Protein 3WT4 (pdb70)

CATH classification: 3.40.630.10 (+1 more: 2.30.250.10)

B-factor: mean 28.47, std 12.77, range [8.42, 141.59]

Organism: Pseudomonas aeruginosa (strain ATCC 15692 / DSM 22644 / CIP 104116 / JCM 14847 / LMG 12228 / 1C / PRS 101 / PAO1) (NCBI:txid208964)

Sequence (1699 aa):
MRAELNQGLIDFLKASPTPFHATASLARRLEAAGYRRLDERDAWHTETGGRYYVTRNDSSLIAIRLGRRSPLESGFRLVGAHTDSPCLRVKPNPEIARNGFLQLGVEVYGGALFAPWFDRDLSLAGRVTFRANGKLESRLVDFRKAIAVIPNLAIHLNRAANEGWPINAQNELPPIIAQLAPGEAADFRLLLDEQLLREHGITADVVLDYELSFYDTQSAAVVGLNDEFIAGARLDNLLSCHAGLEALLNAEGDENCILVCTDHEEVGSCSHCGADGPFLEQVLRRLLPEGDAFSRAIQRSLLVSADNAHGVHPNYADRHDANHGPALNGGPVIKINSNQRYATNSETAGFFRHLCQDSEVPVQSFVTRSDMGIGPITASQVGVRTVDIGLPTFAMHSIRELAGSHDLAHLVKVLGAFYASSELPMRAELNQGLIDFLKASPTPFHATASLARRLEAAGYRRLDERDAWHTETGGRYYVTRNDSSLIAIRLGRRSPLESGFRLVGAHTDSPCLRVKPNPEIARNGFLQLGVEVYGGALFAPWFDRDLSLAGRVTFRANGKLESRLVDFRKAIAVIPNLAIHLNRAANEGWPINAQNELPPIIAQLAPGEAADFRLLLDEQLLREHGITADVVLDYELSFYDTQSAAVVGLNDEFIAGARLDNLLSCHAGLEALLNAEGDENCILVCTDHEEVGSCSHCGADGPFLEQVLRRLLPEGDAFSRAIQRSLLVSADNAHGVHPNYADRHDANHGPALNGGPVIKINSNQRYATNSETAGFFRHLCQDSEVPVQSFVTRSDMGIGPITASQVGVRTVDIGLPTFAMHSIRELAGSHDLAHLVKVLGAFYASSELPMRAELNQGLIDFLKASPTPFHATASLARRLEAAGYRRLDERDAWHTETGGRYYVTRNDSSLIAIRLGRRSPLESGFRLVGAHTDSPCLRVKPNPEIARNGFLQLGVEVYGGALFAPWFDRDLSLAGRVTFRANGKLESRLVDFRKAIAVIPNLAIHLNRAANEGWPINAQNELPPIIAQLAPGEAADFRLLLDEQLLREHGITADVVLDYELSFYDTQSAAVVGLNDEFIAGARLDNLLSCHAGLEALLNAEGDENCILVCTDHEEVGSCSHCGADGPFLEQVLRRLLPEGDAFSRAIQRSLLVSADNAHGVHPNYADRHDANHGPALNGGPVIKINSNQRYATNSETAGFFRHLCQDSEVPVQSFVTRSDMGGPITASQVGVRTVDIGLPTFAMHSIRELAGSHDLAHLVKVLGAFYASSELPMRAELNQGLIDFLKASPTPFHATASLARRLEAAGYRRLDERDAWHTETGGRYYVTRNDSSLIAIRLGRRSPLESGFRLVGAHTDSPCLRVKPNPEIARNGFLQLGVEVYGGALFAPWFDRDLSLAGRVTFRANGKLESRLVDFRKAIAVIPNLAIHLNRAANEGWPINAQNELPPIIAQLAPGEAADFRLLLDEQLLREHGITADVVLDYELSFYDTQSAAVVGLNDEFIAGARLDNLLSCHAGLEALLNAEGDENCILVCTDHEEVGSCSHCGADGPFLEQVLRRLLPEGDAFSRAIQRSLLVSADNAHGVHPNYADRHDANHGPALNGGPVIKINSNQRYATNSETAGFFRHLCQDSEVPVQSFVTRSDMGIGPITASQVGVRTVDIGLPTFAMHSIRELAGSHDLAHLVKVLGAFYASSELP

InterPro domains:
  IPR001948 Peptidase M18 [PF02127] (12-423)
  IPR001948 Peptidase M18 [PR00932] (76-92)
  IPR001948 Peptidase M18 [PR00932] (109-129)
  IPR001948 Peptidase M18 [PR00932] (144-161)
  IPR001948 Peptidase M18 [PR00932] (262-280)
  IPR001948 Peptidase M18 [PR00932] (301-317)
  IPR001948 Peptidase M18 [PR00932] (390-405)
  IPR001948 Peptidase M18 [PTHR28570] (4-425)
  IPR022984 M18 family aminopeptidase 2, putative [MF_00467] (1-425)
  IPR023358 Peptidase M18, domain 2 [G3DSA:2.30.250.10] (86-218)

Radius of gyration: 37.91 Å; Cα contacts (8 Å, |Δi|>4): 4433; chains: 4; bounding box: 82×86×124 Å

Structure (mmCIF, N/CA/C/O backbone):
data_3WT4
#
_entry.id   3WT4
#
_cell.length_a   134.187
_cell.length_b   134.187
_cell.length_c   328.756
_cell.angle_alpha   90.00
_cell.angle_beta   90.00
_cell.angle_gamma   120.00
#
_symmetry.space_group_name_H-M   'H 3'
#
loop_
_entity.id
_entity.type
_entity.pdbx_description
1 polymer 'Probable M18 family aminopeptidase 2'
2 non-polymer 'ZINC ION'
3 non-polymer 'CARBONATE ION'
4 water water
#
loop_
_atom_site.group_PDB
_atom_site.id
_atom_site.type_symbol
_atom_site.label_atom_id
_atom_site.label_alt_id
_atom_site.label_comp_id
_atom_site.label_asym_id
_atom_site.label_entity_id
_atom_site.label_seq_id
_atom_site.pdbx_PDB_ins_code
_atom_site.Cartn_x
_atom_site.Cartn_y
_atom_site.Cartn_z
_atom_site.occupancy
_atom_site.B_iso_or_equiv
_atom_site.auth_seq_id
_atom_site.auth_comp_id
_atom_site.auth_asym_id
_atom_site.auth_atom_id
_atom_site.pdbx_PDB_model_num
ATOM 1 N N . MET A 1 1 ? 10.519 27.520 24.131 1.00 59.29 1 MET A N 1
ATOM 2 C CA . MET A 1 1 ? 10.228 28.173 22.851 1.00 63.32 1 MET A CA 1
ATOM 3 C C . MET A 1 1 ? 10.842 27.396 21.665 1.00 62.17 1 MET A C 1
ATOM 4 O O . MET A 1 1 ? 10.202 27.091 20.688 1.00 58.05 1 MET A O 1
ATOM 9 N N . ARG A 1 2 ? 12.122 27.101 21.778 1.00 72.32 2 ARG A N 1
ATOM 10 C CA . ARG A 1 2 ? 13.000 26.571 20.688 1.00 57.24 2 ARG A CA 1
ATOM 11 C C . ARG A 1 2 ? 14.510 26.650 21.201 1.00 44.78 2 ARG A C 1
ATOM 12 O O . ARG A 1 2 ? 15.530 26.588 20.486 1.00 39.05 2 ARG A O 1
ATOM 20 N N . ALA A 1 3 ? 14.592 26.824 22.492 1.00 35.41 3 ALA A N 1
ATOM 21 C CA . ALA A 1 3 ? 15.463 26.020 23.270 1.00 39.30 3 ALA A CA 1
ATOM 22 C C . ALA A 1 3 ? 15.264 24.602 22.768 1.00 34.78 3 ALA A C 1
ATOM 23 O O . ALA A 1 3 ? 16.186 23.806 22.806 1.00 39.75 3 ALA A O 1
ATOM 25 N N . GLU A 1 4 ? 14.073 24.323 22.244 1.00 36.25 4 GLU A N 1
ATOM 26 C CA . GLU A 1 4 ? 13.721 23.016 21.649 1.00 40.31 4 GLU A CA 1
ATOM 27 C C . GLU A 1 4 ? 14.500 22.675 20.384 1.00 33.09 4 GLU A C 1
ATOM 28 O O . GLU A 1 4 ? 15.071 21.617 20.309 1.00 27.16 4 GLU A O 1
ATOM 34 N N . LEU A 1 5 ? 14.447 23.552 19.380 1.00 30.42 5 LEU A N 1
ATOM 35 C CA . LEU A 1 5 ? 15.241 23.399 18.192 1.00 29.42 5 LEU A CA 1
ATOM 36 C C . LEU A 1 5 ? 16.716 23.332 18.597 1.00 27.25 5 LEU A C 1
ATOM 37 O O . LEU A 1 5 ? 17.405 22.444 18.100 1.00 25.82 5 LEU A O 1
ATOM 42 N N . ASN A 1 6 ? 17.178 24.195 19.528 1.00 23.26 6 ASN A N 1
ATOM 43 C CA . ASN A 1 6 ? 18.618 24.163 19.847 1.00 24.98 6 ASN A CA 1
ATOM 44 C C . ASN A 1 6 ? 19.045 22.892 20.520 1.00 23.84 6 ASN A C 1
ATOM 45 O O . ASN A 1 6 ? 20.084 22.340 20.176 1.00 22.27 6 ASN A O 1
ATOM 50 N N . GLN A 1 7 ? 18.211 22.377 21.414 1.00 24.06 7 GLN A N 1
ATOM 51 C CA . GLN A 1 7 ? 18.566 21.138 22.097 1.00 22.05 7 GLN A CA 1
ATOM 52 C C . GLN A 1 7 ? 18.535 20.014 21.056 1.00 21.27 7 GLN A C 1
ATOM 53 O O . GLN A 1 7 ? 19.378 19.097 21.081 1.00 19.59 7 GLN A O 1
ATOM 59 N N . GLY A 1 8 ? 17.559 20.055 20.134 1.00 19.28 8 GLY A N 1
ATOM 60 C CA . GLY A 1 8 ? 17.505 19.027 19.103 1.00 18.91 8 GLY A CA 1
ATOM 61 C C . GLY A 1 8 ? 18.765 19.071 18.222 1.00 20.06 8 GLY A C 1
ATOM 62 O O . GLY A 1 8 ? 19.303 18.030 17.856 1.00 23.55 8 GLY A O 1
ATOM 63 N N . LEU A 1 9 ? 19.240 20.278 17.904 1.00 18.89 9 LEU A N 1
ATOM 64 C CA . LEU A 1 9 ? 20.505 20.439 17.213 1.00 19.85 9 LEU A CA 1
ATOM 65 C C . LEU A 1 9 ? 21.634 19.813 18.007 1.00 20.92 9 LEU A C 1
ATOM 66 O O . LEU A 1 9 ? 22.418 19.036 17.494 1.00 21.16 9 LEU A O 1
ATOM 71 N N . ILE A 1 10 ? 21.708 20.110 19.291 1.00 22.11 10 ILE A N 1
ATOM 72 C CA . ILE A 1 10 ? 22.785 19.539 20.104 1.00 21.53 10 ILE A CA 1
ATOM 73 C C . ILE A 1 10 ? 22.719 18.037 20.101 1.00 21.73 10 ILE A C 1
ATOM 74 O O . ILE A 1 10 ? 23.751 17.390 19.926 1.00 22.26 10 ILE A O 1
ATOM 79 N N . ASP A 1 11 ? 21.506 17.470 20.188 1.00 21.37 11 ASP A N 1
ATOM 80 C CA . ASP A 1 11 ? 21.371 16.038 20.199 1.00 19.78 11 ASP A CA 1
ATOM 81 C C . ASP A 1 11 ? 21.747 15.440 18.857 1.00 20.75 11 ASP A C 1
ATOM 82 O O . ASP A 1 11 ? 22.363 14.386 18.806 1.00 19.09 11 ASP A O 1
ATOM 87 N N . PHE A 1 12 ? 21.374 16.122 17.771 1.00 19.22 12 PHE A N 1
ATOM 88 C CA . PHE A 1 12 ? 21.629 15.589 16.460 1.00 18.40 12 PHE A CA 1
ATOM 89 C C . PHE A 1 12 ? 23.134 15.581 16.201 1.00 19.07 12 PHE A C 1
ATOM 90 O O . PHE A 1 12 ? 23.656 14.611 15.647 1.00 20.32 12 PHE A O 1
ATOM 98 N N . LEU A 1 13 ? 23.818 16.671 16.555 1.00 20.63 13 LEU A N 1
ATOM 99 C CA . LEU A 1 13 ? 25.297 16.785 16.385 1.00 20.12 13 LEU A CA 1
ATOM 100 C C . LEU A 1 13 ? 26.001 15.650 17.133 1.00 20.12 13 LEU A C 1
ATOM 101 O O . LEU A 1 13 ? 26.911 15.018 16.599 1.00 20.19 13 LEU A O 1
ATOM 106 N N . LYS A 1 14 ? 25.573 15.415 18.368 1.00 20.39 14 LYS A N 1
ATOM 107 C CA . LYS A 1 14 ? 26.101 14.333 19.226 1.00 19.14 14 LYS A CA 1
ATOM 108 C C . LYS A 1 14 ? 25.897 12.996 18.612 1.00 18.26 14 LYS A C 1
ATOM 109 O O . LYS A 1 14 ? 26.764 12.183 18.614 1.00 17.70 14 LYS A O 1
ATOM 115 N N . ALA A 1 15 ? 24.745 12.748 18.018 1.00 20.34 15 ALA A N 1
ATOM 116 C CA . ALA A 1 15 ? 24.527 11.444 17.350 1.00 21.19 15 ALA A CA 1
ATOM 117 C C . ALA A 1 15 ? 25.158 11.376 15.967 1.00 20.72 15 ALA A C 1
ATOM 118 O O . ALA A 1 15 ? 25.015 10.412 15.333 1.00 21.38 15 ALA A O 1
ATOM 120 N N . SER A 1 16 ? 25.821 12.413 15.477 1.00 21.93 16 SER A N 1
ATOM 121 C CA . SER A 1 16 ? 26.248 12.430 14.072 1.00 20.95 16 SER A CA 1
ATOM 122 C C . SER A 1 16 ? 27.717 12.814 13.935 1.00 20.95 16 SER A C 1
ATOM 123 O O . SER A 1 16 ? 28.046 13.855 13.360 1.00 21.56 16 SER A O 1
ATOM 126 N N . PRO A 1 17 ? 28.622 11.962 14.446 1.00 20.66 17 PRO A N 1
ATOM 127 C CA . PRO A 1 17 ? 30.079 12.218 14.366 1.00 20.18 17 PRO A CA 1
ATOM 128 C C . PRO A 1 17 ? 30.731 12.023 13.035 1.00 19.75 17 PRO A C 1
ATOM 129 O O . PRO A 1 17 ? 31.861 12.475 12.837 1.00 20.16 17 PRO A O 1
ATOM 133 N N . THR A 1 18 ? 30.063 11.320 12.148 1.00 19.97 18 THR A N 1
ATOM 134 C CA . THR A 1 18 ? 30.530 11.112 10.798 1.00 20.07 18 THR A CA 1
ATOM 135 C C . THR A 1 18 ? 29.328 11.328 9.848 1.00 21.45 18 THR A C 1
ATOM 136 O O . THR A 1 18 ? 28.174 11.418 10.304 1.00 20.38 18 THR A O 1
ATOM 140 N N . PRO A 1 19 ? 29.594 11.425 8.523 1.00 21.34 19 PRO A N 1
ATOM 141 C CA . PRO A 1 19 ? 28.514 11.547 7.550 1.00 20.78 19 PRO A CA 1
ATOM 142 C C . PRO A 1 19 ? 27.565 10.347 7.583 1.00 20.80 19 PRO A C 1
ATOM 143 O O . PRO A 1 19 ? 26.353 10.500 7.348 1.00 21.15 19 PRO A O 1
ATOM 147 N N . PHE A 1 20 ? 28.125 9.178 7.888 1.00 20.43 20 PHE A N 1
ATOM 148 C CA . PHE A 1 20 ? 27.379 7.912 7.984 1.00 19.47 20 PHE A CA 1
ATOM 149 C C . PHE A 1 20 ? 26.418 8.063 9.131 1.00 20.35 20 PHE A C 1
ATOM 150 O O . PHE A 1 20 ? 25.257 7.820 8.979 1.00 21.83 20 PHE A O 1
ATOM 158 N N . HIS A 1 21 ? 26.904 8.488 10.293 1.00 20.42 21 HIS A N 1
ATOM 159 C CA . HIS A 1 21 ? 26.008 8.714 11.457 1.00 21.38 21 HIS A CA 1
ATOM 160 C C . HIS A 1 21 ? 24.979 9.833 11.220 1.00 19.18 21 HIS A C 1
ATOM 161 O O . HIS A 1 21 ? 23.870 9.779 11.674 1.00 20.16 21 HIS A O 1
ATOM 168 N N . ALA A 1 22 ? 25.353 10.864 10.503 1.00 19.43 22 ALA A N 1
ATOM 169 C CA . ALA A 1 22 ? 24.402 11.950 10.237 1.00 17.36 22 ALA A CA 1
ATOM 170 C C . ALA A 1 22 ? 23.285 11.397 9.376 1.00 18.33 22 ALA A C 1
ATOM 171 O O . ALA A 1 22 ? 22.126 11.716 9.570 1.00 19.67 22 ALA A O 1
ATOM 173 N N . THR A 1 23 ? 23.633 10.566 8.403 1.00 18.46 23 THR A N 1
ATOM 174 C CA . THR A 1 23 ? 22.640 9.968 7.533 1.00 19.69 23 THR A CA 1
ATOM 175 C C . THR A 1 23 ? 21.718 9.045 8.303 1.00 20.72 23 THR A C 1
ATOM 176 O O . THR A 1 23 ? 20.490 9.150 8.153 1.00 21.46 23 THR A O 1
ATOM 180 N N . ALA A 1 24 ? 22.285 8.171 9.136 1.00 21.23 24 ALA A N 1
ATOM 181 C CA . ALA A 1 24 ? 21.470 7.347 10.043 1.00 21.89 24 ALA A CA 1
ATOM 182 C C . ALA A 1 24 ? 20.600 8.231 10.968 1.00 24.82 24 ALA A C 1
ATOM 183 O O . ALA A 1 24 ? 19.387 7.943 11.186 1.00 24.32 24 ALA A O 1
ATOM 185 N N . SER A 1 25 ? 21.139 9.337 11.482 1.00 23.71 25 SER A N 1
ATOM 186 C CA . SER A 1 25 ? 20.300 10.069 12.418 1.00 22.10 25 SER A CA 1
ATOM 187 C C . SER A 1 25 ? 19.158 10.732 11.634 1.00 21.39 25 SER A C 1
ATOM 188 O O . SER A 1 25 ? 18.042 10.759 12.078 1.00 20.20 25 SER A O 1
ATOM 191 N N . LEU A 1 26 ? 19.430 11.279 10.458 1.00 20.88 26 LEU A N 1
ATOM 192 C CA . LEU A 1 26 ? 18.351 11.819 9.653 1.00 19.46 26 LEU A CA 1
ATOM 193 C C . LEU A 1 26 ? 17.257 10.763 9.406 1.00 21.08 26 LEU A C 1
ATOM 194 O O . LEU A 1 26 ? 16.060 11.024 9.514 1.00 20.24 26 LEU A O 1
ATOM 199 N N . ALA A 1 27 ? 17.688 9.586 9.013 1.00 23.67 27 ALA A N 1
ATOM 200 C CA . ALA A 1 27 ? 16.778 8.504 8.644 1.00 24.63 27 ALA A CA 1
ATOM 201 C C . ALA A 1 27 ? 15.900 8.070 9.799 1.00 25.06 27 ALA A C 1
ATOM 202 O O . ALA A 1 27 ? 14.674 7.847 9.587 1.00 25.82 27 ALA A O 1
ATOM 204 N N . ARG A 1 28 ? 16.478 7.954 11.006 1.00 22.97 28 ARG A N 1
ATOM 205 C CA . ARG A 1 28 ? 15.690 7.551 12.159 1.00 24.69 28 ARG A CA 1
ATOM 206 C C . ARG A 1 28 ? 14.573 8.573 12.404 1.00 25.86 28 ARG A C 1
ATOM 207 O O . ARG A 1 28 ? 13.431 8.201 12.635 1.00 25.65 28 ARG A O 1
ATOM 215 N N . ARG A 1 29 ? 14.873 9.859 12.311 1.00 24.55 29 ARG A N 1
ATOM 216 C CA . ARG A 1 29 ? 13.818 10.858 12.420 1.00 24.60 29 ARG A CA 1
ATOM 217 C C . ARG A 1 29 ? 12.769 10.729 11.322 1.00 25.14 29 ARG A C 1
ATOM 218 O O . ARG A 1 29 ? 11.595 10.898 11.583 1.00 24.52 29 ARG A O 1
ATOM 226 N N . LEU A 1 30 ? 13.193 10.507 10.085 1.00 22.79 30 LEU A N 1
ATOM 227 C CA . LEU A 1 30 ? 12.259 10.508 8.996 1.00 24.11 30 LEU A CA 1
ATOM 228 C C . LEU A 1 30 ? 11.271 9.289 9.172 1.00 22.56 30 LEU A C 1
ATOM 229 O O . LEU A 1 30 ? 10.074 9.386 9.037 1.00 22.13 30 LEU A O 1
ATOM 234 N N . GLU A 1 31 ? 11.821 8.147 9.451 1.00 24.43 31 GLU A N 1
ATOM 235 C CA . GLU A 1 31 ? 11.023 6.972 9.763 1.00 28.85 31 GLU A CA 1
ATOM 236 C C . GLU A 1 31 ? 10.075 7.189 10.932 1.00 30.07 31 GLU A C 1
ATOM 237 O O . GLU A 1 31 ? 8.933 6.775 10.897 1.00 32.94 31 GLU A O 1
ATOM 243 N N . ALA A 1 32 ? 10.544 7.835 11.979 1.00 28.92 32 ALA A N 1
ATOM 244 C CA . ALA A 1 32 ? 9.657 8.128 13.089 1.00 30.05 32 ALA A CA 1
ATOM 245 C C . ALA A 1 32 ? 8.494 8.962 12.588 1.00 30.31 32 ALA A C 1
ATOM 246 O O . ALA A 1 32 ? 7.438 8.917 13.150 1.00 29.96 32 ALA A O 1
ATOM 248 N N . ALA A 1 33 ? 8.704 9.751 11.546 1.00 28.23 33 ALA A N 1
ATOM 249 C CA . ALA A 1 33 ? 7.678 10.609 11.087 1.00 27.27 33 ALA A CA 1
ATOM 250 C C . ALA A 1 33 ? 6.872 9.944 9.968 1.00 27.84 33 ALA A C 1
ATOM 251 O O . ALA A 1 33 ? 6.079 10.581 9.318 1.00 25.65 33 ALA A O 1
ATOM 253 N N . GLY A 1 34 ? 7.063 8.659 9.759 1.00 26.15 34 GLY A N 1
ATOM 254 C CA . GLY A 1 34 ? 6.292 7.980 8.754 1.00 25.94 34 GLY A CA 1
ATOM 255 C C . GLY A 1 34 ? 6.908 7.847 7.383 1.00 27.21 34 GLY A C 1
ATOM 256 O O . GLY A 1 34 ? 6.289 7.264 6.531 1.00 28.05 34 GLY A O 1
ATOM 257 N N . TYR A 1 35 ? 8.136 8.316 7.174 1.00 25.41 35 TYR A N 1
ATOM 258 C CA . TYR A 1 35 ? 8.735 8.294 5.835 1.00 24.01 35 TYR A CA 1
ATOM 259 C C . TYR A 1 35 ? 9.252 6.889 5.612 1.00 24.36 35 TYR A C 1
ATOM 260 O O . TYR A 1 35 ? 9.851 6.303 6.502 1.00 24.58 35 TYR A O 1
ATOM 269 N N . ARG A 1 36 ? 9.021 6.371 4.411 1.00 22.88 36 ARG A N 1
ATOM 270 C CA . ARG A 1 36 ? 9.374 5.012 4.056 1.00 23.47 36 ARG A CA 1
ATOM 271 C C . ARG A 1 36 ? 10.686 5.016 3.208 1.00 22.79 36 ARG A C 1
ATOM 272 O O . ARG A 1 36 ? 10.858 5.752 2.216 1.00 18.50 36 ARG A O 1
ATOM 280 N N . ARG A 1 37 ? 11.594 4.181 3.606 1.00 22.13 37 ARG A N 1
ATOM 281 C CA . ARG A 1 37 ? 12.855 4.062 2.906 1.00 26.46 37 ARG A CA 1
ATOM 282 C C . ARG A 1 37 ? 12.737 3.304 1.582 1.00 25.40 37 ARG A C 1
ATOM 283 O O . ARG A 1 37 ? 12.312 2.196 1.563 1.00 27.75 37 ARG A O 1
ATOM 291 N N . LEU A 1 38 ? 13.144 3.896 0.482 1.00 25.72 38 LEU A N 1
ATOM 292 C CA . LEU A 1 38 ? 13.263 3.187 -0.771 1.00 24.33 38 LEU A CA 1
ATOM 293 C C . LEU A 1 38 ? 14.686 2.853 -1.033 1.00 25.44 38 LEU A C 1
ATOM 294 O O . LEU A 1 38 ? 15.614 3.547 -0.571 1.00 30.77 38 LEU A O 1
ATOM 299 N N . ASP A 1 39 ? 14.865 1.891 -1.905 1.00 25.49 39 ASP A N 1
ATOM 300 C CA . ASP A 1 39 ? 16.172 1.421 -2.250 1.00 26.27 39 ASP A CA 1
ATOM 301 C C . ASP A 1 39 ? 16.334 1.651 -3.710 1.00 23.82 39 ASP A C 1
ATOM 302 O O . ASP A 1 39 ? 15.460 1.328 -4.499 1.00 21.74 39 ASP A O 1
ATOM 307 N N . GLU A 1 40 ? 17.491 2.173 -4.083 1.00 24.28 40 GLU A N 1
ATOM 308 C CA . GLU A 1 40 ? 17.754 2.565 -5.488 1.00 22.81 40 GLU A CA 1
ATOM 309 C C . GLU A 1 40 ? 17.835 1.415 -6.463 1.00 21.80 40 GLU A C 1
ATOM 310 O O . GLU A 1 40 ? 17.731 1.655 -7.695 1.00 19.70 40 GLU A O 1
ATOM 316 N N . ARG A 1 41 ? 18.064 0.188 -5.948 1.00 21.91 41 ARG A N 1
ATOM 317 C CA . ARG A 1 41 ? 18.041 -1.032 -6.791 1.00 24.20 41 ARG A CA 1
ATOM 318 C C . ARG A 1 41 ? 16.622 -1.462 -7.253 1.00 23.73 41 ARG A C 1
ATOM 319 O O . ARG A 1 41 ? 16.490 -2.155 -8.245 1.00 20.98 41 ARG A O 1
ATOM 327 N N . ASP A 1 42 ? 15.586 -0.978 -6.570 1.00 23.40 42 ASP A N 1
ATOM 328 C CA . ASP A 1 42 ? 14.223 -1.415 -6.836 1.00 23.81 42 ASP A CA 1
ATOM 329 C C . ASP A 1 42 ? 13.476 -0.432 -7.661 1.00 24.93 42 ASP A C 1
ATOM 330 O O . ASP A 1 42 ? 13.767 0.799 -7.649 1.00 24.42 42 ASP A O 1
ATOM 335 N N . ALA A 1 43 ? 12.485 -0.961 -8.348 1.00 25.32 43 ALA A N 1
ATOM 336 C CA . ALA A 1 43 ? 11.476 -0.160 -8.991 1.00 25.34 43 ALA A CA 1
ATOM 337 C C . ALA A 1 43 ? 10.601 0.428 -7.916 1.00 27.23 43 ALA A C 1
ATOM 338 O O . ALA A 1 43 ? 10.252 -0.233 -6.939 1.00 31.86 43 ALA A O 1
ATOM 340 N N . TRP A 1 44 ? 10.251 1.692 -8.092 1.00 31.58 44 TRP A N 1
ATOM 341 C CA . TRP A 1 44 ? 9.463 2.402 -7.115 1.00 31.08 44 TRP A CA 1
ATOM 342 C C . TRP A 1 44 ? 8.088 2.627 -7.613 1.00 31.93 44 TRP A C 1
ATOM 343 O O . TRP A 1 44 ? 7.865 2.845 -8.803 1.00 28.45 44 TRP A O 1
ATOM 354 N N . HIS A 1 45 ? 7.190 2.665 -6.659 1.00 34.51 45 HIS A N 1
ATOM 355 C CA . HIS A 1 45 ? 5.784 2.879 -6.905 1.00 41.31 45 HIS A CA 1
ATOM 356 C C . HIS A 1 45 ? 5.431 3.986 -5.923 1.00 39.02 45 HIS A C 1
ATOM 357 O O . HIS A 1 45 ? 5.097 3.714 -4.784 1.00 44.29 45 HIS A O 1
ATOM 364 N N . THR A 1 46 ? 5.613 5.229 -6.314 1.00 32.68 46 THR A N 1
ATOM 365 C CA . THR A 1 46 ? 5.380 6.324 -5.385 1.00 34.70 46 THR A CA 1
ATOM 366 C C . THR A 1 46 ? 4.063 6.990 -5.717 1.00 37.73 46 THR A C 1
ATOM 367 O O . THR A 1 46 ? 3.516 6.814 -6.797 1.00 34.55 46 THR A O 1
ATOM 371 N N . GLU A 1 47 ? 3.539 7.780 -4.793 1.00 40.05 47 GLU A N 1
ATOM 372 C CA . GLU A 1 47 ? 2.245 8.364 -5.052 1.00 39.65 47 GLU A CA 1
ATOM 373 C C . GLU A 1 47 ? 2.082 9.627 -4.302 1.00 37.61 47 GLU A C 1
ATOM 374 O O . GLU A 1 47 ? 2.824 9.916 -3.361 1.00 34.85 47 GLU A O 1
ATOM 380 N N . THR A 1 48 ? 1.021 10.303 -4.705 1.00 36.99 48 THR A N 1
ATOM 381 C CA . THR A 1 48 ? 0.638 11.615 -4.249 1.00 36.65 48 THR A CA 1
ATOM 382 C C . THR A 1 48 ? 0.472 11.555 -2.767 1.00 30.05 48 THR A C 1
ATOM 383 O O . THR A 1 48 ? -0.052 10.592 -2.235 1.00 28.63 48 THR A O 1
ATOM 387 N N . GLY A 1 49 ? 1.057 12.522 -2.077 1.00 28.94 49 GLY A N 1
ATOM 388 C CA . GLY A 1 49 ? 1.072 12.491 -0.620 1.00 25.82 49 GLY A CA 1
ATOM 389 C C . GLY A 1 49 ? 2.094 11.535 -0.002 1.00 26.19 49 GLY A C 1
ATOM 390 O O . GLY A 1 49 ? 2.228 11.487 1.211 1.00 25.73 49 GLY A O 1
ATOM 391 N N . GLY A 1 50 ? 2.791 10.738 -0.782 1.00 23.97 50 GLY A N 1
ATOM 392 C CA . GLY A 1 50 ? 3.789 9.828 -0.192 1.00 27.66 50 GLY A CA 1
ATOM 393 C C . GLY A 1 50 ? 5.008 10.529 0.475 1.00 26.84 50 GLY A C 1
ATOM 394 O O . GLY A 1 50 ? 5.376 11.658 0.085 1.00 27.56 50 GLY A O 1
ATOM 395 N N . ARG A 1 51 ? 5.571 9.876 1.491 1.00 24.10 51 ARG A N 1
ATOM 396 C CA . ARG A 1 51 ? 6.701 10.356 2.276 1.00 27.36 51 ARG A CA 1
ATOM 397 C C . ARG A 1 51 ? 7.770 9.287 2.163 1.00 24.71 51 ARG A C 1
ATOM 398 O O . ARG A 1 51 ? 7.554 8.136 2.565 1.00 23.36 51 ARG A O 1
ATOM 406 N N . TYR A 1 52 ? 8.904 9.659 1.602 1.00 21.15 52 TYR A N 1
ATOM 407 C CA . TYR A 1 52 ? 9.919 8.697 1.225 1.00 20.69 52 TYR A CA 1
ATOM 408 C C . TYR A 1 52 ? 11.320 9.239 1.532 1.00 20.88 52 TYR A C 1
ATOM 409 O O . TYR A 1 52 ? 11.531 10.418 1.619 1.00 17.99 52 TYR A O 1
ATOM 418 N N . TYR A 1 53 ? 12.276 8.350 1.745 1.00 22.68 53 TYR A N 1
ATOM 419 C CA . TYR A 1 53 ? 13.658 8.744 1.712 1.00 22.16 53 TYR A CA 1
ATOM 420 C C . TYR A 1 53 ? 14.472 7.631 1.104 1.00 21.79 53 TYR A C 1
ATOM 421 O O . TYR A 1 53 ? 14.028 6.481 1.057 1.00 19.61 53 TYR A O 1
ATOM 430 N N . VAL A 1 54 ? 15.665 8.009 0.638 1.00 19.80 54 VAL A N 1
ATOM 431 C CA . VAL A 1 54 ? 16.581 7.081 0.048 1.00 20.27 54 VAL A CA 1
ATOM 432 C C . VAL A 1 54 ? 17.984 7.530 0.341 1.00 21.90 54 VAL A C 1
ATOM 433 O O . VAL A 1 54 ? 18.256 8.735 0.470 1.00 23.82 54 VAL A O 1
ATOM 437 N N . THR A 1 55 ? 18.899 6.574 0.416 1.00 22.10 55 THR A N 1
ATOM 438 C CA . THR A 1 55 ? 20.291 6.893 0.660 1.00 20.92 55 THR A CA 1
ATOM 439 C C . THR A 1 55 ? 21.177 6.296 -0.389 1.00 21.82 55 THR A C 1
ATOM 440 O O . THR A 1 55 ? 20.766 5.402 -1.140 1.00 23.29 55 THR A O 1
ATOM 444 N N . ARG A 1 56 ? 22.382 6.846 -0.472 1.00 20.64 56 ARG A N 1
ATOM 445 C CA . ARG A 1 56 ? 23.445 6.248 -1.279 1.00 21.30 56 ARG A CA 1
ATOM 446 C C . ARG A 1 56 ? 24.758 6.289 -0.449 1.00 22.47 56 ARG A C 1
ATOM 447 O O . ARG A 1 56 ? 25.063 7.328 0.236 1.00 19.40 56 ARG A O 1
ATOM 455 N N . ASN A 1 57 ? 25.458 5.152 -0.460 1.00 20.39 57 ASN A N 1
ATOM 456 C CA . ASN A 1 57 ? 26.674 4.943 0.305 1.00 21.34 57 ASN A CA 1
ATOM 457 C C . ASN A 1 57 ? 26.486 5.022 1.829 1.00 22.62 57 ASN A C 1
ATOM 458 O O . ASN A 1 57 ? 27.454 5.181 2.592 1.00 23.35 57 ASN A O 1
ATOM 463 N N . ASP A 1 58 ? 25.229 5.010 2.255 1.00 22.76 58 ASP A N 1
ATOM 464 C CA . ASP A 1 58 ? 24.841 5.302 3.650 1.00 22.35 58 ASP A CA 1
ATOM 465 C C . ASP A 1 58 ? 25.351 6.622 4.139 1.00 22.04 58 ASP A C 1
ATOM 466 O O . ASP A 1 58 ? 25.511 6.811 5.341 1.00 19.60 58 ASP A O 1
ATOM 471 N N . SER A 1 59 ? 25.599 7.559 3.198 1.00 20.29 59 SER A N 1
ATOM 472 C CA . SER A 1 59 ? 26.237 8.832 3.609 1.00 18.51 59 SER A CA 1
ATOM 473 C C . SER A 1 59 ? 25.619 10.028 3.000 1.00 18.44 59 SER A C 1
ATOM 474 O O . SER A 1 59 ? 25.950 11.144 3.385 1.00 20.71 59 SER A O 1
ATOM 477 N N . SER A 1 60 ? 24.742 9.820 2.025 1.00 19.75 60 SER A N 1
ATOM 478 C CA . SER A 1 60 ? 23.951 10.873 1.389 1.00 19.73 60 SER A CA 1
ATOM 479 C C . SER A 1 60 ? 22.477 10.411 1.481 1.00 20.54 60 SER A C 1
ATOM 480 O O . SER A 1 60 ? 22.174 9.223 1.479 1.00 23.49 60 SER A O 1
ATOM 483 N N . LEU A 1 61 ? 21.586 11.364 1.631 1.00 18.78 61 LEU A N 1
ATOM 484 C CA . LEU A 1 61 ? 20.193 11.083 1.884 1.00 19.38 61 LEU A CA 1
ATOM 485 C C . LEU A 1 61 ? 19.352 12.087 1.135 1.00 19.90 61 LEU A C 1
ATOM 486 O O . LEU A 1 61 ? 19.635 13.310 1.113 1.00 20.57 61 LEU A O 1
ATOM 491 N N . ILE A 1 62 ? 18.323 11.554 0.497 1.00 20.15 62 ILE A N 1
ATOM 492 C CA . ILE A 1 62 ? 17.315 12.414 -0.074 1.00 20.25 62 ILE A CA 1
ATOM 493 C C . ILE A 1 62 ? 15.970 12.011 0.521 1.00 20.55 62 ILE A C 1
ATOM 494 O O . ILE A 1 62 ? 15.588 10.838 0.507 1.00 19.58 62 ILE A O 1
ATOM 499 N N . ALA A 1 63 ? 15.310 13.008 1.101 1.00 20.65 63 ALA A N 1
ATOM 500 C CA . ALA A 1 63 ? 13.973 12.879 1.631 1.00 20.20 63 ALA A CA 1
ATOM 501 C C . ALA A 1 63 ? 12.985 13.535 0.661 1.00 19.94 63 ALA A C 1
ATOM 502 O O . ALA A 1 63 ? 13.199 14.632 0.148 1.00 19.45 63 ALA A O 1
ATOM 504 N N . ILE A 1 64 ? 11.876 12.852 0.458 1.00 19.73 64 ILE A N 1
ATOM 505 C CA . ILE A 1 64 ? 10.906 13.224 -0.527 1.00 20.33 64 ILE A CA 1
ATOM 506 C C . ILE A 1 64 ? 9.544 13.269 0.079 1.00 21.44 64 ILE A C 1
ATOM 507 O O . ILE A 1 64 ? 9.021 12.254 0.653 1.00 23.30 64 ILE A O 1
ATOM 512 N N . ARG A 1 65 ? 8.928 14.411 -0.107 1.00 22.14 65 ARG A N 1
ATOM 513 C CA . ARG A 1 65 ? 7.548 14.589 0.266 1.00 26.50 65 ARG A CA 1
ATOM 514 C C . ARG A 1 65 ? 6.784 14.990 -0.978 1.00 26.58 65 ARG A C 1
ATOM 515 O O . ARG A 1 65 ? 7.049 16.049 -1.526 1.00 26.87 65 ARG A O 1
ATOM 523 N N . LEU A 1 66 ? 5.934 14.104 -1.505 1.00 26.72 66 LEU A N 1
ATOM 524 C CA . LEU A 1 66 ? 5.222 14.378 -2.788 1.00 27.98 66 LEU A CA 1
ATOM 525 C C . LEU A 1 66 ? 3.945 15.030 -2.462 1.00 27.72 66 LEU A C 1
ATOM 526 O O . LEU A 1 66 ? 3.209 14.596 -1.582 1.00 26.26 66 LEU A O 1
ATOM 531 N N . GLY A 1 67 ? 3.713 16.139 -3.120 1.00 28.78 67 GLY A N 1
ATOM 532 C CA . GLY A 1 67 ? 2.519 16.920 -2.860 1.00 30.13 67 GLY A CA 1
ATOM 533 C C . GLY A 1 67 ? 1.354 16.390 -3.690 1.00 27.48 67 GLY A C 1
ATOM 534 O O . GLY A 1 67 ? 1.446 15.362 -4.342 1.00 26.55 67 GLY A O 1
ATOM 535 N N . ARG A 1 68 ? 0.315 17.178 -3.711 1.00 26.71 68 ARG A N 1
ATOM 536 C CA . ARG A 1 68 ? -0.893 16.934 -4.493 1.00 31.45 68 ARG A CA 1
ATOM 537 C C . ARG A 1 68 ? -0.719 17.224 -5.961 1.00 28.28 68 ARG A C 1
ATOM 538 O O . ARG A 1 68 ? -1.199 16.486 -6.769 1.00 28.78 68 ARG A O 1
ATOM 546 N N . ARG A 1 69 ? -0.085 18.342 -6.312 1.00 31.65 69 ARG A N 1
ATOM 547 C CA . ARG A 1 69 ? 0.210 18.683 -7.710 1.00 31.95 69 ARG A CA 1
ATOM 548 C C . ARG A 1 69 ? 1.480 17.968 -8.163 1.00 31.79 69 ARG A C 1
ATOM 549 O O . ARG A 1 69 ? 2.403 17.834 -7.412 1.00 25.70 69 ARG A O 1
ATOM 557 N N . SER A 1 70 ? 1.476 17.384 -9.352 1.00 30.45 70 SER A N 1
ATOM 558 C CA . SER A 1 70 ? 2.658 16.753 -9.880 1.00 28.84 70 SER A CA 1
ATOM 559 C C . SER A 1 70 ? 3.878 17.735 -9.940 1.00 28.22 70 SER A C 1
ATOM 560 O O . SER A 1 70 ? 3.738 18.967 -10.086 1.00 25.59 70 SER A O 1
ATOM 563 N N . PRO A 1 71 ? 5.083 17.169 -9.855 1.00 26.08 71 PRO A N 1
ATOM 564 C CA . PRO A 1 71 ? 6.286 17.941 -10.052 1.00 27.22 71 PRO A CA 1
ATOM 565 C C . PRO A 1 71 ? 6.307 18.613 -11.420 1.00 26.34 71 PRO A C 1
ATOM 566 O O . PRO A 1 71 ? 6.858 19.705 -11.573 1.00 24.51 71 PRO A O 1
ATOM 570 N N . LEU A 1 72 ? 5.711 17.945 -12.405 1.00 28.75 72 LEU A N 1
ATOM 571 C CA . LEU A 1 72 ? 5.733 18.419 -13.781 1.00 27.89 72 LEU A CA 1
ATOM 572 C C . LEU A 1 72 ? 5.106 19.784 -13.832 1.00 27.49 72 LEU A C 1
ATOM 573 O O . LEU A 1 72 ? 5.624 20.661 -14.462 1.00 25.85 72 LEU A O 1
ATOM 578 N N . GLU A 1 73 ? 4.039 19.983 -13.079 1.00 32.02 73 GLU A N 1
ATOM 579 C CA . GLU A 1 73 ? 3.255 21.193 -13.207 1.00 32.05 73 GLU A CA 1
ATOM 580 C C . GLU A 1 73 ? 3.493 22.121 -12.077 1.00 30.07 73 GLU A C 1
ATOM 581 O O . GLU A 1 73 ? 3.209 23.284 -12.225 1.00 24.90 73 GLU A O 1
ATOM 587 N N . SER A 1 74 ? 3.998 21.652 -10.930 1.00 26.92 74 SER A N 1
ATOM 588 C CA . SER A 1 74 ? 4.279 22.613 -9.834 1.00 25.80 74 SER A CA 1
ATOM 589 C C . SER A 1 74 ? 5.737 22.636 -9.352 1.00 26.04 74 SER A C 1
ATOM 590 O O . SER A 1 74 ? 6.069 23.341 -8.420 1.00 22.72 74 SER A O 1
ATOM 593 N N . GLY A 1 75 ? 6.612 21.840 -9.948 1.00 24.70 75 GLY A N 1
ATOM 594 C CA . GLY A 1 75 ? 7.986 21.853 -9.545 1.00 23.88 75 GLY A CA 1
ATOM 595 C C . GLY A 1 75 ? 8.287 21.226 -8.181 1.00 23.74 75 GLY A C 1
ATOM 596 O O . GLY A 1 75 ? 7.423 20.687 -7.506 1.00 23.57 75 GLY A O 1
ATOM 597 N N . PHE A 1 76 ? 9.560 21.257 -7.824 1.00 21.86 76 PHE A N 1
ATOM 598 C CA . PHE A 1 76 ? 10.046 20.750 -6.567 1.00 20.47 76 PHE A CA 1
ATOM 599 C C . PHE A 1 76 ? 10.544 21.963 -5.792 1.00 20.90 76 PHE A C 1
ATOM 600 O O . PHE A 1 76 ? 11.069 22.958 -6.404 1.00 20.70 76 PHE A O 1
ATOM 608 N N . ARG A 1 77 ? 10.396 21.883 -4.474 1.00 19.35 77 ARG A N 1
ATOM 609 C CA . ARG A 1 77 ? 10.965 22.830 -3.574 1.00 22.35 77 ARG A CA 1
ATOM 610 C C . ARG A 1 77 ? 12.083 22.084 -2.921 1.00 22.94 77 ARG A C 1
ATOM 611 O O . ARG A 1 77 ? 11.834 21.225 -2.100 1.00 23.96 77 ARG A O 1
ATOM 619 N N . LEU A 1 78 ? 13.318 22.353 -3.317 1.00 20.50 78 LEU A N 1
ATOM 620 C CA . LEU A 1 78 ? 14.407 21.577 -2.764 1.00 20.39 78 LEU A CA 1
ATOM 621 C C . LEU A 1 78 ? 15.253 22.368 -1.739 1.00 19.24 78 LEU A C 1
ATOM 622 O O . LEU A 1 78 ? 15.551 23.515 -1.950 1.00 19.13 78 LEU A O 1
ATOM 627 N N . VAL A 1 79 ? 15.623 21.747 -0.631 1.00 17.35 79 VAL A N 1
ATOM 628 C CA . VAL A 1 79 ? 16.615 22.276 0.209 1.00 17.95 79 VAL A CA 1
ATOM 629 C C . VAL A 1 79 ? 17.824 21.353 0.197 1.00 18.58 79 VAL A C 1
ATOM 630 O O . VAL A 1 79 ? 17.694 20.124 0.355 1.00 18.43 79 VAL A O 1
ATOM 634 N N . GLY A 1 80 ? 18.994 21.960 -0.061 1.00 19.26 80 GLY A N 1
ATOM 635 C CA . GLY A 1 80 ? 20.261 21.218 -0.125 1.00 18.63 80 GLY A CA 1
ATOM 636 C C . GLY A 1 80 ? 21.224 21.559 1.009 1.00 20.02 80 GLY A C 1
ATOM 637 O O . GLY A 1 80 ? 21.330 22.724 1.453 1.00 20.60 80 GLY A O 1
ATOM 638 N N . ALA A 1 81 ? 21.919 20.521 1.485 1.00 18.61 81 ALA A N 1
ATOM 639 C CA . ALA A 1 81 ? 22.860 20.658 2.530 1.00 18.06 81 ALA A CA 1
ATOM 640 C C . ALA A 1 81 ? 23.857 19.545 2.346 1.00 19.62 81 ALA A C 1
ATOM 641 O O . ALA A 1 81 ? 23.798 18.814 1.328 1.00 19.88 81 ALA A O 1
ATOM 643 N N . HIS A 1 82 ? 24.807 19.428 3.284 1.00 19.64 82 HIS A N 1
ATOM 644 C CA . HIS A 1 82 ? 25.779 18.365 3.183 1.00 19.46 82 HIS A CA 1
ATOM 645 C C . HIS A 1 82 ? 26.081 17.692 4.526 1.00 20.21 82 HIS A C 1
ATOM 646 O O . HIS A 1 82 ? 26.001 18.312 5.574 1.00 21.78 82 HIS A O 1
ATOM 653 N N . THR A 1 83 ? 26.377 16.405 4.450 1.00 17.95 83 THR A N 1
ATOM 654 C CA . THR A 1 83 ? 26.587 15.580 5.610 1.00 19.35 83 THR A CA 1
ATOM 655 C C . THR A 1 83 ? 28.019 15.514 6.144 1.00 19.19 83 THR A C 1
ATOM 656 O O . THR A 1 83 ? 28.188 14.969 7.218 1.00 17.08 83 THR A O 1
ATOM 660 N N . ASP A 1 84 ? 29.009 15.985 5.366 1.00 18.74 84 ASP A N 1
ATOM 661 C CA . ASP A 1 84 ? 30.415 15.858 5.714 1.00 18.19 84 ASP A CA 1
ATOM 662 C C . ASP A 1 84 ? 30.943 17.194 6.281 1.00 18.79 84 ASP A C 1
ATOM 663 O O . ASP A 1 84 ? 30.336 18.245 6.091 1.00 16.55 84 ASP A O 1
ATOM 668 N N . SER A 1 85 ? 32.059 17.098 6.994 1.00 17.89 85 SER A N 1
ATOM 669 C CA . SER A 1 85 ? 32.688 18.213 7.674 1.00 18.87 85 SER A CA 1
ATOM 670 C C . SER A 1 85 ? 34.189 17.873 7.650 1.00 19.60 85 SER A C 1
ATOM 671 O O . SER A 1 85 ? 34.569 16.705 7.632 1.00 19.32 85 SER A O 1
ATOM 674 N N . PRO A 1 86 ? 35.045 18.879 7.573 1.00 20.46 86 PRO A N 1
ATOM 675 C CA . PRO A 1 86 ? 36.485 18.620 7.581 1.00 19.53 86 PRO A CA 1
ATOM 676 C C . PRO A 1 86 ? 36.908 17.981 8.906 1.00 19.19 86 PRO A C 1
ATOM 677 O O . PRO A 1 86 ? 36.382 18.370 9.984 1.00 17.31 86 PRO A O 1
ATOM 681 N N . CYS A 1 87 ? 37.793 16.986 8.816 1.00 17.82 87 CYS A N 1
ATOM 682 C CA . CYS A 1 87 ? 38.139 16.216 9.974 1.00 19.28 87 CYS A CA 1
ATOM 683 C C . CYS A 1 87 ? 39.380 15.385 9.670 1.00 20.37 87 CYS A C 1
ATOM 684 O O . CYS A 1 87 ? 40.018 15.600 8.620 1.00 19.77 87 CYS A O 1
ATOM 687 N N . LEU A 1 88 ? 39.738 14.478 10.609 1.00 19.86 88 LEU A N 1
ATOM 688 C CA . LEU A 1 88 ? 40.887 13.606 10.449 1.00 19.58 88 LEU A CA 1
ATOM 689 C C . LEU A 1 88 ? 40.438 12.176 10.375 1.00 19.36 88 LEU A C 1
ATOM 690 O O . LEU A 1 88 ? 39.681 11.725 11.225 1.00 16.96 88 LEU A O 1
ATOM 695 N N . ARG A 1 89 ? 40.969 11.425 9.404 1.00 20.67 89 ARG A N 1
ATOM 696 C CA . ARG A 1 89 ? 40.500 10.064 9.121 1.00 20.94 89 ARG A CA 1
ATOM 697 C C . ARG A 1 89 ? 41.633 9.059 9.209 1.00 20.86 89 ARG A C 1
ATOM 698 O O . ARG A 1 89 ? 42.712 9.329 8.727 1.00 19.32 89 ARG A O 1
ATOM 706 N N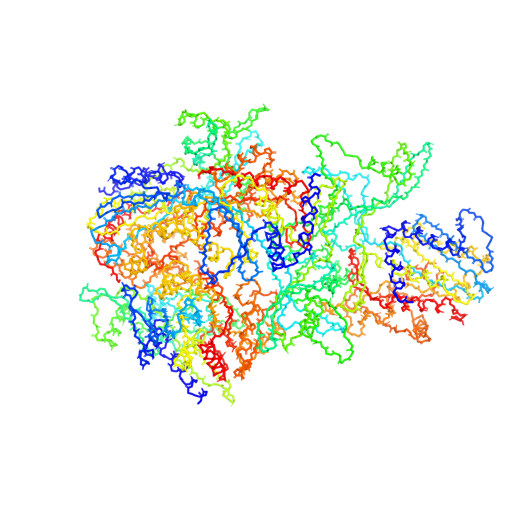 . VAL A 1 90 ? 41.353 7.874 9.746 1.00 18.98 90 VAL A N 1
ATOM 707 C CA . VAL A 1 90 ? 42.375 6.850 9.929 1.00 18.55 90 VAL A CA 1
ATOM 708 C C . VAL A 1 90 ? 42.835 6.257 8.588 1.00 19.73 90 VAL A C 1
ATOM 709 O O . VAL A 1 90 ? 42.041 5.826 7.764 1.00 18.68 90 VAL A O 1
ATOM 713 N N . LYS A 1 91 ? 44.140 6.194 8.422 1.00 19.56 91 LYS A N 1
ATOM 714 C CA . LYS A 1 91 ? 44.738 5.503 7.304 1.00 20.04 91 LYS A CA 1
ATOM 715 C C . LYS A 1 91 ? 44.514 4.007 7.298 1.00 20.39 91 LYS A C 1
ATOM 716 O O . LYS A 1 91 ? 44.161 3.407 8.326 1.00 20.24 91 LYS A O 1
ATOM 722 N N . PRO A 1 92 ? 44.715 3.382 6.113 1.00 22.57 92 PRO A N 1
ATOM 723 C CA . PRO A 1 92 ? 44.416 1.939 6.012 1.00 23.10 92 PRO A CA 1
ATOM 724 C C . PRO A 1 92 ? 45.404 1.006 6.709 1.00 24.39 92 PRO A C 1
ATOM 725 O O . PRO A 1 92 ? 45.025 -0.109 7.045 1.00 22.93 92 PRO A O 1
ATOM 729 N N . ASN A 1 93 ? 46.647 1.433 6.930 1.00 25.87 93 ASN A N 1
ATOM 730 C CA . ASN A 1 93 ? 47.644 0.653 7.720 1.00 24.86 93 ASN A CA 1
ATOM 731 C C . ASN A 1 93 ? 48.184 1.598 8.772 1.00 23.51 93 ASN A C 1
ATOM 732 O O . ASN A 1 93 ? 49.263 2.206 8.612 1.00 21.65 93 ASN A O 1
ATOM 737 N N . PRO A 1 94 ? 47.395 1.813 9.820 1.00 22.83 94 PRO A N 1
ATOM 738 C CA . PRO A 1 94 ? 47.542 3.043 10.600 1.00 22.19 94 PRO A CA 1
ATOM 739 C C . PRO A 1 94 ? 48.556 2.993 11.776 1.00 21.69 94 PRO A C 1
ATOM 740 O O . PRO A 1 94 ? 48.974 4.010 12.237 1.00 19.96 94 PRO A O 1
ATOM 744 N N . GLU A 1 95 ? 48.887 1.820 12.255 1.00 20.60 95 GLU A N 1
ATOM 745 C CA . GLU A 1 95 ? 49.575 1.649 13.519 1.00 22.82 95 GLU A CA 1
ATOM 746 C C . GLU A 1 95 ? 50.920 2.283 13.467 1.00 24.89 95 GLU A C 1
ATOM 747 O O . GLU A 1 95 ? 51.760 1.859 12.642 1.00 24.66 95 GLU A O 1
ATOM 753 N N . ILE A 1 96 ? 51.136 3.301 14.301 1.00 23.10 96 ILE A N 1
ATOM 754 C CA . ILE A 1 96 ? 52.462 3.869 14.469 1.00 24.11 96 ILE A CA 1
ATOM 755 C C . ILE A 1 96 ? 52.853 3.644 15.934 1.00 25.19 96 ILE A C 1
ATOM 756 O O . ILE A 1 96 ? 52.088 3.981 16.818 1.00 25.27 96 ILE A O 1
ATOM 761 N N . ALA A 1 97 ? 54.020 3.048 16.176 1.00 24.93 97 ALA A N 1
ATOM 762 C CA . ALA A 1 97 ? 54.453 2.655 17.495 1.00 22.16 97 ALA A CA 1
ATOM 763 C C . ALA A 1 97 ? 55.756 3.339 17.779 1.00 23.82 97 ALA A C 1
ATOM 764 O O . ALA A 1 97 ? 56.730 3.002 17.174 1.00 26.70 97 ALA A O 1
ATOM 766 N N . ARG A 1 98 ? 55.784 4.301 18.695 1.00 24.82 98 ARG A N 1
ATOM 767 C CA . ARG A 1 98 ? 56.936 5.159 18.892 1.00 23.91 98 ARG A CA 1
ATOM 768 C C . ARG A 1 98 ? 56.961 5.656 20.306 1.00 23.85 98 ARG A C 1
ATOM 769 O O . ARG A 1 98 ? 55.915 6.058 20.834 1.00 22.05 98 ARG A O 1
ATOM 777 N N . ASN A 1 99 ? 58.171 5.719 20.867 1.00 26.57 99 ASN A N 1
ATOM 778 C CA . ASN A 1 99 ? 58.410 6.131 22.234 1.00 24.51 99 ASN A CA 1
ATOM 779 C C . ASN A 1 99 ? 57.362 5.531 23.189 1.00 25.92 99 ASN A C 1
ATOM 780 O O . ASN A 1 99 ? 56.821 6.225 24.025 1.00 26.92 99 ASN A O 1
ATOM 785 N N . GLY A 1 100 ? 57.075 4.241 23.072 1.00 23.94 100 GLY A N 1
ATOM 786 C CA . GLY A 1 100 ? 56.223 3.598 23.999 1.00 24.52 100 GLY A CA 1
ATOM 787 C C . GLY A 1 100 ? 54.729 3.877 23.732 1.00 24.84 100 GLY A C 1
ATOM 788 O O . GLY A 1 100 ? 53.905 3.297 24.390 1.00 26.07 100 GLY A O 1
ATOM 789 N N . PHE A 1 101 ? 54.367 4.695 22.742 1.00 24.27 101 PHE A N 1
ATOM 790 C CA . PHE A 1 101 ? 52.934 4.918 22.419 1.00 23.17 101 PHE A CA 1
ATOM 791 C C . PHE A 1 101 ? 52.411 4.149 21.203 1.00 20.70 101 PHE A C 1
ATOM 792 O O . PHE A 1 101 ? 53.148 3.806 20.289 1.00 27.21 101 PHE A O 1
ATOM 800 N N . LEU A 1 102 ? 51.109 4.004 21.135 1.00 19.90 102 LEU A N 1
ATOM 801 C CA . LEU A 1 102 ? 50.434 3.644 19.907 1.00 18.92 102 LEU A CA 1
ATOM 802 C C . LEU A 1 102 ? 49.648 4.856 19.405 1.00 20.81 102 LEU A C 1
ATOM 803 O O . LEU A 1 102 ? 48.838 5.440 20.126 1.00 20.37 102 LEU A O 1
ATOM 808 N N . GLN A 1 103 ? 49.906 5.200 18.146 1.00 20.92 103 GLN A N 1
ATOM 809 C CA . GLN A 1 103 ? 49.250 6.263 17.442 1.00 20.86 103 GLN A CA 1
ATOM 810 C C . GLN A 1 103 ? 48.624 5.659 16.207 1.00 21.02 103 GLN A C 1
ATOM 811 O O . GLN A 1 103 ? 49.019 4.543 15.781 1.00 20.46 103 GLN A O 1
ATOM 817 N N . LEU A 1 104 ? 47.700 6.425 15.622 1.00 20.39 104 LEU A N 1
ATOM 818 C CA . LEU A 1 104 ? 47.077 6.114 14.357 1.00 19.50 104 LEU A CA 1
ATOM 819 C C . LEU A 1 104 ? 47.346 7.214 13.347 1.00 19.70 104 LEU A C 1
ATOM 820 O O . LEU A 1 104 ? 47.058 8.417 13.604 1.00 20.53 104 LEU A O 1
ATOM 825 N N . GLY A 1 105 ? 47.904 6.816 12.195 1.00 18.42 105 GLY A N 1
ATOM 826 C CA . GLY A 1 105 ? 48.123 7.733 11.059 1.00 18.59 105 GLY A CA 1
ATOM 827 C C . GLY A 1 105 ? 46.799 8.252 10.527 1.00 19.53 105 GLY A C 1
ATOM 828 O O . GLY A 1 105 ? 45.802 7.506 10.441 1.00 17.00 105 GLY A O 1
ATOM 829 N N . VAL A 1 106 ? 46.780 9.535 10.186 1.00 19.43 106 VAL A N 1
ATOM 830 C CA . VAL A 1 106 ? 45.586 10.143 9.679 1.00 19.28 106 VAL A CA 1
ATOM 831 C C . VAL A 1 106 ? 45.792 10.959 8.418 1.00 21.40 106 VAL A C 1
ATOM 832 O O . VAL A 1 106 ? 46.879 11.541 8.200 1.00 22.24 106 VAL A O 1
ATOM 836 N N . GLU A 1 107 ? 44.739 10.957 7.581 1.00 21.77 107 GLU A N 1
ATOM 837 C CA . GLU A 1 107 ? 44.604 11.866 6.458 1.00 23.31 107 GLU A CA 1
ATOM 838 C C . GLU A 1 107 ? 43.827 13.024 6.969 1.00 20.30 107 GLU A C 1
ATOM 839 O O . GLU A 1 107 ? 43.023 12.868 7.900 1.00 21.70 107 GLU A O 1
ATOM 845 N N . VAL A 1 108 ? 44.017 14.163 6.343 1.00 17.68 108 VAL A N 1
ATOM 846 C CA . VAL A 1 108 ? 43.184 15.316 6.593 1.00 19.22 108 VAL A CA 1
ATOM 847 C C . VAL A 1 108 ? 42.083 15.307 5.574 1.00 19.31 108 VAL A C 1
ATOM 848 O O . VAL A 1 108 ? 42.382 15.278 4.429 1.00 20.77 108 VAL A O 1
ATOM 852 N N . TYR A 1 109 ? 40.822 15.306 5.988 1.00 18.65 109 TYR A N 1
ATOM 853 C CA . TYR A 1 109 ? 39.686 15.328 5.063 1.00 18.41 109 TYR A CA 1
ATOM 854 C C . TYR A 1 109 ? 39.162 16.753 5.027 1.00 18.67 109 TYR A C 1
ATOM 855 O O . TYR A 1 109 ? 38.830 17.359 6.078 1.00 18.40 109 TYR A O 1
ATOM 864 N N . GLY A 1 110 ? 39.126 17.301 3.823 1.00 18.74 110 GLY A N 1
ATOM 865 C CA . GLY A 1 110 ? 38.588 18.604 3.597 1.00 19.79 110 GLY A CA 1
ATOM 866 C C . GLY A 1 110 ? 39.526 19.678 4.072 1.00 20.72 110 GLY A C 1
ATOM 867 O O . GLY A 1 110 ? 40.647 19.416 4.464 1.00 19.38 110 GLY A O 1
ATOM 868 N N . GLY A 1 111 ? 39.091 20.926 4.026 1.00 22.23 111 GLY A N 1
ATOM 869 C CA . GLY A 1 111 ? 40.020 21.983 4.418 1.00 20.49 111 GLY A CA 1
ATOM 870 C C . GLY A 1 111 ? 39.980 22.281 5.894 1.00 19.59 111 GLY A C 1
ATOM 871 O O . GLY A 1 111 ? 39.523 23.334 6.282 1.00 21.90 111 GLY A O 1
ATOM 872 N N . ALA A 1 112 ? 40.447 21.357 6.708 1.00 19.33 112 ALA A N 1
ATOM 873 C CA . ALA A 1 112 ? 40.471 21.525 8.142 1.00 20.22 112 ALA A CA 1
ATOM 874 C C . ALA A 1 112 ? 41.464 22.543 8.626 1.00 19.71 112 ALA A C 1
ATOM 875 O O . ALA A 1 112 ? 42.567 22.675 8.066 1.00 18.66 112 ALA A O 1
ATOM 877 N N . LEU A 1 113 ? 41.041 23.300 9.642 1.00 19.49 113 LEU A N 1
ATOM 878 C CA . LEU A 1 113 ? 41.973 24.100 10.402 1.00 21.39 113 LEU A CA 1
ATOM 879 C C . LEU A 1 113 ? 42.684 23.104 11.312 1.00 21.05 113 LEU A C 1
ATOM 880 O O . LEU A 1 113 ? 42.047 22.463 12.112 1.00 23.36 113 LEU A O 1
ATOM 885 N N . PHE A 1 114 ? 43.996 22.983 11.183 1.00 21.48 114 PHE A N 1
ATOM 886 C CA . PHE A 1 114 ? 44.793 22.053 11.999 1.00 18.93 114 PHE A CA 1
ATOM 887 C C . PHE A 1 114 ? 44.816 22.414 13.489 1.00 18.16 114 PHE A C 1
ATOM 888 O O . PHE A 1 114 ? 44.580 21.551 14.329 1.00 16.46 114 PHE A O 1
ATOM 896 N N . ALA A 1 115 ? 45.104 23.673 13.835 1.00 18.01 115 ALA A N 1
ATOM 897 C CA . ALA A 1 115 ? 45.492 23.963 15.235 1.00 18.59 115 ALA A CA 1
ATOM 898 C C . ALA A 1 115 ? 44.417 23.532 16.263 1.00 19.27 115 ALA A C 1
ATOM 899 O O . ALA A 1 115 ? 44.729 23.011 17.335 1.00 21.40 115 ALA A O 1
ATOM 901 N N . PRO A 1 116 ? 43.144 23.750 15.925 1.00 17.54 116 PRO A N 1
ATOM 902 C CA . PRO A 1 116 ? 42.126 23.504 16.928 1.00 17.74 116 PRO A CA 1
ATOM 903 C C . PRO A 1 116 ? 41.935 22.044 17.279 1.00 18.71 116 PRO A C 1
ATOM 904 O O . PRO A 1 116 ? 41.295 21.741 18.267 1.00 18.01 116 PRO A O 1
ATOM 908 N N . TRP A 1 117 ? 42.384 21.151 16.391 1.00 18.84 117 TRP A N 1
ATOM 909 C CA . TRP A 1 117 ? 42.371 19.709 16.651 1.00 19.17 117 TRP A CA 1
ATOM 910 C C . TRP A 1 117 ? 43.294 19.266 17.782 1.00 19.91 117 TRP A C 1
ATOM 911 O O . TRP A 1 117 ? 43.133 18.184 18.351 1.00 20.80 117 TRP A O 1
ATOM 922 N N . PHE A 1 118 ? 44.263 20.110 18.112 1.00 20.59 118 PHE A N 1
ATOM 923 C CA . PHE A 1 118 ? 45.191 19.778 19.176 1.00 20.19 118 PHE A CA 1
ATOM 924 C C . PHE A 1 118 ? 44.518 19.975 20.519 1.00 18.60 118 PHE A C 1
ATOM 925 O O . PHE A 1 118 ? 43.713 20.891 20.708 1.00 17.87 118 PHE A O 1
ATOM 933 N N . ASP A 1 119 ? 44.914 19.133 21.455 1.00 17.58 119 ASP A N 1
ATOM 934 C CA . ASP A 1 119 ? 44.509 19.310 22.841 1.00 17.90 119 ASP A CA 1
ATOM 935 C C . ASP A 1 119 ? 42.991 19.274 23.029 1.00 17.83 119 ASP A C 1
ATOM 936 O O . ASP A 1 119 ? 42.389 20.147 23.690 1.00 17.38 119 ASP A O 1
ATOM 941 N N . ARG A 1 120 ? 42.414 18.223 22.432 1.00 17.21 120 ARG A N 1
ATOM 942 C CA . ARG A 1 120 ? 41.016 17.936 22.457 1.00 16.77 120 ARG A CA 1
ATOM 943 C C . ARG A 1 120 ? 40.850 16.455 22.802 1.00 16.03 120 ARG A C 1
ATOM 944 O O . ARG A 1 120 ? 41.680 15.663 22.407 1.00 14.76 120 ARG A O 1
ATOM 952 N N . ASP A 1 121 ? 39.761 16.102 23.500 1.00 17.25 121 ASP A N 1
ATOM 953 C CA . ASP A 1 121 ? 39.488 14.727 23.913 1.00 16.26 121 ASP A CA 1
ATOM 954 C C . ASP A 1 121 ? 38.667 14.114 22.789 1.00 16.98 121 ASP A C 1
ATOM 955 O O . ASP A 1 121 ? 37.467 14.390 22.690 1.00 18.27 121 ASP A O 1
ATOM 960 N N . LEU A 1 122 ? 39.333 13.333 21.941 1.00 16.28 122 LEU A N 1
ATOM 961 C CA . LEU A 1 122 ? 38.814 12.800 20.716 1.00 17.58 122 LEU A CA 1
ATOM 962 C C . LEU A 1 122 ? 38.344 11.394 20.919 1.00 17.52 122 LEU A C 1
ATOM 963 O O . LEU A 1 122 ? 38.973 10.653 21.663 1.00 18.55 122 LEU A O 1
ATOM 968 N N . SER A 1 123 ? 37.221 11.046 20.278 1.00 17.93 123 SER A N 1
ATOM 969 C CA . SER A 1 123 ? 36.842 9.672 20.090 1.00 19.03 123 SER A CA 1
ATOM 970 C C . SER A 1 123 ? 36.921 9.367 18.574 1.00 20.06 123 SER A C 1
ATOM 971 O O . SER A 1 123 ? 37.425 10.177 17.785 1.00 20.36 123 SER A O 1
ATOM 974 N N . LEU A 1 124 ? 36.420 8.207 18.179 1.00 18.83 124 LEU A N 1
ATOM 975 C CA . LEU A 1 124 ? 36.532 7.718 16.821 1.00 17.66 124 LEU A CA 1
ATOM 976 C C . LEU A 1 124 ? 35.244 6.996 16.426 1.00 18.47 124 LEU A C 1
ATOM 977 O O . LEU A 1 124 ? 34.642 6.219 17.237 1.00 18.12 124 LEU A O 1
ATOM 982 N N . ALA A 1 125 ? 34.793 7.288 15.225 1.00 18.94 125 ALA A N 1
ATOM 983 C CA . ALA A 1 125 ? 33.556 6.713 14.674 1.00 19.63 125 ALA A CA 1
ATOM 984 C C . ALA A 1 125 ? 33.628 6.570 13.163 1.00 19.52 125 ALA A C 1
ATOM 985 O O . ALA A 1 125 ? 34.428 7.229 12.507 1.00 19.61 125 ALA A O 1
ATOM 987 N N . GLY A 1 126 ? 32.814 5.663 12.629 1.00 20.84 126 GLY A N 1
ATOM 988 C CA . GLY A 1 126 ? 32.575 5.554 11.174 1.00 19.79 126 GLY A CA 1
ATOM 989 C C . GLY A 1 126 ? 32.206 4.177 10.686 1.00 18.88 126 GLY A C 1
ATOM 990 O O . GLY A 1 126 ? 31.682 3.349 11.423 1.00 18.69 126 GLY A O 1
ATOM 991 N N . ARG A 1 127 ? 32.492 3.906 9.425 1.00 20.35 127 ARG A N 1
ATOM 992 C CA . ARG A 1 127 ? 32.052 2.612 8.802 1.00 20.35 127 ARG A CA 1
ATOM 993 C C . ARG A 1 127 ? 33.193 1.626 8.866 1.00 21.00 127 ARG A C 1
ATOM 994 O O . ARG A 1 127 ? 34.361 1.974 8.585 1.00 20.42 127 ARG A O 1
ATOM 1002 N N . VAL A 1 128 ? 32.862 0.410 9.299 1.00 20.44 128 VAL A N 1
ATOM 1003 C CA . VAL A 1 128 ? 33.780 -0.708 9.217 1.00 21.28 128 VAL A CA 1
ATOM 1004 C C . VAL A 1 128 ? 33.206 -1.772 8.265 1.00 22.47 128 VAL A C 1
ATOM 1005 O O . VAL A 1 128 ? 32.062 -2.224 8.441 1.00 20.98 128 VAL A O 1
ATOM 1009 N N . THR A 1 129 ? 34.033 -2.204 7.314 1.00 21.22 129 THR A N 1
ATOM 1010 C CA . THR A 1 129 ? 33.651 -3.266 6.388 1.00 21.35 129 THR A CA 1
ATOM 1011 C C . THR A 1 129 ? 34.431 -4.509 6.666 1.00 21.76 129 THR A C 1
ATOM 1012 O O . THR A 1 129 ? 35.685 -4.505 6.754 1.00 22.13 129 THR A O 1
ATOM 1016 N N . PHE A 1 130 ? 33.694 -5.587 6.853 1.00 24.16 130 PHE A N 1
ATOM 1017 C CA . PHE A 1 130 ? 34.306 -6.837 7.313 1.00 24.64 130 PHE A CA 1
ATOM 1018 C C . PHE A 1 130 ? 33.656 -8.099 6.708 1.00 24.90 130 PHE A C 1
ATOM 1019 O O . PHE A 1 130 ? 32.650 -8.043 5.979 1.00 25.63 130 PHE A O 1
ATOM 1027 N N . ARG A 1 131 ? 34.268 -9.220 6.980 1.00 28.64 131 ARG A N 1
ATOM 1028 C CA . ARG A 1 131 ? 33.733 -10.501 6.570 1.00 38.22 131 ARG A CA 1
ATOM 1029 C C . ARG A 1 131 ? 33.304 -11.232 7.867 1.00 39.91 131 ARG A C 1
ATOM 1030 O O . ARG A 1 131 ? 33.988 -11.185 8.895 1.00 42.25 131 ARG A O 1
ATOM 1038 N N . ALA A 1 132 ? 32.091 -11.751 7.847 1.00 40.14 132 ALA A N 1
ATOM 1039 C CA . ALA A 1 132 ? 31.543 -12.524 8.953 1.00 44.97 132 ALA A CA 1
ATOM 1040 C C . ALA A 1 132 ? 30.696 -13.621 8.317 1.00 53.50 132 ALA A C 1
ATOM 1041 O O . ALA A 1 132 ? 29.860 -13.338 7.423 1.00 50.31 132 ALA A O 1
ATOM 1043 N N . ASN A 1 133 ? 30.935 -14.854 8.776 1.00 56.09 133 ASN A N 1
ATOM 1044 C CA . ASN A 1 133 ? 30.321 -16.049 8.215 1.00 53.82 133 ASN A CA 1
ATOM 1045 C C . ASN A 1 133 ? 30.500 -16.073 6.747 1.00 52.02 133 ASN A C 1
ATOM 1046 O O . ASN A 1 133 ? 29.525 -16.187 6.022 1.00 40.09 133 ASN A O 1
ATOM 1051 N N . GLY A 1 134 ? 31.730 -15.873 6.293 1.00 53.77 134 GLY A N 1
ATOM 1052 C CA . GLY A 1 134 ? 31.981 -15.920 4.876 1.00 48.60 134 GLY A CA 1
ATOM 1053 C C . GLY A 1 134 ? 31.398 -14.782 4.076 1.00 50.60 134 GLY A C 1
ATOM 1054 O O . GLY A 1 134 ? 31.788 -14.620 2.923 1.00 62.88 134 GLY A O 1
ATOM 1055 N N . LYS A 1 135 ? 30.491 -13.973 4.641 1.00 47.87 135 LYS A N 1
ATOM 1056 C CA . LYS A 1 135 ? 29.930 -12.847 3.884 1.00 44.30 135 LYS A CA 1
ATOM 1057 C C . LYS A 1 135 ? 30.433 -11.416 4.262 1.00 40.90 135 LYS A C 1
ATOM 1058 O O . LYS A 1 135 ? 30.720 -11.066 5.434 1.00 42.77 135 LYS A O 1
ATOM 1064 N N . LEU A 1 136 ? 30.518 -10.592 3.246 1.00 35.82 136 LEU A N 1
ATOM 1065 C CA . LEU A 1 136 ? 30.967 -9.211 3.364 1.00 39.38 136 LEU A CA 1
ATOM 1066 C C . LEU A 1 136 ? 29.915 -8.297 3.904 1.00 34.69 136 LEU A C 1
ATOM 1067 O O . LEU A 1 136 ? 28.851 -8.281 3.385 1.00 33.53 136 LEU A O 1
ATOM 1072 N N . GLU A 1 137 ? 30.197 -7.522 4.943 1.00 35.12 137 GLU A N 1
ATOM 1073 C CA . GLU A 1 137 ? 29.204 -6.533 5.388 1.00 33.52 137 GLU A CA 1
ATOM 1074 C C . GLU A 1 137 ? 29.809 -5.322 6.078 1.00 28.00 137 GLU A C 1
ATOM 1075 O O . GLU A 1 137 ? 31.014 -5.310 6.349 1.00 25.10 137 GLU A O 1
ATOM 1081 N N . SER A 1 138 ? 28.963 -4.311 6.305 1.00 25.53 138 SER A N 1
ATOM 1082 C CA . SER A 1 138 ? 29.376 -3.060 6.915 1.00 26.36 138 SER A CA 1
ATOM 1083 C C . SER A 1 138 ? 28.499 -2.716 8.105 1.00 28.07 138 SER A C 1
ATOM 1084 O O . SER A 1 138 ? 27.302 -2.929 8.085 1.00 26.38 138 SER A O 1
ATOM 1087 N N . ARG A 1 139 ? 29.123 -2.168 9.139 1.00 26.46 139 ARG A N 1
ATOM 1088 C CA . ARG A 1 139 ? 28.432 -1.597 10.242 1.00 27.12 139 ARG A CA 1
ATOM 1089 C C . ARG A 1 139 ? 29.159 -0.298 10.560 1.00 26.52 139 ARG A C 1
ATOM 1090 O O . ARG A 1 139 ? 30.299 -0.114 10.172 1.00 27.89 139 ARG A O 1
ATOM 1098 N N . LEU A 1 140 ? 28.449 0.581 11.247 1.00 23.78 140 LEU A N 1
ATOM 1099 C CA . LEU A 1 140 ? 28.992 1.712 11.875 1.00 21.54 140 LEU A CA 1
ATOM 1100 C C . LEU A 1 140 ? 29.410 1.379 13.277 1.00 22.98 140 LEU A C 1
ATOM 1101 O O . LEU A 1 140 ? 28.743 0.626 14.001 1.00 24.71 140 LEU A O 1
ATOM 1106 N N . VAL A 1 141 ? 30.548 1.949 13.651 1.00 21.69 141 VAL A N 1
ATOM 1107 C CA . VAL A 1 141 ? 30.981 1.995 15.024 1.00 19.60 141 VAL A CA 1
ATOM 1108 C C . VAL A 1 141 ? 31.117 3.396 15.540 1.00 19.61 141 VAL A C 1
ATOM 1109 O O . VAL A 1 141 ? 31.337 4.372 14.768 1.00 19.54 141 VAL A O 1
ATOM 1113 N N . ASP A 1 142 ? 30.983 3.515 16.848 1.00 20.07 142 ASP A N 1
ATOM 1114 C CA . ASP A 1 142 ? 31.369 4.750 17.538 1.00 21.45 142 ASP A CA 1
ATOM 1115 C C . ASP A 1 142 ? 31.913 4.394 18.905 1.00 22.29 142 ASP A C 1
ATOM 1116 O O . ASP A 1 142 ? 31.193 3.932 19.773 1.00 24.63 142 ASP A O 1
ATOM 1121 N N . PHE A 1 143 ? 33.205 4.564 19.093 1.00 24.30 143 PHE A N 1
ATOM 1122 C CA . PHE A 1 143 ? 33.821 4.187 20.356 1.00 23.07 143 PHE A CA 1
ATOM 1123 C C . PHE A 1 143 ? 33.285 5.045 21.483 1.00 24.06 143 PHE A C 1
ATOM 1124 O O . PHE A 1 143 ? 33.299 4.599 22.611 1.00 28.21 143 PHE A O 1
ATOM 1132 N N . ARG A 1 144 ? 32.872 6.283 21.192 1.00 26.73 144 ARG A N 1
ATOM 1133 C CA . ARG A 1 144 ? 32.216 7.247 22.135 1.00 29.19 144 ARG A CA 1
ATOM 1134 C C . ARG A 1 144 ? 33.150 7.829 23.222 1.00 27.01 144 ARG A C 1
ATOM 1135 O O . ARG A 1 144 ? 33.218 9.022 23.446 1.00 25.01 144 ARG A O 1
ATOM 1143 N N . LYS A 1 145 ? 33.784 6.935 23.936 1.00 22.59 145 LYS A N 1
ATOM 1144 C CA . LYS A 1 145 ? 34.785 7.280 24.875 1.00 24.14 145 LYS A CA 1
ATOM 1145 C C . LYS A 1 145 ? 35.940 8.064 24.235 1.00 22.28 145 LYS A C 1
ATOM 1146 O O . LYS A 1 145 ? 36.330 7.824 23.077 1.00 19.50 145 LYS A O 1
ATOM 1152 N N . ALA A 1 146 ? 36.488 8.984 25.012 1.00 19.74 146 ALA A N 1
ATOM 1153 C CA . ALA A 1 146 ? 37.599 9.758 24.539 1.00 19.46 146 ALA A CA 1
ATOM 1154 C C . ALA A 1 146 ? 38.887 8.913 24.535 1.00 20.77 146 ALA A C 1
ATOM 1155 O O . ALA A 1 146 ? 39.546 8.727 25.572 1.00 17.42 146 ALA A O 1
ATOM 1157 N N . ILE A 1 147 ? 39.229 8.342 23.380 1.00 21.22 147 ILE A N 1
ATOM 1158 C CA . ILE A 1 147 ? 40.322 7.424 23.366 1.00 20.80 147 ILE A CA 1
ATOM 1159 C C . ILE A 1 147 ? 41.579 8.031 22.802 1.00 19.63 147 ILE A C 1
ATOM 1160 O O . ILE A 1 147 ? 42.570 7.347 22.657 1.00 20.05 147 ILE A O 1
ATOM 1165 N N . ALA A 1 148 ? 41.534 9.295 22.384 1.00 19.71 148 ALA A N 1
ATOM 1166 C CA . ALA A 1 148 ? 42.628 9.838 21.643 1.00 19.97 148 ALA A CA 1
ATOM 1167 C C . ALA A 1 148 ? 42.846 11.295 21.873 1.00 19.50 148 ALA A C 1
ATOM 1168 O O . ALA A 1 148 ? 41.904 12.090 22.186 1.00 17.84 148 ALA A O 1
ATOM 1170 N N . VAL A 1 149 ? 44.108 11.652 21.652 1.00 17.44 149 VAL A N 1
ATOM 1171 C CA . VAL A 1 149 ? 44.508 13.006 21.786 1.00 17.25 149 VAL A CA 1
ATOM 1172 C C . VAL A 1 149 ? 45.675 13.320 20.843 1.00 16.27 149 VAL A C 1
ATOM 1173 O O . VAL A 1 149 ? 46.573 12.513 20.672 1.00 13.70 149 VAL A O 1
ATOM 1177 N N . ILE A 1 150 ? 45.637 14.512 20.251 1.00 15.61 150 ILE A N 1
ATOM 1178 C CA . ILE A 1 150 ? 46.768 15.041 19.517 1.00 16.95 150 ILE A CA 1
ATOM 1179 C C . ILE A 1 150 ? 47.322 16.192 20.368 1.00 16.59 150 ILE A C 1
ATOM 1180 O O . ILE A 1 150 ? 46.888 17.322 20.258 1.00 16.94 150 ILE A O 1
ATOM 1185 N N . PRO A 1 151 ? 48.324 15.933 21.205 1.00 18.52 151 PRO A N 1
ATOM 1186 C CA . PRO A 1 151 ? 48.765 17.052 22.077 1.00 19.00 151 PRO A CA 1
ATOM 1187 C C . PRO A 1 151 ? 49.646 18.114 21.384 1.00 17.98 151 PRO A C 1
ATOM 1188 O O . PRO A 1 151 ? 50.498 17.765 20.593 1.00 14.40 151 PRO A O 1
ATOM 1192 N N . ASN A 1 152 ? 49.542 19.371 21.802 1.00 18.37 152 ASN A N 1
ATOM 1193 C CA . ASN A 1 152 ? 50.569 20.334 21.403 1.00 20.50 152 ASN A CA 1
ATOM 1194 C C . ASN A 1 152 ? 51.939 19.990 22.007 1.00 19.58 152 ASN A C 1
ATOM 1195 O O . ASN A 1 152 ? 52.017 19.244 22.979 1.00 19.09 152 ASN A O 1
ATOM 1200 N N . LEU A 1 153 ? 52.986 20.437 21.344 1.00 19.92 153 LEU A N 1
ATOM 1201 C CA . LEU A 1 153 ? 54.341 20.530 21.950 1.00 23.00 153 LEU A CA 1
ATOM 1202 C C . LEU A 1 153 ? 54.388 21.708 22.924 1.00 21.12 153 LEU A C 1
ATOM 1203 O O . LEU A 1 153 ? 53.923 22.797 22.582 1.00 22.15 153 LEU A O 1
ATOM 1208 N N . ALA A 1 154 ? 54.949 21.489 24.104 1.00 19.72 154 ALA A N 1
ATOM 1209 C CA . ALA A 1 154 ? 55.131 22.561 25.101 1.00 21.12 154 ALA A CA 1
ATOM 1210 C C . ALA A 1 154 ? 55.721 23.813 24.454 1.00 20.79 154 ALA A C 1
ATOM 1211 O O . ALA A 1 154 ? 56.595 23.717 23.591 1.00 20.01 154 ALA A O 1
ATOM 1213 N N . ILE A 1 155 ? 55.249 24.980 24.884 1.00 20.82 155 ILE A N 1
ATOM 1214 C CA . ILE A 1 155 ? 55.825 26.206 24.413 1.00 21.53 155 ILE A CA 1
ATOM 1215 C C . ILE A 1 155 ? 57.297 26.317 24.771 1.00 24.51 155 ILE A C 1
ATOM 1216 O O . ILE A 1 155 ? 58.068 26.939 23.987 1.00 24.32 155 ILE A O 1
ATOM 1221 N N . HIS A 1 156 ? 57.685 25.735 25.921 1.00 25.39 156 HIS A N 1
ATOM 1222 C CA . HIS A 1 156 ? 59.106 25.675 26.343 1.00 27.12 156 HIS A CA 1
ATOM 1223 C C . HIS A 1 156 ? 60.006 24.990 25.310 1.00 28.14 156 HIS A C 1
ATOM 1224 O O . HIS A 1 156 ? 61.175 25.313 25.238 1.00 25.91 156 HIS A O 1
ATOM 1231 N N . LEU A 1 157 ? 59.468 24.083 24.485 1.00 27.36 157 LEU A N 1
ATOM 1232 C CA . LEU A 1 157 ? 60.263 23.373 23.471 1.00 24.49 157 LEU A CA 1
ATOM 1233 C C . LEU A 1 157 ? 59.996 23.906 22.087 1.00 26.51 157 LEU A C 1
ATOM 1234 O O . LEU A 1 157 ? 60.418 23.320 21.089 1.00 25.46 157 LEU A O 1
ATOM 1239 N N . ASN A 1 158 ? 59.295 25.023 22.013 1.00 28.61 158 ASN A N 1
ATOM 1240 C CA . ASN A 1 158 ? 58.845 25.599 20.730 1.00 29.20 158 ASN A CA 1
ATOM 1241 C C . ASN A 1 158 ? 58.545 27.053 21.031 1.00 29.86 158 ASN A C 1
ATOM 1242 O O . ASN A 1 158 ? 57.418 27.505 20.968 1.00 32.84 158 ASN A O 1
ATOM 1247 N N . ARG A 1 159 ? 59.566 27.791 21.403 1.00 34.90 159 ARG A N 1
ATOM 1248 C CA . ARG A 1 159 ? 59.340 29.069 22.084 1.00 37.54 159 ARG A CA 1
ATOM 1249 C C . ARG A 1 159 ? 58.721 30.151 21.217 1.00 34.08 159 ARG A C 1
ATOM 1250 O O . ARG A 1 159 ? 58.075 31.044 21.722 1.00 33.54 159 ARG A O 1
ATOM 1258 N N . ALA A 1 160 ? 58.875 30.070 19.915 1.00 34.78 160 ALA A N 1
ATOM 1259 C CA . ALA A 1 160 ? 58.151 30.977 19.025 1.00 33.30 160 ALA A CA 1
ATOM 1260 C C . ALA A 1 160 ? 56.834 30.353 18.479 1.00 31.30 160 ALA A C 1
ATOM 1261 O O . ALA A 1 160 ? 56.395 30.669 17.357 1.00 30.47 160 ALA A O 1
ATOM 1263 N N . ALA A 1 161 ? 56.221 29.457 19.254 1.00 29.26 161 ALA A N 1
ATOM 1264 C CA . ALA A 1 161 ? 54.977 28.803 18.865 1.00 27.30 161 ALA A CA 1
ATOM 1265 C C . ALA A 1 161 ? 53.978 29.808 18.442 1.00 26.07 161 ALA A C 1
ATOM 1266 O O . ALA A 1 161 ? 53.256 29.600 17.460 1.00 28.13 161 ALA A O 1
ATOM 1268 N N . ASN A 1 162 ? 53.916 30.913 19.176 1.00 24.13 162 ASN A N 1
ATOM 1269 C CA . ASN A 1 162 ? 52.885 31.928 18.907 1.00 26.48 162 ASN A CA 1
ATOM 1270 C C . ASN A 1 162 ? 53.166 32.807 17.670 1.00 27.92 162 ASN A C 1
ATOM 1271 O O . ASN A 1 162 ? 52.279 33.542 17.189 1.00 23.54 162 ASN A O 1
ATOM 1276 N N . GLU A 1 163 ? 54.381 32.719 17.151 1.00 31.45 163 GLU A N 1
ATOM 1277 C CA . GLU A 1 163 ? 54.690 33.394 15.900 1.00 35.95 163 GLU A CA 1
ATOM 1278 C C . GLU A 1 163 ? 54.165 32.604 14.738 1.00 34.98 163 GLU A C 1
ATOM 1279 O O . GLU A 1 163 ? 54.096 33.118 13.657 1.00 33.39 163 GLU A O 1
ATOM 1285 N N . GLY A 1 164 ? 53.715 31.370 14.969 1.00 31.70 164 GLY A N 1
ATOM 1286 C CA . GLY A 1 164 ? 53.214 30.554 13.869 1.00 33.91 164 GLY A CA 1
ATOM 1287 C C . GLY A 1 164 ? 54.301 29.667 13.231 1.00 31.07 164 GLY A C 1
ATOM 1288 O O . GLY A 1 164 ? 55.464 30.050 13.136 1.00 28.38 164 GLY A O 1
ATOM 1289 N N . TRP A 1 165 ? 53.910 28.473 12.817 1.00 28.25 165 TRP A N 1
ATOM 1290 C CA . TRP A 1 165 ? 54.771 27.602 12.038 1.00 29.15 165 TRP A CA 1
ATOM 1291 C C . TRP A 1 165 ? 53.848 26.773 11.135 1.00 28.06 165 TRP A C 1
ATOM 1292 O O . TRP A 1 165 ? 52.681 26.637 11.427 1.00 27.84 165 TRP A O 1
ATOM 1303 N N . PRO A 1 166 ? 54.376 26.207 10.046 1.00 30.05 166 PRO A N 1
ATOM 1304 C CA . PRO A 1 166 ? 53.481 25.408 9.152 1.00 28.92 166 PRO A CA 1
ATOM 1305 C C . PRO A 1 166 ? 53.331 24.005 9.709 1.00 30.57 166 PRO A C 1
ATOM 1306 O O . PRO A 1 166 ? 54.252 23.174 9.580 1.00 33.47 166 PRO A O 1
ATOM 1310 N N . ILE A 1 167 ? 52.180 23.769 10.327 1.00 28.52 167 ILE A N 1
ATOM 1311 C CA . ILE A 1 167 ? 51.829 22.476 10.927 1.00 27.01 167 ILE A CA 1
ATOM 1312 C C . ILE A 1 167 ? 51.862 21.369 9.892 1.00 25.30 167 ILE A C 1
ATOM 1313 O O . ILE A 1 167 ? 51.137 21.379 8.899 1.00 24.71 167 ILE A O 1
ATOM 1318 N N . ASN A 1 168 ? 52.743 20.423 10.084 1.00 23.05 168 ASN A N 1
ATOM 1319 C CA . ASN A 1 168 ? 52.823 19.385 9.120 1.00 23.40 168 ASN A CA 1
ATOM 1320 C C . ASN A 1 168 ? 51.920 18.217 9.543 1.00 23.93 168 ASN A C 1
ATOM 1321 O O . ASN A 1 168 ? 52.194 17.524 10.530 1.00 20.15 168 ASN A O 1
ATOM 1326 N N . ALA A 1 169 ? 50.929 17.952 8.701 1.00 21.77 169 ALA A N 1
ATOM 1327 C CA . ALA A 1 169 ? 49.919 16.979 8.973 1.00 24.58 169 ALA A CA 1
ATOM 1328 C C . ALA A 1 169 ? 50.396 15.566 9.038 1.00 22.39 169 ALA A C 1
ATOM 1329 O O . ALA A 1 169 ? 49.819 14.752 9.746 1.00 25.11 169 ALA A O 1
ATOM 1331 N N . GLN A 1 170 ? 51.376 15.239 8.221 1.00 23.28 170 GLN A N 1
ATOM 1332 C CA . GLN A 1 170 ? 51.965 13.917 8.240 1.00 23.09 170 GLN A CA 1
ATOM 1333 C C . GLN A 1 170 ? 52.593 13.694 9.590 1.00 21.84 170 GLN A C 1
ATOM 1334 O O . GLN A 1 170 ? 52.454 12.620 10.146 1.00 24.56 170 GLN A O 1
ATOM 1340 N N . ASN A 1 171 ? 53.240 14.717 10.141 1.00 21.89 171 ASN A N 1
ATOM 1341 C CA . ASN A 1 171 ? 54.059 14.525 11.331 1.00 23.76 171 ASN A CA 1
ATOM 1342 C C . ASN A 1 171 ? 53.374 14.849 12.632 1.00 21.74 171 ASN A C 1
ATOM 1343 O O . ASN A 1 171 ? 53.678 14.255 13.647 1.00 22.07 171 ASN A O 1
ATOM 1348 N N . GLU A 1 172 ? 52.504 15.828 12.627 1.00 20.28 172 GLU A N 1
ATOM 1349 C CA . GLU A 1 172 ? 52.045 16.440 13.907 1.00 21.44 172 GLU A CA 1
ATOM 1350 C C . GLU A 1 172 ? 50.637 16.060 14.243 1.00 20.77 172 GLU A C 1
ATOM 1351 O O . GLU A 1 172 ? 50.204 16.369 15.314 1.00 20.43 172 GLU A O 1
ATOM 1357 N N . LEU A 1 173 ? 49.890 15.461 13.296 1.00 21.28 173 LEU A N 1
ATOM 1358 C CA . LEU A 1 173 ? 48.500 15.119 13.533 1.00 19.67 173 LEU A CA 1
ATOM 1359 C C . LEU A 1 173 ? 48.139 13.699 13.978 1.00 19.47 173 LEU A C 1
ATOM 1360 O O . LEU A 1 173 ? 47.029 13.516 14.447 1.00 18.01 173 LEU A O 1
ATOM 1365 N N . PRO A 1 174 ? 49.049 12.685 13.837 1.00 19.40 174 PRO A N 1
ATOM 1366 C CA . PRO A 1 174 ? 48.648 11.391 14.357 1.00 20.19 174 PRO A CA 1
ATOM 1367 C C . PRO A 1 174 ? 48.246 11.394 15.826 1.00 19.96 174 PRO A C 1
ATOM 1368 O O . PRO A 1 174 ? 49.054 11.684 16.684 1.00 21.81 174 PRO A O 1
ATOM 1372 N N . PRO A 1 175 ? 47.009 11.032 16.123 1.00 19.40 175 PRO A N 1
ATOM 1373 C CA . PRO A 1 175 ? 46.619 10.938 17.530 1.00 18.66 175 PRO A CA 1
ATOM 1374 C C . PRO A 1 175 ? 47.255 9.781 18.288 1.00 18.77 175 PRO A C 1
ATOM 1375 O O . PRO A 1 175 ? 47.426 8.662 17.760 1.00 18.13 175 PRO A O 1
ATOM 1379 N N . ILE A 1 176 ? 47.553 10.044 19.555 1.00 19.28 176 ILE A N 1
ATOM 1380 C CA . ILE A 1 176 ? 47.956 9.007 20.511 1.00 18.67 176 ILE A CA 1
ATOM 1381 C C . ILE A 1 176 ? 46.670 8.413 21.034 1.00 18.21 176 ILE A C 1
ATOM 1382 O O . ILE A 1 176 ? 45.796 9.131 21.442 1.00 15.95 176 ILE A O 1
ATOM 1387 N N . ILE A 1 177 ? 46.553 7.099 20.985 1.00 20.13 177 ILE A N 1
ATOM 1388 C CA . ILE A 1 177 ? 45.403 6.416 21.558 1.00 22.02 177 ILE A CA 1
ATOM 1389 C C . ILE A 1 177 ? 45.776 5.500 22.731 1.00 21.46 177 ILE A C 1
ATOM 1390 O O . ILE A 1 177 ? 44.902 5.141 23.480 1.00 22.33 177 ILE A O 1
ATOM 1395 N N . ALA A 1 178 ? 47.045 5.105 22.865 1.00 21.45 178 ALA A N 1
ATOM 1396 C CA . ALA A 1 178 ? 47.455 4.188 23.940 1.00 22.10 178 ALA A CA 1
ATOM 1397 C C . ALA A 1 178 ? 48.966 4.149 24.221 1.00 21.60 178 ALA A C 1
ATOM 1398 O O . ALA A 1 178 ? 49.772 4.717 23.507 1.00 21.74 178 ALA A O 1
ATOM 1400 N N . GLN A 1 179 ? 49.339 3.413 25.259 1.00 22.73 179 GLN A N 1
ATOM 1401 C CA . GLN A 1 179 ? 50.715 3.042 25.461 1.00 24.78 179 GLN A CA 1
ATOM 1402 C C . GLN A 1 179 ? 50.844 1.527 25.306 1.00 27.50 179 GLN A C 1
ATOM 1403 O O . GLN A 1 179 ? 49.930 0.801 25.647 1.00 29.62 179 GLN A O 1
ATOM 1409 N N . LEU A 1 180 ? 51.953 1.067 24.764 1.00 26.68 180 LEU A N 1
ATOM 1410 C CA . LEU A 1 180 ? 52.163 -0.357 24.511 1.00 31.60 180 LEU A CA 1
ATOM 1411 C C . LEU A 1 180 ? 53.150 -0.943 25.523 1.00 34.22 180 LEU A C 1
ATOM 1412 O O . LEU A 1 180 ? 54.171 -0.343 25.803 1.00 37.37 180 LEU A O 1
ATOM 1417 N N . ALA A 1 181 ? 52.873 -2.136 26.026 1.00 37.84 181 ALA A N 1
ATOM 1418 C CA . ALA A 1 181 ? 53.872 -2.870 26.810 1.00 41.39 181 ALA A CA 1
ATOM 1419 C C . ALA A 1 181 ? 55.119 -3.263 25.979 1.00 46.74 181 ALA A C 1
ATOM 1420 O O . ALA A 1 181 ? 55.035 -3.504 24.781 1.00 44.93 181 ALA A O 1
ATOM 1422 N N . PRO A 1 182 ? 56.301 -3.306 26.596 1.00 55.92 182 PRO A N 1
ATOM 1423 C CA . PRO A 1 182 ? 57.421 -3.819 25.790 1.00 58.52 182 PRO A CA 1
ATOM 1424 C C . PRO A 1 182 ? 57.099 -5.165 25.087 1.00 49.03 182 PRO A C 1
ATOM 1425 O O . PRO A 1 182 ? 56.482 -6.055 25.690 1.00 43.88 182 PRO A O 1
ATOM 1429 N N . GLY A 1 183 ? 57.454 -5.273 23.803 1.00 51.37 183 GLY A N 1
ATOM 1430 C CA . GLY A 1 183 ? 57.073 -6.447 22.986 1.00 47.37 183 GLY A CA 1
ATOM 1431 C C . GLY A 1 183 ? 55.566 -6.600 22.705 1.00 48.77 183 GLY A C 1
ATOM 1432 O O . GLY A 1 183 ? 55.139 -7.648 22.223 1.00 52.50 183 GLY A O 1
ATOM 1433 N N . GLU A 1 184 ? 54.733 -5.606 23.026 1.00 38.90 184 GLU A N 1
ATOM 1434 C CA . GLU A 1 184 ? 53.317 -5.771 22.835 1.00 35.22 184 GLU A CA 1
ATOM 1435 C C . GLU A 1 184 ? 52.993 -5.348 21.388 1.00 35.01 184 GLU A C 1
ATOM 1436 O O . GLU A 1 184 ? 53.347 -4.254 20.926 1.00 36.11 184 GLU A O 1
ATOM 1442 N N . ALA A 1 185 ? 52.313 -6.212 20.685 1.00 31.10 185 ALA A N 1
ATOM 1443 C CA . ALA A 1 185 ? 51.936 -5.936 19.327 1.00 35.80 185 ALA A CA 1
ATOM 1444 C C . ALA A 1 185 ? 50.671 -5.067 19.292 1.00 37.18 185 ALA A C 1
ATOM 1445 O O . ALA A 1 185 ? 49.863 -5.056 20.226 1.00 37.00 185 ALA A O 1
ATOM 1447 N N . ALA A 1 186 ? 50.540 -4.305 18.221 1.00 36.38 186 ALA A N 1
ATOM 1448 C CA . ALA A 1 186 ? 49.441 -3.385 18.076 1.00 34.89 186 ALA A CA 1
ATOM 1449 C C . ALA A 1 186 ? 48.654 -3.875 16.885 1.00 33.27 186 ALA A C 1
ATOM 1450 O O . ALA A 1 186 ? 49.231 -4.002 15.818 1.00 31.82 186 ALA A O 1
ATOM 1452 N N . ASP A 1 187 ? 47.360 -4.148 17.045 1.00 28.98 187 ASP A N 1
ATOM 1453 C CA . ASP A 1 187 ? 46.525 -4.473 15.916 1.00 26.95 187 ASP A CA 1
ATOM 1454 C C . ASP A 1 187 ? 45.187 -3.723 15.892 1.00 24.17 187 ASP A C 1
ATOM 1455 O O . ASP A 1 187 ? 44.237 -4.079 16.592 1.00 25.50 187 ASP A O 1
ATOM 1460 N N . PHE A 1 188 ? 45.077 -2.764 14.990 1.00 23.21 188 PHE A N 1
ATOM 1461 C CA . PHE A 1 188 ? 43.942 -1.827 15.000 1.00 21.67 188 PHE A CA 1
ATOM 1462 C C . PHE A 1 188 ? 42.698 -2.534 14.543 1.00 21.96 188 PHE A C 1
ATOM 1463 O O . PHE A 1 188 ? 41.596 -2.393 15.133 1.00 20.65 188 PHE A O 1
ATOM 1471 N N . ARG A 1 189 ? 42.883 -3.362 13.524 1.00 23.31 189 ARG A N 1
ATOM 1472 C CA . ARG A 1 189 ? 41.786 -4.185 13.030 1.00 23.91 189 ARG A CA 1
ATOM 1473 C C . ARG A 1 189 ? 41.249 -5.079 14.137 1.00 24.20 189 ARG A C 1
ATOM 1474 O O . ARG A 1 189 ? 40.018 -5.296 14.224 1.00 25.01 189 ARG A O 1
ATOM 1482 N N . LEU A 1 190 ? 42.107 -5.542 15.039 1.00 23.80 190 LEU A N 1
ATOM 1483 C CA . LEU A 1 190 ? 41.579 -6.373 16.144 1.00 26.43 190 LEU A CA 1
ATOM 1484 C C . LEU A 1 190 ? 40.752 -5.547 17.112 1.00 26.63 190 LEU A C 1
ATOM 1485 O O . LEU A 1 190 ? 39.723 -6.003 17.665 1.00 24.10 190 LEU A O 1
ATOM 1490 N N . LEU A 1 191 ? 41.171 -4.290 17.265 1.00 27.55 191 LEU A N 1
ATOM 1491 C CA . LEU A 1 191 ? 40.456 -3.380 18.150 1.00 27.44 191 LEU A CA 1
ATOM 1492 C C . LEU A 1 191 ? 39.105 -3.133 17.565 1.00 24.24 191 LEU A C 1
ATOM 1493 O O . LEU A 1 191 ? 38.113 -3.108 18.295 1.00 24.42 191 LEU A O 1
ATOM 1498 N N . LEU A 1 192 ? 39.048 -2.967 16.242 1.00 22.53 192 LEU A N 1
ATOM 1499 C CA . LEU A 1 192 ? 37.716 -2.818 15.579 1.00 22.50 192 LEU A CA 1
ATOM 1500 C C . LEU A 1 192 ? 36.822 -4.036 15.753 1.00 21.98 192 LEU A C 1
ATOM 1501 O O . LEU A 1 192 ? 35.633 -3.913 15.986 1.00 23.84 192 LEU A O 1
ATOM 1506 N N . ASP A 1 193 ? 37.412 -5.217 15.696 1.00 27.12 193 ASP A N 1
ATOM 1507 C CA . ASP A 1 193 ? 36.698 -6.505 15.918 1.00 27.66 193 ASP A CA 1
ATOM 1508 C C . ASP A 1 193 ? 36.057 -6.523 17.314 1.00 27.44 193 ASP A C 1
ATOM 1509 O O . ASP A 1 193 ? 34.868 -6.810 17.472 1.00 28.69 193 ASP A O 1
ATOM 1514 N N . GLU A 1 194 ? 36.803 -6.075 18.310 1.00 26.61 194 GLU A N 1
ATOM 1515 C CA . GLU A 1 194 ? 36.249 -5.961 19.642 1.00 26.39 194 GLU A CA 1
ATOM 1516 C C . GLU A 1 194 ? 35.148 -4.927 19.687 1.00 26.78 194 GLU A C 1
ATOM 1517 O O . GLU A 1 194 ? 34.154 -5.133 20.393 1.00 25.18 194 GLU A O 1
ATOM 1523 N N . GLN A 1 195 ? 35.275 -3.831 18.927 1.00 23.40 195 GLN A N 1
ATOM 1524 C CA . GLN A 1 195 ? 34.239 -2.821 19.039 1.00 24.42 195 GLN A CA 1
ATOM 1525 C C . GLN A 1 195 ? 32.990 -3.352 18.385 1.00 24.76 195 GLN A C 1
ATOM 1526 O O . GLN A 1 195 ? 31.894 -3.060 18.832 1.00 29.53 195 GLN A O 1
ATOM 1532 N N . LEU A 1 196 ? 33.143 -4.118 17.318 1.00 25.50 196 LEU A N 1
ATOM 1533 C CA . LEU A 1 196 ? 31.996 -4.719 16.622 1.00 27.17 196 LEU A CA 1
ATOM 1534 C C . LEU A 1 196 ? 31.230 -5.681 17.555 1.00 26.93 196 LEU A C 1
ATOM 1535 O O . LEU A 1 196 ? 29.998 -5.690 17.590 1.00 26.63 196 LEU A O 1
ATOM 1540 N N . LEU A 1 197 ? 31.968 -6.450 18.328 1.00 26.27 197 LEU A N 1
ATOM 1541 C CA . LEU A 1 197 ? 31.357 -7.393 19.254 1.00 27.57 197 LEU A CA 1
ATOM 1542 C C . LEU A 1 197 ? 30.632 -6.609 20.322 1.00 27.33 197 LEU A C 1
ATOM 1543 O O . LEU A 1 197 ? 29.475 -6.796 20.581 1.00 29.91 197 LEU A O 1
ATOM 1548 N N . ARG A 1 198 ? 31.339 -5.688 20.909 1.00 31.11 198 ARG A N 1
ATOM 1549 C CA . ARG A 1 198 ? 30.793 -4.887 21.957 1.00 35.39 198 ARG A CA 1
ATOM 1550 C C . ARG A 1 198 ? 29.601 -4.095 21.538 1.00 30.58 198 ARG A C 1
ATOM 1551 O O . ARG A 1 198 ? 28.698 -3.932 22.297 1.00 35.29 198 ARG A O 1
ATOM 1559 N N . GLU A 1 199 ? 29.582 -3.555 20.351 1.00 30.08 199 GLU A N 1
ATOM 1560 C CA . GLU A 1 199 ? 28.503 -2.609 19.987 1.00 29.90 199 GLU A CA 1
ATOM 1561 C C . GLU A 1 199 ? 27.377 -3.253 19.207 1.00 30.75 199 GLU A C 1
ATOM 1562 O O . GLU A 1 199 ? 26.215 -2.819 19.274 1.00 34.02 199 GLU A O 1
ATOM 1568 N N . HIS A 1 200 ? 27.691 -4.300 18.473 1.00 32.74 200 HIS A N 1
ATOM 1569 C CA . HIS A 1 200 ? 26.665 -4.981 17.710 1.00 35.41 200 HIS A CA 1
ATOM 1570 C C . HIS A 1 200 ? 26.582 -6.496 18.002 1.00 37.83 200 HIS A C 1
ATOM 1571 O O . HIS A 1 200 ? 25.821 -7.203 17.338 1.00 34.18 200 HIS A O 1
ATOM 1578 N N . GLY A 1 201 ? 27.393 -7.019 18.930 1.00 36.63 201 GLY A N 1
ATOM 1579 C CA . GLY A 1 201 ? 27.344 -8.459 19.198 1.00 36.77 201 GLY A CA 1
ATOM 1580 C C . GLY A 1 201 ? 27.820 -9.337 18.052 1.00 41.39 201 GLY A C 1
ATOM 1581 O O . GLY A 1 201 ? 27.581 -10.551 18.014 1.00 40.92 201 GLY A O 1
ATOM 1582 N N . ILE A 1 202 ? 28.511 -8.736 17.113 1.00 39.77 202 ILE A N 1
ATOM 1583 C CA . ILE A 1 202 ? 28.969 -9.423 15.943 1.00 39.77 202 ILE A CA 1
ATOM 1584 C C . ILE A 1 202 ? 30.401 -9.779 16.232 1.00 36.53 202 ILE A C 1
ATOM 1585 O O . ILE A 1 202 ? 31.099 -8.981 16.833 1.00 35.59 202 ILE A O 1
ATOM 1590 N N . THR A 1 203 ? 30.840 -10.939 15.764 1.00 34.54 203 THR A N 1
ATOM 1591 C CA . THR A 1 203 ? 32.264 -11.284 15.683 1.00 41.28 203 THR A CA 1
ATOM 1592 C C . THR A 1 203 ? 32.605 -11.469 14.228 1.00 39.01 203 THR A C 1
ATOM 1593 O O . THR A 1 203 ? 31.875 -12.162 13.509 1.00 42.31 203 THR A O 1
ATOM 1597 N N . ALA A 1 204 ? 33.723 -10.896 13.802 1.00 34.94 204 ALA A N 1
ATOM 1598 C CA . ALA A 1 204 ? 34.105 -10.888 12.409 1.00 36.50 204 ALA A CA 1
ATOM 1599 C C . ALA A 1 204 ? 35.156 -11.945 12.176 1.00 37.68 204 ALA A C 1
ATOM 1600 O O . ALA A 1 204 ? 35.919 -12.246 13.064 1.00 39.93 204 ALA A O 1
ATOM 1602 N N . ASP A 1 205 ? 35.179 -12.494 10.975 1.00 34.86 205 ASP A N 1
ATOM 1603 C CA . ASP A 1 205 ? 36.189 -13.442 10.580 1.00 37.13 205 ASP A CA 1
ATOM 1604 C C . ASP A 1 205 ? 37.414 -12.637 10.328 1.00 36.72 205 ASP A C 1
ATOM 1605 O O . ASP A 1 205 ? 38.518 -13.043 10.701 1.00 36.11 205 ASP A O 1
ATOM 1610 N N . VAL A 1 206 ? 37.227 -11.501 9.652 1.00 34.68 206 VAL A N 1
ATOM 1611 C CA . VAL A 1 206 ? 38.318 -10.570 9.330 1.00 28.28 206 VAL A CA 1
ATOM 1612 C C . VAL A 1 206 ? 37.756 -9.167 9.087 1.00 28.75 206 VAL A C 1
ATOM 1613 O O . VAL A 1 206 ? 36.731 -8.996 8.389 1.00 29.48 206 VAL A O 1
ATOM 1617 N N . VAL A 1 207 ? 38.401 -8.165 9.680 1.00 27.84 207 VAL A N 1
ATOM 1618 C CA . VAL A 1 207 ? 38.036 -6.753 9.457 1.00 26.11 207 VAL A CA 1
ATOM 1619 C C . VAL A 1 207 ? 38.882 -6.301 8.288 1.00 24.00 207 VAL A C 1
ATOM 1620 O O . VAL A 1 207 ? 40.064 -6.441 8.322 1.00 24.19 207 VAL A O 1
ATOM 1624 N N . LEU A 1 208 ? 38.264 -5.766 7.249 1.00 24.50 208 LEU A N 1
ATOM 1625 C CA . LEU A 1 208 ? 38.969 -5.511 6.009 1.00 22.32 208 LEU A CA 1
ATOM 1626 C C . LEU A 1 208 ? 39.402 -4.053 5.856 1.00 22.95 208 LEU A C 1
ATOM 1627 O O . LEU A 1 208 ? 40.581 -3.764 5.694 1.00 21.39 208 LEU A O 1
ATOM 1632 N N . ASP A 1 209 ? 38.438 -3.129 5.915 1.00 22.42 209 ASP A N 1
ATOM 1633 C CA . ASP A 1 209 ? 38.699 -1.713 5.626 1.00 21.05 209 ASP A CA 1
ATOM 1634 C C . ASP A 1 209 ? 37.690 -0.880 6.376 1.00 19.72 209 ASP A C 1
ATOM 1635 O O . ASP A 1 209 ? 36.727 -1.401 6.899 1.00 17.39 209 ASP A O 1
ATOM 1640 N N . TYR A 1 210 ? 37.882 0.433 6.402 1.00 20.64 210 TYR A N 1
ATOM 1641 C CA . TYR A 1 210 ? 37.040 1.267 7.228 1.00 20.01 210 TYR A CA 1
ATOM 1642 C C . TYR A 1 210 ? 37.199 2.663 6.821 1.00 19.23 210 TYR A C 1
ATOM 1643 O O . TYR A 1 210 ? 38.164 3.025 6.146 1.00 20.52 210 TYR A O 1
ATOM 1652 N N . GLU A 1 211 ? 36.220 3.475 7.210 1.00 20.63 211 GLU A N 1
ATOM 1653 C CA . GLU A 1 211 ? 36.268 4.928 7.008 1.00 19.20 211 GLU A CA 1
ATOM 1654 C C . GLU A 1 211 ? 35.844 5.538 8.324 1.00 19.70 211 GLU A C 1
ATOM 1655 O O . GLU A 1 211 ? 34.644 5.665 8.641 1.00 18.58 211 GLU A O 1
ATOM 1661 N N . LEU A 1 212 ? 36.864 5.874 9.092 1.00 20.07 212 LEU A N 1
ATOM 1662 C CA . LEU A 1 212 ? 36.745 6.331 10.444 1.00 21.17 212 LEU A CA 1
ATOM 1663 C C . LEU A 1 212 ? 37.293 7.737 10.623 1.00 21.45 212 LEU A C 1
ATOM 1664 O O . LEU A 1 212 ? 38.442 8.034 10.232 1.00 20.63 212 LEU A O 1
ATOM 1669 N N . SER A 1 213 ? 36.465 8.543 11.296 1.00 19.72 213 SER A N 1
ATOM 1670 C CA . SER A 1 213 ? 36.749 9.910 11.624 1.00 19.85 213 SER A CA 1
ATOM 1671 C C . SER A 1 213 ? 36.919 10.124 13.122 1.00 20.44 213 SER A C 1
ATOM 1672 O O . SER A 1 213 ? 36.098 9.670 13.937 1.00 19.32 213 SER A O 1
ATOM 1675 N N . PHE A 1 214 ? 37.976 10.864 13.478 1.00 20.27 214 PHE A N 1
ATOM 1676 C CA . PHE A 1 214 ? 38.127 11.328 14.798 1.00 18.91 214 PHE A CA 1
ATOM 1677 C C . PHE A 1 214 ? 37.106 12.444 15.011 1.00 18.58 214 PHE A C 1
ATOM 1678 O O . PHE A 1 214 ? 36.692 13.115 14.069 1.00 20.89 214 PHE A O 1
ATOM 1686 N N . TYR A 1 215 ? 36.644 12.610 16.230 1.00 16.55 215 TYR A N 1
ATOM 1687 C CA . TYR A 1 215 ? 35.704 13.674 16.492 1.00 17.32 215 TYR A CA 1
ATOM 1688 C C . TYR A 1 215 ? 35.844 14.067 17.930 1.00 17.24 215 TYR A C 1
ATOM 1689 O O . TYR A 1 215 ? 36.351 13.286 18.736 1.00 20.45 215 TYR A O 1
ATOM 1698 N N . ASP A 1 216 ? 35.348 15.251 18.246 1.00 16.88 216 ASP A N 1
ATOM 1699 C CA . ASP A 1 216 ? 35.422 15.814 19.577 1.00 16.85 216 ASP A CA 1
ATOM 1700 C C . ASP A 1 216 ? 34.334 15.308 20.508 1.00 15.92 216 ASP A C 1
ATOM 1701 O O . ASP A 1 216 ? 33.169 15.339 20.170 1.00 16.35 216 ASP A O 1
ATOM 1706 N N . THR A 1 217 ? 34.720 14.890 21.711 1.00 15.48 217 THR A N 1
ATOM 1707 C CA . THR A 1 217 ? 33.719 14.363 22.685 1.00 15.42 217 THR A CA 1
ATOM 1708 C C . THR A 1 217 ? 33.008 15.422 23.454 1.00 16.66 217 THR A C 1
ATOM 1709 O O . THR A 1 217 ? 32.087 15.101 24.164 1.00 17.21 217 THR A O 1
ATOM 1713 N N . GLN A 1 218 ? 33.477 16.662 23.409 1.00 18.93 218 GLN A N 1
ATOM 1714 C CA . GLN A 1 218 ? 32.767 17.764 24.063 1.00 19.46 218 GLN A CA 1
ATOM 1715 C C . GLN A 1 218 ? 31.545 18.088 23.170 1.00 20.33 218 GLN A C 1
ATOM 1716 O O . GLN A 1 218 ? 31.701 18.495 22.014 1.00 19.01 218 GLN A O 1
ATOM 1722 N N . SER A 1 219 ? 30.364 17.940 23.752 1.00 18.00 219 SER A N 1
ATOM 1723 C CA . SER A 1 219 ? 29.127 18.165 23.089 1.00 18.61 219 SER A CA 1
ATOM 1724 C C . SER A 1 219 ? 29.068 19.615 22.703 1.00 18.45 219 SER A C 1
ATOM 1725 O O . SER A 1 219 ? 29.721 20.454 23.295 1.00 18.74 219 SER A O 1
ATOM 1728 N N . ALA A 1 220 ? 28.191 19.887 21.774 1.00 18.60 220 ALA A N 1
ATOM 1729 C CA . ALA A 1 220 ? 27.827 21.232 21.437 1.00 19.51 220 ALA A CA 1
ATOM 1730 C C . ALA A 1 220 ? 27.116 21.832 22.637 1.00 20.93 220 ALA A C 1
ATOM 1731 O O . ALA A 1 220 ? 26.534 21.106 23.429 1.00 19.60 220 ALA A O 1
ATOM 1733 N N . ALA A 1 221 ? 27.204 23.157 22.782 1.00 21.01 221 ALA A N 1
ATOM 1734 C CA . ALA A 1 221 ? 26.586 23.861 23.931 1.00 22.11 221 ALA A CA 1
ATOM 1735 C C . ALA A 1 221 ? 26.196 25.305 23.604 1.00 24.55 221 ALA A C 1
ATOM 1736 O O . ALA A 1 221 ? 26.832 25.973 22.768 1.00 20.17 221 ALA A O 1
ATOM 1738 N N . VAL A 1 222 ? 25.177 25.799 24.320 1.00 25.74 222 VAL A N 1
ATOM 1739 C CA . VAL A 1 222 ? 24.853 27.207 24.275 1.00 25.32 222 VAL A CA 1
ATOM 1740 C C . VAL A 1 222 ? 25.931 27.977 25.024 1.00 25.49 222 VAL A C 1
ATOM 1741 O O . VAL A 1 222 ? 26.430 27.499 25.996 1.00 25.25 222 VAL A O 1
ATOM 1745 N N . VAL A 1 223 ? 26.379 29.130 24.516 1.00 24.64 223 VAL A N 1
ATOM 1746 C CA . VAL A 1 223 ? 27.395 29.909 25.195 1.00 21.44 223 VAL A CA 1
ATOM 1747 C C . VAL A 1 223 ? 27.133 31.409 25.104 1.00 20.61 223 VAL A C 1
ATOM 1748 O O . VAL A 1 223 ? 26.466 31.942 24.164 1.00 20.88 223 VAL A O 1
ATOM 1752 N N . GLY A 1 224 ? 27.686 32.121 26.061 1.00 18.89 224 GLY A N 1
ATOM 1753 C CA . GLY A 1 224 ? 27.541 33.531 26.081 1.00 19.01 224 GLY A CA 1
ATOM 1754 C C . GLY A 1 224 ? 26.713 34.060 27.214 1.00 20.74 224 GLY A C 1
ATOM 1755 O O . GLY A 1 224 ? 25.843 33.415 27.732 1.00 19.54 224 GLY A O 1
ATOM 1756 N N . LEU A 1 225 ? 27.000 35.300 27.581 1.00 24.27 225 LEU A N 1
ATOM 1757 C CA . LEU A 1 225 ? 26.406 35.905 28.735 1.00 25.68 225 LEU A CA 1
ATOM 1758 C C . LEU A 1 225 ? 24.883 35.793 28.702 1.00 23.04 225 LEU A C 1
ATOM 1759 O O . LEU A 1 225 ? 24.322 35.494 29.692 1.00 23.41 225 LEU A O 1
ATOM 1764 N N . ASN A 1 226 ? 24.250 36.068 27.574 1.00 21.63 226 ASN A N 1
ATOM 1765 C CA . ASN A 1 226 ? 22.828 35.878 27.401 1.00 22.92 226 ASN A CA 1
ATOM 1766 C C . ASN A 1 226 ? 22.480 34.770 26.426 1.00 21.51 226 ASN A C 1
ATOM 1767 O O . ASN A 1 226 ? 21.463 34.868 25.732 1.00 17.97 226 ASN A O 1
ATOM 1772 N N . ASP A 1 227 ? 23.331 33.738 26.376 1.00 22.44 227 ASP A N 1
ATOM 1773 C CA . ASP A 1 227 ? 23.069 32.546 25.605 1.00 24.38 227 ASP A CA 1
ATOM 1774 C C . ASP A 1 227 ? 22.912 32.907 24.160 1.00 23.36 227 ASP A C 1
ATOM 1775 O O . ASP A 1 227 ? 22.100 32.317 23.448 1.00 21.77 227 ASP A O 1
ATOM 1780 N N . GLU A 1 228 ? 23.700 33.865 23.712 1.00 24.24 228 GLU A N 1
ATOM 1781 C CA . GLU A 1 228 ? 23.605 34.289 22.341 1.00 23.46 228 GLU A CA 1
ATOM 1782 C C . GLU A 1 228 ? 24.083 33.274 21.320 1.00 21.62 228 GLU A C 1
ATOM 1783 O O . GLU A 1 228 ? 23.737 33.383 20.160 1.00 22.87 228 GLU A O 1
ATOM 1789 N N . PHE A 1 229 ? 24.889 32.319 21.735 1.00 21.13 229 PHE A N 1
ATOM 1790 C CA . PHE A 1 229 ? 25.667 31.545 20.798 1.00 19.95 229 PHE A CA 1
ATOM 1791 C C . PHE A 1 229 ? 25.509 30.032 20.951 1.00 19.29 229 PHE A C 1
ATOM 1792 O O . PHE A 1 229 ? 25.126 29.491 22.001 1.00 17.93 229 PHE A O 1
ATOM 1800 N N . ILE A 1 230 ? 25.850 29.328 19.883 1.00 20.28 230 ILE A N 1
ATOM 1801 C CA . ILE A 1 230 ? 26.003 27.861 19.964 1.00 21.27 230 ILE A CA 1
ATOM 1802 C C . ILE A 1 230 ? 27.354 27.462 19.453 1.00 19.84 230 ILE A C 1
ATOM 1803 O O . ILE A 1 230 ? 27.732 27.868 18.374 1.00 19.30 230 ILE A O 1
ATOM 1808 N N . ALA A 1 231 ? 28.060 26.644 20.215 1.00 18.08 231 ALA A N 1
ATOM 1809 C CA . ALA A 1 231 ? 29.400 26.239 19.845 1.00 19.47 231 ALA A CA 1
ATOM 1810 C C . ALA A 1 231 ? 29.398 24.758 19.610 1.00 19.35 231 ALA A C 1
ATOM 1811 O O . ALA A 1 231 ? 28.839 24.036 20.405 1.00 18.39 231 ALA A O 1
ATOM 1813 N N . GLY A 1 232 ? 30.096 24.299 18.567 1.00 18.43 232 GLY A N 1
ATOM 1814 C CA . GLY A 1 232 ? 30.156 22.853 18.339 1.00 17.73 232 GLY A CA 1
ATOM 1815 C C . GLY A 1 232 ? 30.890 22.453 17.060 1.00 17.48 232 GLY A C 1
ATOM 1816 O O . GLY A 1 232 ? 31.048 23.246 16.145 1.00 16.68 232 GLY A O 1
ATOM 1817 N N . ALA A 1 233 ? 31.391 21.235 17.039 1.00 16.63 233 ALA A N 1
ATOM 1818 C CA . ALA A 1 233 ? 31.911 20.676 15.795 1.00 17.80 233 ALA A CA 1
ATOM 1819 C C . ALA A 1 233 ? 30.724 20.471 14.882 1.00 16.34 233 ALA A C 1
ATOM 1820 O O . ALA A 1 233 ? 29.637 20.158 15.322 1.00 15.17 233 ALA A O 1
ATOM 1822 N N . ARG A 1 234 ? 31.003 20.593 13.615 1.00 16.83 234 ARG A N 1
ATOM 1823 C CA . ARG A 1 234 ? 30.127 20.127 12.535 1.00 18.61 234 ARG A CA 1
ATOM 1824 C C . ARG A 1 234 ? 28.924 21.006 12.288 1.00 18.41 234 ARG A C 1
ATOM 1825 O O . ARG A 1 234 ? 28.044 20.572 11.611 1.00 18.73 234 ARG A O 1
ATOM 1833 N N . LEU A 1 235 ? 28.927 22.258 12.781 1.00 18.25 235 LEU A N 1
ATOM 1834 C CA . LEU A 1 235 ? 27.891 23.187 12.432 1.00 18.36 235 LEU A CA 1
ATOM 1835 C C . LEU A 1 235 ? 27.844 23.300 10.893 1.00 19.72 235 LEU A C 1
ATOM 1836 O O . LEU A 1 235 ? 26.758 23.310 10.303 1.00 18.77 235 LEU A O 1
ATOM 1841 N N . ASP A 1 236 ? 29.018 23.418 10.280 1.00 18.60 236 ASP A N 1
ATOM 1842 C CA . ASP A 1 236 ? 29.168 23.276 8.860 1.00 20.60 236 ASP A CA 1
ATOM 1843 C C . ASP A 1 236 ? 29.305 21.775 8.558 1.00 21.38 236 ASP A C 1
ATOM 1844 O O . ASP A 1 236 ? 30.367 21.182 8.791 1.00 20.80 236 ASP A O 1
ATOM 1849 N N . ASN A 1 237 ? 28.243 21.132 8.068 1.00 23.36 237 ASN A N 1
ATOM 1850 C CA . ASN A 1 237 ? 26.945 21.739 7.719 1.00 21.92 237 ASN A CA 1
ATOM 1851 C C . ASN A 1 237 ? 25.788 20.948 8.334 1.00 21.18 237 ASN A C 1
ATOM 1852 O O . ASN A 1 237 ? 24.701 20.892 7.791 1.00 17.95 237 ASN A O 1
ATOM 1857 N N . LEU A 1 238 ? 26.014 20.359 9.508 1.00 20.01 238 LEU A N 1
ATOM 1858 C CA . LEU A 1 238 ? 24.909 19.695 10.175 1.00 20.04 238 LEU A CA 1
ATOM 1859 C C . LEU A 1 238 ? 23.887 20.680 10.698 1.00 19.86 238 LEU A C 1
ATOM 1860 O O . LEU A 1 238 ? 22.763 20.298 10.911 1.00 19.90 238 LEU A O 1
ATOM 1865 N N . LEU A 1 239 ? 24.256 21.949 10.854 1.00 19.92 239 LEU A N 1
ATOM 1866 C CA . LEU A 1 239 ? 23.313 22.983 11.221 1.00 20.92 239 LEU A CA 1
ATOM 1867 C C . LEU A 1 239 ? 22.183 23.073 10.163 1.00 23.03 239 LEU A C 1
ATOM 1868 O O . LEU A 1 239 ? 20.974 23.100 10.499 1.00 20.43 239 LEU A O 1
ATOM 1873 N N . SER A 1 240 ? 22.584 23.061 8.890 1.00 22.73 240 SER A N 1
ATOM 1874 C CA . SER A 1 240 ? 21.613 23.103 7.807 1.00 23.77 240 SER A CA 1
ATOM 1875 C C . SER A 1 240 ? 20.866 21.786 7.587 1.00 21.98 240 SER A C 1
ATOM 1876 O O . SER A 1 240 ? 19.708 21.804 7.171 1.00 23.82 240 SER A O 1
ATOM 1879 N N . CYS A 1 241 ? 21.493 20.656 7.859 1.00 20.62 241 CYS A N 1
ATOM 1880 C CA . CYS A 1 241 ? 20.817 19.359 7.713 1.00 19.91 241 CYS A CA 1
ATOM 1881 C C . CYS A 1 241 ? 19.663 19.331 8.711 1.00 22.03 241 CYS A C 1
ATOM 1882 O O . CYS A 1 241 ? 18.510 19.023 8.357 1.00 21.85 241 CYS A O 1
ATOM 1885 N N . HIS A 1 242 ? 19.978 19.685 9.939 1.00 20.06 242 HIS A N 1
ATOM 1886 C CA . HIS A 1 242 ? 18.978 19.723 10.972 1.00 19.92 242 HIS A CA 1
ATOM 1887 C C . HIS A 1 242 ? 17.864 20.714 10.705 1.00 20.34 242 HIS A C 1
ATOM 1888 O O . HIS A 1 242 ? 16.687 20.376 10.832 1.00 20.81 242 HIS A O 1
ATOM 1895 N N . ALA A 1 243 ? 18.205 21.934 10.309 1.00 20.10 243 ALA A N 1
ATOM 1896 C CA . ALA A 1 243 ? 17.193 22.931 9.977 1.00 18.43 243 ALA A CA 1
ATOM 1897 C C . ALA A 1 243 ? 16.247 22.445 8.843 1.00 19.98 243 ALA A C 1
ATOM 1898 O O . ALA A 1 243 ? 15.033 22.657 8.882 1.00 21.65 243 ALA A O 1
ATOM 1900 N N . GLY A 1 244 ? 16.818 21.836 7.823 1.00 19.93 244 GLY A N 1
ATOM 1901 C CA . GLY A 1 244 ? 16.078 21.391 6.676 1.00 20.76 244 GLY A CA 1
ATOM 1902 C C . GLY A 1 244 ? 15.121 20.288 7.025 1.00 19.52 244 GLY A C 1
ATOM 1903 O O . GLY A 1 244 ? 13.956 20.286 6.631 1.00 18.28 244 GLY A O 1
ATOM 1904 N N . LEU A 1 245 ? 15.620 19.380 7.825 1.00 20.70 245 LEU A N 1
ATOM 1905 C CA . LEU A 1 245 ? 14.817 18.299 8.330 1.00 20.96 245 LEU A CA 1
ATOM 1906 C C . LEU A 1 245 ? 13.595 18.789 9.131 1.00 21.84 245 LEU A C 1
ATOM 1907 O O . LEU A 1 245 ? 12.463 18.345 8.914 1.00 21.73 245 LEU A O 1
ATOM 1912 N N . GLU A 1 246 ? 13.845 19.646 10.107 1.00 23.05 246 GLU A N 1
ATOM 1913 C CA . GLU A 1 246 ? 12.794 20.166 10.907 1.00 23.24 246 GLU A CA 1
ATOM 1914 C C . GLU A 1 246 ? 11.794 20.859 10.038 1.00 23.02 246 GLU A C 1
ATOM 1915 O O . GLU A 1 246 ? 10.598 20.779 10.303 1.00 23.72 246 GLU A O 1
ATOM 1921 N N . ALA A 1 247 ? 12.259 21.621 9.049 1.00 22.60 247 ALA A N 1
ATOM 1922 C CA . ALA A 1 247 ? 11.331 22.349 8.185 1.00 20.90 247 ALA A CA 1
ATOM 1923 C C . ALA A 1 247 ? 10.488 21.379 7.365 1.00 20.44 247 ALA A C 1
ATOM 1924 O O . ALA A 1 247 ? 9.304 21.614 7.109 1.00 19.47 247 ALA A O 1
ATOM 1926 N N . LEU A 1 248 ? 11.128 20.332 6.873 1.00 21.49 248 LEU A N 1
ATOM 1927 C CA . LEU A 1 248 ? 10.441 19.367 6.041 1.00 22.67 248 LEU A CA 1
ATOM 1928 C C . LEU A 1 248 ? 9.359 18.643 6.839 1.00 22.50 248 LEU A C 1
ATOM 1929 O O . LEU A 1 248 ? 8.228 18.407 6.333 1.00 24.04 248 LEU A O 1
ATOM 1934 N N . LEU A 1 249 ? 9.725 18.232 8.048 1.00 23.14 249 LEU A N 1
ATOM 1935 C CA . LEU A 1 249 ? 8.822 17.478 8.896 1.00 24.30 249 LEU A CA 1
ATOM 1936 C C . LEU A 1 249 ? 7.674 18.360 9.355 1.00 26.53 249 LEU A C 1
ATOM 1937 O O . LEU A 1 249 ? 6.614 17.850 9.589 1.00 30.93 249 LEU A O 1
ATOM 1942 N N . ASN A 1 250 ? 7.858 19.667 9.504 1.00 26.72 250 ASN A N 1
ATOM 1943 C CA . ASN A 1 250 ? 6.787 20.522 10.026 1.00 25.94 250 ASN A CA 1
ATOM 1944 C C . ASN A 1 250 ? 6.071 21.350 8.963 1.00 28.55 250 ASN A C 1
ATOM 1945 O O . ASN A 1 250 ? 5.158 22.114 9.276 1.00 25.68 250 ASN A O 1
ATOM 1950 N N . ALA A 1 251 ? 6.509 21.262 7.712 1.00 29.96 251 ALA A N 1
ATOM 1951 C CA . ALA A 1 251 ? 5.976 22.187 6.743 1.00 32.21 251 ALA A CA 1
ATOM 1952 C C . ALA A 1 251 ? 4.498 21.909 6.470 1.00 31.24 251 ALA A C 1
ATOM 1953 O O . ALA A 1 251 ? 4.063 20.784 6.391 1.00 25.16 251 ALA A O 1
ATOM 1955 N N . GLU A 1 252 ? 3.768 22.978 6.272 1.00 31.24 252 GLU A N 1
ATOM 1956 C CA . GLU A 1 252 ? 2.423 22.910 5.843 1.00 36.05 252 GLU A CA 1
ATOM 1957 C C . GLU A 1 252 ? 2.407 22.821 4.354 1.00 35.50 252 GLU A C 1
ATOM 1958 O O . GLU A 1 252 ? 3.427 22.831 3.677 1.00 39.06 252 GLU A O 1
ATOM 1964 N N . GLY A 1 253 ? 1.202 22.755 3.844 1.00 33.79 253 GLY A N 1
ATOM 1965 C CA . GLY A 1 253 ? 0.968 22.819 2.441 1.00 31.95 253 GLY A CA 1
ATOM 1966 C C . GLY A 1 253 ? 1.096 21.497 1.729 1.00 31.99 253 GLY A C 1
ATOM 1967 O O . GLY A 1 253 ? 1.194 20.429 2.306 1.00 28.58 253 GLY A O 1
ATOM 1968 N N . ASP A 1 254 ? 1.221 21.631 0.441 1.00 34.64 254 ASP A N 1
ATOM 1969 C CA . ASP A 1 254 ? 0.844 20.630 -0.467 1.00 42.01 254 ASP A CA 1
ATOM 1970 C C . ASP A 1 254 ? 1.892 20.361 -1.480 1.00 36.10 254 ASP A C 1
ATOM 1971 O O . ASP A 1 254 ? 1.634 19.624 -2.393 1.00 39.07 254 ASP A O 1
ATOM 1976 N N . GLU A 1 255 ? 3.036 20.993 -1.359 1.00 29.45 255 GLU A N 1
ATOM 1977 C CA . GLU A 1 255 ? 4.002 20.991 -2.413 1.00 27.74 255 GLU A CA 1
ATOM 1978 C C . GLU A 1 255 ? 4.893 19.769 -2.403 1.00 23.38 255 GLU A C 1
ATOM 1979 O O . GLU A 1 255 ? 4.971 19.043 -1.413 1.00 21.43 255 GLU A O 1
ATOM 1985 N N . ASN A 1 256 ? 5.578 19.561 -3.509 1.00 22.36 256 ASN A N 1
ATOM 1986 C CA . ASN A 1 256 ? 6.634 18.548 -3.574 1.00 22.82 256 ASN A CA 1
ATOM 1987 C C . ASN A 1 256 ? 7.925 19.079 -2.958 1.00 24.63 256 ASN A C 1
ATOM 1988 O O . ASN A 1 256 ? 8.543 20.018 -3.463 1.00 22.80 256 ASN A O 1
ATOM 1993 N N . CYS A 1 257 ? 8.305 18.489 -1.853 1.00 22.77 257 CYS A N 1
ATOM 1994 C CA . CYS A 1 257 ? 9.404 18.974 -1.081 1.00 23.62 257 CYS A CA 1
ATOM 1995 C C . CYS A 1 257 ? 10.498 17.878 -1.172 1.00 23.07 257 CYS A C 1
ATOM 1996 O O . CYS A 1 257 ? 10.226 16.667 -1.085 1.00 20.09 257 CYS A O 1
ATOM 1999 N N . ILE A 1 258 ? 11.717 18.337 -1.382 1.00 19.73 258 ILE A N 1
ATOM 2000 C CA . ILE A 1 258 ? 12.872 17.509 -1.355 1.00 18.47 258 ILE A CA 1
ATOM 2001 C C . ILE A 1 258 ? 13.867 18.025 -0.342 1.00 18.08 258 ILE A C 1
ATOM 2002 O O . ILE A 1 258 ? 14.140 19.223 -0.316 1.00 17.21 258 ILE A O 1
ATOM 2007 N N . LEU A 1 259 ? 14.462 17.130 0.452 1.00 18.34 259 LEU A N 1
ATOM 2008 C CA . LEU A 1 259 ? 15.642 17.487 1.251 1.00 18.84 259 LEU A CA 1
ATOM 2009 C C . LEU A 1 259 ? 16.798 16.646 0.783 1.00 20.71 259 LEU A C 1
ATOM 2010 O O . LEU A 1 259 ? 16.722 15.419 0.817 1.00 19.95 259 LEU A O 1
ATOM 2015 N N . VAL A 1 260 ? 17.860 17.301 0.273 1.00 22.87 260 VAL A N 1
ATOM 2016 C CA . VAL A 1 260 ? 19.015 16.576 -0.295 1.00 21.06 260 VAL A CA 1
ATOM 2017 C C . VAL A 1 260 ? 20.235 16.923 0.588 1.00 20.75 260 VAL A C 1
ATOM 2018 O O . VAL A 1 260 ? 20.729 18.055 0.565 1.00 18.13 260 VAL A O 1
ATOM 2022 N N . CYS A 1 261 ? 20.750 15.955 1.298 1.00 22.77 261 CYS A N 1
ATOM 2023 C CA . CYS A 1 261 ? 21.968 16.141 2.102 1.00 22.54 261 CYS A CA 1
ATOM 2024 C C . CYS A 1 261 ? 23.049 15.207 1.564 1.00 20.51 261 CYS A C 1
ATOM 2025 O O . CYS A 1 261 ? 22.979 13.996 1.774 1.00 18.18 261 CYS A O 1
ATOM 2028 N N . THR A 1 262 ? 24.021 15.768 0.858 1.00 20.65 262 THR A N 1
ATOM 2029 C CA . THR A 1 262 ? 25.100 14.970 0.246 1.00 20.47 262 THR A CA 1
ATOM 2030 C C . THR A 1 262 ? 26.423 14.939 1.020 1.00 19.75 262 THR A C 1
ATOM 2031 O O . THR A 1 262 ? 26.766 15.856 1.704 1.00 21.18 262 THR A O 1
ATOM 2035 N N . ASP A 1 263 ? 27.166 13.869 0.817 1.00 21.37 263 ASP A N 1
ATOM 2036 C CA . ASP A 1 263 ? 28.492 13.630 1.338 1.00 22.53 263 ASP A CA 1
ATOM 2037 C C . ASP A 1 263 ? 29.439 14.300 0.372 1.00 23.68 263 ASP A C 1
ATOM 2038 O O . ASP A 1 263 ? 29.040 14.768 -0.707 1.00 22.35 263 ASP A O 1
ATOM 2043 N N . HIS A 1 264 ? 30.693 14.385 0.799 1.00 21.26 264 HIS A N 1
ATOM 2044 C CA . HIS A 1 264 ? 31.749 14.858 -0.014 1.00 21.28 264 HIS A CA 1
ATOM 2045 C C . HIS A 1 264 ? 31.654 16.278 -0.540 1.00 20.56 264 HIS A C 1
ATOM 2046 O O . HIS A 1 264 ? 32.371 16.605 -1.455 1.00 20.42 264 HIS A O 1
ATOM 2053 N N . GLU A 1 265 ? 30.839 17.123 0.034 1.00 20.82 265 GLU A N 1
ATOM 2054 C CA . GLU A 1 265 ? 30.876 18.501 -0.349 1.00 22.05 265 GLU A CA 1
ATOM 2055 C C . GLU A 1 265 ? 32.214 19.196 -0.027 1.00 24.52 265 GLU A C 1
ATOM 2056 O O . GLU A 1 265 ? 32.645 20.126 -0.757 1.00 24.56 265 GLU A O 1
ATOM 2062 N N . GLU A 1 266 ? 32.844 18.805 1.086 1.00 21.29 266 GLU A N 1
ATOM 2063 C CA . GLU A 1 266 ? 34.026 19.502 1.542 1.00 21.43 266 GLU A CA 1
ATOM 2064 C C . GLU A 1 266 ? 35.195 19.168 0.667 1.00 25.73 266 GLU A C 1
ATOM 2065 O O . GLU A 1 266 ? 36.287 19.748 0.820 1.00 24.29 266 GLU A O 1
ATOM 2071 N N . VAL A 1 267 ? 35.032 18.211 -0.242 1.00 27.08 267 VAL A N 1
ATOM 2072 C CA . VAL A 1 267 ? 36.134 17.969 -1.164 1.00 27.73 267 VAL A CA 1
ATOM 2073 C C . VAL A 1 267 ? 35.827 18.181 -2.596 1.00 30.53 267 VAL A C 1
ATOM 2074 O O . VAL A 1 267 ? 36.547 17.672 -3.421 1.00 34.39 267 VAL A O 1
ATOM 2078 N N . GLY A 1 268 ? 34.789 18.949 -2.905 1.00 34.03 268 GLY A N 1
ATOM 2079 C CA . GLY A 1 268 ? 34.421 19.259 -4.305 1.00 35.44 268 GLY A CA 1
ATOM 2080 C C . GLY A 1 268 ? 33.228 18.456 -4.839 1.00 39.39 268 GLY A C 1
ATOM 2081 O O . GLY A 1 268 ? 32.834 18.588 -6.022 1.00 33.68 268 GLY A O 1
ATOM 2082 N N . SER A 1 269 ? 32.621 17.633 -3.982 1.00 40.94 269 SER A N 1
ATOM 2083 C CA . SER A 1 269 ? 31.575 16.705 -4.443 1.00 50.05 269 SER A CA 1
ATOM 2084 C C . SER A 1 269 ? 32.295 15.922 -5.532 1.00 53.24 269 SER A C 1
ATOM 2085 O O . SER A 1 269 ? 33.511 16.044 -5.635 1.00 78.32 269 SER A O 1
ATOM 2088 N N . CYS A 1 270 ? 31.656 15.095 -6.318 1.00 53.13 270 CYS A N 1
ATOM 2089 C CA . CYS A 1 270 ? 32.458 14.296 -7.299 1.00 52.59 270 CYS A CA 1
ATOM 2090 C C . CYS A 1 270 ? 32.871 12.921 -6.703 1.00 54.32 270 CYS A C 1
ATOM 2091 O O . CYS A 1 270 ? 34.051 12.467 -6.693 1.00 55.32 270 CYS A O 1
ATOM 2094 N N . SER A 1 271 ? 31.825 12.271 -6.203 1.00 50.00 271 SER A N 1
ATOM 2095 C CA . SER A 1 271 ? 31.804 10.846 -5.972 1.00 49.48 271 SER A CA 1
ATOM 2096 C C . SER A 1 271 ? 30.489 10.283 -6.624 1.00 42.45 271 SER A C 1
ATOM 2097 O O . SER A 1 271 ? 29.610 11.024 -7.142 1.00 44.18 271 SER A O 1
ATOM 2100 N N . HIS A 1 272 ? 30.355 8.982 -6.615 1.00 36.69 272 HIS A N 1
ATOM 2101 C CA . HIS A 1 272 ? 29.058 8.362 -6.867 1.00 39.63 272 HIS A CA 1
ATOM 2102 C C . HIS A 1 272 ? 27.917 9.059 -6.066 1.00 36.83 272 HIS A C 1
ATOM 2103 O O . HIS A 1 272 ? 26.798 9.148 -6.467 1.00 30.72 272 HIS A O 1
ATOM 2110 N N . CYS A 1 273 ? 28.311 9.761 -5.041 1.00 45.92 273 CYS A N 1
ATOM 2111 C CA . CYS A 1 273 ? 27.551 9.934 -3.844 1.00 52.16 273 CYS A CA 1
ATOM 2112 C C . CYS A 1 273 ? 27.102 11.412 -3.652 1.00 49.67 273 CYS A C 1
ATOM 2113 O O . CYS A 1 273 ? 26.231 11.701 -2.848 1.00 47.20 273 CYS A O 1
ATOM 2116 N N . GLY A 1 274 ? 27.696 12.344 -4.391 1.00 55.50 274 GLY A N 1
ATOM 2117 C CA . GLY A 1 274 ? 26.979 13.619 -4.774 1.00 60.39 274 GLY A CA 1
ATOM 2118 C C . GLY A 1 274 ? 27.912 14.735 -4.452 1.00 63.81 274 GLY A C 1
ATOM 2119 O O . GLY A 1 274 ? 29.052 14.438 -4.093 1.00 79.17 274 GLY A O 1
ATOM 2120 N N . ALA A 1 275 ? 27.537 16.012 -4.602 1.00 63.78 275 ALA A N 1
ATOM 2121 C CA . ALA A 1 275 ? 26.407 16.537 -5.362 1.00 53.35 275 ALA A CA 1
ATOM 2122 C C . ALA A 1 275 ? 26.643 16.740 -6.873 1.00 49.38 275 ALA A C 1
ATOM 2123 O O . ALA A 1 275 ? 25.667 16.911 -7.622 1.00 47.56 275 ALA A O 1
ATOM 2125 N N . ASP A 1 276 ? 27.872 16.728 -7.382 1.00 43.84 276 ASP A N 1
ATOM 2126 C CA . ASP A 1 276 ? 27.917 16.508 -8.846 1.00 55.23 276 ASP A CA 1
ATOM 2127 C C . ASP A 1 276 ? 28.292 15.090 -9.183 1.00 47.86 276 ASP A C 1
ATOM 2128 O O . ASP A 1 276 ? 29.145 14.827 -10.009 1.00 50.44 276 ASP A O 1
ATOM 2133 N N . GLY A 1 277 ? 27.623 14.187 -8.488 1.00 44.17 277 GLY A N 1
ATOM 2134 C CA . GLY A 1 277 ? 27.304 12.933 -9.061 1.00 36.34 277 GLY A CA 1
ATOM 2135 C C . GLY A 1 277 ? 25.830 13.015 -9.395 1.00 32.06 277 GLY A C 1
ATOM 2136 O O . GLY A 1 277 ? 25.130 14.007 -9.098 1.00 31.40 277 GLY A O 1
ATOM 2137 N N . PRO A 1 278 ? 25.344 11.955 -9.972 1.00 27.82 278 PRO A N 1
ATOM 2138 C CA . PRO A 1 278 ? 24.007 11.930 -10.483 1.00 29.07 278 PRO A CA 1
ATOM 2139 C C . PRO A 1 278 ? 22.964 11.423 -9.454 1.00 26.05 278 PRO A C 1
ATOM 2140 O O . PRO A 1 278 ? 21.864 11.099 -9.838 1.00 24.56 278 PRO A O 1
ATOM 2144 N N . PHE A 1 279 ? 23.290 11.380 -8.161 1.00 24.98 279 PHE A N 1
ATOM 2145 C CA . PHE A 1 279 ? 22.310 10.850 -7.195 1.00 24.00 279 PHE A CA 1
ATOM 2146 C C . PHE A 1 279 ? 20.971 11.647 -7.257 1.00 22.62 279 PHE A C 1
ATOM 2147 O O . PHE A 1 279 ? 19.879 11.084 -7.416 1.00 20.61 279 PHE A O 1
ATOM 2155 N N . LEU A 1 280 ? 21.066 12.967 -7.126 1.00 21.82 280 LEU A N 1
ATOM 2156 C CA . LEU A 1 280 ? 19.860 13.768 -7.091 1.00 23.15 280 LEU A CA 1
ATOM 2157 C C . LEU A 1 280 ? 19.064 13.631 -8.378 1.00 22.73 280 LEU A C 1
ATOM 2158 O O . LEU A 1 280 ? 17.841 13.401 -8.362 1.00 20.73 280 LEU A O 1
ATOM 2163 N N . GLU A 1 281 ? 19.754 13.809 -9.496 1.00 22.79 281 GLU A N 1
ATOM 2164 C CA . GLU A 1 281 ? 19.095 13.710 -10.808 1.00 26.22 281 GLU A CA 1
ATOM 2165 C C . GLU A 1 281 ? 18.464 12.318 -10.960 1.00 27.11 281 GLU A C 1
ATOM 2166 O O . GLU A 1 281 ? 17.303 12.189 -11.353 1.00 29.63 281 GLU A O 1
ATOM 2172 N N . GLN A 1 282 ? 19.192 11.281 -10.610 1.00 25.77 282 GLN A N 1
ATOM 2173 C CA . GLN A 1 282 ? 18.651 9.955 -10.835 1.00 28.74 282 GLN A CA 1
ATOM 2174 C C . GLN A 1 282 ? 17.476 9.649 -9.901 1.00 28.88 282 GLN A C 1
ATOM 2175 O O . GLN A 1 282 ? 16.606 8.867 -10.246 1.00 33.97 282 GLN A O 1
ATOM 2181 N N . VAL A 1 283 ? 17.415 10.276 -8.746 1.00 23.68 283 VAL A N 1
ATOM 2182 C CA . VAL A 1 283 ? 16.207 10.117 -7.895 1.00 23.98 283 VAL A CA 1
ATOM 2183 C C . VAL A 1 283 ? 15.013 10.937 -8.416 1.00 22.82 283 VAL A C 1
ATOM 2184 O O . VAL A 1 283 ? 13.871 10.456 -8.449 1.00 24.43 283 VAL A O 1
ATOM 2188 N N . LEU A 1 284 ? 15.270 12.160 -8.853 1.00 22.20 284 LEU A N 1
ATOM 2189 C CA . LEU A 1 284 ? 14.188 13.045 -9.311 1.00 23.57 284 LEU A CA 1
ATOM 2190 C C . LEU A 1 284 ? 13.530 12.530 -10.585 1.00 24.44 284 LEU A C 1
ATOM 2191 O O . LEU A 1 284 ? 12.321 12.563 -10.695 1.00 24.04 284 LEU A O 1
ATOM 2196 N N . ARG A 1 285 ? 14.334 12.022 -11.518 1.00 23.50 285 ARG A N 1
ATOM 2197 C CA . ARG A 1 285 ? 13.815 11.447 -12.725 1.00 23.74 285 ARG A CA 1
ATOM 2198 C C . ARG A 1 285 ? 12.855 10.355 -12.441 1.00 25.02 285 ARG A C 1
ATOM 2199 O O . ARG A 1 285 ? 11.867 10.238 -13.177 1.00 23.11 285 ARG A O 1
ATOM 2207 N N . ARG A 1 286 ? 13.112 9.583 -11.375 1.00 24.49 286 ARG A N 1
ATOM 2208 C CA . ARG A 1 286 ? 12.222 8.492 -11.011 1.00 25.57 286 ARG A CA 1
ATOM 2209 C C . ARG A 1 286 ? 10.923 8.963 -10.426 1.00 26.46 286 ARG A C 1
ATOM 2210 O O . ARG A 1 286 ? 10.061 8.130 -10.255 1.00 28.19 286 ARG A O 1
ATOM 2218 N N . LEU A 1 287 ? 10.745 10.271 -10.152 1.00 25.19 287 LEU A N 1
ATOM 2219 C CA . LEU A 1 287 ? 9.447 10.773 -9.708 1.00 24.36 287 LEU A CA 1
ATOM 2220 C C . LEU A 1 287 ? 8.596 11.327 -10.856 1.00 26.43 287 LEU A C 1
ATOM 2221 O O . LEU A 1 287 ? 7.523 11.870 -10.627 1.00 27.64 287 LEU A O 1
ATOM 2226 N N . LEU A 1 288 ? 9.111 11.257 -12.078 1.00 27.31 288 LEU A N 1
ATOM 2227 C CA . LEU A 1 288 ? 8.457 11.839 -13.230 1.00 27.29 288 LEU A CA 1
ATOM 2228 C C . LEU A 1 288 ? 8.332 10.870 -14.385 1.00 29.38 288 LEU A C 1
ATOM 2229 O O . LEU A 1 288 ? 9.097 9.930 -14.483 1.00 28.37 288 LEU A O 1
ATOM 2234 N N . PRO A 1 289 ? 7.444 11.170 -15.334 1.00 29.64 289 PRO A N 1
ATOM 2235 C CA . PRO A 1 289 ? 7.477 10.457 -16.624 1.00 32.20 289 PRO A CA 1
ATOM 2236 C C . PRO A 1 289 ? 8.760 10.715 -17.422 1.00 33.25 289 PRO A C 1
ATOM 2237 O O . PRO A 1 289 ? 9.517 11.660 -17.153 1.00 32.48 289 PRO A O 1
ATOM 2241 N N . GLU A 1 290 ? 8.968 9.875 -18.411 1.00 36.21 290 GLU A N 1
ATOM 2242 C CA . GLU A 1 290 ? 10.040 10.029 -19.372 1.00 40.11 290 GLU A CA 1
ATOM 2243 C C . GLU A 1 290 ? 9.761 11.243 -20.207 1.00 38.36 290 GLU A C 1
ATOM 2244 O O . GLU A 1 290 ? 8.724 11.864 -20.082 1.00 40.51 290 GLU A O 1
ATOM 2250 N N . GLY A 1 291 ? 10.690 11.586 -21.072 1.00 34.76 291 GLY A N 1
ATOM 2251 C CA . GLY A 1 291 ? 10.477 12.655 -22.029 1.00 34.48 291 GLY A CA 1
ATOM 2252 C C . GLY A 1 291 ? 10.905 14.009 -21.529 1.00 31.59 291 GLY A C 1
ATOM 2253 O O . GLY A 1 291 ? 11.847 14.098 -20.809 1.00 31.23 291 GLY A O 1
ATOM 2254 N N . ASP A 1 292 ? 10.197 15.066 -21.932 1.00 33.53 292 ASP A N 1
ATOM 2255 C CA . ASP A 1 292 ? 10.515 16.449 -21.521 1.00 30.95 292 ASP A CA 1
ATOM 2256 C C . ASP A 1 292 ? 10.113 16.773 -20.043 1.00 31.30 292 ASP A C 1
ATOM 2257 O O . ASP A 1 292 ? 10.374 17.862 -19.514 1.00 30.91 292 ASP A O 1
ATOM 2262 N N . ALA A 1 293 ? 9.563 15.795 -19.343 1.00 28.35 293 ALA A N 1
ATOM 2263 C CA . ALA A 1 293 ? 9.028 16.078 -18.024 1.00 28.51 293 ALA A CA 1
ATOM 2264 C C . ALA A 1 293 ? 10.030 16.603 -17.008 1.00 27.50 293 ALA A C 1
ATOM 2265 O O . ALA A 1 293 ? 9.709 17.515 -16.249 1.00 26.98 293 ALA A O 1
ATOM 2267 N N . PHE A 1 294 ? 11.161 15.932 -16.891 1.00 26.83 294 PHE A N 1
ATOM 2268 C CA . PHE A 1 294 ? 12.154 16.306 -15.911 1.00 26.11 294 PHE A CA 1
ATOM 2269 C C . PHE A 1 294 ? 12.560 17.757 -16.196 1.00 26.33 294 PHE A C 1
ATOM 2270 O O . PHE A 1 294 ? 12.594 18.597 -15.293 1.00 23.79 294 PHE A O 1
ATOM 2278 N N . SER A 1 295 ? 12.878 18.042 -17.448 1.00 23.09 295 SER A N 1
ATOM 2279 C CA . SER A 1 295 ? 13.330 19.371 -17.818 1.00 22.86 295 SER A CA 1
ATOM 2280 C C . SER A 1 295 ? 12.316 20.471 -17.507 1.00 22.38 295 SER A C 1
ATOM 2281 O O . SER A 1 295 ? 12.618 21.514 -16.911 1.00 23.59 295 SER A O 1
ATOM 2284 N N . ARG A 1 296 ? 11.073 20.188 -17.822 1.00 21.89 296 ARG A N 1
ATOM 2285 C CA . ARG A 1 296 ? 9.964 21.079 -17.474 1.00 23.08 296 ARG A CA 1
ATOM 2286 C C . ARG A 1 296 ? 9.805 21.248 -15.963 1.00 22.28 296 ARG A C 1
ATOM 2287 O O . ARG A 1 296 ? 9.602 22.383 -15.484 1.00 20.33 296 ARG A O 1
ATOM 2295 N N . ALA A 1 297 ? 9.894 20.129 -15.225 1.00 19.69 297 ALA A N 1
ATOM 2296 C CA . ALA A 1 297 ? 9.667 20.174 -13.794 1.00 19.01 297 ALA A CA 1
ATOM 2297 C C . ALA A 1 297 ? 10.758 21.030 -13.131 1.00 19.40 297 ALA A C 1
ATOM 2298 O O . ALA A 1 297 ? 10.500 21.861 -12.242 1.00 19.55 297 ALA A O 1
ATOM 2300 N N . ILE A 1 298 ? 11.989 20.794 -13.564 1.00 20.38 298 ILE A N 1
ATOM 2301 C CA . ILE A 1 298 ? 13.159 21.458 -13.005 1.00 20.16 298 ILE A CA 1
ATOM 2302 C C . ILE A 1 298 ? 13.115 22.979 -13.274 1.00 19.58 298 ILE A C 1
ATOM 2303 O O . ILE A 1 298 ? 13.460 23.735 -12.375 1.00 18.81 298 ILE A O 1
ATOM 2308 N N . GLN A 1 299 ? 12.621 23.418 -14.451 1.00 19.65 299 GLN A N 1
ATOM 2309 C CA . GLN A 1 299 ? 12.359 24.846 -14.722 1.00 20.24 299 GLN A CA 1
ATOM 2310 C C . GLN A 1 299 ? 11.241 25.467 -13.929 1.00 20.37 299 GLN A C 1
ATOM 2311 O O . GLN A 1 299 ? 11.112 26.669 -13.945 1.00 23.35 299 GLN A O 1
ATOM 2317 N N . ARG A 1 300 ? 10.461 24.690 -13.221 1.00 20.07 300 ARG A N 1
ATOM 2318 C CA . ARG A 1 300 ? 9.495 25.213 -12.267 1.00 21.95 300 ARG A CA 1
ATOM 2319 C C . ARG A 1 300 ? 9.968 24.997 -10.810 1.00 23.55 300 ARG A C 1
ATOM 2320 O O . ARG A 1 300 ? 9.226 25.204 -9.857 1.00 22.10 300 ARG A O 1
ATOM 2328 N N . SER A 1 301 ? 11.205 24.557 -10.635 1.00 22.80 301 SER A N 1
ATOM 2329 C CA . SER A 1 301 ? 11.705 24.242 -9.314 1.00 21.36 301 SER A CA 1
ATOM 2330 C C . SER A 1 301 ? 12.706 25.337 -8.855 1.00 21.11 301 SER A C 1
ATOM 2331 O O . SER A 1 301 ? 13.180 26.181 -9.645 1.00 21.19 301 SER A O 1
ATOM 2334 N N . LEU A 1 302 ? 12.990 25.320 -7.567 1.00 20.79 302 LEU A N 1
ATOM 2335 C CA . LEU A 1 302 ? 14.006 26.140 -6.951 1.00 20.66 302 LEU A CA 1
ATOM 2336 C C . LEU A 1 302 ? 14.688 25.336 -5.853 1.00 19.48 302 LEU A C 1
ATOM 2337 O O . LEU A 1 302 ? 14.038 24.619 -5.109 1.00 19.51 302 LEU A O 1
ATOM 2342 N N . LEU A 1 303 ? 16.010 25.442 -5.816 1.00 18.24 303 LEU A N 1
ATOM 2343 C CA . LEU A 1 303 ? 16.853 24.848 -4.813 1.00 18.87 303 LEU A CA 1
ATOM 2344 C C . LEU A 1 303 ? 17.313 25.963 -3.864 1.00 19.22 303 LEU A C 1
ATOM 2345 O O . LEU A 1 303 ? 17.910 26.970 -4.316 1.00 18.46 303 LEU A O 1
ATOM 2350 N N . VAL A 1 304 ? 17.009 25.808 -2.589 1.00 17.37 304 VAL A N 1
ATOM 2351 C CA . VAL A 1 304 ? 17.585 26.638 -1.567 1.00 17.39 304 VAL A CA 1
ATOM 2352 C C . VAL A 1 304 ? 18.761 25.858 -1.023 1.00 18.34 304 VAL A C 1
ATOM 2353 O O . VAL A 1 304 ? 18.590 24.823 -0.357 1.00 20.19 304 VAL A O 1
ATOM 2357 N N . SER A 1 305 ? 19.946 26.356 -1.354 1.00 17.73 305 SER A N 1
ATOM 2358 C CA . SER A 1 305 ? 21.202 25.708 -1.031 1.00 19.86 305 SER A CA 1
ATOM 2359 C C . SER A 1 305 ? 21.741 26.269 0.289 1.00 19.34 305 SER A C 1
ATOM 2360 O O . SER A 1 305 ? 22.302 27.346 0.307 1.00 16.26 305 SER A O 1
ATOM 2363 N N . ALA A 1 306 ? 21.557 25.498 1.368 1.00 17.71 306 ALA A N 1
ATOM 2364 C CA . ALA A 1 306 ? 21.819 26.006 2.652 1.00 19.08 306 ALA A CA 1
ATOM 2365 C C . ALA A 1 306 ? 23.168 25.595 3.156 1.00 18.42 306 ALA A C 1
ATOM 2366 O O . ALA A 1 306 ? 23.388 24.412 3.452 1.00 18.53 306 ALA A O 1
ATOM 2368 N N . ASP A 1 307 ? 24.088 26.540 3.277 1.00 18.45 307 ASP A N 1
ATOM 2369 C CA . ASP A 1 307 ? 25.381 26.162 3.836 1.00 18.71 307 ASP A CA 1
ATOM 2370 C C . ASP A 1 307 ? 25.916 27.349 4.586 1.00 20.24 307 ASP A C 1
ATOM 2371 O O . ASP A 1 307 ? 25.763 28.465 4.117 1.00 19.33 307 ASP A O 1
ATOM 2376 N N . ASN A 1 308 ? 26.579 27.119 5.723 1.00 20.81 308 ASN A N 1
ATOM 2377 C CA . ASN A 1 308 ? 26.917 28.238 6.643 1.00 21.26 308 ASN A CA 1
ATOM 2378 C C . ASN A 1 308 ? 27.650 29.406 5.974 1.00 20.23 308 ASN A C 1
ATOM 2379 O O . ASN A 1 308 ? 28.456 29.217 5.087 1.00 19.86 308 ASN A O 1
ATOM 2384 N N . ALA A 1 309 ? 27.293 30.630 6.357 1.00 20.22 309 ALA A N 1
ATOM 2385 C CA . ALA A 1 309 ? 28.043 31.805 5.926 1.00 19.86 309 ALA A CA 1
ATOM 2386 C C . ALA A 1 309 ? 29.021 32.293 7.046 1.00 19.25 309 ALA A C 1
ATOM 2387 O O . ALA A 1 309 ? 29.021 31.803 8.243 1.00 17.07 309 ALA A O 1
ATOM 2389 N N . HIS A 1 310 ? 29.800 33.280 6.644 1.00 17.54 310 HIS A N 1
ATOM 2390 C CA . HIS A 1 310 ? 30.714 33.939 7.538 1.00 19.37 310 HIS A CA 1
ATOM 2391 C C . HIS A 1 310 ? 30.148 35.188 8.084 1.00 19.46 310 HIS A C 1
ATOM 2392 O O . HIS A 1 310 ? 29.952 36.167 7.350 1.00 20.91 310 HIS A O 1
ATOM 2399 N N . GLY A 1 311 ? 29.900 35.193 9.389 1.00 20.78 311 GLY A N 1
ATOM 2400 C CA . GLY A 1 311 ? 29.656 36.433 10.094 1.00 21.34 311 GLY A CA 1
ATOM 2401 C C . GLY A 1 311 ? 30.889 37.335 10.106 1.00 20.82 311 GLY A C 1
ATOM 2402 O O . GLY A 1 311 ? 32.023 36.859 10.056 1.00 21.47 311 GLY A O 1
ATOM 2403 N N . VAL A 1 312 ? 30.672 38.630 10.183 1.00 21.41 312 VAL A N 1
ATOM 2404 C CA . VAL A 1 312 ? 31.800 39.537 10.421 1.00 24.43 312 VAL A CA 1
ATOM 2405 C C . VAL A 1 312 ? 32.386 39.351 11.849 1.00 22.85 312 VAL A C 1
ATOM 2406 O O . VAL A 1 312 ? 31.725 39.502 12.844 1.00 26.61 312 VAL A O 1
ATOM 2410 N N . HIS A 1 313 ? 33.641 38.964 11.902 1.00 23.93 313 HIS A N 1
ATOM 2411 C CA . HIS A 1 313 ? 34.346 38.683 13.141 1.00 22.90 313 HIS A CA 1
ATOM 2412 C C . HIS A 1 313 ? 34.973 39.965 13.679 1.00 21.10 313 HIS A C 1
ATOM 2413 O O . HIS A 1 313 ? 35.825 40.583 13.028 1.00 20.79 313 HIS A O 1
ATOM 2420 N N . PRO A 1 314 ? 34.651 40.328 14.913 1.00 20.72 314 PRO A N 1
ATOM 2421 C CA . PRO A 1 314 ? 35.167 41.622 15.424 1.00 20.49 314 PRO A CA 1
ATOM 2422 C C . PRO A 1 314 ? 36.643 41.693 15.687 1.00 21.44 314 PRO A C 1
ATOM 2423 O O . PRO A 1 314 ? 37.181 42.773 15.875 1.00 20.30 314 PRO A O 1
ATOM 2427 N N . ASN A 1 315 ? 37.315 40.559 15.769 1.00 22.76 315 ASN A N 1
ATOM 2428 C CA . ASN A 1 315 ? 38.764 40.598 15.878 1.00 24.55 315 ASN A CA 1
ATOM 2429 C C . ASN A 1 315 ? 39.461 40.462 14.535 1.00 25.48 315 ASN A C 1
ATOM 2430 O O . ASN A 1 315 ? 40.661 40.408 14.501 1.00 22.78 315 ASN A O 1
ATOM 2435 N N . TYR A 1 316 ? 38.677 40.360 13.455 1.00 26.51 316 TYR A N 1
ATOM 2436 C CA . TYR A 1 316 ? 39.188 40.251 12.103 1.00 25.57 316 TYR A CA 1
ATOM 2437 C C . TYR A 1 316 ? 38.161 40.855 11.131 1.00 25.04 316 TYR A C 1
ATOM 2438 O O . TYR A 1 316 ? 37.790 40.240 10.103 1.00 27.16 316 TYR A O 1
ATOM 2447 N N . ALA A 1 317 ? 37.696 42.040 11.440 1.00 23.11 317 ALA A N 1
ATOM 2448 C CA . ALA A 1 317 ? 36.598 42.673 10.672 1.00 24.45 317 ALA A CA 1
ATOM 2449 C C . ALA A 1 317 ? 36.991 43.168 9.253 1.00 27.24 317 ALA A C 1
ATOM 2450 O O . ALA A 1 317 ? 36.151 43.275 8.337 1.00 29.94 317 ALA A O 1
ATOM 2452 N N . ASP A 1 318 ? 38.259 43.488 9.062 1.00 27.07 318 ASP A N 1
ATOM 2453 C CA . ASP A 1 318 ? 38.774 43.768 7.735 1.00 31.55 318 ASP A CA 1
ATOM 2454 C C . ASP A 1 318 ? 38.710 42.577 6.737 1.00 29.72 318 ASP A C 1
ATOM 2455 O O . ASP A 1 318 ? 38.983 42.749 5.571 1.00 33.33 318 ASP A O 1
ATOM 2460 N N . ARG A 1 319 ? 38.376 41.388 7.189 1.00 28.35 319 ARG A N 1
ATOM 2461 C CA . ARG A 1 319 ? 38.236 40.245 6.273 1.00 30.93 319 ARG A CA 1
ATOM 2462 C C . ARG A 1 319 ? 36.863 40.235 5.538 1.00 27.99 319 ARG A C 1
ATOM 2463 O O . ARG A 1 319 ? 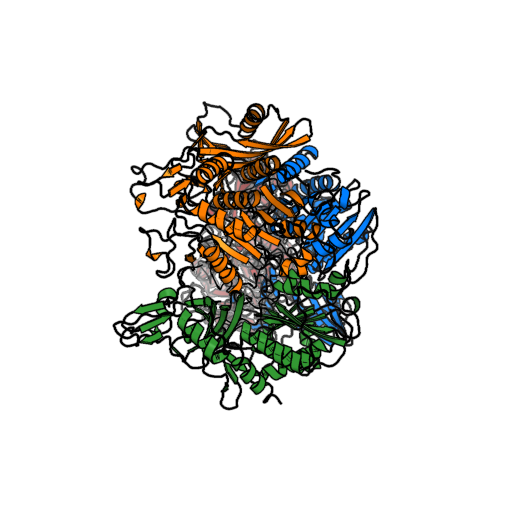36.688 39.509 4.574 1.00 26.85 319 ARG A O 1
ATOM 2471 N N . HIS A 1 320 ? 35.907 41.012 6.041 1.00 27.78 320 HIS A N 1
ATOM 2472 C CA . HIS A 1 320 ? 34.649 41.287 5.338 1.00 29.37 320 HIS A CA 1
ATOM 2473 C C . HIS A 1 320 ? 34.651 42.626 4.592 1.00 29.19 320 HIS A C 1
ATOM 2474 O O . HIS A 1 320 ? 35.407 43.523 4.903 1.00 34.02 320 HIS A O 1
ATOM 2481 N N . ASP A 1 321 ? 33.824 42.706 3.555 1.00 29.82 321 ASP A N 1
ATOM 2482 C CA . ASP A 1 321 ? 33.365 43.973 2.997 1.00 28.24 321 ASP A CA 1
ATOM 2483 C C . ASP A 1 321 ? 32.512 44.730 4.050 1.00 25.53 321 ASP A C 1
ATOM 2484 O O . ASP A 1 321 ? 31.624 44.158 4.681 1.00 26.22 321 ASP A O 1
ATOM 2489 N N . ALA A 1 322 ? 32.779 46.008 4.238 1.00 24.93 322 ALA A N 1
ATOM 2490 C CA . ALA A 1 322 ? 32.145 46.777 5.331 1.00 29.31 322 ALA A CA 1
ATOM 2491 C C . ALA A 1 322 ? 30.656 46.884 5.111 1.00 28.78 322 ALA A C 1
ATOM 2492 O O . ALA A 1 322 ? 29.918 47.065 6.073 1.00 31.76 322 ALA A O 1
ATOM 2494 N N . ASN A 1 323 ? 30.222 46.790 3.847 1.00 27.67 323 ASN A N 1
ATOM 2495 C CA . ASN A 1 323 ? 28.805 46.784 3.526 1.00 28.27 323 ASN A CA 1
ATOM 2496 C C . ASN A 1 323 ? 28.125 45.457 3.662 1.00 29.97 323 ASN A C 1
ATOM 2497 O O . ASN A 1 323 ? 26.899 45.389 3.508 1.00 29.81 323 ASN A O 1
ATOM 2502 N N . HIS A 1 324 ? 28.896 44.382 3.922 1.00 29.98 324 HIS A N 1
ATOM 2503 C CA . HIS A 1 324 ? 28.347 43.021 3.806 1.00 28.51 324 HIS A CA 1
ATOM 2504 C C . HIS A 1 324 ? 28.903 42.164 4.918 1.00 26.55 324 HIS A C 1
ATOM 2505 O O . HIS A 1 324 ? 29.589 41.159 4.690 1.00 26.45 324 HIS A O 1
ATOM 2512 N N . GLY A 1 325 ? 28.569 42.573 6.136 1.00 24.31 325 GLY A N 1
ATOM 2513 C CA . GLY A 1 325 ? 29.088 41.926 7.301 1.00 25.55 325 GLY A CA 1
ATOM 2514 C C . GLY A 1 325 ? 27.910 41.412 8.061 1.00 23.64 325 GLY A C 1
ATOM 2515 O O . GLY A 1 325 ? 27.256 42.195 8.705 1.00 24.31 325 GLY A O 1
ATOM 2516 N N . PRO A 1 326 ? 27.626 40.119 7.942 1.00 22.04 326 PRO A N 1
ATOM 2517 C CA . PRO A 1 326 ? 26.460 39.543 8.624 1.00 22.67 326 PRO A CA 1
ATOM 2518 C C . PRO A 1 326 ? 26.704 39.365 10.083 1.00 22.43 326 PRO A C 1
ATOM 2519 O O . PRO A 1 326 ? 27.815 39.040 10.489 1.00 22.93 326 PRO A O 1
ATOM 2523 N N . ALA A 1 327 ? 25.657 39.656 10.852 1.00 22.52 327 ALA A N 1
ATOM 2524 C CA . ALA A 1 327 ? 25.609 39.501 12.292 1.00 21.62 327 ALA A CA 1
ATOM 2525 C C . ALA A 1 327 ? 25.039 38.157 12.665 1.00 21.56 327 ALA A C 1
ATOM 2526 O O . ALA A 1 327 ? 23.953 37.760 12.141 1.00 20.52 327 ALA A O 1
ATOM 2528 N N . LEU A 1 328 ? 25.714 37.463 13.585 1.00 21.24 328 LEU A N 1
ATOM 2529 C CA . LEU A 1 328 ? 25.081 36.290 14.203 1.00 22.35 328 LEU A CA 1
ATOM 2530 C C . LEU A 1 328 ? 23.779 36.744 14.827 1.00 21.28 328 LEU A C 1
ATOM 2531 O O . LEU A 1 328 ? 23.708 37.824 15.392 1.00 22.10 328 LEU A O 1
ATOM 2536 N N . ASN A 1 329 ? 22.752 35.924 14.698 1.00 20.37 329 ASN A N 1
ATOM 2537 C CA . ASN A 1 329 ? 21.446 36.209 15.210 1.00 21.25 329 ASN A CA 1
ATOM 2538 C C . ASN A 1 329 ? 20.704 37.272 14.417 1.00 22.21 329 ASN A C 1
ATOM 2539 O O . ASN A 1 329 ? 19.674 37.722 14.843 1.00 24.42 329 ASN A O 1
ATOM 2544 N N . GLY A 1 330 ? 21.281 37.677 13.289 1.00 23.07 330 GLY A N 1
ATOM 2545 C CA . GLY A 1 330 ? 20.714 38.602 12.360 1.00 23.01 330 GLY A CA 1
ATOM 2546 C C . GLY A 1 330 ? 19.897 37.900 11.265 1.00 23.30 330 GLY A C 1
ATOM 2547 O O . GLY A 1 330 ? 19.393 38.572 10.332 1.00 27.70 330 GLY A O 1
ATOM 2548 N N . GLY A 1 331 ? 19.771 36.581 11.350 1.00 21.48 331 GLY A N 1
ATOM 2549 C CA . GLY A 1 331 ? 19.032 35.811 10.358 1.00 22.46 331 GLY A CA 1
ATOM 2550 C C . GLY A 1 331 ? 19.885 35.251 9.163 1.00 23.43 331 GLY A C 1
ATOM 2551 O O . GLY A 1 331 ? 21.116 35.512 9.022 1.00 20.93 331 GLY A O 1
ATOM 2552 N N . PRO A 1 332 ? 19.241 34.420 8.328 1.00 22.25 332 PRO A N 1
ATOM 2553 C CA . PRO A 1 332 ? 19.900 33.831 7.165 1.00 22.12 332 PRO A CA 1
ATOM 2554 C C . PRO A 1 332 ? 20.494 34.912 6.246 1.00 20.88 332 PRO A C 1
ATOM 2555 O O . PRO A 1 332 ? 20.005 36.049 6.199 1.00 23.79 332 PRO A O 1
ATOM 2559 N N . VAL A 1 333 ? 21.593 34.551 5.605 1.00 20.21 333 VAL A N 1
ATOM 2560 C CA . VAL A 1 333 ? 22.372 35.408 4.747 1.00 20.24 333 VAL A CA 1
ATOM 2561 C C . VAL A 1 333 ? 22.186 34.869 3.317 1.00 19.58 333 VAL A C 1
ATOM 2562 O O . VAL A 1 333 ? 22.396 33.668 3.064 1.00 19.91 333 VAL A O 1
ATOM 2566 N N . ILE A 1 334 ? 21.808 35.768 2.417 1.00 18.49 334 ILE A N 1
ATOM 2567 C CA . ILE A 1 334 ? 21.815 35.512 1.014 1.00 19.61 334 ILE A CA 1
ATOM 2568 C C . ILE A 1 334 ? 23.204 35.718 0.418 1.00 21.29 334 ILE A C 1
ATOM 2569 O O . ILE A 1 334 ? 23.765 36.803 0.529 1.00 20.88 334 ILE A O 1
ATOM 2574 N N . LYS A 1 335 ? 23.781 34.646 -0.135 1.00 23.53 335 LYS A N 1
ATOM 2575 C CA . LYS A 1 335 ? 25.161 34.662 -0.593 1.00 25.80 335 LYS A CA 1
ATOM 2576 C C . LYS A 1 335 ? 25.241 34.923 -2.053 1.00 26.75 335 LYS A C 1
ATOM 2577 O O . LYS A 1 335 ? 24.695 34.178 -2.854 1.00 30.77 335 LYS A O 1
ATOM 2583 N N . ILE A 1 336 ? 25.961 35.977 -2.396 1.00 26.44 336 ILE A N 1
ATOM 2584 C CA . ILE A 1 336 ? 25.999 36.451 -3.740 1.00 26.64 336 ILE A CA 1
ATOM 2585 C C . ILE A 1 336 ? 27.422 36.412 -4.209 1.00 26.46 336 ILE A C 1
ATOM 2586 O O . ILE A 1 336 ? 28.327 36.920 -3.527 1.00 27.95 336 ILE A O 1
ATOM 2591 N N . ASN A 1 337 ? 27.637 35.791 -5.355 1.00 25.33 337 ASN A N 1
ATOM 2592 C CA . ASN A 1 337 ? 28.916 35.861 -6.011 1.00 28.88 337 ASN A CA 1
ATOM 2593 C C . ASN A 1 337 ? 28.767 35.709 -7.538 1.00 30.78 337 ASN A C 1
ATOM 2594 O O . ASN A 1 337 ? 28.386 34.630 -8.042 1.00 25.13 337 ASN A O 1
ATOM 2599 N N . SER A 1 338 ? 29.078 36.796 -8.237 1.00 29.54 338 SER A N 1
ATOM 2600 C CA . SER A 1 338 ? 28.939 36.908 -9.697 1.00 31.32 338 SER A CA 1
ATOM 2601 C C . SER A 1 338 ? 29.724 35.906 -10.479 1.00 28.40 338 SER A C 1
ATOM 2602 O O . SER A 1 338 ? 29.286 35.472 -11.552 1.00 28.44 338 SER A O 1
ATOM 2605 N N . ASN A 1 339 ? 30.887 35.525 -9.961 1.00 26.84 339 ASN A N 1
ATOM 2606 C CA . ASN A 1 339 ? 31.656 34.455 -10.584 1.00 26.52 339 ASN A CA 1
ATOM 2607 C C . ASN A 1 339 ? 31.127 33.085 -10.256 1.00 27.59 339 ASN A C 1
ATOM 2608 O O . ASN A 1 339 ? 31.822 32.112 -10.418 1.00 24.70 339 ASN A O 1
ATOM 2613 N N . GLN A 1 340 ? 29.874 32.993 -9.802 1.00 28.38 340 GLN A N 1
ATOM 2614 C CA . GLN A 1 340 ? 29.254 31.701 -9.653 1.00 29.90 340 GLN A CA 1
ATOM 2615 C C . GLN A 1 340 ? 29.939 30.778 -8.635 1.00 31.74 340 GLN A C 1
ATOM 2616 O O . GLN A 1 340 ? 29.759 29.558 -8.660 1.00 34.43 340 GLN A O 1
ATOM 2622 N N . ARG A 1 341 ? 30.651 31.365 -7.683 1.00 32.89 341 ARG A N 1
ATOM 2623 C CA . ARG A 1 341 ? 31.066 30.604 -6.484 1.00 41.24 341 ARG A CA 1
ATOM 2624 C C . ARG A 1 341 ? 29.784 30.292 -5.639 1.00 37.28 341 ARG A C 1
ATOM 2625 O O . ARG A 1 341 ? 29.751 29.312 -4.937 1.00 32.72 341 ARG A O 1
ATOM 2633 N N . TYR A 1 342 ? 28.747 31.142 -5.784 1.00 36.81 342 TYR A N 1
ATOM 2634 C CA . TYR A 1 342 ? 27.375 30.909 -5.330 1.00 35.81 342 TYR A CA 1
ATOM 2635 C C . TYR A 1 342 ? 26.468 31.061 -6.599 1.00 37.21 342 TYR A C 1
ATOM 2636 O O . TYR A 1 342 ? 26.827 31.856 -7.502 1.00 32.27 342 TYR A O 1
ATOM 2645 N N . ALA A 1 343 ? 25.340 30.301 -6.709 1.00 31.94 343 ALA A N 1
ATOM 2646 C CA . ALA A 1 343 ? 24.449 30.416 -7.936 1.00 28.47 343 ALA A CA 1
ATOM 2647 C C . ALA A 1 343 ? 23.331 31.406 -7.748 1.00 24.27 343 ALA A C 1
ATOM 2648 O O . ALA A 1 343 ? 22.538 31.596 -8.614 1.00 22.86 343 ALA A O 1
ATOM 2650 N N . THR A 1 344 ? 23.281 32.070 -6.604 1.00 23.80 344 THR A N 1
ATOM 2651 C CA . THR A 1 344 ? 22.259 33.051 -6.383 1.00 23.35 344 THR A CA 1
ATOM 2652 C C . THR A 1 344 ? 22.161 34.050 -7.573 1.00 24.49 344 THR A C 1
ATOM 2653 O O . THR A 1 344 ? 23.157 34.458 -8.128 1.00 24.17 344 THR A O 1
ATOM 2657 N N . ASN A 1 345 ? 20.941 34.442 -7.961 1.00 25.77 345 ASN A N 1
ATOM 2658 C CA . ASN A 1 345 ? 20.730 35.512 -8.955 1.00 21.88 345 ASN A CA 1
ATOM 2659 C C . ASN A 1 345 ? 19.672 36.482 -8.491 1.00 19.37 345 ASN A C 1
ATOM 2660 O O . ASN A 1 345 ? 19.091 36.320 -7.411 1.00 20.35 345 ASN A O 1
ATOM 2665 N N . SER A 1 346 ? 19.392 37.500 -9.272 1.00 18.77 346 SER A N 1
ATOM 2666 C CA . SER A 1 346 ? 18.472 38.520 -8.773 1.00 19.46 346 SER A CA 1
ATOM 2667 C C . SER A 1 346 ? 17.098 37.953 -8.448 1.00 19.66 346 SER A C 1
ATOM 2668 O O . SER A 1 346 ? 16.417 38.404 -7.527 1.00 19.54 346 SER A O 1
ATOM 2671 N N . GLU A 1 347 ? 16.684 36.981 -9.239 1.00 19.25 347 GLU A N 1
ATOM 2672 C CA . GLU A 1 347 ? 15.369 36.326 -9.056 1.00 20.49 347 GLU A CA 1
ATOM 2673 C C . GLU A 1 347 ? 15.325 35.349 -7.888 1.00 19.86 347 GLU A C 1
ATOM 2674 O O . GLU A 1 347 ? 14.351 35.308 -7.158 1.00 20.17 347 GLU A O 1
ATOM 2680 N N . THR A 1 348 ? 16.372 34.567 -7.711 1.00 20.41 348 THR A N 1
ATOM 2681 C CA . THR A 1 348 ? 16.367 33.616 -6.610 1.00 22.37 348 THR A CA 1
ATOM 2682 C C . THR A 1 348 ? 16.638 34.360 -5.294 1.00 20.80 348 THR A C 1
ATOM 2683 O O . THR A 1 348 ? 16.071 34.030 -4.256 1.00 20.39 348 THR A O 1
ATOM 2687 N N . ALA A 1 349 ? 17.440 35.400 -5.350 1.00 21.11 349 ALA A N 1
ATOM 2688 C CA . ALA A 1 349 ? 17.681 36.248 -4.171 1.00 21.40 349 ALA A CA 1
ATOM 2689 C C . ALA A 1 349 ? 16.406 36.962 -3.800 1.00 20.18 349 ALA A C 1
ATOM 2690 O O . ALA A 1 349 ? 15.950 36.956 -2.630 1.00 20.17 349 ALA A O 1
ATOM 2692 N N . GLY A 1 350 ? 15.789 37.556 -4.794 1.00 21.45 350 GLY A N 1
ATOM 2693 C CA . GLY A 1 350 ? 14.600 38.402 -4.515 1.00 21.54 350 GLY A CA 1
ATOM 2694 C C . GLY A 1 350 ? 13.491 37.557 -3.948 1.00 21.91 350 GLY A C 1
ATOM 2695 O O . GLY A 1 350 ? 12.781 37.988 -3.052 1.00 22.19 350 GLY A O 1
ATOM 2696 N N . PHE A 1 351 ? 13.346 36.342 -4.448 1.00 20.45 351 PHE A N 1
ATOM 2697 C CA . PHE A 1 351 ? 12.302 35.498 -3.964 1.00 22.39 351 PHE A CA 1
ATOM 2698 C C . PHE A 1 351 ? 12.598 35.123 -2.524 1.00 22.34 351 PHE A C 1
ATOM 2699 O O . PHE A 1 351 ? 11.728 35.170 -1.682 1.00 21.91 351 PHE A O 1
ATOM 2707 N N . PHE A 1 352 ? 13.814 34.710 -2.241 1.00 21.97 352 PHE A N 1
ATOM 2708 C CA . PHE A 1 352 ? 14.143 34.371 -0.856 1.00 22.22 352 PHE A CA 1
ATOM 2709 C C . PHE A 1 352 ? 14.005 35.580 0.097 1.00 22.59 352 PHE A C 1
ATOM 2710 O O . PHE A 1 352 ? 13.524 35.440 1.207 1.00 22.60 352 PHE A O 1
ATOM 2718 N N . ARG A 1 353 ? 14.415 36.760 -0.371 1.00 22.33 353 ARG A N 1
ATOM 2719 C CA . ARG A 1 353 ? 14.368 37.981 0.420 1.00 24.74 353 ARG A CA 1
ATOM 2720 C C . ARG A 1 353 ? 12.906 38.321 0.749 1.00 27.81 353 ARG A C 1
ATOM 2721 O O . ARG A 1 353 ? 12.563 38.684 1.884 1.00 24.80 353 ARG A O 1
ATOM 2729 N N . HIS A 1 354 ? 12.044 38.071 -0.230 1.00 28.22 354 HIS A N 1
ATOM 2730 C CA . HIS A 1 354 ? 10.622 38.245 -0.039 1.00 32.52 354 HIS A CA 1
ATOM 2731 C C . HIS A 1 354 ? 10.013 37.226 0.921 1.00 28.38 354 HIS A C 1
ATOM 2732 O O . HIS A 1 354 ? 9.165 37.531 1.726 1.00 25.44 354 HIS A O 1
ATOM 2739 N N . LEU A 1 355 ? 10.422 35.989 0.791 1.00 27.04 355 LEU A N 1
ATOM 2740 C CA . LEU A 1 355 ? 9.967 34.955 1.707 1.00 27.90 355 LEU A CA 1
ATOM 2741 C C . LEU A 1 355 ? 10.267 35.329 3.163 1.00 25.82 355 LEU A C 1
ATOM 2742 O O . LEU A 1 355 ? 9.421 35.167 4.023 1.00 25.34 355 LEU A O 1
ATOM 2747 N N . CYS A 1 356 ? 11.506 35.772 3.425 1.00 24.48 356 CYS A N 1
ATOM 2748 C CA . CYS A 1 356 ? 11.903 36.218 4.761 1.00 23.86 356 CYS A CA 1
ATOM 2749 C C . CYS A 1 356 ? 11.012 37.336 5.257 1.00 26.56 356 CYS A C 1
ATOM 2750 O O . CYS A 1 356 ? 10.589 37.332 6.407 1.00 25.01 356 CYS A O 1
ATOM 2753 N N . GLN A 1 357 ? 10.763 38.320 4.400 1.00 29.77 357 GLN A N 1
ATOM 2754 C CA . GLN A 1 357 ? 9.905 39.434 4.781 1.00 32.95 357 GLN A CA 1
ATOM 2755 C C . GLN A 1 357 ? 8.516 38.995 5.141 1.00 31.65 357 GLN A C 1
ATOM 2756 O O . GLN A 1 357 ? 7.994 39.370 6.203 1.00 29.36 357 GLN A O 1
ATOM 2762 N N . ASP A 1 358 ? 7.912 38.180 4.298 1.00 32.15 358 ASP A N 1
ATOM 2763 C CA . ASP A 1 358 ? 6.611 37.649 4.668 1.00 35.91 358 ASP A CA 1
ATOM 2764 C C . ASP A 1 358 ? 6.616 36.770 5.885 1.00 33.55 358 ASP A C 1
ATOM 2765 O O . ASP A 1 358 ? 5.563 36.654 6.491 1.00 38.47 358 ASP A O 1
ATOM 2770 N N . SER A 1 359 ? 7.711 36.073 6.195 1.00 31.25 359 SER A N 1
ATOM 2771 C CA . SER A 1 359 ? 7.748 35.241 7.421 1.00 30.62 359 SER A CA 1
ATOM 2772 C C . SER A 1 359 ? 8.191 36.061 8.605 1.00 31.02 359 SER A C 1
ATOM 2773 O O . SER A 1 359 ? 8.293 35.532 9.704 1.00 32.66 359 SER A O 1
ATOM 2776 N N . GLU A 1 360 ? 8.477 37.328 8.385 1.00 31.34 360 GLU A N 1
ATOM 2777 C CA . GLU A 1 360 ? 9.035 38.157 9.436 1.00 35.47 360 GLU A CA 1
ATOM 2778 C C . GLU A 1 360 ? 10.373 37.610 9.972 1.00 33.20 360 GLU A C 1
ATOM 2779 O O . GLU A 1 360 ? 10.665 37.690 11.142 1.00 34.55 360 GLU A O 1
ATOM 2785 N N . VAL A 1 361 ? 11.212 37.090 9.104 1.00 31.63 361 VAL A N 1
ATOM 2786 C CA . VAL A 1 361 ? 12.525 36.671 9.508 1.00 29.16 361 VAL A CA 1
ATOM 2787 C C . VAL A 1 361 ? 13.501 37.710 8.947 1.00 27.30 361 VAL A C 1
ATOM 2788 O O . VAL A 1 361 ? 13.386 38.083 7.748 1.00 22.32 361 VAL A O 1
ATOM 2792 N N . PRO A 1 362 ? 14.467 38.165 9.764 1.00 22.41 362 PRO A N 1
ATOM 2793 C CA . PRO A 1 362 ? 15.470 39.079 9.229 1.00 21.31 362 PRO A CA 1
ATOM 2794 C C . PRO A 1 362 ? 16.409 38.364 8.241 1.00 21.65 362 PRO A C 1
ATOM 2795 O O . PRO A 1 362 ? 16.624 37.157 8.374 1.00 19.57 362 PRO A O 1
ATOM 2799 N N . VAL A 1 363 ? 16.953 39.103 7.265 1.00 20.85 363 VAL A N 1
ATOM 2800 C CA . VAL A 1 363 ? 17.750 38.484 6.225 1.00 20.03 363 VAL A CA 1
ATOM 2801 C C . VAL A 1 363 ? 18.905 39.393 5.853 1.00 20.92 363 VAL A C 1
ATOM 2802 O O . VAL A 1 363 ? 18.808 40.576 5.918 1.00 18.61 363 VAL A O 1
ATOM 2806 N N . GLN A 1 364 ? 20.023 38.818 5.472 1.00 23.04 364 GLN A N 1
ATOM 2807 C CA . GLN A 1 364 ? 21.220 39.606 5.354 1.00 24.85 364 GLN A CA 1
ATOM 2808 C C . GLN A 1 364 ? 21.810 39.294 4.004 1.00 22.90 364 GLN A C 1
ATOM 2809 O O . GLN A 1 364 ? 21.450 38.267 3.400 1.00 21.28 364 GLN A O 1
ATOM 2815 N N . SER A 1 365 ? 22.751 40.139 3.582 1.00 22.13 365 SER A N 1
ATOM 2816 C CA . SER A 1 365 ? 23.496 39.925 2.351 1.00 25.23 365 SER A CA 1
ATOM 2817 C C . SER A 1 365 ? 24.986 39.801 2.555 1.00 26.35 365 SER A C 1
ATOM 2818 O O . SER A 1 365 ? 25.578 40.533 3.362 1.00 28.56 365 SER A O 1
ATOM 2821 N N . PHE A 1 366 ? 25.590 38.855 1.817 1.00 26.39 366 PHE A N 1
ATOM 2822 C CA . PHE A 1 366 ? 27.045 38.674 1.761 1.00 25.87 366 PHE A CA 1
ATOM 2823 C C . PHE A 1 366 ? 27.546 38.552 0.322 1.00 26.46 366 PHE A C 1
ATOM 2824 O O . PHE A 1 366 ? 26.974 37.806 -0.488 1.00 21.40 366 PHE A O 1
ATOM 2832 N N . VAL A 1 367 ? 28.621 39.294 0.075 1.00 27.26 367 VAL A N 1
ATOM 2833 C CA . VAL A 1 367 ? 29.598 39.102 -0.978 1.00 29.61 367 VAL A CA 1
ATOM 2834 C C . VAL A 1 367 ? 30.985 39.179 -0.301 1.00 29.15 367 VAL A C 1
ATOM 2835 O O . VAL A 1 367 ? 31.162 39.819 0.758 1.00 24.79 367 VAL A O 1
ATOM 2839 N N . THR A 1 368 ? 31.968 38.541 -0.920 1.00 27.88 368 THR A N 1
ATOM 2840 C CA . THR A 1 368 ? 33.342 38.650 -0.408 1.00 30.28 368 THR A CA 1
ATOM 2841 C C . THR A 1 368 ? 33.938 40.025 -0.717 1.00 30.36 368 THR A C 1
ATOM 2842 O O . THR A 1 368 ? 33.473 40.804 -1.585 1.00 29.87 368 THR A O 1
ATOM 2846 N N . ARG A 1 369 ? 35.000 40.344 -0.019 1.00 33.77 369 ARG A N 1
ATOM 2847 C CA . ARG A 1 369 ? 35.794 41.475 -0.478 1.00 32.33 369 ARG A CA 1
ATOM 2848 C C . ARG A 1 369 ? 36.217 41.159 -1.898 1.00 30.38 369 ARG A C 1
ATOM 2849 O O . ARG A 1 369 ? 36.373 39.955 -2.280 1.00 26.41 369 ARG A O 1
ATOM 2857 N N . SER A 1 370 ? 36.306 42.209 -2.718 1.00 25.62 370 SER A N 1
ATOM 2858 C CA . SER A 1 370 ? 36.510 41.982 -4.143 1.00 25.60 370 SER A CA 1
ATOM 2859 C C . SER A 1 370 ? 37.965 41.556 -4.474 1.00 28.18 370 SER A C 1
ATOM 2860 O O . SER A 1 370 ? 38.244 41.083 -5.576 1.00 28.44 370 SER A O 1
ATOM 2863 N N . ASP A 1 371 ? 38.851 41.654 -3.471 1.00 28.21 371 ASP A N 1
ATOM 2864 C CA . ASP A 1 371 ? 40.206 41.163 -3.527 1.00 32.63 371 ASP A CA 1
ATOM 2865 C C . ASP A 1 371 ? 40.421 39.792 -2.843 1.00 37.74 371 ASP A C 1
ATOM 2866 O O . ASP A 1 371 ? 41.565 39.427 -2.587 1.00 37.58 371 ASP A O 1
ATOM 2871 N N . MET A 1 372 ? 39.357 39.057 -2.509 1.00 44.62 372 MET A N 1
ATOM 2872 C CA . MET A 1 372 ? 39.494 37.698 -1.924 1.00 45.76 372 MET A CA 1
ATOM 2873 C C . MET A 1 372 ? 38.612 36.751 -2.731 1.00 49.97 372 MET A C 1
ATOM 2874 O O . MET A 1 372 ? 37.592 37.174 -3.248 1.00 53.95 372 MET A O 1
ATOM 2879 N N . GLY A 1 373 ? 39.006 35.482 -2.839 1.00 52.32 373 GLY A N 1
ATOM 2880 C CA . GLY A 1 373 ? 38.111 34.420 -3.292 1.00 49.70 373 GLY A CA 1
ATOM 2881 C C . GLY A 1 373 ? 36.915 34.310 -2.366 1.00 53.76 373 GLY A C 1
ATOM 2882 O O . GLY A 1 373 ? 36.035 33.480 -2.594 1.00 61.36 373 GLY A O 1
ATOM 2883 N N . ILE A 1 378 ? 26.392 21.574 -2.915 1.00 45.52 378 ILE A N 1
ATOM 2884 C CA . ILE A 1 378 ? 26.501 23.033 -3.080 1.00 44.43 378 ILE A CA 1
ATOM 2885 C C . ILE A 1 378 ? 25.713 23.563 -4.310 1.00 42.33 378 ILE A C 1
ATOM 2886 O O . ILE A 1 378 ? 25.394 22.801 -5.276 1.00 36.28 378 ILE A O 1
ATOM 2891 N N . GLY A 1 379 ? 25.386 24.858 -4.204 1.00 37.81 379 GLY A N 1
ATOM 2892 C CA . GLY A 1 379 ? 24.522 25.584 -5.129 1.00 43.55 379 GLY A CA 1
ATOM 2893 C C . GLY A 1 379 ? 24.935 25.457 -6.583 1.00 44.27 379 GLY A C 1
ATOM 2894 O O . GLY A 1 379 ? 24.144 24.973 -7.399 1.00 42.27 379 GLY A O 1
ATOM 2895 N N . PRO A 1 380 ? 26.174 25.897 -6.919 1.00 47.64 380 PRO A N 1
ATOM 2896 C CA . PRO A 1 380 ? 26.609 25.882 -8.339 1.00 47.81 380 PRO A CA 1
ATOM 2897 C C . PRO A 1 380 ? 26.709 24.490 -8.945 1.00 44.67 380 PRO A C 1
ATOM 2898 O O . PRO A 1 380 ? 26.358 24.277 -10.108 1.00 48.86 380 PRO A O 1
ATOM 2902 N N . ILE A 1 381 ? 27.204 23.557 -8.152 1.00 43.82 381 ILE A N 1
ATOM 2903 C CA . ILE A 1 381 ? 27.367 22.188 -8.584 1.00 42.30 381 ILE A CA 1
ATOM 2904 C C . ILE A 1 381 ? 26.010 21.557 -8.955 1.00 40.88 381 ILE A C 1
ATOM 2905 O O . ILE A 1 381 ? 25.855 20.934 -10.009 1.00 36.95 381 ILE A O 1
ATOM 2910 N N . THR A 1 382 ? 25.043 21.701 -8.063 1.00 37.95 382 THR A N 1
ATOM 2911 C CA . THR A 1 382 ? 23.736 21.116 -8.292 1.00 38.37 382 THR A CA 1
ATOM 2912 C C . THR A 1 382 ? 22.967 21.883 -9.382 1.00 36.81 382 THR A C 1
ATOM 2913 O O . THR A 1 382 ? 22.294 21.268 -10.184 1.00 30.21 382 THR A O 1
ATOM 2917 N N . ALA A 1 383 ? 23.032 23.218 -9.432 1.00 39.03 383 ALA A N 1
ATOM 2918 C CA . ALA A 1 383 ? 22.404 23.945 -10.581 1.00 38.30 383 ALA A CA 1
ATOM 2919 C C . ALA A 1 383 ? 22.974 23.429 -11.910 1.00 40.53 383 ALA A C 1
ATOM 2920 O O . ALA A 1 383 ? 22.246 23.301 -12.907 1.00 38.02 383 ALA A O 1
ATOM 2922 N N . SER A 1 384 ? 24.282 23.134 -11.908 1.00 36.09 384 SER A N 1
ATOM 2923 C CA . SER A 1 384 ? 24.978 22.755 -13.126 1.00 39.51 384 SER A CA 1
ATOM 2924 C C . SER A 1 384 ? 24.692 21.300 -13.457 1.00 35.57 384 SER A C 1
ATOM 2925 O O . SER A 1 384 ? 24.687 20.942 -14.614 1.00 39.05 384 SER A O 1
ATOM 2928 N N . GLN A 1 385 ? 24.491 20.457 -12.450 1.00 37.23 385 GLN A N 1
ATOM 2929 C CA . GLN A 1 385 ? 23.826 19.168 -12.650 1.00 40.90 385 GLN A CA 1
ATOM 2930 C C . GLN A 1 385 ? 22.310 19.467 -12.627 1.00 45.43 385 GLN A C 1
ATOM 2931 O O . GLN A 1 385 ? 21.829 20.289 -11.861 1.00 54.34 385 GLN A O 1
ATOM 2937 N N . VAL A 1 386 ? 21.505 18.834 -13.407 1.00 39.82 386 VAL A N 1
ATOM 2938 C CA . VAL A 1 386 ? 20.047 19.082 -13.222 1.00 35.90 386 VAL A CA 1
ATOM 2939 C C . VAL A 1 386 ? 19.537 20.439 -13.792 1.00 32.51 386 VAL A C 1
ATOM 2940 O O . VAL A 1 386 ? 18.508 20.463 -14.451 1.00 32.99 386 VAL A O 1
ATOM 2944 N N . GLY A 1 387 ? 20.248 21.553 -13.599 1.00 29.94 387 GLY A N 1
ATOM 2945 C CA . GLY A 1 387 ? 19.882 22.838 -14.256 1.00 23.46 387 GLY A CA 1
ATOM 2946 C C . GLY A 1 387 ? 18.963 23.720 -13.488 1.00 22.90 387 GLY A C 1
ATOM 2947 O O . GLY A 1 387 ? 18.349 24.621 -14.074 1.00 23.27 387 GLY A O 1
ATOM 2948 N N . VAL A 1 388 ? 18.826 23.466 -12.177 1.00 20.85 388 VAL A N 1
ATOM 2949 C CA . VAL A 1 388 ? 17.872 24.169 -11.354 1.00 20.71 388 VAL A CA 1
ATOM 2950 C C . VAL A 1 388 ? 18.338 25.524 -10.839 1.00 23.41 388 VAL A C 1
ATOM 2951 O O . VAL A 1 388 ? 19.459 25.684 -10.301 1.00 24.62 388 VAL A O 1
ATOM 2955 N N . ARG A 1 389 ? 17.439 26.496 -10.918 1.00 22.75 389 ARG A N 1
ATOM 2956 C CA . ARG A 1 389 ? 17.621 27.710 -10.173 1.00 24.55 389 ARG A CA 1
ATOM 2957 C C . ARG A 1 389 ? 17.825 27.510 -8.693 1.00 21.09 389 ARG A C 1
ATOM 2958 O O . ARG A 1 389 ? 17.109 26.747 -8.042 1.00 22.24 389 ARG A O 1
ATOM 2966 N N . THR A 1 390 ? 18.732 28.320 -8.173 1.00 19.21 390 THR A N 1
ATOM 2967 C CA . THR A 1 390 ? 19.364 28.116 -6.907 1.00 21.20 390 THR A CA 1
ATOM 2968 C C . THR A 1 390 ? 19.565 29.463 -6.228 1.00 20.50 390 THR A C 1
ATOM 2969 O O . THR A 1 390 ? 19.917 30.430 -6.868 1.00 20.42 390 THR A O 1
ATOM 2973 N N . VAL A 1 391 ? 19.207 29.545 -4.950 1.00 19.66 391 VAL A N 1
ATOM 2974 C CA . VAL A 1 391 ? 19.633 30.636 -4.087 1.00 19.32 391 VAL A CA 1
ATOM 2975 C C . VAL A 1 391 ? 20.516 29.962 -3.029 1.00 19.13 391 VAL A C 1
ATOM 2976 O O . VAL A 1 391 ? 20.167 28.903 -2.498 1.00 17.82 391 VAL A O 1
ATOM 2980 N N . ASP A 1 392 ? 21.693 30.532 -2.821 1.00 18.83 392 ASP A N 1
ATOM 2981 C CA . ASP A 1 392 ? 22.633 30.054 -1.838 1.00 19.86 392 ASP A CA 1
ATOM 2982 C C . ASP A 1 392 ? 22.463 30.919 -0.633 1.00 19.80 392 ASP A C 1
ATOM 2983 O O . ASP A 1 392 ? 22.687 32.122 -0.698 1.00 19.07 392 ASP A O 1
ATOM 2988 N N . ILE A 1 393 ? 22.058 30.301 0.463 1.00 20.68 393 ILE A N 1
ATOM 2989 C CA . ILE A 1 393 ? 21.873 30.995 1.723 1.00 21.83 393 ILE A CA 1
ATOM 2990 C C . ILE A 1 393 ? 22.627 30.245 2.824 1.00 22.87 393 ILE A C 1
ATOM 2991 O O . ILE A 1 393 ? 23.053 29.117 2.626 1.00 21.80 393 ILE A O 1
ATOM 2996 N N . GLY A 1 394 ? 22.767 30.863 3.983 1.00 22.89 394 GLY A N 1
ATOM 2997 C CA . GLY A 1 394 ? 23.501 30.238 5.087 1.00 23.61 394 GLY A CA 1
ATOM 2998 C C . GLY A 1 394 ? 23.309 31.033 6.366 1.00 23.05 394 GLY A C 1
ATOM 2999 O O . GLY A 1 394 ? 23.054 32.251 6.338 1.00 24.40 394 GLY A O 1
ATOM 3000 N N . LEU A 1 395 ? 23.347 30.347 7.484 1.00 20.92 395 LEU A N 1
ATOM 3001 C CA . LEU A 1 395 ? 23.364 31.048 8.779 1.00 21.78 395 LEU A CA 1
ATOM 3002 C C . LEU A 1 395 ? 24.793 31.553 9.040 1.00 20.02 395 LEU A C 1
ATOM 3003 O O . LEU A 1 395 ? 25.793 30.903 8.640 1.00 17.94 395 LEU A O 1
ATOM 3008 N N . PRO A 1 396 ? 24.898 32.715 9.658 1.00 19.16 396 PRO A N 1
ATOM 3009 C CA . PRO A 1 396 ? 26.210 33.336 9.838 1.00 19.99 396 PRO A CA 1
ATOM 3010 C C . PRO A 1 396 ? 26.927 32.695 11.000 1.00 19.93 396 PRO A C 1
ATOM 3011 O O . PRO A 1 396 ? 26.349 32.478 12.071 1.00 21.46 396 PRO A O 1
ATOM 3015 N N . THR A 1 397 ? 28.177 32.336 10.786 1.00 21.03 397 THR A N 1
ATOM 3016 C CA . THR A 1 397 ? 28.956 31.631 11.801 1.00 20.83 397 THR A CA 1
ATOM 3017 C C . THR A 1 397 ? 30.392 32.129 11.843 1.00 19.94 397 THR A C 1
ATOM 3018 O O . THR A 1 397 ? 30.837 32.782 10.924 1.00 20.13 397 THR A O 1
ATOM 3022 N N . PHE A 1 398 ? 31.122 31.714 12.864 1.00 18.79 398 PHE A N 1
ATOM 3023 C CA . PHE A 1 398 ? 32.543 31.950 12.934 1.00 19.05 398 PHE A CA 1
ATOM 3024 C C . PHE A 1 398 ? 33.357 30.671 12.946 1.00 19.08 398 PHE A C 1
ATOM 3025 O O . PHE A 1 398 ? 32.850 29.619 13.348 1.00 19.82 398 PHE A O 1
ATOM 3033 N N . ALA A 1 399 ? 34.650 30.791 12.596 1.00 18.64 399 ALA A N 1
ATOM 3034 C CA . ALA A 1 399 ? 35.634 29.726 12.819 1.00 17.65 399 ALA A CA 1
ATOM 3035 C C . ALA A 1 399 ? 35.343 28.503 11.997 1.00 17.08 399 ALA A C 1
ATOM 3036 O O . ALA A 1 399 ? 35.588 27.372 12.400 1.00 17.46 399 ALA A O 1
ATOM 3038 N N . MET A 1 400 ? 34.853 28.718 10.811 1.00 17.60 400 MET A N 1
ATOM 3039 C CA . MET A 1 400 ? 34.398 27.613 10.013 1.00 19.45 400 MET A CA 1
ATOM 3040 C C . MET A 1 400 ? 35.608 26.724 9.647 1.00 18.49 400 MET A C 1
ATOM 3041 O O . MET A 1 400 ? 36.645 27.248 9.183 1.00 17.18 400 MET A O 1
ATOM 3046 N N . HIS A 1 401 ? 35.401 25.410 9.797 1.00 18.66 401 HIS A N 1
ATOM 3047 C CA . HIS A 1 401 ? 36.371 24.327 9.603 1.00 19.98 401 HIS A CA 1
ATOM 3048 C C . HIS A 1 401 ? 37.288 24.079 10.833 1.00 18.24 401 HIS A C 1
ATOM 3049 O O . HIS A 1 401 ? 38.100 23.184 10.815 1.00 15.88 401 HIS A O 1
ATOM 3056 N N . SER A 1 402 ? 37.060 24.820 11.916 1.00 18.77 402 SER A N 1
ATOM 3057 C CA . SER A 1 402 ? 37.577 24.429 13.221 1.00 18.15 402 SER A CA 1
ATOM 3058 C C . SER A 1 402 ? 36.905 23.125 13.650 1.00 17.37 402 SER A C 1
ATOM 3059 O O . SER A 1 402 ? 35.880 22.720 13.106 1.00 17.05 402 SER A O 1
ATOM 3062 N N . ILE A 1 403 ? 37.461 22.521 14.676 1.00 16.53 403 ILE A N 1
ATOM 3063 C CA . ILE A 1 403 ? 36.803 21.471 15.400 1.00 16.74 403 ILE A CA 1
ATOM 3064 C C . ILE A 1 403 ? 35.667 21.993 16.268 1.00 17.07 403 ILE A C 1
ATOM 3065 O O . ILE A 1 403 ? 34.887 21.201 16.825 1.00 19.53 403 ILE A O 1
ATOM 3070 N N . ARG A 1 404 ? 35.615 23.295 16.498 1.00 16.31 404 ARG A N 1
ATOM 3071 C CA . ARG A 1 404 ? 34.513 23.876 17.287 1.00 16.39 404 ARG A CA 1
ATOM 3072 C C . ARG A 1 404 ? 34.158 25.237 16.707 1.00 16.59 404 ARG A C 1
ATOM 3073 O O . ARG A 1 404 ? 34.853 26.206 16.892 1.00 17.85 404 ARG A O 1
ATOM 3081 N N . GLU A 1 405 ? 33.038 25.289 16.021 1.00 17.31 405 GLU A N 1
ATOM 3082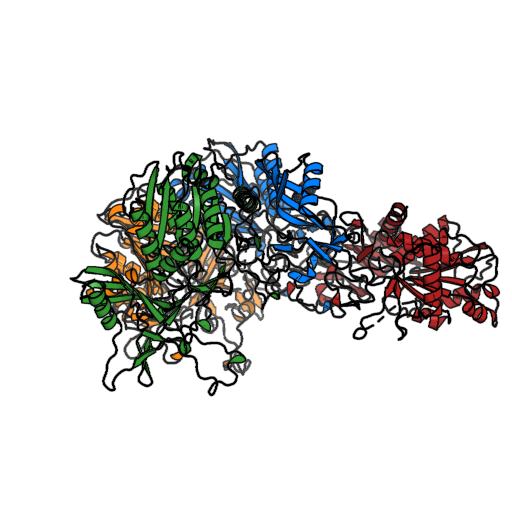 C CA . GLU A 1 405 ? 32.539 26.471 15.316 1.00 16.19 405 GLU A CA 1
ATOM 3083 C C . GLU A 1 405 ? 31.493 27.217 16.119 1.00 16.70 405 GLU A C 1
ATOM 3084 O O . GLU A 1 405 ? 30.989 26.751 17.146 1.00 18.11 405 GLU A O 1
ATOM 3090 N N . LEU A 1 406 ? 31.161 28.416 15.699 1.00 19.36 406 LEU A N 1
ATOM 3091 C CA . LEU A 1 406 ? 30.156 29.196 16.457 1.00 19.20 406 LEU A CA 1
ATOM 3092 C C . LEU A 1 406 ? 29.045 29.727 15.584 1.00 20.52 406 LEU A C 1
ATOM 3093 O O . LEU A 1 406 ? 29.325 30.305 14.523 1.00 24.72 406 LEU A O 1
ATOM 3098 N N . ALA A 1 407 ? 27.798 29.561 16.039 1.00 18.50 407 ALA A N 1
ATOM 3099 C CA . ALA A 1 407 ? 26.667 30.145 15.420 1.00 18.02 407 ALA A CA 1
ATOM 3100 C C . ALA A 1 407 ? 25.876 30.956 16.415 1.00 19.40 407 ALA A C 1
ATOM 3101 O O . ALA A 1 407 ? 26.115 30.930 17.639 1.00 19.08 407 ALA A O 1
ATOM 3103 N N . GLY A 1 408 ? 24.888 31.665 15.881 1.00 21.15 408 GLY A N 1
ATOM 3104 C CA . GLY A 1 408 ? 23.922 32.361 16.741 1.00 22.72 408 GLY A CA 1
ATOM 3105 C C . GLY A 1 408 ? 22.844 31.402 17.237 1.00 25.37 408 GLY A C 1
ATOM 3106 O O . GLY A 1 408 ? 22.329 30.547 16.456 1.00 21.35 408 GLY A O 1
ATOM 3107 N N . SER A 1 409 ? 22.490 31.516 18.530 1.00 22.80 409 SER A N 1
ATOM 3108 C CA . SER A 1 409 ? 21.422 30.682 19.048 1.00 22.57 409 SER A CA 1
ATOM 3109 C C . SER A 1 409 ? 19.994 31.062 18.573 1.00 23.99 409 SER A C 1
ATOM 3110 O O . SER A 1 409 ? 19.093 30.304 18.842 1.00 22.48 409 SER A O 1
ATOM 3113 N N . HIS A 1 410 ? 19.778 32.203 17.895 1.00 24.36 410 HIS A N 1
ATOM 3114 C CA . HIS A 1 410 ? 18.432 32.572 17.379 1.00 25.00 410 HIS A CA 1
ATOM 3115 C C . HIS A 1 410 ? 18.256 32.124 15.931 1.00 25.51 410 HIS A C 1
ATOM 3116 O O . HIS A 1 410 ? 17.169 32.047 15.402 1.00 23.94 410 HIS A O 1
ATOM 3123 N N . ASP A 1 411 ? 19.364 31.827 15.266 1.00 27.16 411 ASP A N 1
ATOM 3124 C CA . ASP A 1 411 ? 19.352 31.742 13.833 1.00 22.65 411 ASP A CA 1
ATOM 3125 C C . ASP A 1 411 ? 18.734 30.423 13.373 1.00 21.79 411 ASP A C 1
ATOM 3126 O O . ASP A 1 411 ? 18.132 30.359 12.304 1.00 22.80 411 ASP A O 1
ATOM 3131 N N . LEU A 1 412 ? 18.822 29.370 14.173 1.00 21.76 412 LEU A N 1
ATOM 3132 C CA . LEU A 1 412 ? 18.256 28.088 13.741 1.00 21.95 412 LEU A CA 1
ATOM 3133 C C . LEU A 1 412 ? 16.751 28.211 13.561 1.00 21.73 412 LEU A C 1
ATOM 3134 O O . LEU A 1 412 ? 16.211 27.805 12.534 1.00 21.90 412 LEU A O 1
ATOM 3139 N N . ALA A 1 413 ? 16.096 28.834 14.525 1.00 21.21 413 ALA A N 1
ATOM 3140 C CA . ALA A 1 413 ? 14.643 29.143 14.461 1.00 19.80 413 ALA A CA 1
ATOM 3141 C C . ALA A 1 413 ? 14.331 29.996 13.278 1.00 22.30 413 ALA A C 1
ATOM 3142 O O . ALA A 1 413 ? 13.358 29.732 12.549 1.00 23.37 413 ALA A O 1
ATOM 3144 N N . HIS A 1 414 ? 15.120 31.042 13.069 1.00 20.69 414 HIS A N 1
ATOM 3145 C CA . HIS A 1 414 ? 14.893 31.860 11.897 1.00 20.31 414 HIS A CA 1
ATOM 3146 C C . HIS A 1 414 ? 14.931 31.012 10.662 1.00 21.47 414 HIS A C 1
ATOM 3147 O O . HIS A 1 414 ? 14.058 31.152 9.809 1.00 20.30 414 HIS A O 1
ATOM 3154 N N . LEU A 1 415 ? 15.961 30.167 10.538 1.00 20.05 415 LEU A N 1
ATOM 3155 C CA . LEU A 1 415 ? 16.110 29.363 9.326 1.00 21.21 415 LEU A CA 1
ATOM 3156 C C . LEU A 1 415 ? 14.959 28.318 9.107 1.00 22.56 415 LEU A C 1
ATOM 3157 O O . LEU A 1 415 ? 14.490 28.096 7.979 1.00 22.62 415 LEU A O 1
ATOM 3162 N N . VAL A 1 416 ? 14.565 27.653 10.182 1.00 22.48 416 VAL A N 1
ATOM 3163 C CA . VAL A 1 416 ? 13.471 26.683 10.139 1.00 23.98 416 VAL A CA 1
ATOM 3164 C C . VAL A 1 416 ? 12.180 27.358 9.740 1.00 23.97 416 VAL A C 1
ATOM 3165 O O . VAL A 1 416 ? 11.488 26.872 8.876 1.00 24.52 416 VAL A O 1
ATOM 3169 N N . LYS A 1 417 ? 11.913 28.532 10.290 1.00 25.01 417 LYS A N 1
ATOM 3170 C CA . LYS A 1 417 ? 10.750 29.265 9.884 1.00 24.79 417 LYS A CA 1
ATOM 3171 C C . LYS A 1 417 ? 10.752 29.507 8.381 1.00 24.49 417 LYS A C 1
ATOM 3172 O O . LYS A 1 417 ? 9.797 29.146 7.696 1.00 26.25 417 LYS A O 1
ATOM 3178 N N . VAL A 1 418 ? 11.805 30.099 7.839 1.00 24.83 418 VAL A N 1
ATOM 3179 C CA . VAL A 1 418 ? 11.770 30.423 6.418 1.00 27.14 418 VAL A CA 1
ATOM 3180 C C . VAL A 1 418 ? 11.815 29.217 5.520 1.00 22.81 418 VAL A C 1
ATOM 3181 O O . VAL A 1 418 ? 11.189 29.250 4.485 1.00 18.94 418 VAL A O 1
ATOM 3185 N N . LEU A 1 419 ? 12.590 28.193 5.881 1.00 22.19 419 LEU A N 1
ATOM 3186 C CA . LEU A 1 419 ? 12.565 26.967 5.101 1.00 22.56 419 LEU A CA 1
ATOM 3187 C C . LEU A 1 419 ? 11.128 26.371 5.109 1.00 23.35 419 LEU A C 1
ATOM 3188 O O . LEU A 1 419 ? 10.643 25.869 4.074 1.00 22.23 419 LEU A O 1
ATOM 3193 N N . GLY A 1 420 ? 10.455 26.405 6.262 1.00 23.03 420 GLY A N 1
ATOM 3194 C CA . GLY A 1 420 ? 9.081 25.922 6.307 1.00 23.55 420 GLY A CA 1
ATOM 3195 C C . GLY A 1 420 ? 8.228 26.735 5.327 1.00 25.36 420 GLY A C 1
ATOM 3196 O O . GLY A 1 420 ? 7.453 26.178 4.566 1.00 25.39 420 GLY A O 1
ATOM 3197 N N . ALA A 1 421 ? 8.431 28.048 5.286 1.00 25.21 421 ALA A N 1
ATOM 3198 C CA . ALA A 1 421 ? 7.643 28.894 4.382 1.00 23.31 421 ALA A CA 1
ATOM 3199 C C . ALA A 1 421 ? 7.998 28.538 2.945 1.00 24.47 421 ALA A C 1
ATOM 3200 O O . ALA A 1 421 ? 7.109 28.470 2.082 1.00 22.78 421 ALA A O 1
ATOM 3202 N N . PHE A 1 422 ? 9.266 28.237 2.692 1.00 23.98 422 PHE A N 1
ATOM 3203 C CA . PHE A 1 422 ? 9.687 27.885 1.339 1.00 22.05 422 PHE A CA 1
ATOM 3204 C C . PHE A 1 422 ? 8.973 26.606 0.941 1.00 22.82 422 PHE A C 1
ATOM 3205 O O . PHE A 1 422 ? 8.417 26.500 -0.156 1.00 21.99 422 PHE A O 1
ATOM 3213 N N . TYR A 1 423 ? 8.974 25.619 1.844 1.00 23.56 423 TYR A N 1
ATOM 3214 C CA . TYR A 1 423 ? 8.429 24.322 1.476 1.00 23.64 423 TYR A CA 1
ATOM 3215 C C . TYR A 1 423 ? 6.908 24.357 1.229 1.00 26.83 423 TYR A C 1
ATOM 3216 O O . TYR A 1 423 ? 6.395 23.496 0.530 1.00 26.37 423 TYR A O 1
ATOM 3225 N N . ALA A 1 424 ? 6.228 25.329 1.831 1.00 27.42 424 ALA A N 1
ATOM 3226 C CA . ALA A 1 424 ? 4.790 25.448 1.783 1.00 29.64 424 ALA A CA 1
ATOM 3227 C C . ALA A 1 424 ? 4.434 26.443 0.688 1.00 32.66 424 ALA A C 1
ATOM 3228 O O . ALA A 1 424 ? 3.291 26.749 0.479 1.00 39.71 424 ALA A O 1
ATOM 3230 N N . SER A 1 425 ? 5.408 26.933 -0.032 1.00 33.66 425 SER A N 1
ATOM 3231 C CA . SER A 1 425 ? 5.162 27.994 -0.975 1.00 37.17 425 SER A CA 1
ATOM 3232 C C . SER A 1 425 ? 4.638 27.492 -2.326 1.00 40.87 425 SER A C 1
ATOM 3233 O O . SER A 1 425 ? 5.344 26.796 -3.075 1.00 37.44 425 SER A O 1
ATOM 3236 N N . SER A 1 426 ? 3.429 27.882 -2.677 1.00 46.56 426 SER A N 1
ATOM 3237 C CA . SER A 1 426 ? 2.808 27.290 -3.867 1.00 57.51 426 SER A CA 1
ATOM 3238 C C . SER A 1 426 ? 3.321 27.815 -5.214 1.00 61.70 426 SER A C 1
ATOM 3239 O O . SER A 1 426 ? 3.265 27.058 -6.199 1.00 62.09 426 SER A O 1
ATOM 3242 N N . GLU A 1 427 ? 3.807 29.067 -5.278 1.00 64.69 427 GLU A N 1
ATOM 3243 C CA . GLU A 1 427 ? 4.447 29.602 -6.516 1.00 67.71 427 GLU A CA 1
ATOM 3244 C C . GLU A 1 427 ? 5.871 30.057 -6.288 1.00 68.15 427 GLU A C 1
ATOM 3245 O O . GLU A 1 427 ? 6.240 30.343 -5.168 1.00 68.54 427 GLU A O 1
ATOM 3251 N N . LEU A 1 428 ? 6.649 30.112 -7.377 1.00 70.32 428 LEU A N 1
ATOM 3252 C CA . LEU A 1 428 ? 8.045 30.579 -7.403 1.00 65.08 428 LEU A CA 1
ATOM 3253 C C . LEU A 1 428 ? 8.279 31.346 -8.703 1.00 75.94 428 LEU A C 1
ATOM 3254 O O . LEU A 1 428 ? 7.394 31.347 -9.564 1.00 82.69 428 LEU A O 1
ATOM 3259 N N . PRO A 1 429 ? 9.483 31.956 -8.886 1.00 81.10 429 PRO A N 1
ATOM 3260 C CA . PRO A 1 429 ? 9.698 32.758 -10.098 1.00 77.63 429 PRO A CA 1
ATOM 3261 C C . PRO A 1 429 ? 10.093 31.873 -11.286 1.00 76.61 429 PRO A C 1
ATOM 3262 O O . PRO A 1 429 ? 10.455 30.702 -11.096 1.00 75.81 429 PRO A O 1
ATOM 3266 N N . MET B 1 1 ? 29.671 46.282 -48.856 1.00 54.47 1 MET B N 1
ATOM 3267 C CA . MET B 1 1 ? 29.543 44.808 -48.501 1.00 63.69 1 MET B CA 1
ATOM 3268 C C . MET B 1 1 ? 29.167 44.709 -47.001 1.00 62.63 1 MET B C 1
ATOM 3269 O O . MET B 1 1 ? 28.264 45.422 -46.565 1.00 66.77 1 MET B O 1
ATOM 3274 N N . ARG B 1 2 ? 29.762 43.746 -46.281 1.00 46.42 2 ARG B N 1
ATOM 3275 C CA . ARG B 1 2 ? 30.642 43.976 -45.105 1.00 44.70 2 ARG B CA 1
ATOM 3276 C C . ARG B 1 2 ? 30.548 45.193 -44.117 1.00 46.19 2 ARG B C 1
ATOM 3277 O O . ARG B 1 2 ? 30.565 45.056 -42.885 1.00 44.89 2 ARG B O 1
ATOM 3285 N N . ALA B 1 3 ? 30.573 46.383 -44.671 1.00 38.38 3 ALA B N 1
ATOM 3286 C CA . ALA B 1 3 ? 30.328 47.565 -43.903 1.00 37.55 3 ALA B CA 1
ATOM 3287 C C . ALA B 1 3 ? 28.980 47.420 -43.233 1.00 35.31 3 ALA B C 1
ATOM 3288 O O . ALA B 1 3 ? 28.758 47.943 -42.168 1.00 34.46 3 ALA B O 1
ATOM 3290 N N . GLU B 1 4 ? 28.107 46.654 -43.866 1.00 33.97 4 GLU B N 1
ATOM 3291 C CA . GLU B 1 4 ? 26.805 46.371 -43.360 1.00 36.68 4 GLU B CA 1
ATOM 3292 C C . GLU B 1 4 ? 26.886 45.493 -42.116 1.00 32.60 4 GLU B C 1
ATOM 3293 O O . GLU B 1 4 ? 26.300 45.779 -41.118 1.00 29.09 4 GLU B O 1
ATOM 3299 N N . LEU B 1 5 ? 27.614 44.399 -42.231 1.00 28.53 5 LEU B N 1
ATOM 3300 C CA . LEU B 1 5 ? 27.803 43.512 -41.167 1.00 27.76 5 LEU B CA 1
ATOM 3301 C C . LEU B 1 5 ? 28.467 44.273 -40.004 1.00 28.74 5 LEU B C 1
ATOM 3302 O O . LEU B 1 5 ? 28.049 44.099 -38.843 1.00 29.89 5 LEU B O 1
ATOM 3307 N N . ASN B 1 6 ? 29.456 45.123 -40.312 1.00 24.10 6 ASN B N 1
ATOM 3308 C CA . ASN B 1 6 ? 30.186 45.823 -39.244 1.00 25.21 6 ASN B CA 1
ATOM 3309 C C . ASN B 1 6 ? 29.307 46.797 -38.526 1.00 24.47 6 ASN B C 1
ATOM 3310 O O . ASN B 1 6 ? 29.371 46.895 -37.311 1.00 23.36 6 ASN B O 1
ATOM 3315 N N . GLN B 1 7 ? 28.467 47.496 -39.275 1.00 24.53 7 GLN B N 1
ATOM 3316 C CA . GLN B 1 7 ? 27.559 48.450 -38.654 1.00 23.66 7 GLN B CA 1
ATOM 3317 C C . GLN B 1 7 ? 26.513 47.683 -37.814 1.00 22.20 7 GLN B C 1
ATOM 3318 O O . GLN B 1 7 ? 26.122 48.127 -36.713 1.00 23.56 7 GLN B O 1
ATOM 3324 N N . GLY B 1 8 ? 26.117 46.509 -38.285 1.00 19.10 8 GLY B N 1
ATOM 3325 C CA . GLY B 1 8 ? 25.237 45.646 -37.517 1.00 19.88 8 GLY B CA 1
ATOM 3326 C C . GLY B 1 8 ? 25.903 45.172 -36.217 1.00 20.97 8 GLY B C 1
ATOM 3327 O O . GLY B 1 8 ? 25.276 45.150 -35.159 1.00 22.39 8 GLY B O 1
ATOM 3328 N N . LEU B 1 9 ? 27.185 44.845 -36.292 1.00 21.70 9 LEU B N 1
ATOM 3329 C CA . LEU B 1 9 ? 27.939 44.480 -35.104 1.00 22.29 9 LEU B CA 1
ATOM 3330 C C . LEU B 1 9 ? 27.962 45.636 -34.089 1.00 21.83 9 LEU B C 1
ATOM 3331 O O . LEU B 1 9 ? 27.695 45.459 -32.889 1.00 17.93 9 LEU B O 1
ATOM 3336 N N . ILE B 1 10 ? 28.262 46.836 -34.576 1.00 21.52 10 ILE B N 1
ATOM 3337 C CA . ILE B 1 10 ? 28.329 48.013 -33.694 1.00 19.88 10 ILE B CA 1
ATOM 3338 C C . ILE B 1 10 ? 26.962 48.294 -33.049 1.00 19.48 10 ILE B C 1
ATOM 3339 O O . ILE B 1 10 ? 26.873 48.603 -31.877 1.00 18.71 10 ILE B O 1
ATOM 3344 N N . ASP B 1 11 ? 25.890 48.146 -33.811 1.00 19.35 11 ASP B N 1
ATOM 3345 C CA . ASP B 1 11 ? 24.554 48.328 -33.272 1.00 19.29 11 ASP B CA 1
ATOM 3346 C C . ASP B 1 11 ? 24.226 47.253 -32.247 1.00 19.57 11 ASP B C 1
ATOM 3347 O O . ASP B 1 11 ? 23.656 47.548 -31.227 1.00 20.00 11 ASP B O 1
ATOM 3352 N N . PHE B 1 12 ? 24.595 46.015 -32.524 1.00 17.08 12 PHE B N 1
ATOM 3353 C CA . PHE B 1 12 ? 24.280 44.923 -31.637 1.00 18.51 12 PHE B CA 1
ATOM 3354 C C . PHE B 1 12 ? 24.982 45.116 -30.300 1.00 18.85 12 PHE B C 1
ATOM 3355 O O . PHE B 1 12 ? 24.367 44.963 -29.275 1.00 20.09 12 PHE B O 1
ATOM 3363 N N . LEU B 1 13 ? 26.262 45.473 -30.343 1.00 20.46 13 LEU B N 1
ATOM 3364 C CA . LEU B 1 13 ? 27.096 45.722 -29.146 1.00 19.56 13 LEU B CA 1
ATOM 3365 C C . LEU B 1 13 ? 26.471 46.852 -28.343 1.00 19.15 13 LEU B C 1
ATOM 3366 O O . LEU B 1 13 ? 26.371 46.749 -27.148 1.00 17.19 13 LEU B O 1
ATOM 3371 N N . LYS B 1 14 ? 26.025 47.899 -29.028 1.00 18.78 14 LYS B N 1
ATOM 3372 C CA . LYS B 1 14 ? 25.411 49.053 -28.372 1.00 18.84 14 LYS B CA 1
ATOM 3373 C C . LYS B 1 14 ? 24.145 48.628 -27.666 1.00 20.12 14 LYS B C 1
ATOM 3374 O O . LYS B 1 14 ? 23.890 49.048 -26.568 1.00 20.14 14 LYS B O 1
ATOM 3380 N N . ALA B 1 15 ? 23.360 47.729 -28.250 1.00 20.20 15 ALA B N 1
ATOM 3381 C CA . ALA B 1 15 ? 22.114 47.280 -27.599 1.00 19.59 15 ALA B CA 1
ATOM 3382 C C . ALA B 1 15 ? 22.365 46.210 -26.551 1.00 18.96 15 ALA B C 1
ATOM 3383 O O . ALA B 1 15 ? 21.476 45.774 -25.938 1.00 21.15 15 ALA B O 1
ATOM 3385 N N . SER B 1 16 ? 23.579 45.765 -26.347 1.00 20.66 16 SER B N 1
ATOM 3386 C CA . SER B 1 16 ? 23.801 44.578 -25.563 1.00 20.50 16 SER B CA 1
ATOM 3387 C C . SER B 1 16 ? 24.890 44.808 -24.493 1.00 20.44 16 SER B C 1
ATOM 3388 O O . SER B 1 16 ? 25.972 44.165 -24.526 1.00 20.72 16 SER B O 1
ATOM 3391 N N . PRO B 1 17 ? 24.639 45.722 -23.560 1.00 19.33 17 PRO B N 1
ATOM 3392 C CA . PRO B 1 17 ? 25.664 46.013 -22.510 1.00 19.77 17 PRO B CA 1
ATOM 3393 C C . PRO B 1 17 ? 25.766 44.980 -21.440 1.00 20.13 17 PRO B C 1
ATOM 3394 O O . PRO B 1 17 ? 26.699 45.061 -20.636 1.00 20.23 17 PRO B O 1
ATOM 3398 N N . THR B 1 18 ? 24.828 44.049 -21.395 1.00 19.07 18 THR B N 1
ATOM 3399 C CA . THR B 1 18 ? 24.888 42.937 -20.450 1.00 18.64 18 THR B CA 1
ATOM 3400 C C . THR B 1 18 ? 24.452 41.636 -21.140 1.00 18.67 18 THR B C 1
ATOM 3401 O O . THR B 1 18 ? 23.937 41.679 -22.260 1.00 19.73 18 THR B O 1
ATOM 3405 N N . PRO B 1 19 ? 24.642 40.463 -20.487 1.00 19.12 19 PRO B N 1
ATOM 3406 C CA . PRO B 1 19 ? 24.207 39.204 -21.125 1.00 19.99 19 PRO B CA 1
ATOM 3407 C C . PRO B 1 19 ? 22.714 39.146 -21.334 1.00 19.99 19 PRO B C 1
ATOM 3408 O O . PRO B 1 19 ? 22.259 38.500 -22.275 1.00 22.63 19 PRO B O 1
ATOM 3412 N N . PHE B 1 20 ? 21.979 39.795 -20.434 1.00 21.05 20 PHE B N 1
ATOM 3413 C CA . PHE B 1 20 ? 20.521 39.921 -20.511 1.00 20.30 20 PHE B CA 1
ATOM 3414 C C . PHE B 1 20 ? 20.143 40.653 -21.782 1.00 20.26 20 PHE B C 1
ATOM 3415 O O . PHE B 1 20 ? 19.294 40.197 -22.502 1.00 21.48 20 PHE B O 1
ATOM 3423 N N . HIS B 1 21 ? 20.766 41.801 -22.020 1.00 20.85 21 HIS B N 1
ATOM 3424 C CA . HIS B 1 21 ? 20.468 42.631 -23.178 1.00 19.84 21 HIS B CA 1
ATOM 3425 C C . HIS B 1 21 ? 20.957 41.945 -24.462 1.00 19.18 21 HIS B C 1
ATOM 3426 O O . HIS B 1 21 ? 20.329 42.025 -25.484 1.00 20.73 21 HIS B O 1
ATOM 3433 N N . ALA B 1 22 ? 22.094 41.270 -24.429 1.00 18.46 22 ALA B N 1
ATOM 3434 C CA . ALA B 1 22 ? 22.536 40.497 -25.621 1.00 17.24 22 ALA B CA 1
ATOM 3435 C C . ALA B 1 22 ? 21.499 39.452 -25.940 1.00 18.88 22 ALA B C 1
ATOM 3436 O O . ALA B 1 22 ? 21.154 39.253 -27.104 1.00 20.33 22 ALA B O 1
ATOM 3438 N N . THR B 1 23 ? 20.967 38.797 -24.909 1.00 18.73 23 THR B N 1
ATOM 3439 C CA . THR B 1 23 ? 19.942 37.786 -25.150 1.00 19.79 23 THR B CA 1
ATOM 3440 C C . THR B 1 23 ? 18.661 38.389 -25.755 1.00 20.25 23 THR B C 1
ATOM 3441 O O . THR B 1 23 ? 18.114 37.876 -26.773 1.00 18.40 23 THR B O 1
ATOM 3445 N N . ALA B 1 24 ? 18.230 39.509 -25.207 1.00 21.38 24 ALA B N 1
ATOM 3446 C CA . ALA B 1 24 ? 17.077 40.192 -25.783 1.00 22.03 24 ALA B CA 1
ATOM 3447 C C . ALA B 1 24 ? 17.435 40.684 -27.178 1.00 23.71 24 ALA B C 1
ATOM 3448 O O . ALA B 1 24 ? 16.608 40.637 -28.109 1.00 25.46 24 ALA B O 1
ATOM 3450 N N . SER B 1 25 ? 18.645 41.158 -27.398 1.00 23.02 25 SER B N 1
ATOM 3451 C CA . SER B 1 25 ? 18.865 41.632 -28.777 1.00 21.57 25 SER B CA 1
ATOM 3452 C C . SER B 1 25 ? 18.875 40.473 -29.741 1.00 20.56 25 SER B C 1
ATOM 3453 O O . SER B 1 25 ? 18.334 40.580 -30.807 1.00 20.06 25 SER B O 1
ATOM 3456 N N . LEU B 1 26 ? 19.501 39.353 -29.392 1.00 20.83 26 LEU B N 1
ATOM 3457 C CA . LEU B 1 26 ? 19.472 38.233 -30.311 1.00 20.52 26 LEU B CA 1
ATOM 3458 C C . LEU B 1 26 ? 18.000 37.813 -30.570 1.00 22.11 26 LEU B C 1
ATOM 3459 O O . LEU B 1 26 ? 17.589 37.487 -31.697 1.00 20.15 26 LEU B O 1
ATOM 3464 N N . ALA B 1 27 ? 17.218 37.779 -29.502 1.00 23.11 27 ALA B N 1
ATOM 3465 C CA . ALA B 1 27 ? 15.805 37.352 -29.601 1.00 23.34 27 ALA B CA 1
ATOM 3466 C C . ALA B 1 27 ? 14.967 38.238 -30.518 1.00 25.28 27 ALA B C 1
ATOM 3467 O O . ALA B 1 27 ? 14.163 37.715 -31.322 1.00 25.12 27 ALA B O 1
ATOM 3469 N N . ARG B 1 28 ? 15.180 39.553 -30.451 1.00 23.96 28 ARG B N 1
ATOM 3470 C CA . ARG B 1 28 ? 14.392 40.491 -31.277 1.00 27.94 28 ARG B CA 1
ATOM 3471 C C . ARG B 1 28 ? 14.689 40.249 -32.745 1.00 26.56 28 ARG B C 1
ATOM 3472 O O . ARG B 1 28 ? 13.803 40.193 -33.568 1.00 25.11 28 ARG B O 1
ATOM 3480 N N . ARG B 1 29 ? 15.945 40.150 -33.093 1.00 26.46 29 ARG B N 1
ATOM 3481 C CA . ARG B 1 29 ? 16.261 39.701 -34.456 1.00 29.29 29 ARG B CA 1
ATOM 3482 C C . ARG B 1 29 ? 15.691 38.379 -34.889 1.00 27.33 29 ARG B C 1
ATOM 3483 O O . ARG B 1 29 ? 15.281 38.248 -36.033 1.00 25.95 29 ARG B O 1
ATOM 3491 N N . LEU B 1 30 ? 15.721 37.387 -34.010 1.00 25.10 30 LEU B N 1
ATOM 3492 C CA . LEU B 1 30 ? 15.163 36.095 -34.346 1.00 25.49 30 LEU B CA 1
ATOM 3493 C C . LEU B 1 30 ? 13.626 36.204 -34.663 1.00 24.25 30 LEU B C 1
ATOM 3494 O O . LEU B 1 30 ? 13.100 35.687 -35.649 1.00 23.26 30 LEU B O 1
ATOM 3499 N N . GLU B 1 31 ? 12.922 36.887 -33.797 1.00 26.48 31 GLU B N 1
ATOM 3500 C CA . GLU B 1 31 ? 11.504 37.011 -33.920 1.00 27.80 31 GLU B CA 1
ATOM 3501 C C . GLU B 1 31 ? 11.157 37.764 -35.197 1.00 30.73 31 GLU B C 1
ATOM 3502 O O . GLU B 1 31 ? 10.316 37.315 -35.956 1.00 34.98 31 GLU B O 1
ATOM 3508 N N . ALA B 1 32 ? 11.832 38.867 -35.448 1.00 27.07 32 ALA B N 1
ATOM 3509 C CA . ALA B 1 32 ? 11.700 39.562 -36.702 1.00 30.34 32 ALA B CA 1
ATOM 3510 C C . ALA B 1 32 ? 11.935 38.653 -37.887 1.00 30.69 32 ALA B C 1
ATOM 3511 O O . ALA B 1 32 ? 11.398 38.893 -38.943 1.00 33.30 32 ALA B O 1
ATOM 3513 N N . ALA B 1 33 ? 12.754 37.631 -37.742 1.00 30.58 33 ALA B N 1
ATOM 3514 C CA . ALA B 1 33 ? 13.003 36.730 -38.860 1.00 27.54 33 ALA B CA 1
ATOM 3515 C C . ALA B 1 33 ? 12.020 35.577 -38.838 1.00 27.46 33 ALA B C 1
ATOM 3516 O O . ALA B 1 33 ? 12.163 34.636 -39.584 1.00 27.52 33 ALA B O 1
ATOM 3518 N N . GLY B 1 34 ? 11.030 35.610 -37.976 1.00 25.08 34 GLY B N 1
ATOM 3519 C CA . GLY B 1 34 ? 10.067 34.524 -38.013 1.00 26.78 34 GLY B CA 1
ATOM 3520 C C . GLY B 1 34 ? 10.260 33.410 -36.992 1.00 27.27 34 GLY B C 1
ATOM 3521 O O . GLY B 1 34 ? 9.470 32.505 -36.989 1.00 24.85 34 GLY B O 1
ATOM 3522 N N . TYR B 1 35 ? 11.234 33.510 -36.081 1.00 26.55 35 TYR B N 1
ATOM 3523 C CA . TYR B 1 35 ? 11.530 32.401 -35.156 1.00 24.92 35 TYR B CA 1
ATOM 3524 C C . TYR B 1 35 ? 10.544 32.562 -34.009 1.00 25.34 35 TYR B C 1
ATOM 3525 O O . TYR B 1 35 ? 10.327 33.648 -33.516 1.00 26.46 35 TYR B O 1
ATOM 3534 N N . ARG B 1 36 ? 9.989 31.451 -33.571 1.00 24.51 36 ARG B N 1
ATOM 3535 C CA . ARG B 1 36 ? 8.989 31.443 -32.553 1.00 27.72 36 ARG B CA 1
ATOM 3536 C C . ARG B 1 36 ? 9.666 31.110 -31.205 1.00 24.07 36 ARG B C 1
ATOM 3537 O O . ARG B 1 36 ? 10.412 30.136 -31.081 1.00 20.31 36 ARG B O 1
ATOM 3545 N N . ARG B 1 37 ? 9.357 31.897 -30.196 1.00 22.61 37 ARG B N 1
ATOM 3546 C CA . ARG B 1 37 ? 9.889 31.613 -28.864 1.00 26.53 37 ARG B CA 1
ATOM 3547 C C . ARG B 1 37 ? 9.194 30.417 -28.171 1.00 27.40 37 ARG B C 1
ATOM 3548 O O . ARG B 1 37 ? 7.989 30.412 -28.075 1.00 33.25 37 ARG B O 1
ATOM 3556 N N . LEU B 1 38 ? 9.927 29.416 -27.703 1.00 24.75 38 LEU B N 1
ATOM 3557 C CA . LEU B 1 38 ? 9.370 28.322 -26.908 1.00 24.17 38 LEU B CA 1
ATOM 3558 C C . LEU B 1 38 ? 9.739 28.527 -25.472 1.00 24.36 38 LEU B C 1
ATOM 3559 O O . LEU B 1 38 ? 10.806 29.096 -25.175 1.00 30.73 38 LEU B O 1
ATOM 3564 N N . ASP B 1 39 ? 8.966 27.963 -24.572 1.00 23.23 39 ASP B N 1
ATOM 3565 C CA . ASP B 1 39 ? 9.235 28.094 -23.148 1.00 25.49 39 ASP B CA 1
ATOM 3566 C C . ASP B 1 39 ? 9.551 26.704 -22.618 1.00 24.68 39 ASP B C 1
ATOM 3567 O O . ASP B 1 39 ? 8.853 25.741 -22.913 1.00 22.30 39 ASP B O 1
ATOM 3572 N N . GLU B 1 40 ? 10.657 26.602 -21.891 1.00 24.43 40 GLU B N 1
ATOM 3573 C CA . GLU B 1 40 ? 11.134 25.310 -21.381 1.00 22.17 40 GLU B CA 1
ATOM 3574 C C . GLU B 1 40 ? 10.153 24.609 -20.456 1.00 22.48 40 GLU B C 1
ATOM 3575 O O . GLU B 1 40 ? 10.300 23.413 -20.246 1.00 21.61 40 GLU B O 1
ATOM 3581 N N . ARG B 1 41 ? 9.194 25.340 -19.876 1.00 21.71 41 ARG B N 1
ATOM 3582 C CA . ARG B 1 41 ? 8.205 24.679 -19.037 1.00 25.38 41 ARG B CA 1
ATOM 3583 C C . ARG B 1 41 ? 7.130 23.922 -19.834 1.00 23.20 41 ARG B C 1
ATOM 3584 O O . ARG B 1 41 ? 6.448 23.086 -19.240 1.00 21.58 41 ARG B O 1
ATOM 3592 N N . ASP B 1 42 ? 6.985 24.226 -21.125 1.00 20.59 42 ASP B N 1
ATOM 3593 C CA . ASP B 1 42 ? 5.878 23.737 -21.904 1.00 24.23 42 ASP B CA 1
ATOM 3594 C C . ASP B 1 42 ? 6.307 22.524 -22.685 1.00 26.17 42 ASP B C 1
ATOM 3595 O O . ASP B 1 42 ? 7.486 22.385 -23.024 1.00 23.22 42 ASP B O 1
ATOM 3600 N N . ALA B 1 43 ? 5.343 21.678 -23.027 1.00 25.44 43 ALA B N 1
ATOM 3601 C CA . ALA B 1 43 ? 5.578 20.627 -23.988 1.00 26.34 43 ALA B CA 1
ATOM 3602 C C . ALA B 1 43 ? 5.712 21.277 -25.340 1.00 27.66 43 ALA B C 1
ATOM 3603 O O . ALA B 1 43 ? 5.022 22.239 -25.642 1.00 33.32 43 ALA B O 1
ATOM 3605 N N . TRP B 1 44 ? 6.617 20.784 -26.159 1.00 28.61 44 TRP B N 1
ATOM 3606 C CA . TRP B 1 44 ? 6.807 21.374 -27.447 1.00 30.98 44 TRP B CA 1
ATOM 3607 C C . TRP B 1 44 ? 6.251 20.511 -28.563 1.00 32.45 44 TRP B C 1
ATOM 3608 O O . TRP B 1 44 ? 6.268 19.300 -28.504 1.00 29.97 44 TRP B O 1
ATOM 3619 N N . HIS B 1 45 ? 5.846 21.206 -29.601 1.00 36.30 45 HIS B N 1
ATOM 3620 C CA . HIS B 1 45 ? 5.193 20.643 -30.774 1.00 45.48 45 HIS B CA 1
ATOM 3621 C C . HIS B 1 45 ? 5.980 21.292 -31.922 1.00 40.39 45 HIS B C 1
ATOM 3622 O O . HIS B 1 45 ? 5.802 22.439 -32.287 1.00 47.15 45 HIS B O 1
ATOM 3629 N N . THR B 1 46 ? 6.945 20.560 -32.378 1.00 34.41 46 THR B N 1
ATOM 3630 C CA . THR B 1 46 ? 7.995 21.102 -33.191 1.00 38.54 46 THR B CA 1
ATOM 3631 C C . THR B 1 46 ? 7.990 20.331 -34.517 1.00 38.64 46 THR B C 1
ATOM 3632 O O . THR B 1 46 ? 7.508 19.200 -34.559 1.00 37.19 46 THR B O 1
ATOM 3636 N N . GLU B 1 47 ? 8.493 20.930 -35.597 1.00 40.57 47 GLU B N 1
ATOM 3637 C CA . GLU B 1 47 ? 8.433 20.272 -36.895 1.00 39.30 47 GLU B CA 1
ATOM 3638 C C . GLU B 1 47 ? 9.443 20.743 -37.896 1.00 37.05 47 GLU B C 1
ATOM 3639 O O . GLU B 1 47 ? 10.088 21.791 -37.727 1.00 32.43 47 GLU B O 1
ATOM 3645 N N . THR B 1 48 ? 9.514 19.945 -38.967 1.00 36.29 48 THR B N 1
ATOM 3646 C CA . THR B 1 48 ? 10.429 20.096 -40.091 1.00 34.49 48 THR B CA 1
ATOM 3647 C C . THR B 1 48 ? 10.274 21.459 -40.658 1.00 30.78 48 THR B C 1
ATOM 3648 O O . THR B 1 48 ? 9.170 21.919 -40.824 1.00 28.37 48 THR B O 1
ATOM 3652 N N . GLY B 1 49 ? 11.384 22.143 -40.891 1.00 29.60 49 GLY B N 1
ATOM 3653 C CA . GLY B 1 49 ? 11.321 23.525 -41.386 1.00 26.90 49 GLY B CA 1
ATOM 3654 C C . GLY B 1 49 ? 11.020 24.540 -40.320 1.00 27.10 49 GLY B C 1
ATOM 3655 O O . GLY B 1 49 ? 11.057 25.720 -40.587 1.00 28.56 49 GLY B O 1
ATOM 3656 N N . GLY B 1 50 ? 10.705 24.112 -39.118 1.00 23.39 50 GLY B N 1
ATOM 3657 C CA . GLY B 1 50 ? 10.434 25.092 -38.067 1.00 27.56 50 GLY B CA 1
ATOM 3658 C C . GLY B 1 50 ? 11.636 25.908 -37.586 1.00 26.06 50 GLY B C 1
ATOM 3659 O O . GLY B 1 50 ? 12.776 25.438 -37.652 1.00 25.09 50 GLY B O 1
ATOM 3660 N N . ARG B 1 51 ? 11.330 27.129 -37.131 1.00 26.26 51 ARG B N 1
ATOM 3661 C CA . ARG B 1 51 ? 12.251 28.127 -36.652 1.00 27.67 51 ARG B CA 1
ATOM 3662 C C . ARG B 1 51 ? 11.821 28.514 -35.228 1.00 25.79 51 ARG B C 1
ATOM 3663 O O . ARG B 1 51 ? 10.707 29.060 -35.006 1.00 23.34 51 ARG B O 1
ATOM 3671 N N . TYR B 1 52 ? 12.717 28.264 -34.278 1.00 23.21 52 TYR B N 1
ATOM 3672 C CA . TYR B 1 52 ? 12.421 28.385 -32.869 1.00 22.23 52 TYR B CA 1
ATOM 3673 C C . TYR B 1 52 ? 13.624 28.982 -32.117 1.00 21.68 52 TYR B C 1
ATOM 3674 O O . TYR B 1 52 ? 14.752 28.823 -32.512 1.00 17.78 52 TYR B O 1
ATOM 3683 N N . TYR B 1 53 ? 13.363 29.594 -30.978 1.00 21.97 53 TYR B N 1
ATOM 3684 C CA . TYR B 1 53 ? 14.403 29.877 -30.049 1.00 23.83 53 TYR B CA 1
ATOM 3685 C C . TYR B 1 53 ? 13.902 29.742 -28.621 1.00 23.48 53 TYR B C 1
ATOM 3686 O O . TYR B 1 53 ? 12.703 29.883 -28.328 1.00 21.15 53 TYR B O 1
ATOM 3695 N N . VAL B 1 54 ? 14.846 29.504 -27.726 1.00 21.32 54 VAL B N 1
ATOM 3696 C CA . VAL B 1 54 ? 14.472 29.408 -26.333 1.00 22.52 54 VAL B CA 1
ATOM 3697 C C . VAL B 1 54 ? 15.550 30.002 -25.499 1.00 23.48 54 VAL B C 1
ATOM 3698 O O . VAL B 1 54 ? 16.705 30.004 -25.866 1.00 22.28 54 VAL B O 1
ATOM 3702 N N . THR B 1 55 ? 15.178 30.370 -24.300 1.00 24.23 55 THR B N 1
ATOM 3703 C CA . THR B 1 55 ? 16.023 31.156 -23.454 1.00 23.32 55 THR B CA 1
ATOM 3704 C C . THR B 1 55 ? 16.006 30.508 -22.078 1.00 22.98 55 THR B C 1
ATOM 3705 O O . THR B 1 55 ? 15.016 29.854 -21.712 1.00 21.88 55 THR B O 1
ATOM 3709 N N . ARG B 1 56 ? 17.104 30.671 -21.327 1.00 19.41 56 ARG B N 1
ATOM 3710 C CA . ARG B 1 56 ? 17.127 30.298 -19.936 1.00 19.16 56 ARG B CA 1
ATOM 3711 C C . ARG B 1 56 ? 17.828 31.432 -19.144 1.00 20.99 56 ARG B C 1
ATOM 3712 O O . ARG B 1 56 ? 18.902 31.990 -19.609 1.00 20.15 56 ARG B O 1
ATOM 3720 N N . ASN B 1 57 ? 17.197 31.786 -18.007 1.00 20.40 57 ASN B N 1
ATOM 3721 C CA . ASN B 1 57 ? 17.602 32.890 -17.118 1.00 21.24 57 ASN B CA 1
ATOM 3722 C C . ASN B 1 57 ? 17.588 34.265 -17.842 1.00 23.12 57 ASN B C 1
ATOM 3723 O O . ASN B 1 57 ? 18.181 35.244 -17.349 1.00 22.18 57 ASN B O 1
ATOM 3728 N N . ASP B 1 58 ? 16.931 34.320 -19.014 1.00 23.15 58 ASP B N 1
ATOM 3729 C CA . ASP B 1 58 ? 16.944 35.535 -19.868 1.00 21.89 58 ASP B CA 1
ATOM 3730 C C . ASP B 1 58 ? 18.350 36.005 -20.266 1.00 21.33 58 ASP B C 1
ATOM 3731 O O . ASP B 1 58 ? 18.532 37.178 -20.702 1.00 20.04 58 ASP B O 1
ATOM 3736 N N . SER B 1 59 ? 19.325 35.076 -20.170 1.00 17.85 59 SER B N 1
ATOM 3737 C CA . SER B 1 59 ? 20.765 35.416 -20.408 1.00 18.44 59 SER B CA 1
ATOM 3738 C C . SER B 1 59 ? 21.487 34.392 -21.263 1.00 18.07 59 SER B C 1
ATOM 3739 O O . SER B 1 59 ? 22.644 34.566 -21.579 1.00 18.74 59 SER B O 1
ATOM 3742 N N . SER B 1 60 ? 20.818 33.294 -21.576 1.00 20.27 60 SER B N 1
ATOM 3743 C CA . SER B 1 60 ? 21.345 32.265 -22.469 1.00 20.36 60 SER B CA 1
ATOM 3744 C C . SER B 1 60 ? 20.256 31.995 -23.499 1.00 19.80 60 SER B C 1
ATOM 3745 O O . SER B 1 60 ? 19.099 31.951 -23.161 1.00 24.06 60 SER B O 1
ATOM 3748 N N . LEU B 1 61 ? 20.636 31.794 -24.746 1.00 20.20 61 LEU B N 1
ATOM 3749 C CA . LEU B 1 61 ? 19.675 31.581 -25.843 1.00 19.19 61 LEU B CA 1
ATOM 3750 C C . LEU B 1 61 ? 20.147 30.491 -26.727 1.00 18.74 61 LEU B C 1
ATOM 3751 O O . LEU B 1 61 ? 21.351 30.408 -27.073 1.00 18.95 61 LEU B O 1
ATOM 3756 N N . ILE B 1 62 ? 19.202 29.635 -27.091 1.00 17.77 62 ILE B N 1
ATOM 3757 C CA . ILE B 1 62 ? 19.453 28.647 -28.110 1.00 18.10 62 ILE B CA 1
ATOM 3758 C C . ILE B 1 62 ? 18.444 28.866 -29.251 1.00 17.98 62 ILE B C 1
ATOM 3759 O O . ILE B 1 62 ? 17.243 28.865 -29.073 1.00 18.44 62 ILE B O 1
ATOM 3764 N N . ALA B 1 63 ? 18.970 29.017 -30.432 1.00 17.49 63 ALA B N 1
ATOM 3765 C CA . ALA B 1 63 ? 18.155 29.136 -31.599 1.00 18.94 63 ALA B CA 1
ATOM 3766 C C . ALA B 1 63 ? 18.264 27.890 -32.440 1.00 18.34 63 ALA B C 1
ATOM 3767 O O . ALA B 1 63 ? 19.333 27.295 -32.564 1.00 17.95 63 ALA B O 1
ATOM 3769 N N . ILE B 1 64 ? 17.151 27.536 -33.058 1.00 18.44 64 ILE B N 1
ATOM 3770 C CA . ILE B 1 64 ? 16.961 26.223 -33.680 1.00 20.84 64 ILE B CA 1
ATOM 3771 C C . ILE B 1 64 ? 16.280 26.380 -35.038 1.00 21.28 64 ILE B C 1
ATOM 3772 O O . ILE B 1 64 ? 15.179 26.987 -35.144 1.00 21.72 64 ILE B O 1
ATOM 3777 N N . ARG B 1 65 ? 16.932 25.848 -36.061 1.00 23.18 65 ARG B N 1
ATOM 3778 C CA . ARG B 1 65 ? 16.332 25.685 -37.401 1.00 26.40 65 ARG B CA 1
ATOM 3779 C C . ARG B 1 65 ? 16.278 24.240 -37.712 1.00 23.56 65 ARG B C 1
ATOM 3780 O O . ARG B 1 65 ? 17.301 23.652 -37.811 1.00 27.06 65 ARG B O 1
ATOM 3788 N N . LEU B 1 66 ? 15.103 23.652 -37.772 1.00 26.10 66 LEU B N 1
ATOM 3789 C CA . LEU B 1 66 ? 14.978 22.215 -38.039 1.00 27.24 66 LEU B CA 1
ATOM 3790 C C . LEU B 1 66 ? 14.917 22.115 -39.514 1.00 27.75 66 LEU B C 1
ATOM 3791 O O . LEU B 1 66 ? 14.098 22.773 -40.148 1.00 31.28 66 LEU B O 1
ATOM 3796 N N . GLY B 1 67 ? 15.830 21.333 -40.036 1.00 27.12 67 GLY B N 1
ATOM 3797 C CA . GLY B 1 67 ? 15.934 21.087 -41.443 1.00 30.08 67 GLY B CA 1
ATOM 3798 C C . GLY B 1 67 ? 14.932 20.013 -41.837 1.00 29.65 67 GLY B C 1
ATOM 3799 O O . GLY B 1 67 ? 14.082 19.637 -41.066 1.00 24.74 67 GLY B O 1
ATOM 3800 N N . ARG B 1 68 ? 15.143 19.498 -43.026 1.00 30.67 68 ARG B N 1
ATOM 3801 C CA . ARG B 1 68 ? 14.310 18.526 -43.673 1.00 33.12 68 ARG B CA 1
ATOM 3802 C C . ARG B 1 68 ? 14.704 17.152 -43.196 1.00 31.13 68 ARG B C 1
ATOM 3803 O O . ARG B 1 68 ? 13.871 16.348 -42.904 1.00 26.62 68 ARG B O 1
ATOM 3811 N N . ARG B 1 69 ? 15.998 16.865 -43.072 1.00 32.83 69 ARG B N 1
ATOM 3812 C CA . ARG B 1 69 ? 16.374 15.582 -42.542 1.00 31.55 69 ARG B CA 1
ATOM 3813 C C . ARG B 1 69 ? 16.330 15.626 -41.024 1.00 33.26 69 ARG B C 1
ATOM 3814 O O . ARG B 1 69 ? 16.638 16.624 -40.426 1.00 29.82 69 ARG B O 1
ATOM 3822 N N . SER B 1 70 ? 15.819 14.584 -40.400 1.00 30.15 70 SER B N 1
ATOM 3823 C CA . SER B 1 70 ? 15.836 14.511 -38.971 1.00 30.65 70 SER B CA 1
ATOM 3824 C C . SER B 1 70 ? 17.295 14.565 -38.392 1.00 27.62 70 SER B C 1
ATOM 3825 O O . SER B 1 70 ? 18.310 14.090 -38.987 1.00 25.92 70 SER B O 1
ATOM 3828 N N . PRO B 1 71 ? 17.389 15.142 -37.210 1.00 27.77 71 PRO B N 1
ATOM 3829 C CA . PRO B 1 71 ? 18.625 15.134 -36.441 1.00 25.87 71 PRO B CA 1
ATOM 3830 C C . PRO B 1 71 ? 19.212 13.750 -36.288 1.00 25.20 71 PRO B C 1
ATOM 3831 O O . PRO B 1 71 ? 20.433 13.560 -36.305 1.00 23.53 71 PRO B O 1
ATOM 3835 N N . LEU B 1 72 ? 18.338 12.774 -36.074 1.00 27.75 72 LEU B N 1
ATOM 3836 C CA . LEU B 1 72 ? 18.774 11.404 -35.911 1.00 27.85 72 LEU B CA 1
ATOM 3837 C C . LEU B 1 72 ? 19.668 10.959 -37.064 1.00 28.47 72 LEU B C 1
ATOM 3838 O O . LEU B 1 72 ? 20.719 10.374 -36.849 1.00 27.78 72 LEU B O 1
ATOM 3843 N N . GLU B 1 73 ? 19.298 11.313 -38.283 1.00 31.05 73 GLU B N 1
ATOM 3844 C CA . GLU B 1 73 ? 20.029 10.809 -39.419 1.00 32.47 73 GLU B CA 1
ATOM 3845 C C . GLU B 1 73 ? 20.911 11.825 -40.037 1.00 29.53 73 GLU B C 1
ATOM 3846 O O . GLU B 1 73 ? 21.816 11.431 -40.715 1.00 24.83 73 GLU B O 1
ATOM 3852 N N . SER B 1 74 ? 20.691 13.120 -39.807 1.00 28.74 74 SER B N 1
ATOM 3853 C CA . SER B 1 74 ? 21.605 14.130 -40.394 1.00 29.87 74 SER B CA 1
ATOM 3854 C C . SER B 1 74 ? 22.429 14.916 -39.365 1.00 27.72 74 SER B C 1
ATOM 3855 O O . SER B 1 74 ? 23.282 15.703 -39.721 1.00 26.46 74 SER B O 1
ATOM 3858 N N . GLY B 1 75 ? 22.180 14.703 -38.092 1.00 27.23 75 GLY B N 1
ATOM 3859 C CA . GLY B 1 75 ? 22.868 15.465 -37.063 1.00 26.18 75 GLY B CA 1
ATOM 3860 C C . GLY B 1 75 ? 22.493 16.934 -36.962 1.00 24.59 75 GLY B C 1
ATOM 3861 O O . GLY B 1 75 ? 21.568 17.418 -37.641 1.00 23.29 75 GLY B O 1
ATOM 3862 N N . PHE B 1 76 ? 23.173 17.618 -36.033 1.00 22.28 76 PHE B N 1
ATOM 3863 C CA . PHE B 1 76 ? 23.018 19.036 -35.861 1.00 20.94 76 PHE B CA 1
ATOM 3864 C C . PHE B 1 76 ? 24.322 19.704 -36.304 1.00 21.65 76 PHE B C 1
ATOM 3865 O O . PHE B 1 76 ? 25.414 19.117 -36.181 1.00 19.53 76 PHE B O 1
ATOM 3873 N N . ARG B 1 77 ? 24.189 20.925 -36.817 1.00 21.15 77 ARG B N 1
ATOM 3874 C CA . ARG B 1 77 ? 25.297 21.786 -37.066 1.00 23.14 77 ARG B CA 1
ATOM 3875 C C . ARG B 1 77 ? 25.212 22.812 -35.970 1.00 23.22 77 ARG B C 1
ATOM 3876 O O . ARG B 1 77 ? 24.335 23.679 -36.003 1.00 23.88 77 ARG B O 1
ATOM 3884 N N . LEU B 1 78 ? 26.110 22.751 -34.999 1.00 20.95 78 LEU B N 1
ATOM 3885 C CA . LEU B 1 78 ? 26.015 23.688 -33.886 1.00 20.40 78 LEU B CA 1
ATOM 3886 C C . LEU B 1 78 ? 27.103 24.776 -33.950 1.00 20.55 78 LEU B C 1
ATOM 3887 O O . LEU B 1 78 ? 28.277 24.489 -34.260 1.00 20.14 78 LEU B O 1
ATOM 3892 N N . VAL B 1 79 ? 26.711 26.028 -33.693 1.00 18.66 79 VAL B N 1
ATOM 3893 C CA . VAL B 1 79 ? 27.635 27.086 -33.434 1.00 18.72 79 VAL B CA 1
ATOM 3894 C C . VAL B 1 79 ? 27.404 27.541 -31.998 1.00 20.21 79 VAL B C 1
ATOM 3895 O O . VAL B 1 79 ? 26.251 27.838 -31.586 1.00 19.47 79 VAL B O 1
ATOM 3899 N N . GLY B 1 80 ? 28.490 27.490 -31.215 1.00 19.63 80 GLY B N 1
ATOM 3900 C CA . GLY B 1 80 ? 28.435 27.901 -29.784 1.00 20.12 80 GLY B CA 1
ATOM 3901 C C . GLY B 1 80 ? 29.206 29.205 -29.565 1.00 20.87 80 GLY B C 1
ATOM 3902 O O . GLY B 1 80 ? 30.252 29.453 -30.186 1.00 21.94 80 GLY B O 1
ATOM 3903 N N . ALA B 1 81 ? 28.666 30.077 -28.724 1.00 19.39 81 ALA B N 1
ATOM 3904 C CA . ALA B 1 81 ? 29.330 31.309 -28.415 1.00 18.51 81 ALA B CA 1
ATOM 3905 C C . ALA B 1 81 ? 28.880 31.638 -27.015 1.00 19.86 81 ALA B C 1
ATOM 3906 O O . ALA B 1 81 ? 28.209 30.800 -26.358 1.00 20.65 81 ALA B O 1
ATOM 3908 N N . HIS B 1 82 ? 29.231 32.809 -26.505 1.00 19.77 82 HIS B N 1
ATOM 3909 C CA . HIS B 1 82 ? 28.788 33.140 -25.134 1.00 19.44 82 HIS B CA 1
ATOM 3910 C C . HIS B 1 82 ? 28.344 34.588 -25.016 1.00 18.51 82 HIS B C 1
ATOM 3911 O O . HIS B 1 82 ? 28.820 35.433 -25.762 1.00 21.54 82 HIS B O 1
ATOM 3918 N N . THR B 1 83 ? 27.405 34.845 -24.115 1.00 17.46 83 THR B N 1
ATOM 3919 C CA . THR B 1 83 ? 26.758 36.149 -23.981 1.00 18.22 83 THR B CA 1
ATOM 3920 C C . THR B 1 83 ? 27.374 37.095 -22.998 1.00 18.09 83 THR B C 1
ATOM 3921 O O . THR B 1 83 ? 26.986 38.256 -22.969 1.00 18.41 83 THR B O 1
ATOM 3925 N N . ASP B 1 84 ? 28.272 36.579 -22.170 1.00 17.50 84 ASP B N 1
ATOM 3926 C CA . ASP B 1 84 ? 28.883 37.311 -21.103 1.00 18.06 84 ASP B CA 1
ATOM 3927 C C . ASP B 1 84 ? 30.308 37.758 -21.459 1.00 17.52 84 ASP B C 1
ATOM 3928 O O . ASP B 1 84 ? 30.962 37.184 -22.309 1.00 16.41 84 ASP B O 1
ATOM 3933 N N . SER B 1 85 ? 30.769 38.772 -20.744 1.00 16.50 85 SER B N 1
ATOM 3934 C CA . SER B 1 85 ? 32.054 39.376 -20.943 1.00 17.07 85 SER B CA 1
ATOM 3935 C C . SER B 1 85 ? 32.519 39.863 -19.509 1.00 18.30 85 SER B C 1
ATOM 3936 O O . SER B 1 85 ? 31.690 40.195 -18.652 1.00 19.23 85 SER B O 1
ATOM 3939 N N . PRO B 1 86 ? 33.835 39.912 -19.255 1.00 18.42 86 PRO B N 1
ATOM 3940 C CA . PRO B 1 86 ? 34.352 40.396 -17.973 1.00 18.48 86 PRO B CA 1
ATOM 3941 C C . PRO B 1 86 ? 33.986 41.863 -17.782 1.00 17.89 86 PRO B C 1
ATOM 3942 O O . PRO B 1 86 ? 34.002 42.651 -18.759 1.00 17.98 86 PRO B O 1
ATOM 3946 N N . CYS B 1 87 ? 33.619 42.198 -16.559 1.00 16.59 87 CYS B N 1
ATOM 3947 C CA . CYS B 1 87 ? 33.095 43.519 -16.252 1.00 18.27 87 CYS B CA 1
ATOM 3948 C C . CYS B 1 87 ? 32.973 43.710 -14.744 1.00 19.03 87 CYS B C 1
ATOM 3949 O O . CYS B 1 87 ? 33.465 42.891 -13.971 1.00 18.50 87 CYS B O 1
ATOM 3952 N N . LEU B 1 88 ? 32.384 44.848 -14.338 1.00 21.59 88 LEU B N 1
ATOM 3953 C CA . LEU B 1 88 ? 32.193 45.168 -12.915 1.00 20.70 88 LEU B CA 1
ATOM 3954 C C . LEU B 1 88 ? 30.740 45.203 -12.636 1.00 19.31 88 LEU B C 1
ATOM 3955 O O . LEU B 1 88 ? 29.998 45.806 -13.401 1.00 20.38 88 LEU B O 1
ATOM 3960 N N . ARG B 1 89 ? 30.335 44.561 -11.538 1.00 20.36 89 ARG B N 1
ATOM 3961 C CA . ARG B 1 89 ? 28.940 44.363 -11.186 1.00 20.55 89 ARG B CA 1
ATOM 3962 C C . ARG B 1 89 ? 28.676 44.973 -9.843 1.00 19.74 89 ARG B C 1
ATOM 3963 O O . ARG B 1 89 ? 29.465 44.797 -8.927 1.00 19.75 89 ARG B O 1
ATOM 3971 N N . VAL B 1 90 ? 27.517 45.600 -9.697 1.00 19.40 90 VAL B N 1
ATOM 3972 C CA . VAL B 1 90 ? 27.124 46.256 -8.430 1.00 18.77 90 VAL B CA 1
ATOM 3973 C C . VAL B 1 90 ? 26.866 45.257 -7.294 1.00 19.18 90 VAL B C 1
ATOM 3974 O O . VAL B 1 90 ? 26.150 44.295 -7.444 1.00 19.35 90 VAL B O 1
ATOM 3978 N N . LYS B 1 91 ? 27.436 45.527 -6.136 1.00 19.74 91 LYS B N 1
ATOM 3979 C CA . LYS B 1 91 ? 27.172 44.711 -4.959 1.00 20.13 91 LYS B CA 1
ATOM 3980 C C . LYS B 1 91 ? 25.739 44.874 -4.441 1.00 20.52 91 LYS B C 1
ATOM 3981 O O . LYS B 1 91 ? 25.037 45.876 -4.775 1.00 19.35 91 LYS B O 1
ATOM 3987 N N . PRO B 1 92 ? 25.289 43.917 -3.599 1.00 21.92 92 PRO B N 1
ATOM 3988 C CA . PRO B 1 92 ? 23.873 43.956 -3.138 1.00 24.19 92 PRO B CA 1
ATOM 3989 C C . PRO B 1 92 ? 23.525 45.043 -2.122 1.00 25.39 92 PRO B C 1
ATOM 3990 O O . PRO B 1 92 ? 22.375 45.443 -2.072 1.00 24.28 92 PRO B O 1
ATOM 3994 N N . ASN B 1 93 ? 24.504 45.533 -1.367 1.00 25.26 93 ASN B N 1
ATOM 3995 C CA . ASN B 1 93 ? 24.391 46.651 -0.421 1.00 25.88 93 ASN B CA 1
ATOM 3996 C C . ASN B 1 93 ? 25.485 47.664 -0.771 1.00 24.16 93 ASN B C 1
ATOM 3997 O O . ASN B 1 93 ? 26.523 47.722 -0.126 1.00 23.94 93 ASN B O 1
ATOM 4002 N N . PRO B 1 94 ? 25.313 48.403 -1.856 1.00 23.78 94 PRO B N 1
ATOM 4003 C CA . PRO B 1 94 ? 26.503 48.934 -2.512 1.00 23.09 94 PRO B CA 1
ATOM 4004 C C . PRO B 1 94 ? 26.904 50.384 -2.144 1.00 22.36 94 PRO B C 1
ATOM 4005 O O . PRO B 1 94 ? 27.993 50.829 -2.496 1.00 22.01 94 PRO B O 1
ATOM 4009 N N . GLU B 1 95 ? 25.990 51.112 -1.526 1.00 20.46 95 GLU B N 1
ATOM 4010 C CA . GLU B 1 95 ? 26.185 52.540 -1.235 1.00 21.62 95 GLU B CA 1
ATOM 4011 C C . GLU B 1 95 ? 27.406 52.809 -0.459 1.00 21.93 95 GLU B C 1
ATOM 4012 O O . GLU B 1 95 ? 27.505 52.354 0.654 1.00 24.12 95 GLU B O 1
ATOM 4018 N N . ILE B 1 96 ? 28.368 53.503 -1.049 1.00 22.32 96 ILE B N 1
ATOM 4019 C CA . ILE B 1 96 ? 29.556 53.926 -0.313 1.00 22.65 96 ILE B CA 1
ATOM 4020 C C . ILE B 1 96 ? 29.578 55.455 -0.345 1.00 24.48 96 ILE B C 1
ATOM 4021 O O . ILE B 1 96 ? 29.559 56.062 -1.417 1.00 25.13 96 ILE B O 1
ATOM 4026 N N . ALA B 1 97 ? 29.593 56.075 0.820 1.00 22.39 97 ALA B N 1
ATOM 4027 C CA . ALA B 1 97 ? 29.534 57.509 0.916 1.00 20.21 97 ALA B CA 1
ATOM 4028 C C . ALA B 1 97 ? 30.779 58.016 1.580 1.00 22.39 97 ALA B C 1
ATOM 4029 O O . ALA B 1 97 ? 30.931 57.854 2.768 1.00 29.21 97 ALA B O 1
ATOM 4031 N N . ARG B 1 98 ? 31.678 58.649 0.854 1.00 23.66 98 ARG B N 1
ATOM 4032 C CA . ARG B 1 98 ? 32.832 59.256 1.488 1.00 24.23 98 ARG B CA 1
ATOM 4033 C C . ARG B 1 98 ? 33.430 60.392 0.707 1.00 24.39 98 ARG B C 1
ATOM 4034 O O . ARG B 1 98 ? 33.250 60.494 -0.518 1.00 25.05 98 ARG B O 1
ATOM 4042 N N . ASN B 1 99 ? 34.088 61.303 1.441 1.00 26.22 99 ASN B N 1
ATOM 4043 C CA . ASN B 1 99 ? 34.527 62.577 0.876 1.00 25.01 99 ASN B CA 1
ATOM 4044 C C . ASN B 1 99 ? 33.447 63.250 -0.026 1.00 24.34 99 ASN B C 1
ATOM 4045 O O . ASN B 1 99 ? 33.744 63.768 -1.054 1.00 27.38 99 ASN B O 1
ATOM 4050 N N . GLY B 1 100 ? 32.191 63.220 0.376 1.00 24.02 100 GLY B N 1
ATOM 4051 C CA . GLY B 1 100 ? 31.156 63.947 -0.273 1.00 22.99 100 GLY B CA 1
ATOM 4052 C C . GLY B 1 100 ? 30.668 63.234 -1.529 1.00 23.04 100 GLY B C 1
ATOM 4053 O O . GLY B 1 100 ? 29.720 63.694 -2.142 1.00 25.85 100 GLY B O 1
ATOM 4054 N N . PHE B 1 101 ? 31.243 62.085 -1.895 1.00 22.90 101 PHE B N 1
ATOM 4055 C CA . PHE B 1 101 ? 30.730 61.313 -3.055 1.00 22.08 101 PHE B CA 1
ATOM 4056 C C . PHE B 1 101 ? 29.793 60.157 -2.666 1.00 21.62 101 PHE B C 1
ATOM 4057 O O . PHE B 1 101 ? 29.896 59.573 -1.592 1.00 24.78 101 PHE B O 1
ATOM 4065 N N . LEU B 1 102 ? 28.972 59.775 -3.611 1.00 19.60 102 LEU B N 1
ATOM 4066 C CA . LEU B 1 102 ? 28.326 58.481 -3.611 1.00 20.01 102 LEU B CA 1
ATOM 4067 C C . LEU B 1 102 ? 29.020 57.616 -4.671 1.00 20.91 102 LEU B C 1
ATOM 4068 O O . LEU B 1 102 ? 29.099 57.970 -5.867 1.00 20.94 102 LEU B O 1
ATOM 4073 N N . GLN B 1 103 ? 29.437 56.452 -4.226 1.00 21.10 103 GLN B N 1
ATOM 4074 C CA . GLN B 1 103 ? 30.023 55.450 -5.053 1.00 23.19 103 GLN B CA 1
ATOM 4075 C C . GLN B 1 103 ? 29.218 54.183 -4.886 1.00 23.23 103 GLN B C 1
ATOM 4076 O O . GLN B 1 103 ? 28.457 54.026 -3.925 1.00 20.54 103 GLN B O 1
ATOM 4082 N N . LEU B 1 104 ? 29.432 53.261 -5.824 1.00 24.53 104 LEU B N 1
ATOM 4083 C CA . LEU B 1 104 ? 28.848 51.934 -5.690 1.00 23.19 104 LEU B CA 1
ATOM 4084 C C . LEU B 1 104 ? 29.925 50.857 -5.604 1.00 21.94 104 LEU B C 1
ATOM 4085 O O . LEU B 1 104 ? 30.819 50.802 -6.468 1.00 20.94 104 LEU B O 1
ATOM 4090 N N . GLY B 1 105 ? 29.798 49.979 -4.593 1.00 19.61 105 GLY B N 1
ATOM 4091 C CA . GLY B 1 105 ? 30.679 48.829 -4.448 1.00 19.23 105 GLY B CA 1
ATOM 4092 C C . GLY B 1 105 ? 30.505 47.879 -5.621 1.00 19.84 105 GLY B C 1
ATOM 4093 O O . GLY B 1 105 ? 29.364 47.612 -6.050 1.00 15.88 105 GLY B O 1
ATOM 4094 N N . VAL B 1 106 ? 31.631 47.355 -6.127 1.00 20.86 106 VAL B N 1
ATOM 4095 C CA . VAL B 1 106 ? 31.588 46.395 -7.233 1.00 20.64 106 VAL B CA 1
ATOM 4096 C C . VAL B 1 106 ? 32.353 45.111 -7.036 1.00 21.52 106 VAL B C 1
ATOM 4097 O O . VAL B 1 106 ? 33.388 45.094 -6.360 1.00 23.21 106 VAL B O 1
ATOM 4101 N N . GLU B 1 107 ? 31.818 44.030 -7.631 1.00 22.75 107 GLU B N 1
ATOM 4102 C CA . GLU B 1 107 ? 32.544 42.760 -7.779 1.00 23.88 107 GLU B CA 1
ATOM 4103 C C . GLU B 1 107 ? 33.116 42.784 -9.176 1.00 20.95 107 GLU B C 1
ATOM 4104 O O . GLU B 1 107 ? 32.507 43.369 -10.089 1.00 20.21 107 GLU B O 1
ATOM 4110 N N . VAL B 1 108 ? 34.237 42.140 -9.330 1.00 17.52 108 VAL B N 1
ATOM 4111 C CA . VAL B 1 108 ? 34.804 41.870 -10.635 1.00 19.48 108 VAL B CA 1
ATOM 4112 C C . VAL B 1 108 ? 34.247 40.607 -11.180 1.00 19.65 108 VAL B C 1
ATOM 4113 O O . VAL B 1 108 ? 34.315 39.605 -10.540 1.00 21.88 108 VAL B O 1
ATOM 4117 N N . TYR B 1 109 ? 33.662 40.658 -12.351 1.00 18.78 109 TYR B N 1
ATOM 4118 C CA . TYR B 1 109 ? 33.065 39.491 -12.935 1.00 18.58 109 TYR B CA 1
ATOM 4119 C C . TYR B 1 109 ? 34.030 39.068 -13.991 1.00 18.16 109 TYR B C 1
ATOM 4120 O O . TYR B 1 109 ? 34.395 39.863 -14.880 1.00 16.58 109 TYR B O 1
ATOM 4129 N N . GLY B 1 110 ? 34.488 37.834 -13.884 1.00 17.48 110 GLY B N 1
ATOM 4130 C CA . GLY B 1 110 ? 35.343 37.304 -14.913 1.00 20.00 110 GLY B CA 1
ATOM 4131 C C . GLY B 1 110 ? 36.775 37.778 -14.795 1.00 20.64 110 GLY B C 1
ATOM 4132 O O . GLY B 1 110 ? 37.163 38.519 -13.864 1.00 22.53 110 GLY B O 1
ATOM 4133 N N . GLY B 1 111 ? 37.597 37.368 -15.730 1.00 21.07 111 GLY B N 1
ATOM 4134 C CA . GLY B 1 111 ? 39.025 37.754 -15.631 1.00 18.68 111 GLY B CA 1
ATOM 4135 C C . GLY B 1 111 ? 39.299 39.075 -16.332 1.00 18.75 111 GLY B C 1
ATOM 4136 O O . GLY B 1 111 ? 40.042 39.102 -17.320 1.00 19.70 111 GLY B O 1
ATOM 4137 N N . ALA B 1 112 ? 38.745 40.166 -15.805 1.00 17.64 112 ALA B N 1
ATOM 4138 C CA . ALA B 1 112 ? 38.929 41.511 -16.350 1.00 19.32 112 ALA B CA 1
ATOM 4139 C C . ALA B 1 112 ? 40.336 42.111 -16.175 1.00 19.93 112 ALA B C 1
ATOM 4140 O O . ALA B 1 112 ? 40.969 41.954 -15.119 1.00 20.07 112 ALA B O 1
ATOM 4142 N N . LEU B 1 113 ? 40.808 42.799 -17.216 1.00 19.00 113 LEU B N 1
ATOM 4143 C CA . LEU B 1 113 ? 41.922 43.730 -17.059 1.00 20.25 113 LEU B CA 1
ATOM 4144 C C . LEU B 1 113 ? 41.417 44.959 -16.313 1.00 19.72 113 LEU B C 1
ATOM 4145 O O . LEU B 1 113 ? 40.516 45.599 -16.797 1.00 19.86 113 LEU B O 1
ATOM 4150 N N . PHE B 1 114 ? 41.931 45.234 -15.117 1.00 19.05 114 PHE B N 1
ATOM 4151 C CA . PHE B 1 114 ? 41.441 46.359 -14.317 1.00 18.10 114 PHE B CA 1
ATOM 4152 C C . PHE B 1 114 ? 41.777 47.706 -14.935 1.00 17.91 114 PHE B C 1
ATOM 4153 O O . PHE B 1 114 ? 40.924 48.613 -14.988 1.00 17.92 114 PHE B O 1
ATOM 4161 N N . ALA B 1 115 ? 43.012 47.873 -15.393 1.00 17.06 115 ALA B N 1
ATOM 4162 C CA . ALA B 1 115 ? 43.469 49.243 -15.658 1.00 18.27 115 ALA B CA 1
ATOM 4163 C C . ALA B 1 115 ? 42.598 49.966 -16.727 1.00 18.13 115 ALA B C 1
ATOM 4164 O O . ALA B 1 115 ? 42.289 51.154 -16.610 1.00 17.59 115 ALA B O 1
ATOM 4166 N N . PRO B 1 116 ? 42.204 49.239 -17.787 1.00 17.21 116 PRO B N 1
ATOM 4167 C CA . PRO B 1 116 ? 41.400 49.917 -18.799 1.00 17.67 116 PRO B CA 1
ATOM 4168 C C . PRO B 1 116 ? 40.028 50.414 -18.330 1.00 18.98 116 PRO B C 1
ATOM 4169 O O . PRO B 1 116 ? 39.439 51.227 -19.004 1.00 19.22 116 PRO B O 1
ATOM 4173 N N . TRP B 1 117 ? 39.507 49.902 -17.209 1.00 19.83 117 TRP B N 1
ATOM 4174 C CA . TRP B 1 117 ? 38.256 50.406 -16.641 1.00 18.45 117 TRP B CA 1
ATOM 4175 C C . TRP B 1 117 ? 38.329 51.811 -16.092 1.00 18.49 117 TRP B C 1
ATOM 4176 O O . TRP B 1 117 ? 37.288 52.500 -15.909 1.00 17.32 117 TRP B O 1
ATOM 4187 N N . PHE B 1 118 ? 39.557 52.271 -15.822 1.00 19.39 118 PHE B N 1
ATOM 4188 C CA . PHE B 1 118 ? 39.723 53.612 -15.246 1.00 18.41 118 PHE B CA 1
ATOM 4189 C C . PHE B 1 118 ? 39.584 54.650 -16.353 1.00 18.35 118 PHE B C 1
ATOM 4190 O O . PHE B 1 118 ? 40.011 54.419 -17.503 1.00 17.80 118 PHE B O 1
ATOM 4198 N N . ASP B 1 119 ? 39.043 55.811 -15.981 1.00 16.86 119 ASP B N 1
ATOM 4199 C CA . ASP B 1 119 ? 38.982 56.954 -16.874 1.00 15.98 119 ASP B CA 1
ATOM 4200 C C . ASP B 1 119 ? 38.186 56.687 -18.163 1.00 16.24 119 ASP B C 1
ATOM 4201 O O . ASP B 1 119 ? 38.603 57.050 -19.287 1.00 13.91 119 ASP B O 1
ATOM 4206 N N . ARG B 1 120 ? 36.999 56.114 -17.929 1.00 17.02 120 ARG B N 1
ATOM 4207 C CA . ARG B 1 120 ? 36.020 55.817 -18.937 1.00 17.25 120 ARG B CA 1
ATOM 4208 C C . ARG B 1 120 ? 34.682 56.313 -18.453 1.00 16.21 120 ARG B C 1
ATOM 4209 O O . ARG B 1 120 ? 34.446 56.334 -17.275 1.00 15.40 120 ARG B O 1
ATOM 4217 N N . ASP B 1 121 ? 33.831 56.695 -19.395 1.00 17.78 121 ASP B N 1
ATOM 4218 C CA . ASP B 1 121 ? 32.512 57.246 -19.120 1.00 17.67 121 ASP B CA 1
ATOM 4219 C C . ASP B 1 121 ? 31.573 56.054 -19.065 1.00 17.62 121 ASP B C 1
ATOM 4220 O O . ASP B 1 121 ? 31.176 55.546 -20.105 1.00 20.64 121 ASP B O 1
ATOM 4225 N N . LEU B 1 122 ? 31.285 55.573 -17.870 1.00 17.27 122 LEU B N 1
ATOM 4226 C CA . LEU B 1 122 ? 30.490 54.372 -17.670 1.00 18.18 122 LEU B CA 1
ATOM 4227 C C . LEU B 1 122 ? 29.022 54.661 -17.450 1.00 17.92 122 LEU B C 1
ATOM 4228 O O . LEU B 1 122 ? 28.662 55.637 -16.770 1.00 16.70 122 LEU B O 1
ATOM 4233 N N . SER B 1 123 ? 28.174 53.789 -18.013 1.00 17.85 123 SER B N 1
ATOM 4234 C CA . SER B 1 123 ? 26.777 53.720 -17.588 1.00 17.59 123 SER B CA 1
ATOM 4235 C C . SER B 1 123 ? 26.575 52.326 -16.912 1.00 18.77 123 SER B C 1
ATOM 4236 O O . SER B 1 123 ? 27.538 51.639 -16.588 1.00 19.00 123 SER B O 1
ATOM 4239 N N . LEU B 1 124 ? 25.331 51.935 -16.683 1.00 19.29 124 LEU B N 1
ATOM 4240 C CA . LEU B 1 124 ? 24.999 50.782 -15.869 1.00 19.50 124 LEU B CA 1
ATOM 4241 C C . LEU B 1 124 ? 23.715 50.172 -16.406 1.00 19.19 124 LEU B C 1
ATOM 4242 O O . LEU B 1 124 ? 22.739 50.906 -16.767 1.00 19.30 124 LEU B O 1
ATOM 4247 N N . ALA B 1 125 ? 23.696 48.849 -16.515 1.00 18.77 125 ALA B N 1
ATOM 4248 C CA . ALA B 1 125 ? 22.536 48.146 -17.069 1.00 17.25 125 ALA B CA 1
ATOM 4249 C C . ALA B 1 125 ? 22.386 46.780 -16.471 1.00 18.12 125 ALA B C 1
ATOM 4250 O O . ALA B 1 125 ? 23.311 46.256 -15.902 1.00 18.33 125 ALA B O 1
ATOM 4252 N N . GLY B 1 126 ? 21.183 46.213 -16.525 1.00 19.52 126 GLY B N 1
ATOM 4253 C CA . GLY B 1 126 ? 21.049 44.825 -16.181 1.00 18.73 126 GLY B CA 1
ATOM 4254 C C . GLY B 1 126 ? 19.698 44.461 -15.742 1.00 18.86 126 GLY B C 1
ATOM 4255 O O . GLY B 1 126 ? 18.759 45.157 -16.054 1.00 19.30 126 GLY B O 1
ATOM 4256 N N . ARG B 1 127 ? 19.596 43.367 -14.989 1.00 20.25 127 ARG B N 1
ATOM 4257 C CA . ARG B 1 127 ? 18.312 42.878 -14.538 1.00 20.44 127 ARG B CA 1
ATOM 4258 C C . ARG B 1 127 ? 18.026 43.419 -13.160 1.00 22.45 127 ARG B C 1
ATOM 4259 O O . ARG B 1 127 ? 18.911 43.389 -12.298 1.00 22.82 127 ARG B O 1
ATOM 4267 N N . VAL B 1 128 ? 16.797 43.927 -12.966 1.00 22.00 128 VAL B N 1
ATOM 4268 C CA . VAL B 1 128 ? 16.271 44.294 -11.640 1.00 22.91 128 VAL B CA 1
ATOM 4269 C C . VAL B 1 128 ? 15.086 43.411 -11.236 1.00 22.44 128 VAL B C 1
ATOM 4270 O O . VAL B 1 128 ? 14.135 43.262 -11.994 1.00 20.90 128 VAL B O 1
ATOM 4274 N N . THR B 1 129 ? 15.125 42.846 -10.029 1.00 22.52 129 THR B N 1
ATOM 4275 C CA . THR B 1 129 ? 14.008 42.022 -9.565 1.00 21.15 129 THR B CA 1
ATOM 4276 C C . THR B 1 129 ? 13.303 42.738 -8.444 1.00 21.62 129 THR B C 1
ATOM 4277 O O . THR B 1 129 ? 13.932 43.225 -7.476 1.00 22.40 129 THR B O 1
ATOM 4281 N N . PHE B 1 130 ? 11.990 42.873 -8.582 1.00 24.33 130 PHE B N 1
ATOM 4282 C CA . PHE B 1 130 ? 11.226 43.730 -7.654 1.00 24.07 130 PHE B CA 1
ATOM 4283 C C . PHE B 1 130 ? 9.819 43.185 -7.409 1.00 26.26 130 PHE B C 1
ATOM 4284 O O . PHE B 1 130 ? 9.399 42.190 -7.999 1.00 24.47 130 PHE B O 1
ATOM 4292 N N . ARG B 1 131 ? 9.118 43.809 -6.486 1.00 30.12 131 ARG B N 1
ATOM 4293 C CA . ARG B 1 131 ? 7.737 43.467 -6.253 1.00 38.44 131 ARG B CA 1
ATOM 4294 C C . ARG B 1 131 ? 6.915 44.661 -6.706 1.00 37.93 131 ARG B C 1
ATOM 4295 O O . ARG B 1 131 ? 7.252 45.787 -6.384 1.00 35.15 131 ARG B O 1
ATOM 4303 N N . ALA B 1 132 ? 5.877 44.388 -7.485 1.00 36.82 132 ALA B N 1
ATOM 4304 C CA . ALA B 1 132 ? 4.884 45.392 -7.849 1.00 40.71 132 ALA B CA 1
ATOM 4305 C C . ALA B 1 132 ? 3.544 44.707 -7.674 1.00 47.64 132 ALA B C 1
ATOM 4306 O O . ALA B 1 132 ? 3.384 43.548 -8.109 1.00 46.14 132 ALA B O 1
ATOM 4308 N N . ASN B 1 133 ? 2.616 45.414 -7.015 1.00 48.84 133 ASN B N 1
ATOM 4309 C CA . ASN B 1 133 ? 1.312 44.883 -6.649 1.00 46.26 133 ASN B CA 1
ATOM 4310 C C . ASN B 1 133 ? 1.425 43.539 -6.055 1.00 43.86 133 ASN B C 1
ATOM 4311 O O . ASN B 1 133 ? 0.759 42.639 -6.499 1.00 39.28 133 ASN B O 1
ATOM 4316 N N . GLY B 1 134 ? 2.316 43.340 -5.111 1.00 48.75 134 GLY B N 1
ATOM 4317 C CA . GLY B 1 134 ? 2.341 42.046 -4.465 1.00 47.53 134 GLY B CA 1
ATOM 4318 C C . GLY B 1 134 ? 2.926 40.975 -5.348 1.00 50.07 134 GLY B C 1
ATOM 4319 O O . GLY B 1 134 ? 3.116 39.848 -4.883 1.00 59.17 134 GLY B O 1
ATOM 4320 N N . LYS B 1 135 ? 3.233 41.296 -6.605 1.00 42.04 135 LYS B N 1
ATOM 4321 C CA . LYS B 1 135 ? 3.856 40.318 -7.474 1.00 42.34 135 LYS B CA 1
ATOM 4322 C C . LYS B 1 135 ? 5.366 40.548 -7.747 1.00 40.00 135 LYS B C 1
ATOM 4323 O O . LYS B 1 135 ? 5.846 41.685 -7.993 1.00 42.18 135 LYS B O 1
ATOM 4329 N N . LEU B 1 136 ? 6.080 39.449 -7.763 1.00 35.66 136 LEU B N 1
ATOM 4330 C CA . LEU B 1 136 ? 7.502 39.418 -8.010 1.00 40.31 136 LEU B CA 1
ATOM 4331 C C . LEU B 1 136 ? 7.722 39.477 -9.491 1.00 33.93 136 LEU B C 1
ATOM 4332 O O . LEU B 1 136 ? 7.152 38.700 -10.171 1.00 35.92 136 LEU B O 1
ATOM 4337 N N . GLU B 1 137 ? 8.523 40.417 -9.989 1.00 34.43 137 GLU B N 1
ATOM 4338 C CA . GLU B 1 137 ? 8.805 40.552 -11.443 1.00 35.32 137 GLU B CA 1
ATOM 4339 C C . GLU B 1 137 ? 10.235 41.023 -11.694 1.00 29.78 137 GLU B C 1
ATOM 4340 O O . GLU B 1 137 ? 10.852 41.615 -10.797 1.00 24.73 137 GLU B O 1
ATOM 4346 N N . SER B 1 138 ? 10.709 40.809 -12.926 1.00 25.39 138 SER B N 1
ATOM 4347 C CA . SER B 1 138 ? 12.011 41.298 -13.332 1.00 27.11 138 SER B CA 1
ATOM 4348 C C . SER B 1 138 ? 11.888 42.136 -14.571 1.00 29.88 138 SER B C 1
ATOM 4349 O O . SER B 1 138 ? 11.048 41.846 -15.430 1.00 27.75 138 SER B O 1
ATOM 4352 N N . ARG B 1 139 ? 12.760 43.156 -14.687 1.00 27.76 139 ARG B N 1
ATOM 4353 C CA . ARG B 1 139 ? 12.878 43.913 -15.898 1.00 24.33 139 ARG B CA 1
ATOM 4354 C C . ARG B 1 139 ? 14.324 44.208 -16.097 1.00 24.98 139 ARG B C 1
ATOM 4355 O O . ARG B 1 139 ? 15.084 44.163 -15.184 1.00 26.09 139 ARG B O 1
ATOM 4363 N N . LEU B 1 140 ? 14.696 44.484 -17.332 1.00 24.89 140 LEU B N 1
ATOM 4364 C CA . LEU B 1 140 ? 15.967 45.068 -17.645 1.00 23.05 140 LEU B CA 1
ATOM 4365 C C . LEU B 1 140 ? 15.911 46.565 -17.555 1.00 22.84 140 LEU B C 1
ATOM 4366 O O . LEU B 1 140 ? 14.951 47.191 -17.935 1.00 24.23 140 LEU B O 1
ATOM 4371 N N . VAL B 1 141 ? 16.968 47.126 -16.998 1.00 23.23 141 VAL B N 1
ATOM 4372 C CA . VAL B 1 141 ? 17.213 48.547 -17.084 1.00 21.85 141 VAL B CA 1
ATOM 4373 C C . VAL B 1 141 ? 18.517 48.835 -17.790 1.00 20.56 141 VAL B C 1
ATOM 4374 O O . VAL B 1 141 ? 19.449 47.973 -17.872 1.00 21.26 141 VAL B O 1
ATOM 4378 N N . ASP B 1 142 ? 18.548 50.038 -18.344 1.00 20.02 142 ASP B N 1
ATOM 4379 C CA . ASP B 1 142 ? 19.768 50.585 -18.908 1.00 22.21 142 ASP B CA 1
ATOM 4380 C C . ASP B 1 142 ? 19.709 52.095 -18.765 1.00 22.47 142 ASP B C 1
ATOM 4381 O O . ASP B 1 142 ? 18.929 52.766 -19.428 1.00 24.98 142 ASP B O 1
ATOM 4386 N N . PHE B 1 143 ? 20.535 52.610 -17.873 1.00 22.08 143 PHE B N 1
ATOM 4387 C CA . PHE B 1 143 ? 20.598 54.043 -17.625 1.00 24.02 143 PHE B CA 1
ATOM 4388 C C . PHE B 1 143 ? 21.057 54.829 -18.862 1.00 22.54 143 PHE B C 1
ATOM 4389 O O . PHE B 1 143 ? 20.686 55.985 -19.004 1.00 25.17 143 PHE B O 1
ATOM 4397 N N . ARG B 1 144 ? 21.886 54.222 -19.707 1.00 24.05 144 ARG B N 1
ATOM 4398 C CA . ARG B 1 144 ? 22.386 54.799 -20.984 1.00 27.54 144 ARG B CA 1
ATOM 4399 C C . ARG B 1 144 ? 23.364 55.973 -20.855 1.00 25.08 144 ARG B C 1
ATOM 4400 O O . ARG B 1 144 ? 24.398 55.988 -21.475 1.00 23.16 144 ARG B O 1
ATOM 4408 N N . LYS B 1 145 ? 22.946 56.994 -20.144 1.00 21.16 145 LYS B N 1
ATOM 4409 C CA . LYS B 1 145 ? 23.756 58.150 -19.871 1.00 22.87 145 LYS B CA 1
ATOM 4410 C C . LYS B 1 145 ? 25.001 57.732 -19.077 1.00 21.42 145 LYS B C 1
ATOM 4411 O O . LYS B 1 145 ? 24.961 56.771 -18.236 1.00 17.95 145 LYS B O 1
ATOM 4417 N N . ALA B 1 146 ? 26.072 58.470 -19.305 1.00 18.85 146 ALA B N 1
ATOM 4418 C CA . ALA B 1 146 ? 27.313 58.157 -18.615 1.00 21.30 146 ALA B CA 1
ATOM 4419 C C . ALA B 1 146 ? 27.191 58.677 -17.172 1.00 21.92 146 ALA B C 1
ATOM 4420 O O . ALA B 1 146 ? 27.362 59.845 -16.961 1.00 21.07 146 ALA B O 1
ATOM 4422 N N . ILE B 1 147 ? 26.849 57.817 -16.213 1.00 20.41 147 ILE B N 1
ATOM 4423 C CA . ILE B 1 147 ? 26.567 58.273 -14.867 1.00 20.62 147 ILE B CA 1
ATOM 4424 C C . ILE B 1 147 ? 27.696 57.955 -13.869 1.00 20.82 147 ILE B C 1
ATOM 4425 O O . ILE B 1 147 ? 27.577 58.249 -12.686 1.00 21.14 147 ILE B O 1
ATOM 4430 N N . ALA B 1 148 ? 28.761 57.325 -14.334 1.00 19.90 148 ALA B N 1
ATOM 4431 C CA . ALA B 1 148 ? 29.784 56.816 -13.466 1.00 21.52 148 ALA B CA 1
ATOM 4432 C C . ALA B 1 148 ? 31.171 56.851 -14.071 1.00 20.49 148 ALA B C 1
ATOM 4433 O O . ALA B 1 148 ? 31.360 56.772 -15.294 1.00 20.78 148 ALA B O 1
ATOM 4435 N N . VAL B 1 149 ? 32.148 56.917 -13.177 1.00 20.84 149 VAL B N 1
ATOM 4436 C CA . VAL B 1 149 ? 33.578 56.958 -13.541 1.00 18.46 149 VAL B CA 1
ATOM 4437 C C . VAL B 1 149 ? 34.445 56.425 -12.395 1.00 17.37 149 VAL B C 1
ATOM 4438 O O . VAL B 1 149 ? 34.191 56.682 -11.215 1.00 14.22 149 VAL B O 1
ATOM 4442 N N . ILE B 1 150 ? 35.437 55.625 -12.778 1.00 18.26 150 ILE B N 1
ATOM 4443 C CA . ILE B 1 150 ? 36.491 55.153 -11.865 1.00 18.42 150 ILE B CA 1
ATOM 4444 C C . ILE B 1 150 ? 37.754 55.932 -12.248 1.00 17.66 150 ILE B C 1
ATOM 4445 O O . ILE B 1 150 ? 38.480 55.571 -13.139 1.00 16.02 150 ILE B O 1
ATOM 4450 N N . PRO B 1 151 ? 37.998 57.037 -11.579 1.00 18.19 151 PRO B N 1
ATOM 4451 C CA . PRO B 1 151 ? 39.143 57.830 -11.985 1.00 18.12 151 PRO B CA 1
ATOM 4452 C C . PRO B 1 151 ? 40.504 57.266 -11.549 1.00 17.87 151 PRO B C 1
ATOM 4453 O O . PRO B 1 151 ? 40.645 56.774 -10.405 1.00 15.52 151 PRO B O 1
ATOM 4457 N N . ASN B 1 152 ? 41.512 57.409 -12.410 1.00 17.36 152 ASN B N 1
ATOM 4458 C CA . ASN B 1 152 ? 42.879 57.174 -11.938 1.00 17.37 152 ASN B CA 1
ATOM 4459 C C . ASN B 1 152 ? 43.290 58.124 -10.841 1.00 17.68 152 ASN B C 1
ATOM 4460 O O . ASN B 1 152 ? 42.712 59.174 -10.701 1.00 15.96 152 ASN B O 1
ATOM 4465 N N . LEU B 1 153 ? 44.219 57.694 -9.997 1.00 19.69 153 LEU B N 1
ATOM 4466 C CA . LEU B 1 153 ? 44.925 58.616 -9.101 1.00 22.19 153 LEU B CA 1
ATOM 4467 C C . LEU B 1 153 ? 45.947 59.379 -9.939 1.00 21.02 153 LEU B C 1
ATOM 4468 O O . LEU B 1 153 ? 46.619 58.771 -10.751 1.00 20.99 153 LEU B O 1
ATOM 4473 N N . ALA B 1 154 ? 46.060 60.688 -9.761 1.00 20.64 154 ALA B N 1
ATOM 4474 C CA . ALA B 1 154 ? 47.041 61.498 -10.523 1.00 22.25 154 ALA B CA 1
ATOM 4475 C C . ALA B 1 154 ? 48.458 60.923 -10.406 1.00 21.73 154 ALA B C 1
ATOM 4476 O O . ALA B 1 154 ? 48.852 60.470 -9.331 1.00 21.98 154 ALA B O 1
ATOM 4478 N N . ILE B 1 155 ? 49.241 61.023 -11.463 1.00 20.23 155 ILE B N 1
ATOM 4479 C CA . ILE B 1 155 ? 50.624 60.583 -11.394 1.00 22.60 155 ILE B CA 1
ATOM 4480 C C . ILE B 1 155 ? 51.435 61.331 -10.332 1.00 23.81 155 ILE B C 1
ATOM 4481 O O . ILE B 1 155 ? 52.296 60.720 -9.677 1.00 23.24 155 ILE B O 1
ATOM 4486 N N . HIS B 1 156 ? 51.134 62.627 -10.155 1.00 24.12 156 HIS B N 1
ATOM 4487 C CA . HIS B 1 156 ? 51.734 63.463 -9.116 1.00 24.47 156 HIS B CA 1
ATOM 4488 C C . HIS B 1 156 ? 51.655 62.862 -7.745 1.00 25.08 156 HIS B C 1
ATOM 4489 O O . HIS B 1 156 ? 52.519 63.141 -6.960 1.00 25.70 156 HIS B O 1
ATOM 4496 N N . LEU B 1 157 ? 50.660 62.029 -7.451 1.00 24.25 157 LEU B N 1
ATOM 4497 C CA . LEU B 1 157 ? 50.476 61.425 -6.114 1.00 24.33 157 LEU B CA 1
ATOM 4498 C C . LEU B 1 157 ? 50.754 59.929 -6.117 1.00 29.38 157 LEU B C 1
ATOM 4499 O O . LEU B 1 157 ? 50.399 59.224 -5.180 1.00 31.18 157 LEU B O 1
ATOM 4504 N N . ASN B 1 158 ? 51.334 59.449 -7.210 1.00 31.62 158 ASN B N 1
ATOM 4505 C CA . ASN B 1 158 ? 51.594 58.036 -7.423 1.00 31.17 158 ASN B CA 1
ATOM 4506 C C . ASN B 1 158 ? 52.700 58.028 -8.467 1.00 30.35 158 ASN B C 1
ATOM 4507 O O . ASN B 1 158 ? 52.511 57.548 -9.560 1.00 29.90 158 ASN B O 1
ATOM 4512 N N . ARG B 1 159 ? 53.826 58.639 -8.123 1.00 36.27 159 ARG B N 1
ATOM 4513 C CA . ARG B 1 159 ? 54.940 58.943 -9.042 1.00 39.32 159 ARG B CA 1
ATOM 4514 C C . ARG B 1 159 ? 55.506 57.729 -9.783 1.00 35.90 159 ARG B C 1
ATOM 4515 O O . ARG B 1 159 ? 55.997 57.867 -10.903 1.00 34.57 159 ARG B O 1
ATOM 4523 N N . ALA B 1 160 ? 55.495 56.560 -9.158 1.00 32.61 160 ALA B N 1
ATOM 4524 C CA . ALA B 1 160 ? 55.927 55.344 -9.849 1.00 36.61 160 ALA B CA 1
ATOM 4525 C C . ALA B 1 160 ? 54.750 54.549 -10.497 1.00 34.44 160 ALA B C 1
ATOM 4526 O O . ALA B 1 160 ? 54.923 53.373 -10.814 1.00 39.35 160 ALA B O 1
ATOM 4528 N N . ALA B 1 161 ? 53.593 55.194 -10.709 1.00 30.01 161 ALA B N 1
ATOM 4529 C CA . ALA B 1 161 ? 52.453 54.625 -11.421 1.00 30.00 161 ALA B CA 1
ATOM 4530 C C . ALA B 1 161 ? 52.786 53.760 -12.615 1.00 28.95 161 ALA B C 1
ATOM 4531 O O . ALA B 1 161 ? 52.211 52.666 -12.766 1.00 31.24 161 ALA B O 1
ATOM 4533 N N . ASN B 1 162 ? 53.696 54.248 -13.462 1.00 26.66 162 ASN B N 1
ATOM 4534 C CA . ASN B 1 162 ? 54.127 53.521 -14.676 1.00 26.23 162 ASN B CA 1
ATOM 4535 C C . ASN B 1 162 ? 55.050 52.316 -14.391 1.00 27.55 162 ASN B C 1
ATOM 4536 O O . ASN B 1 162 ? 55.276 51.498 -15.269 1.00 26.55 162 ASN B O 1
ATOM 4541 N N . GLU B 1 163 ? 55.528 52.175 -13.164 1.00 29.06 163 GLU B N 1
ATOM 4542 C CA . GLU B 1 163 ? 56.273 50.972 -12.783 1.00 35.18 163 GLU B CA 1
ATOM 4543 C C . GLU B 1 163 ? 55.341 49.808 -12.516 1.00 31.75 163 GLU B C 1
ATOM 4544 O O . GLU B 1 163 ? 55.794 48.683 -12.545 1.00 29.17 163 GLU B O 1
ATOM 4550 N N . GLY B 1 164 ? 54.045 50.078 -12.342 1.00 27.35 164 GLY B N 1
ATOM 4551 C CA . GLY B 1 164 ? 53.070 49.032 -12.068 1.00 28.36 164 GLY B CA 1
ATOM 4552 C C . GLY B 1 164 ? 52.848 48.975 -10.562 1.00 28.07 164 GLY B C 1
ATOM 4553 O O . GLY B 1 164 ? 53.807 49.217 -9.793 1.00 27.62 164 GLY B O 1
ATOM 4554 N N . TRP B 1 165 ? 51.599 48.779 -10.138 1.00 26.30 165 TRP B N 1
ATOM 4555 C CA . TRP B 1 165 ? 51.285 48.361 -8.765 1.00 28.08 165 TRP B CA 1
ATOM 4556 C C . TRP B 1 165 ? 50.105 47.375 -8.845 1.00 27.87 165 TRP B C 1
ATOM 4557 O O . TRP B 1 165 ? 49.411 47.365 -9.854 1.00 26.91 165 TRP B O 1
ATOM 4568 N N . PRO B 1 166 ? 49.886 46.543 -7.792 1.00 27.15 166 PRO B N 1
ATOM 4569 C CA . PRO B 1 166 ? 48.759 45.621 -7.818 1.00 28.02 166 PRO B CA 1
ATOM 4570 C C . PRO B 1 166 ? 47.453 46.354 -7.468 1.00 32.47 166 PRO B C 1
ATOM 4571 O O . PRO B 1 166 ? 47.236 46.769 -6.305 1.00 32.86 166 PRO B O 1
ATOM 4575 N N . ILE B 1 167 ? 46.604 46.510 -8.497 1.00 30.74 167 ILE B N 1
ATOM 4576 C CA . ILE B 1 167 ? 45.374 47.270 -8.380 1.00 28.42 167 ILE B CA 1
ATOM 4577 C C . ILE B 1 167 ? 44.466 46.436 -7.521 1.00 27.91 167 ILE B C 1
ATOM 4578 O O . ILE B 1 167 ? 44.221 45.251 -7.782 1.00 24.92 167 ILE B O 1
ATOM 4583 N N . ASN B 1 168 ? 44.017 47.048 -6.452 1.00 26.44 168 ASN B N 1
ATOM 4584 C CA . ASN B 1 168 ? 43.189 46.342 -5.535 1.00 25.55 168 ASN B CA 1
ATOM 4585 C C . ASN B 1 168 ? 41.715 46.635 -5.883 1.00 24.33 168 ASN B C 1
ATOM 4586 O O . ASN B 1 168 ? 41.285 47.748 -5.838 1.00 21.28 168 ASN B O 1
ATOM 4591 N N . ALA B 1 169 ? 40.956 45.585 -6.157 1.00 23.82 169 ALA B N 1
ATOM 4592 C CA . ALA B 1 169 ? 39.634 45.725 -6.707 1.00 25.48 169 ALA B CA 1
ATOM 4593 C C . ALA B 1 169 ? 38.658 46.219 -5.637 1.00 23.76 169 ALA B C 1
ATOM 4594 O O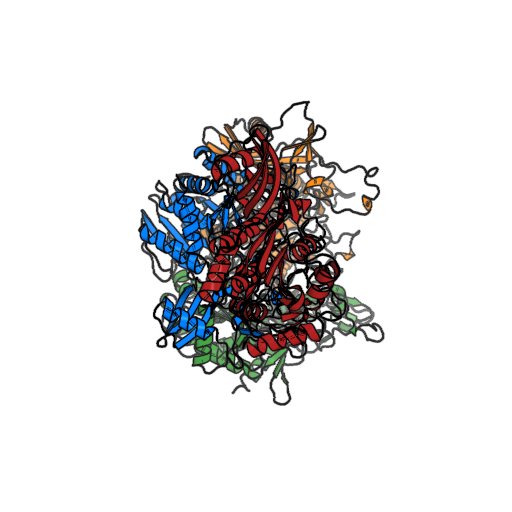 . ALA B 1 169 ? 37.725 46.971 -5.933 1.00 25.93 169 ALA B O 1
ATOM 4596 N N . GLN B 1 170 ? 38.839 45.764 -4.415 1.00 22.62 170 GLN B N 1
ATOM 4597 C CA . GLN B 1 170 ? 37.953 46.215 -3.340 1.00 23.59 170 GLN B CA 1
ATOM 4598 C C . GLN B 1 170 ? 38.065 47.708 -3.188 1.00 21.32 170 GLN B C 1
ATOM 4599 O O . GLN B 1 170 ? 37.070 48.373 -2.975 1.00 23.27 170 GLN B O 1
ATOM 4605 N N . ASN B 1 171 ? 39.264 48.237 -3.301 1.00 21.47 171 ASN B N 1
ATOM 4606 C CA . ASN B 1 171 ? 39.510 49.623 -2.910 1.00 23.84 171 ASN B CA 1
ATOM 4607 C C . ASN B 1 171 ? 39.485 50.611 -4.049 1.00 22.03 171 ASN B C 1
ATOM 4608 O O . ASN B 1 171 ? 39.097 51.736 -3.862 1.00 22.17 171 ASN B O 1
ATOM 4613 N N . GLU B 1 172 ? 40.003 50.204 -5.194 1.00 19.63 172 GLU B N 1
ATOM 4614 C CA . GLU B 1 172 ? 40.313 51.140 -6.275 1.00 20.15 172 GLU B CA 1
ATOM 4615 C C . GLU B 1 172 ? 39.263 51.135 -7.378 1.00 18.94 172 GLU B C 1
ATOM 4616 O O . GLU B 1 172 ? 39.272 52.001 -8.213 1.00 19.89 172 GLU B O 1
ATOM 4622 N N . LEU B 1 173 ? 38.435 50.098 -7.450 1.00 18.46 173 LEU B N 1
ATOM 4623 C CA . LEU B 1 173 ? 37.398 50.036 -8.494 1.00 16.89 173 LEU B CA 1
ATOM 4624 C C . LEU B 1 173 ? 36.003 50.586 -8.219 1.00 16.78 173 LEU B C 1
ATOM 4625 O O . LEU B 1 173 ? 35.276 50.736 -9.171 1.00 16.25 173 LEU B O 1
ATOM 4630 N N . PRO B 1 174 ? 35.602 50.913 -6.949 1.00 17.93 174 PRO B N 1
ATOM 4631 C CA . PRO B 1 174 ? 34.239 51.424 -6.899 1.00 18.96 174 PRO B CA 1
ATOM 4632 C C . PRO B 1 174 ? 34.027 52.711 -7.701 1.00 18.81 174 PRO B C 1
ATOM 4633 O O . PRO B 1 174 ? 34.679 53.726 -7.394 1.00 19.71 174 PRO B O 1
ATOM 4637 N N . PRO B 1 175 ? 33.059 52.701 -8.621 1.00 18.31 175 PRO B N 1
ATOM 4638 C CA . PRO B 1 175 ? 32.880 53.910 -9.388 1.00 19.80 175 PRO B CA 1
ATOM 4639 C C . PRO B 1 175 ? 32.156 55.005 -8.583 1.00 20.39 175 PRO B C 1
ATOM 4640 O O . PRO B 1 175 ? 31.311 54.706 -7.736 1.00 19.77 175 PRO B O 1
ATOM 4644 N N . ILE B 1 176 ? 32.542 56.255 -8.868 1.00 21.29 176 ILE B N 1
ATOM 4645 C CA . ILE B 1 176 ? 31.792 57.469 -8.469 1.00 21.19 176 ILE B CA 1
ATOM 4646 C C . ILE B 1 176 ? 30.662 57.694 -9.442 1.00 19.20 176 ILE B C 1
ATOM 4647 O O . ILE B 1 176 ? 30.848 57.676 -10.653 1.00 19.27 176 ILE B O 1
ATOM 4652 N N . ILE B 1 177 ? 29.479 57.852 -8.884 1.00 21.42 177 ILE B N 1
ATOM 4653 C CA . ILE B 1 177 ? 28.240 58.177 -9.621 1.00 21.29 177 ILE B CA 1
ATOM 4654 C C . ILE B 1 177 ? 27.630 59.545 -9.238 1.00 20.50 177 ILE B C 1
ATOM 4655 O O . ILE B 1 177 ? 26.894 60.146 -10.029 1.00 21.95 177 ILE B O 1
ATOM 4660 N N . ALA B 1 178 ? 27.950 60.067 -8.063 1.00 20.69 178 ALA B N 1
ATOM 4661 C CA . ALA B 1 178 ? 27.384 61.331 -7.680 1.00 22.35 178 ALA B CA 1
ATOM 4662 C C . ALA B 1 178 ? 28.116 62.004 -6.489 1.00 22.69 178 ALA B C 1
ATOM 4663 O O . ALA B 1 178 ? 29.018 61.453 -5.893 1.00 25.20 178 ALA B O 1
ATOM 4665 N N . GLN B 1 179 ? 27.682 63.220 -6.184 1.00 23.20 179 GLN B N 1
ATOM 4666 C CA . GLN B 1 179 ? 28.033 63.894 -4.958 1.00 24.47 179 GLN B CA 1
ATOM 4667 C C . GLN B 1 179 ? 26.762 64.000 -4.117 1.00 26.03 179 GLN B C 1
ATOM 4668 O O . GLN B 1 179 ? 25.672 64.070 -4.642 1.00 27.37 179 GLN B O 1
ATOM 4674 N N . LEU B 1 180 ? 26.913 63.947 -2.821 1.00 27.96 180 LEU B N 1
ATOM 4675 C CA . LEU B 1 180 ? 25.791 64.014 -1.880 1.00 32.30 180 LEU B CA 1
ATOM 4676 C C . LEU B 1 180 ? 25.787 65.320 -1.106 1.00 34.49 180 LEU B C 1
ATOM 4677 O O . LEU B 1 180 ? 26.822 65.757 -0.609 1.00 36.29 180 LEU B O 1
ATOM 4682 N N . ALA B 1 181 ? 24.619 65.922 -0.949 1.00 39.64 181 ALA B N 1
ATOM 4683 C CA . ALA B 1 181 ? 24.516 67.100 -0.097 1.00 44.70 181 ALA B CA 1
ATOM 4684 C C . ALA B 1 181 ? 24.742 66.715 1.362 1.00 48.90 181 ALA B C 1
ATOM 4685 O O . ALA B 1 181 ? 24.610 65.552 1.721 1.00 53.09 181 ALA B O 1
ATOM 4687 N N . PRO B 1 182 ? 25.114 67.691 2.200 1.00 54.91 182 PRO B N 1
ATOM 4688 C CA . PRO B 1 182 ? 25.155 67.542 3.657 1.00 56.65 182 PRO B CA 1
ATOM 4689 C C . PRO B 1 182 ? 23.896 66.875 4.195 1.00 50.94 182 PRO B C 1
ATOM 4690 O O . PRO B 1 182 ? 22.779 67.273 3.840 1.00 45.40 182 PRO B O 1
ATOM 4694 N N . GLY B 1 183 ? 24.094 65.815 4.981 1.00 56.50 183 GLY B N 1
ATOM 4695 C CA . GLY B 1 183 ? 22.988 65.011 5.497 1.00 53.42 183 GLY B CA 1
ATOM 4696 C C . GLY B 1 183 ? 22.135 64.263 4.471 1.00 51.99 183 GLY B C 1
ATOM 4697 O O . GLY B 1 183 ? 21.158 63.639 4.856 1.00 52.23 183 GLY B O 1
ATOM 4698 N N . GLU B 1 184 ? 22.454 64.298 3.178 1.00 42.33 184 GLU B N 1
ATOM 4699 C CA . GLU B 1 184 ? 21.578 63.639 2.205 1.00 42.41 184 GLU B CA 1
ATOM 4700 C C . GLU B 1 184 ? 21.801 62.114 2.267 1.00 38.90 184 GLU B C 1
ATOM 4701 O O . GLU B 1 184 ? 22.917 61.636 2.329 1.00 36.77 184 GLU B O 1
ATOM 4707 N N . ALA B 1 185 ? 20.738 61.354 2.287 1.00 36.59 185 ALA B N 1
ATOM 4708 C CA . ALA B 1 185 ? 20.879 59.917 2.303 1.00 38.77 185 ALA B CA 1
ATOM 4709 C C . ALA B 1 185 ? 20.973 59.419 0.877 1.00 38.56 185 ALA B C 1
ATOM 4710 O O . ALA B 1 185 ? 20.627 60.112 -0.072 1.00 38.98 185 ALA B O 1
ATOM 4712 N N . ALA B 1 186 ? 21.475 58.210 0.741 1.00 39.14 186 ALA B N 1
ATOM 4713 C CA . ALA B 1 186 ? 21.668 57.600 -0.560 1.00 35.55 186 ALA B CA 1
ATOM 4714 C C . ALA B 1 186 ? 20.909 56.309 -0.544 1.00 31.17 186 ALA B C 1
ATOM 4715 O O . ALA B 1 186 ? 21.101 55.509 0.355 1.00 29.64 186 ALA B O 1
ATOM 4717 N N . ASP B 1 187 ? 20.099 56.088 -1.557 1.00 29.07 187 ASP B N 1
ATOM 4718 C CA . ASP B 1 187 ? 19.415 54.856 -1.705 1.00 27.81 187 ASP B CA 1
ATOM 4719 C C . ASP B 1 187 ? 19.412 54.339 -3.131 1.00 26.77 187 ASP B C 1
ATOM 4720 O O . ASP B 1 187 ? 18.588 54.752 -3.948 1.00 25.21 187 ASP B O 1
ATOM 4725 N N . PHE B 1 188 ? 20.274 53.361 -3.407 1.00 25.31 188 PHE B N 1
ATOM 4726 C CA . PHE B 1 188 ? 20.458 52.891 -4.766 1.00 23.42 188 PHE B CA 1
ATOM 4727 C C . PHE B 1 188 ? 19.203 52.235 -5.283 1.00 23.16 188 PHE B C 1
ATOM 4728 O O . PHE B 1 188 ? 18.826 52.366 -6.442 1.00 24.76 188 PHE B O 1
ATOM 4736 N N . ARG B 1 189 ? 18.540 51.529 -4.399 1.00 24.05 189 ARG B N 1
ATOM 4737 C CA . ARG B 1 189 ? 17.316 50.853 -4.744 1.00 24.51 189 ARG B CA 1
ATOM 4738 C C . ARG B 1 189 ? 16.271 51.865 -5.158 1.00 24.94 189 ARG B C 1
ATOM 4739 O O . ARG B 1 189 ? 15.545 51.607 -6.122 1.00 25.65 189 ARG B O 1
ATOM 4747 N N . LEU B 1 190 ? 16.216 53.019 -4.471 1.00 25.54 190 LEU B N 1
ATOM 4748 C CA . LEU B 1 190 ? 15.322 54.117 -4.901 1.00 26.95 190 LEU B CA 1
ATOM 4749 C C . LEU B 1 190 ? 15.651 54.620 -6.272 1.00 25.53 190 LEU B C 1
ATOM 4750 O O . LEU B 1 190 ? 14.752 54.927 -7.069 1.00 24.86 190 LEU B O 1
ATOM 4755 N N . LEU B 1 191 ? 16.948 54.674 -6.587 1.00 27.51 191 LEU B N 1
ATOM 4756 C CA . LEU B 1 191 ? 17.362 55.124 -7.924 1.00 26.01 191 LEU B CA 1
ATOM 4757 C C . LEU B 1 191 ? 16.810 54.153 -8.964 1.00 24.08 191 LEU B C 1
ATOM 4758 O O . LEU B 1 191 ? 16.264 54.576 -10.004 1.00 25.21 191 LEU B O 1
ATOM 4763 N N . LEU B 1 192 ? 16.911 52.852 -8.665 1.00 22.16 192 LEU B N 1
ATOM 4764 C CA . LEU B 1 192 ? 16.373 51.811 -9.569 1.00 23.04 192 LEU B CA 1
ATOM 4765 C C . LEU B 1 192 ? 14.884 51.940 -9.753 1.00 22.35 192 LEU B C 1
ATOM 4766 O O . LEU B 1 192 ? 14.365 51.815 -10.875 1.00 21.86 192 LEU B O 1
ATOM 4771 N N . ASP B 1 193 ? 14.194 52.288 -8.677 1.00 27.64 193 ASP B N 1
ATOM 4772 C CA . ASP B 1 193 ? 12.746 52.534 -8.724 1.00 29.21 193 ASP B CA 1
ATOM 4773 C C . ASP B 1 193 ? 12.403 53.662 -9.721 1.00 29.91 193 ASP B C 1
ATOM 4774 O O . ASP B 1 193 ? 11.563 53.518 -10.620 1.00 29.02 193 ASP B O 1
ATOM 4779 N N . GLU B 1 194 ? 13.166 54.736 -9.662 1.00 30.71 194 GLU B N 1
ATOM 4780 C CA . GLU B 1 194 ? 12.992 55.816 -10.622 1.00 27.73 194 GLU B CA 1
ATOM 4781 C C . GLU B 1 194 ? 13.286 55.338 -12.010 1.00 27.71 194 GLU B C 1
ATOM 4782 O O . GLU B 1 194 ? 12.587 55.750 -12.944 1.00 24.92 194 GLU B O 1
ATOM 4788 N N . GLN B 1 195 ? 14.273 54.445 -12.180 1.00 24.60 195 GLN B N 1
ATOM 4789 C CA . GLN B 1 195 ? 14.658 54.088 -13.547 1.00 23.67 195 GLN B CA 1
ATOM 4790 C C . GLN B 1 195 ? 13.583 53.205 -14.159 1.00 24.15 195 GLN B C 1
ATOM 4791 O O . GLN B 1 195 ? 13.247 53.325 -15.337 1.00 27.25 195 GLN B O 1
ATOM 4797 N N . LEU B 1 196 ? 13.056 52.305 -13.361 1.00 23.12 196 LEU B N 1
ATOM 4798 C CA . LEU B 1 196 ? 11.903 51.492 -13.754 1.00 24.99 196 LEU B CA 1
ATOM 4799 C C . LEU B 1 196 ? 10.720 52.314 -14.205 1.00 26.56 196 LEU B C 1
ATOM 4800 O O . LEU B 1 196 ? 10.023 51.961 -15.185 1.00 28.62 196 LEU B O 1
ATOM 4805 N N . LEU B 1 197 ? 10.448 53.358 -13.431 1.00 26.71 197 LEU B N 1
ATOM 4806 C CA . LEU B 1 197 ? 9.386 54.273 -13.749 1.00 27.72 197 LEU B CA 1
ATOM 4807 C C . LEU B 1 197 ? 9.708 54.970 -15.070 1.00 29.88 197 LEU B C 1
ATOM 4808 O O . LEU B 1 197 ? 8.922 54.904 -15.971 1.00 31.52 197 LEU B O 1
ATOM 4813 N N . ARG B 1 198 ? 10.882 55.578 -15.203 1.00 34.19 198 ARG B N 1
ATOM 4814 C CA . ARG B 1 198 ? 11.256 56.252 -16.457 1.00 35.93 198 ARG B CA 1
ATOM 4815 C C . ARG B 1 198 ? 11.293 55.297 -17.607 1.00 30.95 198 ARG B C 1
ATOM 4816 O O . ARG B 1 198 ? 10.964 55.661 -18.687 1.00 36.82 198 ARG B O 1
ATOM 4824 N N . GLU B 1 199 ? 11.795 54.101 -17.435 1.00 28.25 199 GLU B N 1
ATOM 4825 C CA . GLU B 1 199 ? 12.078 53.293 -18.614 1.00 29.20 199 GLU B CA 1
ATOM 4826 C C . GLU B 1 199 ? 10.911 52.402 -18.970 1.00 31.16 199 GLU B C 1
ATOM 4827 O O . GLU B 1 199 ? 10.684 52.105 -20.146 1.00 29.11 199 GLU B O 1
ATOM 4833 N N . HIS B 1 200 ? 10.167 51.977 -17.962 1.00 33.12 200 HIS B N 1
ATOM 4834 C CA . HIS B 1 200 ? 9.069 51.062 -18.190 1.00 34.25 200 HIS B CA 1
ATOM 4835 C C . HIS B 1 200 ? 7.711 51.604 -17.697 1.00 34.99 200 HIS B C 1
ATOM 4836 O O . HIS B 1 200 ? 6.681 50.991 -17.906 1.00 36.57 200 HIS B O 1
ATOM 4843 N N . GLY B 1 201 ? 7.686 52.743 -17.024 1.00 36.20 201 GLY B N 1
ATOM 4844 C CA . GLY B 1 201 ? 6.409 53.273 -16.586 1.00 34.18 201 GLY B CA 1
ATOM 4845 C C . GLY B 1 201 ? 5.833 52.454 -15.460 1.00 35.49 201 GLY B C 1
ATOM 4846 O O . GLY B 1 201 ? 4.638 52.430 -15.235 1.00 37.04 201 GLY B O 1
ATOM 4847 N N . ILE B 1 202 ? 6.683 51.784 -14.725 1.00 37.69 202 ILE B N 1
ATOM 4848 C CA . ILE B 1 202 ? 6.225 50.914 -13.654 1.00 36.71 202 ILE B CA 1
ATOM 4849 C C . ILE B 1 202 ? 6.664 51.557 -12.395 1.00 33.65 202 ILE B C 1
ATOM 4850 O O . ILE B 1 202 ? 7.754 52.094 -12.315 1.00 33.74 202 ILE B O 1
ATOM 4855 N N . THR B 1 203 ? 5.893 51.343 -11.363 1.00 37.68 203 THR B N 1
ATOM 4856 C CA . THR B 1 203 ? 6.226 51.876 -10.078 1.00 43.34 203 THR B CA 1
ATOM 4857 C C . THR B 1 203 ? 6.239 50.648 -9.130 1.00 41.67 203 THR B C 1
ATOM 4858 O O . THR B 1 203 ? 5.243 49.934 -9.006 1.00 46.05 203 THR B O 1
ATOM 4862 N N . ALA B 1 204 ? 7.381 50.365 -8.511 1.00 36.73 204 ALA B N 1
ATOM 4863 C CA . ALA B 1 204 ? 7.531 49.156 -7.707 1.00 35.94 204 ALA B CA 1
ATOM 4864 C C . ALA B 1 204 ? 7.144 49.382 -6.267 1.00 36.02 204 ALA B C 1
ATOM 4865 O O . ALA B 1 204 ? 7.309 50.463 -5.790 1.00 37.36 204 ALA B O 1
ATOM 4867 N N . ASP B 1 205 ? 6.636 48.347 -5.594 1.00 33.88 205 ASP B N 1
ATOM 4868 C CA . ASP B 1 205 ? 6.420 48.377 -4.162 1.00 35.69 205 ASP B CA 1
ATOM 4869 C C . ASP B 1 205 ? 7.785 48.304 -3.516 1.00 38.42 205 ASP B C 1
ATOM 4870 O O . ASP B 1 205 ? 8.067 48.973 -2.532 1.00 44.46 205 ASP B O 1
ATOM 4875 N N . VAL B 1 206 ? 8.661 47.454 -4.025 1.00 39.94 206 VAL B N 1
ATOM 4876 C CA . VAL B 1 206 ? 10.014 47.339 -3.424 1.00 34.05 206 VAL B CA 1
ATOM 4877 C C . VAL B 1 206 ? 10.962 46.663 -4.401 1.00 29.90 206 VAL B C 1
ATOM 4878 O O . VAL B 1 206 ? 10.609 45.669 -5.051 1.00 28.14 206 VAL B O 1
ATOM 4882 N N . VAL B 1 207 ? 12.127 47.278 -4.540 1.00 28.74 207 VAL B N 1
ATOM 4883 C CA . VAL B 1 207 ? 13.225 46.781 -5.349 1.00 28.31 207 VAL B CA 1
ATOM 4884 C C . VAL B 1 207 ? 14.022 45.898 -4.453 1.00 26.81 207 VAL B C 1
ATOM 4885 O O . VAL B 1 207 ? 14.494 46.329 -3.404 1.00 27.24 207 VAL B O 1
ATOM 4889 N N . LEU B 1 208 ? 14.108 44.645 -4.860 1.00 26.90 208 LEU B N 1
ATOM 4890 C CA . LEU B 1 208 ? 14.724 43.607 -4.073 1.00 25.78 208 LEU B CA 1
ATOM 4891 C C . LEU B 1 208 ? 16.175 43.350 -4.373 1.00 24.40 208 LEU B C 1
ATOM 4892 O O . LEU B 1 208 ? 17.026 43.540 -3.505 1.00 25.40 208 LEU B O 1
ATOM 4897 N N . ASP B 1 209 ? 16.474 42.981 -5.607 1.00 23.49 209 ASP B N 1
ATOM 4898 C CA . ASP B 1 209 ? 17.831 42.486 -5.955 1.00 21.49 209 ASP B CA 1
ATOM 4899 C C . ASP B 1 209 ? 18.084 42.761 -7.400 1.00 19.88 209 ASP B C 1
ATOM 4900 O O . ASP B 1 209 ? 17.122 43.018 -8.137 1.00 17.57 209 ASP B O 1
ATOM 4905 N N . TYR B 1 210 ? 19.360 42.700 -7.836 1.00 20.44 210 TYR B N 1
ATOM 4906 C CA . TYR B 1 210 ? 19.669 43.120 -9.204 1.00 19.68 210 TYR B CA 1
ATOM 4907 C C . TYR B 1 210 ? 20.953 42.528 -9.638 1.00 20.13 210 TYR B C 1
ATOM 4908 O O . TYR B 1 210 ? 21.765 42.119 -8.813 1.00 20.45 210 TYR B O 1
ATOM 4917 N N . GLU B 1 211 ? 21.100 42.356 -10.939 1.00 19.74 211 GLU B N 1
ATOM 4918 C CA . GLU B 1 211 ? 22.368 41.970 -11.536 1.00 19.06 211 GLU B CA 1
ATOM 4919 C C . GLU B 1 211 ? 22.704 43.042 -12.569 1.00 20.16 211 GLU B C 1
ATOM 4920 O O . GLU B 1 211 ? 22.151 43.078 -13.675 1.00 17.70 211 GLU B O 1
ATOM 4926 N N . LEU B 1 212 ? 23.567 43.953 -12.143 1.00 19.44 212 LEU B N 1
ATOM 4927 C CA . LEU B 1 212 ? 23.878 45.137 -12.908 1.00 20.95 212 LEU B CA 1
ATOM 4928 C C . LEU B 1 212 ? 25.352 45.258 -13.185 1.00 21.01 212 LEU B C 1
ATOM 4929 O O . LEU B 1 212 ? 26.178 45.128 -12.272 1.00 22.82 212 LEU B O 1
ATOM 4934 N N . SER B 1 213 ? 25.640 45.564 -14.441 1.00 20.68 213 SER B N 1
ATOM 4935 C CA . SER B 1 213 ? 26.973 45.730 -14.967 1.00 20.82 213 SER B CA 1
ATOM 4936 C C . SER B 1 213 ? 27.225 47.152 -15.457 1.00 21.24 213 SER B C 1
ATOM 4937 O O . SER B 1 213 ? 26.448 47.724 -16.227 1.00 19.38 213 SER B O 1
ATOM 4940 N N . PHE B 1 214 ? 28.358 47.697 -15.036 1.00 20.41 214 PHE B N 1
ATOM 4941 C CA . PHE B 1 214 ? 28.887 48.865 -15.653 1.00 19.72 214 PHE B CA 1
ATOM 4942 C C . PHE B 1 214 ? 29.377 48.532 -17.053 1.00 19.17 214 PHE B C 1
ATOM 4943 O O . PHE B 1 214 ? 29.735 47.393 -17.334 1.00 18.29 214 PHE B O 1
ATOM 4951 N N . TYR B 1 215 ? 29.348 49.534 -17.928 1.00 17.77 215 TYR B N 1
ATOM 4952 C CA . TYR B 1 215 ? 29.815 49.364 -19.280 1.00 19.40 215 TYR B CA 1
ATOM 4953 C C . TYR B 1 215 ? 30.141 50.702 -19.801 1.00 17.68 215 TYR B C 1
ATOM 4954 O O . TYR B 1 215 ? 29.591 51.676 -19.355 1.00 19.99 215 TYR B O 1
ATOM 4963 N N . ASP B 1 216 ? 30.951 50.701 -20.826 1.00 17.84 216 ASP B N 1
ATOM 4964 C CA . ASP B 1 216 ? 31.446 51.896 -21.527 1.00 17.93 216 ASP B CA 1
ATOM 4965 C C . ASP B 1 216 ? 30.445 52.489 -22.514 1.00 18.79 216 ASP B C 1
ATOM 4966 O O . ASP B 1 216 ? 29.854 51.766 -23.359 1.00 18.97 216 ASP B O 1
ATOM 4971 N N . THR B 1 217 ? 30.199 53.803 -22.358 1.00 20.19 217 THR B N 1
ATOM 4972 C CA . THR B 1 217 ? 29.267 54.520 -23.233 1.00 19.14 217 THR B CA 1
ATOM 4973 C C . THR B 1 217 ? 29.870 54.809 -24.582 1.00 19.48 217 THR B C 1
ATOM 4974 O O . THR B 1 217 ? 29.161 55.068 -25.489 1.00 19.71 217 THR B O 1
ATOM 4978 N N . GLN B 1 218 ? 31.182 54.729 -24.758 1.00 21.59 218 GLN B N 1
ATOM 4979 C CA . GLN B 1 218 ? 31.740 54.880 -26.085 1.00 20.76 218 GLN B CA 1
ATOM 4980 C C . GLN B 1 218 ? 31.392 53.641 -26.939 1.00 21.96 218 GLN B C 1
ATOM 4981 O O . GLN B 1 218 ? 31.764 52.480 -26.630 1.00 23.33 218 GLN B O 1
ATOM 4987 N N . SER B 1 219 ? 30.721 53.906 -28.026 1.00 19.17 219 SER B N 1
ATOM 4988 C CA . SER B 1 219 ? 30.273 52.889 -28.930 1.00 18.66 219 SER B CA 1
ATOM 4989 C C . SER B 1 219 ? 31.474 52.262 -29.541 1.00 19.09 219 SER B C 1
ATOM 4990 O O . SER B 1 219 ? 32.531 52.916 -29.713 1.00 19.62 219 SER B O 1
ATOM 4993 N N . ALA B 1 220 ? 31.266 51.040 -30.001 1.00 17.81 220 ALA B N 1
ATOM 4994 C CA . ALA B 1 220 ? 32.216 50.454 -30.899 1.00 17.85 220 ALA B CA 1
ATOM 4995 C C . ALA B 1 220 ? 32.364 51.289 -32.158 1.00 18.98 220 ALA B C 1
ATOM 4996 O O . ALA B 1 220 ? 31.424 51.978 -32.567 1.00 20.83 220 ALA B O 1
ATOM 4998 N N . ALA B 1 221 ? 33.564 51.265 -32.731 1.00 19.08 221 ALA B N 1
ATOM 4999 C CA . ALA B 1 221 ? 33.954 52.115 -33.901 1.00 20.79 221 ALA B CA 1
ATOM 5000 C C . ALA B 1 221 ? 35.023 51.453 -34.781 1.00 22.22 221 ALA B C 1
ATOM 5001 O O . ALA B 1 221 ? 35.851 50.636 -34.291 1.00 20.24 221 ALA B O 1
ATOM 5003 N N . VAL B 1 222 ? 35.013 51.752 -36.088 1.00 26.65 222 VAL B N 1
ATOM 5004 C CA . VAL B 1 222 ? 36.106 51.274 -36.933 1.00 24.88 222 VAL B CA 1
ATOM 5005 C C . VAL B 1 222 ? 37.242 52.237 -36.733 1.00 25.00 222 VAL B C 1
ATOM 5006 O O . VAL B 1 222 ? 37.032 53.363 -36.360 1.00 28.86 222 VAL B O 1
ATOM 5010 N N . VAL B 1 223 ? 38.464 51.731 -36.765 1.00 23.28 223 VAL B N 1
ATOM 5011 C CA . VAL B 1 223 ? 39.655 52.510 -36.497 1.00 20.28 223 VAL B CA 1
ATOM 5012 C C . VAL B 1 223 ? 40.754 52.016 -37.457 1.00 20.87 223 VAL B C 1
ATOM 5013 O O . VAL B 1 223 ? 40.720 50.851 -37.972 1.00 21.24 223 VAL B O 1
ATOM 5017 N N . GLY B 1 224 ? 41.714 52.892 -37.742 1.00 19.67 224 GLY B N 1
ATOM 5018 C CA . GLY B 1 224 ? 42.790 52.541 -38.629 1.00 20.09 224 GLY B CA 1
ATOM 5019 C C . GLY B 1 224 ? 42.862 53.483 -39.788 1.00 21.83 224 GLY B C 1
ATOM 5020 O O . GLY B 1 224 ? 41.833 53.978 -40.256 1.00 21.19 224 GLY B O 1
ATOM 5021 N N . LEU B 1 225 ? 44.088 53.742 -40.238 1.00 25.09 225 LEU B N 1
ATOM 5022 C CA . LEU B 1 225 ? 44.336 54.601 -41.383 1.00 24.72 225 LEU B CA 1
ATOM 5023 C C . LEU B 1 225 ? 43.478 54.161 -42.564 1.00 25.66 225 LEU B C 1
ATOM 5024 O O . LEU B 1 225 ? 42.889 54.988 -43.230 1.00 26.13 225 LEU B O 1
ATOM 5029 N N . ASN B 1 226 ? 43.397 52.859 -42.791 1.00 24.94 226 ASN B N 1
ATOM 5030 C CA . ASN B 1 226 ? 42.555 52.282 -43.836 1.00 26.32 226 ASN B CA 1
ATOM 5031 C C . ASN B 1 226 ? 41.377 51.458 -43.278 1.00 23.88 226 ASN B C 1
ATOM 5032 O O . ASN B 1 226 ? 40.939 50.474 -43.902 1.00 19.10 226 ASN B O 1
ATOM 5037 N N . ASP B 1 227 ? 40.875 51.849 -42.104 1.00 24.47 227 ASP B N 1
ATOM 5038 C CA . ASP B 1 227 ? 39.721 51.145 -41.515 1.00 25.05 227 ASP B CA 1
ATOM 5039 C C . ASP B 1 227 ? 39.926 49.659 -41.340 1.00 23.96 227 ASP B C 1
ATOM 5040 O O . ASP B 1 227 ? 39.010 48.871 -41.574 1.00 21.85 227 ASP B O 1
ATOM 5045 N N . GLU B 1 228 ? 41.134 49.276 -40.932 1.00 24.53 228 GLU B N 1
ATOM 5046 C CA . GLU B 1 228 ? 41.468 47.884 -40.754 1.00 24.77 228 GLU B CA 1
ATOM 5047 C C . GLU B 1 228 ? 40.817 47.179 -39.578 1.00 22.02 228 GLU B C 1
ATOM 5048 O O . GLU B 1 228 ? 40.834 45.947 -39.499 1.00 22.57 228 GLU B O 1
ATOM 5054 N N . PHE B 1 229 ? 40.363 47.958 -38.621 1.00 22.02 229 PHE B N 1
ATOM 5055 C CA . PHE B 1 229 ? 40.083 47.452 -37.276 1.00 21.34 229 PHE B CA 1
ATOM 5056 C C . PHE B 1 229 ? 38.714 47.858 -36.751 1.00 21.14 229 PHE B C 1
ATOM 5057 O O . PHE B 1 229 ? 38.062 48.846 -37.237 1.00 20.34 229 PHE B O 1
ATOM 5065 N N . ILE B 1 230 ? 38.274 47.069 -35.767 1.00 19.70 230 ILE B N 1
ATOM 5066 C CA . ILE B 1 230 ? 37.121 47.406 -34.971 1.00 19.93 230 ILE B CA 1
ATOM 5067 C C . ILE B 1 230 ? 37.493 47.354 -33.500 1.00 19.56 230 ILE B C 1
ATOM 5068 O O . ILE B 1 230 ? 38.049 46.384 -33.025 1.00 19.21 230 ILE B O 1
ATOM 5073 N N . ALA B 1 231 ? 37.100 48.401 -32.792 1.00 18.87 231 ALA B N 1
ATOM 5074 C CA . ALA B 1 231 ? 37.405 48.595 -31.403 1.00 17.85 231 ALA B CA 1
ATOM 5075 C C . ALA B 1 231 ? 36.108 48.683 -30.653 1.00 17.43 231 ALA B C 1
ATOM 5076 O O . ALA B 1 231 ? 35.197 49.370 -31.087 1.00 18.25 231 ALA B O 1
ATOM 5078 N N . GLY B 1 232 ? 36.026 47.980 -29.536 1.00 16.41 232 GLY B N 1
ATOM 5079 C CA . GLY B 1 232 ? 34.853 47.997 -28.735 1.00 16.65 232 GLY B CA 1
ATOM 5080 C C . GLY B 1 232 ? 34.928 47.084 -27.524 1.00 17.26 232 GLY B C 1
ATOM 5081 O O . GLY B 1 232 ? 35.672 46.131 -27.494 1.00 19.88 232 GLY B O 1
ATOM 5082 N N . ALA B 1 233 ? 34.104 47.372 -26.552 1.00 18.61 233 ALA B N 1
ATOM 5083 C CA . ALA B 1 233 ? 33.875 46.466 -25.448 1.00 19.00 233 ALA B CA 1
ATOM 5084 C C . ALA B 1 233 ? 33.097 45.278 -25.996 1.00 18.63 233 ALA B C 1
ATOM 5085 O O . ALA B 1 233 ? 32.372 45.430 -26.938 1.00 19.57 233 ALA B O 1
ATOM 5087 N N . ARG B 1 234 ? 33.306 44.116 -25.376 1.00 19.25 234 ARG B N 1
ATOM 5088 C CA . ARG B 1 234 ? 32.495 42.905 -25.489 1.00 18.60 234 ARG B CA 1
ATOM 5089 C C . ARG B 1 234 ? 32.605 42.168 -26.820 1.00 18.86 234 ARG B C 1
ATOM 5090 O O . ARG B 1 234 ? 31.783 41.349 -27.131 1.00 20.05 234 ARG B O 1
ATOM 5098 N N . LEU B 1 235 ? 33.655 42.426 -27.577 1.00 18.68 235 LEU B N 1
ATOM 5099 C CA . LEU B 1 235 ? 33.957 41.647 -28.729 1.00 18.31 235 LEU B CA 1
ATOM 5100 C C . LEU B 1 235 ? 34.071 40.192 -28.321 1.00 17.61 235 LEU B C 1
ATOM 5101 O O . LEU B 1 235 ? 33.604 39.310 -29.017 1.00 16.82 235 LEU B O 1
ATOM 5106 N N . ASP B 1 236 ? 34.778 39.952 -27.239 1.00 16.95 236 ASP B N 1
ATOM 5107 C CA . ASP B 1 236 ? 34.750 38.676 -26.612 1.00 17.56 236 ASP B CA 1
ATOM 5108 C C . ASP B 1 236 ? 33.510 38.684 -25.729 1.00 19.02 236 ASP B C 1
ATOM 5109 O O . ASP B 1 236 ? 33.550 39.265 -24.639 1.00 20.06 236 ASP B O 1
ATOM 5114 N N . ASN B 1 237 ? 32.404 38.081 -26.161 1.00 19.57 237 ASN B N 1
ATOM 5115 C CA . ASN B 1 237 ? 32.296 37.277 -27.375 1.00 19.83 237 ASN B CA 1
ATOM 5116 C C . ASN B 1 237 ? 30.995 37.604 -28.113 1.00 20.20 237 ASN B C 1
ATOM 5117 O O . ASN B 1 237 ? 30.409 36.754 -28.786 1.00 19.34 237 ASN B O 1
ATOM 5122 N N . LEU B 1 238 ? 30.555 38.859 -28.017 1.00 20.09 238 LEU B N 1
ATOM 5123 C CA . LEU B 1 238 ? 29.456 39.329 -28.858 1.00 19.01 238 LEU B CA 1
ATOM 5124 C C . LEU B 1 238 ? 29.793 39.346 -30.344 1.00 19.12 238 LEU B C 1
ATOM 5125 O O . LEU B 1 238 ? 28.907 39.206 -31.167 1.00 18.70 238 LEU B O 1
ATOM 5130 N N . LEU B 1 239 ? 31.077 39.379 -30.679 1.00 19.47 239 LEU B N 1
ATOM 5131 C CA . LEU B 1 239 ? 31.529 39.303 -32.043 1.00 19.42 239 LEU B CA 1
ATOM 5132 C C . LEU B 1 239 ? 31.060 37.952 -32.632 1.00 22.91 239 LEU B C 1
ATOM 5133 O O . LEU B 1 239 ? 30.454 37.891 -33.713 1.00 19.81 239 LEU B O 1
ATOM 5138 N N . SER B 1 240 ? 31.297 36.870 -31.892 1.00 24.37 240 SER B N 1
ATOM 5139 C CA . SER B 1 240 ? 30.850 35.553 -32.344 1.00 23.03 240 SER B CA 1
ATOM 5140 C C . SER B 1 240 ? 29.315 35.352 -32.275 1.00 21.19 240 SER B C 1
ATOM 5141 O O . SER B 1 240 ? 28.748 34.669 -33.144 1.00 20.42 240 SER B O 1
ATOM 5144 N N . CYS B 1 241 ? 28.640 35.930 -31.279 1.00 18.65 241 CYS B N 1
ATOM 5145 C CA . CYS B 1 241 ? 27.187 35.838 -31.194 1.00 18.21 241 CYS B CA 1
ATOM 5146 C C . CYS B 1 241 ? 26.582 36.473 -32.424 1.00 20.13 241 CYS B C 1
ATOM 5147 O O . CYS B 1 241 ? 25.679 35.900 -33.053 1.00 18.78 241 CYS B O 1
ATOM 5150 N N . HIS B 1 242 ? 27.109 37.634 -32.780 1.00 19.39 242 HIS B N 1
ATOM 5151 C CA . HIS B 1 242 ? 26.618 38.328 -33.929 1.00 19.02 242 HIS B CA 1
ATOM 5152 C C . HIS B 1 242 ? 26.915 37.585 -35.209 1.00 19.89 242 HIS B C 1
ATOM 5153 O O . HIS B 1 242 ? 26.051 37.450 -36.056 1.00 18.04 242 HIS B O 1
ATOM 5160 N N . ALA B 1 243 ? 28.151 37.126 -35.364 1.00 20.10 243 ALA B N 1
ATOM 5161 C CA . ALA B 1 243 ? 28.520 36.362 -36.536 1.00 19.68 243 ALA B CA 1
ATOM 5162 C C . ALA B 1 243 ? 27.621 35.150 -36.703 1.00 21.11 243 ALA B C 1
ATOM 5163 O O . ALA B 1 243 ? 27.181 34.844 -37.825 1.00 20.82 243 ALA B O 1
ATOM 5165 N N . GLY B 1 244 ? 27.390 34.434 -35.600 1.00 22.23 244 GLY B N 1
ATOM 5166 C CA . GLY B 1 244 ? 26.581 33.225 -35.628 1.00 22.00 244 GLY B CA 1
ATOM 5167 C C . GLY B 1 244 ? 25.133 33.444 -36.026 1.00 23.22 244 GLY B C 1
ATOM 5168 O O . GLY B 1 244 ? 24.574 32.728 -36.862 1.00 20.03 244 GLY B O 1
ATOM 5169 N N . LEU B 1 245 ? 24.556 34.464 -35.414 1.00 22.53 245 LEU B N 1
ATOM 5170 C CA . LEU B 1 245 ? 23.222 34.877 -35.711 1.00 24.41 245 LEU B CA 1
ATOM 5171 C C . LEU B 1 245 ? 23.037 35.208 -37.229 1.00 24.34 245 LEU B C 1
ATOM 5172 O O . LEU B 1 245 ? 22.018 34.815 -37.838 1.00 22.87 245 LEU B O 1
ATOM 5177 N N . GLU B 1 246 ? 24.002 35.948 -37.794 1.00 23.23 246 GLU B N 1
ATOM 5178 C CA . GLU B 1 246 ? 23.924 36.382 -39.160 1.00 24.84 246 GLU B CA 1
ATOM 5179 C C . GLU B 1 246 ? 24.045 35.152 -40.038 1.00 23.42 246 GLU B C 1
ATOM 5180 O O . GLU B 1 246 ? 23.325 35.002 -41.017 1.00 25.00 246 GLU B O 1
ATOM 5186 N N . ALA B 1 247 ? 24.937 34.252 -39.674 1.00 22.36 247 ALA B N 1
ATOM 5187 C CA . ALA B 1 247 ? 25.096 33.044 -40.462 1.00 22.73 247 ALA B CA 1
ATOM 5188 C C . ALA B 1 247 ? 23.811 32.234 -40.400 1.00 23.28 247 ALA B C 1
ATOM 5189 O O . ALA B 1 247 ? 23.392 31.658 -41.395 1.00 23.54 247 ALA B O 1
ATOM 5191 N N . LEU B 1 248 ? 23.198 32.148 -39.225 1.00 22.87 248 LEU B N 1
ATOM 5192 C CA . LEU B 1 248 ? 21.992 31.332 -39.094 1.00 24.15 248 LEU B CA 1
ATOM 5193 C C . LEU B 1 248 ? 20.777 31.902 -39.877 1.00 23.05 248 LEU B C 1
ATOM 5194 O O . LEU B 1 248 ? 20.040 31.151 -40.537 1.00 22.11 248 LEU B O 1
ATOM 5199 N N . LEU B 1 249 ? 20.564 33.218 -39.758 1.00 23.72 249 LEU B N 1
ATOM 5200 C CA . LEU B 1 249 ? 19.488 33.875 -40.492 1.00 24.71 249 LEU B CA 1
ATOM 5201 C C . LEU B 1 249 ? 19.679 33.782 -41.999 1.00 24.64 249 LEU B C 1
ATOM 5202 O O . LEU B 1 249 ? 18.720 33.774 -42.715 1.00 28.50 249 LEU B O 1
ATOM 5207 N N . ASN B 1 250 ? 20.900 33.710 -42.494 1.00 25.40 250 ASN B N 1
ATOM 5208 C CA . ASN B 1 250 ? 21.118 33.768 -43.919 1.00 24.98 250 ASN B CA 1
ATOM 5209 C C . ASN B 1 250 ? 21.477 32.447 -44.509 1.00 25.37 250 ASN B C 1
ATOM 5210 O O . ASN B 1 250 ? 21.707 32.375 -45.694 1.00 26.16 250 ASN B O 1
ATOM 5215 N N . ALA B 1 251 ? 21.610 31.392 -43.708 1.00 26.86 251 ALA B N 1
ATOM 5216 C CA . ALA B 1 251 ? 22.150 30.162 -44.262 1.00 27.27 251 ALA B CA 1
ATOM 5217 C C . ALA B 1 251 ? 21.169 29.531 -45.257 1.00 27.62 251 ALA B C 1
ATOM 5218 O O . ALA B 1 251 ? 19.991 29.567 -45.078 1.00 21.28 251 ALA B O 1
ATOM 5220 N N . GLU B 1 252 ? 21.731 28.912 -46.271 1.00 30.35 252 GLU B N 1
ATOM 5221 C CA . GLU B 1 252 ? 21.002 28.153 -47.220 1.00 34.75 252 GLU B CA 1
ATOM 5222 C C . GLU B 1 252 ? 21.029 26.728 -46.713 1.00 34.77 252 GLU B C 1
ATOM 5223 O O . GLU B 1 252 ? 21.594 26.404 -45.655 1.00 33.63 252 GLU B O 1
ATOM 5229 N N . GLY B 1 253 ? 20.426 25.859 -47.489 1.00 32.42 253 GLY B N 1
ATOM 5230 C CA . GLY B 1 253 ? 20.394 24.451 -47.172 1.00 32.57 253 GLY B CA 1
ATOM 5231 C C . GLY B 1 253 ? 19.228 24.184 -46.280 1.00 31.66 253 GLY B C 1
ATOM 5232 O O . GLY B 1 253 ? 18.442 25.069 -45.995 1.00 32.44 253 GLY B O 1
ATOM 5233 N N . ASP B 1 254 ? 19.137 22.959 -45.815 1.00 35.08 254 ASP B N 1
ATOM 5234 C CA . ASP B 1 254 ? 17.980 22.513 -45.033 1.00 40.83 254 ASP B CA 1
ATOM 5235 C C . ASP B 1 254 ? 18.485 21.526 -43.992 1.00 34.70 254 ASP B C 1
ATOM 5236 O O . ASP B 1 254 ? 17.907 20.483 -43.779 1.00 36.61 254 ASP B O 1
ATOM 5241 N N . GLU B 1 255 ? 19.629 21.861 -43.414 1.00 30.20 255 GLU B N 1
ATOM 5242 C CA . GLU B 1 255 ? 20.170 21.134 -42.296 1.00 27.98 255 GLU B CA 1
ATOM 5243 C C . GLU B 1 255 ? 19.571 21.598 -40.966 1.00 24.63 255 GLU B C 1
ATOM 5244 O O . GLU B 1 255 ? 18.967 22.694 -40.848 1.00 22.86 255 GLU B O 1
ATOM 5250 N N . ASN B 1 256 ? 19.789 20.800 -39.948 1.00 22.05 256 ASN B N 1
ATOM 5251 C CA . ASN B 1 256 ? 19.381 21.195 -38.601 1.00 23.12 256 ASN B CA 1
ATOM 5252 C C . ASN B 1 256 ? 20.459 22.094 -37.977 1.00 25.48 256 ASN B C 1
ATOM 5253 O O . ASN B 1 256 ? 21.562 21.649 -37.726 1.00 25.99 256 ASN B O 1
ATOM 5258 N N . CYS B 1 257 ? 20.120 23.355 -37.760 1.00 23.11 257 CYS B N 1
ATOM 5259 C CA . CYS B 1 257 ? 21.080 24.351 -37.359 1.00 23.75 257 CYS B CA 1
ATOM 5260 C C . CYS B 1 257 ? 20.729 24.785 -35.926 1.00 22.81 257 CYS B C 1
ATOM 5261 O O . CYS B 1 257 ? 19.531 24.998 -35.598 1.00 19.81 257 CYS B O 1
ATOM 5264 N N . ILE B 1 258 ? 21.764 24.831 -35.091 1.00 19.51 258 ILE B N 1
ATOM 5265 C CA . ILE B 1 258 ? 21.661 25.337 -33.756 1.00 19.40 258 ILE B CA 1
ATOM 5266 C C . ILE B 1 258 ? 22.596 26.490 -33.524 1.00 18.26 258 ILE B C 1
ATOM 5267 O O . ILE B 1 258 ? 23.756 26.384 -33.864 1.00 17.11 258 ILE B O 1
ATOM 5272 N N . LEU B 1 259 ? 22.106 27.550 -32.887 1.00 18.31 259 LEU B N 1
ATOM 5273 C CA . LEU B 1 259 ? 22.940 28.616 -32.336 1.00 19.86 259 LEU B CA 1
ATOM 5274 C C . LEU B 1 259 ? 22.771 28.621 -30.845 1.00 20.39 259 LEU B C 1
ATOM 5275 O O . LEU B 1 259 ? 21.647 28.821 -30.367 1.00 19.59 259 LEU B O 1
ATOM 5280 N N . VAL B 1 260 ? 23.877 28.352 -30.105 1.00 19.22 260 VAL B N 1
ATOM 5281 C CA . VAL B 1 260 ? 23.809 28.256 -28.645 1.00 18.63 260 VAL B CA 1
ATOM 5282 C C . VAL B 1 260 ? 24.748 29.301 -28.088 1.00 20.53 260 VAL B C 1
ATOM 5283 O O . VAL B 1 260 ? 25.956 29.207 -28.217 1.00 22.67 260 VAL B O 1
ATOM 5287 N N . CYS B 1 261 ? 24.155 30.273 -27.437 1.00 21.42 261 CYS B N 1
ATOM 5288 C CA . CYS B 1 261 ? 24.871 31.378 -26.823 1.00 20.94 261 CYS B CA 1
ATOM 5289 C C . CYS B 1 261 ? 24.614 31.350 -25.348 1.00 20.47 261 CYS B C 1
ATOM 5290 O O . CYS B 1 261 ? 23.527 31.778 -24.907 1.00 19.50 261 CYS B O 1
ATOM 5293 N N . THR B 1 262 ? 25.609 30.876 -24.583 1.00 22.13 262 THR B N 1
ATOM 5294 C CA . THR B 1 262 ? 25.474 30.709 -23.118 1.00 22.55 262 THR B CA 1
ATOM 5295 C C . THR B 1 262 ? 26.116 31.811 -22.281 1.00 21.50 262 THR B C 1
ATOM 5296 O O . THR B 1 262 ? 27.110 32.374 -22.647 1.00 22.26 262 THR B O 1
ATOM 5300 N N . ASP B 1 263 ? 25.516 32.070 -21.137 1.00 22.19 263 ASP B N 1
ATOM 5301 C CA . ASP B 1 263 ? 26.020 32.985 -20.109 1.00 23.82 263 ASP B CA 1
ATOM 5302 C C . ASP B 1 263 ? 27.073 32.213 -19.290 1.00 23.16 263 ASP B C 1
ATOM 5303 O O . ASP B 1 263 ? 27.218 30.992 -19.403 1.00 22.45 263 ASP B O 1
ATOM 5308 N N . HIS B 1 264 ? 27.804 32.966 -18.476 1.00 23.74 264 HIS B N 1
ATOM 5309 C CA . HIS B 1 264 ? 28.760 32.469 -17.539 1.00 22.17 264 HIS B CA 1
ATOM 5310 C C . HIS B 1 264 ? 29.943 31.703 -18.084 1.00 21.55 264 HIS B C 1
ATOM 5311 O O . HIS B 1 264 ? 30.535 30.927 -17.329 1.00 19.97 264 HIS B O 1
ATOM 5318 N N . GLU B 1 265 ? 30.309 31.889 -19.342 1.00 21.70 265 GLU B N 1
ATOM 5319 C CA . GLU B 1 265 ? 31.529 31.253 -19.855 1.00 20.47 265 GLU B CA 1
ATOM 5320 C C . GLU B 1 265 ? 32.805 31.882 -19.251 1.00 23.08 265 GLU B C 1
ATOM 5321 O O . GLU B 1 265 ? 33.876 31.224 -19.155 1.00 22.43 265 GLU B O 1
ATOM 5327 N N . GLU B 1 266 ? 32.713 33.148 -18.826 1.00 22.30 266 GLU B N 1
ATOM 5328 C CA . GLU B 1 266 ? 33.911 33.848 -18.393 1.00 22.27 266 GLU B CA 1
ATOM 5329 C C . GLU B 1 266 ? 34.248 33.412 -17.014 1.00 25.27 266 GLU B C 1
ATOM 5330 O O . GLU B 1 266 ? 35.339 33.733 -16.513 1.00 26.97 266 GLU B O 1
ATOM 5336 N N . VAL B 1 267 ? 33.344 32.682 -16.381 1.00 26.52 267 VAL B N 1
ATOM 5337 C CA . VAL B 1 267 ? 33.646 32.162 -15.053 1.00 29.58 267 VAL B CA 1
ATOM 5338 C C . VAL B 1 267 ? 33.613 30.669 -14.908 1.00 30.96 267 VAL B C 1
ATOM 5339 O O . VAL B 1 267 ? 33.369 30.205 -13.833 1.00 32.78 267 VAL B O 1
ATOM 5343 N N . GLY B 1 268 ? 33.867 29.912 -15.963 1.00 32.69 268 GLY B N 1
ATOM 5344 C CA . GLY B 1 268 ? 33.920 28.447 -15.870 1.00 34.24 268 GLY B CA 1
ATOM 5345 C C . GLY B 1 268 ? 32.637 27.724 -16.359 1.00 38.11 268 GLY B C 1
ATOM 5346 O O . GLY B 1 268 ? 32.596 26.494 -16.459 1.00 33.59 268 GLY B O 1
ATOM 5347 N N . SER B 1 269 ? 31.581 28.469 -16.662 1.00 36.03 269 SER B N 1
ATOM 5348 C CA . SER B 1 269 ? 30.333 27.879 -17.237 1.00 39.65 269 SER B CA 1
ATOM 5349 C C . SER B 1 269 ? 29.418 26.985 -16.343 1.00 42.34 269 SER B C 1
ATOM 5350 O O . SER B 1 269 ? 28.426 26.463 -16.848 1.00 41.66 269 SER B O 1
ATOM 5353 N N . CYS B 1 270 ? 29.554 27.106 -15.024 1.00 43.50 270 CYS B N 1
ATOM 5354 C CA . CYS B 1 270 ? 28.448 26.804 -14.101 1.00 53.91 270 CYS B CA 1
ATOM 5355 C C . CYS B 1 270 ? 28.470 27.735 -12.869 1.00 56.23 270 CYS B C 1
ATOM 5356 O O . CYS B 1 270 ? 29.510 27.823 -12.217 1.00 56.26 270 CYS B O 1
ATOM 5359 N N . SER B 1 271 ? 27.374 28.432 -12.522 1.00 74.12 271 SER B N 1
ATOM 5360 C CA . SER B 1 271 ? 26.062 28.434 -13.194 1.00 99.25 271 SER B CA 1
ATOM 5361 C C . SER B 1 271 ? 25.047 29.345 -12.441 1.00 116.74 271 SER B C 1
ATOM 5362 O O . SER B 1 271 ? 25.356 29.852 -11.363 1.00 106.69 271 SER B O 1
ATOM 5365 N N . HIS B 1 272 ? 23.851 29.546 -13.010 1.00 134.05 272 HIS B N 1
ATOM 5366 C CA . HIS B 1 272 ? 22.745 30.414 -12.405 1.00 129.63 272 HIS B CA 1
ATOM 5367 C C . HIS B 1 272 ? 21.206 30.182 -12.655 1.00 119.76 272 HIS B C 1
ATOM 5368 O O . HIS B 1 272 ? 20.402 30.468 -11.743 1.00 121.59 272 HIS B O 1
ATOM 5370 N N . CYS B 1 273 ? 20.793 29.658 -13.822 1.00 91.94 273 CYS B N 1
ATOM 5371 C CA . CYS B 1 273 ? 21.695 28.844 -14.709 1.00 95.06 273 CYS B CA 1
ATOM 5372 C C . CYS B 1 273 ? 21.963 29.234 -16.271 1.00 81.85 273 CYS B C 1
ATOM 5373 O O . CYS B 1 273 ? 22.219 30.457 -16.770 1.00 53.18 273 CYS B O 1
ATOM 5376 N N . GLY B 1 274 ? 21.971 28.148 -17.036 1.00 60.32 274 GLY B N 1
ATOM 5377 C CA . GLY B 1 274 ? 22.371 28.251 -18.407 1.00 61.60 274 GLY B CA 1
ATOM 5378 C C . GLY B 1 274 ? 23.837 28.117 -18.252 1.00 57.62 274 GLY B C 1
ATOM 5379 O O . GLY B 1 274 ? 24.382 28.068 -17.136 1.00 66.10 274 GLY B O 1
ATOM 5380 N N . ALA B 1 275 ? 24.486 28.074 -19.379 1.00 67.99 275 ALA B N 1
ATOM 5381 C CA . ALA B 1 275 ? 25.831 27.512 -19.443 1.00 70.17 275 ALA B CA 1
ATOM 5382 C C . ALA B 1 275 ? 25.750 25.983 -19.371 1.00 62.75 275 ALA B C 1
ATOM 5383 O O . ALA B 1 275 ? 24.652 25.402 -19.452 1.00 70.36 275 ALA B O 1
ATOM 5385 N N . ASP B 1 276 ? 26.912 25.364 -19.129 1.00 73.20 276 ASP B N 1
ATOM 5386 C CA . ASP B 1 276 ? 27.194 23.956 -19.424 1.00 59.65 276 ASP B CA 1
ATOM 5387 C C . ASP B 1 276 ? 27.721 23.295 -18.149 1.00 58.34 276 ASP B C 1
ATOM 5388 O O . ASP B 1 276 ? 28.913 23.408 -17.841 1.00 63.03 276 ASP B O 1
ATOM 5393 N N . GLY B 1 277 ? 26.808 22.716 -17.353 1.00 42.98 277 GLY B N 1
ATOM 5394 C CA . GLY B 1 277 ? 25.338 22.960 -17.479 1.00 35.23 277 GLY B CA 1
ATOM 5395 C C . GLY B 1 277 ? 24.473 22.272 -18.586 1.00 33.77 277 GLY B C 1
ATOM 5396 O O . GLY B 1 277 ? 24.807 22.279 -19.770 1.00 32.42 277 GLY B O 1
ATOM 5397 N N . PRO B 1 278 ? 23.293 21.771 -18.222 1.00 27.91 278 PRO B N 1
ATOM 5398 C CA . PRO B 1 278 ? 22.514 20.934 -19.104 1.00 31.83 278 PRO B CA 1
ATOM 5399 C C . PRO B 1 278 ? 21.418 21.620 -19.955 1.00 28.43 278 PRO B C 1
ATOM 5400 O O . PRO B 1 278 ? 20.549 20.916 -20.430 1.00 23.74 278 PRO B O 1
ATOM 5404 N N . PHE B 1 279 ? 21.475 22.954 -20.126 1.00 26.04 279 PHE B N 1
ATOM 5405 C CA . PHE B 1 279 ? 20.543 23.682 -20.978 1.00 23.60 279 PHE B CA 1
ATOM 5406 C C . PHE B 1 279 ? 20.530 23.080 -22.421 1.00 23.61 279 PHE B C 1
ATOM 5407 O O . PHE B 1 279 ? 19.514 22.655 -22.956 1.00 21.80 279 PHE B O 1
ATOM 5415 N N . LEU B 1 280 ? 21.691 23.039 -23.042 1.00 25.08 280 LEU B N 1
ATOM 5416 C CA . LEU B 1 280 ? 21.764 22.551 -24.418 1.00 23.60 280 LEU B CA 1
ATOM 5417 C C . LEU B 1 280 ? 21.289 21.147 -24.561 1.00 23.06 280 LEU B C 1
ATOM 5418 O O . LEU B 1 280 ? 20.562 20.843 -25.491 1.00 21.40 280 LEU B O 1
ATOM 5423 N N . GLU B 1 281 ? 21.784 20.278 -23.686 1.00 24.80 281 GLU B N 1
ATOM 5424 C CA . GLU B 1 281 ? 21.403 18.870 -23.718 1.00 28.88 281 GLU B CA 1
ATOM 5425 C C . GLU B 1 281 ? 19.879 18.735 -23.586 1.00 29.28 281 GLU B C 1
ATOM 5426 O O . GLU B 1 281 ? 19.221 18.033 -24.354 1.00 30.99 281 GLU B O 1
ATOM 5432 N N . GLN B 1 282 ? 19.345 19.389 -22.588 1.00 27.09 282 GLN B N 1
ATOM 5433 C CA . GLN B 1 282 ? 17.927 19.276 -22.328 1.00 28.06 282 GLN B CA 1
ATOM 5434 C C . GLN B 1 282 ? 17.112 19.830 -23.497 1.00 27.01 282 GLN B C 1
ATOM 5435 O O . GLN B 1 282 ? 16.096 19.258 -23.850 1.00 28.55 282 GLN B O 1
ATOM 5441 N N . VAL B 1 283 ? 17.603 20.875 -24.163 1.00 23.80 283 VAL B N 1
ATOM 5442 C CA . VAL B 1 283 ? 16.928 21.367 -25.365 1.00 23.38 283 VAL B CA 1
ATOM 5443 C C . VAL B 1 283 ? 17.081 20.368 -26.534 1.00 22.35 283 VAL B C 1
ATOM 5444 O O . VAL B 1 283 ? 16.104 20.049 -27.218 1.00 23.95 283 VAL B O 1
ATOM 5448 N N . LEU B 1 284 ? 18.265 19.820 -26.743 1.00 23.39 284 LEU B N 1
ATOM 5449 C CA . LEU B 1 284 ? 18.466 18.958 -27.918 1.00 24.93 284 LEU B CA 1
ATOM 5450 C C . LEU B 1 284 ? 17.623 17.692 -27.814 1.00 27.01 284 LEU B C 1
ATOM 5451 O O . LEU B 1 284 ? 16.977 17.299 -28.788 1.00 27.86 284 LEU B O 1
ATOM 5456 N N . ARG B 1 285 ? 17.617 17.088 -26.630 1.00 26.48 285 ARG B N 1
ATOM 5457 C CA . ARG B 1 285 ? 16.831 15.887 -26.367 1.00 27.48 285 ARG B CA 1
ATOM 5458 C C . ARG B 1 285 ? 15.348 16.044 -26.682 1.00 27.30 285 ARG B C 1
ATOM 5459 O O . ARG B 1 285 ? 14.746 15.103 -27.148 1.00 29.46 285 ARG B O 1
ATOM 5467 N N . ARG B 1 286 ? 14.787 17.234 -26.472 1.00 26.41 286 ARG B N 1
ATOM 5468 C CA . ARG B 1 286 ? 13.395 17.483 -26.807 1.00 28.13 286 ARG B CA 1
ATOM 5469 C C . ARG B 1 286 ? 13.153 17.591 -28.275 1.00 26.20 286 ARG B C 1
ATOM 5470 O O . ARG B 1 286 ? 12.045 17.633 -28.644 1.00 24.85 286 ARG B O 1
ATOM 5478 N N . LEU B 1 287 ? 14.192 17.555 -29.117 1.00 26.79 287 LEU B N 1
ATOM 5479 C CA . LEU B 1 287 ? 14.007 17.591 -30.529 1.00 24.97 287 LEU B CA 1
ATOM 5480 C C . LEU B 1 287 ? 14.106 16.212 -31.128 1.00 26.92 287 LEU B C 1
ATOM 5481 O O . LEU B 1 287 ? 14.085 16.063 -32.364 1.00 27.65 287 LEU B O 1
ATOM 5486 N N . LEU B 1 288 ? 14.260 15.204 -30.283 1.00 27.28 288 LEU B N 1
ATOM 5487 C CA . LEU B 1 288 ? 14.534 13.843 -30.750 1.00 28.57 288 LEU B CA 1
ATOM 5488 C C . LEU B 1 288 ? 13.675 12.819 -30.022 1.00 28.46 288 LEU B C 1
ATOM 5489 O O . LEU B 1 288 ? 13.217 13.087 -28.944 1.00 26.12 288 LEU B O 1
ATOM 5494 N N . PRO B 1 289 ? 13.517 11.615 -30.590 1.00 29.78 289 PRO B N 1
ATOM 5495 C CA . PRO B 1 289 ? 12.922 10.521 -29.815 1.00 31.73 289 PRO B CA 1
ATOM 5496 C C . PRO B 1 289 ? 13.735 10.122 -28.607 1.00 34.56 289 PRO B C 1
ATOM 5497 O O . PRO B 1 289 ? 14.913 10.501 -28.439 1.00 34.77 289 PRO B O 1
ATOM 5501 N N . GLU B 1 290 ? 13.086 9.302 -27.799 1.00 40.11 290 GLU B N 1
ATOM 5502 C CA . GLU B 1 290 ? 13.672 8.689 -26.611 1.00 40.32 290 GLU B CA 1
ATOM 5503 C C . GLU B 1 290 ? 14.572 7.554 -27.072 1.00 33.39 290 GLU B C 1
ATOM 5504 O O . GLU B 1 2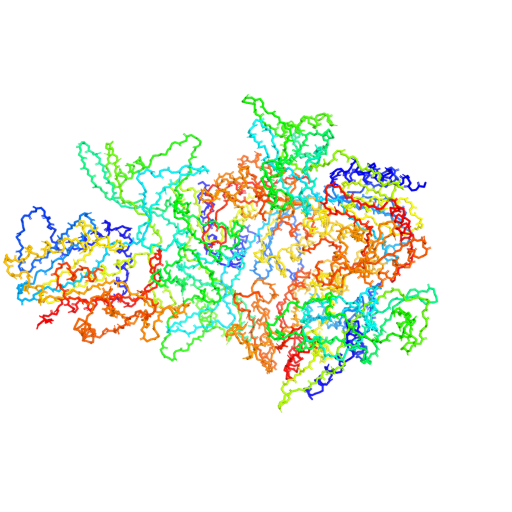90 ? 14.622 7.253 -28.214 1.00 39.82 290 GLU B O 1
ATOM 5510 N N . GLY B 1 291 ? 15.335 6.960 -26.194 1.00 32.53 291 GLY B N 1
ATOM 5511 C CA . GLY B 1 291 ? 16.219 5.859 -26.570 1.00 32.24 291 GLY B CA 1
ATOM 5512 C C . GLY B 1 291 ? 17.582 6.316 -27.072 1.00 33.16 291 GLY B C 1
ATOM 5513 O O . GLY B 1 291 ? 18.118 7.327 -26.631 1.00 31.77 291 GLY B O 1
ATOM 5514 N N . ASP B 1 292 ? 18.123 5.610 -28.054 1.00 31.42 292 ASP B N 1
ATOM 5515 C CA . ASP B 1 292 ? 19.454 5.875 -28.496 1.00 29.28 292 ASP B CA 1
ATOM 5516 C C . ASP B 1 292 ? 19.491 7.087 -29.444 1.00 31.15 292 ASP B C 1
ATOM 5517 O O . ASP B 1 292 ? 20.527 7.426 -30.016 1.00 30.29 292 ASP B O 1
ATOM 5522 N N . ALA B 1 293 ? 18.377 7.784 -29.598 1.00 28.69 293 ALA B N 1
ATOM 5523 C CA . ALA B 1 293 ? 18.331 8.726 -30.686 1.00 27.26 293 ALA B CA 1
ATOM 5524 C C . ALA B 1 293 ? 19.318 9.870 -30.465 1.00 27.59 293 ALA B C 1
ATOM 5525 O O . ALA B 1 293 ? 19.973 10.337 -31.400 1.00 25.07 293 ALA B O 1
ATOM 5527 N N . PHE B 1 294 ? 19.340 10.353 -29.235 1.00 26.48 294 PHE B N 1
ATOM 5528 C CA . PHE B 1 294 ? 20.193 11.435 -28.887 1.00 26.94 294 PHE B CA 1
ATOM 5529 C C . PHE B 1 294 ? 21.673 11.104 -29.138 1.00 24.62 294 PHE B C 1
ATOM 5530 O O . PHE B 1 294 ? 22.319 11.892 -29.788 1.00 19.55 294 PHE B O 1
ATOM 5538 N N . SER B 1 295 ? 22.194 9.993 -28.597 1.00 24.09 295 SER B N 1
ATOM 5539 C CA . SER B 1 295 ? 23.591 9.588 -28.856 1.00 26.03 295 SER B CA 1
ATOM 5540 C C . SER B 1 295 ? 23.908 9.469 -30.311 1.00 22.61 295 SER B C 1
ATOM 5541 O O . SER B 1 295 ? 24.933 9.947 -30.756 1.00 22.00 295 SER B O 1
ATOM 5544 N N . ARG B 1 296 ? 23.011 8.847 -31.041 1.00 20.90 296 ARG B N 1
ATOM 5545 C CA . ARG B 1 296 ? 23.156 8.695 -32.496 1.00 22.02 296 ARG B CA 1
ATOM 5546 C C . ARG B 1 296 ? 23.243 10.066 -33.195 1.00 22.18 296 ARG B C 1
ATOM 5547 O O . ARG B 1 296 ? 24.227 10.323 -33.939 1.00 22.33 296 ARG B O 1
ATOM 5555 N N . ALA B 1 297 ? 22.310 10.975 -32.871 1.00 20.03 297 ALA B N 1
ATOM 5556 C CA . ALA B 1 297 ? 22.305 12.312 -33.476 1.00 20.32 297 ALA B CA 1
ATOM 5557 C C . ALA B 1 297 ? 23.589 13.088 -33.214 1.00 20.72 297 ALA B C 1
ATOM 5558 O O . ALA B 1 297 ? 24.180 13.671 -34.103 1.00 21.41 297 ALA B O 1
ATOM 5560 N N . ILE B 1 298 ? 24.002 13.087 -31.950 1.00 22.02 298 ILE B N 1
ATOM 5561 C CA . ILE B 1 298 ? 25.231 13.728 -31.500 1.00 21.18 298 ILE B CA 1
ATOM 5562 C C . ILE B 1 298 ? 26.493 13.186 -32.178 1.00 19.88 298 ILE B C 1
ATOM 5563 O O . ILE B 1 298 ? 27.368 13.970 -32.541 1.00 21.14 298 ILE B O 1
ATOM 5568 N N . GLN B 1 299 ? 26.568 11.879 -32.396 1.00 19.86 299 GLN B N 1
ATOM 5569 C CA . GLN B 1 299 ? 27.665 11.292 -33.166 1.00 20.53 299 GLN B CA 1
ATOM 5570 C C . GLN B 1 299 ? 27.618 11.635 -34.618 1.00 20.72 299 GLN B C 1
ATOM 5571 O O . GLN B 1 299 ? 28.597 11.432 -35.284 1.00 23.82 299 GLN B O 1
ATOM 5577 N N . ARG B 1 300 ? 26.551 12.240 -35.114 1.00 21.45 300 ARG B N 1
ATOM 5578 C CA . ARG B 1 300 ? 26.523 12.738 -36.508 1.00 21.67 300 ARG B CA 1
ATOM 5579 C C . ARG B 1 300 ? 26.588 14.273 -36.519 1.00 22.16 300 ARG B C 1
ATOM 5580 O O . ARG B 1 300 ? 26.412 14.890 -37.567 1.00 21.68 300 ARG B O 1
ATOM 5588 N N . SER B 1 301 ? 26.832 14.878 -35.355 1.00 21.17 301 SER B N 1
ATOM 5589 C CA . SER B 1 301 ? 26.842 16.362 -35.225 1.00 19.61 301 SER B CA 1
ATOM 5590 C C . SER B 1 301 ? 28.265 16.920 -35.137 1.00 19.66 301 SER B C 1
ATOM 5591 O O . SER B 1 301 ? 29.228 16.212 -34.886 1.00 23.46 301 SER B O 1
ATOM 5594 N N . LEU B 1 302 ? 28.385 18.213 -35.303 1.00 21.77 302 LEU B N 1
ATOM 5595 C CA . LEU B 1 302 ? 29.627 18.924 -35.054 1.00 21.65 302 LEU B CA 1
ATOM 5596 C C . LEU B 1 302 ? 29.335 20.280 -34.431 1.00 20.77 302 LEU B C 1
ATOM 5597 O O . LEU B 1 302 ? 28.383 20.932 -34.797 1.00 21.44 302 LEU B O 1
ATOM 5602 N N . LEU B 1 303 ? 30.143 20.650 -33.445 1.00 20.14 303 LEU B N 1
ATOM 5603 C CA . LEU B 1 303 ? 30.046 21.924 -32.773 1.00 19.70 303 LEU B CA 1
ATOM 5604 C C . LEU B 1 303 ? 31.200 22.789 -33.254 1.00 19.42 303 LEU B C 1
ATOM 5605 O O . LEU B 1 303 ? 32.303 22.433 -33.090 1.00 20.23 303 LEU B O 1
ATOM 5610 N N . VAL B 1 304 ? 30.919 23.929 -33.851 1.00 20.46 304 VAL B N 1
ATOM 5611 C CA . VAL B 1 304 ? 31.906 24.952 -34.081 1.00 19.74 304 VAL B CA 1
ATOM 5612 C C . VAL B 1 304 ? 31.796 25.916 -32.898 1.00 19.79 304 VAL B C 1
ATOM 5613 O O . VAL B 1 304 ? 30.801 26.642 -32.756 1.00 19.56 304 VAL B O 1
ATOM 5617 N N . SER B 1 305 ? 32.819 25.856 -32.039 1.00 18.69 305 SER B N 1
ATOM 5618 C CA . SER B 1 305 ? 32.899 26.683 -30.813 1.00 20.83 305 SER B CA 1
ATOM 5619 C C . SER B 1 305 ? 33.665 27.967 -31.138 1.00 18.41 305 SER B C 1
ATOM 5620 O O . SER B 1 305 ? 34.866 27.931 -31.308 1.00 16.95 305 SER B O 1
ATOM 5623 N N . ALA B 1 306 ? 32.925 29.058 -31.309 1.00 18.55 306 ALA B N 1
ATOM 5624 C CA . ALA B 1 306 ? 33.448 30.289 -31.830 1.00 19.00 306 ALA B CA 1
ATOM 5625 C C . ALA B 1 306 ? 33.705 31.211 -30.695 1.00 19.15 306 ALA B C 1
ATOM 5626 O O . ALA B 1 306 ? 32.744 31.736 -30.097 1.00 22.03 306 ALA B O 1
ATOM 5628 N N . ASP B 1 307 ? 34.960 31.410 -30.358 1.00 18.06 307 ASP B N 1
ATOM 5629 C CA . ASP B 1 307 ? 35.293 32.353 -29.313 1.00 18.27 307 ASP B CA 1
ATOM 5630 C C . ASP B 1 307 ? 36.592 33.005 -29.740 1.00 20.17 307 ASP B C 1
ATOM 5631 O O . ASP B 1 307 ? 37.456 32.357 -30.328 1.00 17.81 307 ASP B O 1
ATOM 5636 N N . ASN B 1 308 ? 36.738 34.291 -29.459 1.00 21.83 308 ASN B N 1
ATOM 5637 C CA . ASN B 1 308 ? 37.891 35.043 -29.980 1.00 21.66 308 ASN B CA 1
ATOM 5638 C C . ASN B 1 308 ? 39.285 34.441 -29.712 1.00 22.25 308 ASN B C 1
ATOM 5639 O O . ASN B 1 308 ? 39.551 33.865 -28.648 1.00 20.88 308 ASN B O 1
ATOM 5644 N N . ALA B 1 309 ? 40.151 34.524 -30.722 1.00 20.85 309 ALA B N 1
ATOM 5645 C CA . ALA B 1 309 ? 41.519 34.102 -30.577 1.00 21.59 309 ALA B CA 1
ATOM 5646 C C . ALA B 1 309 ? 42.463 35.315 -30.389 1.00 20.92 309 ALA B C 1
ATOM 5647 O O . ALA B 1 309 ? 42.079 36.511 -30.625 1.00 17.15 309 ALA B O 1
ATOM 5649 N N . HIS B 1 310 ? 43.698 34.992 -30.017 1.00 19.97 310 HIS B N 1
ATOM 5650 C CA . HIS B 1 310 ? 44.753 36.004 -29.913 1.00 21.07 310 HIS B CA 1
ATOM 5651 C C . HIS B 1 310 ? 45.557 36.202 -31.181 1.00 20.71 310 HIS B C 1
ATOM 5652 O O . HIS B 1 310 ? 46.333 35.338 -31.626 1.00 21.47 310 HIS B O 1
ATOM 5659 N N . GLY B 1 311 ? 45.410 37.379 -31.758 1.00 21.56 311 GLY B N 1
ATOM 5660 C CA . GLY B 1 311 ? 46.347 37.829 -32.780 1.00 23.45 311 GLY B CA 1
ATOM 5661 C C . GLY B 1 311 ? 47.744 38.060 -32.176 1.00 23.06 311 GLY B C 1
ATOM 5662 O O . GLY B 1 311 ? 47.899 38.408 -30.990 1.00 21.46 311 GLY B O 1
ATOM 5663 N N . VAL B 1 312 ? 48.760 37.880 -32.994 1.00 24.64 312 VAL B N 1
ATOM 5664 C CA . VAL B 1 312 ? 50.112 38.226 -32.552 1.00 24.30 312 VAL B CA 1
ATOM 5665 C C . VAL B 1 312 ? 50.238 39.778 -32.512 1.00 21.65 312 VAL B C 1
ATOM 5666 O O . VAL B 1 312 ? 49.998 40.496 -33.477 1.00 25.84 312 VAL B O 1
ATOM 5670 N N . HIS B 1 313 ? 50.594 40.276 -31.356 1.00 21.97 313 HIS B N 1
ATOM 5671 C CA . HIS B 1 313 ? 50.660 41.696 -31.073 1.00 20.66 313 HIS B CA 1
ATOM 5672 C C . HIS B 1 313 ? 52.093 42.155 -31.349 1.00 20.12 313 HIS B C 1
ATOM 5673 O O . HIS B 1 313 ? 53.060 41.646 -30.763 1.00 19.92 313 HIS B O 1
ATOM 5680 N N . PRO B 1 314 ? 52.258 43.151 -32.200 1.00 20.72 314 PRO B N 1
ATOM 5681 C CA . PRO B 1 314 ? 53.647 43.558 -32.550 1.00 21.09 314 PRO B CA 1
ATOM 5682 C C . PRO B 1 314 ? 54.455 44.228 -31.439 1.00 22.65 314 PRO B C 1
ATOM 5683 O O . PRO B 1 314 ? 55.647 44.268 -31.522 1.00 22.17 314 PRO B O 1
ATOM 5687 N N . ASN B 1 315 ? 53.808 44.811 -30.436 1.00 23.45 315 ASN B N 1
ATOM 5688 C CA . ASN B 1 315 ? 54.552 45.244 -29.252 1.00 23.21 315 ASN B CA 1
ATOM 5689 C C . ASN B 1 315 ? 54.759 44.173 -28.213 1.00 24.05 315 ASN B C 1
ATOM 5690 O O . ASN B 1 315 ? 55.382 44.449 -27.198 1.00 25.38 315 ASN B O 1
ATOM 5695 N N . TYR B 1 316 ? 54.252 42.955 -28.455 1.00 24.36 316 TYR B N 1
ATOM 5696 C CA . TYR B 1 316 ? 54.423 41.852 -27.532 1.00 23.44 316 TYR B CA 1
ATOM 5697 C C . TYR B 1 316 ? 54.508 40.523 -28.286 1.00 25.18 316 TYR B C 1
ATOM 5698 O O . TYR B 1 316 ? 53.880 39.513 -27.868 1.00 26.33 316 TYR B O 1
ATOM 5707 N N . ALA B 1 317 ? 55.252 40.514 -29.374 1.00 24.34 317 ALA B N 1
ATOM 5708 C CA . ALA B 1 317 ? 55.256 39.368 -30.317 1.00 25.90 317 ALA B CA 1
ATOM 5709 C C . ALA B 1 317 ? 55.798 38.053 -29.723 1.00 29.28 317 ALA B C 1
ATOM 5710 O O . ALA B 1 317 ? 55.314 36.968 -30.071 1.00 29.84 317 ALA B O 1
ATOM 5712 N N . ASP B 1 318 ? 56.793 38.143 -28.822 1.00 30.08 318 ASP B N 1
ATOM 5713 C CA . ASP B 1 318 ? 57.262 36.973 -28.077 1.00 33.67 318 ASP B CA 1
ATOM 5714 C C . ASP B 1 318 ? 56.196 36.285 -27.172 1.00 32.01 318 ASP B C 1
ATOM 5715 O O . ASP B 1 318 ? 56.482 35.283 -26.546 1.00 34.47 318 ASP B O 1
ATOM 5720 N N . ARG B 1 319 ? 54.987 36.810 -27.074 1.00 32.74 319 ARG B N 1
ATOM 5721 C CA . ARG B 1 319 ? 53.904 36.066 -26.342 1.00 34.80 319 ARG B CA 1
ATOM 5722 C C . ARG B 1 319 ? 53.270 34.973 -27.210 1.00 30.94 319 ARG B C 1
ATOM 5723 O O . ARG B 1 319 ? 52.487 34.188 -26.718 1.00 33.14 319 ARG B O 1
ATOM 5731 N N . HIS B 1 320 ? 53.587 34.968 -28.496 1.00 27.25 320 HIS B N 1
ATOM 5732 C CA . HIS B 1 320 ? 53.094 33.925 -29.403 1.00 29.69 320 HIS B CA 1
ATOM 5733 C C . HIS B 1 320 ? 54.202 32.964 -29.809 1.00 28.23 320 HIS B C 1
ATOM 5734 O O . HIS B 1 320 ? 55.362 33.283 -29.747 1.00 26.27 320 HIS B O 1
ATOM 5741 N N . ASP B 1 321 ? 53.816 31.773 -30.219 1.00 29.79 321 ASP B N 1
ATOM 5742 C CA . ASP B 1 321 ? 54.733 30.897 -30.930 1.00 29.22 321 ASP B CA 1
ATOM 5743 C C . ASP B 1 321 ? 54.950 31.502 -32.306 1.00 25.29 321 ASP B C 1
ATOM 5744 O O . ASP B 1 321 ? 54.007 31.875 -32.982 1.00 24.18 321 ASP B O 1
ATOM 5749 N N . ALA B 1 322 ? 56.183 31.602 -32.723 1.00 24.91 322 ALA B N 1
ATOM 5750 C CA . ALA B 1 322 ? 56.501 32.309 -33.999 1.00 28.36 322 ALA B CA 1
ATOM 5751 C C . ALA B 1 322 ? 55.917 31.600 -35.222 1.00 28.99 322 ALA B C 1
ATOM 5752 O O . ALA B 1 322 ? 55.659 32.223 -36.255 1.00 29.94 322 ALA B O 1
ATOM 5754 N N . ASN B 1 323 ? 55.669 30.307 -35.111 1.00 27.97 323 ASN B N 1
ATOM 5755 C CA . ASN B 1 323 ? 54.974 29.622 -36.193 1.00 27.08 323 ASN B CA 1
ATOM 5756 C C . ASN B 1 323 ? 53.458 29.792 -36.183 1.00 28.46 323 ASN B C 1
ATOM 5757 O O . ASN B 1 323 ? 52.809 29.300 -37.071 1.00 28.27 323 ASN B O 1
ATOM 5762 N N . HIS B 1 324 ? 52.884 30.475 -35.175 1.00 26.67 324 HIS B N 1
ATOM 5763 C CA . HIS B 1 324 ? 51.435 30.430 -34.945 1.00 28.31 324 HIS B CA 1
ATOM 5764 C C . HIS B 1 324 ? 51.035 31.787 -34.401 1.00 27.26 324 HIS B C 1
ATOM 5765 O O . HIS B 1 324 ? 50.505 31.891 -33.285 1.00 28.02 324 HIS B O 1
ATOM 5772 N N . GLY B 1 325 ? 51.283 32.798 -35.241 1.00 24.52 325 GLY B N 1
ATOM 5773 C CA . GLY B 1 325 ? 50.945 34.151 -34.973 1.00 22.54 325 GLY B CA 1
ATOM 5774 C C . GLY B 1 325 ? 49.842 34.585 -35.916 1.00 23.04 325 GLY B C 1
ATOM 5775 O O . GLY B 1 325 ? 50.099 34.958 -37.069 1.00 24.18 325 GLY B O 1
ATOM 5776 N N . PRO B 1 326 ? 48.606 34.555 -35.439 1.00 21.18 326 PRO B N 1
ATOM 5777 C CA . PRO B 1 326 ? 47.521 34.936 -36.345 1.00 22.10 326 PRO B CA 1
ATOM 5778 C C . PRO B 1 326 ? 47.462 36.459 -36.555 1.00 22.94 326 PRO B C 1
ATOM 5779 O O . PRO B 1 326 ? 47.758 37.247 -35.650 1.00 22.14 326 PRO B O 1
ATOM 5783 N N . ALA B 1 327 ? 47.174 36.820 -37.800 1.00 22.82 327 ALA B N 1
ATOM 5784 C CA . ALA B 1 327 ? 47.019 38.180 -38.282 1.00 22.02 327 ALA B CA 1
ATOM 5785 C C . ALA B 1 327 ? 45.586 38.608 -38.244 1.00 21.53 327 ALA B C 1
ATOM 5786 O O . ALA B 1 327 ? 44.706 37.883 -38.777 1.00 19.63 327 ALA B O 1
ATOM 5788 N N . LEU B 1 328 ? 45.333 39.790 -37.698 1.00 20.90 328 LEU B N 1
ATOM 5789 C CA . LEU B 1 328 ? 43.994 40.356 -37.846 1.00 21.43 328 LEU B CA 1
ATOM 5790 C C . LEU B 1 328 ? 43.738 40.536 -39.330 1.00 20.82 328 LEU B C 1
ATOM 5791 O O . LEU B 1 328 ? 44.634 40.939 -40.065 1.00 23.54 328 LEU B O 1
ATOM 5796 N N . ASN B 1 329 ? 42.507 40.281 -39.753 1.00 19.77 329 ASN B N 1
ATOM 5797 C CA . ASN B 1 329 ? 42.102 40.336 -41.173 1.00 19.68 329 ASN B CA 1
ATOM 5798 C C . ASN B 1 329 ? 42.665 39.193 -42.004 1.00 21.45 329 ASN B C 1
ATOM 5799 O O . ASN B 1 329 ? 42.574 39.191 -43.228 1.00 23.41 329 ASN B O 1
ATOM 5804 N N . GLY B 1 330 ? 43.253 38.219 -41.317 1.00 23.31 330 GLY B N 1
ATOM 5805 C CA . GLY B 1 330 ? 43.774 37.018 -41.923 1.00 22.73 330 GLY B CA 1
ATOM 5806 C C . GLY B 1 330 ? 42.754 35.889 -41.820 1.00 24.45 330 GLY B C 1
ATOM 5807 O O . GLY B 1 330 ? 43.048 34.758 -42.195 1.00 28.73 330 GLY B O 1
ATOM 5808 N N . GLY B 1 331 ? 41.553 36.183 -41.332 1.00 23.18 331 GLY B N 1
ATOM 5809 C CA . GLY B 1 331 ? 40.478 35.137 -41.237 1.00 24.33 331 GLY B CA 1
ATOM 5810 C C . GLY B 1 331 ? 40.453 34.315 -39.919 1.00 22.43 331 GLY B C 1
ATOM 5811 O O . GLY B 1 331 ? 41.334 34.423 -39.058 1.00 21.26 331 GLY B O 1
ATOM 5812 N N . PRO B 1 332 ? 39.450 33.479 -39.766 1.00 21.80 332 PRO B N 1
ATOM 5813 C CA . PRO B 1 332 ? 39.334 32.647 -38.549 1.00 22.20 332 PRO B CA 1
ATOM 5814 C C . PRO B 1 332 ? 40.546 31.753 -38.229 1.00 20.80 332 PRO B C 1
ATOM 5815 O O . PRO B 1 332 ? 41.297 31.279 -39.132 1.00 22.01 332 PRO B O 1
ATOM 5819 N N . VAL B 1 333 ? 40.711 31.512 -36.952 1.00 19.27 333 VAL B N 1
ATOM 5820 C CA . VAL B 1 333 ? 41.855 30.806 -36.455 1.00 20.83 333 VAL B CA 1
ATOM 5821 C C . VAL B 1 333 ? 41.319 29.498 -35.913 1.00 20.16 333 VAL B C 1
ATOM 5822 O O . VAL B 1 333 ? 40.394 29.518 -35.100 1.00 19.46 333 VAL B O 1
ATOM 5826 N N . ILE B 1 334 ? 41.914 28.390 -36.342 1.00 19.12 334 ILE B N 1
ATOM 5827 C CA . ILE B 1 334 ? 41.667 27.103 -35.702 1.00 20.73 334 ILE B CA 1
ATOM 5828 C C . ILE B 1 334 ? 42.576 26.950 -34.491 1.00 20.57 334 ILE B C 1
ATOM 5829 O O . ILE B 1 334 ? 43.776 27.117 -34.595 1.00 19.37 334 ILE B O 1
ATOM 5834 N N . LYS B 1 335 ? 41.969 26.703 -33.337 1.00 21.39 335 LYS B N 1
ATOM 5835 C CA . LYS B 1 335 ? 42.682 26.687 -32.039 1.00 23.96 335 LYS B CA 1
ATOM 5836 C C . LYS B 1 335 ? 42.911 25.255 -31.614 1.00 24.34 335 LYS B C 1
ATOM 5837 O O . LYS B 1 335 ? 41.970 24.420 -31.549 1.00 25.89 335 LYS B O 1
ATOM 5843 N N . ILE B 1 336 ? 44.174 24.965 -31.376 1.00 24.94 336 ILE B N 1
ATOM 5844 C CA . ILE B 1 336 ? 44.634 23.627 -31.132 1.00 24.20 336 ILE B CA 1
ATOM 5845 C C . ILE B 1 336 ? 45.341 23.675 -29.833 1.00 26.70 336 ILE B C 1
ATOM 5846 O O . ILE B 1 336 ? 46.182 24.572 -29.585 1.00 28.64 336 ILE B O 1
ATOM 5851 N N . ASN B 1 337 ? 44.969 22.742 -28.968 1.00 29.82 337 ASN B N 1
ATOM 5852 C CA . ASN B 1 337 ? 45.676 22.494 -27.714 1.00 28.73 337 ASN B CA 1
ATOM 5853 C C . ASN B 1 337 ? 45.428 21.044 -27.352 1.00 29.97 337 ASN B C 1
ATOM 5854 O O . ASN B 1 337 ? 44.275 20.658 -26.988 1.00 23.76 337 ASN B O 1
ATOM 5859 N N . SER B 1 338 ? 46.461 20.215 -27.435 1.00 27.52 338 SER B N 1
ATOM 5860 C CA . SER B 1 338 ? 46.233 18.778 -27.232 1.00 28.35 338 SER B CA 1
ATOM 5861 C C . SER B 1 338 ? 45.950 18.415 -25.766 1.00 26.33 338 SER B C 1
ATOM 5862 O O . SER B 1 338 ? 45.356 17.367 -25.483 1.00 29.02 338 SER B O 1
ATOM 5865 N N . ASN B 1 339 ? 46.233 19.319 -24.837 1.00 26.36 339 ASN B N 1
ATOM 5866 C CA . ASN B 1 339 ? 45.753 19.175 -23.451 1.00 27.29 339 ASN B CA 1
ATOM 5867 C C . ASN B 1 339 ? 44.295 19.535 -23.286 1.00 28.53 339 ASN B C 1
ATOM 5868 O O . ASN B 1 339 ? 43.827 19.725 -22.175 1.00 26.31 339 ASN B O 1
ATOM 5873 N N . GLN B 1 340 ? 43.578 19.686 -24.394 1.00 29.72 340 GLN B N 1
ATOM 5874 C CA . GLN B 1 340 ? 42.143 19.840 -24.337 1.00 31.09 340 GLN B CA 1
ATOM 5875 C C . GLN B 1 340 ? 41.682 21.125 -23.648 1.00 32.44 340 GLN B C 1
ATOM 5876 O O . GLN B 1 340 ? 40.576 21.171 -23.132 1.00 29.33 340 GLN B O 1
ATOM 5882 N N . ARG B 1 341 ? 42.498 22.180 -23.643 1.00 36.22 341 ARG B N 1
ATOM 5883 C CA . ARG B 1 341 ? 41.961 23.529 -23.340 1.00 38.69 341 ARG B CA 1
ATOM 5884 C C . ARG B 1 341 ? 41.106 24.003 -24.546 1.00 34.70 341 ARG B C 1
ATOM 5885 O O . ARG B 1 341 ? 40.287 24.901 -24.411 1.00 29.93 341 ARG B O 1
ATOM 5893 N N . TYR B 1 342 ? 41.356 23.393 -25.723 1.00 33.76 342 TYR B N 1
ATOM 5894 C CA . TYR B 1 342 ? 40.504 23.458 -26.908 1.00 34.87 342 TYR B CA 1
ATOM 5895 C C . TYR B 1 342 ? 40.163 21.974 -27.338 1.00 35.15 342 TYR B C 1
ATOM 5896 O O . TYR B 1 342 ? 41.023 21.073 -27.221 1.00 31.31 342 TYR B O 1
ATOM 5905 N N . ALA B 1 343 ? 38.928 21.720 -27.840 1.00 32.94 343 ALA B N 1
ATOM 5906 C CA . ALA B 1 343 ? 38.506 20.314 -28.169 1.00 31.34 343 ALA B CA 1
ATOM 5907 C C . ALA B 1 343 ? 38.836 19.936 -29.612 1.00 25.12 343 ALA B C 1
ATOM 5908 O O . ALA B 1 343 ? 38.626 18.837 -30.068 1.00 24.79 343 ALA B O 1
ATOM 5910 N N . THR B 1 344 ? 39.394 20.886 -30.345 1.00 24.93 344 THR B N 1
ATOM 5911 C CA . THR B 1 344 ? 39.726 20.663 -31.694 1.00 23.18 344 THR B CA 1
ATOM 5912 C C . THR B 1 344 ? 40.562 19.373 -31.885 1.00 24.34 344 THR B C 1
ATOM 5913 O O . THR B 1 344 ? 41.475 19.081 -31.104 1.00 24.35 344 THR B O 1
ATOM 5917 N N . ASN B 1 345 ? 40.320 18.618 -32.966 1.00 23.11 345 ASN B N 1
ATOM 5918 C CA . ASN B 1 345 ? 41.168 17.452 -33.269 1.00 18.75 345 ASN B CA 1
ATOM 5919 C C . ASN B 1 345 ? 41.444 17.396 -34.758 1.00 18.95 345 ASN B C 1
ATOM 5920 O O . ASN B 1 345 ? 40.972 18.240 -35.523 1.00 18.95 345 ASN B O 1
ATOM 5925 N N . SER B 1 346 ? 42.190 16.414 -35.212 1.00 18.37 346 SER B N 1
ATOM 5926 C CA . SER B 1 346 ? 42.570 16.440 -36.628 1.00 19.51 346 SER B CA 1
ATOM 5927 C C . SER B 1 346 ? 41.387 16.420 -37.562 1.00 19.67 346 SER B C 1
ATOM 5928 O O . SER B 1 346 ? 41.431 16.987 -38.606 1.00 21.20 346 SER B O 1
ATOM 5931 N N . GLU B 1 347 ? 40.332 15.742 -37.173 1.00 20.94 347 GLU B N 1
ATOM 5932 C CA . GLU B 1 347 ? 39.153 15.600 -38.030 1.00 21.80 347 GLU B CA 1
ATOM 5933 C C . GLU B 1 347 ? 38.283 16.827 -37.990 1.00 19.63 347 GLU B C 1
ATOM 5934 O O . GLU B 1 347 ? 37.807 17.195 -39.006 1.00 19.55 347 GLU B O 1
ATOM 5940 N N . THR B 1 348 ? 38.122 17.460 -36.837 1.00 19.38 348 THR B N 1
ATOM 5941 C CA . THR B 1 348 ? 37.364 18.679 -36.766 1.00 19.99 348 THR B CA 1
ATOM 5942 C C . THR B 1 348 ? 38.137 19.874 -37.308 1.00 19.99 348 THR B C 1
ATOM 5943 O O . THR B 1 348 ? 37.590 20.700 -38.026 1.00 21.19 348 THR B O 1
ATOM 5947 N N . ALA B 1 349 ? 39.427 19.913 -37.056 1.00 21.45 349 ALA B N 1
ATOM 5948 C CA . ALA B 1 349 ? 40.281 20.924 -37.679 1.00 19.85 349 ALA B CA 1
ATOM 5949 C C . ALA B 1 349 ? 40.222 20.748 -39.161 1.00 20.60 349 ALA B C 1
ATOM 5950 O O . ALA B 1 349 ? 40.042 21.754 -39.920 1.00 21.26 349 ALA B O 1
ATOM 5952 N N . GLY B 1 350 ? 40.330 19.499 -39.600 1.00 22.16 350 GLY B N 1
ATOM 5953 C CA . GLY B 1 350 ? 40.523 19.253 -41.063 1.00 24.51 350 GLY B CA 1
ATOM 5954 C C . GLY B 1 350 ? 39.265 19.652 -41.809 1.00 26.13 350 GLY B C 1
ATOM 5955 O O . GLY B 1 350 ? 39.307 20.274 -42.861 1.00 22.61 350 GLY B O 1
ATOM 5956 N N . PHE B 1 351 ? 38.123 19.317 -41.214 1.00 24.22 351 PHE B N 1
ATOM 5957 C CA . PHE B 1 351 ? 36.870 19.630 -41.829 1.00 24.81 351 PHE B CA 1
ATOM 5958 C C . PHE B 1 351 ? 36.729 21.134 -41.950 1.00 25.29 351 PHE B C 1
ATOM 5959 O O . PHE B 1 351 ? 36.238 21.668 -42.966 1.00 23.68 351 PHE B O 1
ATOM 5967 N N . PHE B 1 352 ? 37.110 21.848 -40.900 1.00 25.29 352 PHE B N 1
ATOM 5968 C CA . PHE B 1 352 ? 36.868 23.322 -40.917 1.00 22.37 352 PHE B CA 1
ATOM 5969 C C . PHE B 1 352 ? 37.844 24.010 -41.887 1.00 20.99 352 PHE B C 1
ATOM 5970 O O . PHE B 1 352 ? 37.496 24.947 -42.591 1.00 19.33 352 PHE B O 1
ATOM 5978 N N . ARG B 1 353 ? 39.066 23.503 -41.925 1.00 20.42 353 ARG B N 1
ATOM 5979 C CA . ARG B 1 353 ? 40.087 24.019 -42.801 1.00 23.53 353 ARG B CA 1
ATOM 5980 C C . ARG B 1 353 ? 39.634 23.858 -44.231 1.00 27.35 353 ARG B C 1
ATOM 5981 O O . ARG B 1 353 ? 39.743 24.777 -45.048 1.00 25.57 353 ARG B O 1
ATOM 5989 N N . HIS B 1 354 ? 39.047 22.710 -44.504 1.00 29.02 354 HIS B N 1
ATOM 5990 C CA . HIS B 1 354 ? 38.488 22.460 -45.824 1.00 34.01 354 HIS B CA 1
ATOM 5991 C C . HIS B 1 354 ? 37.281 23.330 -46.187 1.00 29.27 354 HIS B C 1
ATOM 5992 O O . HIS B 1 354 ? 37.150 23.771 -47.298 1.00 26.02 354 HIS B O 1
ATOM 5999 N N . LEU B 1 355 ? 36.374 23.522 -45.262 1.00 29.43 355 LEU B N 1
ATOM 6000 C CA . LEU B 1 355 ? 35.234 24.431 -45.452 1.00 28.36 355 LEU B CA 1
ATOM 6001 C C . LEU B 1 355 ? 35.664 25.860 -45.875 1.00 28.23 355 LEU B C 1
ATOM 6002 O O . LEU B 1 355 ? 35.048 26.484 -46.730 1.00 26.07 355 LEU B O 1
ATOM 6007 N N . CYS B 1 356 ? 36.716 26.363 -45.215 1.00 26.89 356 CYS B N 1
ATOM 6008 C CA . CYS B 1 356 ? 37.265 27.687 -45.429 1.00 26.39 356 CYS B CA 1
ATOM 6009 C C . CYS B 1 356 ? 37.822 27.702 -46.840 1.00 31.96 356 CYS B C 1
ATOM 6010 O O . CYS B 1 356 ? 37.574 28.647 -47.583 1.00 29.66 356 CYS B O 1
ATOM 6013 N N . GLN B 1 357 ? 38.618 26.682 -47.182 1.00 31.89 357 GLN B N 1
ATOM 6014 C CA . GLN B 1 357 ? 39.140 26.548 -48.561 1.00 35.27 357 GLN B CA 1
ATOM 6015 C C . GLN B 1 357 ? 38.022 26.546 -49.611 1.00 34.80 357 GLN B C 1
ATOM 6016 O O . GLN B 1 357 ? 38.049 27.371 -50.531 1.00 29.06 357 GLN B O 1
ATOM 6022 N N . ASP B 1 358 ? 36.982 25.725 -49.420 1.00 35.29 358 ASP B N 1
ATOM 6023 C CA . ASP B 1 358 ? 35.852 25.749 -50.337 1.00 36.90 358 ASP B CA 1
ATOM 6024 C C . ASP B 1 358 ? 35.170 27.084 -50.405 1.00 36.38 358 ASP B C 1
ATOM 6025 O O . ASP B 1 358 ? 34.574 27.386 -51.434 1.00 39.66 358 ASP B O 1
ATOM 6030 N N . SER B 1 359 ? 35.176 27.842 -49.315 1.00 30.13 359 SER B N 1
ATOM 6031 C CA . SER B 1 359 ? 34.460 29.106 -49.279 1.00 29.54 359 SER B CA 1
ATOM 6032 C C . SER B 1 359 ? 35.338 30.252 -49.636 1.00 28.01 359 SER B C 1
ATOM 6033 O O . SER B 1 359 ? 34.898 31.379 -49.503 1.00 27.48 359 SER B O 1
ATOM 6036 N N . GLU B 1 360 ? 36.589 29.979 -49.990 1.00 28.79 360 GLU B N 1
ATOM 6037 C CA . GLU B 1 360 ? 37.582 31.023 -50.226 1.00 32.61 360 GLU B CA 1
ATOM 6038 C C . GLU B 1 360 ? 37.769 31.997 -49.071 1.00 33.76 360 GLU B C 1
ATOM 6039 O O . GLU B 1 360 ? 38.004 33.204 -49.265 1.00 34.71 360 GLU B O 1
ATOM 6045 N N . VAL B 1 361 ? 37.718 31.479 -47.863 1.00 28.75 361 VAL B N 1
ATOM 6046 C CA . VAL B 1 361 ? 38.001 32.288 -46.694 1.00 27.73 361 VAL B CA 1
ATOM 6047 C C . VAL B 1 361 ? 39.369 31.835 -46.177 1.00 26.38 361 VAL B C 1
ATOM 6048 O O . VAL B 1 361 ? 39.583 30.599 -46.020 1.00 23.02 361 VAL B O 1
ATOM 6052 N N . PRO B 1 362 ? 40.296 32.788 -45.908 1.00 23.53 362 PRO B N 1
ATOM 6053 C CA . PRO B 1 362 ? 41.632 32.409 -45.349 1.00 22.66 362 PRO B CA 1
ATOM 6054 C C . PRO B 1 362 ? 41.484 31.848 -43.941 1.00 22.47 362 PRO B C 1
ATOM 6055 O O . PRO B 1 362 ? 40.580 32.251 -43.243 1.00 21.37 362 PRO B O 1
ATOM 6059 N N . VAL B 1 363 ? 42.368 30.939 -43.532 1.00 21.69 363 VAL B N 1
ATOM 6060 C CA . VAL B 1 363 ? 42.262 30.298 -42.246 1.00 20.81 363 VAL B CA 1
ATOM 6061 C C . VAL B 1 363 ? 43.637 30.169 -41.635 1.00 22.11 363 VAL B C 1
ATOM 6062 O O . VAL B 1 363 ? 44.599 30.105 -42.327 1.00 23.69 363 VAL B O 1
ATOM 6066 N N . GLN B 1 364 ? 43.711 30.187 -40.313 1.00 22.37 364 GLN B N 1
ATOM 6067 C CA . GLN B 1 364 ? 44.942 30.334 -39.600 1.00 23.24 364 GLN B CA 1
ATOM 6068 C C . GLN B 1 364 ? 44.939 29.270 -38.507 1.00 21.37 364 GLN B C 1
ATOM 6069 O O . GLN B 1 364 ? 43.906 28.701 -38.182 1.00 19.87 364 GLN B O 1
ATOM 6075 N N . SER B 1 365 ? 46.111 29.045 -37.947 1.00 20.50 365 SER B N 1
ATOM 6076 C CA . SER B 1 365 ? 46.276 28.095 -36.881 1.00 24.42 365 SER B CA 1
ATOM 6077 C C . SER B 1 365 ? 46.899 28.711 -35.652 1.00 25.92 365 SER B C 1
ATOM 6078 O O . SER B 1 365 ? 47.851 29.476 -35.766 1.00 26.75 365 SER B O 1
ATOM 6081 N N . PHE B 1 366 ? 46.365 28.363 -34.485 1.00 25.47 366 PHE B N 1
ATOM 6082 C CA . PHE B 1 366 ? 46.923 28.826 -33.222 1.00 25.26 366 PHE B CA 1
ATOM 6083 C C . PHE B 1 366 ? 47.112 27.635 -32.309 1.00 26.60 366 PHE B C 1
ATOM 6084 O O . PHE B 1 366 ? 46.190 26.819 -32.105 1.00 20.22 366 PHE B O 1
ATOM 6092 N N . VAL B 1 367 ? 48.323 27.587 -31.776 1.00 26.91 367 VAL B N 1
ATOM 6093 C CA . VAL B 1 367 ? 48.666 26.892 -30.576 1.00 28.44 367 VAL B CA 1
ATOM 6094 C C . VAL B 1 367 ? 49.424 27.926 -29.676 1.00 29.80 367 VAL B C 1
ATOM 6095 O O . VAL B 1 367 ? 50.102 28.884 -30.148 1.00 26.58 367 VAL B O 1
ATOM 6099 N N . THR B 1 368 ? 49.326 27.755 -28.369 1.00 29.93 368 THR B N 1
ATOM 6100 C CA . THR B 1 368 ? 50.125 28.625 -27.463 1.00 31.80 368 THR B CA 1
ATOM 6101 C C . THR B 1 368 ? 51.594 28.249 -27.443 1.00 30.12 368 THR B C 1
ATOM 6102 O O . THR B 1 368 ? 52.041 27.128 -27.846 1.00 28.81 368 THR B O 1
ATOM 6106 N N . ARG B 1 369 ? 52.372 29.179 -26.950 1.00 31.47 369 ARG B N 1
ATOM 6107 C CA . ARG B 1 369 ? 53.747 28.819 -26.554 1.00 33.63 369 ARG B CA 1
ATOM 6108 C C . ARG B 1 369 ? 53.696 27.612 -25.607 1.00 30.10 369 ARG B C 1
ATOM 6109 O O . ARG B 1 369 ? 52.791 27.498 -24.729 1.00 28.24 369 ARG B O 1
ATOM 6117 N N . SER B 1 370 ? 54.634 26.690 -25.819 1.00 26.99 370 SER B N 1
ATOM 6118 C CA . SER B 1 370 ? 54.644 25.471 -25.038 1.00 28.16 370 SER B CA 1
ATOM 6119 C C . SER B 1 370 ? 55.095 25.672 -23.593 1.00 30.07 370 SER B C 1
ATOM 6120 O O . SER B 1 370 ? 54.934 24.775 -22.799 1.00 34.55 370 SER B O 1
ATOM 6123 N N . ASP B 1 371 ? 55.602 26.854 -23.243 1.00 30.48 371 ASP B N 1
ATOM 6124 C CA . ASP B 1 371 ? 55.882 27.196 -21.832 1.00 33.55 371 ASP B CA 1
ATOM 6125 C C . ASP B 1 371 ? 54.790 28.102 -21.224 1.00 35.38 371 ASP B C 1
ATOM 6126 O O . ASP B 1 371 ? 55.044 28.770 -20.233 1.00 33.72 371 ASP B O 1
ATOM 6131 N N . MET B 1 372 ? 53.609 28.166 -21.841 1.00 43.03 372 MET B N 1
ATOM 6132 C CA . MET B 1 372 ? 52.484 29.018 -21.364 1.00 42.76 372 MET B CA 1
ATOM 6133 C C . MET B 1 372 ? 51.262 28.118 -21.408 1.00 46.47 372 MET B C 1
ATOM 6134 O O . MET B 1 372 ? 51.061 27.418 -22.398 1.00 50.55 372 MET B O 1
ATOM 6139 N N . GLY B 1 373 ? 50.465 28.147 -20.338 1.00 53.33 373 GLY B N 1
ATOM 6140 C CA . GLY B 1 373 ? 49.178 27.451 -20.248 1.00 52.44 373 GLY B CA 1
ATOM 6141 C C . GLY B 1 373 ? 48.074 28.335 -20.750 1.00 50.17 373 GLY B C 1
ATOM 6142 O O . GLY B 1 373 ? 48.005 28.587 -21.942 1.00 52.52 373 GLY B O 1
ATOM 6143 N N . ILE B 1 378 ? 42.996 29.332 -15.380 1.00 134.99 378 ILE B N 1
ATOM 6144 C CA . ILE B 1 378 ? 42.366 28.030 -15.162 1.00 128.12 378 ILE B CA 1
ATOM 6145 C C . ILE B 1 378 ? 41.713 27.514 -16.486 1.00 131.23 378 ILE B C 1
ATOM 6146 O O . ILE B 1 378 ? 42.465 27.220 -17.415 1.00 138.16 378 ILE B O 1
ATOM 6151 N N . GLY B 1 379 ? 40.383 27.408 -16.622 1.00 125.62 379 GLY B N 1
ATOM 6152 C CA . GLY B 1 379 ? 39.789 26.903 -17.900 1.00 124.63 379 GLY B CA 1
ATOM 6153 C C . GLY B 1 379 ? 38.310 27.221 -18.153 1.00 130.66 379 GLY B C 1
ATOM 6154 O O . GLY B 1 379 ? 37.469 26.826 -17.333 1.00 115.47 379 GLY B O 1
ATOM 6155 N N . PRO B 1 380 ? 37.969 27.925 -19.284 1.00 141.59 380 PRO B N 1
ATOM 6156 C CA . PRO B 1 380 ? 36.551 28.351 -19.449 1.00 136.48 380 PRO B CA 1
ATOM 6157 C C . PRO B 1 380 ? 35.598 27.805 -20.605 1.00 133.57 380 PRO B C 1
ATOM 6158 O O . PRO B 1 380 ? 34.378 27.876 -20.391 1.00 119.37 380 PRO B O 1
ATOM 6162 N N . ILE B 1 381 ? 36.102 27.294 -21.758 1.00 133.05 381 ILE B N 1
ATOM 6163 C CA . ILE B 1 381 ? 35.254 26.748 -22.913 1.00 115.20 381 ILE B CA 1
ATOM 6164 C C . ILE B 1 381 ? 34.581 25.362 -22.585 1.00 121.72 381 ILE B C 1
ATOM 6165 O O . ILE B 1 381 ? 34.728 24.898 -21.457 1.00 137.98 381 ILE B O 1
ATOM 6170 N N . THR B 1 382 ? 33.765 24.774 -23.489 1.00 118.38 382 THR B N 1
ATOM 6171 C CA . THR B 1 382 ? 33.355 23.287 -23.511 1.00 105.47 382 THR B CA 1
ATOM 6172 C C . THR B 1 382 ? 31.857 22.951 -23.251 1.00 108.25 382 THR B C 1
ATOM 6173 O O . THR B 1 382 ? 31.389 22.952 -22.092 1.00 111.60 382 THR B O 1
ATOM 6177 N N . ALA B 1 383 ? 31.119 22.654 -24.328 1.00 94.27 383 ALA B N 1
ATOM 6178 C CA . ALA B 1 383 ? 29.924 21.825 -24.218 1.00 75.35 383 ALA B CA 1
ATOM 6179 C C . ALA B 1 383 ? 30.475 20.428 -23.806 1.00 71.58 383 ALA B C 1
ATOM 6180 O O . ALA B 1 383 ? 31.153 20.389 -22.686 1.00 54.35 383 ALA B O 1
ATOM 6182 N N . SER B 1 384 ? 30.249 19.354 -24.630 1.00 51.39 384 SER B N 1
ATOM 6183 C CA . SER B 1 384 ? 30.556 17.868 -24.239 1.00 62.85 384 SER B CA 1
ATOM 6184 C C . SER B 1 384 ? 31.139 17.403 -22.860 1.00 52.86 384 SER B C 1
ATOM 6185 O O . SER B 1 384 ? 32.347 17.494 -22.680 1.00 55.42 384 SER B O 1
ATOM 6188 N N . GLN B 1 385 ? 30.333 16.872 -21.915 1.00 47.38 385 GLN B N 1
ATOM 6189 C CA . GLN B 1 385 ? 28.870 17.143 -21.731 1.00 46.05 385 GLN B CA 1
ATOM 6190 C C . GLN B 1 385 ? 27.766 16.466 -22.620 1.00 40.61 385 GLN B C 1
ATOM 6191 O O . GLN B 1 385 ? 27.077 15.585 -22.139 1.00 37.19 385 GLN B O 1
ATOM 6197 N N . VAL B 1 386 ? 27.564 16.911 -23.862 1.00 34.03 386 VAL B N 1
ATOM 6198 C CA . VAL B 1 386 ? 26.727 16.190 -24.787 1.00 33.22 386 VAL B CA 1
ATOM 6199 C C . VAL B 1 386 ? 27.542 15.111 -25.597 1.00 34.98 386 VAL B C 1
ATOM 6200 O O . VAL B 1 386 ? 26.955 14.241 -26.259 1.00 38.61 386 VAL B O 1
ATOM 6204 N N . GLY B 1 387 ? 28.880 15.132 -25.531 1.00 30.84 387 GLY B N 1
ATOM 6205 C CA . GLY B 1 387 ? 29.707 14.183 -26.329 1.00 29.04 387 GLY B CA 1
ATOM 6206 C C . GLY B 1 387 ? 29.960 14.508 -27.804 1.00 26.16 387 GLY B C 1
ATOM 6207 O O . GLY B 1 387 ? 30.357 13.630 -28.561 1.00 26.91 387 GLY B O 1
ATOM 6208 N N . VAL B 1 388 ? 29.750 15.780 -28.191 1.00 23.74 388 VAL B N 1
ATOM 6209 C CA . VAL B 1 388 ? 29.885 16.219 -29.557 1.00 23.72 388 VAL B CA 1
ATOM 6210 C C . VAL B 1 388 ? 31.314 16.575 -29.974 1.00 24.94 388 VAL B C 1
ATOM 6211 O O . VAL B 1 388 ? 32.022 17.295 -29.264 1.00 25.60 388 VAL B O 1
ATOM 6215 N N . ARG B 1 389 ? 31.706 16.087 -31.146 1.00 21.42 389 ARG B N 1
ATOM 6216 C CA . ARG B 1 389 ? 32.862 16.589 -31.840 1.00 22.60 389 ARG B CA 1
ATOM 6217 C C . ARG B 1 389 ? 32.763 18.084 -31.997 1.00 20.43 389 ARG B C 1
ATOM 6218 O O . ARG B 1 389 ? 31.708 18.635 -32.372 1.00 19.83 389 ARG B O 1
ATOM 6226 N N . THR B 1 390 ? 33.898 18.723 -31.739 1.00 18.61 390 THR B N 1
ATOM 6227 C CA . THR B 1 390 ? 34.005 20.161 -31.601 1.00 20.07 390 THR B CA 1
ATOM 6228 C C . THR B 1 390 ? 35.285 20.623 -32.319 1.00 20.13 390 THR B C 1
ATOM 6229 O O . THR B 1 390 ? 36.299 19.948 -32.252 1.00 19.30 390 THR B O 1
ATOM 6233 N N . VAL B 1 391 ? 35.191 21.719 -33.072 1.00 17.98 391 VAL B N 1
ATOM 6234 C CA . VAL B 1 391 ? 36.374 22.485 -33.496 1.00 18.98 391 VAL B CA 1
ATOM 6235 C C . VAL B 1 391 ? 36.233 23.851 -32.839 1.00 17.58 391 VAL B C 1
ATOM 6236 O O . VAL B 1 391 ? 35.190 24.426 -32.901 1.00 18.83 391 VAL B O 1
ATOM 6240 N N . ASP B 1 392 ? 37.270 24.283 -32.147 1.00 18.59 392 ASP B N 1
ATOM 6241 C CA . ASP B 1 392 ? 37.389 25.578 -31.542 1.00 19.36 392 ASP B CA 1
ATOM 6242 C C . ASP B 1 392 ? 38.071 26.507 -32.487 1.00 20.20 392 ASP B C 1
ATOM 6243 O O . ASP B 1 392 ? 39.241 26.282 -32.850 1.00 20.24 392 ASP B O 1
ATOM 6248 N N . ILE B 1 393 ? 37.358 27.562 -32.871 1.00 19.33 393 ILE B N 1
ATOM 6249 C CA . ILE B 1 393 ? 37.879 28.584 -33.779 1.00 18.98 393 ILE B CA 1
ATOM 6250 C C . ILE B 1 393 ? 37.571 29.936 -33.195 1.00 20.95 393 ILE B C 1
ATOM 6251 O O . ILE B 1 393 ? 36.783 30.076 -32.247 1.00 19.67 393 ILE B O 1
ATOM 6256 N N . GLY B 1 394 ? 38.197 30.959 -33.749 1.00 22.58 394 GLY B N 1
ATOM 6257 C CA . GLY B 1 394 ? 37.970 32.309 -33.234 1.00 22.28 394 GLY B CA 1
ATOM 6258 C C . GLY B 1 394 ? 38.548 33.335 -34.186 1.00 23.02 394 GLY B C 1
ATOM 6259 O O . GLY B 1 394 ? 39.487 33.049 -34.911 1.00 23.64 394 GLY B O 1
ATOM 6260 N N . LEU B 1 395 ? 37.971 34.520 -34.200 1.00 21.42 395 LEU B N 1
ATOM 6261 C CA . LEU B 1 395 ? 38.593 35.616 -34.914 1.00 22.77 395 LEU B CA 1
ATOM 6262 C C . LEU B 1 395 ? 39.759 36.184 -34.061 1.00 20.84 395 LEU B C 1
ATOM 6263 O O . LEU B 1 395 ? 39.679 36.225 -32.832 1.00 20.13 395 LEU B O 1
ATOM 6268 N N . PRO B 1 396 ? 40.851 36.584 -34.712 1.00 18.45 396 PRO B N 1
ATOM 6269 C CA . PRO B 1 396 ? 42.065 37.054 -34.027 1.00 17.67 396 PRO B CA 1
ATOM 6270 C C . PRO B 1 396 ? 41.861 38.438 -33.486 1.00 18.22 396 PRO B C 1
ATOM 6271 O O . PRO B 1 396 ? 41.335 39.315 -34.186 1.00 19.90 396 PRO B O 1
ATOM 6275 N N . THR B 1 397 ? 42.162 38.652 -32.220 1.00 18.48 397 THR B N 1
ATOM 6276 C CA . THR B 1 397 ? 41.894 39.948 -31.646 1.00 19.10 397 THR B CA 1
ATOM 6277 C C . THR B 1 397 ? 43.029 40.343 -30.729 1.00 19.23 397 THR B C 1
ATOM 6278 O O . THR B 1 397 ? 43.836 39.493 -30.351 1.00 19.82 397 THR B O 1
ATOM 6282 N N . PHE B 1 398 ? 43.017 41.601 -30.296 1.00 17.61 398 PHE B N 1
ATOM 6283 C CA . PHE B 1 398 ? 43.930 42.029 -29.256 1.00 18.47 398 PHE B CA 1
ATOM 6284 C C . PHE B 1 398 ? 43.186 42.523 -28.021 1.00 19.96 398 PHE B C 1
ATOM 6285 O O . PHE B 1 398 ? 42.019 42.945 -28.081 1.00 21.35 398 PHE B O 1
ATOM 6293 N N . ALA B 1 399 ? 43.922 42.569 -26.919 1.00 20.70 399 ALA B N 1
ATOM 6294 C CA . ALA B 1 399 ? 43.489 43.257 -25.706 1.00 20.18 399 ALA B CA 1
ATOM 6295 C C . ALA B 1 399 ? 42.306 42.603 -25.058 1.00 18.26 399 ALA B C 1
ATOM 6296 O O . ALA B 1 399 ? 41.436 43.250 -24.410 1.00 19.22 399 ALA B O 1
ATOM 6298 N N . MET B 1 400 ? 42.298 41.305 -25.158 1.00 17.72 400 MET B N 1
ATOM 6299 C CA . MET B 1 400 ? 41.123 40.561 -24.722 1.00 19.22 400 MET B CA 1
ATOM 6300 C C . MET B 1 400 ? 40.956 40.719 -23.217 1.00 17.83 400 MET B C 1
ATOM 6301 O O . MET B 1 400 ? 41.937 40.461 -22.435 1.00 19.52 400 MET B O 1
ATOM 6306 N N . HIS B 1 401 ? 39.716 41.005 -22.829 1.00 17.09 401 HIS B N 1
ATOM 6307 C CA . HIS B 1 401 ? 39.268 41.275 -21.448 1.00 17.98 401 HIS B CA 1
ATOM 6308 C C . HIS B 1 401 ? 39.549 42.717 -20.998 1.00 17.40 401 HIS B C 1
ATOM 6309 O O . HIS B 1 401 ? 39.226 43.086 -19.884 1.00 16.74 401 HIS B O 1
ATOM 6316 N N . SER B 1 402 ? 40.024 43.564 -21.928 1.00 17.93 402 SER B N 1
ATOM 6317 C CA . SER B 1 402 ? 39.941 44.978 -21.724 1.00 17.74 402 SER B CA 1
ATOM 6318 C C . SER B 1 402 ? 38.475 45.445 -21.773 1.00 17.62 402 SER B C 1
ATOM 6319 O O . SER B 1 402 ? 37.610 44.735 -22.255 1.00 18.28 402 SER B O 1
ATOM 6322 N N . ILE B 1 403 ? 38.227 46.685 -21.345 1.00 17.61 403 ILE B N 1
ATOM 6323 C CA . ILE B 1 403 ? 37.005 47.390 -21.674 1.00 17.09 403 ILE B CA 1
ATOM 6324 C C . ILE B 1 403 ? 36.866 47.759 -23.137 1.00 17.12 403 ILE B C 1
ATOM 6325 O O . ILE B 1 403 ? 35.762 48.155 -23.593 1.00 18.78 403 ILE B O 1
ATOM 6330 N N . ARG B 1 404 ? 37.963 47.714 -23.871 1.00 16.40 404 ARG B N 1
ATOM 6331 C CA . ARG B 1 404 ? 37.932 48.081 -25.302 1.00 16.84 404 ARG B CA 1
ATOM 6332 C C . ARG B 1 404 ? 38.916 47.197 -26.039 1.00 17.20 404 ARG B C 1
ATOM 6333 O O . ARG B 1 404 ? 40.128 47.397 -25.964 1.00 16.85 404 ARG B O 1
ATOM 6341 N N . GLU B 1 405 ? 38.375 46.204 -26.746 1.00 17.49 405 GLU B N 1
ATOM 6342 C CA . GLU B 1 405 ? 39.173 45.157 -27.422 1.00 18.30 405 GLU B CA 1
ATOM 6343 C C . GLU B 1 405 ? 39.327 45.548 -28.883 1.00 17.72 405 GLU B C 1
ATOM 6344 O O . GLU B 1 405 ? 38.703 46.515 -29.348 1.00 18.47 405 GLU B O 1
ATOM 6350 N N . LEU B 1 406 ? 40.153 44.831 -29.614 1.00 18.19 406 LEU B N 1
ATOM 6351 C CA . LEU B 1 406 ? 40.344 45.153 -31.022 1.00 17.89 406 LEU B CA 1
ATOM 6352 C C . LEU B 1 406 ? 40.271 43.916 -31.900 1.00 20.04 406 LEU B C 1
ATOM 6353 O O . LEU B 1 406 ? 40.954 42.875 -31.596 1.00 22.13 406 LEU B O 1
ATOM 6358 N N . ALA B 1 407 ? 39.503 44.039 -32.994 1.00 17.83 407 ALA B N 1
ATOM 6359 C CA . ALA B 1 407 ? 39.460 43.022 -34.005 1.00 18.12 407 ALA B CA 1
ATOM 6360 C C . ALA B 1 407 ? 39.687 43.593 -35.410 1.00 20.92 407 ALA B C 1
ATOM 6361 O O . ALA B 1 407 ? 39.767 44.828 -35.622 1.00 19.94 407 ALA B O 1
ATOM 6363 N N . GLY B 1 408 ? 39.807 42.680 -36.381 1.00 21.09 408 GLY B N 1
ATOM 6364 C CA . GLY B 1 408 ? 39.995 43.070 -37.753 1.00 21.37 408 GLY B CA 1
ATOM 6365 C C . GLY B 1 408 ? 38.638 43.341 -38.374 1.00 22.93 408 GLY B C 1
ATOM 6366 O O . GLY B 1 408 ? 37.685 42.574 -38.147 1.00 18.97 408 GLY B O 1
ATOM 6367 N N . SER B 1 409 ? 38.541 44.438 -39.122 1.00 20.65 409 SER B N 1
ATOM 6368 C CA . SER B 1 409 ? 37.291 44.789 -39.783 1.00 22.33 409 SER B CA 1
ATOM 6369 C C . SER B 1 409 ? 36.879 43.926 -40.996 1.00 22.12 409 SER B C 1
ATOM 6370 O O . SER B 1 409 ? 35.793 44.131 -41.489 1.00 22.64 409 SER B O 1
ATOM 6373 N N . HIS B 1 410 ? 37.716 43.015 -41.487 1.00 23.42 410 HIS B N 1
ATOM 6374 C CA . HIS B 1 410 ? 37.356 42.111 -42.582 1.00 24.06 410 HIS B CA 1
ATOM 6375 C C . HIS B 1 410 ? 36.886 40.761 -42.060 1.00 25.14 410 HIS B C 1
ATOM 6376 O O . HIS B 1 410 ? 36.311 39.942 -42.783 1.00 25.09 410 HIS B O 1
ATOM 6383 N N . ASP B 1 411 ? 37.191 40.496 -40.797 1.00 24.84 411 ASP B N 1
ATOM 6384 C CA . ASP B 1 411 ? 37.105 39.148 -40.242 1.00 22.83 411 ASP B CA 1
ATOM 6385 C C . ASP B 1 411 ? 35.670 38.728 -39.976 1.00 20.96 411 ASP B C 1
ATOM 6386 O O . ASP B 1 411 ? 35.308 37.556 -40.137 1.00 22.38 411 ASP B O 1
ATOM 6391 N N . LEU B 1 412 ? 34.824 39.651 -39.599 1.00 19.64 412 LEU B N 1
ATOM 6392 C CA . LEU B 1 412 ? 33.428 39.271 -39.380 1.00 20.65 412 LEU B CA 1
ATOM 6393 C C . LEU B 1 412 ? 32.789 38.677 -40.637 1.00 22.23 412 LEU B C 1
ATOM 6394 O O . LEU B 1 412 ? 32.105 37.636 -40.592 1.00 22.11 412 LEU B O 1
ATOM 6399 N N . ALA B 1 413 ? 32.984 39.349 -41.763 1.00 22.65 413 ALA B N 1
ATOM 6400 C CA . ALA B 1 413 ? 32.506 38.818 -43.050 1.00 22.35 413 ALA B CA 1
ATOM 6401 C C . ALA B 1 413 ? 33.132 37.429 -43.262 1.00 23.44 413 ALA B C 1
ATOM 6402 O O . ALA B 1 413 ? 32.450 36.491 -43.629 1.00 22.95 413 ALA B O 1
ATOM 6404 N N . HIS B 1 414 ? 34.423 37.282 -43.030 1.00 21.52 414 HIS B N 1
ATOM 6405 C CA . HIS B 1 414 ? 35.009 35.985 -43.266 1.00 22.06 414 HIS B CA 1
ATOM 6406 C C . HIS B 1 414 ? 34.296 34.909 -42.489 1.00 21.46 414 HIS B C 1
ATOM 6407 O O . HIS B 1 414 ? 34.077 33.831 -43.008 1.00 21.63 414 HIS B O 1
ATOM 6414 N N . LEU B 1 415 ? 34.019 35.219 -41.227 1.00 21.06 415 LEU B N 1
ATOM 6415 C CA . LEU B 1 415 ? 33.458 34.296 -40.272 1.00 21.18 415 LEU B CA 1
ATOM 6416 C C . LEU B 1 415 ? 31.950 33.963 -40.613 1.00 22.95 415 LEU B C 1
ATOM 6417 O O . LEU B 1 415 ? 31.512 32.796 -40.559 1.00 20.22 415 LEU B O 1
ATOM 6422 N N . VAL B 1 416 ? 31.173 35.012 -40.875 1.00 22.73 416 VAL B N 1
ATOM 6423 C CA . VAL B 1 416 ? 29.801 34.840 -41.351 1.00 24.40 416 VAL B CA 1
ATOM 6424 C C . VAL B 1 416 ? 29.787 33.969 -42.604 1.00 22.53 416 VAL B C 1
ATOM 6425 O O . VAL B 1 416 ? 29.043 33.016 -42.658 1.00 23.91 416 VAL B O 1
ATOM 6429 N N . LYS B 1 417 ? 30.662 34.232 -43.554 1.00 22.45 417 LYS B N 1
ATOM 6430 C CA . LYS B 1 417 ? 30.718 33.396 -44.725 1.00 23.46 417 LYS B CA 1
ATOM 6431 C C . LYS B 1 417 ? 30.972 31.926 -44.412 1.00 24.42 417 LYS B C 1
ATOM 6432 O O . LYS B 1 417 ? 30.304 31.036 -44.950 1.00 24.03 417 LYS B O 1
ATOM 6438 N N . VAL B 1 418 ? 31.941 31.637 -43.563 1.00 25.21 418 VAL B N 1
ATOM 6439 C CA . VAL B 1 418 ? 32.270 30.231 -43.326 1.00 22.94 418 VAL B CA 1
ATOM 6440 C C . VAL B 1 418 ? 31.237 29.534 -42.432 1.00 20.95 418 VAL B C 1
ATOM 6441 O O . VAL B 1 418 ? 30.916 28.365 -42.623 1.00 20.12 418 VAL B O 1
ATOM 6445 N N . LEU B 1 419 ? 30.681 30.248 -41.472 1.00 20.22 419 LEU B N 1
ATOM 6446 C CA . LEU B 1 419 ? 29.628 29.681 -40.658 1.00 19.92 419 LEU B CA 1
ATOM 6447 C C . LEU B 1 419 ? 28.386 29.370 -41.528 1.00 21.41 419 LEU B C 1
ATOM 6448 O O . LEU B 1 419 ? 27.725 28.378 -41.323 1.00 21.04 419 LEU B O 1
ATOM 6453 N N . GLY B 1 420 ? 28.062 30.289 -42.444 1.00 22.96 420 GLY B N 1
ATOM 6454 C CA . GLY B 1 420 ? 27.012 30.097 -43.398 1.00 23.61 420 GLY B CA 1
ATOM 6455 C C . GLY B 1 420 ? 27.288 28.771 -44.099 1.00 24.36 420 GLY B C 1
ATOM 6456 O O . GLY B 1 420 ? 26.420 27.931 -44.143 1.00 23.85 420 GLY B O 1
ATOM 6457 N N . ALA B 1 421 ? 28.510 28.580 -44.589 1.00 23.77 421 ALA B N 1
ATOM 6458 C CA . ALA B 1 421 ? 28.854 27.337 -45.282 1.00 23.76 421 ALA B CA 1
ATOM 6459 C C . ALA B 1 421 ? 28.683 26.133 -44.326 1.00 24.24 421 ALA B C 1
ATOM 6460 O O . ALA B 1 421 ? 28.164 25.101 -44.724 1.00 24.07 421 ALA B O 1
ATOM 6462 N N . PHE B 1 422 ? 29.089 26.267 -43.064 1.00 23.45 422 PHE B N 1
ATOM 6463 C CA . PHE B 1 422 ? 28.965 25.148 -42.113 1.00 21.15 422 PHE B CA 1
ATOM 6464 C C . PHE B 1 422 ? 27.501 24.767 -41.996 1.00 22.41 422 PHE B C 1
ATOM 6465 O O . PHE B 1 422 ? 27.125 23.552 -42.024 1.00 21.22 422 PHE B O 1
ATOM 6473 N N . TYR B 1 423 ? 26.672 25.797 -41.818 1.00 21.49 423 TYR B N 1
ATOM 6474 C CA . TYR B 1 423 ? 25.283 25.544 -41.511 1.00 22.25 423 TYR B CA 1
ATOM 6475 C C . TYR B 1 423 ? 24.554 24.909 -42.704 1.00 26.83 423 TYR B C 1
ATOM 6476 O O . TYR B 1 423 ? 23.488 24.274 -42.530 1.00 24.89 423 TYR B O 1
ATOM 6485 N N . ALA B 1 424 ? 25.105 25.115 -43.901 1.00 27.41 424 ALA B N 1
ATOM 6486 C CA . ALA B 1 424 ? 24.497 24.608 -45.093 1.00 30.57 424 ALA B CA 1
ATOM 6487 C C . ALA B 1 424 ? 25.150 23.317 -45.497 1.00 33.56 424 ALA B C 1
ATOM 6488 O O . ALA B 1 424 ? 24.750 22.740 -46.480 1.00 36.17 424 ALA B O 1
ATOM 6490 N N . SER B 1 425 ? 26.123 22.824 -44.752 1.00 34.14 425 SER B N 1
ATOM 6491 C CA . SER B 1 425 ? 26.867 21.698 -45.231 1.00 38.65 425 SER B CA 1
ATOM 6492 C C . SER B 1 425 ? 26.109 20.419 -44.869 1.00 44.78 425 SER B C 1
ATOM 6493 O O . SER B 1 425 ? 25.843 20.132 -43.695 1.00 47.01 425 SER B O 1
ATOM 6496 N N . SER B 1 426 ? 25.781 19.640 -45.882 1.00 51.23 426 SER B N 1
ATOM 6497 C CA . SER B 1 426 ? 24.990 18.424 -45.676 1.00 59.53 426 SER B CA 1
ATOM 6498 C C . SER B 1 426 ? 25.765 17.238 -45.124 1.00 59.94 426 SER B C 1
ATOM 6499 O O . SER B 1 426 ? 25.140 16.347 -44.534 1.00 61.66 426 SER B O 1
ATOM 6502 N N . GLU B 1 427 ? 27.084 17.210 -45.312 1.00 56.06 427 GLU B N 1
ATOM 6503 C CA . GLU B 1 427 ? 27.931 16.128 -44.775 1.00 66.76 427 GLU B CA 1
ATOM 6504 C C . GLU B 1 427 ? 28.970 16.633 -43.765 1.00 70.69 427 GLU B C 1
ATOM 6505 O O . GLU B 1 427 ? 29.482 17.735 -43.919 1.00 83.93 427 GLU B O 1
ATOM 6511 N N . LEU B 1 428 ? 29.284 15.814 -42.749 1.00 75.69 428 LEU B N 1
ATOM 6512 C CA . LEU B 1 428 ? 30.332 16.098 -41.741 1.00 69.56 428 LEU B CA 1
ATOM 6513 C C . LEU B 1 428 ? 31.249 14.883 -41.672 1.00 79.00 428 LEU B C 1
ATOM 6514 O O . LEU B 1 428 ? 30.908 13.863 -42.266 1.00 91.49 428 LEU B O 1
ATOM 6519 N N . PRO B 1 429 ? 32.398 14.959 -40.936 1.00 83.72 429 PRO B N 1
ATOM 6520 C CA . PRO B 1 429 ? 33.357 13.826 -41.016 1.00 82.77 429 PRO B CA 1
ATOM 6521 C C . PRO B 1 429 ? 32.908 12.619 -40.199 1.00 80.22 429 PRO B C 1
ATOM 6522 O O . PRO B 1 429 ? 31.892 12.711 -39.503 1.00 78.80 429 PRO B O 1
ATOM 6526 N N . MET C 1 1 ? 53.844 -18.570 -19.052 1.00 42.57 1 MET C N 1
ATOM 6527 C CA . MET C 1 1 ? 52.848 -18.225 -17.979 1.00 48.44 1 MET C CA 1
ATOM 6528 C C . MET C 1 1 ? 52.735 -16.667 -17.833 1.00 49.16 1 MET C C 1
ATOM 6529 O O . MET C 1 1 ? 52.046 -15.928 -18.585 1.00 40.91 1 MET C O 1
ATOM 6534 N N . ARG C 1 2 ? 53.451 -16.186 -16.833 1.00 41.77 2 ARG C N 1
ATOM 6535 C CA . ARG C 1 2 ? 53.832 -14.830 -16.697 1.00 40.94 2 ARG C CA 1
ATOM 6536 C C . ARG C 1 2 ? 54.682 -14.323 -17.896 1.00 36.26 2 ARG C C 1
ATOM 6537 O O . ARG C 1 2 ? 54.465 -13.226 -18.423 1.00 33.04 2 ARG C O 1
ATOM 6545 N N . ALA C 1 3 ? 55.631 -15.136 -18.330 1.00 32.97 3 ALA C N 1
ATOM 6546 C CA . ALA C 1 3 ? 56.378 -14.848 -19.536 1.00 37.52 3 ALA C CA 1
ATOM 6547 C C . ALA C 1 3 ? 55.231 -15.031 -20.455 1.00 38.60 3 ALA C C 1
ATOM 6548 O O . ALA C 1 3 ? 54.259 -15.680 -20.084 1.00 50.60 3 ALA C O 1
ATOM 6550 N N . GLU C 1 4 ? 55.201 -14.421 -21.593 1.00 38.69 4 GLU C N 1
ATOM 6551 C CA . GLU C 1 4 ? 53.962 -14.680 -22.395 1.00 42.66 4 GLU C CA 1
ATOM 6552 C C . GLU C 1 4 ? 52.953 -13.592 -22.171 1.00 32.88 4 GLU C C 1
ATOM 6553 O O . GLU C 1 4 ? 52.702 -12.862 -23.047 1.00 32.33 4 GLU C O 1
ATOM 6559 N N . LEU C 1 5 ? 52.408 -13.495 -20.976 1.00 30.81 5 LEU C N 1
ATOM 6560 C CA . LEU C 1 5 ? 51.638 -12.349 -20.573 1.00 29.17 5 LEU C CA 1
ATOM 6561 C C . LEU C 1 5 ? 52.579 -11.154 -20.709 1.00 28.65 5 LEU C C 1
ATOM 6562 O O . LEU C 1 5 ? 52.244 -10.136 -21.390 1.00 26.35 5 LEU C O 1
ATOM 6567 N N . ASN C 1 6 ? 53.807 -11.316 -20.191 1.00 24.20 6 ASN C N 1
ATOM 6568 C CA . ASN C 1 6 ? 54.740 -10.206 -20.248 1.00 25.45 6 ASN C CA 1
ATOM 6569 C C . ASN C 1 6 ? 55.172 -9.908 -21.674 1.00 23.65 6 ASN C C 1
ATOM 6570 O O . ASN C 1 6 ? 55.313 -8.777 -22.055 1.00 23.10 6 ASN C O 1
ATOM 6575 N N . GLN C 1 7 ? 55.312 -10.931 -22.486 1.00 26.14 7 GLN C N 1
ATOM 6576 C CA . GLN C 1 7 ? 55.697 -10.709 -23.887 1.00 25.07 7 GLN C CA 1
ATOM 6577 C C . GLN C 1 7 ? 54.513 -10.098 -24.648 1.00 22.22 7 GLN C C 1
ATOM 6578 O O . GLN C 1 7 ? 54.692 -9.240 -25.527 1.00 24.13 7 GLN C O 1
ATOM 6584 N N . GLY C 1 8 ? 53.302 -10.514 -24.303 1.00 20.05 8 GLY C N 1
ATOM 6585 C CA . GLY C 1 8 ? 52.100 -9.932 -24.875 1.00 20.56 8 GLY C CA 1
ATOM 6586 C C . GLY C 1 8 ? 52.045 -8.420 -24.573 1.00 21.99 8 GLY C C 1
ATOM 6587 O O . GLY C 1 8 ? 51.733 -7.619 -25.461 1.00 24.78 8 GLY C O 1
ATOM 6588 N N . LEU C 1 9 ? 52.424 -8.040 -23.353 1.00 21.34 9 LEU C N 1
ATOM 6589 C CA . LEU C 1 9 ? 52.532 -6.638 -22.959 1.00 21.60 9 LEU C CA 1
ATOM 6590 C C . LEU C 1 9 ? 53.574 -5.895 -23.776 1.00 22.47 9 LEU C C 1
ATOM 6591 O O . LEU C 1 9 ? 53.323 -4.780 -24.279 1.00 20.63 9 LEU C O 1
ATOM 6596 N N . ILE C 1 10 ? 54.733 -6.517 -23.948 1.00 22.05 10 ILE C N 1
ATOM 6597 C CA . ILE C 1 10 ? 55.784 -5.871 -24.710 1.00 21.28 10 ILE C CA 1
ATOM 6598 C C . ILE C 1 10 ? 55.338 -5.624 -26.142 1.00 21.62 10 ILE C C 1
ATOM 6599 O O . ILE C 1 10 ? 55.578 -4.553 -26.729 1.00 20.89 10 ILE C O 1
ATOM 6604 N N . ASP C 1 11 ? 54.655 -6.607 -26.690 1.00 21.62 11 ASP C N 1
ATOM 6605 C CA . ASP C 1 11 ? 54.139 -6.525 -28.061 1.00 20.89 11 ASP C CA 1
ATOM 6606 C C . ASP C 1 11 ? 53.031 -5.470 -28.190 1.00 20.22 11 ASP C C 1
ATOM 6607 O O . ASP C 1 11 ? 53.032 -4.650 -29.105 1.00 18.29 11 ASP C O 1
ATOM 6612 N N . PHE C 1 12 ? 52.093 -5.495 -27.247 1.00 18.23 12 PHE C N 1
ATOM 6613 C CA . PHE C 1 12 ? 51.037 -4.545 -27.242 1.00 18.48 12 PHE C CA 1
ATOM 6614 C C . PHE C 1 12 ? 51.606 -3.120 -27.164 1.00 18.54 12 PHE C C 1
ATOM 6615 O O . PHE C 1 12 ? 51.197 -2.264 -27.919 1.00 18.52 12 PHE C O 1
ATOM 6623 N N . LEU C 1 13 ? 52.558 -2.881 -26.265 1.00 20.33 13 LEU C N 1
ATOM 6624 C CA . LEU C 1 13 ? 53.180 -1.560 -26.110 1.00 20.08 13 LEU C CA 1
ATOM 6625 C C . LEU C 1 13 ? 53.800 -1.126 -27.431 1.00 20.56 13 LEU C C 1
ATOM 6626 O O . LEU C 1 13 ? 53.613 0.008 -27.875 1.00 18.33 13 LEU C O 1
ATOM 6631 N N . LYS C 1 14 ? 54.512 -2.068 -28.056 1.00 20.50 14 LYS C N 1
ATOM 6632 C CA . LYS C 1 14 ? 55.221 -1.803 -29.272 1.00 19.82 14 LYS C CA 1
ATOM 6633 C C . LYS C 1 14 ? 54.232 -1.411 -30.370 1.00 20.45 14 LYS C C 1
ATOM 6634 O O . LYS C 1 14 ? 54.437 -0.458 -31.093 1.00 21.17 14 LYS C O 1
ATOM 6640 N N . ALA C 1 15 ? 53.117 -2.107 -30.491 1.00 21.14 15 ALA C N 1
ATOM 6641 C CA . ALA C 1 15 ? 52.096 -1.693 -31.499 1.00 20.40 15 ALA C CA 1
ATOM 6642 C C . ALA C 1 15 ? 51.221 -0.508 -31.059 1.00 19.67 15 ALA C C 1
ATOM 6643 O O . ALA C 1 15 ? 50.314 -0.152 -31.757 1.00 22.10 15 ALA C O 1
ATOM 6645 N N . SER C 1 16 ? 51.444 0.092 -29.898 1.00 21.07 16 SER C N 1
ATOM 6646 C CA . SER C 1 16 ? 50.550 1.172 -29.439 1.00 19.39 16 SER C CA 1
ATOM 6647 C C . SER C 1 16 ? 51.267 2.453 -29.054 1.00 19.76 16 SER C C 1
ATOM 6648 O O . SER C 1 16 ? 51.247 2.890 -27.885 1.00 20.76 16 SER C O 1
ATOM 6651 N N . PRO C 1 17 ? 51.906 3.100 -30.031 1.00 20.08 17 PRO C N 1
ATOM 6652 C CA . PRO C 1 17 ? 52.647 4.334 -29.694 1.00 18.95 17 PRO C CA 1
ATOM 6653 C C . PRO C 1 17 ? 51.800 5.536 -29.481 1.00 20.01 17 PRO C C 1
ATOM 6654 O O . PRO C 1 17 ? 52.309 6.508 -28.946 1.00 20.10 17 PRO C O 1
ATOM 6658 N N . THR C 1 18 ? 50.532 5.500 -29.888 1.00 18.80 18 THR C N 1
ATOM 6659 C CA . THR C 1 18 ? 49.612 6.603 -29.638 1.00 19.12 18 THR C CA 1
ATOM 6660 C C . THR C 1 18 ? 48.286 6.020 -29.098 1.00 20.69 18 THR C C 1
ATOM 6661 O O . THR C 1 18 ? 48.080 4.815 -29.153 1.00 20.69 18 THR C O 1
ATOM 6665 N N . PRO C 1 19 ? 47.378 6.883 -28.596 1.00 21.11 19 PRO C N 1
ATOM 6666 C CA . PRO C 1 19 ? 46.064 6.375 -28.147 1.00 21.50 19 PRO C CA 1
ATOM 6667 C C . PRO C 1 19 ? 45.258 5.720 -29.298 1.00 22.25 19 PRO C C 1
ATOM 6668 O O . PRO C 1 19 ? 44.499 4.756 -29.071 1.00 22.79 19 PRO C O 1
ATOM 6672 N N . PHE C 1 20 ? 45.448 6.235 -30.502 1.00 20.61 20 PHE C N 1
ATOM 6673 C CA . PHE C 1 20 ? 44.779 5.729 -31.712 1.00 20.48 20 PHE C CA 1
ATOM 6674 C C . PHE C 1 20 ? 45.256 4.295 -31.974 1.00 20.59 20 PHE C C 1
ATOM 6675 O O . PHE C 1 20 ? 44.476 3.409 -32.253 1.00 22.59 20 PHE C O 1
ATOM 6683 N N . HIS C 1 21 ? 46.555 4.098 -31.874 1.00 20.35 21 HIS C N 1
ATOM 6684 C CA . HIS C 1 21 ? 47.142 2.788 -32.074 1.00 22.04 21 HIS C CA 1
ATOM 6685 C C . HIS C 1 21 ? 46.816 1.815 -30.935 1.00 20.90 21 HIS C C 1
ATOM 6686 O O . HIS C 1 21 ? 46.649 0.652 -31.185 1.00 21.63 21 HIS C O 1
ATOM 6693 N N . ALA C 1 22 ? 46.709 2.294 -29.694 1.00 18.78 22 ALA C N 1
ATOM 6694 C CA . ALA C 1 22 ? 46.310 1.410 -28.623 1.00 18.40 22 ALA C CA 1
ATOM 6695 C C . ALA C 1 22 ? 44.906 0.926 -28.875 1.00 18.60 22 ALA C C 1
ATOM 6696 O O . ALA C 1 22 ? 44.602 -0.216 -28.649 1.00 22.15 22 ALA C O 1
ATOM 6698 N N . THR C 1 23 ? 44.032 1.838 -29.264 1.00 19.54 23 THR C N 1
ATOM 6699 C CA . THR C 1 23 ? 42.646 1.548 -29.544 1.00 18.89 23 THR C CA 1
ATOM 6700 C C . THR C 1 23 ? 42.585 0.556 -30.706 1.00 19.30 23 THR C C 1
ATOM 6701 O O . THR C 1 23 ? 41.899 -0.446 -30.591 1.00 18.37 23 THR C O 1
ATOM 6705 N N . ALA C 1 24 ? 43.365 0.758 -31.766 1.00 18.99 24 ALA C N 1
ATOM 6706 C CA . ALA C 1 24 ? 43.362 -0.236 -32.844 1.00 19.58 24 ALA C CA 1
ATOM 6707 C C . ALA C 1 24 ? 43.914 -1.578 -32.358 1.00 22.12 24 ALA C C 1
ATOM 6708 O O . ALA C 1 24 ? 43.398 -2.660 -32.720 1.00 22.04 24 ALA C O 1
ATOM 6710 N N . SER C 1 25 ? 44.987 -1.571 -31.560 1.00 22.91 25 SER C N 1
ATOM 6711 C CA . SER C 1 25 ? 45.499 -2.880 -31.105 1.00 21.24 25 SER C CA 1
ATOM 6712 C C . SER C 1 25 ? 44.484 -3.591 -30.225 1.00 19.32 25 SER C C 1
ATOM 6713 O O . SER C 1 25 ? 44.245 -4.727 -30.402 1.00 20.83 25 SER C O 1
ATOM 6716 N N . LEU C 1 26 ? 43.869 -2.922 -29.264 1.00 19.51 26 LEU C N 1
ATOM 6717 C CA . LEU C 1 26 ? 42.800 -3.589 -28.482 1.00 18.89 26 LEU C CA 1
ATOM 6718 C C . LEU C 1 26 ? 41.719 -4.160 -29.413 1.00 20.66 26 LEU C C 1
ATOM 6719 O O . LEU C 1 26 ? 41.237 -5.285 -29.226 1.00 19.25 26 LEU C O 1
ATOM 6724 N N . ALA C 1 27 ? 41.299 -3.352 -30.386 1.00 21.54 27 ALA C N 1
ATOM 6725 C CA . ALA C 1 27 ? 40.238 -3.792 -31.317 1.00 24.88 27 ALA C CA 1
ATOM 6726 C C . ALA C 1 27 ? 40.643 -5.053 -32.106 1.00 26.22 27 ALA C C 1
ATOM 6727 O O . ALA C 1 27 ? 39.810 -5.939 -32.258 1.00 26.90 27 ALA C O 1
ATOM 6729 N N . ARG C 1 28 ? 41.904 -5.173 -32.563 1.00 24.45 28 ARG C N 1
ATOM 6730 C CA . ARG C 1 28 ? 42.310 -6.349 -33.361 1.00 25.29 28 ARG C CA 1
ATOM 6731 C C . ARG C 1 28 ? 42.222 -7.579 -32.541 1.00 25.90 28 ARG C C 1
ATOM 6732 O O . ARG C 1 28 ? 41.673 -8.595 -32.963 1.00 23.54 28 ARG C O 1
ATOM 6740 N N . ARG C 1 29 ? 42.730 -7.504 -31.324 1.00 25.38 29 ARG C N 1
ATOM 6741 C CA . ARG C 1 29 ? 42.502 -8.623 -30.410 1.00 25.74 29 ARG C CA 1
ATOM 6742 C C . ARG C 1 29 ? 41.055 -8.978 -30.138 1.00 26.77 29 ARG C C 1
ATOM 6743 O O . ARG C 1 29 ? 40.735 -10.156 -30.039 1.00 27.19 29 ARG C O 1
ATOM 6751 N N . LEU C 1 30 ? 40.214 -7.976 -29.940 1.00 24.25 30 LEU C N 1
ATOM 6752 C CA . LEU C 1 30 ? 38.830 -8.225 -29.632 1.00 25.71 30 LEU C CA 1
ATOM 6753 C C . LEU C 1 30 ? 38.149 -8.973 -30.824 1.00 24.19 30 LEU C C 1
ATOM 6754 O O . LEU C 1 30 ? 37.413 -9.914 -30.673 1.00 25.34 30 LEU C O 1
ATOM 6759 N N . GLU C 1 31 ? 38.415 -8.513 -32.008 1.00 26.66 31 GLU C N 1
ATOM 6760 C CA . GLU C 1 31 ? 37.802 -9.085 -33.187 1.00 27.93 31 GLU C CA 1
ATOM 6761 C C . GLU C 1 31 ? 38.299 -10.499 -33.377 1.00 27.58 31 GLU C C 1
ATOM 6762 O O . GLU C 1 31 ? 37.523 -11.387 -33.661 1.00 32.65 31 GLU C O 1
ATOM 6768 N N . ALA C 1 32 ? 39.584 -10.731 -33.160 1.00 26.78 32 ALA C N 1
ATOM 6769 C CA . ALA C 1 32 ? 40.107 -12.074 -33.255 1.00 27.20 32 ALA C CA 1
ATOM 6770 C C . ALA C 1 32 ? 39.478 -12.977 -32.210 1.00 27.94 32 ALA C C 1
ATOM 6771 O O . ALA C 1 32 ? 39.508 -14.191 -32.348 1.00 29.11 32 ALA C O 1
ATOM 6773 N N . ALA C 1 33 ? 38.941 -12.400 -31.150 1.00 24.95 33 ALA C N 1
ATOM 6774 C CA . ALA C 1 33 ? 38.287 -13.203 -30.193 1.00 25.13 33 ALA C CA 1
ATOM 6775 C C . ALA C 1 33 ? 36.799 -13.282 -30.532 1.00 25.84 33 ALA C C 1
ATOM 6776 O O . ALA C 1 33 ? 36.047 -13.776 -29.745 1.00 24.73 33 ALA C O 1
ATOM 6778 N N . GLY C 1 34 ? 36.355 -12.837 -31.697 1.00 25.14 34 GLY C N 1
ATOM 6779 C CA . GLY C 1 34 ? 34.921 -12.916 -31.949 1.00 25.24 34 GLY C CA 1
ATOM 6780 C C . GLY C 1 34 ? 34.062 -11.722 -31.526 1.00 27.74 34 GLY C C 1
ATOM 6781 O O . GLY C 1 34 ? 32.863 -11.786 -31.668 1.00 29.18 34 GLY C O 1
ATOM 6782 N N . TYR C 1 35 ? 34.646 -10.609 -31.075 1.00 26.73 35 TYR C N 1
ATOM 6783 C CA . TYR C 1 35 ? 33.843 -9.441 -30.616 1.00 26.14 35 TYR C CA 1
ATOM 6784 C C . TYR C 1 35 ? 33.524 -8.651 -31.880 1.00 25.88 35 TYR C C 1
ATOM 6785 O O . TYR C 1 35 ? 34.384 -8.474 -32.763 1.00 33.04 35 TYR C O 1
ATOM 6794 N N . ARG C 1 36 ? 32.289 -8.197 -31.966 1.00 25.44 36 ARG C N 1
ATOM 6795 C CA . ARG C 1 36 ? 31.776 -7.507 -33.134 1.00 26.45 36 ARG C CA 1
ATOM 6796 C C . ARG C 1 36 ? 31.759 -5.983 -32.822 1.00 24.74 36 ARG C C 1
ATOM 6797 O O . ARG C 1 36 ? 31.238 -5.566 -31.788 1.00 19.65 36 ARG C O 1
ATOM 6805 N N . ARG C 1 37 ? 32.303 -5.203 -33.745 1.00 21.85 37 ARG C N 1
ATOM 6806 C CA . ARG C 1 37 ? 32.229 -3.758 -33.670 1.00 24.40 37 ARG C CA 1
ATOM 6807 C C . ARG C 1 37 ? 30.834 -3.131 -33.939 1.00 24.35 37 ARG C C 1
ATOM 6808 O O . ARG C 1 37 ? 30.217 -3.388 -34.958 1.00 24.76 37 ARG C O 1
ATOM 6816 N N . LEU C 1 38 ? 30.368 -2.289 -33.029 1.00 24.09 38 LEU C N 1
ATOM 6817 C CA . LEU C 1 38 ? 29.166 -1.502 -33.191 1.00 25.16 38 LEU C CA 1
ATOM 6818 C C . LEU C 1 38 ? 29.536 -0.082 -33.441 1.00 26.38 38 LEU C C 1
ATOM 6819 O O . LEU C 1 38 ? 30.543 0.416 -32.900 1.00 35.46 38 LEU C O 1
ATOM 6824 N N . ASP C 1 39 ? 28.718 0.618 -34.199 1.00 25.62 39 ASP C N 1
ATOM 6825 C CA . ASP C 1 39 ? 28.997 2.012 -34.480 1.00 25.60 39 ASP C CA 1
ATOM 6826 C C . ASP C 1 39 ? 27.945 2.796 -33.712 1.00 23.02 39 ASP C C 1
ATOM 6827 O O . ASP C 1 39 ? 26.794 2.412 -33.709 1.00 22.48 39 ASP C O 1
ATOM 6832 N N . GLU C 1 40 ? 28.354 3.862 -33.017 1.00 23.05 40 GLU C N 1
ATOM 6833 C CA . GLU C 1 40 ? 27.436 4.634 -32.164 1.00 22.42 40 GLU C CA 1
ATOM 6834 C C . GLU C 1 40 ? 26.355 5.380 -32.968 1.00 21.46 40 GLU C C 1
ATOM 6835 O O . GLU C 1 40 ? 25.368 5.835 -32.398 1.00 21.42 40 GLU C O 1
ATOM 6841 N N . ARG C 1 41 ? 26.550 5.539 -34.260 1.00 21.04 41 ARG C N 1
ATOM 6842 C CA . ARG C 1 41 ? 25.501 6.105 -35.105 1.00 23.31 41 ARG C CA 1
ATOM 6843 C C . ARG C 1 41 ? 24.307 5.166 -35.394 1.00 21.34 41 ARG C C 1
ATOM 6844 O O . ARG C 1 41 ? 23.241 5.641 -35.742 1.00 20.45 41 ARG C O 1
ATOM 6852 N N . ASP C 1 42 ? 24.475 3.864 -35.182 1.00 21.55 42 ASP C N 1
ATOM 6853 C CA . ASP C 1 42 ? 23.455 2.876 -35.554 1.00 22.89 42 ASP C CA 1
ATOM 6854 C C . ASP C 1 42 ? 22.599 2.473 -34.375 1.00 24.73 42 ASP C C 1
ATOM 6855 O O . ASP C 1 42 ? 23.070 2.504 -33.237 1.00 25.72 42 ASP C O 1
ATOM 6860 N N . ALA C 1 43 ? 21.372 2.035 -34.649 1.00 25.33 43 ALA C N 1
ATOM 6861 C CA . ALA C 1 43 ? 20.589 1.316 -33.661 1.00 27.45 43 ALA C CA 1
ATOM 6862 C C . ALA C 1 43 ? 21.234 -0.058 -33.403 1.00 26.98 43 ALA C C 1
ATOM 6863 O O . ALA C 1 43 ? 21.723 -0.720 -34.311 1.00 29.32 43 ALA C O 1
ATOM 6865 N N . TRP C 1 44 ? 21.312 -0.457 -32.151 1.00 28.91 44 TRP C N 1
ATOM 6866 C CA . TRP C 1 44 ? 21.992 -1.704 -31.821 1.00 30.97 44 TRP C CA 1
ATOM 6867 C C . TRP C 1 44 ? 20.975 -2.753 -31.532 1.00 31.88 44 TRP C C 1
ATOM 6868 O O . TRP C 1 44 ? 19.946 -2.464 -30.990 1.00 28.28 44 TRP C O 1
ATOM 6879 N N . HIS C 1 45 ? 21.316 -3.971 -31.889 1.00 37.77 45 HIS C N 1
ATOM 6880 C CA . HIS C 1 45 ? 20.473 -5.156 -31.702 1.00 42.85 45 HIS C CA 1
ATOM 6881 C C . HIS C 1 45 ? 21.381 -6.141 -30.903 1.00 40.16 45 HIS C C 1
ATOM 6882 O O . HIS C 1 45 ? 22.160 -6.891 -31.439 1.00 43.90 45 HIS C O 1
ATOM 6889 N N . THR C 1 46 ? 21.298 -6.068 -29.607 1.00 35.93 46 THR C N 1
ATOM 6890 C CA . THR C 1 46 ? 22.281 -6.647 -28.728 1.00 37.83 46 THR C CA 1
ATOM 6891 C C . THR C 1 46 ? 21.610 -7.777 -27.951 1.00 40.65 46 THR C C 1
ATOM 6892 O O . THR C 1 46 ? 20.415 -7.785 -27.859 1.00 41.04 46 THR C O 1
ATOM 6896 N N . GLU C 1 47 ? 22.340 -8.754 -27.425 1.00 44.28 47 GLU C N 1
ATOM 6897 C CA . GLU C 1 47 ? 21.676 -9.896 -26.788 1.00 42.67 47 GLU C CA 1
ATOM 6898 C C . GLU C 1 47 ? 22.617 -10.666 -25.911 1.00 39.14 47 GLU C C 1
ATOM 6899 O O . GLU C 1 47 ? 23.827 -10.510 -26.008 1.00 33.68 47 GLU C O 1
ATOM 6905 N N . THR C 1 48 ? 22.040 -11.542 -25.094 1.00 36.30 48 THR C N 1
ATOM 6906 C CA . THR C 1 48 ? 22.746 -12.147 -23.981 1.00 34.96 48 THR C CA 1
ATOM 6907 C C . THR C 1 48 ? 23.763 -13.027 -24.579 1.00 30.03 48 THR C C 1
ATOM 6908 O O . THR C 1 48 ? 23.553 -13.556 -25.658 1.00 28.68 48 THR C O 1
ATOM 6912 N N . GLY C 1 49 ? 24.925 -13.090 -23.934 1.00 28.26 49 GLY C N 1
ATOM 6913 C CA . GLY C 1 49 ? 26.061 -13.832 -24.496 1.00 26.67 49 GLY C CA 1
ATOM 6914 C C . GLY C 1 49 ? 26.804 -13.073 -25.585 1.00 26.04 49 GLY C C 1
ATOM 6915 O O . GLY C 1 49 ? 27.879 -13.509 -25.994 1.00 26.27 49 GLY C O 1
ATOM 6916 N N . GLY C 1 50 ? 26.258 -11.964 -26.076 1.00 23.97 50 GLY C N 1
ATOM 6917 C CA . GLY C 1 50 ? 26.961 -11.171 -27.107 1.00 25.52 50 GLY C CA 1
ATOM 6918 C C . GLY C 1 50 ? 28.280 -10.553 -26.642 1.00 25.57 50 GLY C C 1
ATOM 6919 O O . GLY C 1 50 ? 28.427 -10.217 -25.463 1.00 25.65 50 GLY C O 1
ATOM 6920 N N . ARG C 1 51 ? 29.220 -10.453 -27.580 1.00 25.51 51 ARG C N 1
ATOM 6921 C CA . ARG C 1 51 ? 30.532 -9.879 -27.452 1.00 26.86 51 ARG C CA 1
ATOM 6922 C C . ARG C 1 51 ? 30.629 -8.698 -28.425 1.00 24.70 51 ARG C C 1
ATOM 6923 O O . ARG C 1 51 ? 30.547 -8.879 -29.634 1.00 26.09 51 ARG C O 1
ATOM 6931 N N . TYR C 1 52 ? 30.806 -7.495 -27.903 1.00 22.80 52 TYR C N 1
ATOM 6932 C CA . TYR C 1 52 ? 30.829 -6.285 -28.703 1.00 23.30 52 TYR C CA 1
ATOM 6933 C C . TYR C 1 52 ? 31.922 -5.348 -28.253 1.00 23.48 52 TYR C C 1
ATOM 6934 O O . TYR C 1 52 ? 32.417 -5.427 -27.145 1.00 19.98 52 TYR C O 1
ATOM 6943 N N . TYR C 1 53 ? 32.246 -4.422 -29.127 1.00 22.88 53 TYR C N 1
ATOM 6944 C CA . TYR C 1 53 ? 33.061 -3.315 -28.761 1.00 24.32 53 TYR C CA 1
ATOM 6945 C C . TYR C 1 53 ? 32.692 -2.149 -29.611 1.00 24.64 53 TYR C C 1
ATOM 6946 O O . TYR C 1 53 ? 32.154 -2.284 -30.726 1.00 21.53 53 TYR C O 1
ATOM 6955 N N . VAL C 1 54 ? 32.993 -0.988 -29.065 1.00 22.44 54 VAL C N 1
ATOM 6956 C CA . VAL C 1 54 ? 32.727 0.228 -29.776 1.00 22.46 54 VAL C CA 1
ATOM 6957 C C . VAL C 1 54 ? 33.790 1.228 -29.408 1.00 20.92 54 VAL C C 1
ATOM 6958 O O . VAL C 1 54 ? 34.348 1.188 -28.300 1.00 19.71 54 VAL C O 1
ATOM 6962 N N . THR C 1 55 ? 34.074 2.122 -30.336 1.00 20.28 55 THR C N 1
ATOM 6963 C CA . THR C 1 55 ? 35.046 3.175 -30.125 1.00 21.83 55 THR C CA 1
ATOM 6964 C C . THR C 1 55 ? 34.445 4.539 -30.375 1.00 22.10 55 THR C C 1
ATOM 6965 O O . THR C 1 55 ? 33.422 4.660 -31.063 1.00 21.61 55 THR C O 1
ATOM 6969 N N . ARG C 1 56 ? 35.143 5.559 -29.885 1.00 19.25 56 ARG C N 1
ATOM 6970 C CA . ARG C 1 56 ? 34.806 6.928 -30.143 1.00 18.80 56 ARG C CA 1
ATOM 6971 C C . ARG C 1 56 ? 36.149 7.672 -30.343 1.00 21.51 56 ARG C C 1
ATOM 6972 O O . ARG C 1 56 ? 37.172 7.393 -29.603 1.00 20.10 56 ARG C O 1
ATOM 6980 N N . ASN C 1 57 ? 36.157 8.517 -31.388 1.00 21.17 57 ASN C N 1
ATOM 6981 C CA . ASN C 1 57 ? 37.336 9.261 -31.867 1.00 22.49 57 ASN C CA 1
ATOM 6982 C C . ASN C 1 57 ? 38.526 8.351 -32.302 1.00 24.26 57 ASN C C 1
ATOM 6983 O O . ASN C 1 57 ? 39.662 8.837 -32.507 1.00 21.48 57 ASN C O 1
ATOM 6988 N N . ASP C 1 58 ? 38.243 7.057 -32.472 1.00 21.81 58 ASP C N 1
ATOM 6989 C CA . ASP C 1 58 ? 39.260 6.037 -32.723 1.00 21.81 58 ASP C CA 1
ATOM 6990 C C . ASP C 1 58 ? 40.374 5.995 -31.666 1.00 23.14 58 ASP C C 1
ATOM 6991 O O . ASP C 1 58 ? 41.471 5.455 -31.913 1.00 20.80 58 ASP C O 1
ATOM 6996 N N . SER C 1 59 ? 40.064 6.538 -30.468 1.00 21.69 59 SER C N 1
ATOM 6997 C CA . SER C 1 59 ? 41.061 6.638 -29.378 1.00 19.29 59 SER C CA 1
ATOM 6998 C C . SER C 1 59 ? 40.539 6.236 -28.006 1.00 18.55 59 SER C C 1
ATOM 6999 O O . SER C 1 59 ? 41.299 6.214 -27.039 1.00 19.70 59 SER C O 1
ATOM 7002 N N . SER C 1 60 ? 39.245 5.976 -27.906 1.00 20.02 60 SER C N 1
ATOM 7003 C CA . SER C 1 60 ? 38.637 5.391 -26.713 1.00 20.47 60 SER C CA 1
ATOM 7004 C C . SER C 1 60 ? 37.841 4.168 -27.164 1.00 19.17 60 SER C C 1
ATOM 7005 O O . SER C 1 60 ? 37.295 4.144 -28.270 1.00 21.05 60 SER C O 1
ATOM 7008 N N . LEU C 1 61 ? 37.767 3.170 -26.293 1.00 17.81 61 LEU C N 1
ATOM 7009 C CA . LEU C 1 61 ? 37.218 1.877 -26.649 1.00 17.40 61 LEU C CA 1
ATOM 7010 C C . LEU C 1 61 ? 36.469 1.346 -25.496 1.00 17.27 61 LEU C C 1
ATOM 7011 O O . LEU C 1 61 ? 36.980 1.365 -24.354 1.00 18.82 61 LEU C O 1
ATOM 7016 N N . ILE C 1 62 ? 35.278 0.813 -25.779 1.00 17.88 62 ILE C N 1
ATOM 7017 C CA . ILE C 1 62 ? 34.545 0.071 -24.746 1.00 18.35 62 ILE C CA 1
ATOM 7018 C C . ILE C 1 62 ? 34.204 -1.304 -25.252 1.00 18.88 62 ILE C C 1
ATOM 7019 O O . ILE C 1 62 ? 33.663 -1.472 -26.335 1.00 16.53 62 ILE C O 1
ATOM 7024 N N . ALA C 1 63 ? 34.580 -2.307 -24.452 1.00 20.52 63 ALA C N 1
ATOM 7025 C CA . ALA C 1 63 ? 34.316 -3.672 -24.797 1.00 21.38 63 ALA C CA 1
ATOM 7026 C C . ALA C 1 63 ? 33.287 -4.191 -23.828 1.00 22.62 63 ALA C C 1
ATOM 7027 O O . ALA C 1 63 ? 33.285 -3.843 -22.617 1.00 20.97 63 ALA C O 1
ATOM 7029 N N . ILE C 1 64 ? 32.423 -5.036 -24.400 1.00 23.07 64 ILE C N 1
ATOM 7030 C CA . ILE C 1 64 ? 31.166 -5.536 -23.792 1.00 23.35 64 ILE C CA 1
ATOM 7031 C C . ILE C 1 64 ? 30.980 -7.031 -24.006 1.00 22.56 64 ILE C C 1
ATOM 7032 O O . ILE C 1 64 ? 30.968 -7.536 -25.151 1.00 28.45 64 ILE C O 1
ATOM 7037 N N . ARG C 1 65 ? 30.876 -7.730 -22.899 1.00 24.71 65 ARG C N 1
ATOM 7038 C CA . ARG C 1 65 ? 30.402 -9.105 -22.796 1.00 25.67 65 ARG C CA 1
ATOM 7039 C C . ARG C 1 65 ? 29.142 -9.110 -21.988 1.00 25.09 65 ARG C C 1
ATOM 7040 O O . ARG C 1 65 ? 29.191 -8.856 -20.766 1.00 22.36 65 ARG C O 1
ATOM 7048 N N . LEU C 1 66 ? 28.028 -9.407 -22.648 1.00 25.70 66 LEU C N 1
ATOM 7049 C CA . LEU C 1 66 ? 26.731 -9.433 -22.011 1.00 25.50 66 LEU C CA 1
ATOM 7050 C C . LEU C 1 66 ? 26.581 -10.837 -21.505 1.00 27.42 66 LEU C C 1
ATOM 7051 O O . LEU C 1 66 ? 26.793 -11.803 -22.230 1.00 28.15 66 LEU C O 1
ATOM 7056 N N . GLY C 1 67 ? 26.228 -10.946 -20.251 1.00 27.83 67 GLY C N 1
ATOM 7057 C CA . GLY C 1 67 ? 26.160 -12.242 -19.621 1.00 30.48 67 GLY C CA 1
ATOM 7058 C C . GLY C 1 67 ? 24.748 -12.728 -19.760 1.00 28.21 67 GLY C C 1
ATOM 7059 O O . GLY C 1 67 ? 23.974 -12.101 -20.446 1.00 25.76 67 GLY C O 1
ATOM 7060 N N . ARG C 1 68 ? 24.483 -13.824 -19.064 1.00 29.52 68 ARG C N 1
ATOM 7061 C CA . ARG C 1 68 ? 23.174 -14.423 -18.856 1.00 36.54 68 ARG C CA 1
ATOM 7062 C C . ARG C 1 68 ? 22.181 -13.519 -18.226 1.00 31.65 68 ARG C C 1
ATOM 7063 O O . ARG C 1 68 ? 21.102 -13.387 -18.727 1.00 32.14 68 ARG C O 1
ATOM 7071 N N . ARG C 1 69 ? 22.515 -13.000 -17.043 1.00 32.92 69 ARG C N 1
ATOM 7072 C CA . ARG C 1 69 ? 21.588 -12.167 -16.282 1.00 31.42 69 ARG C CA 1
ATOM 7073 C C . ARG C 1 69 ? 21.648 -10.780 -16.854 1.00 32.35 69 ARG C C 1
ATOM 7074 O O . ARG C 1 69 ? 22.673 -10.359 -17.334 1.00 26.65 69 ARG C O 1
ATOM 7082 N N . SER C 1 70 ? 20.498 -10.146 -16.982 1.00 31.17 70 SER C N 1
ATOM 7083 C CA . SER C 1 70 ? 20.448 -8.735 -17.362 1.00 31.43 70 SER C CA 1
ATOM 7084 C C . SER C 1 70 ? 21.297 -7.821 -16.440 1.00 26.90 70 SER C C 1
ATOM 7085 O O . SER C 1 70 ? 21.463 -8.077 -15.228 1.00 28.02 70 SER C O 1
ATOM 7088 N N . PRO C 1 71 ? 21.811 -6.740 -17.009 1.00 24.93 71 PRO C N 1
ATOM 7089 C CA . PRO C 1 71 ? 22.473 -5.738 -16.265 1.00 24.18 71 PRO C CA 1
ATOM 7090 C C . PRO C 1 71 ? 21.560 -5.141 -15.195 1.00 25.20 71 PRO C C 1
ATOM 7091 O O . PRO C 1 71 ? 22.019 -4.790 -14.085 1.00 21.66 71 PRO C O 1
ATOM 7095 N N . LEU C 1 72 ? 20.273 -5.032 -15.513 1.00 25.87 72 LEU C N 1
ATOM 7096 C CA . LEU C 1 72 ? 19.313 -4.497 -14.562 1.00 27.64 72 LEU C CA 1
ATOM 7097 C C . LEU C 1 72 ? 19.343 -5.249 -13.262 1.00 28.29 72 LEU C C 1
ATOM 7098 O O . LEU C 1 72 ? 19.264 -4.641 -12.205 1.00 24.99 72 LEU C O 1
ATOM 7103 N N . GLU C 1 73 ? 19.473 -6.563 -13.339 1.00 27.49 73 GLU C N 1
ATOM 7104 C CA . GLU C 1 73 ? 19.335 -7.399 -12.138 1.00 30.35 73 GLU C CA 1
ATOM 7105 C C . GLU C 1 73 ? 20.655 -7.828 -11.604 1.00 26.98 73 GLU C C 1
ATOM 7106 O O . GLU C 1 73 ? 20.730 -8.191 -10.481 1.00 23.93 73 GLU C O 1
ATOM 7112 N N . SER C 1 74 ? 21.692 -7.838 -12.422 1.00 27.54 74 SER C N 1
ATOM 7113 C CA . SER C 1 74 ? 22.989 -8.332 -11.973 1.00 28.36 74 SER C CA 1
ATOM 7114 C C . SER C 1 74 ? 24.107 -7.292 -12.063 1.00 26.60 74 SER C C 1
ATOM 7115 O O . SER C 1 74 ? 25.184 -7.592 -11.702 1.00 23.67 74 SER C O 1
ATOM 7118 N N . GLY C 1 75 ? 23.846 -6.086 -12.557 1.00 26.32 75 GLY C N 1
ATOM 7119 C CA . GLY C 1 75 ? 24.860 -5.063 -12.673 1.00 24.58 75 GLY C CA 1
ATOM 7120 C C . GLY C 1 75 ? 25.922 -5.373 -13.734 1.00 23.87 75 GLY C C 1
ATOM 7121 O O . GLY C 1 75 ? 25.896 -6.424 -14.418 1.00 21.36 75 GLY C O 1
ATOM 7122 N N . PHE C 1 76 ? 26.840 -4.421 -13.864 1.00 23.18 76 PHE C N 1
ATOM 7123 C CA . PHE C 1 76 ? 28.007 -4.548 -14.691 1.00 21.68 76 PHE C CA 1
ATOM 7124 C C . PHE C 1 76 ? 29.228 -4.688 -13.774 1.00 22.12 76 PHE C C 1
ATOM 7125 O O . PHE C 1 76 ? 29.309 -4.092 -12.682 1.00 21.26 76 PHE C O 1
ATOM 7133 N N . ARG C 1 77 ? 30.182 -5.475 -14.243 1.00 21.54 77 ARG C N 1
ATOM 7134 C CA . ARG C 1 77 ? 31.478 -5.536 -13.661 1.00 25.17 77 ARG C CA 1
ATOM 7135 C C . ARG C 1 77 ? 32.311 -4.679 -14.577 1.00 25.78 77 ARG C C 1
ATOM 7136 O O . ARG C 1 77 ? 32.652 -5.142 -15.632 1.00 20.70 77 ARG C O 1
ATOM 7144 N N . LEU C 1 78 ? 32.690 -3.464 -14.201 1.00 23.69 78 LEU C N 1
ATOM 7145 C CA . LEU C 1 78 ? 33.473 -2.655 -15.156 1.00 23.60 78 LEU C CA 1
ATOM 7146 C C . LEU C 1 78 ? 34.963 -2.562 -14.721 1.00 22.10 78 LEU C C 1
ATOM 7147 O O . LEU C 1 78 ? 35.245 -2.458 -13.532 1.00 22.21 78 LEU C O 1
ATOM 7152 N N . VAL C 1 79 ? 35.890 -2.612 -15.683 1.00 18.37 79 VAL C N 1
ATOM 7153 C CA . VAL C 1 79 ? 37.239 -2.295 -15.477 1.00 17.01 79 VAL C CA 1
ATOM 7154 C C . VAL C 1 79 ? 37.529 -1.070 -16.365 1.00 19.13 79 VAL C C 1
ATOM 7155 O O . VAL C 1 79 ? 37.257 -1.068 -17.601 1.00 16.70 79 VAL C O 1
ATOM 7159 N N . GLY C 1 80 ? 38.115 -0.047 -15.720 1.00 18.38 80 GLY C N 1
ATOM 7160 C CA . GLY C 1 80 ? 38.496 1.183 -16.405 1.00 19.77 80 GLY C CA 1
ATOM 7161 C C . GLY C 1 80 ? 39.984 1.428 -16.439 1.00 20.18 80 GLY C C 1
ATOM 7162 O O . GLY C 1 80 ? 40.733 1.079 -15.490 1.00 20.56 80 GLY C O 1
ATOM 7163 N N . ALA C 1 81 ? 40.410 1.943 -17.590 1.00 18.07 81 ALA C N 1
ATOM 7164 C CA . ALA C 1 81 ? 41.764 2.256 -17.819 1.00 17.67 81 ALA C CA 1
ATOM 7165 C C . ALA C 1 81 ? 41.799 3.445 -18.776 1.00 18.61 81 ALA C C 1
ATOM 7166 O O . ALA C 1 81 ? 40.743 4.002 -19.125 1.00 19.71 81 ALA C O 1
ATOM 7168 N N . HIS C 1 82 ? 42.994 3.877 -19.170 1.00 20.30 82 HIS C N 1
ATOM 7169 C CA . HIS C 1 82 ? 43.108 4.934 -20.219 1.00 21.38 82 HIS C CA 1
ATOM 7170 C C . HIS C 1 82 ? 44.154 4.622 -21.308 1.00 20.32 82 HIS C C 1
ATOM 7171 O O . HIS C 1 82 ? 45.134 3.893 -21.088 1.00 23.22 82 HIS C O 1
ATOM 7178 N N . THR C 1 83 ? 43.915 5.151 -22.491 1.00 19.19 83 THR C N 1
ATOM 7179 C CA . THR C 1 83 ? 44.715 4.809 -23.639 1.00 19.86 83 THR C CA 1
ATOM 7180 C C . THR C 1 83 ? 45.836 5.817 -23.865 1.00 19.87 83 THR C C 1
ATOM 7181 O O . THR C 1 83 ? 46.648 5.593 -24.718 1.00 19.51 83 THR C O 1
ATOM 7185 N N . ASP C 1 84 ? 45.816 6.946 -23.162 1.00 19.71 84 ASP C N 1
ATOM 7186 C CA . ASP C 1 84 ? 46.753 8.030 -23.411 1.00 18.66 84 ASP C CA 1
ATOM 7187 C C . ASP C 1 84 ? 47.863 8.045 -22.372 1.00 18.79 84 ASP C C 1
ATOM 7188 O O . ASP C 1 84 ? 47.689 7.548 -21.255 1.00 16.39 84 ASP C O 1
ATOM 7193 N N . SER C 1 85 ? 48.976 8.646 -22.749 1.00 17.36 85 SER C N 1
ATOM 7194 C CA . SER C 1 85 ? 50.144 8.779 -21.897 1.00 18.74 85 SER C CA 1
ATOM 7195 C C . SER C 1 85 ? 50.797 10.150 -22.214 1.00 19.67 85 SER C C 1
ATOM 7196 O O . SER C 1 85 ? 50.716 10.669 -23.321 1.00 18.99 85 SER C O 1
ATOM 7199 N N . PRO C 1 86 ? 51.424 10.752 -21.224 1.00 21.25 86 PRO C N 1
ATOM 7200 C CA . PRO C 1 86 ? 52.099 12.044 -21.478 1.00 21.58 86 PRO C CA 1
ATOM 7201 C C . PRO C 1 86 ? 53.217 11.877 -22.540 1.00 18.59 86 PRO C C 1
ATOM 7202 O O . PRO C 1 86 ? 53.949 10.857 -22.547 1.00 17.49 86 PRO C O 1
ATOM 7206 N N . CYS C 1 87 ? 53.299 12.852 -23.415 1.00 16.37 87 CYS C N 1
ATOM 7207 C CA . CYS C 1 87 ? 54.198 12.781 -24.527 1.00 18.85 87 CYS C CA 1
ATOM 7208 C C . CYS C 1 87 ? 54.346 14.152 -25.223 1.00 19.12 87 CYS C C 1
ATOM 7209 O O . CYS C 1 87 ? 53.851 15.207 -24.741 1.00 19.04 87 CYS C O 1
ATOM 7212 N N . LEU C 1 88 ? 55.065 14.150 -26.346 1.00 19.97 88 LEU C N 1
ATOM 7213 C CA . LEU C 1 88 ? 55.183 15.353 -27.141 1.00 20.71 88 LEU C CA 1
ATOM 7214 C C . LEU C 1 88 ? 54.461 15.173 -28.465 1.00 20.36 88 LEU C C 1
ATOM 7215 O O . LEU C 1 88 ? 54.645 14.158 -29.094 1.00 17.75 88 LEU C O 1
ATOM 7220 N N . ARG C 1 89 ? 53.706 16.205 -28.875 1.00 19.94 89 ARG C N 1
ATOM 7221 C CA . ARG C 1 89 ? 52.829 16.219 -30.023 1.00 21.26 89 ARG C CA 1
ATOM 7222 C C . ARG C 1 89 ? 53.200 17.331 -30.973 1.00 20.00 89 ARG C C 1
ATOM 7223 O O . ARG C 1 89 ? 53.486 18.453 -30.536 1.00 20.25 89 ARG C O 1
ATOM 7231 N N . VAL C 1 90 ? 53.249 17.014 -32.253 1.00 19.13 90 VAL C N 1
ATOM 7232 C CA . VAL C 1 90 ? 53.656 18.005 -33.303 1.00 19.82 90 VAL C CA 1
ATOM 7233 C C . VAL C 1 90 ? 52.643 19.144 -33.398 1.00 20.49 90 VAL C C 1
ATOM 7234 O O . VAL C 1 90 ? 51.443 18.895 -33.437 1.00 17.85 90 VAL C O 1
ATOM 7238 N N . LYS C 1 91 ? 53.133 20.379 -33.453 1.00 20.70 91 LYS C N 1
ATOM 7239 C CA . LYS C 1 91 ? 52.264 21.528 -33.672 1.00 19.58 91 LYS C CA 1
ATOM 7240 C C . LYS C 1 91 ? 51.710 21.573 -35.085 1.00 20.31 91 LYS C C 1
ATOM 7241 O O . LYS C 1 91 ? 52.231 20.905 -35.993 1.00 21.74 91 LYS C O 1
ATOM 7247 N N . PRO C 1 92 ? 50.653 22.368 -35.300 1.00 21.63 92 PRO C N 1
ATOM 7248 C CA . PRO C 1 92 ? 50.019 22.391 -36.619 1.00 23.48 92 PRO C CA 1
ATOM 7249 C C . PRO C 1 92 ? 50.812 23.062 -37.757 1.00 25.32 92 PRO C C 1
ATOM 7250 O O . PRO C 1 92 ? 50.579 22.715 -38.895 1.00 26.10 92 PRO C O 1
ATOM 7254 N N . ASN C 1 93 ? 51.694 24.019 -37.469 1.00 26.07 93 ASN C N 1
ATOM 7255 C CA . ASN C 1 93 ? 52.601 24.630 -38.445 1.00 26.96 93 ASN C CA 1
ATOM 7256 C C . ASN C 1 93 ? 54.022 24.464 -37.860 1.00 26.95 93 ASN C C 1
ATOM 7257 O O . ASN C 1 93 ? 54.603 25.364 -37.237 1.00 24.79 93 ASN C O 1
ATOM 7262 N N . PRO C 1 94 ? 54.557 23.275 -37.988 1.00 24.24 94 PRO C N 1
ATOM 7263 C CA . PRO C 1 94 ? 55.655 22.842 -37.092 1.00 24.96 94 PRO C CA 1
ATOM 7264 C C . PRO C 1 94 ? 57.118 23.131 -37.543 1.00 22.46 94 PRO C C 1
ATOM 7265 O O . PRO C 1 94 ? 58.026 23.047 -36.735 1.00 20.91 94 PRO C O 1
ATOM 7269 N N . GLU C 1 95 ? 57.312 23.385 -38.832 1.00 21.82 95 GLU C N 1
ATOM 7270 C CA . GLU C 1 95 ? 58.627 23.376 -39.447 1.00 21.93 95 GLU C CA 1
ATOM 7271 C C . GLU C 1 95 ? 59.466 24.427 -38.828 1.00 22.39 95 GLU C C 1
ATOM 7272 O O . GLU C 1 95 ? 59.102 25.578 -38.864 1.00 23.11 95 GLU C O 1
ATOM 7278 N N . ILE C 1 96 ? 60.566 24.043 -38.204 1.00 23.55 96 ILE C N 1
ATOM 7279 C CA . ILE C 1 96 ? 61.530 25.020 -37.671 1.00 24.50 96 ILE C CA 1
ATOM 7280 C C . ILE C 1 96 ? 62.858 24.717 -38.368 1.00 25.29 96 ILE C C 1
ATOM 7281 O O . ILE C 1 96 ? 63.338 23.560 -38.339 1.00 25.87 96 ILE C O 1
ATOM 7286 N N . ALA C 1 97 ? 63.420 25.727 -39.020 1.00 24.99 97 ALA C N 1
ATOM 7287 C CA . ALA C 1 97 ? 64.638 25.579 -39.829 1.00 23.67 97 ALA C CA 1
ATOM 7288 C C . ALA C 1 97 ? 65.708 26.490 -39.261 1.00 25.86 97 ALA C C 1
ATOM 7289 O O . ALA C 1 97 ? 65.617 27.668 -39.440 1.00 28.08 97 ALA C O 1
ATOM 7291 N N . ARG C 1 98 ? 66.718 25.946 -38.594 1.00 25.74 98 ARG C N 1
ATOM 7292 C CA . ARG C 1 98 ? 67.691 26.720 -37.881 1.00 25.07 98 ARG C CA 1
ATOM 7293 C C . ARG C 1 98 ? 68.977 25.970 -37.909 1.00 25.68 98 ARG C C 1
ATOM 7294 O O . ARG C 1 98 ? 68.991 24.753 -37.688 1.00 22.99 98 ARG C O 1
ATOM 7302 N N . ASN C 1 99 ? 70.068 26.711 -38.088 1.00 27.20 99 ASN C N 1
ATOM 7303 C CA . ASN C 1 99 ? 71.406 26.153 -38.069 1.00 25.38 99 ASN C CA 1
ATOM 7304 C C . ASN C 1 99 ? 71.502 24.897 -38.922 1.00 24.76 99 ASN C C 1
ATOM 7305 O O . ASN C 1 99 ? 72.131 23.951 -38.514 1.00 24.27 99 ASN C O 1
ATOM 7310 N N . GLY C 1 100 ? 70.892 24.908 -40.102 1.00 23.81 100 GLY C N 1
ATOM 7311 C CA . GLY C 1 100 ? 71.012 23.819 -41.020 1.00 26.08 100 GLY C CA 1
ATOM 7312 C C . GLY C 1 100 ? 70.122 22.607 -40.664 1.00 25.33 100 GLY C C 1
ATOM 7313 O O . GLY C 1 100 ? 70.043 21.640 -41.427 1.00 27.11 100 GLY C O 1
ATOM 7314 N N . PHE C 1 101 ? 69.394 22.670 -39.565 1.00 23.85 101 PHE C N 1
ATOM 7315 C CA . PHE C 1 101 ? 68.429 21.549 -39.212 1.00 25.44 101 PHE C CA 1
ATOM 7316 C C . PHE C 1 101 ? 66.993 21.797 -39.581 1.00 22.90 101 PHE C C 1
ATOM 7317 O O . PHE C 1 101 ? 66.522 22.964 -39.633 1.00 25.31 101 PHE C O 1
ATOM 7325 N N . LEU C 1 102 ? 66.278 20.702 -39.724 1.00 20.87 102 LEU C N 1
ATOM 7326 C CA . LEU C 1 102 ? 64.846 20.751 -39.669 1.00 20.23 102 LEU C CA 1
ATOM 7327 C C . LEU C 1 102 ? 64.406 20.118 -38.336 1.00 22.24 102 LEU C C 1
ATOM 7328 O O . LEU C 1 102 ? 64.728 18.969 -38.007 1.00 20.71 102 LEU C O 1
ATOM 7333 N N . GLN C 1 103 ? 63.684 20.932 -37.587 1.00 22.67 103 GLN C N 1
ATOM 7334 C CA . GLN C 1 103 ? 63.028 20.538 -36.373 1.00 23.72 103 GLN C CA 1
ATOM 7335 C C . GLN C 1 103 ? 61.521 20.638 -36.520 1.00 21.52 103 GLN C C 1
ATOM 7336 O O . GLN C 1 103 ? 61.034 21.361 -37.372 1.00 19.41 103 GLN C O 1
ATOM 7342 N N . LEU C 1 104 ? 60.813 19.906 -35.666 1.00 22.39 104 LEU C N 1
ATOM 7343 C CA . LEU C 1 104 ? 59.391 20.091 -35.490 1.00 20.92 104 LEU C CA 1
ATOM 7344 C C . LEU C 1 104 ? 59.017 20.638 -34.109 1.00 21.68 104 LEU C C 1
ATOM 7345 O O . LEU C 1 104 ? 59.412 20.096 -33.051 1.00 19.93 104 LEU C O 1
ATOM 7350 N N . GLY C 1 105 ? 58.187 21.688 -34.120 1.00 21.25 105 GLY C N 1
ATOM 7351 C CA . GLY C 1 105 ? 57.700 22.290 -32.872 1.00 21.09 105 GLY C CA 1
ATOM 7352 C C . GLY C 1 105 ? 56.788 21.323 -32.152 1.00 19.93 105 GLY C C 1
ATOM 7353 O O . GLY C 1 105 ? 55.982 20.656 -32.782 1.00 17.34 105 GLY C O 1
ATOM 7354 N N . VAL C 1 106 ? 56.907 21.229 -30.838 1.00 18.31 106 VAL C N 1
ATOM 7355 C CA . VAL C 1 106 ? 56.019 20.338 -30.093 1.00 19.21 106 VAL C CA 1
ATOM 7356 C C . VAL C 1 106 ? 55.261 20.986 -28.948 1.00 19.13 106 VAL C C 1
ATOM 7357 O O . VAL C 1 106 ? 55.723 21.969 -28.368 1.00 21.75 106 VAL C O 1
ATOM 7361 N N . GLU C 1 107 ? 54.082 20.441 -28.665 1.00 20.66 107 GLU C N 1
ATOM 7362 C CA . GLU C 1 107 ? 53.294 20.752 -27.445 1.00 22.41 107 GLU C CA 1
ATOM 7363 C C . GLU C 1 107 ? 53.630 19.619 -26.490 1.00 19.49 107 GLU C C 1
ATOM 7364 O O . GLU C 1 107 ? 53.874 18.507 -26.927 1.00 19.12 107 GLU C O 1
ATOM 7370 N N . VAL C 1 108 ? 53.588 19.881 -25.210 1.00 17.71 108 VAL C N 1
ATOM 7371 C CA . VAL C 1 108 ? 53.644 18.838 -24.231 1.00 19.24 108 VAL C CA 1
ATOM 7372 C C . VAL C 1 108 ? 52.264 18.388 -23.939 1.00 19.17 108 VAL C C 1
ATOM 7373 O O . VAL C 1 108 ? 51.450 19.192 -23.629 1.00 22.53 108 VAL C O 1
ATOM 7377 N N . TYR C 1 109 ? 52.016 17.096 -24.016 1.00 18.27 109 TYR C N 1
ATOM 7378 C CA . TYR C 1 109 ? 50.735 16.541 -23.710 1.00 17.96 109 TYR C CA 1
ATOM 7379 C C . TYR C 1 109 ? 50.873 15.865 -22.387 1.00 17.41 109 TYR C C 1
ATOM 7380 O O . TYR C 1 109 ? 51.745 15.033 -22.193 1.00 18.99 109 TYR C O 1
ATOM 7389 N N . GLY C 1 110 ? 50.021 16.264 -21.467 1.00 17.54 110 GLY C N 1
ATOM 7390 C CA . GLY C 1 110 ? 49.942 15.676 -20.179 1.00 20.03 110 GLY C CA 1
ATOM 7391 C C . GLY C 1 110 ? 51.093 16.086 -19.305 1.00 21.34 110 GLY C C 1
ATOM 7392 O O . GLY C 1 110 ? 51.958 16.903 -19.675 1.00 23.69 110 GLY C O 1
ATOM 7393 N N . GLY C 1 111 ? 51.142 15.518 -18.115 1.00 23.87 111 GLY C N 1
ATOM 7394 C CA . GLY C 1 111 ? 52.185 15.976 -17.148 1.00 20.81 111 GLY C CA 1
ATOM 7395 C C . GLY C 1 111 ? 53.479 15.228 -17.364 1.00 18.92 111 GLY C C 1
ATOM 7396 O O . GLY C 1 111 ? 53.911 14.516 -16.487 1.00 21.06 111 GLY C O 1
ATOM 7397 N N . ALA C 1 112 ? 54.106 15.382 -18.525 1.00 17.93 112 ALA C N 1
ATOM 7398 C CA . ALA C 1 112 ? 55.366 14.704 -18.820 1.00 19.45 112 ALA C CA 1
ATOM 7399 C C . ALA C 1 112 ? 56.609 15.153 -18.005 1.00 21.13 112 ALA C C 1
ATOM 7400 O O . ALA C 1 112 ? 56.774 16.351 -17.691 1.00 23.00 112 ALA C O 1
ATOM 7402 N N . LEU C 1 113 ? 57.467 14.191 -17.646 1.00 20.87 113 LEU C N 1
ATOM 7403 C CA . LEU C 1 113 ? 58.797 14.533 -17.174 1.00 21.12 113 LEU C CA 1
ATOM 7404 C C . LEU C 1 113 ? 59.601 14.887 -18.393 1.00 21.61 113 LEU C C 1
ATOM 7405 O O . LEU C 1 113 ? 59.738 14.060 -19.274 1.00 23.27 113 LEU C O 1
ATOM 7410 N N . PHE C 1 114 ? 60.097 16.119 -18.473 1.00 21.08 114 PHE C N 1
ATOM 7411 C CA . PHE C 1 114 ? 60.846 16.555 -19.636 1.00 19.72 114 PHE C CA 1
ATOM 7412 C C . PHE C 1 114 ? 62.197 15.836 -19.816 1.00 19.73 114 PHE C C 1
ATOM 7413 O O . PHE C 1 114 ? 62.513 15.371 -20.936 1.00 17.65 114 PHE C O 1
ATOM 7421 N N . ALA C 1 115 ? 63.002 15.747 -18.736 1.00 17.15 115 ALA C N 1
ATOM 7422 C CA . ALA C 1 115 ? 64.390 15.354 -18.921 1.00 16.58 115 ALA C CA 1
ATOM 7423 C C . ALA C 1 115 ? 64.579 14.022 -19.667 1.00 17.44 115 ALA C C 1
ATOM 7424 O O . ALA C 1 115 ? 65.482 13.882 -20.498 1.00 17.63 115 ALA C O 1
ATOM 7426 N N . PRO C 1 116 ? 63.775 13.023 -19.314 1.00 16.91 116 PRO C N 1
ATOM 7427 C CA . PRO C 1 116 ? 63.999 11.742 -19.934 1.00 17.60 116 PRO C CA 1
ATOM 7428 C C . PRO C 1 116 ? 63.750 11.679 -21.439 1.00 18.69 116 PRO C C 1
ATOM 7429 O O . PRO C 1 116 ? 64.114 10.677 -22.056 1.00 17.57 116 PRO C O 1
ATOM 7433 N N . TRP C 1 117 ? 63.039 12.670 -22.005 1.00 18.93 117 TRP C N 1
ATOM 7434 C CA . TRP C 1 117 ? 62.791 12.688 -23.450 1.00 18.83 117 TRP C CA 1
ATOM 7435 C C . TRP C 1 117 ? 64.038 13.006 -24.242 1.00 18.74 117 TRP C C 1
ATOM 7436 O O . TRP C 1 117 ? 64.089 12.784 -25.457 1.00 19.99 117 TRP C O 1
ATOM 7447 N N . PHE C 1 118 ? 65.047 13.513 -23.543 1.00 19.26 118 PHE C N 1
ATOM 7448 C CA . PHE C 1 118 ? 66.279 13.889 -24.192 1.00 19.67 118 PHE C CA 1
ATOM 7449 C C . PHE C 1 118 ? 67.124 12.654 -24.442 1.00 18.29 118 PHE C C 1
ATOM 7450 O O . PHE C 1 118 ? 67.145 11.752 -23.622 1.00 18.29 118 PHE C O 1
ATOM 7458 N N . ASP C 1 119 ? 67.848 12.679 -25.558 1.00 17.03 119 ASP C N 1
ATOM 7459 C CA . ASP C 1 119 ? 68.843 11.663 -25.885 1.00 16.68 119 ASP C CA 1
ATOM 7460 C C . ASP C 1 119 ? 68.206 10.258 -25.958 1.00 17.25 119 ASP C C 1
ATOM 7461 O O . ASP C 1 119 ? 68.688 9.280 -25.387 1.00 16.02 119 ASP C O 1
ATOM 7466 N N . ARG C 1 120 ? 67.111 10.207 -26.724 1.00 18.36 120 ARG C N 1
ATOM 7467 C CA . ARG C 1 120 ? 66.389 9.024 -27.032 1.00 16.21 120 ARG C CA 1
ATOM 7468 C C . ARG C 1 120 ? 66.155 9.000 -28.537 1.00 16.18 120 ARG C C 1
ATOM 7469 O O . ARG C 1 120 ? 66.035 10.047 -29.151 1.00 15.75 120 ARG C O 1
ATOM 7477 N N . ASP C 1 121 ? 66.045 7.790 -29.093 1.00 16.05 121 ASP C N 1
ATOM 7478 C CA . ASP C 1 121 ? 65.795 7.596 -30.519 1.00 15.80 121 ASP C CA 1
ATOM 7479 C C . ASP C 1 121 ? 64.307 7.544 -30.724 1.00 16.53 121 ASP C C 1
ATOM 7480 O O . ASP C 1 121 ? 63.685 6.518 -30.502 1.00 17.56 121 ASP C O 1
ATOM 7485 N N . LEU C 1 122 ? 63.747 8.679 -31.111 1.00 17.34 122 LEU C N 1
ATOM 7486 C CA . LEU C 1 122 ? 62.331 8.844 -31.257 1.00 18.62 122 LEU C CA 1
ATOM 7487 C C . LEU C 1 122 ? 61.872 8.566 -32.669 1.00 19.00 122 LEU C C 1
ATOM 7488 O O . LEU C 1 122 ? 62.565 8.889 -33.613 1.00 17.83 122 LEU C O 1
ATOM 7493 N N . SER C 1 123 ? 60.694 7.958 -32.788 1.00 19.45 123 SER C N 1
ATOM 7494 C CA . SER C 1 123 ? 59.926 7.965 -34.030 1.00 18.54 123 SER C CA 1
ATOM 7495 C C . SER C 1 123 ? 58.629 8.754 -33.781 1.00 19.08 123 SER C C 1
ATOM 7496 O O . SER C 1 123 ? 58.479 9.446 -32.757 1.00 19.45 123 SER C O 1
ATOM 7499 N N . LEU C 1 124 ? 57.672 8.614 -34.689 1.00 19.11 124 LEU C N 1
ATOM 7500 C CA . LEU C 1 124 ? 56.495 9.464 -34.720 1.00 19.42 124 LEU C CA 1
ATOM 7501 C C . LEU C 1 124 ? 55.347 8.731 -35.342 1.00 20.46 124 LEU C C 1
ATOM 7502 O O . LEU C 1 124 ? 55.500 7.998 -36.372 1.00 19.64 124 LEU C O 1
ATOM 7507 N N . ALA C 1 125 ? 54.179 8.908 -34.741 1.00 20.38 125 ALA C N 1
ATOM 7508 C CA . ALA C 1 125 ? 53.001 8.178 -35.175 1.00 18.17 125 ALA C CA 1
ATOM 7509 C C . ALA C 1 125 ? 51.756 8.932 -34.774 1.00 19.29 125 ALA C C 1
ATOM 7510 O O . ALA C 1 125 ? 51.793 9.795 -33.883 1.00 19.82 125 ALA C O 1
ATOM 7512 N N . GLY C 1 126 ? 50.648 8.635 -35.450 1.00 20.13 126 GLY C N 1
ATOM 7513 C CA . GLY C 1 126 ? 49.322 9.096 -35.007 1.00 18.64 126 GLY C CA 1
ATOM 7514 C C . GLY C 1 126 ? 48.341 9.255 -36.107 1.00 17.87 126 GLY C C 1
ATOM 7515 O O . GLY C 1 126 ? 48.428 8.574 -37.113 1.00 18.91 126 GLY C O 1
ATOM 7516 N N . ARG C 1 127 ? 47.398 10.176 -35.953 1.00 20.94 127 ARG C N 1
ATOM 7517 C CA . ARG C 1 127 ? 46.307 10.286 -36.942 1.00 20.13 127 ARG C CA 1
ATOM 7518 C C . ARG C 1 127 ? 46.607 11.411 -37.892 1.00 21.48 127 ARG C C 1
ATOM 7519 O O . ARG C 1 127 ? 47.026 12.492 -37.468 1.00 22.21 127 ARG C O 1
ATOM 7527 N N . VAL C 1 128 ? 46.403 11.159 -39.193 1.00 22.19 128 VAL C N 1
ATOM 7528 C CA . VAL C 1 128 ? 46.479 12.212 -40.208 1.00 21.07 128 VAL C CA 1
ATOM 7529 C C . VAL C 1 128 ? 45.136 12.334 -40.890 1.00 22.81 128 VAL C C 1
ATOM 7530 O O . VAL C 1 128 ? 44.575 11.347 -41.365 1.00 22.35 128 VAL C O 1
ATOM 7534 N N . THR C 1 129 ? 44.660 13.567 -41.009 1.00 24.72 129 THR C N 1
ATOM 7535 C CA . THR C 1 129 ? 43.395 13.836 -41.687 1.00 22.34 129 THR C CA 1
ATOM 7536 C C . THR C 1 129 ? 43.678 14.569 -42.958 1.00 22.64 129 THR C C 1
ATOM 7537 O O . THR C 1 129 ? 44.396 15.578 -42.966 1.00 21.86 129 THR C O 1
ATOM 7541 N N . PHE C 1 130 ? 43.145 14.036 -44.058 1.00 24.48 130 PHE C N 1
ATOM 7542 C CA . PHE C 1 130 ? 43.508 14.535 -45.395 1.00 23.62 130 PHE C CA 1
ATOM 7543 C C . PHE C 1 130 ? 42.342 14.443 -46.377 1.00 24.64 130 PHE C C 1
ATOM 7544 O O . PHE C 1 130 ? 41.277 13.893 -46.054 1.00 24.97 130 PHE C O 1
ATOM 7552 N N . ARG C 1 131 ? 42.512 15.040 -47.540 1.00 28.60 131 ARG C N 1
ATOM 7553 C CA . ARG C 1 131 ? 41.523 14.932 -48.596 1.00 35.95 131 ARG C CA 1
ATOM 7554 C C . ARG C 1 131 ? 42.145 14.032 -49.670 1.00 39.98 131 ARG C C 1
ATOM 7555 O O . ARG C 1 131 ? 43.328 14.129 -49.998 1.00 37.18 131 ARG C O 1
ATOM 7563 N N . ALA C 1 132 ? 41.373 13.087 -50.148 1.00 38.35 132 ALA C N 1
ATOM 7564 C CA . ALA C 1 132 ? 41.854 12.255 -51.224 1.00 40.77 132 ALA C CA 1
ATOM 7565 C C . ALA C 1 132 ? 40.655 12.111 -52.095 1.00 45.66 132 ALA C C 1
ATOM 7566 O O . ALA C 1 132 ? 39.544 11.861 -51.586 1.00 38.83 132 ALA C O 1
ATOM 7568 N N . ASN C 1 133 ? 40.869 12.330 -53.393 1.00 49.67 133 ASN C N 1
ATOM 7569 C CA . ASN C 1 133 ? 39.846 12.082 -54.376 1.00 48.91 133 ASN C CA 1
ATOM 7570 C C . ASN C 1 133 ? 38.631 12.863 -53.945 1.00 45.97 133 ASN C C 1
ATOM 7571 O O . ASN C 1 133 ? 37.506 12.365 -53.935 1.00 41.91 133 ASN C O 1
ATOM 7576 N N . GLY C 1 134 ? 38.873 14.090 -53.489 1.00 47.30 134 GLY C N 1
ATOM 7577 C CA . GLY C 1 134 ? 37.773 14.947 -53.048 1.00 45.48 134 GLY C CA 1
ATOM 7578 C C . GLY C 1 134 ? 37.111 14.627 -51.721 1.00 47.93 134 GLY C C 1
ATOM 7579 O O . GLY C 1 134 ? 36.293 15.426 -51.242 1.00 52.25 134 GLY C O 1
ATOM 7580 N N . LYS C 1 135 ? 37.432 13.490 -51.095 1.00 45.87 135 LYS C N 1
ATOM 7581 C CA . LYS C 1 135 ? 36.850 13.183 -49.788 1.00 43.03 135 LYS C CA 1
ATOM 7582 C C . LYS C 1 135 ? 37.813 13.358 -48.601 1.00 36.70 135 LYS C C 1
ATOM 7583 O O . LYS C 1 135 ? 39.018 13.056 -48.651 1.00 37.16 135 LYS C O 1
ATOM 7589 N N . LEU C 1 136 ? 37.223 13.786 -47.521 1.00 31.23 136 LEU C N 1
ATOM 7590 C CA . LEU C 1 136 ? 37.879 13.954 -46.277 1.00 37.80 136 LEU C CA 1
ATOM 7591 C C . LEU C 1 136 ? 38.078 12.620 -45.593 1.00 31.60 136 LEU C C 1
ATOM 7592 O O . LEU C 1 136 ? 37.147 11.929 -45.389 1.00 32.92 136 LEU C O 1
ATOM 7597 N N . GLU C 1 137 ? 39.284 12.262 -45.209 1.00 31.73 137 GLU C N 1
ATOM 7598 C CA . GLU C 1 137 ? 39.458 11.047 -44.395 1.00 32.11 137 GLU C CA 1
ATOM 7599 C C . GLU C 1 137 ? 40.684 11.076 -43.514 1.00 27.17 137 GLU C C 1
ATOM 7600 O O . GLU C 1 137 ? 41.531 12.007 -43.634 1.00 23.14 137 GLU C O 1
ATOM 7606 N N . SER C 1 138 ? 40.728 10.075 -42.634 1.00 23.63 138 SER C N 1
ATOM 7607 C CA . SER C 1 138 ? 41.777 9.938 -41.657 1.00 25.51 138 SER C CA 1
ATOM 7608 C C . SER C 1 138 ? 42.386 8.552 -41.753 1.00 28.76 138 SER C C 1
ATOM 7609 O O . SER C 1 138 ? 41.697 7.591 -42.054 1.00 24.48 138 SER C O 1
ATOM 7612 N N . ARG C 1 139 ? 43.694 8.485 -41.477 1.00 26.67 139 ARG C N 1
ATOM 7613 C CA . ARG C 1 139 ? 44.390 7.271 -41.241 1.00 26.89 139 ARG C CA 1
ATOM 7614 C C . ARG C 1 139 ? 45.415 7.480 -40.147 1.00 26.47 139 ARG C C 1
ATOM 7615 O O . ARG C 1 139 ? 45.833 8.601 -39.874 1.00 27.51 139 ARG C O 1
ATOM 7623 N N . LEU C 1 140 ? 45.836 6.362 -39.579 1.00 25.16 140 LEU C N 1
ATOM 7624 C CA . LEU C 1 140 ? 47.009 6.288 -38.758 1.00 24.03 140 LEU C CA 1
ATOM 7625 C C . LEU C 1 140 ? 48.275 6.057 -39.556 1.00 21.90 140 LEU C C 1
ATOM 7626 O O . LEU C 1 140 ? 48.276 5.360 -40.527 1.00 23.92 140 LEU C O 1
ATOM 7631 N N . VAL C 1 141 ? 49.339 6.732 -39.141 1.00 21.92 141 VAL C N 1
ATOM 7632 C CA . VAL C 1 141 ? 50.701 6.500 -39.598 1.00 19.80 141 VAL C CA 1
ATOM 7633 C C . VAL C 1 141 ? 51.601 6.164 -38.434 1.00 20.99 141 VAL C C 1
ATOM 7634 O O . VAL C 1 141 ? 51.322 6.481 -37.250 1.00 22.08 141 VAL C O 1
ATOM 7638 N N . ASP C 1 142 ? 52.658 5.464 -38.778 1.00 21.16 142 ASP C N 1
ATOM 7639 C CA . ASP C 1 142 ? 53.737 5.199 -37.844 1.00 21.19 142 ASP C CA 1
ATOM 7640 C C . ASP C 1 142 ? 55.005 5.092 -38.672 1.00 22.89 142 ASP C C 1
ATOM 7641 O O . ASP C 1 142 ? 55.177 4.153 -39.501 1.00 22.89 142 ASP C O 1
ATOM 7646 N N . PHE C 1 143 ? 55.877 6.080 -38.504 1.00 22.54 143 PHE C N 1
ATOM 7647 C CA . PHE C 1 143 ? 57.107 6.098 -39.258 1.00 23.16 143 PHE C CA 1
ATOM 7648 C C . PHE C 1 143 ? 58.002 4.952 -38.825 1.00 23.56 143 PHE C C 1
ATOM 7649 O O . PHE C 1 143 ? 58.838 4.533 -39.598 1.00 24.82 143 PHE C O 1
ATOM 7657 N N . ARG C 1 144 ? 57.830 4.448 -37.601 1.00 24.82 144 ARG C N 1
ATOM 7658 C CA . ARG C 1 144 ? 58.603 3.282 -37.006 1.00 27.24 144 ARG C CA 1
ATOM 7659 C C . ARG C 1 144 ? 60.121 3.519 -36.806 1.00 23.92 144 ARG C C 1
ATOM 7660 O O . ARG C 1 144 ? 60.662 3.241 -35.765 1.00 22.35 144 ARG C O 1
ATOM 7668 N N . LYS C 1 145 ? 60.766 3.988 -37.853 1.00 21.83 145 LYS C N 1
ATOM 7669 C CA . LYS C 1 145 ? 62.146 4.271 -37.857 1.00 22.74 145 LYS C CA 1
ATOM 7670 C C . LYS C 1 145 ? 62.440 5.461 -36.954 1.00 20.49 145 LYS C C 1
ATOM 7671 O O . LYS C 1 145 ? 61.621 6.378 -36.780 1.00 19.29 145 LYS C O 1
ATOM 7677 N N . ALA C 1 146 ? 63.623 5.432 -36.373 1.00 19.41 146 ALA C N 1
ATOM 7678 C CA . ALA C 1 146 ? 64.043 6.493 -35.483 1.00 20.88 146 ALA C CA 1
ATOM 7679 C C . ALA C 1 146 ? 64.450 7.742 -36.286 1.00 21.63 146 ALA C C 1
ATOM 7680 O O . ALA C 1 146 ? 65.568 7.820 -36.805 1.00 21.40 146 ALA C O 1
ATOM 7682 N N . ILE C 1 147 ? 63.527 8.689 -36.427 1.00 21.81 147 ILE C N 1
ATOM 7683 C CA . ILE C 1 147 ? 63.720 9.810 -37.292 1.00 21.14 147 ILE C CA 1
ATOM 7684 C C . ILE C 1 147 ? 64.027 11.051 -36.508 1.00 22.04 147 ILE C C 1
ATOM 7685 O O . ILE C 1 147 ? 64.274 12.103 -37.121 1.00 22.81 147 ILE C O 1
ATOM 7690 N N . ALA C 1 148 ? 64.009 10.974 -35.165 1.00 19.09 148 ALA C N 1
ATOM 7691 C CA . ALA C 1 148 ? 64.082 12.184 -34.393 1.00 18.58 148 ALA C CA 1
ATOM 7692 C C . ALA C 1 148 ? 64.873 12.021 -33.142 1.00 17.91 148 ALA C C 1
ATOM 7693 O O . ALA C 1 148 ? 64.904 10.953 -32.522 1.00 19.73 148 ALA C O 1
ATOM 7695 N N . VAL C 1 149 ? 65.435 13.135 -32.714 1.00 17.04 149 VAL C N 1
ATOM 7696 C CA . VAL C 1 149 ? 66.113 13.210 -31.444 1.00 16.83 149 VAL C CA 1
ATOM 7697 C C . VAL C 1 149 ? 66.057 14.605 -30.814 1.00 15.84 149 VAL C C 1
ATOM 7698 O O . VAL C 1 149 ? 66.115 15.622 -31.492 1.00 13.79 149 VAL C O 1
ATOM 7702 N N . ILE C 1 150 ? 65.946 14.624 -29.491 1.00 16.97 150 ILE C N 1
ATOM 7703 C CA . ILE C 1 150 ? 66.033 15.837 -28.711 1.00 17.23 150 ILE C CA 1
ATOM 7704 C C . ILE C 1 150 ? 67.362 15.806 -27.899 1.00 16.79 150 ILE C C 1
ATOM 7705 O O . ILE C 1 150 ? 67.449 15.278 -26.805 1.00 16.86 150 ILE C O 1
ATOM 7710 N N . PRO C 1 151 ? 68.427 16.349 -28.451 1.00 18.71 151 PRO C N 1
ATOM 7711 C CA . PRO C 1 151 ? 69.710 16.141 -27.749 1.00 18.77 151 PRO C CA 1
ATOM 7712 C C . PRO C 1 151 ? 69.881 17.056 -26.555 1.00 17.96 151 PRO C C 1
ATOM 7713 O O . PRO C 1 151 ? 69.482 18.234 -26.631 1.00 16.24 151 PRO C O 1
ATOM 7717 N N . ASN C 1 152 ? 70.523 16.542 -25.498 1.00 17.49 152 ASN C N 1
ATOM 7718 C CA . ASN C 1 152 ? 70.971 17.391 -24.418 1.00 17.46 152 ASN C CA 1
ATOM 7719 C C . ASN C 1 152 ? 72.021 18.353 -24.939 1.00 17.90 152 ASN C C 1
ATOM 7720 O O . ASN C 1 152 ? 72.583 18.121 -25.980 1.00 16.24 152 ASN C O 1
ATOM 7725 N N . LEU C 1 153 ? 72.174 19.467 -24.241 1.00 20.82 153 LEU C N 1
ATOM 7726 C CA . LEU C 1 153 ? 73.301 20.389 -24.400 1.00 23.33 153 LEU C CA 1
ATOM 7727 C C . LEU C 1 153 ? 74.443 19.796 -23.613 1.00 22.16 153 LEU C C 1
ATOM 7728 O O . LEU C 1 153 ? 74.252 19.424 -22.460 1.00 20.77 153 LEU C O 1
ATOM 7733 N N . ALA C 1 154 ? 75.633 19.765 -24.215 1.00 21.41 154 ALA C N 1
ATOM 7734 C CA . ALA C 1 154 ? 76.807 19.237 -23.521 1.00 22.82 154 ALA C CA 1
ATOM 7735 C C . ALA C 1 154 ? 76.962 19.866 -22.160 1.00 21.61 154 ALA C C 1
ATOM 7736 O O . ALA C 1 154 ? 76.795 21.060 -22.000 1.00 22.59 154 ALA C O 1
ATOM 7738 N N . ILE C 1 155 ? 77.423 19.072 -21.225 1.00 20.96 155 ILE C N 1
ATOM 7739 C CA . ILE C 1 155 ? 77.756 19.574 -19.923 1.00 21.91 155 ILE C CA 1
ATOM 7740 C C . ILE C 1 155 ? 78.815 20.642 -19.974 1.00 22.60 155 ILE C C 1
ATOM 7741 O O . ILE C 1 155 ? 78.721 21.582 -19.181 1.00 21.30 155 ILE C O 1
ATOM 7746 N N . HIS C 1 156 ? 79.788 20.519 -20.879 1.00 22.16 156 HIS C N 1
ATOM 7747 C CA . HIS C 1 156 ? 80.817 21.569 -21.062 1.00 24.81 156 HIS C CA 1
ATOM 7748 C C . HIS C 1 156 ? 80.238 22.994 -21.329 1.00 25.12 156 HIS C C 1
ATOM 7749 O O . HIS C 1 156 ? 80.817 23.966 -20.940 1.00 26.68 156 HIS C O 1
ATOM 7756 N N . LEU C 1 157 ? 79.064 23.098 -21.932 1.00 24.69 157 LEU C N 1
ATOM 7757 C CA . LEU C 1 157 ? 78.420 24.363 -22.242 1.00 24.31 157 LEU C CA 1
ATOM 7758 C C . LEU C 1 157 ? 77.280 24.685 -21.270 1.00 25.33 157 LEU C C 1
ATOM 7759 O O . LEU C 1 157 ? 76.505 25.568 -21.499 1.00 23.95 157 LEU C O 1
ATOM 7764 N N . ASN C 1 158 ? 77.193 23.953 -20.178 1.00 28.73 158 ASN C N 1
ATOM 7765 C CA . ASN C 1 158 ? 76.105 24.101 -19.245 1.00 29.49 158 ASN C CA 1
ATOM 7766 C C . ASN C 1 158 ? 76.586 23.359 -18.015 1.00 31.33 158 ASN C C 1
ATOM 7767 O O . ASN C 1 158 ? 76.055 22.314 -17.666 1.00 37.25 158 ASN C O 1
ATOM 7772 N N . ARG C 1 159 ? 77.615 23.899 -17.380 1.00 34.34 159 ARG C N 1
ATOM 7773 C CA . ARG C 1 159 ? 78.418 23.195 -16.364 1.00 34.93 159 ARG C CA 1
ATOM 7774 C C . ARG C 1 159 ? 77.671 22.873 -15.102 1.00 31.76 159 ARG C C 1
ATOM 7775 O O . ARG C 1 159 ? 77.992 21.917 -14.407 1.00 28.61 159 ARG C O 1
ATOM 7783 N N . ALA C 1 160 ? 76.731 23.723 -14.744 1.00 32.31 160 ALA C N 1
ATOM 7784 C CA . ALA C 1 160 ? 75.849 23.443 -13.607 1.00 32.02 160 ALA C CA 1
ATOM 7785 C C . ALA C 1 160 ? 74.629 22.569 -14.032 1.00 29.66 160 ALA C C 1
ATOM 7786 O O . ALA C 1 160 ? 73.606 22.552 -13.351 1.00 29.03 160 ALA C O 1
ATOM 7788 N N . ALA C 1 161 ? 74.727 21.838 -15.140 1.00 30.30 161 ALA C N 1
ATOM 7789 C CA . ALA C 1 161 ? 73.602 21.017 -15.624 1.00 30.26 161 ALA C CA 1
ATOM 7790 C C . ALA C 1 161 ? 72.969 20.241 -14.505 1.00 27.86 161 ALA C C 1
ATOM 7791 O O . ALA C 1 161 ? 71.745 20.233 -14.367 1.00 28.86 161 ALA C O 1
ATOM 7793 N N . ASN C 1 162 ? 73.822 19.584 -13.713 1.00 24.94 162 ASN C N 1
ATOM 7794 C CA . ASN C 1 162 ? 73.364 18.643 -12.679 1.00 25.10 162 ASN C CA 1
ATOM 7795 C C . ASN C 1 162 ? 72.761 19.362 -11.464 1.00 26.86 162 ASN C C 1
ATOM 7796 O O . ASN C 1 162 ? 72.254 18.721 -10.552 1.00 23.84 162 ASN C O 1
ATOM 7801 N N . GLU C 1 163 ? 72.890 20.683 -11.427 1.00 28.81 163 GLU C N 1
ATOM 7802 C CA . GLU C 1 163 ? 72.233 21.479 -10.399 1.00 34.30 163 GLU C CA 1
ATOM 7803 C C . GLU C 1 163 ? 70.756 21.582 -10.676 1.00 32.33 163 GLU C C 1
ATOM 7804 O O . GLU C 1 163 ? 70.036 21.942 -9.780 1.00 28.31 163 GLU C O 1
ATOM 7810 N N . GLY C 1 164 ? 70.324 21.267 -11.908 1.00 27.37 164 GLY C N 1
ATOM 7811 C CA . GLY C 1 164 ? 68.953 21.483 -12.314 1.00 29.57 164 GLY C CA 1
ATOM 7812 C C . GLY C 1 164 ? 68.764 22.887 -12.912 1.00 29.29 164 GLY C C 1
ATOM 7813 O O . GLY C 1 164 ? 69.416 23.854 -12.489 1.00 26.21 164 GLY C O 1
ATOM 7814 N N . TRP C 1 165 ? 67.913 22.985 -13.930 1.00 27.61 165 TRP C N 1
ATOM 7815 C CA . TRP C 1 165 ? 67.503 24.262 -14.485 1.00 28.57 165 TRP C CA 1
ATOM 7816 C C . TRP C 1 165 ? 66.081 24.036 -14.962 1.00 28.21 165 TRP C C 1
ATOM 7817 O O . TRP C 1 165 ? 65.732 22.907 -15.200 1.00 25.76 165 TRP C O 1
ATOM 7828 N N . PRO C 1 166 ? 65.269 25.104 -15.098 1.00 28.83 166 PRO C N 1
ATOM 7829 C CA . PRO C 1 166 ? 63.891 24.910 -15.580 1.00 28.30 166 PRO C CA 1
ATOM 7830 C C . PRO C 1 166 ? 63.874 24.682 -17.080 1.00 29.41 166 PRO C C 1
ATOM 7831 O O . PRO C 1 166 ? 64.066 25.608 -17.871 1.00 36.35 166 PRO C O 1
ATOM 7835 N N . ILE C 1 167 ? 63.687 23.437 -17.472 1.00 25.46 167 ILE C N 1
ATOM 7836 C CA . ILE C 1 167 ? 63.665 23.096 -18.872 1.00 24.06 167 ILE C CA 1
ATOM 7837 C C . ILE C 1 167 ? 62.485 23.783 -19.551 1.00 23.77 167 ILE C C 1
ATOM 7838 O O . ILE C 1 167 ? 61.323 23.606 -19.184 1.00 22.34 167 ILE C O 1
ATOM 7843 N N . ASN C 1 168 ? 62.795 24.578 -20.562 1.00 24.29 168 ASN C N 1
ATOM 7844 C CA . ASN C 1 168 ? 61.772 25.282 -21.237 1.00 24.57 168 ASN C CA 1
ATOM 7845 C C . ASN C 1 168 ? 61.264 24.503 -22.448 1.00 23.34 168 ASN C C 1
ATOM 7846 O O . ASN C 1 168 ? 61.973 24.349 -23.423 1.00 21.41 168 ASN C O 1
ATOM 7851 N N . ALA C 1 169 ? 60.000 24.117 -22.406 1.00 22.37 169 ALA C N 1
ATOM 7852 C CA . ALA C 1 169 ? 59.400 23.297 -23.470 1.00 24.22 169 ALA C CA 1
ATOM 7853 C C . ALA C 1 169 ? 59.341 23.939 -24.848 1.00 23.54 169 ALA C C 1
ATOM 7854 O O . ALA C 1 169 ? 59.467 23.256 -25.876 1.00 27.29 169 ALA C O 1
ATOM 7856 N N . GLN C 1 170 ? 59.075 25.222 -24.885 1.00 23.05 170 GLN C N 1
ATOM 7857 C CA . GLN C 1 170 ? 59.050 25.934 -26.153 1.00 24.09 170 GLN C CA 1
ATOM 7858 C C . GLN C 1 170 ? 60.418 25.868 -26.803 1.00 22.26 170 GLN C C 1
ATOM 7859 O O . GLN C 1 170 ? 60.514 25.675 -27.965 1.00 23.85 170 GLN C O 1
ATOM 7865 N N . ASN C 1 171 ? 61.481 26.006 -26.042 1.00 22.87 171 ASN C N 1
ATOM 7866 C CA . ASN C 1 171 ? 62.815 26.190 -26.620 1.00 23.76 171 ASN C CA 1
ATOM 7867 C C . ASN C 1 171 ? 63.620 24.934 -26.712 1.00 23.28 171 ASN C C 1
ATOM 7868 O O . ASN C 1 171 ? 64.427 24.790 -27.609 1.00 24.81 171 ASN C O 1
ATOM 7873 N N . GLU C 1 172 ? 63.459 24.043 -25.743 1.00 21.56 172 GLU C N 1
ATOM 7874 C CA . GLU C 1 172 ? 64.418 22.978 -25.557 1.00 21.32 172 GLU C CA 1
ATOM 7875 C C . GLU C 1 172 ? 63.871 21.664 -26.041 1.00 20.53 172 GLU C C 1
ATOM 7876 O O . GLU C 1 172 ? 64.611 20.747 -26.183 1.00 19.64 172 GLU C O 1
ATOM 7882 N N . LEU C 1 173 ? 62.569 21.563 -26.303 1.00 20.75 173 LEU C N 1
ATOM 7883 C CA . LEU C 1 173 ? 62.026 20.281 -26.717 1.00 18.59 173 LEU C CA 1
ATOM 7884 C C . LEU C 1 173 ? 61.774 19.973 -28.203 1.00 17.89 173 LEU C C 1
ATOM 7885 O O . LEU C 1 173 ? 61.500 18.827 -28.503 1.00 15.94 173 LEU C O 1
ATOM 7890 N N . PRO C 1 174 ? 61.844 20.975 -29.129 1.00 19.17 174 PRO C N 1
ATOM 7891 C CA . PRO C 1 174 ? 61.670 20.609 -30.537 1.00 18.99 174 PRO C CA 1
ATOM 7892 C C . PRO C 1 174 ? 62.656 19.548 -31.026 1.00 19.25 174 PRO C C 1
ATOM 7893 O O . PRO C 1 174 ? 63.854 19.800 -31.051 1.00 19.07 174 PRO C O 1
ATOM 7897 N N . PRO C 1 175 ? 62.157 18.385 -31.443 1.00 18.99 175 PRO C N 1
ATOM 7898 C CA . PRO C 1 175 ? 63.073 17.376 -31.967 1.00 19.06 175 PRO C CA 1
ATOM 7899 C C . PRO C 1 175 ? 63.733 17.775 -33.296 1.00 18.26 175 PRO C C 1
ATOM 7900 O O . PRO C 1 175 ? 63.102 18.406 -34.127 1.00 19.04 175 PRO C O 1
ATOM 7904 N N . ILE C 1 176 ? 65.002 17.439 -33.460 1.00 18.25 176 ILE C N 1
ATOM 7905 C CA . ILE C 1 176 ? 65.658 17.486 -34.782 1.00 19.53 176 ILE C CA 1
ATOM 7906 C C . ILE C 1 176 ? 65.301 16.223 -35.539 1.00 19.87 176 ILE C C 1
ATOM 7907 O O . ILE C 1 176 ? 65.443 15.133 -34.988 1.00 18.98 176 ILE C O 1
ATOM 7912 N N . ILE C 1 177 ? 64.804 16.364 -36.764 1.00 21.02 177 ILE C N 1
ATOM 7913 C CA . ILE C 1 177 ? 64.550 15.213 -37.641 1.00 20.25 177 ILE C CA 1
ATOM 7914 C C . ILE C 1 177 ? 65.414 15.136 -38.895 1.00 20.01 177 ILE C C 1
ATOM 7915 O O . ILE C 1 177 ? 65.537 14.072 -39.513 1.00 18.94 177 ILE C O 1
ATOM 7920 N N . ALA C 1 178 ? 66.030 16.241 -39.282 1.00 22.08 178 ALA C N 1
ATOM 7921 C CA . ALA C 1 178 ? 66.798 16.258 -40.542 1.00 22.62 178 ALA C CA 1
ATOM 7922 C C . ALA C 1 178 ? 67.747 17.449 -40.673 1.00 21.98 178 ALA C C 1
ATOM 7923 O O . ALA C 1 178 ? 67.685 18.338 -39.884 1.00 22.59 178 ALA C O 1
ATOM 7925 N N . GLN C 1 179 ? 68.620 17.431 -41.693 1.00 22.73 179 GLN C N 1
ATOM 7926 C CA . GLN C 1 179 ? 69.408 18.578 -42.056 1.00 22.89 179 GLN C CA 1
ATOM 7927 C C . GLN C 1 179 ? 68.910 19.023 -43.418 1.00 26.07 179 GLN C C 1
ATOM 7928 O O . GLN C 1 179 ? 68.558 18.222 -44.209 1.00 28.40 179 GLN C O 1
ATOM 7934 N N . LEU C 1 180 ? 68.787 20.297 -43.645 1.00 28.28 180 LEU C N 1
ATOM 7935 C CA . LEU C 1 180 ? 68.281 20.802 -44.921 1.00 31.88 180 LEU C CA 1
ATOM 7936 C C . LEU C 1 180 ? 69.419 21.333 -45.772 1.00 31.26 180 LEU C C 1
ATOM 7937 O O . LEU C 1 180 ? 70.266 22.052 -45.281 1.00 31.29 180 LEU C O 1
ATOM 7942 N N . ALA C 1 181 ? 69.413 21.018 -47.060 1.00 37.00 181 ALA C N 1
ATOM 7943 C CA . ALA C 1 181 ? 70.395 21.607 -47.992 1.00 39.65 181 ALA C CA 1
ATOM 7944 C C . ALA C 1 181 ? 70.169 23.123 -48.141 1.00 42.96 181 ALA C C 1
ATOM 7945 O O . ALA C 1 181 ? 69.050 23.620 -47.913 1.00 45.18 181 ALA C O 1
ATOM 7947 N N . PRO C 1 182 ? 71.214 23.872 -48.506 1.00 52.08 182 PRO C N 1
ATOM 7948 C CA . PRO C 1 182 ? 71.167 25.338 -48.547 1.00 56.31 182 PRO C CA 1
ATOM 7949 C C . PRO C 1 182 ? 69.923 25.916 -49.219 1.00 55.29 182 PRO C C 1
ATOM 7950 O O . PRO C 1 182 ? 69.307 26.863 -48.676 1.00 59.07 182 PRO C O 1
ATOM 7954 N N . GLY C 1 183 ? 69.527 25.367 -50.362 1.00 45.93 183 GLY C N 1
ATOM 7955 C CA . GLY C 1 183 ? 68.302 25.890 -50.999 1.00 56.26 183 GLY C CA 1
ATOM 7956 C C . GLY C 1 183 ? 66.938 25.335 -50.536 1.00 53.12 183 GLY C C 1
ATOM 7957 O O . GLY C 1 183 ? 65.898 25.736 -51.044 1.00 49.46 183 GLY C O 1
ATOM 7958 N N . GLU C 1 184 ? 66.913 24.422 -49.578 1.00 44.48 184 GLU C N 1
ATOM 7959 C CA . GLU C 1 184 ? 65.859 23.429 -49.597 1.00 41.34 184 GLU C CA 1
ATOM 7960 C C . GLU C 1 184 ? 64.693 23.839 -48.706 1.00 37.72 184 GLU C C 1
ATOM 7961 O O . GLU C 1 184 ? 64.875 24.258 -47.575 1.00 34.78 184 GLU C O 1
ATOM 7967 N N . ALA C 1 185 ? 63.504 23.702 -49.240 1.00 34.31 185 ALA C N 1
ATOM 7968 C CA . ALA C 1 185 ? 62.302 23.940 -48.515 1.00 38.17 185 ALA C CA 1
ATOM 7969 C C . ALA C 1 185 ? 62.008 22.694 -47.689 1.00 39.88 185 ALA C C 1
ATOM 7970 O O . ALA C 1 185 ? 62.425 21.570 -48.013 1.00 45.66 185 ALA C O 1
ATOM 7972 N N . ALA C 1 186 ? 61.313 22.928 -46.601 1.00 36.29 186 ALA C N 1
ATOM 7973 C CA . ALA C 1 186 ? 60.831 21.882 -45.747 1.00 36.82 186 ALA C CA 1
ATOM 7974 C C . ALA C 1 186 ? 59.327 21.924 -45.811 1.00 30.69 186 ALA C C 1
ATOM 7975 O O . ALA C 1 186 ? 58.749 22.972 -45.611 1.00 29.33 186 ALA C O 1
ATOM 7977 N N . ASP C 1 187 ? 58.704 20.781 -46.015 1.00 30.13 187 ASP C N 1
ATOM 7978 C CA . ASP C 1 187 ? 57.265 20.653 -45.914 1.00 27.91 187 ASP C CA 1
ATOM 7979 C C . ASP C 1 187 ? 56.825 19.413 -45.176 1.00 24.05 187 ASP C C 1
ATOM 7980 O O . ASP C 1 187 ? 56.835 18.305 -45.709 1.00 22.04 187 ASP C O 1
ATOM 7985 N N . PHE C 1 188 ? 56.311 19.592 -43.976 1.00 23.70 188 PHE C N 1
ATOM 7986 C CA . PHE C 1 188 ? 56.007 18.433 -43.146 1.00 2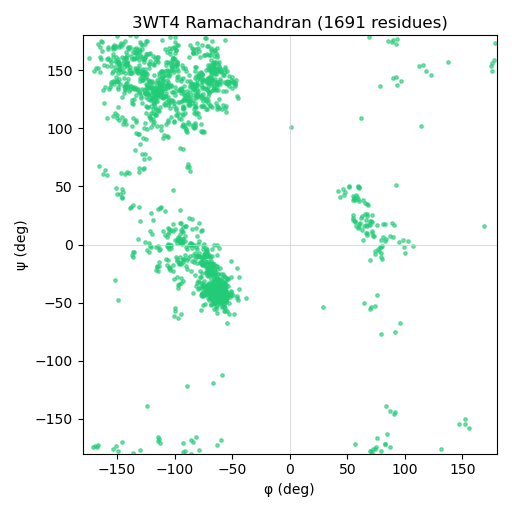1.86 188 PHE C CA 1
ATOM 7987 C C . PHE C 1 188 ? 54.824 17.672 -43.683 1.00 21.73 188 PHE C C 1
ATOM 7988 O O . PHE C 1 188 ? 54.842 16.441 -43.714 1.00 21.84 188 PHE C O 1
ATOM 7996 N N . ARG C 1 189 ? 53.805 18.407 -44.135 1.00 22.89 189 ARG C N 1
ATOM 7997 C CA . ARG C 1 189 ? 52.619 17.824 -44.756 1.00 22.69 189 ARG C CA 1
ATOM 7998 C C . ARG C 1 189 ? 53.011 16.951 -45.949 1.00 25.05 189 ARG C C 1
ATOM 7999 O O . ARG C 1 189 ? 52.474 15.849 -46.128 1.00 26.94 189 ARG C O 1
ATOM 8007 N N . LEU C 1 190 ? 53.999 17.390 -46.731 1.00 25.91 190 LEU C N 1
ATOM 8008 C CA . LEU C 1 190 ? 54.482 16.546 -47.829 1.00 28.80 190 LEU C CA 1
ATOM 8009 C C . LEU C 1 190 ? 55.095 15.245 -47.363 1.00 27.58 190 LEU C C 1
ATOM 8010 O O . LEU C 1 190 ? 54.937 14.185 -47.985 1.00 28.53 190 LEU C O 1
ATOM 8015 N N . LEU C 1 191 ? 55.804 15.304 -46.247 1.00 28.13 191 LEU C N 1
ATOM 8016 C CA . LEU C 1 191 ? 56.423 14.099 -45.727 1.00 26.64 191 LEU C CA 1
ATOM 8017 C C . LEU C 1 191 ? 55.331 13.124 -45.312 1.00 24.31 191 LEU C C 1
ATOM 8018 O O . LEU C 1 191 ? 55.434 11.942 -45.530 1.00 24.98 191 LEU C O 1
ATOM 8023 N N . LEU C 1 192 ? 54.301 13.649 -44.664 1.00 23.51 192 LEU C N 1
ATOM 8024 C CA . LEU C 1 192 ? 53.118 12.851 -44.315 1.00 25.10 192 LEU C CA 1
ATOM 8025 C C . LEU C 1 192 ? 52.486 12.244 -45.538 1.00 22.73 192 LEU C C 1
ATOM 8026 O O . LEU C 1 192 ? 52.126 11.086 -45.544 1.00 21.82 192 LEU C O 1
ATOM 8031 N N . ASP C 1 193 ? 52.368 13.021 -46.596 1.00 24.80 193 ASP C N 1
ATOM 8032 C CA . ASP C 1 193 ? 51.822 12.506 -47.851 1.00 26.99 193 ASP C CA 1
ATOM 8033 C C . ASP C 1 193 ? 52.644 11.299 -48.344 1.00 29.44 193 ASP C C 1
ATOM 8034 O O . ASP C 1 193 ? 52.110 10.230 -48.729 1.00 27.87 193 ASP C O 1
ATOM 8039 N N . GLU C 1 194 ? 53.961 11.399 -48.208 1.00 30.62 194 GLU C N 1
ATOM 8040 C CA . GLU C 1 194 ? 54.789 10.271 -48.583 1.00 28.44 194 GLU C CA 1
ATOM 8041 C C . GLU C 1 194 ? 54.557 9.134 -47.635 1.00 29.44 194 GLU C C 1
ATOM 8042 O O . GLU C 1 194 ? 54.667 7.955 -48.047 1.00 27.03 194 GLU C O 1
ATOM 8048 N N . GLN C 1 195 ? 54.274 9.432 -46.353 1.00 26.32 195 GLN C N 1
ATOM 8049 C CA . GLN C 1 195 ? 54.127 8.316 -45.428 1.00 26.10 195 GLN C CA 1
ATOM 8050 C C . GLN C 1 195 ? 52.826 7.577 -45.720 1.00 27.10 195 GLN C C 1
ATOM 8051 O O . GLN C 1 195 ? 52.770 6.353 -45.635 1.00 32.23 195 GLN C O 1
ATOM 8057 N N . LEU C 1 196 ? 51.777 8.302 -46.070 1.00 27.08 196 LEU C N 1
ATOM 8058 C CA . LEU C 1 196 ? 50.483 7.666 -46.470 1.00 29.46 196 LEU C CA 1
ATOM 8059 C C . LEU C 1 196 ? 50.568 6.755 -47.693 1.00 26.45 196 LEU C C 1
ATOM 8060 O O . LEU C 1 196 ? 49.964 5.723 -47.736 1.00 25.76 196 LEU C O 1
ATOM 8065 N N . LEU C 1 197 ? 51.319 7.182 -48.680 1.00 28.70 197 LEU C N 1
ATOM 8066 C CA . LEU C 1 197 ? 51.597 6.399 -49.859 1.00 29.16 197 LEU C CA 1
ATOM 8067 C C . LEU C 1 197 ? 52.394 5.147 -49.449 1.00 31.64 197 LEU C C 1
ATOM 8068 O O . LEU C 1 197 ? 51.971 4.042 -49.665 1.00 30.81 197 LEU C O 1
ATOM 8073 N N . ARG C 1 198 ? 53.509 5.345 -48.777 1.00 34.42 198 ARG C N 1
ATOM 8074 C CA . ARG C 1 198 ? 54.364 4.239 -48.350 1.00 37.92 198 ARG C CA 1
ATOM 8075 C C . ARG C 1 198 ? 53.596 3.278 -47.501 1.00 34.35 198 ARG C C 1
ATOM 8076 O O . ARG C 1 198 ? 53.742 2.104 -47.663 1.00 38.02 198 ARG C O 1
ATOM 8084 N N . GLU C 1 199 ? 52.785 3.740 -46.563 1.00 32.63 199 GLU C N 1
ATOM 8085 C CA . GLU C 1 199 ? 52.217 2.815 -45.585 1.00 30.02 199 GLU C CA 1
ATOM 8086 C C . GLU C 1 199 ? 50.832 2.304 -45.987 1.00 31.62 199 GLU C C 1
ATOM 8087 O O . GLU C 1 199 ? 50.408 1.214 -45.583 1.00 28.23 199 GLU C O 1
ATOM 8093 N N . HIS C 1 200 ? 50.097 3.113 -46.730 1.00 30.65 200 HIS C N 1
ATOM 8094 C CA . HIS C 1 200 ? 48.754 2.719 -47.104 1.00 34.70 200 HIS C CA 1
ATOM 8095 C C . HIS C 1 200 ? 48.515 2.730 -48.638 1.00 35.12 200 HIS C C 1
ATOM 8096 O O . HIS C 1 200 ? 47.425 2.412 -49.110 1.00 31.78 200 HIS C O 1
ATOM 8103 N N . GLY C 1 201 ? 49.494 3.179 -49.409 1.00 35.65 201 GLY C N 1
ATOM 8104 C CA . GLY C 1 201 ? 49.303 3.230 -50.859 1.00 38.01 201 GLY C CA 1
ATOM 8105 C C . GLY C 1 201 ? 48.303 4.277 -51.300 1.00 37.99 201 GLY C C 1
ATOM 8106 O O . GLY C 1 201 ? 47.803 4.245 -52.416 1.00 36.94 201 GLY C O 1
ATOM 8107 N N . ILE C 1 202 ? 48.002 5.203 -50.420 1.00 36.06 202 ILE C N 1
ATOM 8108 C CA . ILE C 1 202 ? 47.110 6.277 -50.734 1.00 36.79 202 ILE C CA 1
ATOM 8109 C C . ILE C 1 202 ? 47.955 7.447 -51.118 1.00 33.64 202 ILE C C 1
ATOM 8110 O O . ILE C 1 202 ? 48.964 7.668 -50.487 1.00 35.95 202 ILE C O 1
ATOM 8115 N N . THR C 1 203 ? 47.497 8.252 -52.063 1.00 35.21 203 THR C N 1
ATOM 8116 C CA . THR C 1 203 ? 48.085 9.571 -52.350 1.00 37.99 203 THR C CA 1
ATOM 8117 C C . THR C 1 203 ? 47.044 10.596 -52.078 1.00 35.94 203 THR C C 1
ATOM 8118 O O . THR C 1 203 ? 45.969 10.502 -52.628 1.00 40.43 203 THR C O 1
ATOM 8122 N N . ALA C 1 204 ? 47.344 11.592 -51.260 1.00 37.43 204 ALA C N 1
ATOM 8123 C CA . ALA C 1 204 ? 46.321 12.567 -50.860 1.00 39.76 204 ALA C CA 1
ATOM 8124 C C . ALA C 1 204 ? 46.347 13.753 -51.799 1.00 38.29 204 ALA C C 1
ATOM 8125 O O . ALA C 1 204 ? 47.388 14.059 -52.352 1.00 38.80 204 ALA C O 1
ATOM 8127 N N . ASP C 1 205 ? 45.200 14.400 -51.963 1.00 36.04 205 ASP C N 1
ATOM 8128 C CA . ASP C 1 205 ? 45.112 15.678 -52.651 1.00 36.21 205 ASP C CA 1
ATOM 8129 C C . ASP C 1 205 ? 45.750 16.706 -51.763 1.00 38.61 205 ASP C C 1
ATOM 8130 O O . ASP C 1 205 ? 46.519 17.566 -52.217 1.00 37.60 205 ASP C O 1
ATOM 8135 N N . VAL C 1 206 ? 45.398 16.661 -50.472 1.00 36.73 206 VAL C N 1
ATOM 8136 C CA . VAL C 1 206 ? 46.039 17.545 -49.513 1.00 30.64 206 VAL C CA 1
ATOM 8137 C C . VAL C 1 206 ? 45.984 16.960 -48.108 1.00 30.56 206 VAL C C 1
ATOM 8138 O O . VAL C 1 206 ? 44.975 16.381 -47.684 1.00 27.71 206 VAL C O 1
ATOM 8142 N N . VAL C 1 207 ? 47.096 17.137 -47.394 1.00 28.46 207 VAL C N 1
ATOM 8143 C CA . VAL C 1 207 ? 47.180 16.795 -45.991 1.00 27.28 207 VAL C CA 1
ATOM 8144 C C . VAL C 1 207 ? 46.779 18.012 -45.214 1.00 25.97 207 VAL C C 1
ATOM 8145 O O . VAL C 1 207 ? 47.364 19.079 -45.377 1.00 29.16 207 VAL C O 1
ATOM 8149 N N . LEU C 1 208 ? 45.782 17.836 -44.355 1.00 26.30 208 LEU C N 1
ATOM 8150 C CA . LEU C 1 208 ? 45.152 18.946 -43.642 1.00 23.81 208 LEU C CA 1
ATOM 8151 C C . LEU C 1 208 ? 45.629 19.116 -42.205 1.00 22.73 208 LEU C C 1
ATOM 8152 O O . LEU C 1 208 ? 46.178 20.154 -41.831 1.00 21.92 208 LEU C O 1
ATOM 8157 N N . ASP C 1 209 ? 45.419 18.112 -41.378 1.00 22.31 209 ASP C N 1
ATOM 8158 C CA . ASP C 1 209 ? 45.748 18.242 -39.939 1.00 20.88 209 ASP C CA 1
ATOM 8159 C C . ASP C 1 209 ? 46.083 16.903 -39.373 1.00 19.78 209 ASP C C 1
ATOM 8160 O O . ASP C 1 209 ? 45.825 15.878 -40.022 1.00 19.88 209 ASP C O 1
ATOM 8165 N N . TYR C 1 210 ? 46.628 16.861 -38.147 1.00 19.46 210 TYR C N 1
ATOM 8166 C CA . TYR C 1 210 ? 47.169 15.585 -37.680 1.00 19.18 210 TYR C CA 1
ATOM 8167 C C . TYR C 1 210 ? 47.288 15.647 -36.216 1.00 20.19 210 TYR C C 1
ATOM 8168 O O . TYR C 1 210 ? 47.378 16.741 -35.658 1.00 19.25 210 TYR C O 1
ATOM 8177 N N . GLU C 1 211 ? 47.246 14.485 -35.562 1.00 19.52 211 GLU C N 1
ATOM 8178 C CA . GLU C 1 211 ? 47.559 14.403 -34.137 1.00 18.25 211 GLU C CA 1
ATOM 8179 C C . GLU C 1 211 ? 48.626 13.345 -33.994 1.00 19.89 211 GLU C C 1
ATOM 8180 O O . GLU C 1 211 ? 48.342 12.126 -34.010 1.00 19.59 211 GLU C O 1
ATOM 8186 N N . LEU C 1 212 ? 49.860 13.828 -33.875 1.00 19.79 212 LEU C N 1
ATOM 8187 C CA . LEU C 1 212 ? 51.028 13.009 -33.974 1.00 20.26 212 LEU C CA 1
ATOM 8188 C C . LEU C 1 212 ? 51.890 13.132 -32.707 1.00 20.18 212 LEU C C 1
ATOM 8189 O O . LEU C 1 212 ? 52.250 14.220 -32.266 1.00 21.33 212 LEU C O 1
ATOM 8194 N N . SER C 1 213 ? 52.233 11.981 -32.175 1.00 19.27 213 SER C N 1
ATOM 8195 C CA . SER C 1 213 ? 53.051 11.829 -30.960 1.00 19.10 213 SER C CA 1
ATOM 8196 C C . SER C 1 213 ? 54.387 11.236 -31.264 1.00 19.03 213 SER C C 1
ATOM 8197 O O . SER C 1 213 ? 54.463 10.199 -31.933 1.00 17.50 213 SER C O 1
ATOM 8200 N N . PHE C 1 214 ? 55.453 11.882 -30.755 1.00 18.90 214 PHE C N 1
ATOM 8201 C CA . PHE C 1 214 ? 56.718 11.266 -30.721 1.00 17.66 214 PHE C CA 1
ATOM 8202 C C . PHE C 1 214 ? 56.728 10.161 -29.682 1.00 17.81 214 PHE C C 1
ATOM 8203 O O . PHE C 1 214 ? 55.959 10.194 -28.715 1.00 18.60 214 PHE C O 1
ATOM 8211 N N . TYR C 1 215 ? 57.576 9.143 -29.904 1.00 17.52 215 TYR C N 1
ATOM 8212 C CA . TYR C 1 215 ? 57.655 8.018 -29.004 1.00 17.02 215 TYR C CA 1
ATOM 8213 C C . TYR C 1 215 ? 58.980 7.336 -29.152 1.00 17.02 215 TYR C C 1
ATOM 8214 O O . TYR C 1 215 ? 59.616 7.442 -30.184 1.00 18.55 215 TYR C O 1
ATOM 8223 N N . ASP C 1 216 ? 59.337 6.563 -28.136 1.00 16.98 216 ASP C N 1
ATOM 8224 C CA . ASP C 1 216 ? 60.618 5.914 -28.053 1.00 17.17 216 ASP C CA 1
ATOM 8225 C C . ASP C 1 216 ? 60.666 4.626 -28.907 1.00 17.31 216 ASP C C 1
ATOM 8226 O O . ASP C 1 216 ? 59.781 3.784 -28.785 1.00 16.91 216 ASP C O 1
ATOM 8231 N N . THR C 1 217 ? 61.688 4.495 -29.757 1.00 16.35 217 THR C N 1
ATOM 8232 C CA . THR C 1 217 ? 61.890 3.232 -30.500 1.00 16.88 217 THR C CA 1
ATOM 8233 C C . THR C 1 217 ? 62.454 2.073 -29.719 1.00 17.07 217 THR C C 1
ATOM 8234 O O . THR C 1 217 ? 62.416 0.965 -30.188 1.00 16.29 217 THR C O 1
ATOM 8238 N N . GLN C 1 218 ? 62.966 2.303 -28.508 1.00 18.69 218 GLN C N 1
ATOM 8239 C CA . GLN C 1 218 ? 63.423 1.187 -27.656 1.00 18.66 218 GLN C CA 1
ATOM 8240 C C . GLN C 1 218 ? 62.189 0.488 -27.107 1.00 18.61 218 GLN C C 1
ATOM 8241 O O . GLN C 1 218 ? 61.386 1.081 -26.384 1.00 18.00 218 GLN C O 1
ATOM 8247 N N . SER C 1 219 ? 62.070 -0.773 -27.451 1.00 18.92 219 SER C N 1
ATOM 8248 C CA . SER C 1 219 ? 60.979 -1.629 -27.039 1.00 18.31 219 SER C CA 1
ATOM 8249 C C . SER C 1 219 ? 61.027 -1.732 -25.557 1.00 19.07 219 SER C C 1
ATOM 8250 O O . SER C 1 219 ? 62.094 -1.596 -24.984 1.00 18.02 219 SER C O 1
ATOM 8253 N N . ALA C 1 220 ? 59.879 -2.023 -24.960 1.00 18.18 220 ALA C N 1
ATOM 8254 C CA . ALA C 1 220 ? 59.861 -2.453 -23.618 1.00 18.22 220 ALA C CA 1
ATOM 8255 C C . ALA C 1 220 ? 60.637 -3.770 -23.445 1.00 19.04 220 ALA C C 1
ATOM 8256 O O . ALA C 1 220 ? 60.781 -4.525 -24.373 1.00 18.03 220 ALA C O 1
ATOM 8258 N N . ALA C 1 221 ? 61.192 -3.983 -22.254 1.00 19.36 221 ALA C N 1
ATOM 8259 C CA . ALA C 1 221 ? 62.078 -5.131 -21.968 1.00 19.80 221 ALA C CA 1
ATOM 8260 C C . ALA C 1 221 ? 62.071 -5.530 -20.494 1.00 21.45 221 ALA C C 1
ATOM 8261 O O . ALA C 1 221 ? 61.848 -4.724 -19.599 1.00 18.71 221 ALA C O 1
ATOM 8263 N N . VAL C 1 222 ? 62.270 -6.817 -20.247 1.00 24.73 222 VAL C N 1
ATOM 8264 C CA . VAL C 1 222 ? 62.435 -7.312 -18.897 1.00 23.93 222 VAL C CA 1
ATOM 8265 C C . VAL C 1 222 ? 63.825 -6.854 -18.467 1.00 25.33 222 VAL C C 1
ATOM 8266 O O . VAL C 1 222 ? 64.686 -6.726 -19.288 1.00 30.06 222 VAL C O 1
ATOM 8270 N N . VAL C 1 223 ? 63.993 -6.437 -17.227 1.00 25.15 223 VAL C N 1
ATOM 8271 C CA . VAL C 1 223 ? 65.266 -5.923 -16.730 1.00 22.69 223 VAL C CA 1
ATOM 8272 C C . VAL C 1 223 ? 65.447 -6.429 -15.294 1.00 21.94 223 VAL C C 1
ATOM 8273 O O . VAL C 1 223 ? 64.458 -6.747 -14.563 1.00 22.78 223 VAL C O 1
ATOM 8277 N N . GLY C 1 224 ? 66.697 -6.545 -14.870 1.00 21.16 224 GLY C N 1
ATOM 8278 C CA . GLY C 1 224 ? 66.966 -6.982 -13.543 1.00 22.23 224 GLY C CA 1
ATOM 8279 C C . GLY C 1 224 ? 67.752 -8.278 -13.467 1.00 23.64 224 GLY C C 1
ATOM 8280 O O . GLY C 1 224 ? 67.653 -9.140 -14.321 1.00 23.53 224 GLY C O 1
ATOM 8281 N N . LEU C 1 225 ? 68.544 -8.388 -12.408 1.00 25.88 225 LEU C N 1
ATOM 8282 C CA . LEU C 1 225 ? 69.357 -9.546 -12.194 1.00 26.41 225 LEU C CA 1
ATOM 8283 C C . LEU C 1 225 ? 68.529 -10.830 -12.284 1.00 23.71 225 LEU C C 1
ATOM 8284 O O . LEU C 1 225 ? 68.956 -11.791 -12.852 1.00 22.54 225 LEU C O 1
ATOM 8289 N N . ASN C 1 226 ? 67.360 -10.832 -11.697 1.00 24.02 226 ASN C N 1
ATOM 8290 C CA . ASN C 1 226 ? 66.483 -11.985 -11.755 1.00 26.05 226 ASN C CA 1
ATOM 8291 C C . ASN C 1 226 ? 65.189 -11.677 -12.529 1.00 25.40 226 ASN C C 1
ATOM 8292 O O . ASN C 1 226 ? 64.160 -12.268 -12.224 1.00 21.20 226 ASN C O 1
ATOM 8297 N N . ASP C 1 227 ? 65.267 -10.771 -13.520 1.00 23.82 227 ASP C N 1
ATOM 8298 C CA . ASP C 1 227 ? 64.108 -10.419 -14.353 1.00 22.32 227 ASP C CA 1
ATOM 8299 C C . ASP C 1 227 ? 62.938 -9.947 -13.540 1.00 22.07 227 ASP C C 1
ATOM 8300 O O . ASP C 1 227 ? 61.766 -10.300 -13.817 1.00 20.70 227 ASP C O 1
ATOM 8305 N N . GLU C 1 228 ? 63.238 -9.155 -12.514 1.00 21.18 228 GLU C N 1
ATOM 8306 C CA . GLU C 1 228 ? 62.217 -8.693 -11.611 1.00 21.49 228 GLU C CA 1
ATOM 8307 C C . GLU C 1 228 ? 61.289 -7.648 -12.190 1.00 20.59 228 GLU C C 1
ATOM 8308 O O . GLU C 1 228 ? 60.198 -7.413 -11.666 1.00 21.68 228 GLU C O 1
ATOM 8314 N N . PHE C 1 229 ? 61.775 -6.949 -13.192 1.00 21.01 229 PHE C N 1
ATOM 8315 C CA . PHE C 1 229 ? 61.153 -5.735 -13.641 1.00 20.66 229 PHE C CA 1
ATOM 8316 C C . PHE C 1 229 ? 60.819 -5.681 -15.123 1.00 20.19 229 PHE C C 1
ATOM 8317 O O . PHE C 1 229 ? 61.420 -6.385 -15.973 1.00 20.14 229 PHE C O 1
ATOM 8325 N N . ILE C 1 230 ? 59.895 -4.789 -15.433 1.00 18.91 230 ILE C N 1
ATOM 8326 C CA . ILE C 1 230 ? 59.643 -4.417 -16.829 1.00 20.41 230 ILE C CA 1
ATOM 8327 C C . ILE C 1 230 ? 59.804 -2.922 -17.004 1.00 19.40 230 ILE C C 1
ATOM 8328 O O . ILE C 1 230 ? 59.247 -2.128 -16.259 1.00 20.37 230 ILE C O 1
ATOM 8333 N N . ALA C 1 231 ? 60.573 -2.544 -18.004 1.00 19.25 231 ALA C N 1
ATOM 8334 C CA . ALA C 1 231 ? 60.811 -1.136 -18.346 1.00 17.69 231 ALA C CA 1
ATOM 8335 C C . ALA C 1 231 ? 60.190 -0.773 -19.679 1.00 16.27 231 ALA C C 1
ATOM 8336 O O . ALA C 1 231 ? 60.359 -1.518 -20.606 1.00 16.46 231 ALA C O 1
ATOM 8338 N N . GLY C 1 232 ? 59.567 0.404 -19.783 1.00 15.26 232 GLY C N 1
ATOM 8339 C CA . GLY C 1 232 ? 58.894 0.788 -20.977 1.00 15.29 232 GLY C CA 1
ATOM 8340 C C . GLY C 1 232 ? 58.139 2.108 -20.926 1.00 16.21 232 GLY C C 1
ATOM 8341 O O . GLY C 1 232 ? 57.667 2.533 -19.905 1.00 18.46 232 GLY C O 1
ATOM 8342 N N . ALA C 1 233 ? 58.064 2.781 -22.063 1.00 17.48 233 ALA C N 1
ATOM 8343 C CA . ALA C 1 233 ? 57.150 3.884 -22.226 1.00 17.82 233 ALA C CA 1
ATOM 8344 C C . ALA C 1 233 ? 55.733 3.317 -22.134 1.00 17.68 233 ALA C C 1
ATOM 8345 O O . ALA C 1 233 ? 55.494 2.169 -22.502 1.00 18.52 233 ALA C O 1
ATOM 8347 N N . ARG C 1 234 ? 54.833 4.163 -21.642 1.00 18.17 234 ARG C N 1
ATOM 8348 C CA . ARG C 1 234 ? 53.380 3.978 -21.658 1.00 18.38 234 ARG C CA 1
ATOM 8349 C C . ARG C 1 234 ? 52.825 2.872 -20.781 1.00 18.50 234 ARG C C 1
ATOM 8350 O O . ARG C 1 234 ? 51.695 2.465 -20.989 1.00 20.54 234 ARG C O 1
ATOM 8358 N N . LEU C 1 235 ? 53.597 2.395 -19.801 1.00 18.64 235 LEU C N 1
ATOM 8359 C CA . LEU C 1 235 ? 53.053 1.511 -18.770 1.00 18.35 235 LEU C CA 1
ATOM 8360 C C . LEU C 1 235 ? 51.852 2.195 -18.115 1.00 19.39 235 LEU C C 1
ATOM 8361 O O . LEU C 1 235 ? 50.842 1.587 -17.881 1.00 21.38 235 LEU C O 1
ATOM 8366 N N . ASP C 1 236 ? 51.985 3.465 -17.780 1.00 19.64 236 ASP C N 1
ATOM 8367 C CA . ASP C 1 236 ? 50.854 4.266 -17.431 1.00 19.37 236 ASP C CA 1
ATOM 8368 C C . ASP C 1 236 ? 50.281 4.747 -18.743 1.00 20.18 236 ASP C C 1
ATOM 8369 O O . ASP C 1 236 ? 50.838 5.689 -19.327 1.00 19.83 236 ASP C O 1
ATOM 8374 N N . ASN C 1 237 ? 49.200 4.122 -19.231 1.00 20.06 237 ASN C N 1
ATOM 8375 C CA . ASN C 1 237 ? 48.390 3.067 -18.541 1.00 18.44 237 ASN C CA 1
ATOM 8376 C C . ASN C 1 237 ? 48.004 1.962 -19.497 1.00 17.13 237 ASN C C 1
ATOM 8377 O O . ASN C 1 237 ? 46.985 1.316 -19.355 1.00 17.52 237 ASN C O 1
ATOM 8382 N N . LEU C 1 238 ? 48.864 1.712 -20.464 1.00 17.58 238 LEU C N 1
ATOM 8383 C CA . LEU C 1 238 ? 48.734 0.550 -21.307 1.00 17.46 238 LEU C CA 1
ATOM 8384 C C . LEU C 1 238 ? 48.972 -0.715 -20.546 1.00 17.89 238 LEU C C 1
ATOM 8385 O O . LEU C 1 238 ? 48.495 -1.735 -20.959 1.00 17.72 238 LEU C O 1
ATOM 8390 N N . LEU C 1 239 ? 49.659 -0.667 -19.401 1.00 18.30 239 LEU C N 1
ATOM 8391 C CA . LEU C 1 239 ? 49.784 -1.834 -18.574 1.00 17.26 239 LEU C CA 1
ATOM 8392 C C . LEU C 1 239 ? 48.376 -2.308 -18.102 1.00 20.40 239 LEU C C 1
ATOM 8393 O O . LEU C 1 239 ? 48.035 -3.492 -18.166 1.00 18.54 239 LEU C O 1
ATOM 8398 N N . SER C 1 240 ? 47.523 -1.373 -17.675 1.00 22.32 240 SER C N 1
ATOM 8399 C CA . SER C 1 240 ? 46.211 -1.743 -17.231 1.00 20.51 240 SER C CA 1
ATOM 8400 C C . SER C 1 240 ? 45.297 -2.097 -18.438 1.00 20.01 240 SER C C 1
ATOM 8401 O O . SER C 1 240 ? 44.433 -2.935 -18.312 1.00 19.37 240 SER C O 1
ATOM 8404 N N . CYS C 1 241 ? 45.433 -1.419 -19.568 1.00 19.88 241 CYS C N 1
ATOM 8405 C CA . CYS C 1 241 ? 44.577 -1.696 -20.694 1.00 18.52 241 CYS C CA 1
ATOM 8406 C C . CYS C 1 241 ? 44.791 -3.145 -21.080 1.00 21.89 241 CYS C C 1
ATOM 8407 O O . CYS C 1 241 ? 43.828 -3.912 -21.271 1.00 20.38 241 CYS C O 1
ATOM 8410 N N . HIS C 1 242 ? 46.056 -3.510 -21.206 1.00 23.18 242 HIS C N 1
ATOM 8411 C CA . HIS C 1 242 ? 46.419 -4.884 -21.553 1.00 21.80 242 HIS C CA 1
ATOM 8412 C C . HIS C 1 242 ? 45.941 -5.907 -20.547 1.00 21.44 242 HIS C C 1
ATOM 8413 O O . HIS C 1 242 ? 45.330 -6.919 -20.884 1.00 20.91 242 HIS C O 1
ATOM 8420 N N . ALA C 1 243 ? 46.168 -5.627 -19.289 1.00 21.05 243 ALA C N 1
ATOM 8421 C CA . ALA C 1 243 ? 45.708 -6.513 -18.260 1.00 20.92 243 ALA C CA 1
ATOM 8422 C C . ALA C 1 243 ? 44.201 -6.687 -18.307 1.00 22.25 243 ALA C C 1
ATOM 8423 O O . ALA C 1 243 ? 43.700 -7.791 -18.100 1.00 20.23 243 ALA C O 1
ATOM 8425 N N . GLY C 1 244 ? 43.472 -5.586 -18.503 1.00 21.29 244 GLY C N 1
ATOM 8426 C CA . GLY C 1 244 ? 42.037 -5.646 -18.493 1.00 20.41 244 GLY C CA 1
ATOM 8427 C C . GLY C 1 244 ? 41.545 -6.448 -19.667 1.00 20.73 244 GLY C C 1
ATOM 8428 O O . GLY C 1 244 ? 40.598 -7.256 -19.576 1.00 18.43 244 GLY C O 1
ATOM 8429 N N . LEU C 1 245 ? 42.222 -6.243 -20.780 1.00 20.45 245 LEU C N 1
ATOM 8430 C CA . LEU C 1 245 ? 41.889 -6.985 -21.988 1.00 21.65 245 LEU C CA 1
ATOM 8431 C C . LEU C 1 245 ? 42.034 -8.525 -21.763 1.00 21.77 245 LEU C C 1
ATOM 8432 O O . LEU C 1 245 ? 41.167 -9.294 -22.146 1.00 23.33 245 LEU C O 1
ATOM 8437 N N . GLU C 1 246 ? 43.158 -8.940 -21.200 1.00 22.11 246 GLU C N 1
ATOM 8438 C CA . GLU C 1 246 ? 43.449 -10.330 -20.969 1.00 24.01 246 GLU C CA 1
ATOM 8439 C C . GLU C 1 246 ? 42.479 -10.908 -20.005 1.00 24.56 246 GLU C C 1
ATOM 8440 O O . GLU C 1 246 ? 41.972 -11.984 -20.252 1.00 24.63 246 GLU C O 1
ATOM 8446 N N . ALA C 1 247 ? 42.151 -10.180 -18.942 1.00 22.85 247 ALA C N 1
ATOM 8447 C CA . ALA C 1 247 ? 41.113 -10.662 -18.048 1.00 21.81 247 ALA C CA 1
ATOM 8448 C C . ALA C 1 247 ? 39.794 -10.838 -18.747 1.00 20.84 247 ALA C C 1
ATOM 8449 O O . ALA C 1 247 ? 39.084 -11.759 -18.449 1.00 21.67 247 ALA C O 1
ATOM 8451 N N . LEU C 1 248 ? 39.424 -9.920 -19.625 1.00 22.08 248 LEU C N 1
ATOM 8452 C CA . LEU C 1 248 ? 38.106 -9.985 -20.262 1.00 22.59 248 LEU C CA 1
ATOM 8453 C C . LEU C 1 248 ? 37.976 -11.158 -21.205 1.00 22.79 248 LEU C C 1
ATOM 8454 O O . LEU C 1 248 ? 36.944 -11.829 -21.270 1.00 22.19 248 LEU C O 1
ATOM 8459 N N . LEU C 1 249 ? 39.019 -11.339 -21.995 1.00 23.87 249 LEU C N 1
ATOM 8460 C CA . LEU C 1 249 ? 39.064 -12.420 -22.943 1.00 24.55 249 LEU C CA 1
ATOM 8461 C C . LEU C 1 249 ? 39.088 -13.753 -22.245 1.00 25.62 249 LEU C C 1
ATOM 8462 O O . LEU C 1 249 ? 38.579 -14.694 -22.808 1.00 26.97 249 LEU C O 1
ATOM 8467 N N . ASN C 1 250 ? 39.662 -13.863 -21.055 1.00 24.46 250 ASN C N 1
ATOM 8468 C CA . ASN C 1 250 ? 39.832 -15.196 -20.452 1.00 26.70 250 ASN C CA 1
ATOM 8469 C C . ASN C 1 250 ? 38.841 -15.443 -19.361 1.00 28.23 250 ASN C C 1
ATOM 8470 O O . ASN C 1 250 ? 38.859 -16.490 -18.760 1.00 27.35 250 ASN C O 1
ATOM 8475 N N . ALA C 1 251 ? 37.977 -14.477 -19.078 1.00 30.28 251 ALA C N 1
ATOM 8476 C CA . ALA C 1 251 ? 37.166 -14.591 -17.869 1.00 33.32 251 ALA C CA 1
ATOM 8477 C C . ALA C 1 251 ? 36.097 -15.681 -17.983 1.00 30.05 251 ALA C C 1
ATOM 8478 O O . ALA C 1 251 ? 35.473 -15.834 -19.001 1.00 23.56 251 ALA C O 1
ATOM 8480 N N . GLU C 1 252 ? 35.864 -16.354 -16.879 1.00 31.71 252 GLU C N 1
ATOM 8481 C CA . GLU C 1 252 ? 34.809 -17.329 -16.777 1.00 33.92 252 GLU C CA 1
ATOM 8482 C C . GLU C 1 252 ? 33.564 -16.642 -16.282 1.00 33.58 252 GLU C C 1
ATOM 8483 O O . GLU C 1 252 ? 33.567 -15.445 -15.999 1.00 30.09 252 GLU C O 1
ATOM 8489 N N . GLY C 1 253 ? 32.513 -17.431 -16.089 1.00 33.84 253 GLY C N 1
ATOM 8490 C CA . GLY C 1 253 ? 31.253 -16.928 -15.580 1.00 31.05 253 GLY C CA 1
ATOM 8491 C C . GLY C 1 253 ? 30.440 -16.335 -16.690 1.00 32.17 253 GLY C C 1
ATOM 8492 O O . GLY C 1 253 ? 30.816 -16.422 -17.852 1.00 28.43 253 GLY C O 1
ATOM 8493 N N . ASP C 1 254 ? 29.340 -15.694 -16.326 1.00 36.44 254 ASP C N 1
ATOM 8494 C CA . ASP C 1 254 ? 28.406 -15.140 -17.327 1.00 43.11 254 ASP C CA 1
ATOM 8495 C C . ASP C 1 254 ? 27.840 -13.845 -16.782 1.00 36.56 254 ASP C C 1
ATOM 8496 O O . ASP C 1 254 ? 26.652 -13.606 -16.817 1.00 38.49 254 ASP C O 1
ATOM 8501 N N . GLU C 1 255 ? 28.732 -13.040 -16.235 1.00 31.83 255 GLU C N 1
ATOM 8502 C CA . GLU C 1 255 ? 28.388 -11.722 -15.823 1.00 30.06 255 GLU C CA 1
ATOM 8503 C C . GLU C 1 255 ? 28.464 -10.752 -17.005 1.00 24.73 255 GLU C C 1
ATOM 8504 O O . GLU C 1 255 ? 29.076 -11.026 -18.028 1.00 20.13 255 GLU C O 1
ATOM 8510 N N . ASN C 1 256 ? 27.879 -9.603 -16.807 1.00 23.26 256 ASN C N 1
ATOM 8511 C CA . ASN C 1 256 ? 28.034 -8.491 -17.745 1.00 24.72 256 ASN C CA 1
ATOM 8512 C C . ASN C 1 256 ? 29.375 -7.726 -17.499 1.00 24.68 256 ASN C C 1
ATOM 8513 O O . ASN C 1 256 ? 29.570 -7.111 -16.481 1.00 22.65 256 ASN C O 1
ATOM 8518 N N . CYS C 1 257 ? 30.276 -7.776 -18.449 1.00 24.42 257 CYS C N 1
ATOM 8519 C CA . CYS C 1 257 ? 31.637 -7.469 -18.141 1.00 27.74 257 CYS C CA 1
ATOM 8520 C C . CYS C 1 257 ? 32.103 -6.064 -18.498 1.00 30.51 257 CYS C C 1
ATOM 8521 O O . CYS C 1 257 ? 32.545 -5.334 -17.661 1.00 48.65 257 CYS C O 1
ATOM 8524 N N . ILE C 1 258 ? 32.007 -5.547 -19.638 1.00 28.09 258 ILE C N 1
ATOM 8525 C CA . ILE C 1 258 ? 32.688 -4.139 -19.645 1.00 21.83 258 ILE C CA 1
ATOM 8526 C C . ILE C 1 258 ? 34.200 -3.800 -19.376 1.00 21.93 258 ILE C C 1
ATOM 8527 O O . ILE C 1 258 ? 34.730 -3.734 -18.243 1.00 21.34 258 ILE C O 1
ATOM 8532 N N . LEU C 1 259 ? 34.866 -3.423 -20.475 1.00 21.35 259 LEU C N 1
ATOM 8533 C CA . LEU C 1 259 ? 36.195 -2.844 -20.426 1.00 21.93 259 LEU C CA 1
ATOM 8534 C C . LEU C 1 259 ? 36.134 -1.474 -21.045 1.00 22.32 259 LEU C C 1
ATOM 8535 O O . LEU C 1 259 ? 35.740 -1.369 -22.201 1.00 21.62 259 LEU C O 1
ATOM 8540 N N . VAL C 1 260 ? 36.474 -0.422 -20.260 1.00 21.43 260 VAL C N 1
ATOM 8541 C CA . VAL C 1 260 ? 36.422 0.949 -20.768 1.00 21.24 260 VAL C CA 1
ATOM 8542 C C . VAL C 1 260 ? 37.839 1.516 -20.713 1.00 21.13 260 VAL C C 1
ATOM 8543 O O . VAL C 1 260 ? 38.421 1.708 -19.615 1.00 18.71 260 VAL C O 1
ATOM 8547 N N . CYS C 1 261 ? 38.320 1.899 -21.870 1.00 23.65 261 CYS C N 1
ATOM 8548 C CA . CYS C 1 261 ? 39.650 2.456 -22.006 1.00 23.41 261 CYS C CA 1
ATOM 8549 C C . CYS C 1 261 ? 39.497 3.776 -22.689 1.00 22.13 261 CYS C C 1
ATOM 8550 O O . CYS C 1 261 ? 39.317 3.818 -23.909 1.00 21.94 261 CYS C O 1
ATOM 8553 N N . THR C 1 262 ? 39.619 4.856 -21.921 1.00 23.09 262 THR C N 1
ATOM 8554 C CA . THR C 1 262 ? 39.355 6.200 -22.470 1.00 21.88 262 THR C CA 1
ATOM 8555 C C . THR C 1 262 ? 40.609 7.006 -22.743 1.00 20.00 262 THR C C 1
ATOM 8556 O O . THR C 1 262 ? 41.578 6.848 -22.056 1.00 22.41 262 THR C O 1
ATOM 8560 N N . ASP C 1 263 ? 40.552 7.874 -23.744 1.00 20.05 263 ASP C N 1
ATOM 8561 C CA . ASP C 1 263 ? 41.601 8.870 -24.074 1.00 20.93 263 ASP C CA 1
ATOM 8562 C C . ASP C 1 263 ? 41.442 10.040 -23.105 1.00 22.18 263 ASP C C 1
ATOM 8563 O O . ASP C 1 263 ? 40.419 10.188 -22.392 1.00 19.61 263 ASP C O 1
ATOM 8568 N N . HIS C 1 264 ? 42.471 10.870 -23.098 1.00 22.13 264 HIS C N 1
ATOM 8569 C CA . HIS C 1 264 ? 42.459 12.110 -22.409 1.00 23.11 264 HIS C CA 1
ATOM 8570 C C . HIS C 1 264 ? 42.397 12.069 -20.918 1.00 21.37 264 HIS C C 1
ATOM 8571 O O . HIS C 1 264 ? 42.144 13.099 -20.331 1.00 21.67 264 HIS C O 1
ATOM 8578 N N . GLU C 1 265 ? 42.684 10.951 -20.302 1.00 21.66 265 GLU C N 1
ATOM 8579 C CA . GLU C 1 265 ? 42.799 10.933 -18.856 1.00 23.17 265 GLU C CA 1
ATOM 8580 C C . GLU C 1 265 ? 43.960 11.764 -18.311 1.00 23.48 265 GLU C C 1
ATOM 8581 O O . GLU C 1 265 ? 43.866 12.340 -17.218 1.00 25.05 265 GLU C O 1
ATOM 8587 N N . GLU C 1 266 ? 45.044 11.873 -19.078 1.00 21.28 266 GLU C N 1
ATOM 8588 C CA . GLU C 1 266 ? 46.202 12.537 -18.578 1.00 23.12 266 GLU C CA 1
ATOM 8589 C C . GLU C 1 266 ? 45.969 14.018 -18.580 1.00 25.89 266 GLU C C 1
ATOM 8590 O O . GLU C 1 266 ? 46.809 14.785 -18.144 1.00 23.28 266 GLU C O 1
ATOM 8596 N N . VAL C 1 267 ? 44.815 14.438 -19.036 1.00 28.35 267 VAL C N 1
ATOM 8597 C CA . VAL C 1 267 ? 44.600 15.846 -19.156 1.00 30.82 267 VAL C CA 1
ATOM 8598 C C . VAL C 1 267 ? 43.290 16.305 -18.529 1.00 32.71 267 VAL C C 1
ATOM 8599 O O . VAL C 1 267 ? 42.834 17.395 -18.807 1.00 36.89 267 VAL C O 1
ATOM 8603 N N . GLY C 1 268 ? 42.720 15.502 -17.626 1.00 32.26 268 GLY C N 1
ATOM 8604 C CA . GLY C 1 268 ? 41.426 15.816 -16.983 1.00 33.41 268 GLY C CA 1
ATOM 8605 C C . GLY C 1 268 ? 40.152 15.130 -17.545 1.00 34.68 268 GLY C C 1
ATOM 8606 O O . GLY C 1 268 ? 39.036 15.370 -17.049 1.00 33.49 268 GLY C O 1
ATOM 8607 N N . SER C 1 269 ? 40.298 14.326 -18.605 1.00 35.39 269 SER C N 1
ATOM 8608 C CA . SER C 1 269 ? 39.208 13.439 -19.151 1.00 37.39 269 SER C CA 1
ATOM 8609 C C . SER C 1 269 ? 38.020 14.193 -19.752 1.00 39.06 269 SER C C 1
ATOM 8610 O O . SER C 1 269 ? 36.998 13.589 -20.095 1.00 45.17 269 SER C O 1
ATOM 8613 N N . CYS C 1 270 ? 38.187 15.504 -19.910 1.00 37.45 270 CYS C N 1
ATOM 8614 C CA . CYS C 1 270 ? 37.141 16.405 -20.364 1.00 40.42 270 CYS C CA 1
ATOM 8615 C C . CYS C 1 270 ? 37.237 16.625 -21.892 1.00 43.47 270 CYS C C 1
ATOM 8616 O O . CYS C 1 270 ? 37.844 17.580 -22.417 1.00 45.59 270 CYS C O 1
ATOM 8619 N N . SER C 1 271 ? 36.655 15.670 -22.608 1.00 45.50 271 SER C N 1
ATOM 8620 C CA . SER C 1 271 ? 36.500 15.746 -24.053 1.00 41.42 271 SER C CA 1
ATOM 8621 C C . SER C 1 271 ? 35.215 14.961 -24.496 1.00 39.10 271 SER C C 1
ATOM 8622 O O . SER C 1 271 ? 34.511 14.364 -23.670 1.00 43.50 271 SER C O 1
ATOM 8625 N N . HIS C 1 272 ? 34.922 14.949 -25.784 1.00 33.76 272 HIS C N 1
ATOM 8626 C CA . HIS C 1 272 ? 33.862 14.098 -26.291 1.00 34.83 272 HIS C CA 1
ATOM 8627 C C . HIS C 1 272 ? 34.065 12.612 -25.958 1.00 36.71 272 HIS C C 1
ATOM 8628 O O . HIS C 1 272 ? 33.095 11.903 -25.703 1.00 32.21 272 HIS C O 1
ATOM 8635 N N . CYS C 1 273 ? 35.322 12.166 -25.893 1.00 39.91 273 CYS C N 1
ATOM 8636 C CA . CYS C 1 273 ? 35.629 10.737 -25.719 1.00 43.50 273 CYS C CA 1
ATOM 8637 C C . CYS C 1 273 ? 36.287 10.380 -24.378 1.00 42.85 273 CYS C C 1
ATOM 8638 O O . CYS C 1 273 ? 36.544 9.197 -24.126 1.00 41.52 273 CYS C O 1
ATOM 8641 N N . GLY C 1 274 ? 36.580 11.379 -23.545 1.00 40.96 274 GLY C N 1
ATOM 8642 C CA . GLY C 1 274 ? 37.120 11.132 -22.200 1.00 39.37 274 GLY C CA 1
ATOM 8643 C C . GLY C 1 274 ? 36.094 10.531 -21.221 1.00 45.25 274 GLY C C 1
ATOM 8644 O O . GLY C 1 274 ? 34.862 10.445 -21.531 1.00 40.11 274 GLY C O 1
ATOM 8645 N N . ALA C 1 275 ? 36.604 10.112 -20.045 1.00 42.57 275 ALA C N 1
ATOM 8646 C CA . ALA C 1 275 ? 35.765 9.592 -18.952 1.00 42.70 275 ALA C CA 1
ATOM 8647 C C . ALA C 1 275 ? 34.932 10.709 -18.288 1.00 47.48 275 ALA C C 1
ATOM 8648 O O . ALA C 1 275 ? 33.908 10.447 -17.628 1.00 48.01 275 ALA C O 1
ATOM 8650 N N . ASP C 1 276 ? 35.358 11.961 -18.465 1.00 45.46 276 ASP C N 1
ATOM 8651 C CA . ASP C 1 276 ? 34.537 13.069 -17.999 1.00 51.82 276 ASP C CA 1
ATOM 8652 C C . ASP C 1 276 ? 33.450 13.417 -19.027 1.00 49.43 276 ASP C C 1
ATOM 8653 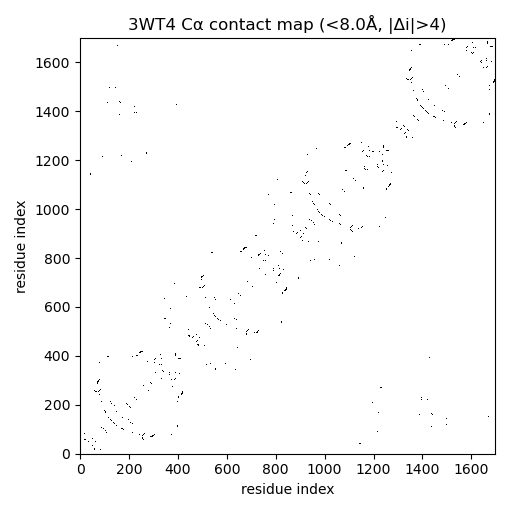O O . ASP C 1 276 ? 32.641 14.302 -18.796 1.00 51.90 276 ASP C O 1
ATOM 8658 N N . GLY C 1 277 ? 33.430 12.700 -20.145 1.00 43.91 277 GLY C N 1
ATOM 8659 C CA . GLY C 1 277 ? 32.344 12.802 -21.079 1.00 36.31 277 GLY C CA 1
ATOM 8660 C C . GLY C 1 277 ? 31.373 11.659 -20.909 1.00 31.46 277 GLY C C 1
ATOM 8661 O O . GLY C 1 277 ? 31.586 10.738 -20.123 1.00 32.34 277 GLY C O 1
ATOM 8662 N N . PRO C 1 278 ? 30.331 11.695 -21.704 1.00 27.58 278 PRO C N 1
ATOM 8663 C CA . PRO C 1 278 ? 29.248 10.767 -21.640 1.00 28.44 278 PRO C CA 1
ATOM 8664 C C . PRO C 1 278 ? 29.399 9.525 -22.512 1.00 27.16 278 PRO C C 1
ATOM 8665 O O . PRO C 1 278 ? 28.381 8.830 -22.745 1.00 25.76 278 PRO C O 1
ATOM 8669 N N . PHE C 1 279 ? 30.619 9.222 -23.007 1.00 24.27 279 PHE C N 1
ATOM 8670 C CA . PHE C 1 279 ? 30.777 8.017 -23.821 1.00 21.86 279 PHE C CA 1
ATOM 8671 C C . PHE C 1 279 ? 30.290 6.768 -23.023 1.00 22.00 279 PHE C C 1
ATOM 8672 O O . PHE C 1 279 ? 29.408 6.063 -23.424 1.00 20.96 279 PHE C O 1
ATOM 8680 N N . LEU C 1 280 ? 30.860 6.526 -21.850 1.00 21.14 280 LEU C N 1
ATOM 8681 C CA . LEU C 1 280 ? 30.506 5.346 -21.133 1.00 20.46 280 LEU C CA 1
ATOM 8682 C C . LEU C 1 280 ? 29.006 5.318 -20.853 1.00 21.56 280 LEU C C 1
ATOM 8683 O O . LEU C 1 280 ? 28.361 4.319 -21.060 1.00 20.19 280 LEU C O 1
ATOM 8688 N N . GLU C 1 281 ? 28.469 6.417 -20.350 1.00 23.81 281 GLU C N 1
ATOM 8689 C CA . GLU C 1 281 ? 27.071 6.435 -19.976 1.00 28.64 281 GLU C CA 1
ATOM 8690 C C . GLU C 1 281 ? 26.181 6.162 -21.197 1.00 26.52 281 GLU C C 1
ATOM 8691 O O . GLU C 1 281 ? 25.255 5.365 -21.132 1.00 29.12 281 GLU C O 1
ATOM 8697 N N . GLN C 1 282 ? 26.481 6.810 -22.294 1.00 24.69 282 GLN C N 1
ATOM 8698 C CA . GLN C 1 282 ? 25.637 6.695 -23.467 1.00 25.90 282 GLN C CA 1
ATOM 8699 C C . GLN C 1 282 ? 25.740 5.303 -24.066 1.00 26.58 282 GLN C C 1
ATOM 8700 O O . GLN C 1 282 ? 24.776 4.840 -24.614 1.00 32.39 282 GLN C O 1
ATOM 8706 N N . VAL C 1 283 ? 26.843 4.591 -23.861 1.00 23.89 283 VAL C N 1
ATOM 8707 C CA . VAL C 1 283 ? 26.916 3.174 -24.296 1.00 22.95 283 VAL C CA 1
ATOM 8708 C C . VAL C 1 283 ? 26.147 2.262 -23.327 1.00 23.66 283 VAL C C 1
ATOM 8709 O O . VAL C 1 283 ? 25.327 1.415 -23.760 1.00 24.09 283 VAL C O 1
ATOM 8713 N N . LEU C 1 284 ? 26.316 2.484 -22.023 1.00 22.27 284 LEU C N 1
ATOM 8714 C CA . LEU C 1 284 ? 25.652 1.629 -21.037 1.00 22.44 284 LEU C CA 1
ATOM 8715 C C . LEU C 1 284 ? 24.126 1.717 -21.088 1.00 22.75 284 LEU C C 1
ATOM 8716 O O . LEU C 1 284 ? 23.455 0.694 -21.055 1.00 25.60 284 LEU C O 1
ATOM 8721 N N . ARG C 1 285 ? 23.593 2.928 -21.221 1.00 23.47 285 ARG C N 1
ATOM 8722 C CA . ARG C 1 285 ? 22.178 3.125 -21.434 1.00 23.88 285 ARG C CA 1
ATOM 8723 C C . ARG C 1 285 ? 21.591 2.354 -22.597 1.00 26.35 285 ARG C C 1
ATOM 8724 O O . ARG C 1 285 ? 20.479 1.833 -22.452 1.00 24.81 285 ARG C O 1
ATOM 8732 N N . ARG C 1 286 ? 22.371 2.202 -23.682 1.00 24.97 286 ARG C N 1
ATOM 8733 C CA . ARG C 1 286 ? 21.917 1.483 -24.828 1.00 26.80 286 ARG C CA 1
ATOM 8734 C C . ARG C 1 286 ? 21.858 0.046 -24.540 1.00 26.19 286 ARG C C 1
ATOM 8735 O O . ARG C 1 286 ? 21.285 -0.626 -25.291 1.00 30.27 286 ARG C O 1
ATOM 8743 N N . LEU C 1 287 ? 22.386 -0.433 -23.427 1.00 25.35 287 LEU C N 1
ATOM 8744 C CA . LEU C 1 287 ? 22.262 -1.838 -23.125 1.00 24.26 287 LEU C CA 1
ATOM 8745 C C . LEU C 1 287 ? 21.063 -2.149 -22.200 1.00 26.80 287 LEU C C 1
ATOM 8746 O O . LEU C 1 287 ? 20.903 -3.279 -21.775 1.00 30.20 287 LEU C O 1
ATOM 8751 N N . LEU C 1 288 ? 20.260 -1.154 -21.838 1.00 26.73 288 LEU C N 1
ATOM 8752 C CA . LEU C 1 288 ? 19.254 -1.333 -20.850 1.00 28.23 288 LEU C CA 1
ATOM 8753 C C . LEU C 1 288 ? 17.959 -0.745 -21.362 1.00 29.73 288 LEU C C 1
ATOM 8754 O O . LEU C 1 288 ? 17.957 0.044 -22.266 1.00 30.60 288 LEU C O 1
ATOM 8759 N N . PRO C 1 289 ? 16.844 -1.079 -20.724 1.00 29.74 289 PRO C N 1
ATOM 8760 C CA . PRO C 1 289 ? 15.615 -0.373 -21.045 1.00 31.49 289 PRO C CA 1
ATOM 8761 C C . PRO C 1 289 ? 15.596 1.087 -20.515 1.00 34.26 289 PRO C C 1
ATOM 8762 O O . PRO C 1 289 ? 16.430 1.487 -19.703 1.00 29.53 289 PRO C O 1
ATOM 8766 N N . GLU C 1 290 ? 14.596 1.854 -20.936 1.00 40.11 290 GLU C N 1
ATOM 8767 C CA . GLU C 1 290 ? 14.421 3.229 -20.466 1.00 40.57 290 GLU C CA 1
ATOM 8768 C C . GLU C 1 290 ? 13.912 3.230 -19.036 1.00 33.65 290 GLU C C 1
ATOM 8769 O O . GLU C 1 290 ? 13.667 2.214 -18.464 1.00 39.10 290 GLU C O 1
ATOM 8775 N N . GLY C 1 291 ? 13.765 4.409 -18.479 1.00 31.89 291 GLY C N 1
ATOM 8776 C CA . GLY C 1 291 ? 13.226 4.611 -17.148 1.00 31.57 291 GLY C CA 1
ATOM 8777 C C . GLY C 1 291 ? 14.283 4.448 -16.095 1.00 29.17 291 GLY C C 1
ATOM 8778 O O . GLY C 1 291 ? 15.407 4.815 -16.302 1.00 27.71 291 GLY C O 1
ATOM 8779 N N . ASP C 1 292 ? 13.921 3.789 -14.997 1.00 29.57 292 ASP C N 1
ATOM 8780 C CA . ASP C 1 292 ? 14.821 3.563 -13.861 1.00 27.00 292 ASP C CA 1
ATOM 8781 C C . ASP C 1 292 ? 15.948 2.502 -14.060 1.00 28.87 292 ASP C C 1
ATOM 8782 O O . ASP C 1 292 ? 16.883 2.351 -13.244 1.00 28.86 292 ASP C O 1
ATOM 8787 N N . ALA C 1 293 ? 15.905 1.798 -15.176 1.00 27.59 293 ALA C N 1
ATOM 8788 C CA . ALA C 1 293 ? 16.760 0.620 -15.310 1.00 25.36 293 ALA C CA 1
ATOM 8789 C C . ALA C 1 293 ? 18.248 0.931 -15.178 1.00 24.84 293 ALA C C 1
ATOM 8790 O O . ALA C 1 293 ? 19.008 0.132 -14.582 1.00 25.02 293 ALA C O 1
ATOM 8792 N N . PHE C 1 294 ? 18.663 2.040 -15.777 1.00 23.47 294 PHE C N 1
ATOM 8793 C CA . PHE C 1 294 ? 20.037 2.399 -15.804 1.00 23.53 294 PHE C CA 1
ATOM 8794 C C . PHE C 1 294 ? 20.530 2.666 -14.363 1.00 23.83 294 PHE C C 1
ATOM 8795 O O . PHE C 1 294 ? 21.537 2.121 -13.914 1.00 21.21 294 PHE C O 1
ATOM 8803 N N . SER C 1 295 ? 19.813 3.525 -13.664 1.00 23.75 295 SER C N 1
ATOM 8804 C CA . SER C 1 295 ? 20.130 3.829 -12.294 1.00 23.84 295 SER C CA 1
ATOM 8805 C C . SER C 1 295 ? 20.138 2.587 -11.394 1.00 23.48 295 SER C C 1
ATOM 8806 O O . SER C 1 295 ? 21.039 2.365 -10.566 1.00 23.07 295 SER C O 1
ATOM 8809 N N . ARG C 1 296 ? 19.155 1.720 -11.579 1.00 23.23 296 ARG C N 1
ATOM 8810 C CA . ARG C 1 296 ? 19.140 0.453 -10.816 1.00 22.05 296 ARG C CA 1
ATOM 8811 C C . ARG C 1 296 ? 20.301 -0.467 -11.173 1.00 20.62 296 ARG C C 1
ATOM 8812 O O . ARG C 1 296 ? 20.908 -1.128 -10.258 1.00 21.02 296 ARG C O 1
ATOM 8820 N N . ALA C 1 297 ? 20.634 -0.527 -12.467 1.00 18.33 297 ALA C N 1
ATOM 8821 C CA . ALA C 1 297 ? 21.769 -1.368 -12.865 1.00 18.32 297 ALA C CA 1
ATOM 8822 C C . ALA C 1 297 ? 23.075 -0.904 -12.254 1.00 20.27 297 ALA C C 1
ATOM 8823 O O . ALA C 1 297 ? 23.863 -1.715 -11.669 1.00 20.89 297 ALA C O 1
ATOM 8825 N N . ILE C 1 298 ? 23.307 0.399 -12.346 1.00 20.50 298 ILE C N 1
ATOM 8826 C CA . ILE C 1 298 ? 24.517 1.010 -11.805 1.00 19.70 298 ILE C CA 1
ATOM 8827 C C . ILE C 1 298 ? 24.682 0.848 -10.290 1.00 19.11 298 ILE C C 1
ATOM 8828 O O . ILE C 1 298 ? 25.778 0.582 -9.812 1.00 20.41 298 ILE C O 1
ATOM 8833 N N . GLN C 1 299 ? 23.613 1.011 -9.522 1.00 19.08 299 GLN C N 1
ATOM 8834 C CA . GLN C 1 299 ? 23.651 0.693 -8.092 1.00 22.02 299 GLN C CA 1
ATOM 8835 C C . GLN C 1 299 ? 23.903 -0.762 -7.842 1.00 23.42 299 GLN C C 1
ATOM 8836 O O . GLN C 1 299 ? 24.044 -1.132 -6.745 1.00 26.46 299 GLN C O 1
ATOM 8842 N N . ARG C 1 300 ? 24.045 -1.576 -8.860 1.00 24.13 300 ARG C N 1
ATOM 8843 C CA . ARG C 1 300 ? 24.312 -2.974 -8.667 1.00 26.57 300 ARG C CA 1
ATOM 8844 C C . ARG C 1 300 ? 25.661 -3.256 -9.351 1.00 24.98 300 ARG C C 1
ATOM 8845 O O . ARG C 1 300 ? 26.142 -4.404 -9.456 1.00 22.68 300 ARG C O 1
ATOM 8853 N N . SER C 1 301 ? 26.337 -2.195 -9.773 1.00 22.50 301 SER C N 1
ATOM 8854 C CA . SER C 1 301 ? 27.591 -2.374 -10.506 1.00 22.06 301 SER C CA 1
ATOM 8855 C C . SER C 1 301 ? 28.769 -1.964 -9.603 1.00 21.33 301 SER C C 1
ATOM 8856 O O . SER C 1 301 ? 28.614 -1.319 -8.562 1.00 22.97 301 SER C O 1
ATOM 8859 N N . LEU C 1 302 ? 29.946 -2.313 -10.055 1.00 20.56 302 LEU C N 1
ATOM 8860 C CA . LEU C 1 302 ? 31.184 -1.830 -9.505 1.00 21.74 302 LEU C CA 1
ATOM 8861 C C . LEU C 1 302 ? 32.190 -1.550 -10.593 1.00 20.95 302 LEU C C 1
ATOM 8862 O O . LEU C 1 302 ? 32.267 -2.292 -11.564 1.00 22.08 302 LEU C O 1
ATOM 8867 N N . LEU C 1 303 ? 32.967 -0.485 -10.411 1.00 20.05 303 LEU C N 1
ATOM 8868 C CA . LEU C 1 303 ? 34.060 -0.139 -11.296 1.00 19.74 303 LEU C CA 1
ATOM 8869 C C . LEU C 1 303 ? 35.396 -0.382 -10.622 1.00 19.35 303 LEU C C 1
ATOM 8870 O O . LEU C 1 303 ? 35.665 0.160 -9.561 1.00 18.24 303 LEU C O 1
ATOM 8875 N N . VAL C 1 304 ? 36.223 -1.232 -11.222 1.00 18.82 304 VAL C N 1
ATOM 8876 C CA . VAL C 1 304 ? 37.596 -1.358 -10.822 1.00 16.95 304 VAL C CA 1
ATOM 8877 C C . VAL C 1 304 ? 38.355 -0.392 -11.742 1.00 18.41 304 VAL C C 1
ATOM 8878 O O . VAL C 1 304 ? 38.538 -0.655 -12.923 1.00 18.89 304 VAL C O 1
ATOM 8882 N N . SER C 1 305 ? 38.739 0.764 -11.176 1.00 18.94 305 SER C N 1
ATOM 8883 C CA . SER C 1 305 ? 39.535 1.780 -11.904 1.00 20.49 305 SER C CA 1
ATOM 8884 C C . SER C 1 305 ? 41.035 1.490 -11.776 1.00 18.94 305 SER C C 1
ATOM 8885 O O . SER C 1 305 ? 41.593 1.672 -10.720 1.00 16.82 305 SER C O 1
ATOM 8888 N N . ALA C 1 306 ? 41.622 0.942 -12.853 1.00 18.36 306 ALA C N 1
ATOM 8889 C CA . ALA C 1 306 ? 42.972 0.432 -12.837 1.00 19.24 306 ALA C CA 1
ATOM 8890 C C . ALA C 1 306 ? 43.929 1.432 -13.418 1.00 19.18 306 ALA C C 1
ATOM 8891 O O . ALA C 1 306 ? 43.909 1.691 -14.620 1.00 19.82 306 ALA C O 1
ATOM 8893 N N . ASP C 1 307 ? 44.782 1.996 -12.587 1.00 19.76 307 ASP C N 1
ATOM 8894 C CA . ASP C 1 307 ? 45.751 2.946 -13.099 1.00 19.43 307 ASP C CA 1
ATOM 8895 C C . ASP C 1 307 ? 46.967 2.844 -12.199 1.00 20.72 307 ASP C C 1
ATOM 8896 O O . ASP C 1 307 ? 46.841 2.642 -11.019 1.00 21.08 307 ASP C O 1
ATOM 8901 N N . ASN C 1 308 ? 48.152 2.922 -12.769 1.00 22.42 308 ASN C N 1
ATOM 8902 C CA . ASN C 1 308 ? 49.375 2.586 -12.046 1.00 22.89 308 ASN C CA 1
ATOM 8903 C C . ASN C 1 308 ? 49.568 3.337 -10.703 1.00 21.41 308 ASN C C 1
ATOM 8904 O O . ASN C 1 308 ? 49.258 4.515 -10.574 1.00 22.80 308 ASN C O 1
ATOM 8909 N N . ALA C 1 309 ? 50.048 2.612 -9.708 1.00 19.12 309 ALA C N 1
ATOM 8910 C CA . ALA C 1 309 ? 50.333 3.180 -8.416 1.00 20.65 309 ALA C CA 1
ATOM 8911 C C . ALA C 1 309 ? 51.846 3.475 -8.312 1.00 21.01 309 ALA C C 1
ATOM 8912 O O . ALA C 1 309 ? 52.665 3.022 -9.157 1.00 20.42 309 ALA C O 1
ATOM 8914 N N . HIS C 1 310 ? 52.194 4.227 -7.283 1.00 19.78 310 HIS C N 1
ATOM 8915 C CA . HIS C 1 310 ? 53.589 4.531 -6.963 1.00 21.30 310 HIS C CA 1
ATOM 8916 C C . HIS C 1 310 ? 54.138 3.558 -5.960 1.00 20.79 310 HIS C C 1
ATOM 8917 O O . HIS C 1 310 ? 53.745 3.527 -4.778 1.00 24.35 310 HIS C O 1
ATOM 8924 N N . GLY C 1 311 ? 55.060 2.753 -6.412 1.00 20.18 311 GLY C N 1
ATOM 8925 C CA . GLY C 1 311 ? 55.852 1.971 -5.500 1.00 20.61 311 GLY C CA 1
ATOM 8926 C C . GLY C 1 311 ? 56.773 2.876 -4.692 1.00 20.25 311 GLY C C 1
ATOM 8927 O O . GLY C 1 311 ? 57.210 3.950 -5.163 1.00 20.20 311 GLY C O 1
ATOM 8928 N N . VAL C 1 312 ? 57.085 2.447 -3.486 1.00 21.72 312 VAL C N 1
ATOM 8929 C CA . VAL C 1 312 ? 58.139 3.154 -2.729 1.00 23.28 312 VAL C CA 1
ATOM 8930 C C . VAL C 1 312 ? 59.549 2.945 -3.326 1.00 21.36 312 VAL C C 1
ATOM 8931 O O . VAL C 1 312 ? 60.062 1.817 -3.474 1.00 22.71 312 VAL C O 1
ATOM 8935 N N . HIS C 1 313 ? 60.133 4.072 -3.708 1.00 21.08 313 HIS C N 1
ATOM 8936 C CA . HIS C 1 313 ? 61.441 4.141 -4.383 1.00 20.52 313 HIS C CA 1
ATOM 8937 C C . HIS C 1 313 ? 62.573 4.241 -3.344 1.00 19.65 313 HIS C C 1
ATOM 8938 O O . HIS C 1 313 ? 62.629 5.182 -2.522 1.00 19.31 313 HIS C O 1
ATOM 8945 N N . PRO C 1 314 ? 63.511 3.310 -3.400 1.00 19.42 314 PRO C N 1
ATOM 8946 C CA . PRO C 1 314 ? 64.508 3.315 -2.339 1.00 21.18 314 PRO C CA 1
ATOM 8947 C C . PRO C 1 314 ? 65.474 4.471 -2.360 1.00 21.83 314 PRO C C 1
ATOM 8948 O O . PRO C 1 314 ? 66.159 4.657 -1.388 1.00 20.59 314 PRO C O 1
ATOM 8952 N N . ASN C 1 315 ? 65.653 5.130 -3.506 1.00 22.62 315 ASN C N 1
ATOM 8953 C CA . ASN C 1 315 ? 66.408 6.405 -3.524 1.00 23.52 315 ASN C CA 1
ATOM 8954 C C . ASN C 1 315 ? 65.553 7.628 -3.184 1.00 24.18 315 ASN C C 1
ATOM 8955 O O . ASN C 1 315 ? 66.087 8.719 -3.092 1.00 23.80 315 ASN C O 1
ATOM 8960 N N . TYR C 1 316 ? 64.232 7.456 -2.974 1.00 26.33 316 TYR C N 1
ATOM 8961 C CA . TYR C 1 316 ? 63.360 8.577 -2.594 1.00 24.68 316 TYR C CA 1
ATOM 8962 C C . TYR C 1 316 ? 62.244 8.092 -1.641 1.00 25.47 316 TYR C C 1
ATOM 8963 O O . TYR C 1 316 ? 61.040 8.407 -1.809 1.00 25.40 316 TYR C O 1
ATOM 8972 N N . ALA C 1 317 ? 62.643 7.339 -0.648 1.00 23.46 317 ALA C N 1
ATOM 8973 C CA . ALA C 1 317 ? 61.701 6.649 0.257 1.00 26.58 317 ALA C CA 1
ATOM 8974 C C . ALA C 1 317 ? 60.797 7.565 1.142 1.00 30.18 317 ALA C C 1
ATOM 8975 O O . ALA C 1 317 ? 59.613 7.227 1.469 1.00 29.19 317 ALA C O 1
ATOM 8977 N N . ASP C 1 318 ? 61.340 8.730 1.493 1.00 31.27 318 ASP C N 1
ATOM 8978 C CA . ASP C 1 318 ? 60.595 9.756 2.190 1.00 32.78 318 ASP C CA 1
ATOM 8979 C C . ASP C 1 318 ? 59.478 10.383 1.353 1.00 31.69 318 ASP C C 1
ATOM 8980 O O . ASP C 1 318 ? 58.714 11.184 1.857 1.00 34.56 318 ASP C O 1
ATOM 8985 N N . ARG C 1 319 ? 59.333 10.025 0.090 1.00 32.20 319 ARG C N 1
ATOM 8986 C CA . ARG C 1 319 ? 58.145 10.510 -0.655 1.00 32.78 319 ARG C CA 1
ATOM 8987 C C . ARG C 1 319 ? 56.899 9.690 -0.380 1.00 27.34 319 ARG C C 1
ATOM 8988 O O . ARG C 1 319 ? 55.829 10.054 -0.765 1.00 27.41 319 ARG C O 1
ATOM 8996 N N . HIS C 1 320 ? 57.070 8.586 0.288 1.00 27.64 320 HIS C N 1
ATOM 8997 C CA . HIS C 1 320 ? 55.963 7.746 0.723 1.00 27.88 320 HIS C CA 1
ATOM 8998 C C . HIS C 1 320 ? 55.727 7.840 2.222 1.00 26.12 320 HIS C C 1
ATOM 8999 O O . HIS C 1 320 ? 56.634 8.110 2.995 1.00 30.70 320 HIS C O 1
ATOM 9006 N N . ASP C 1 321 ? 54.492 7.564 2.623 1.00 27.34 321 ASP C N 1
ATOM 9007 C CA . ASP C 1 321 ? 54.158 7.279 4.013 1.00 26.40 321 ASP C CA 1
ATOM 9008 C C . ASP C 1 321 ? 54.753 5.910 4.375 1.00 25.44 321 ASP C C 1
ATOM 9009 O O . ASP C 1 321 ? 54.544 4.931 3.652 1.00 24.60 321 ASP C O 1
ATOM 9014 N N . ALA C 1 322 ? 55.464 5.860 5.488 1.00 25.32 322 ALA C N 1
ATOM 9015 C CA . ALA C 1 322 ? 56.260 4.693 5.881 1.00 27.40 322 ALA C CA 1
ATOM 9016 C C . ALA C 1 322 ? 55.414 3.476 6.024 1.00 27.23 322 ALA C C 1
ATOM 9017 O O . ALA C 1 322 ? 55.916 2.400 5.873 1.00 28.31 322 ALA C O 1
ATOM 9019 N N . ASN C 1 323 ? 54.126 3.657 6.304 1.00 29.39 323 ASN C N 1
ATOM 9020 C CA . ASN C 1 323 ? 53.198 2.549 6.443 1.00 29.23 323 ASN C CA 1
ATOM 9021 C C . ASN C 1 323 ? 52.530 2.136 5.151 1.00 30.77 323 ASN C C 1
ATOM 9022 O O . ASN C 1 323 ? 51.755 1.176 5.159 1.00 24.76 323 ASN C O 1
ATOM 9027 N N . HIS C 1 324 ? 52.803 2.867 4.052 1.00 27.31 324 HIS C N 1
ATOM 9028 C CA . HIS C 1 324 ? 52.055 2.648 2.799 1.00 28.61 324 HIS C CA 1
ATOM 9029 C C . HIS C 1 324 ? 52.987 2.815 1.619 1.00 28.50 324 HIS C C 1
ATOM 9030 O O . HIS C 1 324 ? 52.774 3.670 0.776 1.00 30.67 324 HIS C O 1
ATOM 9037 N N . GLY C 1 325 ? 54.008 1.970 1.585 1.00 25.82 325 GLY C N 1
ATOM 9038 C CA . GLY C 1 325 ? 54.958 1.982 0.535 1.00 25.38 325 GLY C CA 1
ATOM 9039 C C . GLY C 1 325 ? 54.826 0.675 -0.180 1.00 23.54 325 GLY C C 1
ATOM 9040 O O . GLY C 1 325 ? 55.249 -0.313 0.322 1.00 24.22 325 GLY C O 1
ATOM 9041 N N . PRO C 1 326 ? 54.170 0.663 -1.328 1.00 21.39 326 PRO C N 1
ATOM 9042 C CA . PRO C 1 326 ? 53.971 -0.581 -2.082 1.00 19.55 326 PRO C CA 1
ATOM 9043 C C . PRO C 1 326 ? 55.271 -1.045 -2.696 1.00 20.11 326 PRO C C 1
ATOM 9044 O O . PRO C 1 326 ? 56.088 -0.221 -3.144 1.00 20.43 326 PRO C O 1
ATOM 9048 N N . ALA C 1 327 ? 55.461 -2.362 -2.676 1.00 19.18 327 ALA C N 1
ATOM 9049 C CA . ALA C 1 327 ? 56.569 -3.027 -3.294 1.00 18.77 327 ALA C CA 1
ATOM 9050 C C . ALA C 1 327 ? 56.194 -3.521 -4.675 1.00 18.36 327 ALA C C 1
ATOM 9051 O O . ALA C 1 327 ? 55.151 -4.164 -4.855 1.00 17.89 327 ALA C O 1
ATOM 9053 N N . LEU C 1 328 ? 57.055 -3.251 -5.650 1.00 19.19 328 LEU C N 1
ATOM 9054 C CA . LEU C 1 328 ? 56.943 -3.895 -6.961 1.00 18.89 328 LEU C CA 1
ATOM 9055 C C . LEU C 1 328 ? 56.929 -5.396 -6.778 1.00 18.51 328 LEU C C 1
ATOM 9056 O O . LEU C 1 328 ? 57.659 -5.899 -5.953 1.00 22.58 328 LEU C O 1
ATOM 9061 N N . ASN C 1 329 ? 56.096 -6.105 -7.520 1.00 18.12 329 ASN C N 1
ATOM 9062 C CA . ASN C 1 329 ? 55.952 -7.561 -7.399 1.00 20.21 329 ASN C CA 1
ATOM 9063 C C . ASN C 1 329 ? 55.267 -8.011 -6.139 1.00 20.82 329 ASN C C 1
ATOM 9064 O O . ASN C 1 329 ? 55.267 -9.189 -5.810 1.00 24.90 329 ASN C O 1
ATOM 9069 N N . GLY C 1 330 ? 54.689 -7.041 -5.442 1.00 22.76 330 GLY C N 1
ATOM 9070 C CA . GLY C 1 330 ? 53.928 -7.243 -4.227 1.00 22.95 330 GLY C CA 1
ATOM 9071 C C . GLY C 1 330 ? 52.415 -7.307 -4.463 1.00 21.96 330 GLY C C 1
ATOM 9072 O O . GLY C 1 330 ? 51.626 -7.258 -3.475 1.00 24.29 330 GLY C O 1
ATOM 9073 N N . GLY C 1 331 ? 52.023 -7.310 -5.738 1.00 19.76 331 GLY C N 1
ATOM 9074 C CA . GLY C 1 331 ? 50.607 -7.356 -6.148 1.00 21.09 331 GLY C CA 1
ATOM 9075 C C . GLY C 1 331 ? 49.898 -5.978 -6.320 1.00 21.78 331 GLY C C 1
ATOM 9076 O O . GLY C 1 331 ? 50.447 -4.885 -6.064 1.00 19.41 331 GLY C O 1
ATOM 9077 N N . PRO C 1 332 ? 48.655 -6.009 -6.768 1.00 22.06 332 PRO C N 1
ATOM 9078 C CA . PRO C 1 332 ? 47.940 -4.728 -6.920 1.00 22.27 332 PRO C CA 1
ATOM 9079 C C . PRO C 1 332 ? 47.778 -3.907 -5.606 1.00 21.83 332 PRO C C 1
ATOM 9080 O O . PRO C 1 332 ? 47.738 -4.460 -4.498 1.00 22.32 332 PRO C O 1
ATOM 9084 N N . VAL C 1 333 ? 47.709 -2.588 -5.777 1.00 21.49 333 VAL C N 1
ATOM 9085 C CA . VAL C 1 333 ? 47.594 -1.636 -4.700 1.00 21.05 333 VAL C CA 1
ATOM 9086 C C . VAL C 1 333 ? 46.189 -1.051 -4.703 1.00 20.36 333 VAL C C 1
ATOM 9087 O O . VAL C 1 333 ? 45.711 -0.524 -5.731 1.00 21.94 333 VAL C O 1
ATOM 9091 N N . ILE C 1 334 ? 45.549 -1.116 -3.541 1.00 19.85 334 ILE C N 1
ATOM 9092 C CA . ILE C 1 334 ? 44.343 -0.403 -3.274 1.00 18.97 334 ILE C CA 1
ATOM 9093 C C . ILE C 1 334 ? 44.649 1.034 -2.888 1.00 19.56 334 ILE C C 1
ATOM 9094 O O . ILE C 1 334 ? 45.390 1.305 -1.919 1.00 21.04 334 ILE C O 1
ATOM 9099 N N . LYS C 1 335 ? 44.155 1.947 -3.701 1.00 20.36 335 LYS C N 1
ATOM 9100 C CA . LYS C 1 335 ? 44.476 3.402 -3.609 1.00 22.78 335 LYS C CA 1
ATOM 9101 C C . LYS C 1 335 ? 43.365 4.110 -2.880 1.00 23.08 335 LYS C C 1
ATOM 9102 O O . LYS C 1 335 ? 42.212 4.142 -3.326 1.00 28.31 335 LYS C O 1
ATOM 9108 N N . ILE C 1 336 ? 43.718 4.640 -1.741 1.00 22.89 336 ILE C N 1
ATOM 9109 C CA . ILE C 1 336 ? 42.799 5.282 -0.853 1.00 23.98 336 ILE C CA 1
ATOM 9110 C C . ILE C 1 336 ? 43.185 6.746 -0.741 1.00 24.98 336 ILE C C 1
ATOM 9111 O O . ILE C 1 336 ? 44.354 7.084 -0.466 1.00 29.28 336 ILE C O 1
ATOM 9116 N N . ASN C 1 337 ? 42.206 7.611 -0.920 1.00 25.82 337 ASN C N 1
ATOM 9117 C CA . ASN C 1 337 ? 42.323 9.055 -0.581 1.00 27.98 337 ASN C CA 1
ATOM 9118 C C . ASN C 1 337 ? 40.960 9.584 -0.171 1.00 28.44 337 ASN C C 1
ATOM 9119 O O . ASN C 1 337 ? 39.991 9.580 -0.983 1.00 25.94 337 ASN C O 1
ATOM 9124 N N . SER C 1 338 ? 40.820 10.062 1.054 1.00 29.13 338 SER C N 1
ATOM 9125 C CA . SER C 1 338 ? 39.443 10.422 1.498 1.00 30.01 338 SER C CA 1
ATOM 9126 C C . SER C 1 338 ? 38.929 11.734 0.902 1.00 27.93 338 SER C C 1
ATOM 9127 O O . SER C 1 338 ? 37.712 11.970 0.840 1.00 28.83 338 SER C O 1
ATOM 9130 N N . ASN C 1 339 ? 39.826 12.559 0.375 1.00 26.40 339 ASN C N 1
ATOM 9131 C CA . ASN C 1 339 ? 39.410 13.738 -0.377 1.00 26.63 339 ASN C CA 1
ATOM 9132 C C . ASN C 1 339 ? 39.060 13.389 -1.808 1.00 29.56 339 ASN C C 1
ATOM 9133 O O . ASN C 1 339 ? 38.955 14.253 -2.656 1.00 27.40 339 ASN C O 1
ATOM 9138 N N . GLN C 1 340 ? 38.884 12.104 -2.087 1.00 31.68 340 GLN C N 1
ATOM 9139 C CA . GLN C 1 340 ? 38.295 11.677 -3.336 1.00 32.70 340 GLN C CA 1
ATOM 9140 C C . GLN C 1 340 ? 39.163 11.966 -4.550 1.00 31.85 340 GLN C C 1
ATOM 9141 O O . GLN C 1 340 ? 38.622 12.094 -5.633 1.00 28.70 340 GLN C O 1
ATOM 9147 N N . ARG C 1 341 ? 40.489 12.043 -4.386 1.00 33.22 341 ARG C N 1
ATOM 9148 C CA . ARG C 1 341 ? 41.379 11.943 -5.563 1.00 40.56 341 ARG C CA 1
ATOM 9149 C C . ARG C 1 341 ? 41.361 10.477 -6.075 1.00 34.65 341 ARG C C 1
ATOM 9150 O O . ARG C 1 341 ? 41.721 10.215 -7.218 1.00 32.07 341 ARG C O 1
ATOM 9158 N N . TYR C 1 342 ? 40.940 9.556 -5.202 1.00 33.63 342 TYR C N 1
ATOM 9159 C CA . TYR C 1 342 ? 40.568 8.181 -5.529 1.00 33.63 342 TYR C CA 1
ATOM 9160 C C . TYR C 1 342 ? 39.116 7.935 -4.927 1.00 36.15 342 TYR C C 1
ATOM 9161 O O . TYR C 1 342 ? 38.771 8.520 -3.869 1.00 35.33 342 TYR C O 1
ATOM 9170 N N . ALA C 1 343 ? 38.259 7.117 -5.591 1.00 30.66 343 ALA C N 1
ATOM 9171 C CA . ALA C 1 343 ? 36.841 6.958 -5.108 1.00 28.66 343 ALA C CA 1
ATOM 9172 C C . ALA C 1 343 ? 36.654 5.739 -4.195 1.00 24.07 343 ALA C C 1
ATOM 9173 O O . ALA C 1 343 ? 35.557 5.449 -3.760 1.00 25.63 343 ALA C O 1
ATOM 9175 N N . THR C 1 344 ? 37.754 5.057 -3.881 1.00 20.58 344 THR C N 1
ATOM 9176 C CA . THR C 1 344 ? 37.745 3.888 -3.090 1.00 20.96 344 THR C CA 1
ATOM 9177 C C . THR C 1 344 ? 37.053 4.190 -1.738 1.00 22.09 344 THR C C 1
ATOM 9178 O O . THR C 1 344 ? 37.228 5.236 -1.218 1.00 21.25 344 THR C O 1
ATOM 9182 N N . ASN C 1 345 ? 36.222 3.283 -1.211 1.00 21.90 345 ASN C N 1
ATOM 9183 C CA . ASN C 1 345 ? 35.597 3.452 0.109 1.00 19.10 345 ASN C CA 1
ATOM 9184 C C . ASN C 1 345 ? 35.728 2.098 0.791 1.00 18.29 345 ASN C C 1
ATOM 9185 O O . ASN C 1 345 ? 36.310 1.168 0.231 1.00 19.68 345 ASN C O 1
ATOM 9190 N N . SER C 1 346 ? 35.238 1.975 1.990 1.00 17.54 346 SER C N 1
ATOM 9191 C CA . SER C 1 346 ? 35.478 0.764 2.753 1.00 18.39 346 SER C CA 1
ATOM 9192 C C . SER C 1 346 ? 34.896 -0.467 2.148 1.00 18.77 346 SER C C 1
ATOM 9193 O O . SER C 1 346 ? 35.447 -1.544 2.273 1.00 19.01 346 SER C O 1
ATOM 9196 N N . GLU C 1 347 ? 33.773 -0.292 1.477 1.00 21.52 347 GLU C N 1
ATOM 9197 C CA . GLU C 1 347 ? 33.091 -1.381 0.765 1.00 22.63 347 GLU C CA 1
ATOM 9198 C C . GLU C 1 347 ? 33.769 -1.813 -0.530 1.00 20.13 347 GLU C C 1
ATOM 9199 O O . GLU C 1 347 ? 33.863 -2.986 -0.808 1.00 19.69 347 GLU C O 1
ATOM 9205 N N . THR C 1 348 ? 34.243 -0.861 -1.319 1.00 20.63 348 THR C N 1
ATOM 9206 C CA . THR C 1 348 ? 34.896 -1.182 -2.560 1.00 18.98 348 THR C CA 1
ATOM 9207 C C . THR C 1 348 ? 36.292 -1.687 -2.267 1.00 20.26 348 THR C C 1
ATOM 9208 O O . THR C 1 348 ? 36.724 -2.695 -2.835 1.00 19.61 348 THR C O 1
ATOM 9212 N N . ALA C 1 349 ? 36.985 -1.032 -1.351 1.00 20.58 349 ALA C N 1
ATOM 9213 C CA . ALA C 1 349 ? 38.280 -1.560 -0.909 1.00 21.54 349 ALA C CA 1
ATOM 9214 C C . ALA C 1 349 ? 38.097 -2.967 -0.346 1.00 21.15 349 ALA C C 1
ATOM 9215 O O . ALA C 1 349 ? 38.838 -3.930 -0.734 1.00 21.49 349 ALA C O 1
ATOM 9217 N N . GLY C 1 350 ? 37.113 -3.134 0.525 1.00 20.50 350 GLY C N 1
ATOM 9218 C CA . GLY C 1 350 ? 36.959 -4.458 1.213 1.00 21.30 350 GLY C CA 1
ATOM 9219 C C . GLY C 1 350 ? 36.662 -5.591 0.261 1.00 22.51 350 GLY C C 1
ATOM 9220 O O . GLY C 1 350 ? 37.216 -6.700 0.348 1.00 20.82 350 GLY C O 1
ATOM 9221 N N . PHE C 1 351 ? 35.800 -5.303 -0.696 1.00 22.64 351 PHE C N 1
ATOM 9222 C CA . PHE C 1 351 ? 35.497 -6.281 -1.701 1.00 23.62 351 PHE C CA 1
ATOM 9223 C C . PHE C 1 351 ? 36.731 -6.645 -2.518 1.00 23.17 351 PHE C C 1
ATOM 9224 O O . PHE C 1 351 ? 36.990 -7.802 -2.800 1.00 21.89 351 PHE C O 1
ATOM 9232 N N . PHE C 1 352 ? 37.482 -5.647 -2.940 1.00 23.91 352 PHE C N 1
ATOM 9233 C CA . PHE C 1 352 ? 38.677 -5.943 -3.750 1.00 22.16 352 PHE C CA 1
ATOM 9234 C C . PHE C 1 352 ? 39.719 -6.760 -2.956 1.00 22.04 352 PHE C C 1
ATOM 9235 O O . PHE C 1 352 ? 40.305 -7.720 -3.475 1.00 20.55 352 PHE C O 1
ATOM 9243 N N . ARG C 1 353 ? 39.934 -6.375 -1.688 1.00 21.94 353 ARG C N 1
ATOM 9244 C CA . ARG C 1 353 ? 40.919 -7.016 -0.826 1.00 22.97 353 ARG C CA 1
ATOM 9245 C C . ARG C 1 353 ? 40.513 -8.483 -0.660 1.00 27.06 353 ARG C C 1
ATOM 9246 O O . ARG C 1 353 ? 41.344 -9.368 -0.749 1.00 26.78 353 ARG C O 1
ATOM 9254 N N . HIS C 1 354 ? 39.216 -8.717 -0.516 1.00 29.74 354 HIS C N 1
ATOM 9255 C CA . HIS C 1 354 ? 38.660 -10.065 -0.396 1.00 34.62 354 HIS C CA 1
ATOM 9256 C C . HIS C 1 354 ? 38.803 -10.873 -1.689 1.00 31.28 354 HIS C C 1
ATOM 9257 O O . HIS C 1 354 ? 39.070 -12.049 -1.648 1.00 27.61 354 HIS C O 1
ATOM 9264 N N . LEU C 1 355 ? 38.610 -10.236 -2.828 1.00 28.03 355 LEU C N 1
ATOM 9265 C CA . LEU C 1 355 ? 38.821 -10.892 -4.094 1.00 27.98 355 LEU C CA 1
ATOM 9266 C C . LEU C 1 355 ? 40.284 -11.345 -4.233 1.00 27.79 355 LEU C C 1
ATOM 9267 O O . LEU C 1 355 ? 40.574 -12.425 -4.705 1.00 23.66 355 LEU C O 1
ATOM 9272 N N . CYS C 1 356 ? 41.202 -10.463 -3.858 1.00 28.77 356 CYS C N 1
ATOM 9273 C CA . CYS C 1 356 ? 42.622 -10.790 -3.897 1.00 27.84 356 CYS C CA 1
ATOM 9274 C C . CYS C 1 356 ? 42.894 -12.002 -3.047 1.00 30.01 356 CYS C C 1
ATOM 9275 O O . CYS C 1 356 ? 43.578 -12.921 -3.465 1.00 29.00 356 CYS C O 1
ATOM 9278 N N . GLN C 1 357 ? 42.372 -11.976 -1.844 1.00 31.28 357 GLN C N 1
ATOM 9279 C CA . GLN C 1 357 ? 42.580 -13.064 -0.889 1.00 35.95 357 GLN C CA 1
ATOM 9280 C C . GLN C 1 357 ? 42.000 -14.404 -1.399 1.00 33.16 357 GLN C C 1
ATOM 9281 O O . GLN C 1 357 ? 42.678 -15.426 -1.362 1.00 27.44 357 GLN C O 1
ATOM 9287 N N . ASP C 1 358 ? 40.805 -14.385 -1.983 1.00 33.10 358 ASP C N 1
ATOM 9288 C CA . ASP C 1 358 ? 40.286 -15.582 -2.635 1.00 34.39 358 ASP C CA 1
ATOM 9289 C C . ASP C 1 358 ? 41.089 -16.075 -3.810 1.00 33.92 358 ASP C C 1
ATOM 9290 O O . ASP C 1 358 ? 41.120 -17.283 -4.036 1.00 45.08 358 ASP C O 1
ATOM 9295 N N . SER C 1 359 ? 41.681 -15.188 -4.600 1.00 29.56 359 SER C N 1
ATOM 9296 C CA . SER C 1 359 ? 42.484 -15.601 -5.762 1.00 28.06 359 SER C CA 1
ATOM 9297 C C . SER C 1 359 ? 43.920 -15.904 -5.379 1.00 27.08 359 SER C C 1
ATOM 9298 O O . SER C 1 359 ? 44.733 -16.170 -6.244 1.00 26.24 359 SER C O 1
ATOM 9301 N N . GLU C 1 360 ? 44.250 -15.789 -4.110 1.00 28.54 360 GLU C N 1
ATOM 9302 C CA . GLU C 1 360 ? 45.642 -15.933 -3.667 1.00 34.48 360 GLU C CA 1
ATOM 9303 C C . GLU C 1 360 ? 46.585 -14.944 -4.357 1.00 32.41 360 GLU C C 1
ATOM 9304 O O . GLU C 1 360 ? 47.684 -15.290 -4.738 1.00 29.84 360 GLU C O 1
ATOM 9310 N N . VAL C 1 361 ? 46.144 -13.708 -4.492 1.00 30.30 361 VAL C N 1
ATOM 9311 C CA . VAL C 1 361 ? 46.971 -12.648 -5.062 1.00 28.17 361 VAL C CA 1
ATOM 9312 C C . VAL C 1 361 ? 47.238 -11.705 -3.901 1.00 25.34 361 VAL C C 1
ATOM 9313 O O . VAL C 1 361 ? 46.287 -11.330 -3.179 1.00 22.70 361 VAL C O 1
ATOM 9317 N N . PRO C 1 362 ? 48.515 -11.345 -3.691 1.00 23.33 362 PRO C N 1
ATOM 9318 C CA . PRO C 1 362 ? 48.873 -10.386 -2.657 1.00 22.05 362 PRO C CA 1
ATOM 9319 C C . PRO C 1 362 ? 48.329 -9.008 -3.032 1.00 21.88 362 PRO C C 1
ATOM 9320 O O . PRO C 1 362 ? 48.207 -8.668 -4.242 1.00 20.37 362 PRO C O 1
ATOM 9324 N N . VAL C 1 363 ? 47.962 -8.242 -2.010 1.00 20.76 363 VAL C N 1
ATOM 9325 C CA . VAL C 1 363 ? 47.325 -6.942 -2.243 1.00 22.40 363 VAL C CA 1
ATOM 9326 C C . VAL C 1 363 ? 47.913 -5.939 -1.267 1.00 22.27 363 VAL C C 1
ATOM 9327 O O . VAL C 1 363 ? 48.265 -6.326 -0.201 1.00 22.98 363 VAL C O 1
ATOM 9331 N N . GLN C 1 364 ? 48.019 -4.673 -1.656 1.00 23.45 364 GLN C N 1
ATOM 9332 C CA . GLN C 1 364 ? 48.740 -3.668 -0.881 1.00 24.42 364 GLN C CA 1
ATOM 9333 C C . GLN C 1 364 ? 47.824 -2.434 -0.722 1.00 23.57 364 GLN C C 1
ATOM 9334 O O . GLN C 1 364 ? 46.805 -2.322 -1.432 1.00 19.32 364 GLN C O 1
ATOM 9340 N N . SER C 1 365 ? 48.194 -1.525 0.183 1.00 22.31 365 SER C N 1
ATOM 9341 C CA . SER C 1 365 ? 47.462 -0.252 0.337 1.00 26.58 365 SER C CA 1
ATOM 9342 C C . SER C 1 365 ? 48.331 0.964 0.142 1.00 25.92 365 SER C C 1
ATOM 9343 O O . SER C 1 365 ? 49.494 0.999 0.575 1.00 28.99 365 SER C O 1
ATOM 9346 N N . PHE C 1 366 ? 47.758 1.965 -0.508 1.00 25.04 366 PHE C N 1
ATOM 9347 C CA . PHE C 1 366 ? 48.435 3.235 -0.713 1.00 25.40 366 PHE C CA 1
ATOM 9348 C C . PHE C 1 366 ? 47.516 4.345 -0.273 1.00 27.10 366 PHE C C 1
ATOM 9349 O O . PHE C 1 366 ? 46.341 4.461 -0.703 1.00 22.32 366 PHE C O 1
ATOM 9357 N N . VAL C 1 367 ? 48.104 5.156 0.567 1.00 25.50 367 VAL C N 1
ATOM 9358 C CA . VAL C 1 367 ? 47.664 6.471 0.796 1.00 28.44 367 VAL C CA 1
ATOM 9359 C C . VAL C 1 367 ? 48.917 7.389 0.650 1.00 30.20 367 VAL C C 1
ATOM 9360 O O . VAL C 1 367 ? 50.086 7.007 0.956 1.00 25.73 367 VAL C O 1
ATOM 9364 N N . THR C 1 368 ? 48.670 8.580 0.150 1.00 30.44 368 THR C N 1
ATOM 9365 C CA . THR C 1 368 ? 49.721 9.635 0.086 1.00 35.09 368 THR C CA 1
ATOM 9366 C C . THR C 1 368 ? 50.218 10.098 1.494 1.00 35.04 368 THR C C 1
ATOM 9367 O O . THR C 1 368 ? 49.475 10.102 2.506 1.00 33.52 368 THR C O 1
ATOM 9371 N N . ARG C 1 369 ? 51.459 10.536 1.580 1.00 35.87 369 ARG C N 1
ATOM 9372 C CA . ARG C 1 369 ? 51.837 11.349 2.756 1.00 35.34 369 ARG C CA 1
ATOM 9373 C C . ARG C 1 369 ? 50.806 12.443 2.993 1.00 31.28 369 ARG C C 1
ATOM 9374 O O . ARG C 1 369 ? 50.316 13.078 2.048 1.00 30.49 369 ARG C O 1
ATOM 9382 N N . SER C 1 370 ? 50.444 12.667 4.247 1.00 30.43 370 SER C N 1
ATOM 9383 C CA . SER C 1 370 ? 49.359 13.619 4.522 1.00 28.75 370 SER C CA 1
ATOM 9384 C C . SER C 1 370 ? 49.747 15.102 4.269 1.00 30.99 370 SER C C 1
ATOM 9385 O O . SER C 1 370 ? 48.879 15.957 4.201 1.00 34.07 370 SER C O 1
ATOM 9388 N N . ASP C 1 371 ? 51.023 15.376 4.010 1.00 32.87 371 ASP C N 1
ATOM 9389 C CA . ASP C 1 371 ? 51.484 16.717 3.645 1.00 35.72 371 ASP C CA 1
ATOM 9390 C C . ASP C 1 371 ? 51.727 16.881 2.153 1.00 38.67 371 ASP C C 1
ATOM 9391 O O . ASP C 1 371 ? 52.340 17.858 1.754 1.00 39.00 371 ASP C O 1
ATOM 9396 N N . MET C 1 372 ? 51.289 15.919 1.354 1.00 42.36 372 MET C N 1
ATOM 9397 C CA . MET C 1 372 ? 51.387 15.980 -0.111 1.00 48.10 372 MET C CA 1
ATOM 9398 C C . MET C 1 372 ? 50.006 15.699 -0.705 1.00 52.68 372 MET C C 1
ATOM 9399 O O . MET C 1 372 ? 49.280 14.818 -0.220 1.00 55.14 372 MET C O 1
ATOM 9404 N N . GLY C 1 373 ? 49.668 16.418 -1.773 1.00 53.81 373 GLY C N 1
ATOM 9405 C CA . GLY C 1 373 ? 48.602 15.985 -2.678 1.00 57.18 373 GLY C CA 1
ATOM 9406 C C . GLY C 1 373 ? 48.894 14.586 -3.207 1.00 56.32 373 GLY C C 1
ATOM 9407 O O . GLY C 1 373 ? 48.017 13.925 -3.770 1.00 60.01 373 GLY C O 1
ATOM 9408 N N . GLY C 1 379 ? 38.804 7.450 -12.144 1.00 34.75 379 GLY C N 1
ATOM 9409 C CA . GLY C 1 379 ? 38.191 6.808 -10.951 1.00 41.99 379 GLY C CA 1
ATOM 9410 C C . GLY C 1 379 ? 37.022 7.623 -10.349 1.00 45.42 379 GLY C C 1
ATOM 9411 O O . GLY C 1 379 ? 35.817 7.299 -10.539 1.00 41.08 379 GLY C O 1
ATOM 9412 N N . PRO C 1 380 ? 37.347 8.716 -9.637 1.00 48.37 380 PRO C N 1
ATOM 9413 C CA . PRO C 1 380 ? 36.243 9.575 -9.124 1.00 47.38 380 PRO C CA 1
ATOM 9414 C C . PRO C 1 380 ? 35.374 10.219 -10.249 1.00 43.64 380 PRO C C 1
ATOM 9415 O O . PRO C 1 380 ? 34.183 10.476 -10.045 1.00 46.15 380 PRO C O 1
ATOM 9419 N N . ILE C 1 381 ? 35.992 10.468 -11.404 1.00 39.21 381 ILE C N 1
ATOM 9420 C CA . ILE C 1 381 ? 35.343 11.061 -12.559 1.00 39.80 381 ILE C CA 1
ATOM 9421 C C . ILE C 1 381 ? 34.182 10.212 -13.078 1.00 38.48 381 ILE C C 1
ATOM 9422 O O . ILE C 1 381 ? 33.110 10.726 -13.410 1.00 40.84 381 ILE C O 1
ATOM 9427 N N . THR C 1 382 ? 34.400 8.910 -13.182 1.00 39.20 382 THR C N 1
ATOM 9428 C CA . THR C 1 382 ? 33.398 8.042 -13.794 1.00 36.82 382 THR C CA 1
ATOM 9429 C C . THR C 1 382 ? 32.300 7.786 -12.751 1.00 37.64 382 THR C C 1
ATOM 9430 O O . THR C 1 382 ? 31.082 7.761 -13.080 1.00 33.49 382 THR C O 1
ATOM 9434 N N . ALA C 1 383 ? 32.710 7.639 -11.480 1.00 39.31 383 ALA C N 1
ATOM 9435 C CA . ALA C 1 383 ? 31.740 7.569 -10.359 1.00 41.28 383 ALA C CA 1
ATOM 9436 C C . ALA C 1 383 ? 30.823 8.798 -10.365 1.00 42.46 383 ALA C C 1
ATOM 9437 O O . ALA C 1 383 ? 29.632 8.709 -10.025 1.00 35.44 383 ALA C O 1
ATOM 9439 N N . SER C 1 384 ? 31.381 9.955 -10.721 1.00 40.02 384 SER C N 1
ATOM 9440 C CA . SER C 1 384 ? 30.572 11.168 -10.634 1.00 45.29 384 SER C CA 1
ATOM 9441 C C . SER C 1 384 ? 29.759 11.351 -11.914 1.00 40.91 384 SER C C 1
ATOM 9442 O O . SER C 1 384 ? 28.746 12.008 -11.894 1.00 42.77 384 SER C O 1
ATOM 9445 N N . GLN C 1 385 ? 30.189 10.758 -13.025 1.00 36.99 385 GLN C N 1
ATOM 9446 C CA . GLN C 1 385 ? 29.395 10.819 -14.260 1.00 37.31 385 GLN C CA 1
ATOM 9447 C C . GLN C 1 385 ? 28.179 9.879 -14.198 1.00 36.07 385 GLN C C 1
ATOM 9448 O O . GLN C 1 385 ? 27.066 10.277 -14.353 1.00 37.84 385 GLN C O 1
ATOM 9454 N N . VAL C 1 386 ? 28.451 8.630 -13.872 1.00 33.31 386 VAL C N 1
ATOM 9455 C CA . VAL C 1 386 ? 27.562 7.519 -14.000 1.00 31.08 386 VAL C CA 1
ATOM 9456 C C . VAL C 1 386 ? 26.987 7.120 -12.588 1.00 31.70 386 VAL C C 1
ATOM 9457 O O . VAL C 1 386 ? 25.903 6.485 -12.486 1.00 30.10 386 VAL C O 1
ATOM 9461 N N . GLY C 1 387 ? 27.673 7.535 -11.505 1.00 24.72 387 GLY C N 1
ATOM 9462 C CA . GLY C 1 387 ? 27.221 7.269 -10.100 1.00 22.86 387 GLY C CA 1
ATOM 9463 C C . GLY C 1 387 ? 27.582 5.896 -9.519 1.00 21.03 387 GLY C C 1
ATOM 9464 O O . GLY C 1 387 ? 26.979 5.453 -8.553 1.00 20.04 387 GLY C O 1
ATOM 9465 N N . VAL C 1 388 ? 28.554 5.217 -10.143 1.00 21.23 388 VAL C N 1
ATOM 9466 C CA . VAL C 1 388 ? 28.935 3.857 -9.811 1.00 21.42 388 VAL C CA 1
ATOM 9467 C C . VAL C 1 388 ? 30.031 3.797 -8.724 1.00 22.78 388 VAL C C 1
ATOM 9468 O O . VAL C 1 388 ? 31.017 4.529 -8.779 1.00 22.34 388 VAL C O 1
ATOM 9472 N N . ARG C 1 389 ? 29.815 2.952 -7.733 1.00 21.29 389 ARG C N 1
ATOM 9473 C CA . ARG C 1 389 ? 30.848 2.527 -6.831 1.00 23.71 389 ARG C CA 1
ATOM 9474 C C . ARG C 1 389 ? 32.099 2.095 -7.558 1.00 21.90 389 ARG C C 1
ATOM 9475 O O . ARG C 1 389 ? 32.044 1.341 -8.520 1.00 22.21 389 ARG C O 1
ATOM 9483 N N . THR C 1 390 ? 33.231 2.476 -6.985 1.00 19.66 390 THR C N 1
ATOM 9484 C CA . THR C 1 390 ? 34.516 2.411 -7.667 1.00 19.25 390 THR C CA 1
ATOM 9485 C C . THR C 1 390 ? 35.567 2.026 -6.630 1.00 18.02 390 THR C C 1
ATOM 9486 O O . THR C 1 390 ? 35.477 2.483 -5.493 1.00 17.55 390 THR C O 1
ATOM 9490 N N . VAL C 1 391 ? 36.474 1.110 -6.954 1.00 18.73 391 VAL C N 1
ATOM 9491 C CA . VAL C 1 391 ? 37.696 0.918 -6.162 1.00 19.48 391 VAL C CA 1
ATOM 9492 C C . VAL C 1 391 ? 38.762 1.365 -7.182 1.00 19.59 391 VAL C C 1
ATOM 9493 O O . VAL C 1 391 ? 38.728 0.905 -8.333 1.00 16.78 391 VAL C O 1
ATOM 9497 N N . ASP C 1 392 ? 39.745 2.103 -6.697 1.00 19.15 392 ASP C N 1
ATOM 9498 C CA . ASP C 1 392 ? 40.842 2.573 -7.470 1.00 20.45 392 ASP C CA 1
ATOM 9499 C C . ASP C 1 392 ? 41.998 1.710 -7.090 1.00 19.88 392 ASP C C 1
ATOM 9500 O O . ASP C 1 392 ? 42.402 1.756 -5.926 1.00 16.40 392 ASP C O 1
ATOM 9505 N N . ILE C 1 393 ? 42.530 0.971 -8.067 1.00 19.00 393 ILE C N 1
ATOM 9506 C CA . ILE C 1 393 ? 43.653 0.104 -7.857 1.00 20.86 393 ILE C CA 1
ATOM 9507 C C . ILE C 1 393 ? 44.739 0.343 -8.904 1.00 22.38 393 ILE C C 1
ATOM 9508 O O . ILE C 1 393 ? 44.524 0.964 -9.923 1.00 25.02 393 ILE C O 1
ATOM 9513 N N . GLY C 1 394 ? 45.940 -0.119 -8.627 1.00 23.88 394 GLY C N 1
ATOM 9514 C CA . GLY C 1 394 ? 47.002 0.022 -9.587 1.00 23.18 394 GLY C CA 1
ATOM 9515 C C . GLY C 1 394 ? 48.181 -0.866 -9.278 1.00 22.13 394 GLY C C 1
ATOM 9516 O O . GLY C 1 394 ? 48.442 -1.186 -8.119 1.00 22.10 394 GLY C O 1
ATOM 9517 N N . LEU C 1 395 ? 48.865 -1.301 -10.327 1.00 20.62 395 LEU C N 1
ATOM 9518 C CA . LEU C 1 395 ? 50.128 -1.975 -10.115 1.00 21.01 395 LEU C CA 1
ATOM 9519 C C . LEU C 1 395 ? 51.211 -0.936 -9.735 1.00 21.07 395 LEU C C 1
ATOM 9520 O O . LEU C 1 395 ? 51.224 0.181 -10.271 1.00 21.28 395 LEU C O 1
ATOM 9525 N N . PRO C 1 396 ? 52.100 -1.296 -8.819 1.00 19.78 396 PRO C N 1
ATOM 9526 C CA . PRO C 1 396 ? 53.130 -0.386 -8.319 1.00 20.31 396 PRO C CA 1
ATOM 9527 C C . PRO C 1 396 ? 54.268 -0.176 -9.319 1.00 20.85 396 PRO C C 1
ATOM 9528 O O . PRO C 1 396 ? 54.854 -1.115 -9.863 1.00 21.10 396 PRO C O 1
ATOM 9532 N N . THR C 1 397 ? 54.537 1.072 -9.618 1.00 21.92 397 THR C N 1
ATOM 9533 C CA . THR C 1 397 ? 55.532 1.400 -10.616 1.00 21.92 397 THR C CA 1
ATOM 9534 C C . THR C 1 397 ? 56.433 2.532 -10.150 1.00 21.68 397 THR C C 1
ATOM 9535 O O . THR C 1 397 ? 56.101 3.259 -9.199 1.00 22.87 397 THR C O 1
ATOM 9539 N N . PHE C 1 398 ? 57.541 2.701 -10.842 1.00 19.82 398 PHE C N 1
ATOM 9540 C CA . PHE C 1 398 ? 58.389 3.867 -10.606 1.00 20.59 398 PHE C CA 1
ATOM 9541 C C . PHE C 1 398 ? 58.432 4.768 -11.849 1.00 20.50 398 PHE C C 1
ATOM 9542 O O . PHE C 1 398 ? 58.214 4.295 -12.952 1.00 22.28 398 PHE C O 1
ATOM 9550 N N . ALA C 1 399 ? 58.830 6.031 -11.672 1.00 20.51 399 ALA C N 1
ATOM 9551 C CA . ALA C 1 399 ? 59.224 6.946 -12.752 1.00 18.09 399 ALA C CA 1
ATOM 9552 C C . ALA C 1 399 ? 58.033 7.294 -13.601 1.00 18.38 399 ALA C C 1
ATOM 9553 O O . ALA C 1 399 ? 58.136 7.532 -14.804 1.00 19.27 399 ALA C O 1
ATOM 9555 N N . MET C 1 400 ? 56.881 7.372 -12.977 1.00 19.50 400 MET C N 1
ATOM 9556 C CA . MET C 1 400 ? 55.671 7.591 -13.726 1.00 19.81 400 MET C CA 1
ATOM 9557 C C . MET C 1 400 ? 55.743 8.954 -14.450 1.00 18.84 400 MET C C 1
ATOM 9558 O O . MET C 1 400 ? 56.032 9.995 -13.814 1.00 18.47 400 MET C O 1
ATOM 9563 N N . HIS C 1 401 ? 55.387 8.916 -15.735 1.00 17.89 401 HIS C N 1
ATOM 9564 C CA . HIS C 1 401 ? 55.396 10.008 -16.697 1.00 18.49 401 HIS C CA 1
ATOM 9565 C C . HIS C 1 401 ? 56.782 10.233 -17.330 1.00 17.47 401 HIS C C 1
ATOM 9566 O O . HIS C 1 401 ? 56.958 11.119 -18.139 1.00 17.98 401 HIS C O 1
ATOM 9573 N N . SER C 1 402 ? 57.752 9.379 -17.020 1.00 18.18 402 SER C N 1
ATOM 9574 C CA . SER C 1 402 ? 58.940 9.303 -17.822 1.00 18.35 402 SER C CA 1
ATOM 9575 C C . SER C 1 402 ? 58.561 8.752 -19.173 1.00 17.67 402 SER C C 1
ATOM 9576 O O . SER C 1 402 ? 57.470 8.190 -19.357 1.00 18.60 402 SER C O 1
ATOM 9579 N N . ILE C 1 403 ? 59.492 8.899 -20.110 1.00 17.94 403 ILE C N 1
ATOM 9580 C CA . ILE C 1 403 ? 59.480 8.135 -21.344 1.00 17.56 403 ILE C CA 1
ATOM 9581 C C . ILE C 1 403 ? 59.773 6.665 -21.118 1.00 17.66 403 ILE C C 1
ATOM 9582 O O . ILE C 1 403 ? 59.548 5.833 -22.017 1.00 18.69 403 ILE C O 1
ATOM 9587 N N . ARG C 1 404 ? 60.332 6.328 -19.966 1.00 16.41 404 ARG C N 1
ATOM 9588 C CA . ARG C 1 404 ? 60.610 4.912 -19.699 1.00 17.06 404 ARG C CA 1
ATOM 9589 C C . ARG C 1 404 ? 60.354 4.603 -18.254 1.00 17.73 404 ARG C C 1
ATOM 9590 O O . ARG C 1 404 ? 61.155 4.956 -17.362 1.00 18.47 404 ARG C O 1
ATOM 9598 N N . GLU C 1 405 ? 59.220 3.959 -18.022 1.00 18.58 405 GLU C N 1
ATOM 9599 C CA . GLU C 1 405 ? 58.742 3.671 -16.666 1.00 18.96 405 GLU C CA 1
ATOM 9600 C C . GLU C 1 405 ? 59.109 2.230 -16.225 1.00 18.37 405 GLU C C 1
ATOM 9601 O O . GLU C 1 405 ? 59.591 1.402 -17.035 1.00 16.68 405 GLU C O 1
ATOM 9607 N N . LEU C 1 406 ? 58.875 1.917 -14.956 1.00 17.71 406 LEU C N 1
ATOM 9608 C CA . LEU C 1 406 ? 59.276 0.603 -14.455 1.00 18.37 406 LEU C CA 1
ATOM 9609 C C . LEU C 1 406 ? 58.189 -0.018 -13.664 1.00 20.02 406 LEU C C 1
ATOM 9610 O O . LEU C 1 406 ? 57.664 0.642 -12.747 1.00 23.85 406 LEU C O 1
ATOM 9615 N N . ALA C 1 407 ? 57.854 -1.261 -14.004 1.00 18.79 407 ALA C N 1
ATOM 9616 C CA . ALA C 1 407 ? 56.963 -2.065 -13.218 1.00 19.70 407 ALA C CA 1
ATOM 9617 C C . ALA C 1 407 ? 57.610 -3.392 -12.803 1.00 20.65 407 ALA C C 1
ATOM 9618 O O . ALA C 1 407 ? 58.733 -3.748 -13.253 1.00 18.69 407 ALA C O 1
ATOM 9620 N N . GLY C 1 408 ? 56.876 -4.149 -11.978 1.00 20.68 408 GLY C N 1
ATOM 9621 C CA . GLY C 1 408 ? 57.308 -5.485 -11.568 1.00 20.09 408 GLY C CA 1
ATOM 9622 C C . GLY C 1 408 ? 56.829 -6.484 -12.607 1.00 21.33 408 GLY C C 1
ATOM 9623 O O . GLY C 1 408 ? 55.663 -6.448 -13.062 1.00 17.81 408 GLY C O 1
ATOM 9624 N N . SER C 1 409 ? 57.726 -7.396 -12.982 1.00 21.02 409 SER C N 1
ATOM 9625 C CA . SER C 1 409 ? 57.423 -8.422 -13.972 1.00 20.20 409 SER C CA 1
ATOM 9626 C C . SER C 1 409 ? 56.454 -9.501 -13.461 1.00 21.62 409 SER C C 1
ATOM 9627 O O . SER C 1 409 ? 56.040 -10.316 -14.234 1.00 20.16 409 SER C O 1
ATOM 9630 N N . HIS C 1 410 ? 56.141 -9.553 -12.171 1.00 22.80 410 HIS C N 1
ATOM 9631 C CA . HIS C 1 410 ? 55.208 -10.541 -11.637 1.00 24.03 410 HIS C CA 1
ATOM 9632 C C . HIS C 1 410 ? 53.804 -9.954 -11.549 1.00 23.92 410 HIS C C 1
ATOM 9633 O O . HIS C 1 410 ? 52.848 -10.669 -11.332 1.00 23.27 410 HIS C O 1
ATOM 9640 N N . ASP C 1 411 ? 53.688 -8.637 -11.625 1.00 22.88 411 ASP C N 1
ATOM 9641 C CA . ASP C 1 411 ? 52.481 -7.960 -11.179 1.00 22.98 411 ASP C CA 1
ATOM 9642 C C . ASP C 1 411 ? 51.369 -8.053 -12.236 1.00 22.74 411 ASP C C 1
ATOM 9643 O O . ASP C 1 411 ? 50.197 -8.088 -11.886 1.00 22.44 411 ASP C O 1
ATOM 9648 N N . LEU C 1 412 ? 51.738 -8.086 -13.522 1.00 21.88 412 LEU C N 1
ATOM 9649 C CA . LEU C 1 412 ? 50.755 -8.193 -14.570 1.00 21.46 412 LEU C CA 1
ATOM 9650 C C . LEU C 1 412 ? 49.959 -9.463 -14.360 1.00 22.20 412 LEU C C 1
ATOM 9651 O O . LEU C 1 412 ? 48.744 -9.449 -14.460 1.00 20.82 412 LEU C O 1
ATOM 9656 N N . ALA C 1 413 ? 50.638 -10.560 -14.024 1.00 21.89 413 ALA C N 1
ATOM 9657 C CA . ALA C 1 413 ? 49.930 -11.842 -13.803 1.00 21.23 413 ALA C CA 1
ATOM 9658 C C . ALA C 1 413 ? 49.008 -11.701 -12.611 1.00 22.59 413 ALA C C 1
ATOM 9659 O O . ALA C 1 413 ? 47.877 -12.162 -12.625 1.00 21.52 413 ALA C O 1
ATOM 9661 N N . HIS C 1 414 ? 49.493 -11.067 -11.562 1.00 22.71 414 HIS C N 1
ATOM 9662 C CA . HIS C 1 414 ? 48.656 -10.864 -10.417 1.00 23.42 414 HIS C CA 1
ATOM 9663 C C . HIS C 1 414 ? 47.374 -10.117 -10.751 1.00 24.53 414 HIS C C 1
ATOM 9664 O O . HIS C 1 414 ? 46.290 -10.531 -10.345 1.00 23.76 414 HIS C O 1
ATOM 9671 N N . LEU C 1 415 ? 47.503 -9.025 -11.508 1.00 23.32 415 LEU C N 1
ATOM 9672 C CA . LEU C 1 415 ? 46.372 -8.195 -11.829 1.00 21.91 415 LEU C CA 1
ATOM 9673 C C . LEU C 1 415 ? 45.370 -8.934 -12.764 1.00 23.33 415 LEU C C 1
ATOM 9674 O O . LEU C 1 415 ? 44.143 -8.835 -12.593 1.00 22.15 415 LEU C O 1
ATOM 9679 N N . VAL C 1 416 ? 45.904 -9.617 -13.773 1.00 22.58 416 VAL C N 1
ATOM 9680 C CA . VAL C 1 416 ? 45.081 -10.409 -14.698 1.00 22.51 416 VAL C CA 1
ATOM 9681 C C . VAL C 1 416 ? 44.319 -11.454 -13.920 1.00 21.68 416 VAL C C 1
ATOM 9682 O O . VAL C 1 416 ? 43.139 -11.612 -14.123 1.00 20.93 416 VAL C O 1
ATOM 9686 N N . LYS C 1 417 ? 44.958 -12.114 -12.974 1.00 22.62 417 LYS C N 1
ATOM 9687 C CA . LYS C 1 417 ? 44.234 -13.057 -12.194 1.00 22.93 417 LYS C CA 1
ATOM 9688 C C . LYS C 1 417 ? 43.028 -12.458 -11.419 1.00 24.38 417 LYS C C 1
ATOM 9689 O O . LYS C 1 417 ? 41.911 -12.988 -11.488 1.00 24.18 417 LYS C O 1
ATOM 9695 N N . VAL C 1 418 ? 43.242 -11.359 -10.719 1.00 22.71 418 VAL C N 1
ATOM 9696 C CA . VAL C 1 418 ? 42.200 -10.759 -9.920 1.00 23.97 418 VAL C CA 1
ATOM 9697 C C . VAL C 1 418 ? 41.126 -10.069 -10.751 1.00 22.52 418 VAL C C 1
ATOM 9698 O O . VAL C 1 418 ? 39.979 -10.064 -10.368 1.00 20.93 418 VAL C O 1
ATOM 9702 N N . LEU C 1 419 ? 41.505 -9.449 -11.866 1.00 20.98 419 LEU C N 1
ATOM 9703 C CA . LEU C 1 419 ? 40.528 -8.905 -12.772 1.00 22.71 419 LEU C CA 1
ATOM 9704 C C . LEU C 1 419 ? 39.616 -10.011 -13.342 1.00 22.78 419 LEU C C 1
ATOM 9705 O O . LEU C 1 419 ? 38.396 -9.811 -13.427 1.00 25.52 419 LEU C O 1
ATOM 9710 N N . GLY C 1 420 ? 40.213 -11.142 -13.723 1.00 23.99 420 GLY C N 1
ATOM 9711 C CA . GLY C 1 420 ? 39.480 -12.332 -14.136 1.00 23.41 420 GLY C CA 1
ATOM 9712 C C . GLY C 1 420 ? 38.527 -12.781 -13.010 1.00 25.07 420 GLY C C 1
ATOM 9713 O O . GLY C 1 420 ? 37.373 -13.105 -13.258 1.00 25.10 420 GLY C O 1
ATOM 9714 N N . ALA C 1 421 ? 38.973 -12.733 -11.760 1.00 22.19 421 ALA C N 1
ATOM 9715 C CA . ALA C 1 421 ? 38.078 -13.122 -10.661 1.00 23.58 421 ALA C CA 1
ATOM 9716 C C . ALA C 1 421 ? 36.936 -12.108 -10.504 1.00 23.08 421 ALA C C 1
ATOM 9717 O O . ALA C 1 421 ? 35.802 -12.472 -10.231 1.00 25.58 421 ALA C O 1
ATOM 9719 N N . PHE C 1 422 ? 37.231 -10.833 -10.699 1.00 22.96 422 PHE C N 1
ATOM 9720 C CA . PHE C 1 422 ? 36.205 -9.799 -10.591 1.00 21.30 422 PHE C CA 1
ATOM 9721 C C . PHE C 1 422 ? 35.146 -9.987 -11.692 1.00 22.59 422 PHE C C 1
ATOM 9722 O O . PHE C 1 422 ? 33.911 -9.874 -11.462 1.00 21.46 422 PHE C O 1
ATOM 9730 N N . TYR C 1 423 ? 35.619 -10.256 -12.903 1.00 21.97 423 TYR C N 1
ATOM 9731 C CA . TYR C 1 423 ? 34.687 -10.327 -14.027 1.00 22.75 423 TYR C CA 1
ATOM 9732 C C . TYR C 1 423 ? 33.821 -11.571 -13.946 1.00 25.30 423 TYR C C 1
ATOM 9733 O O . TYR C 1 423 ? 32.753 -11.591 -14.505 1.00 27.84 423 TYR C O 1
ATOM 9742 N N . ALA C 1 424 ? 34.308 -12.602 -13.267 1.00 26.76 424 ALA C N 1
ATOM 9743 C CA . ALA C 1 424 ? 33.583 -13.806 -13.089 1.00 28.47 424 ALA C CA 1
ATOM 9744 C C . ALA C 1 424 ? 32.805 -13.787 -11.804 1.00 32.07 424 ALA C C 1
ATOM 9745 O O . ALA C 1 424 ? 32.220 -14.797 -11.497 1.00 31.75 424 ALA C O 1
ATOM 9747 N N . SER C 1 425 ? 32.770 -12.705 -11.031 1.00 32.11 425 SER C N 1
ATOM 9748 C CA . SER C 1 425 ? 32.063 -12.806 -9.759 1.00 35.66 425 SER C CA 1
ATOM 9749 C C . SER C 1 425 ? 30.597 -12.400 -9.803 1.00 38.35 425 SER C C 1
ATOM 9750 O O . SER C 1 425 ? 30.232 -11.302 -10.226 1.00 36.22 425 SER C O 1
ATOM 9753 N N . SER C 1 426 ? 29.780 -13.301 -9.282 1.00 50.00 426 SER C N 1
ATOM 9754 C CA . SER C 1 426 ? 28.346 -13.087 -9.072 1.00 61.39 426 SER C CA 1
ATOM 9755 C C . SER C 1 426 ? 27.943 -11.988 -8.110 1.00 64.10 426 SER C C 1
ATOM 9756 O O . SER C 1 426 ? 27.185 -11.106 -8.486 1.00 76.45 426 SER C O 1
ATOM 9759 N N . GLU C 1 427 ? 28.372 -12.074 -6.856 1.00 66.20 427 GLU C N 1
ATOM 9760 C CA . GLU C 1 427 ? 27.981 -11.076 -5.854 1.00 72.15 427 GLU C CA 1
ATOM 9761 C C . GLU C 1 427 ? 28.847 -9.834 -5.952 1.00 73.93 427 GLU C C 1
ATOM 9762 O O . GLU C 1 427 ? 29.896 -9.879 -6.594 1.00 75.95 427 GLU C O 1
ATOM 9768 N N . LEU C 1 428 ? 28.399 -8.742 -5.311 1.00 71.86 428 LEU C N 1
ATOM 9769 C CA . LEU C 1 428 ? 28.953 -7.395 -5.511 1.00 70.58 428 LEU C CA 1
ATOM 9770 C C . LEU C 1 428 ? 28.288 -6.433 -4.514 1.00 81.51 428 LEU C C 1
ATOM 9771 O O . LEU C 1 428 ? 27.234 -6.765 -3.989 1.00 96.35 428 LEU C O 1
ATOM 9776 N N . PRO C 1 429 ? 28.892 -5.251 -4.224 1.00 85.71 429 PRO C N 1
ATOM 9777 C CA . PRO C 1 429 ? 28.103 -4.244 -3.486 1.00 77.27 429 PRO C CA 1
ATOM 9778 C C . PRO C 1 429 ? 27.879 -2.864 -4.191 1.00 70.48 429 PRO C C 1
ATOM 9779 O O . PRO C 1 429 ? 27.813 -2.731 -5.438 1.00 64.78 429 PRO C O 1
ATOM 9783 N N . MET D 1 1 ? 43.561 4.099 45.861 1.00 54.96 1 MET D N 1
ATOM 9784 C CA . MET D 1 1 ? 43.239 4.002 44.438 1.00 49.94 1 MET D CA 1
ATOM 9785 C C . MET D 1 1 ? 43.793 5.194 43.663 1.00 47.07 1 MET D C 1
ATOM 9786 O O . MET D 1 1 ? 43.693 6.341 44.078 1.00 40.62 1 MET D O 1
ATOM 9791 N N . ARG D 1 2 ? 44.388 4.878 42.523 1.00 45.63 2 ARG D N 1
ATOM 9792 C CA . ARG D 1 2 ? 44.717 5.868 41.553 1.00 47.61 2 ARG D CA 1
ATOM 9793 C C . ARG D 1 2 ? 43.397 6.568 41.200 1.00 40.34 2 ARG D C 1
ATOM 9794 O O . ARG D 1 2 ? 43.364 7.770 41.047 1.00 37.65 2 ARG D O 1
ATOM 9802 N N . ALA D 1 3 ? 42.311 5.810 41.139 1.00 34.72 3 ALA D N 1
ATOM 9803 C CA . ALA D 1 3 ? 41.075 6.339 40.649 1.00 35.15 3 ALA D CA 1
ATOM 9804 C C . ALA D 1 3 ? 40.553 7.377 41.566 1.00 34.74 3 ALA D C 1
ATOM 9805 O O . ALA D 1 3 ? 39.979 8.336 41.110 1.00 31.84 3 ALA D O 1
ATOM 9807 N N . GLU D 1 4 ? 40.778 7.219 42.859 1.00 38.09 4 GLU D N 1
ATOM 9808 C CA . GLU D 1 4 ? 40.242 8.191 43.800 1.00 40.01 4 GLU D CA 1
ATOM 9809 C C . GLU D 1 4 ? 41.100 9.449 43.750 1.00 34.93 4 GLU D C 1
ATOM 9810 O O . GLU D 1 4 ? 40.596 10.538 43.771 1.00 31.33 4 GLU D O 1
ATOM 9816 N N . LEU D 1 5 ? 42.406 9.270 43.695 1.00 31.36 5 LEU D N 1
ATOM 9817 C CA . LEU D 1 5 ? 43.303 10.357 43.562 1.00 29.49 5 LEU D CA 1
ATOM 9818 C C . LEU D 1 5 ? 42.978 11.153 42.289 1.00 29.65 5 LEU D C 1
ATOM 9819 O O . LEU D 1 5 ? 42.940 12.395 42.303 1.00 28.24 5 LEU D O 1
ATOM 9824 N N . ASN D 1 6 ? 42.722 10.448 41.189 1.00 26.49 6 ASN D N 1
ATOM 9825 C CA . ASN D 1 6 ? 42.529 11.154 39.920 1.00 25.54 6 ASN D CA 1
ATOM 9826 C C . ASN D 1 6 ? 41.248 11.935 39.922 1.00 25.68 6 ASN D C 1
ATOM 9827 O O . ASN D 1 6 ? 41.188 13.054 39.407 1.00 24.05 6 ASN D O 1
ATOM 9832 N N . GLN D 1 7 ? 40.224 11.362 40.532 1.00 25.65 7 GLN D N 1
ATOM 9833 C CA . GLN D 1 7 ? 38.958 12.075 40.639 1.00 24.83 7 GLN D CA 1
ATOM 9834 C C . GLN D 1 7 ? 39.143 13.292 41.540 1.00 21.53 7 GLN D C 1
ATOM 9835 O O . GLN D 1 7 ? 38.625 14.377 41.253 1.00 21.39 7 GLN D O 1
ATOM 9841 N N . GLY D 1 8 ? 39.892 13.114 42.624 1.00 20.27 8 GLY D N 1
ATOM 9842 C CA . GLY D 1 8 ? 40.195 14.210 43.535 1.00 19.37 8 GLY D CA 1
ATOM 9843 C C . GLY D 1 8 ? 40.890 15.357 42.769 1.00 21.45 8 GLY D C 1
ATOM 9844 O O . GLY D 1 8 ? 40.564 16.523 42.970 1.00 23.67 8 GLY D O 1
ATOM 9845 N N . LEU D 1 9 ? 41.806 15.004 41.861 1.00 20.83 9 LEU D N 1
ATOM 9846 C CA . LEU D 1 9 ? 42.493 15.972 41.001 1.00 22.43 9 LEU D CA 1
ATOM 9847 C C . LEU D 1 9 ? 41.504 16.696 40.089 1.00 21.30 9 LEU D C 1
ATOM 9848 O O . LEU D 1 9 ? 41.532 17.902 40.000 1.00 20.97 9 LEU D O 1
ATOM 9853 N N . ILE D 1 10 ? 40.619 15.946 39.440 1.00 19.95 10 ILE D N 1
ATOM 9854 C CA . ILE D 1 10 ? 39.631 16.531 38.568 1.00 19.97 10 ILE D CA 1
ATOM 9855 C C . ILE D 1 10 ? 38.735 17.506 39.356 1.00 21.94 10 ILE D C 1
ATOM 9856 O O . ILE D 1 10 ? 38.470 18.615 38.904 1.00 22.75 10 ILE D O 1
ATOM 9861 N N . ASP D 1 11 ? 38.342 17.126 40.559 1.00 22.51 11 ASP D N 1
ATOM 9862 C CA . ASP D 1 11 ? 37.537 18.012 41.416 1.00 21.58 11 ASP D CA 1
ATOM 9863 C C . ASP D 1 11 ? 38.295 19.271 41.808 1.00 20.76 11 ASP D C 1
ATOM 9864 O O . ASP D 1 11 ? 37.788 20.372 41.718 1.00 20.29 11 ASP D O 1
ATOM 9869 N N . PHE D 1 12 ? 39.535 19.089 42.231 1.00 19.68 12 PHE D N 1
ATOM 9870 C CA . PHE D 1 12 ? 40.325 20.192 42.655 1.00 19.85 12 PHE D CA 1
ATOM 9871 C C . PHE D 1 12 ? 40.514 21.176 41.494 1.00 19.98 12 PHE D C 1
ATOM 9872 O O . PHE D 1 12 ? 40.351 22.375 41.663 1.00 19.94 12 PHE D O 1
ATOM 9880 N N . LEU D 1 13 ? 40.871 20.671 40.317 1.00 19.69 13 LEU D N 1
ATOM 9881 C CA . LEU D 1 13 ? 41.028 21.527 39.135 1.00 19.90 13 LEU D CA 1
ATOM 9882 C C . LEU D 1 13 ? 39.762 22.325 38.853 1.00 20.69 13 LEU D C 1
ATOM 9883 O O . LEU D 1 13 ? 39.836 23.531 38.562 1.00 21.51 13 LEU D O 1
ATOM 9888 N N . LYS D 1 14 ? 38.608 21.668 38.977 1.00 20.44 14 LYS D N 1
ATOM 9889 C CA . LYS D 1 14 ? 37.339 22.296 38.696 1.00 19.18 14 LYS D CA 1
ATOM 9890 C C . LYS D 1 14 ? 37.069 23.426 39.696 1.00 19.52 14 LYS D C 1
ATOM 9891 O O . LYS D 1 14 ? 36.599 24.477 39.358 1.00 18.27 14 LYS D O 1
ATOM 9897 N N . ALA D 1 15 ? 37.436 23.216 40.943 1.00 20.15 15 ALA D N 1
ATOM 9898 C CA . ALA D 1 15 ? 37.200 24.218 41.989 1.00 19.74 15 ALA D CA 1
ATOM 9899 C C . ALA D 1 15 ? 38.242 25.330 41.914 1.00 19.44 15 ALA D C 1
ATOM 9900 O O . ALA D 1 15 ? 38.112 26.290 42.590 1.00 20.94 15 ALA D O 1
ATOM 9902 N N . SER D 1 16 ? 39.260 25.206 41.070 1.00 19.66 16 SER D N 1
ATOM 9903 C CA . SER D 1 16 ? 40.407 26.102 41.119 1.00 20.31 16 SER D CA 1
ATOM 9904 C C . SER D 1 16 ? 40.735 26.779 39.788 1.00 20.29 16 SER D C 1
ATOM 9905 O O . SER D 1 16 ? 41.762 26.513 39.190 1.00 19.57 16 SER D O 1
ATOM 9908 N N . PRO D 1 17 ? 39.853 27.637 39.302 1.00 20.33 17 PRO D N 1
ATOM 9909 C CA . PRO D 1 17 ? 40.071 28.317 38.003 1.00 19.60 17 PRO D CA 1
ATOM 9910 C C . PRO D 1 17 ? 41.046 29.420 38.021 1.00 19.74 17 PRO D C 1
ATOM 9911 O O . PRO D 1 17 ? 41.470 29.848 36.939 1.00 18.70 17 PRO D O 1
ATOM 9915 N N . THR D 1 18 ? 41.403 29.898 39.208 1.00 19.27 18 THR D N 1
ATOM 9916 C CA . THR D 1 18 ? 42.377 30.976 39.375 1.00 19.20 18 THR D CA 1
ATOM 9917 C C . THR D 1 18 ? 43.252 30.632 40.580 1.00 19.99 18 THR D C 1
ATOM 9918 O O . THR D 1 18 ? 42.968 29.652 41.311 1.00 18.23 18 THR D O 1
ATOM 9922 N N . PRO D 1 19 ? 44.382 31.373 40.757 1.00 20.34 19 PRO D N 1
ATOM 9923 C CA . PRO D 1 19 ? 45.266 31.104 41.916 1.00 19.71 19 PRO D CA 1
ATOM 9924 C C . PRO D 1 19 ? 44.559 31.375 43.256 1.00 20.05 19 PRO D C 1
ATOM 9925 O O . PRO D 1 19 ? 44.864 30.703 44.271 1.00 19.33 19 PRO D O 1
ATOM 9929 N N . PHE D 1 20 ? 43.618 32.319 43.248 1.00 19.47 20 PHE D N 1
ATOM 9930 C CA . PHE D 1 20 ? 42.806 32.631 44.446 1.00 19.35 20 PHE D CA 1
ATOM 9931 C C . PHE D 1 20 ? 41.952 31.426 44.783 1.00 19.97 20 PHE D C 1
ATOM 9932 O O . PHE D 1 20 ? 41.916 30.977 45.921 1.00 21.26 20 PHE D O 1
ATOM 9940 N N . HIS D 1 21 ? 41.292 30.867 43.789 1.00 20.66 21 HIS D N 1
ATOM 9941 C CA . HIS D 1 21 ? 40.451 29.680 44.005 1.00 21.53 21 HIS D CA 1
ATOM 9942 C C . HIS D 1 21 ? 41.280 28.438 44.383 1.00 20.69 21 HIS D C 1
ATOM 9943 O O . HIS D 1 21 ? 40.894 27.637 45.219 1.00 21.41 21 HIS D O 1
ATOM 9950 N N . ALA D 1 22 ? 42.424 28.255 43.745 1.00 21.28 22 ALA D N 1
ATOM 9951 C CA . ALA D 1 22 ? 43.288 27.128 44.121 1.00 18.64 22 ALA D CA 1
ATOM 9952 C C . ALA D 1 22 ? 43.639 27.272 45.589 1.00 19.67 22 ALA D C 1
ATOM 9953 O O . ALA D 1 22 ? 43.524 26.321 46.321 1.00 20.55 22 ALA D O 1
ATOM 9955 N N . THR D 1 23 ? 44.028 28.475 46.012 1.00 19.87 23 THR D N 1
ATOM 9956 C CA . THR D 1 23 ? 44.397 28.738 47.386 1.00 21.74 23 THR D CA 1
ATOM 9957 C C . THR D 1 23 ? 43.206 28.465 48.294 1.00 23.42 23 THR D C 1
ATOM 9958 O O . THR D 1 23 ? 43.341 27.756 49.341 1.00 21.95 23 THR D O 1
ATOM 9962 N N . ALA D 1 24 ? 42.028 28.892 47.874 1.00 21.03 24 ALA D N 1
ATOM 9963 C CA . ALA D 1 24 ? 40.884 28.628 48.737 1.00 20.91 24 ALA D CA 1
ATOM 9964 C C . ALA D 1 24 ? 40.614 27.111 48.781 1.00 22.23 24 ALA D C 1
ATOM 9965 O O . ALA D 1 24 ? 40.214 26.543 49.843 1.00 22.01 24 ALA D O 1
ATOM 9967 N N . SER D 1 25 ? 40.782 26.429 47.650 1.00 22.32 25 SER D N 1
ATOM 9968 C CA . SER D 1 25 ? 40.463 25.005 47.683 1.00 20.97 25 SER D CA 1
ATOM 9969 C C . SER D 1 25 ? 41.442 24.260 48.584 1.00 19.25 25 SER D C 1
ATOM 9970 O O . SER D 1 25 ? 41.065 23.402 49.312 1.00 19.00 25 SER D O 1
ATOM 9973 N N . LEU D 1 26 ? 42.713 24.578 48.497 1.00 19.12 26 LEU D N 1
ATOM 9974 C CA . LEU D 1 26 ? 43.698 24.000 49.398 1.00 19.11 26 LEU D CA 1
ATOM 9975 C C . LEU D 1 26 ? 43.319 24.266 50.860 1.00 20.46 26 LEU D C 1
ATOM 9976 O O . LEU D 1 26 ? 43.478 23.425 51.719 1.00 18.64 26 LEU D O 1
ATOM 9981 N N . ALA D 1 27 ? 42.898 25.490 51.141 1.00 23.03 27 ALA D N 1
ATOM 9982 C CA . ALA D 1 27 ? 42.579 25.884 52.502 1.00 23.01 27 ALA D CA 1
ATOM 9983 C C . ALA D 1 27 ? 41.412 25.105 53.050 1.00 25.35 27 ALA D C 1
ATOM 9984 O O . ALA D 1 27 ? 41.507 24.637 54.221 1.00 23.60 27 ALA D O 1
ATOM 9986 N N . ARG D 1 28 ? 40.363 24.884 52.222 1.00 23.55 28 ARG D N 1
ATOM 9987 C CA . ARG D 1 28 ? 39.219 24.068 52.671 1.00 26.03 28 ARG D CA 1
ATOM 9988 C C . ARG D 1 28 ? 39.608 22.652 52.998 1.00 24.93 28 ARG D C 1
ATOM 9989 O O . ARG D 1 28 ? 39.210 22.139 54.019 1.00 24.55 28 ARG D O 1
ATOM 9997 N N . ARG D 1 29 ? 40.400 21.989 52.159 1.00 26.62 29 ARG D N 1
ATOM 9998 C CA . ARG D 1 29 ? 40.841 20.648 52.534 1.00 26.33 29 ARG D CA 1
ATOM 9999 C C . ARG D 1 29 ? 41.662 20.652 53.833 1.00 26.52 29 ARG D C 1
ATOM 10000 O O . ARG D 1 29 ? 41.544 19.745 54.652 1.00 28.03 29 ARG D O 1
ATOM 10008 N N . LEU D 1 30 ? 42.559 21.602 53.973 1.00 23.56 30 LEU D N 1
ATOM 10009 C CA . LEU D 1 30 ? 43.419 21.657 55.161 1.00 24.89 30 LEU D CA 1
ATOM 10010 C C . LEU D 1 30 ? 42.560 21.804 56.453 1.00 24.93 30 LEU D C 1
ATOM 10011 O O . LEU D 1 30 ? 42.754 21.111 57.477 1.00 23.54 30 LEU D O 1
ATOM 10016 N N . GLU D 1 31 ? 41.598 22.703 56.389 1.00 25.53 31 GLU D N 1
ATOM 10017 C CA . GLU D 1 31 ? 40.792 22.959 57.560 1.00 28.50 31 GLU D CA 1
ATOM 10018 C C . GLU D 1 31 ? 39.981 21.725 57.919 1.00 30.27 31 GLU D C 1
ATOM 10019 O O . GLU D 1 31 ? 39.889 21.354 59.077 1.00 36.62 31 GLU D O 1
ATOM 10025 N N . ALA D 1 32 ? 39.425 21.072 56.923 1.00 28.51 32 ALA D N 1
ATOM 10026 C CA . ALA D 1 32 ? 38.701 19.829 57.136 1.00 28.53 32 ALA D CA 1
ATOM 10027 C C . ALA D 1 32 ? 39.585 18.826 57.785 1.00 30.50 32 ALA D C 1
ATOM 10028 O O . ALA D 1 32 ? 39.098 17.965 58.460 1.00 31.26 32 ALA D O 1
ATOM 10030 N N . ALA D 1 33 ? 40.895 18.953 57.601 1.00 29.61 33 ALA D N 1
ATOM 10031 C CA . ALA D 1 33 ? 41.804 18.035 58.181 1.00 27.28 33 ALA D CA 1
ATOM 10032 C C . ALA D 1 33 ? 42.306 18.563 59.516 1.00 26.26 33 ALA D C 1
ATOM 10033 O O . ALA D 1 33 ? 43.258 18.073 60.058 1.00 26.86 33 ALA D O 1
ATOM 10035 N N . GLY D 1 34 ? 41.693 19.575 60.051 1.00 26.09 34 GLY D N 1
ATOM 10036 C CA . GLY D 1 34 ? 42.201 20.093 61.304 1.00 26.83 34 GLY D CA 1
ATOM 10037 C C . GLY D 1 34 ? 43.301 21.131 61.287 1.00 30.05 34 GLY D C 1
ATOM 10038 O O . GLY D 1 34 ? 43.746 21.506 62.357 1.00 29.38 34 GLY D O 1
ATOM 10039 N N . TYR D 1 35 ? 43.692 21.672 60.123 1.00 27.44 35 TYR D N 1
ATOM 10040 C CA . TYR D 1 35 ? 44.782 22.652 60.099 1.00 24.02 35 TYR D CA 1
ATOM 10041 C C . TYR D 1 35 ? 44.178 23.989 60.458 1.00 24.62 35 TYR D C 1
ATOM 10042 O O . TYR D 1 35 ? 43.101 24.345 59.991 1.00 26.01 35 TYR D O 1
ATOM 10051 N N . ARG D 1 36 ? 44.875 24.738 61.304 1.00 25.62 36 ARG D N 1
ATOM 10052 C CA . ARG D 1 36 ? 44.389 25.994 61.785 1.00 26.86 36 ARG D CA 1
ATOM 10053 C C . ARG D 1 36 ? 45.062 27.131 60.975 1.00 24.63 36 ARG D C 1
ATOM 10054 O O . ARG D 1 36 ? 46.264 27.192 60.863 1.00 20.34 36 ARG D O 1
ATOM 10062 N N . ARG D 1 37 ? 44.264 28.032 60.440 1.00 22.49 37 ARG D N 1
ATOM 10063 C CA . ARG D 1 37 ? 44.785 29.186 59.722 1.00 24.41 37 ARG D CA 1
ATOM 10064 C C . ARG D 1 37 ? 45.421 30.248 60.627 1.00 24.51 37 ARG D C 1
ATOM 10065 O O . ARG D 1 37 ? 44.797 30.718 61.536 1.00 25.07 37 ARG D O 1
ATOM 10073 N N . LEU D 1 38 ? 46.651 30.624 60.374 1.00 24.28 38 LEU D N 1
ATOM 10074 C CA . LEU D 1 38 ? 47.297 31.708 61.069 1.00 24.39 38 LEU D CA 1
ATOM 10075 C C . LEU D 1 38 ? 47.320 32.916 60.175 1.00 23.64 38 LEU D C 1
ATOM 10076 O O . LEU D 1 38 ? 47.351 32.783 58.954 1.00 28.75 38 LEU D O 1
ATOM 10081 N N . ASP D 1 39 ? 47.354 34.087 60.769 1.00 24.43 39 ASP D N 1
ATOM 10082 C CA . ASP D 1 39 ? 47.386 35.327 60.028 1.00 24.98 39 ASP D CA 1
ATOM 10083 C C . ASP D 1 39 ? 48.739 35.936 60.228 1.00 22.55 39 ASP D C 1
ATOM 10084 O O . ASP D 1 39 ? 49.185 36.063 61.334 1.00 21.16 39 ASP D O 1
ATOM 10089 N N . GLU D 1 40 ? 49.367 36.366 59.141 1.00 22.31 40 GLU D N 1
ATOM 10090 C CA . GLU D 1 40 ? 50.721 36.916 59.208 1.00 21.82 40 GLU D CA 1
ATOM 10091 C C . GLU D 1 40 ? 50.836 38.192 60.037 1.00 21.55 40 GLU D C 1
ATOM 10092 O O . GLU D 1 40 ? 51.959 38.573 60.430 1.00 23.23 40 GLU D O 1
ATOM 10098 N N . ARG D 1 41 ? 49.726 38.873 60.291 1.00 20.93 41 ARG D N 1
ATOM 10099 C CA . ARG D 1 41 ? 49.785 40.061 61.159 1.00 22.49 41 ARG D CA 1
ATOM 10100 C C . ARG D 1 41 ? 49.884 39.746 62.646 1.00 22.47 41 ARG D C 1
ATOM 10101 O O . ARG D 1 41 ? 50.266 40.605 63.381 1.00 19.28 41 ARG D O 1
ATOM 10109 N N . ASP D 1 42 ? 49.600 38.505 63.063 1.00 23.28 42 ASP D N 1
ATOM 10110 C CA . ASP D 1 42 ? 49.469 38.212 64.474 1.00 22.96 42 ASP D CA 1
ATOM 10111 C C . ASP D 1 42 ? 50.726 37.572 64.969 1.00 24.18 42 ASP D C 1
ATOM 10112 O O . ASP D 1 42 ? 51.490 36.950 64.200 1.00 22.35 42 ASP D O 1
ATOM 10117 N N . ALA D 1 43 ? 50.920 37.627 66.265 1.00 23.71 43 ALA D N 1
ATOM 10118 C CA . ALA D 1 43 ? 52.002 36.876 66.864 1.00 24.78 43 ALA D CA 1
ATOM 10119 C C . ALA D 1 43 ? 51.530 35.419 66.918 1.00 26.37 43 ALA D C 1
ATOM 10120 O O . ALA D 1 43 ? 50.373 35.149 67.189 1.00 30.54 43 ALA D O 1
ATOM 10122 N N . TRP D 1 44 ? 52.388 34.473 66.581 1.00 28.71 44 TRP D N 1
ATOM 10123 C CA . TRP D 1 44 ? 51.982 33.093 66.578 1.00 28.32 44 TRP D CA 1
ATOM 10124 C C . TRP D 1 44 ? 52.487 32.342 67.803 1.00 29.19 44 TRP D C 1
ATOM 10125 O O . TRP D 1 44 ? 53.498 32.681 68.368 1.00 26.06 44 TRP D O 1
ATOM 10136 N N . HIS D 1 45 ? 51.743 31.330 68.187 1.00 32.58 45 HIS D N 1
ATOM 10137 C CA . HIS D 1 45 ? 52.047 30.478 69.344 1.00 44.17 45 HIS D CA 1
ATOM 10138 C C . HIS D 1 45 ? 51.835 29.049 68.843 1.00 39.21 45 HIS D C 1
ATOM 10139 O O . HIS D 1 45 ? 50.758 28.519 68.938 1.00 47.98 45 HIS D O 1
ATOM 10146 N N . THR D 1 46 ? 52.812 28.507 68.159 1.00 31.51 46 THR D N 1
ATOM 10147 C CA . THR D 1 46 ? 52.648 27.227 67.512 1.00 34.31 46 THR D CA 1
ATOM 10148 C C . THR D 1 46 ? 53.304 26.212 68.426 1.00 37.23 46 THR D C 1
ATOM 10149 O O . THR D 1 46 ? 54.031 26.582 69.320 1.00 37.51 46 THR D O 1
ATOM 10153 N N . GLU D 1 47 ? 53.103 24.934 68.167 1.00 38.78 47 GLU D N 1
ATOM 10154 C CA . GLU D 1 47 ? 53.721 23.903 69.008 1.00 42.10 47 GLU D CA 1
ATOM 10155 C C . GLU D 1 47 ? 53.838 22.568 68.297 1.00 37.96 47 GLU D C 1
ATOM 10156 O O . GLU D 1 47 ? 53.251 22.363 67.205 1.00 33.19 47 GLU D O 1
ATOM 10162 N N . THR D 1 48 ? 54.572 21.665 68.945 1.00 34.66 48 THR D N 1
ATOM 10163 C CA . THR D 1 48 ? 54.973 20.417 68.330 1.00 34.07 48 THR D CA 1
ATOM 10164 C C . THR D 1 48 ? 53.681 19.696 68.120 1.00 27.24 48 THR D C 1
ATOM 10165 O O . THR D 1 48 ? 52.748 19.870 68.862 1.00 28.19 48 THR D O 1
ATOM 10169 N N . GLY D 1 49 ? 53.589 19.042 66.992 1.00 24.48 49 GLY D N 1
ATOM 10170 C CA . GLY D 1 49 ? 52.362 18.429 66.556 1.00 22.31 49 GLY D CA 1
ATOM 10171 C C . GLY D 1 49 ? 51.361 19.355 65.921 1.00 22.78 49 GLY D C 1
ATOM 10172 O O . GLY D 1 49 ? 50.374 18.886 65.399 1.00 23.05 49 GLY D O 1
ATOM 10173 N N . GLY D 1 50 ? 51.535 20.659 66.020 1.00 22.23 50 GLY D N 1
ATOM 10174 C CA . GLY D 1 50 ? 50.559 21.565 65.379 1.00 25.26 50 GLY D CA 1
ATOM 10175 C C . GLY D 1 50 ? 50.456 21.460 63.848 1.00 24.01 50 GLY D C 1
ATOM 10176 O O . GLY D 1 50 ? 51.406 21.072 63.169 1.00 23.05 50 GLY D O 1
ATOM 10177 N N . ARG D 1 51 ? 49.262 21.742 63.350 1.00 25.12 51 ARG D N 1
ATOM 10178 C CA . ARG D 1 51 ? 48.888 21.682 61.967 1.00 26.27 51 ARG D CA 1
ATOM 10179 C C . ARG D 1 51 ? 48.341 23.085 61.661 1.00 26.27 51 ARG D C 1
ATOM 10180 O O . ARG D 1 51 ? 47.310 23.526 62.248 1.00 27.84 51 ARG D O 1
ATOM 10188 N N . TYR D 1 52 ? 49.058 23.810 60.820 1.00 21.69 52 TYR D N 1
ATOM 10189 C CA . TYR D 1 52 ? 48.777 25.228 60.554 1.00 22.60 52 TYR D CA 1
ATOM 10190 C C . TYR D 1 52 ? 48.790 25.514 59.047 1.00 22.25 52 TYR D C 1
ATOM 10191 O O . TYR D 1 52 ? 49.380 24.800 58.268 1.00 19.78 52 TYR D O 1
ATOM 10200 N N . TYR D 1 53 ? 48.193 26.607 58.643 1.00 22.48 53 TYR D N 1
ATOM 10201 C CA . TYR D 1 53 ? 48.484 27.114 57.329 1.00 22.66 53 TYR D CA 1
ATOM 10202 C C . TYR D 1 53 ? 48.292 28.602 57.353 1.00 23.22 53 TYR D C 1
ATOM 10203 O O . TYR D 1 53 ? 47.572 29.122 58.248 1.00 22.73 53 TYR D O 1
ATOM 10212 N N . VAL D 1 54 ? 48.945 29.257 56.391 1.00 20.22 54 VAL D N 1
ATOM 10213 C CA . VAL D 1 54 ? 48.883 30.685 56.249 1.00 21.09 54 VAL D CA 1
ATOM 10214 C C . VAL D 1 54 ? 48.780 31.026 54.791 1.00 21.55 54 VAL D C 1
ATOM 10215 O O . VAL D 1 54 ? 49.433 30.373 53.944 1.00 19.85 54 VAL D O 1
ATOM 10219 N N . THR D 1 55 ? 48.173 32.159 54.497 1.00 21.59 55 THR D N 1
ATOM 10220 C CA . THR D 1 55 ? 48.160 32.637 53.123 1.00 22.23 55 THR D CA 1
ATOM 10221 C C . THR D 1 55 ? 48.659 34.017 52.978 1.00 21.25 55 THR D C 1
ATOM 10222 O O . THR D 1 55 ? 48.684 34.760 53.923 1.00 23.15 55 THR D O 1
ATOM 10226 N N . ARG D 1 56 ? 49.066 34.364 51.757 1.00 21.27 56 ARG D N 1
ATOM 10227 C CA . ARG D 1 56 ? 49.401 35.744 51.448 1.00 21.13 56 ARG D CA 1
ATOM 10228 C C . ARG D 1 56 ? 48.762 36.109 50.097 1.00 22.47 56 ARG D C 1
ATOM 10229 O O . ARG D 1 56 ? 48.757 35.267 49.140 1.00 20.79 56 ARG D O 1
ATOM 10237 N N . ASN D 1 57 ? 48.162 37.309 50.061 1.00 21.36 57 ASN D N 1
ATOM 10238 C CA . ASN D 1 57 ? 47.386 37.799 48.913 1.00 22.04 57 ASN D CA 1
ATOM 10239 C C . ASN D 1 57 ? 46.206 36.882 48.516 1.00 24.14 57 ASN D C 1
ATOM 10240 O O . ASN D 1 57 ? 45.652 37.018 47.417 1.00 22.23 57 ASN D O 1
ATOM 10245 N N . ASP D 1 58 ? 45.829 35.965 49.419 1.00 21.28 58 ASP D N 1
ATOM 10246 C CA . ASP D 1 58 ? 44.820 34.973 49.115 1.00 20.93 58 ASP D CA 1
ATOM 10247 C C . ASP D 1 58 ? 45.131 34.167 47.885 1.00 20.37 58 ASP D C 1
ATOM 10248 O O . ASP D 1 58 ? 44.217 33.571 47.251 1.00 20.46 58 ASP D O 1
ATOM 10253 N N . SER D 1 59 ? 46.422 34.119 47.534 1.00 17.54 59 SER D N 1
ATOM 10254 C CA . SER D 1 59 ? 46.822 33.423 46.268 1.00 17.69 59 SER D CA 1
ATOM 10255 C C . SER D 1 59 ? 48.062 32.539 46.394 1.00 17.58 59 SER D C 1
ATOM 10256 O O . SER D 1 59 ? 48.427 31.848 45.472 1.00 18.56 59 SER D O 1
ATOM 10259 N N . SER D 1 60 ? 48.732 32.634 47.532 1.00 20.15 60 SER D N 1
ATOM 10260 C CA . SER D 1 60 ? 49.862 31.798 47.931 1.00 19.93 60 SER D CA 1
ATOM 10261 C C . SER D 1 60 ? 49.527 31.179 49.314 1.00 19.26 60 SER D C 1
ATOM 10262 O O . SER D 1 60 ? 48.903 31.815 50.169 1.00 21.09 60 SER D O 1
ATOM 10265 N N . LEU D 1 61 ? 49.932 29.946 49.515 1.00 18.58 61 LEU D N 1
ATOM 10266 C CA . LEU D 1 61 ? 49.597 29.195 50.715 1.00 18.66 61 LEU D CA 1
ATOM 10267 C C . LEU D 1 61 ? 50.785 28.438 51.169 1.00 19.43 61 LEU D C 1
ATOM 10268 O O . LEU D 1 61 ? 51.487 27.782 50.346 1.00 19.83 61 LEU D O 1
ATOM 10273 N N . ILE D 1 62 ? 51.026 28.524 52.483 1.00 19.21 62 ILE D N 1
ATOM 10274 C CA . ILE D 1 62 ? 51.982 27.642 53.131 1.00 19.52 62 ILE D CA 1
ATOM 10275 C C . ILE D 1 62 ? 51.317 26.758 54.180 1.00 19.71 62 ILE D C 1
ATOM 10276 O O . ILE D 1 62 ? 50.696 27.240 55.134 1.00 19.51 62 ILE D O 1
ATOM 10281 N N . ALA D 1 63 ? 51.449 25.450 53.997 1.00 19.39 63 ALA D N 1
ATOM 10282 C CA . ALA D 1 63 ? 50.931 24.530 54.970 1.00 20.08 63 ALA D CA 1
ATOM 10283 C C . ALA D 1 63 ? 52.068 23.957 55.793 1.00 20.79 63 ALA D C 1
ATOM 10284 O O . ALA D 1 63 ? 53.098 23.565 55.246 1.00 19.69 63 ALA D O 1
ATOM 10286 N N . ILE D 1 64 ? 51.848 23.884 57.100 1.00 20.04 64 ILE D N 1
ATOM 10287 C CA . ILE D 1 64 ? 52.875 23.536 58.099 1.00 21.89 64 ILE D CA 1
ATOM 10288 C C . ILE D 1 64 ? 52.409 22.398 59.024 1.00 21.35 64 ILE D C 1
ATOM 10289 O O . ILE D 1 64 ? 51.372 22.547 59.696 1.00 22.23 64 ILE D O 1
ATOM 10294 N N . ARG D 1 65 ? 53.137 21.290 59.083 1.00 23.36 65 ARG D N 1
ATOM 10295 C CA . ARG D 1 65 ? 52.951 20.267 60.149 1.00 26.08 65 ARG D CA 1
ATOM 10296 C C . ARG D 1 65 ? 54.190 20.268 60.988 1.00 25.64 65 ARG D C 1
ATOM 10297 O O . ARG D 1 65 ? 55.220 19.925 60.470 1.00 25.64 65 ARG D O 1
ATOM 10305 N N . LEU D 1 66 ? 54.124 20.653 62.256 1.00 26.66 66 LEU D N 1
ATOM 10306 C CA . LEU D 1 66 ? 55.340 20.689 63.097 1.00 25.73 66 LEU D CA 1
ATOM 10307 C C . LEU D 1 66 ? 55.483 19.316 63.657 1.00 27.31 66 LEU D C 1
ATOM 10308 O O . LEU D 1 66 ? 54.516 18.694 64.109 1.00 27.26 66 LEU D O 1
ATOM 10313 N N . GLY D 1 67 ? 56.681 18.800 63.543 1.00 27.82 67 GLY D N 1
ATOM 10314 C CA . GLY D 1 67 ? 56.943 17.452 64.016 1.00 31.05 67 GLY D CA 1
ATOM 10315 C C . GLY D 1 67 ? 57.234 17.436 65.509 1.00 28.10 67 GLY D C 1
ATOM 10316 O O . GLY D 1 67 ? 57.104 18.430 66.169 1.00 26.78 67 GLY D O 1
ATOM 10317 N N . ARG D 1 68 ? 57.679 16.290 65.966 1.00 27.37 68 ARG D N 1
ATOM 10318 C CA . ARG D 1 68 ? 58.156 16.062 67.299 1.00 34.29 68 ARG D CA 1
ATOM 10319 C C . ARG D 1 68 ? 59.520 16.698 67.483 1.00 31.62 68 ARG D C 1
ATOM 10320 O O . ARG D 1 68 ? 59.732 17.415 68.423 1.00 30.75 68 ARG D O 1
ATOM 10328 N N . ARG D 1 69 ? 60.456 16.422 66.588 1.00 31.69 69 ARG D N 1
ATOM 10329 C CA . ARG D 1 69 ? 61.769 17.062 66.657 1.00 32.09 69 ARG D CA 1
ATOM 10330 C C . ARG D 1 69 ? 61.747 18.455 66.080 1.00 32.61 69 ARG D C 1
ATOM 10331 O O . ARG D 1 69 ? 60.996 18.756 65.176 1.00 28.97 69 ARG D O 1
ATOM 10339 N N . SER D 1 70 ? 62.476 19.359 66.711 1.00 33.59 70 SER D N 1
ATOM 10340 C CA . SER D 1 70 ? 62.511 20.719 66.246 1.00 32.81 70 SER D CA 1
ATOM 10341 C C . SER D 1 70 ? 63.172 20.837 64.856 1.00 29.07 70 SER D C 1
ATOM 10342 O O . SER D 1 70 ? 64.097 20.053 64.453 1.00 24.92 70 SER D O 1
ATOM 10345 N N . PRO D 1 71 ? 62.721 21.848 64.134 1.00 26.11 71 PRO D N 1
ATOM 10346 C CA . PRO D 1 71 ? 63.308 22.158 62.856 1.00 25.89 71 PRO D CA 1
ATOM 10347 C C . PRO D 1 71 ? 64.785 22.477 62.991 1.00 24.84 71 PRO D C 1
ATOM 10348 O O . PRO D 1 71 ? 65.613 22.074 62.135 1.00 22.10 71 PRO D O 1
ATOM 10352 N N . LEU D 1 72 ? 65.150 23.142 64.093 1.00 26.39 72 LEU D N 1
ATOM 10353 C CA . LEU D 1 72 ? 66.568 23.398 64.340 1.00 25.87 72 LEU D CA 1
ATOM 10354 C C . LEU D 1 72 ? 67.407 22.138 64.190 1.00 24.80 72 LEU D C 1
ATOM 10355 O O . LEU D 1 72 ? 68.417 22.179 63.570 1.00 25.66 72 LEU D O 1
ATOM 10360 N N . GLU D 1 73 ? 66.959 21.018 64.711 1.00 27.89 73 GLU D N 1
ATOM 10361 C CA . GLU D 1 73 ? 67.785 19.822 64.740 1.00 31.35 73 GLU D CA 1
ATOM 10362 C C . GLU D 1 73 ? 67.418 18.793 63.740 1.00 28.19 73 GLU D C 1
ATOM 10363 O O . GLU D 1 73 ? 68.253 17.991 63.481 1.00 27.68 73 GLU D O 1
ATOM 10369 N N . SER D 1 74 ? 66.182 18.781 63.211 1.00 26.63 74 SER D N 1
ATOM 10370 C CA . SER D 1 74 ? 65.800 17.844 62.176 1.00 25.33 74 SER D CA 1
ATOM 10371 C C . SER D 1 74 ? 65.440 18.523 60.839 1.00 25.68 74 SER D C 1
ATOM 10372 O O . SER D 1 74 ? 65.101 17.855 59.922 1.00 22.06 74 SER D O 1
ATOM 10375 N N . GLY D 1 75 ? 65.468 19.841 60.757 1.00 24.87 75 GLY D N 1
ATOM 10376 C CA . GLY D 1 75 ? 65.197 20.509 59.511 1.00 24.38 75 GLY D CA 1
ATOM 10377 C C . GLY D 1 75 ? 63.745 20.412 59.106 1.00 24.64 75 GLY D C 1
ATOM 10378 O O . GLY D 1 75 ? 62.897 19.841 59.841 1.00 23.58 75 GLY D O 1
ATOM 10379 N N . PHE D 1 76 ? 63.469 20.982 57.937 1.00 20.81 76 PHE D N 1
ATOM 10380 C CA . PHE D 1 76 ? 62.173 20.908 57.329 1.00 20.45 76 PHE D CA 1
ATOM 10381 C C . PHE D 1 76 ? 62.248 20.013 56.088 1.00 20.94 76 PHE D C 1
ATOM 10382 O O . PHE D 1 76 ? 63.301 19.972 55.388 1.00 22.03 76 PHE D O 1
ATOM 10390 N N . ARG D 1 77 ? 61.142 19.334 55.806 1.00 19.84 77 ARG D N 1
ATOM 10391 C CA . ARG D 1 77 ? 60.944 18.585 54.589 1.00 23.24 77 ARG D CA 1
ATOM 10392 C C . ARG D 1 77 ? 59.991 19.442 53.808 1.00 22.57 77 ARG D C 1
ATOM 10393 O O . ARG D 1 77 ? 58.810 19.508 54.168 1.00 23.85 77 ARG D O 1
ATOM 10401 N N . LEU D 1 78 ? 60.453 20.139 52.777 1.00 21.25 78 LEU D N 1
ATOM 10402 C CA . LEU D 1 78 ? 59.538 21.070 52.052 1.00 21.17 78 LEU D CA 1
ATOM 10403 C C . LEU D 1 78 ? 59.187 20.546 50.631 1.00 20.33 78 LEU D C 1
ATOM 10404 O O . LEU D 1 78 ? 60.069 20.071 49.909 1.00 18.43 78 LEU D O 1
ATOM 10409 N N . VAL D 1 79 ? 57.923 20.674 50.233 1.00 18.90 79 VAL D N 1
ATOM 10410 C CA . VAL D 1 79 ? 57.481 20.429 48.874 1.00 19.34 79 VAL D CA 1
ATOM 10411 C C . VAL D 1 79 ? 56.961 21.763 48.369 1.00 21.18 79 VAL D C 1
ATOM 10412 O O . VAL D 1 79 ? 56.104 22.421 49.021 1.00 19.99 79 VAL D O 1
ATOM 10416 N N . GLY D 1 80 ? 57.503 22.170 47.219 1.00 20.19 80 GLY D N 1
ATOM 10417 C CA . GLY D 1 80 ? 57.105 23.432 46.614 1.00 19.62 80 GLY D CA 1
ATOM 10418 C C . GLY D 1 80 ? 56.407 23.209 45.294 1.00 19.40 80 GLY D C 1
ATOM 10419 O O . GLY D 1 80 ? 56.790 22.335 44.494 1.00 19.56 80 GLY D O 1
ATOM 10420 N N . ALA D 1 81 ? 55.360 24.001 45.093 1.00 18.03 81 ALA D N 1
ATOM 10421 C CA . ALA D 1 81 ? 54.669 24.027 43.883 1.00 19.89 81 ALA D CA 1
ATOM 10422 C C . ALA D 1 81 ? 54.179 25.470 43.643 1.00 20.58 81 ALA D C 1
ATOM 10423 O O . ALA D 1 81 ? 54.576 26.393 44.370 1.00 20.23 81 ALA D O 1
ATOM 10425 N N . HIS D 1 82 ? 53.318 25.658 42.630 1.00 19.92 82 HIS D N 1
ATOM 10426 C CA . HIS D 1 82 ? 52.778 26.986 42.353 1.00 20.18 82 HIS D CA 1
ATOM 10427 C C . HIS D 1 82 ? 51.293 26.973 41.975 1.00 19.94 82 HIS D C 1
ATOM 10428 O O . HIS D 1 82 ? 50.780 26.002 41.415 1.00 21.16 82 HIS D O 1
ATOM 10435 N N . THR D 1 83 ? 50.608 28.036 42.355 1.00 20.14 83 THR D N 1
ATOM 10436 C CA . THR D 1 83 ? 49.163 28.159 42.197 1.00 19.12 83 THR D CA 1
ATOM 10437 C C . THR D 1 83 ? 48.701 28.794 40.892 1.00 19.13 83 THR D C 1
ATOM 10438 O O . THR D 1 83 ? 47.536 28.716 40.574 1.00 18.88 83 THR D O 1
ATOM 10442 N N . ASP D 1 84 ? 49.626 29.338 40.106 1.00 19.78 84 ASP D N 1
ATOM 10443 C CA . ASP D 1 84 ? 49.274 30.129 38.934 1.00 18.96 84 ASP D CA 1
ATOM 10444 C C . ASP D 1 84 ? 49.540 29.303 37.681 1.00 19.17 84 ASP D C 1
ATOM 10445 O O . ASP D 1 84 ? 50.302 28.342 37.705 1.00 18.64 84 ASP D O 1
ATOM 10450 N N . SER D 1 85 ? 48.854 29.662 36.600 1.00 18.51 85 SER D N 1
ATOM 10451 C CA . SER D 1 85 ? 48.997 28.995 35.305 1.00 18.25 85 SER D CA 1
ATOM 10452 C C . SER D 1 85 ? 48.786 30.087 34.226 1.00 18.79 85 SER D C 1
ATOM 10453 O O . SER D 1 85 ? 48.085 31.089 34.449 1.00 19.44 85 SER D O 1
ATOM 10456 N N . PRO D 1 86 ? 49.450 29.950 33.086 1.00 19.75 86 PRO D N 1
ATOM 10457 C CA . PRO D 1 86 ? 49.318 30.934 32.011 1.00 18.61 86 PRO D CA 1
ATOM 10458 C C . PRO D 1 86 ? 47.855 31.000 31.536 1.00 16.58 86 PRO D C 1
ATOM 10459 O O . PRO D 1 86 ? 47.183 29.969 31.436 1.00 15.81 86 PRO D O 1
ATOM 10463 N N . CYS D 1 87 ? 47.373 32.201 31.308 1.00 16.44 87 CYS D N 1
ATOM 10464 C CA . CYS D 1 87 ? 45.970 32.419 30.971 1.00 18.74 87 CYS D CA 1
ATOM 10465 C C . CYS D 1 87 ? 45.732 33.866 30.495 1.00 20.76 87 CYS D C 1
ATOM 10466 O O . CYS D 1 87 ? 46.689 34.638 30.270 1.00 20.54 87 CYS D O 1
ATOM 10469 N N . LEU D 1 88 ? 44.444 34.207 30.291 1.00 21.92 88 LEU D N 1
ATOM 10470 C CA . LEU D 1 88 ? 44.056 35.528 29.877 1.00 21.26 88 LEU D CA 1
ATOM 10471 C C . LEU D 1 88 ? 43.288 36.259 31.010 1.00 21.82 88 LEU D C 1
ATOM 10472 O O . LEU D 1 88 ? 42.324 35.733 31.544 1.00 19.65 88 LEU D O 1
ATOM 10477 N N . ARG D 1 89 ? 43.674 37.509 31.285 1.00 22.00 89 ARG D N 1
ATOM 10478 C CA . ARG D 1 89 ? 43.158 38.275 32.380 1.00 22.15 89 ARG D CA 1
ATOM 10479 C C . ARG D 1 89 ? 42.486 39.514 31.844 1.00 21.45 89 ARG D C 1
ATOM 10480 O O . ARG D 1 89 ? 42.999 40.194 30.956 1.00 19.28 89 ARG D O 1
ATOM 10488 N N . VAL D 1 90 ? 41.373 39.858 32.451 1.00 20.15 90 VAL D N 1
ATOM 10489 C CA . VAL D 1 90 ? 40.618 41.001 31.972 1.00 21.61 90 VAL D CA 1
ATOM 10490 C C . VAL D 1 90 ? 41.352 42.309 32.295 1.00 21.04 90 VAL D C 1
ATOM 10491 O O . VAL D 1 90 ? 41.812 42.494 33.375 1.00 21.30 90 VAL D O 1
ATOM 10495 N N . LYS D 1 91 ? 41.405 43.207 31.340 1.00 20.22 91 LYS D N 1
ATOM 10496 C CA . LYS D 1 91 ? 41.968 44.517 31.549 1.00 20.56 91 LYS D CA 1
ATOM 10497 C C . LYS D 1 91 ? 41.115 45.450 32.413 1.00 20.54 91 LYS D C 1
ATOM 10498 O O . LYS D 1 91 ? 39.911 45.215 32.646 1.00 20.37 91 LYS D O 1
ATOM 10504 N N . PRO D 1 92 ? 41.729 46.535 32.902 1.00 20.82 92 PRO D N 1
ATOM 10505 C CA . PRO D 1 92 ? 40.976 47.328 33.878 1.00 23.54 92 PRO D CA 1
ATOM 10506 C C . PRO D 1 92 ? 39.875 48.201 33.312 1.00 23.35 92 PRO D C 1
ATOM 10507 O O . PRO D 1 92 ? 38.969 48.495 34.041 1.00 21.04 92 PRO D O 1
ATOM 10511 N N . ASN D 1 93 ? 39.971 48.590 32.042 1.00 25.64 93 ASN D N 1
ATOM 10512 C CA . ASN D 1 93 ? 38.920 49.310 31.288 1.00 28.25 93 ASN D CA 1
ATOM 10513 C C . ASN D 1 93 ? 38.570 48.468 30.065 1.00 25.09 93 ASN D C 1
ATOM 10514 O O . ASN D 1 93 ? 39.002 48.719 28.940 1.00 22.26 93 ASN D O 1
ATOM 10519 N N . PRO D 1 94 ? 37.843 47.395 30.295 1.00 23.37 94 PRO D N 1
ATOM 10520 C CA . PRO D 1 94 ? 37.946 46.335 29.278 1.00 22.76 94 PRO D CA 1
ATOM 10521 C C . PRO D 1 94 ? 36.895 46.359 28.141 1.00 22.26 94 PRO D C 1
ATOM 10522 O O . PRO D 1 94 ? 37.038 45.630 27.161 1.00 23.27 94 PRO D O 1
ATOM 10526 N N . GLU D 1 95 ? 35.820 47.106 28.305 1.00 21.62 95 GLU D N 1
ATOM 10527 C CA . GLU D 1 95 ? 34.669 46.993 27.403 1.00 21.53 95 GLU D CA 1
ATOM 10528 C C . GLU D 1 95 ? 35.049 47.342 25.974 1.00 23.95 95 GLU D C 1
ATOM 10529 O O . GLU D 1 95 ? 35.409 48.476 25.678 1.00 23.95 95 GLU D O 1
ATOM 10535 N N . ILE D 1 96 ? 34.933 46.389 25.069 1.00 23.66 96 ILE D N 1
ATOM 10536 C CA . ILE D 1 96 ? 35.101 46.684 23.658 1.00 23.42 96 ILE D CA 1
ATOM 10537 C C . ILE D 1 96 ? 33.774 46.347 22.969 1.00 22.93 96 ILE D C 1
ATOM 10538 O O . ILE D 1 96 ? 33.259 45.224 23.101 1.00 24.18 96 ILE D O 1
ATOM 10543 N N . ALA D 1 97 ? 33.246 47.324 22.247 1.00 22.20 97 ALA D N 1
ATOM 10544 C CA . ALA D 1 97 ? 31.979 47.246 21.556 1.00 21.89 97 ALA D CA 1
ATOM 10545 C C . ALA D 1 97 ? 32.213 47.424 20.064 1.00 23.96 97 ALA D C 1
ATOM 10546 O O . ALA D 1 97 ? 32.599 48.483 19.648 1.00 27.58 97 ALA D O 1
ATOM 10548 N N . ARG D 1 98 ? 31.983 46.411 19.254 1.00 23.69 98 ARG D N 1
ATOM 10549 C CA . ARG D 1 98 ? 32.350 46.428 17.837 1.00 24.25 98 ARG D CA 1
ATOM 10550 C C . ARG D 1 98 ? 31.485 45.453 17.119 1.00 23.20 98 ARG D C 1
ATOM 10551 O O . ARG D 1 98 ? 31.306 44.331 17.596 1.00 20.38 98 ARG D O 1
ATOM 10559 N N . ASN D 1 99 ? 30.969 45.857 15.967 1.00 25.03 99 ASN D N 1
ATOM 10560 C CA . ASN D 1 99 ? 30.117 44.998 15.172 1.00 23.56 99 ASN D CA 1
ATOM 10561 C C . ASN D 1 99 ? 29.023 44.347 16.011 1.00 23.05 99 ASN D C 1
ATOM 10562 O O . ASN D 1 99 ? 28.781 43.158 15.888 1.00 24.58 99 ASN D O 1
ATOM 10567 N N . GLY D 1 100 ? 28.345 45.090 16.870 1.00 22.86 100 GLY D N 1
ATOM 10568 C CA . GLY D 1 100 ? 27.237 44.508 17.606 1.00 22.62 100 GLY D CA 1
ATOM 10569 C C . GLY D 1 100 ? 27.650 43.603 18.760 1.00 23.42 100 GLY D C 1
ATOM 10570 O O . GLY D 1 100 ? 26.811 43.208 19.548 1.00 25.84 100 GLY D O 1
ATOM 10571 N N . PHE D 1 101 ? 28.944 43.356 18.963 1.00 25.22 101 PHE D N 1
ATOM 10572 C CA . PHE D 1 101 ? 29.375 42.547 20.166 1.00 23.73 101 PHE D CA 1
ATOM 10573 C C . PHE D 1 101 ? 29.871 43.361 21.333 1.00 22.28 101 PHE D C 1
ATOM 10574 O O . PHE D 1 101 ? 30.367 44.479 21.178 1.00 21.76 101 PHE D O 1
ATOM 10582 N N . LEU D 1 102 ? 29.847 42.732 22.491 1.00 21.27 102 LEU D N 1
ATOM 10583 C CA . LEU D 1 102 ? 30.608 43.206 23.602 1.00 20.82 102 LEU D CA 1
ATOM 10584 C C . LEU D 1 102 ? 31.724 42.202 23.827 1.00 20.76 102 LEU D C 1
ATOM 10585 O O . LEU D 1 102 ? 31.479 41.042 24.013 1.00 21.79 102 LEU D O 1
ATOM 10590 N N . GLN D 1 103 ? 32.942 42.714 23.860 1.00 21.19 103 GLN D N 1
ATOM 10591 C CA . GLN D 1 103 ? 34.131 41.928 24.134 1.00 22.95 103 GLN D CA 1
ATOM 10592 C C . GLN D 1 103 ? 34.822 42.505 25.358 1.00 22.29 103 GLN D C 1
ATOM 10593 O O . GLN D 1 103 ? 34.513 43.639 25.763 1.00 20.67 103 GLN D O 1
ATOM 10599 N N . LEU D 1 104 ? 35.744 41.720 25.915 1.00 20.97 104 LEU D N 1
ATOM 10600 C CA . LEU D 1 104 ? 36.572 42.148 26.991 1.00 20.22 104 LEU D CA 1
ATOM 10601 C C . LEU D 1 104 ? 38.026 42.087 26.609 1.00 20.25 104 LEU D C 1
ATOM 10602 O O . LEU D 1 104 ? 38.556 41.033 26.200 1.00 20.12 104 LEU D O 1
ATOM 10607 N N . GLY D 1 105 ? 38.694 43.217 26.784 1.00 19.40 105 GLY D N 1
ATOM 10608 C CA . GLY D 1 105 ? 40.123 43.304 26.470 1.00 19.66 105 GLY D CA 1
ATOM 10609 C C . GLY D 1 105 ? 40.899 42.476 27.475 1.00 19.60 105 GLY D C 1
ATOM 10610 O O . GLY D 1 105 ? 40.548 42.453 28.660 1.00 17.49 105 GLY D O 1
ATOM 10611 N N . VAL D 1 106 ? 41.915 41.754 26.987 1.00 18.64 106 VAL D N 1
ATOM 10612 C CA . VAL D 1 106 ? 42.694 40.855 27.842 1.00 19.67 106 VAL D CA 1
ATOM 10613 C C . VAL D 1 106 ? 44.200 40.994 27.756 1.00 20.54 106 VAL D C 1
ATOM 10614 O O . VAL D 1 106 ? 44.755 41.288 26.673 1.00 22.27 106 VAL D O 1
ATOM 10618 N N . GLU D 1 107 ? 44.847 40.841 28.907 1.00 21.30 107 GLU D N 1
ATOM 10619 C CA . GLU D 1 107 ? 46.310 40.677 28.962 1.00 23.12 107 GLU D CA 1
ATOM 10620 C C . GLU D 1 107 ? 46.587 39.204 28.907 1.00 20.27 107 GLU D C 1
ATOM 10621 O O . GLU D 1 107 ? 45.775 38.387 29.391 1.00 21.69 107 GLU D O 1
ATOM 10627 N N . VAL D 1 108 ? 47.728 38.851 28.382 1.00 17.59 108 VAL D N 1
ATOM 10628 C CA . VAL D 1 108 ? 48.198 37.514 28.470 1.00 17.71 108 VAL D CA 1
ATOM 10629 C C . VAL D 1 108 ? 49.048 37.377 29.690 1.00 18.70 108 VAL D C 1
ATOM 10630 O O . VAL D 1 108 ? 50.001 38.064 29.823 1.00 21.90 108 VAL D O 1
ATOM 10634 N N . TYR D 1 109 ? 48.725 36.439 30.560 1.00 18.22 109 TYR D N 1
ATOM 10635 C CA . TYR D 1 109 ? 49.463 36.216 31.782 1.00 18.73 109 TYR D CA 1
ATOM 10636 C C . TYR D 1 109 ? 50.284 34.994 31.572 1.00 18.21 109 TYR D C 1
ATOM 10637 O O . TYR D 1 109 ? 49.770 33.955 31.171 1.00 17.02 109 TYR D O 1
ATOM 10646 N N . GLY D 1 110 ? 51.576 35.134 31.778 1.00 18.74 110 GLY D N 1
ATOM 10647 C CA . GLY D 1 110 ? 52.509 34.032 31.619 1.00 20.73 110 GLY D CA 1
ATOM 10648 C C . GLY D 1 110 ? 52.740 33.643 30.171 1.00 22.28 110 GLY D C 1
ATOM 10649 O O . GLY D 1 110 ? 52.231 34.272 29.209 1.00 24.19 110 GLY D O 1
ATOM 10650 N N . GLY D 1 111 ? 53.518 32.588 29.993 1.00 22.34 111 GLY D N 1
ATOM 10651 C CA . GLY D 1 111 ? 53.861 32.175 28.636 1.00 19.61 111 GLY D CA 1
ATOM 10652 C C . GLY D 1 111 ? 52.838 31.227 28.049 1.00 18.36 111 GLY D C 1
ATOM 10653 O O . GLY D 1 111 ? 53.158 30.074 27.762 1.00 19.86 111 GLY D O 1
ATOM 10654 N N . ALA D 1 112 ? 51.629 31.739 27.821 1.00 17.39 112 ALA D N 1
ATOM 10655 C CA . ALA D 1 112 ? 50.543 31.002 27.221 1.00 18.95 112 ALA D CA 1
ATOM 10656 C C . ALA D 1 112 ? 50.782 30.671 25.767 1.00 19.37 112 ALA D C 1
ATOM 10657 O O . ALA D 1 112 ? 51.342 31.485 24.993 1.00 16.67 112 ALA D O 1
ATOM 10659 N N . LEU D 1 113 ? 50.342 29.479 25.412 1.00 18.56 113 LEU D N 1
ATOM 10660 C CA . LEU D 1 113 ? 50.204 29.138 24.030 1.00 20.03 113 LEU D CA 1
ATOM 10661 C C . LEU D 1 113 ? 48.894 29.694 23.575 1.00 21.17 113 LEU D C 1
ATOM 10662 O O . LEU D 1 113 ? 47.859 29.296 24.109 1.00 24.04 113 LEU D O 1
ATOM 10667 N N . PHE D 1 114 ? 48.921 30.592 22.587 1.00 20.27 114 PHE D N 1
ATOM 10668 C CA . PHE D 1 114 ? 47.710 31.297 22.171 1.00 19.07 114 PHE D CA 1
ATOM 10669 C C . PHE D 1 114 ? 46.672 30.405 21.453 1.00 18.71 114 PHE D C 1
ATOM 10670 O O . PHE D 1 114 ? 45.472 30.474 21.724 1.00 18.50 114 PHE D O 1
ATOM 10678 N N . ALA D 1 115 ? 47.110 29.582 20.511 1.00 19.01 115 ALA D N 1
ATOM 10679 C CA . ALA D 1 115 ? 46.136 28.961 19.609 1.00 20.21 115 ALA D CA 1
ATOM 10680 C C . ALA D 1 115 ? 45.060 28.138 20.359 1.00 19.87 115 ALA D C 1
ATOM 10681 O O . ALA D 1 115 ? 43.875 28.108 19.993 1.00 17.68 115 ALA D O 1
ATOM 10683 N N . PRO D 1 116 ? 45.501 27.420 21.382 1.00 18.12 116 PRO D N 1
ATOM 10684 C CA . PRO D 1 116 ? 44.536 26.516 21.952 1.00 18.34 116 PRO D CA 1
ATOM 10685 C C . PRO D 1 116 ? 43.412 27.250 22.694 1.00 19.78 116 PRO D C 1
ATOM 10686 O O . PRO D 1 116 ? 42.383 26.611 23.030 1.00 18.27 116 PRO D O 1
ATOM 10690 N N . TRP D 1 117 ? 43.637 28.532 23.040 1.00 18.37 117 TRP D N 1
ATOM 10691 C CA . TRP D 1 117 ? 42.597 29.311 23.701 1.00 18.70 117 TRP D CA 1
ATOM 10692 C C . TRP D 1 117 ? 41.423 29.598 22.784 1.00 18.32 117 TRP D C 1
ATOM 10693 O O . TRP D 1 117 ? 40.338 29.930 23.253 1.00 19.55 117 TRP D O 1
ATOM 10704 N N . PHE D 1 118 ? 41.607 29.387 21.473 1.00 19.04 118 PHE D N 1
ATOM 10705 C CA . PHE D 1 118 ? 40.549 29.685 20.524 1.00 18.16 118 PHE D CA 1
ATOM 10706 C C . PHE D 1 118 ? 39.573 28.509 20.484 1.00 18.73 118 PHE D C 1
ATOM 10707 O O . PHE D 1 118 ? 39.962 27.341 20.653 1.00 17.94 118 PHE D O 1
ATOM 10715 N N . ASP D 1 119 ? 38.317 28.845 20.218 1.00 17.75 119 ASP D N 1
ATOM 10716 C CA . ASP D 1 119 ? 37.282 27.852 20.010 1.00 17.53 119 ASP D CA 1
ATOM 10717 C C . ASP D 1 119 ? 37.115 26.940 21.247 1.00 18.15 119 ASP D C 1
ATOM 10718 O O . ASP D 1 119 ? 37.084 25.690 21.159 1.00 17.00 119 ASP D O 1
ATOM 10723 N N . ARG D 1 120 ? 37.003 27.623 22.414 1.00 17.33 120 ARG D N 1
ATOM 10724 C CA . ARG D 1 120 ? 36.745 26.997 23.687 1.00 15.78 120 ARG D CA 1
ATOM 10725 C C . ARG D 1 120 ? 35.641 27.736 24.401 1.00 14.93 120 ARG D C 1
ATOM 10726 O O . ARG D 1 120 ? 35.495 28.919 24.240 1.00 15.18 120 ARG D O 1
ATOM 10734 N N . ASP D 1 121 ? 34.875 27.005 25.194 1.00 15.85 121 ASP D N 1
ATOM 10735 C CA . ASP D 1 121 ? 33.750 27.566 25.935 1.00 16.99 121 ASP D CA 1
ATOM 10736 C C . ASP D 1 121 ? 34.304 28.019 27.272 1.00 17.00 121 ASP D C 1
ATOM 10737 O O . ASP D 1 121 ? 34.503 27.210 28.184 1.00 19.53 121 ASP D O 1
ATOM 10742 N N . LEU D 1 122 ? 34.564 29.297 27.352 1.00 17.64 122 LEU D N 1
ATOM 10743 C CA . LEU D 1 122 ? 35.185 29.950 28.474 1.00 18.80 122 LEU D CA 1
ATOM 10744 C C . LEU D 1 122 ? 34.223 30.556 29.487 1.00 19.65 122 LEU D C 1
ATOM 10745 O O . LEU D 1 122 ? 33.183 31.125 29.135 1.00 19.41 122 LEU D O 1
ATOM 10750 N N . SER D 1 123 ? 34.583 30.421 30.766 1.00 20.88 123 SER D N 1
ATOM 10751 C CA . SER D 1 123 ? 34.000 31.239 31.805 1.00 20.01 123 SER D CA 1
ATOM 10752 C C . SER D 1 123 ? 35.119 32.138 32.383 1.00 19.97 123 SER D C 1
ATOM 10753 O O . SER D 1 123 ? 36.185 32.235 31.814 1.00 18.22 123 SER D O 1
ATOM 10756 N N . LEU D 1 124 ? 34.819 32.795 33.509 1.00 19.83 124 LEU D N 1
ATOM 10757 C CA . LEU D 1 124 ? 35.595 33.867 34.059 1.00 18.95 124 LEU D CA 1
ATOM 10758 C C . LEU D 1 124 ? 35.442 33.838 35.556 1.00 19.50 124 LEU D C 1
ATOM 10759 O O . LEU D 1 124 ? 34.308 33.679 36.077 1.00 18.62 124 LEU D O 1
ATOM 10764 N N . ALA D 1 125 ? 36.575 33.962 36.245 1.00 18.87 125 ALA D N 1
ATOM 10765 C CA . ALA D 1 125 ? 36.651 33.911 37.696 1.00 17.71 125 ALA D CA 1
ATOM 10766 C C . ALA D 1 125 ? 37.801 34.733 38.241 1.00 17.24 125 ALA D C 1
ATOM 10767 O O . ALA D 1 125 ? 38.719 35.065 37.533 1.00 19.17 125 ALA D O 1
ATOM 10769 N N . GLY D 1 126 ? 37.737 35.060 39.511 1.00 17.83 126 GLY D N 1
ATOM 10770 C CA . GLY D 1 126 ? 38.873 35.588 40.242 1.00 18.70 126 GLY D CA 1
ATOM 10771 C C . GLY D 1 126 ? 38.409 36.570 41.303 1.00 19.57 126 GLY D C 1
ATOM 10772 O O . GLY D 1 126 ? 37.285 36.473 41.802 1.00 19.04 126 GLY D O 1
ATOM 10773 N N . ARG D 1 127 ? 39.293 37.495 41.662 1.00 19.49 127 ARG D N 1
ATOM 10774 C CA . ARG D 1 127 ? 39.064 38.401 42.791 1.00 19.13 127 ARG D CA 1
ATOM 10775 C C . ARG D 1 127 ? 38.461 39.712 42.327 1.00 19.20 127 ARG D C 1
ATOM 10776 O O . ARG D 1 127 ? 38.909 40.311 41.330 1.00 19.48 127 ARG D O 1
ATOM 10784 N N . VAL D 1 128 ? 37.428 40.168 43.042 1.00 19.51 128 VAL D N 1
ATOM 10785 C CA . VAL D 1 128 ? 36.886 41.522 42.786 1.00 20.36 128 VAL D CA 1
ATOM 10786 C C . VAL D 1 128 ? 37.005 42.383 44.032 1.00 20.87 128 VAL D C 1
ATOM 10787 O O . VAL D 1 128 ? 36.641 41.940 45.107 1.00 21.71 128 VAL D O 1
ATOM 10791 N N . THR D 1 129 ? 37.500 43.609 43.894 1.00 20.91 129 THR D N 1
ATOM 10792 C CA . THR D 1 129 ? 37.658 44.488 45.049 1.00 19.75 129 THR D CA 1
ATOM 10793 C C . THR D 1 129 ? 36.671 45.609 44.896 1.00 21.85 129 THR D C 1
ATOM 10794 O O . THR D 1 129 ? 36.546 46.206 43.826 1.00 24.42 129 THR D O 1
ATOM 10798 N N . PHE D 1 130 ? 35.927 45.863 45.962 1.00 23.88 130 PHE D N 1
ATOM 10799 C CA . PHE D 1 130 ? 34.802 46.775 45.914 1.00 24.01 130 PHE D CA 1
ATOM 10800 C C . PHE D 1 130 ? 34.608 47.520 47.249 1.00 24.31 130 PHE D C 1
ATOM 10801 O O . PHE D 1 130 ? 35.307 47.295 48.228 1.00 24.26 130 PHE D O 1
ATOM 10809 N N . ARG D 1 131 ? 33.720 48.484 47.231 1.00 28.72 131 ARG D N 1
ATOM 10810 C CA . ARG D 1 131 ? 33.362 49.232 48.425 1.00 33.49 131 ARG D CA 1
ATOM 10811 C C . ARG D 1 131 ? 31.891 48.900 48.713 1.00 35.37 131 ARG D C 1
ATOM 10812 O O . ARG D 1 131 ? 31.053 48.921 47.816 1.00 34.28 131 ARG D O 1
ATOM 10820 N N . ALA D 1 132 ? 31.621 48.470 49.931 1.00 35.52 132 ALA D N 1
ATOM 10821 C CA . ALA D 1 132 ? 30.248 48.191 50.378 1.00 40.55 132 ALA D CA 1
ATOM 10822 C C . ALA D 1 132 ? 30.131 48.822 51.769 1.00 44.92 132 ALA D C 1
ATOM 10823 O O . ALA D 1 132 ? 30.978 48.533 52.635 1.00 42.79 132 ALA D O 1
ATOM 10825 N N . ASN D 1 133 ? 29.128 49.693 51.959 1.00 48.33 133 ASN D N 1
ATOM 10826 C CA . ASN D 1 133 ? 28.963 50.502 53.191 1.00 50.28 133 ASN D CA 1
ATOM 10827 C C . ASN D 1 133 ? 30.212 51.237 53.561 1.00 49.87 133 ASN D C 1
ATOM 10828 O O . ASN D 1 133 ? 30.667 51.107 54.688 1.00 48.51 133 ASN D O 1
ATOM 10833 N N . GLY D 1 134 ? 30.817 51.931 52.613 1.00 50.48 134 GLY D N 1
ATOM 10834 C CA . GLY D 1 134 ? 32.037 52.655 52.894 1.00 52.16 134 GLY D CA 1
ATOM 10835 C C . GLY D 1 134 ? 33.165 51.761 53.370 1.00 53.76 134 GLY D C 1
ATOM 10836 O O . GLY D 1 134 ? 34.142 52.239 53.965 1.00 59.54 134 GLY D O 1
ATOM 10837 N N . LYS D 1 135 ? 33.054 50.458 53.145 1.00 48.41 135 LYS D N 1
ATOM 10838 C CA . LYS D 1 135 ? 34.142 49.589 53.501 1.00 44.25 135 LYS D CA 1
ATOM 10839 C C . LYS D 1 135 ? 34.681 48.944 52.219 1.00 40.95 135 LYS D C 1
ATOM 10840 O O . LYS D 1 135 ? 33.911 48.481 51.345 1.00 35.22 135 LYS D O 1
ATOM 10846 N N . LEU D 1 136 ? 36.001 48.921 52.128 1.00 36.51 136 LEU D N 1
ATOM 10847 C CA . LEU D 1 136 ? 36.693 48.292 51.055 1.00 39.30 136 LEU D CA 1
ATOM 10848 C C . LEU D 1 136 ? 36.765 46.844 51.308 1.00 34.00 136 LEU D C 1
ATOM 10849 O O . LEU D 1 136 ? 37.182 46.479 52.375 1.00 33.67 136 LEU D O 1
ATOM 10854 N N . GLU D 1 137 ? 36.404 46.003 50.341 1.00 34.13 137 GLU D N 1
ATOM 10855 C CA . GLU D 1 137 ? 36.605 44.535 50.503 1.00 34.59 137 GLU D CA 1
ATOM 10856 C C . GLU D 1 137 ? 36.784 43.775 49.202 1.00 29.03 137 GLU D C 1
ATOM 10857 O O . GLU D 1 137 ? 36.612 44.348 48.117 1.00 24.02 137 GLU D O 1
ATOM 10863 N N . SER D 1 138 ? 37.136 42.499 49.359 1.00 22.85 138 SER D N 1
ATOM 10864 C CA . SER D 1 138 ? 37.338 41.614 48.258 1.00 23.56 138 SER D CA 1
ATOM 10865 C C . SER D 1 138 ? 36.541 40.347 48.428 1.00 27.98 138 SER D C 1
ATOM 10866 O O . SER D 1 138 ? 36.404 39.809 49.531 1.00 25.79 138 SER D O 1
ATOM 10869 N N . ARG D 1 139 ? 36.030 39.855 47.293 1.00 27.73 139 ARG D N 1
ATOM 10870 C CA . ARG D 1 139 ? 35.513 38.526 47.206 1.00 25.78 139 ARG D CA 1
ATOM 10871 C C . ARG D 1 139 ? 36.010 37.883 45.939 1.00 25.82 139 ARG D C 1
ATOM 10872 O O . ARG D 1 139 ? 36.458 38.575 45.006 1.00 25.31 139 ARG D O 1
ATOM 10880 N N . LEU D 1 140 ? 35.970 36.547 45.947 1.00 24.02 140 LEU D N 1
ATOM 10881 C CA . LEU D 1 140 ? 35.999 35.758 44.740 1.00 21.96 140 LEU D CA 1
ATOM 10882 C C . LEU D 1 140 ? 34.647 35.640 44.062 1.00 23.23 140 LEU D C 1
ATOM 10883 O O . LEU D 1 140 ? 33.617 35.447 44.696 1.00 22.74 140 LEU D O 1
ATOM 10888 N N . VAL D 1 141 ? 34.676 35.772 42.738 1.00 23.47 141 VAL D N 1
ATOM 10889 C CA . VAL D 1 141 ? 33.599 35.328 41.869 1.00 21.01 141 VAL D CA 1
ATOM 10890 C C . VAL D 1 141 ? 34.000 34.228 40.900 1.00 21.16 141 VAL D C 1
ATOM 10891 O O . VAL D 1 141 ? 35.189 34.060 40.534 1.00 22.73 141 VAL D O 1
ATOM 10895 N N . ASP D 1 142 ? 32.986 33.491 40.465 1.00 21.68 142 ASP D N 1
ATOM 10896 C CA . ASP D 1 142 ? 33.113 32.547 39.395 1.00 21.50 142 ASP D CA 1
ATOM 10897 C C . ASP D 1 142 ? 31.783 32.482 38.657 1.00 23.24 142 ASP D C 1
ATOM 10898 O O . ASP D 1 142 ? 30.815 31.945 39.167 1.00 22.96 142 ASP D O 1
ATOM 10903 N N . PHE D 1 143 ? 31.729 33.045 37.453 1.00 23.89 143 PHE D N 1
ATOM 10904 C CA . PHE D 1 143 ? 30.488 33.016 36.662 1.00 21.94 143 PHE D CA 1
ATOM 10905 C C . PHE D 1 143 ? 30.100 31.567 36.359 1.00 22.35 143 PHE D C 1
ATOM 10906 O O . PHE D 1 143 ? 28.941 31.262 36.231 1.00 23.93 143 PHE D O 1
ATOM 10914 N N . ARG D 1 144 ? 31.067 30.671 36.240 1.00 25.30 144 ARG D N 1
ATOM 10915 C CA . ARG D 1 144 ? 30.841 29.196 36.062 1.00 28.25 144 ARG D CA 1
ATOM 10916 C C . ARG D 1 144 ? 30.353 28.812 34.690 1.00 25.68 144 ARG D C 1
ATOM 10917 O O . ARG D 1 144 ? 30.921 27.946 34.045 1.00 21.85 144 ARG D O 1
ATOM 10925 N N . LYS D 1 145 ? 29.286 29.444 34.241 1.00 25.61 145 LYS D N 1
ATOM 10926 C CA . LYS D 1 145 ? 28.830 29.094 32.942 1.00 25.75 145 LYS D CA 1
ATOM 10927 C C . LYS D 1 145 ? 29.648 29.705 31.824 1.00 23.55 145 LYS D C 1
ATOM 10928 O O . LYS D 1 145 ? 30.465 30.692 31.998 1.00 19.38 145 LYS D O 1
ATOM 10934 N N . ALA D 1 146 ? 29.478 29.077 30.680 1.00 20.46 146 ALA D N 1
ATOM 10935 C CA . ALA D 1 146 ? 30.283 29.457 29.560 1.00 19.98 146 ALA D CA 1
ATOM 10936 C C . ALA D 1 146 ? 29.811 30.786 28.948 1.00 19.04 146 ALA D C 1
ATOM 10937 O O . ALA D 1 146 ? 28.945 30.807 28.106 1.00 19.12 146 ALA D O 1
ATOM 10939 N N . ILE D 1 147 ? 30.444 31.885 29.305 1.00 18.75 147 ILE D N 1
ATOM 10940 C CA . ILE D 1 147 ? 29.976 33.157 28.892 1.00 19.08 147 ILE D CA 1
ATOM 10941 C C . ILE D 1 147 ? 30.810 33.787 27.808 1.00 19.50 147 ILE D C 1
ATOM 10942 O O . ILE D 1 147 ? 30.507 34.890 27.381 1.00 21.96 147 ILE D O 1
ATOM 10947 N N . ALA D 1 148 ? 31.864 33.126 27.355 1.00 18.00 148 ALA D N 1
ATOM 10948 C CA . ALA D 1 148 ? 32.796 33.771 26.459 1.00 17.89 148 ALA D CA 1
ATOM 10949 C C . ALA D 1 148 ? 33.387 32.761 25.505 1.00 17.62 148 ALA D C 1
ATOM 10950 O O . ALA D 1 148 ? 33.536 31.552 25.817 1.00 17.54 148 ALA D O 1
ATOM 10952 N N . VAL D 1 149 ? 33.816 33.295 24.385 1.00 17.03 149 VAL D N 1
ATOM 10953 C CA . VAL D 1 149 ? 34.520 32.534 23.371 1.00 17.12 149 VAL D CA 1
ATOM 10954 C C . VAL D 1 149 ? 35.483 33.469 22.562 1.00 16.23 149 VAL D C 1
ATOM 10955 O O . VAL D 1 149 ? 35.168 34.607 22.257 1.00 14.03 149 VAL D O 1
ATOM 10959 N N . ILE D 1 150 ? 36.663 32.949 22.234 1.00 17.57 150 ILE D N 1
ATOM 10960 C CA . ILE D 1 150 ? 37.582 33.569 21.300 1.00 17.89 150 ILE D CA 1
ATOM 10961 C C . ILE D 1 150 ? 37.525 32.753 20.008 1.00 17.01 150 ILE D C 1
ATOM 10962 O O . ILE D 1 150 ? 38.211 31.767 19.830 1.00 17.67 150 ILE D O 1
ATOM 10967 N N . PRO D 1 151 ? 36.684 33.141 19.073 1.00 18.31 151 PRO D N 1
ATOM 10968 C CA . PRO D 1 151 ? 36.602 32.249 17.888 1.00 17.50 151 PRO D CA 1
ATOM 10969 C C . PRO D 1 151 ? 37.746 32.363 16.893 1.00 17.79 151 PRO D C 1
ATOM 10970 O O . PRO D 1 151 ? 38.254 33.488 16.651 1.00 17.00 151 PRO D O 1
ATOM 10974 N N . ASN D 1 152 ? 38.098 31.262 16.224 1.00 17.09 152 ASN D N 1
ATOM 10975 C CA . ASN D 1 152 ? 38.991 31.403 15.109 1.00 17.39 152 ASN D CA 1
ATOM 10976 C C . ASN D 1 152 ? 38.349 32.175 13.949 1.00 18.54 152 ASN D C 1
ATOM 10977 O O . ASN D 1 152 ? 37.124 32.226 13.815 1.00 17.74 152 ASN D O 1
ATOM 10982 N N . LEU D 1 153 ? 39.181 32.787 13.129 1.00 19.25 153 LEU D N 1
ATOM 10983 C CA . LEU D 1 153 ? 38.764 33.146 11.770 1.00 21.59 153 LEU D CA 1
ATOM 10984 C C . LEU D 1 153 ? 38.641 31.919 10.849 1.00 21.77 153 LEU D C 1
ATOM 10985 O O . LEU D 1 153 ? 39.576 31.101 10.747 1.00 23.06 153 LEU D O 1
ATOM 10990 N N . ALA D 1 154 ? 37.542 31.853 10.104 1.00 21.37 154 ALA D N 1
ATOM 10991 C CA . ALA D 1 154 ? 37.301 30.779 9.147 1.00 23.17 154 ALA D CA 1
ATOM 10992 C C . ALA D 1 154 ? 38.522 30.580 8.260 1.00 21.59 154 ALA D C 1
ATOM 10993 O O . ALA D 1 154 ? 39.118 31.551 7.801 1.00 22.63 154 ALA D O 1
ATOM 10995 N N . ILE D 1 155 ? 38.866 29.336 7.975 1.00 20.39 155 ILE D N 1
ATOM 10996 C CA . ILE D 1 155 ? 39.973 29.085 7.055 1.00 23.23 155 ILE D CA 1
ATOM 10997 C C . ILE D 1 155 ? 39.741 29.704 5.661 1.00 24.52 155 ILE D C 1
ATOM 10998 O O . ILE D 1 155 ? 40.725 30.112 4.991 1.00 26.79 155 ILE D O 1
ATOM 11003 N N . HIS D 1 156 ? 38.469 29.760 5.230 1.00 23.21 156 HIS D N 1
ATOM 11004 C CA . HIS D 1 156 ? 38.070 30.416 3.973 1.00 23.53 156 HIS D CA 1
ATOM 11005 C C . HIS D 1 156 ? 38.521 31.862 3.856 1.00 25.70 156 HIS D C 1
ATOM 11006 O O . HIS D 1 156 ? 38.762 32.333 2.764 1.00 22.39 156 HIS D O 1
ATOM 11013 N N . LEU D 1 157 ? 38.657 32.565 4.981 1.00 27.90 157 LEU D N 1
ATOM 11014 C CA . LEU D 1 157 ? 39.053 33.976 5.003 1.00 26.45 157 LEU D CA 1
ATOM 11015 C C . LEU D 1 157 ? 40.479 34.125 5.451 1.00 28.74 157 LEU D C 1
ATOM 11016 O O . LEU D 1 157 ? 40.940 35.240 5.779 1.00 29.87 157 LEU D O 1
ATOM 11021 N N . ASN D 1 158 ? 41.194 33.006 5.479 1.00 30.20 158 ASN D N 1
ATOM 11022 C CA . ASN D 1 158 ? 42.594 32.975 5.977 1.00 30.43 158 ASN D CA 1
ATOM 11023 C C . ASN D 1 158 ? 43.195 31.676 5.445 1.00 30.89 158 ASN D C 1
ATOM 11024 O O . ASN D 1 158 ? 43.551 30.805 6.214 1.00 30.51 158 ASN D O 1
ATOM 11029 N N . ARG D 1 159 ? 43.248 31.533 4.123 1.00 35.36 159 ARG D N 1
ATOM 11030 C CA . ARG D 1 159 ? 43.528 30.240 3.475 1.00 37.50 159 ARG D CA 1
ATOM 11031 C C . ARG D 1 159 ? 44.905 29.641 3.830 1.00 35.82 159 ARG D C 1
ATOM 11032 O O . ARG D 1 159 ? 45.056 28.429 3.827 1.00 29.72 159 ARG D O 1
ATOM 11040 N N . ALA D 1 160 ? 45.900 30.473 4.127 1.00 33.15 160 ALA D N 1
ATOM 11041 C CA . ALA D 1 160 ? 47.176 29.954 4.661 1.00 34.99 160 ALA D CA 1
ATOM 11042 C C . ALA D 1 160 ? 47.242 29.780 6.222 1.00 31.16 160 ALA D C 1
ATOM 11043 O O . ALA D 1 160 ? 48.339 29.751 6.827 1.00 30.58 160 ALA D O 1
ATOM 11045 N N . ALA D 1 161 ? 46.084 29.653 6.858 1.00 28.16 161 ALA D N 1
ATOM 11046 C CA . ALA D 1 161 ? 45.979 29.465 8.303 1.00 29.16 161 ALA D CA 1
ATOM 11047 C C . ALA D 1 161 ? 46.925 28.428 8.850 1.00 28.32 161 ALA D C 1
ATOM 11048 O O . ALA D 1 161 ? 47.576 28.639 9.863 1.00 29.43 161 ALA D O 1
ATOM 11050 N N . ASN D 1 162 ? 46.975 27.293 8.159 1.00 27.04 162 ASN D N 1
ATOM 11051 C CA . ASN D 1 162 ? 47.807 26.144 8.531 1.00 25.69 162 ASN D CA 1
ATOM 11052 C C . ASN D 1 162 ? 49.314 26.356 8.262 1.00 28.05 162 ASN D C 1
ATOM 11053 O O . ASN D 1 162 ? 50.129 25.586 8.771 1.00 28.75 162 ASN D O 1
ATOM 11058 N N . GLU D 1 163 ? 49.668 27.426 7.544 1.00 32.05 163 GLU D N 1
ATOM 11059 C CA . GLU D 1 163 ? 51.063 27.887 7.391 1.00 35.73 163 GLU D CA 1
ATOM 11060 C C . GLU D 1 163 ? 51.600 28.479 8.658 1.00 31.44 163 GLU D C 1
ATOM 11061 O O . GLU D 1 163 ? 52.801 28.498 8.835 1.00 30.22 163 GLU D O 1
ATOM 11067 N N . GLY D 1 164 ? 50.723 28.921 9.550 1.00 28.93 164 GLY D N 1
ATOM 11068 C CA . GLY D 1 164 ? 51.160 29.611 10.743 1.00 32.49 164 GLY D CA 1
ATOM 11069 C C . GLY D 1 164 ? 51.157 31.102 10.450 1.00 32.91 164 GLY D C 1
ATOM 11070 O O . GLY D 1 164 ? 51.544 31.517 9.350 1.00 30.03 164 GLY D O 1
ATOM 11071 N N . TRP D 1 165 ? 50.664 31.888 11.403 1.00 29.52 165 TRP D N 1
ATOM 11072 C CA . TRP D 1 165 ? 50.856 33.329 11.400 1.00 30.41 165 TRP D CA 1
ATOM 11073 C C . TRP D 1 165 ? 51.087 33.781 12.839 1.00 29.70 165 TRP D C 1
ATOM 11074 O O . TRP D 1 165 ? 50.751 33.055 13.772 1.00 31.58 165 TRP D O 1
ATOM 11085 N N . PRO D 1 166 ? 51.625 35.001 13.017 1.00 29.34 166 PRO D N 1
ATOM 11086 C CA . PRO D 1 166 ? 51.880 35.473 14.383 1.00 28.87 166 PRO D CA 1
ATOM 11087 C C . PRO D 1 166 ? 50.592 36.036 14.966 1.00 28.43 166 PRO D C 1
ATOM 11088 O O . PRO D 1 166 ? 50.108 37.081 14.547 1.00 31.90 166 PRO D O 1
ATOM 11092 N N . ILE D 1 167 ? 49.996 35.256 15.853 1.00 26.06 167 ILE D N 1
ATOM 11093 C CA . ILE D 1 167 ? 48.772 35.615 16.518 1.00 24.39 167 ILE D CA 1
ATOM 11094 C C . ILE D 1 167 ? 49.040 36.841 17.339 1.00 25.15 167 ILE D C 1
ATOM 11095 O O . ILE D 1 167 ? 49.900 36.856 18.218 1.00 26.25 167 ILE D O 1
ATOM 11100 N N . ASN D 1 168 ? 48.332 37.903 17.031 1.00 24.58 168 ASN D N 1
ATOM 11101 C CA . ASN D 1 168 ? 48.553 39.114 17.750 1.00 24.31 168 ASN D CA 1
ATOM 11102 C C . ASN D 1 168 ? 47.587 39.170 18.963 1.00 23.39 168 ASN D C 1
ATOM 11103 O O . ASN D 1 168 ? 46.402 39.229 18.784 1.00 20.53 168 ASN D O 1
ATOM 11108 N N . ALA D 1 169 ? 48.115 39.185 20.170 1.00 22.47 169 ALA D N 1
ATOM 11109 C CA . ALA D 1 169 ? 47.292 39.124 21.393 1.00 25.34 169 ALA D CA 1
ATOM 11110 C C . ALA D 1 169 ? 46.378 40.309 21.617 1.00 23.93 169 ALA D C 1
ATOM 11111 O O . ALA D 1 169 ? 45.286 40.175 22.171 1.00 26.96 169 ALA D O 1
ATOM 11113 N N . GLN D 1 170 ? 46.843 41.484 21.280 1.00 23.72 170 GLN D N 1
ATOM 11114 C CA . GLN D 1 170 ? 46.034 42.691 21.476 1.00 24.73 170 GLN D CA 1
ATOM 11115 C C . GLN D 1 170 ? 44.795 42.586 20.605 1.00 22.45 170 GLN D C 1
ATOM 11116 O O . GLN D 1 170 ? 43.748 42.981 20.991 1.00 22.68 170 GLN D O 1
ATOM 11122 N N . ASN D 1 171 ? 44.918 42.032 19.421 1.00 22.30 171 ASN D N 1
ATOM 11123 C CA . ASN D 1 171 ? 43.827 42.093 18.440 1.00 23.19 171 ASN D CA 1
ATOM 11124 C C . ASN D 1 171 ? 42.995 40.864 18.339 1.00 20.94 171 ASN D C 1
ATOM 11125 O O . ASN D 1 171 ? 41.860 40.946 17.884 1.00 21.55 171 ASN D O 1
ATOM 11130 N N . GLU D 1 172 ? 43.585 39.709 18.616 1.00 18.28 172 GLU D N 1
ATOM 11131 C CA . GLU D 1 172 ? 42.961 38.424 18.269 1.00 18.96 172 GLU D CA 1
ATOM 11132 C C . GLU D 1 172 ? 42.438 37.742 19.517 1.00 17.96 172 GLU D C 1
ATOM 11133 O O . GLU D 1 172 ? 41.676 36.814 19.419 1.00 17.73 172 GLU D O 1
ATOM 11139 N N . LEU D 1 173 ? 42.886 38.141 20.697 1.00 17.97 173 LEU D N 1
ATOM 11140 C CA . LEU D 1 173 ? 42.499 37.363 21.892 1.00 19.36 173 LEU D CA 1
ATOM 11141 C C . LEU D 1 173 ? 41.321 37.869 22.732 1.00 19.01 173 LEU D C 1
ATOM 11142 O O . LEU D 1 173 ? 40.884 37.133 23.595 1.00 19.98 173 LEU D O 1
ATOM 11147 N N . PRO D 1 174 ? 40.822 39.130 22.517 1.00 19.50 174 PRO D N 1
ATOM 11148 C CA . PRO D 1 174 ? 39.658 39.534 23.269 1.00 20.17 174 PRO D CA 1
ATOM 11149 C C . PRO D 1 174 ? 38.447 38.623 23.082 1.00 20.86 174 PRO D C 1
ATOM 11150 O O . PRO D 1 174 ? 37.900 38.547 21.974 1.00 20.08 174 PRO D O 1
ATOM 11154 N N . PRO D 1 175 ? 37.953 38.029 24.169 1.00 19.74 175 PRO D N 1
ATOM 11155 C CA . PRO D 1 175 ? 36.782 37.191 23.976 1.00 19.34 175 PRO D CA 1
ATOM 11156 C C . PRO D 1 175 ? 35.473 37.948 23.786 1.00 20.45 175 PRO D C 1
ATOM 11157 O O . PRO D 1 175 ? 35.268 39.014 24.341 1.00 20.19 175 PRO D O 1
ATOM 11161 N N . ILE D 1 176 ? 34.594 37.376 22.964 1.00 21.89 176 ILE D N 1
ATOM 11162 C CA . ILE D 1 176 ? 33.186 37.830 22.853 1.00 19.87 176 ILE D CA 1
ATOM 11163 C C . ILE D 1 176 ? 32.426 37.230 23.994 1.00 18.96 176 ILE D C 1
ATOM 11164 O O . ILE D 1 176 ? 32.532 36.038 24.237 1.00 18.74 176 ILE D O 1
ATOM 11169 N N . ILE D 1 177 ? 31.705 38.077 24.724 1.00 20.14 177 ILE D N 1
ATOM 11170 C CA . ILE D 1 177 ? 30.818 37.615 25.807 1.00 21.43 177 ILE D CA 1
ATOM 11171 C C . ILE D 1 177 ? 29.337 37.890 25.540 1.00 20.79 177 ILE D C 1
ATOM 11172 O O . ILE D 1 177 ? 28.490 37.278 26.190 1.00 19.58 177 ILE D O 1
ATOM 11177 N N . ALA D 1 178 ? 29.022 38.811 24.612 1.00 19.77 178 ALA D N 1
ATOM 11178 C CA . ALA D 1 178 ? 27.619 39.145 24.371 1.00 19.76 178 ALA D CA 1
ATOM 11179 C C . ALA D 1 178 ? 27.398 39.944 23.104 1.00 20.25 178 ALA D C 1
ATOM 11180 O O . ALA D 1 178 ? 28.354 40.378 22.459 1.00 20.70 178 ALA D O 1
ATOM 11182 N N . GLN D 1 179 ? 26.119 40.141 22.758 1.00 21.50 179 GLN D N 1
ATOM 11183 C CA . GLN D 1 179 ? 25.739 41.112 21.752 1.00 21.32 179 GLN D CA 1
ATOM 11184 C C . GLN D 1 179 ? 24.995 42.274 22.413 1.00 23.24 179 GLN D C 1
ATOM 11185 O O . GLN D 1 179 ? 24.282 42.099 23.368 1.00 24.46 179 GLN D O 1
ATOM 11191 N N . LEU D 1 180 ? 25.193 43.463 21.916 1.00 26.21 180 LEU D N 1
ATOM 11192 C CA . LEU D 1 180 ? 24.600 44.659 22.514 1.00 31.51 180 LEU D CA 1
ATOM 11193 C C . LEU D 1 180 ? 23.428 45.155 21.663 1.00 33.93 180 LEU D C 1
ATOM 11194 O O . LEU D 1 180 ? 23.567 45.276 20.462 1.00 36.95 180 LEU D O 1
ATOM 11199 N N . ALA D 1 181 ? 22.303 45.517 22.276 1.00 41.09 181 ALA D N 1
ATOM 11200 C CA . ALA D 1 181 ? 21.194 46.147 21.508 1.00 45.34 181 ALA D CA 1
ATOM 11201 C C . ALA D 1 181 ? 21.599 47.527 20.994 1.00 49.95 181 ALA D C 1
ATOM 11202 O O . ALA D 1 181 ? 22.504 48.140 21.536 1.00 51.58 181 ALA D O 1
ATOM 11204 N N . PRO D 1 182 ? 20.961 48.012 19.924 1.00 57.40 182 PRO D N 1
ATOM 11205 C CA . PRO D 1 182 ? 21.145 49.404 19.476 1.00 60.01 182 PRO D CA 1
ATOM 11206 C C . PRO D 1 182 ? 21.101 50.390 20.639 1.00 53.62 182 PRO D C 1
ATOM 11207 O O . PRO D 1 182 ? 20.161 50.344 21.441 1.00 51.40 182 PRO D O 1
ATOM 11211 N N . GLY D 1 183 ? 22.146 51.219 20.762 1.00 55.56 183 GLY D N 1
ATOM 11212 C CA . GLY D 1 183 ? 22.335 52.126 21.921 1.00 52.99 183 GLY D CA 1
ATOM 11213 C C . GLY D 1 183 ? 22.380 51.511 23.328 1.00 49.80 183 GLY D C 1
ATOM 11214 O O . GLY D 1 183 ? 22.166 52.219 24.310 1.00 52.24 183 GLY D O 1
ATOM 11215 N N . GLU D 1 184 ? 22.638 50.213 23.474 1.00 39.01 184 GLU D N 1
ATOM 11216 C CA . GLU D 1 184 ? 22.739 49.663 24.828 1.00 37.97 184 GLU D CA 1
ATOM 11217 C C . GLU D 1 184 ? 24.149 49.928 25.343 1.00 36.06 184 GLU D C 1
ATOM 11218 O O . GLU D 1 184 ? 25.134 49.761 24.647 1.00 39.98 184 GLU D O 1
ATOM 11224 N N . ALA D 1 185 ? 24.265 50.397 26.550 1.00 36.62 185 ALA D N 1
ATOM 11225 C CA . ALA D 1 185 ? 25.581 50.635 27.076 1.00 38.68 185 ALA D CA 1
ATOM 11226 C C . ALA D 1 185 ? 26.056 49.325 27.680 1.00 41.46 185 ALA D C 1
ATOM 11227 O O . ALA D 1 185 ? 25.294 48.362 27.809 1.00 42.98 185 ALA D O 1
ATOM 11229 N N . ALA D 1 186 ? 27.319 49.317 28.065 1.00 39.05 186 ALA D N 1
ATOM 11230 C CA . ALA D 1 186 ? 27.985 48.137 28.516 1.00 36.24 186 ALA D CA 1
ATOM 11231 C C . ALA D 1 186 ? 28.776 48.546 29.703 1.00 34.27 186 ALA D C 1
ATOM 11232 O O . ALA D 1 186 ? 29.648 49.405 29.603 1.00 32.03 186 ALA D O 1
ATOM 11234 N N . ASP D 1 187 ? 28.523 47.918 30.828 1.00 33.61 187 ASP D N 1
ATOM 11235 C CA . ASP D 1 187 ? 29.284 48.221 31.999 1.00 30.81 187 ASP D CA 1
ATOM 11236 C C . ASP D 1 187 ? 29.721 46.962 32.681 1.00 26.48 187 ASP D C 1
ATOM 11237 O O . ASP D 1 187 ? 28.953 46.308 33.333 1.00 24.18 187 ASP D O 1
ATOM 11242 N N . PHE D 1 188 ? 30.992 46.625 32.548 1.00 27.46 188 PHE D N 1
ATOM 11243 C CA . PHE D 1 188 ? 31.491 45.364 33.084 1.00 23.43 188 PHE D CA 1
ATOM 11244 C C . PHE D 1 188 ? 31.429 45.360 34.606 1.00 23.89 188 PHE D C 1
ATOM 11245 O O . PHE D 1 188 ? 31.079 44.342 35.255 1.00 23.18 188 PHE D O 1
ATOM 11253 N N . ARG D 1 189 ? 31.733 46.520 35.183 1.00 26.47 189 ARG D N 1
ATOM 11254 C CA . ARG D 1 189 ? 31.686 46.684 36.635 1.00 25.58 189 ARG D CA 1
ATOM 11255 C C . ARG D 1 189 ? 30.294 46.396 37.131 1.00 24.27 189 ARG D C 1
ATOM 11256 O O . ARG D 1 189 ? 30.131 45.783 38.192 1.00 23.91 189 ARG D O 1
ATOM 11264 N N . LEU D 1 190 ? 29.277 46.754 36.348 1.00 24.66 190 LEU D N 1
ATOM 11265 C CA . LEU D 1 190 ? 27.910 46.465 36.756 1.00 26.92 190 LEU D CA 1
ATOM 11266 C C . LEU D 1 190 ? 27.625 44.960 36.714 1.00 27.96 190 LEU D C 1
ATOM 11267 O O . LEU D 1 190 ? 26.927 44.399 37.579 1.00 25.20 190 LEU D O 1
ATOM 11272 N N . LEU D 1 191 ? 28.209 44.287 35.728 1.00 27.00 191 LEU D N 1
ATOM 11273 C CA . LEU D 1 191 ? 28.006 42.864 35.628 1.00 25.83 191 LEU D CA 1
ATOM 11274 C C . LEU D 1 191 ? 28.638 42.205 36.836 1.00 24.77 191 LEU D C 1
ATOM 11275 O O . LEU D 1 191 ? 28.061 41.286 37.439 1.00 24.72 191 LEU D O 1
ATOM 11280 N N . LEU D 1 192 ? 29.822 42.691 37.222 1.00 22.43 192 LEU D N 1
ATOM 11281 C CA . LEU D 1 192 ? 30.439 42.148 38.424 1.00 22.14 192 LEU D CA 1
ATOM 11282 C C . LEU D 1 192 ? 29.589 42.392 39.639 1.00 21.50 192 LEU D C 1
ATOM 11283 O O . LEU D 1 192 ? 29.405 41.509 40.458 1.00 19.34 192 LEU D O 1
ATOM 11288 N N . ASP D 1 193 ? 29.013 43.568 39.727 1.00 25.46 193 ASP D N 1
ATOM 11289 C CA . ASP D 1 193 ? 28.076 43.871 40.830 1.00 28.55 193 ASP D CA 1
ATOM 11290 C C . ASP D 1 193 ? 26.922 42.850 40.898 1.00 29.01 193 ASP D C 1
ATOM 11291 O O . ASP D 1 193 ? 26.649 42.265 41.954 1.00 27.94 193 ASP D O 1
ATOM 11296 N N . GLU D 1 194 ? 26.341 42.519 39.756 1.00 29.07 194 GLU D N 1
ATOM 11297 C CA . GLU D 1 194 ? 25.292 41.517 39.729 1.00 30.37 194 GLU D CA 1
ATOM 11298 C C . GLU D 1 194 ? 25.808 40.163 40.169 1.00 31.41 194 GLU D C 1
ATOM 11299 O O . GLU D 1 194 ? 25.096 39.403 40.863 1.00 26.10 194 GLU D O 1
ATOM 11305 N N . GLN D 1 195 ? 27.052 39.849 39.783 1.00 27.50 195 GLN D N 1
ATOM 11306 C CA . GLN D 1 195 ? 27.570 38.545 40.122 1.00 27.37 195 GLN D CA 1
ATOM 11307 C C . GLN D 1 195 ? 27.823 38.476 41.623 1.00 26.44 195 GLN D C 1
ATOM 11308 O O . GLN D 1 195 ? 27.551 37.458 42.240 1.00 27.42 195 GLN D O 1
ATOM 11314 N N . LEU D 1 196 ? 28.317 39.554 42.217 1.00 26.57 196 LEU D N 1
ATOM 11315 C CA . LEU D 1 196 ? 28.479 39.628 43.690 1.00 28.47 196 LEU D CA 1
ATOM 11316 C C . LEU D 1 196 ? 27.197 39.365 44.475 1.00 28.08 196 LEU D C 1
ATOM 11317 O O . LEU D 1 196 ? 27.197 38.693 45.508 1.00 24.05 196 LEU D O 1
ATOM 11322 N N . LEU D 1 197 ? 26.116 39.902 43.955 1.00 31.21 197 LEU D N 1
ATOM 11323 C CA . LEU D 1 197 ? 24.804 39.715 44.546 1.00 31.33 197 LEU D CA 1
ATOM 11324 C C . LEU D 1 197 ? 24.359 38.260 44.383 1.00 32.30 197 LEU D C 1
ATOM 11325 O O . LEU D 1 197 ? 24.025 37.581 45.342 1.00 33.83 197 LEU D O 1
ATOM 11330 N N . ARG D 1 198 ? 24.423 37.774 43.164 1.00 35.15 198 ARG D N 1
ATOM 11331 C CA . ARG D 1 198 ? 24.019 36.410 42.832 1.00 36.30 198 ARG D CA 1
ATOM 11332 C C . ARG D 1 198 ? 24.848 35.429 43.589 1.00 34.13 198 ARG D C 1
ATOM 11333 O O . ARG D 1 198 ? 24.324 34.455 44.101 1.00 40.89 198 ARG D O 1
ATOM 11341 N N . GLU D 1 199 ? 26.136 35.667 43.732 1.00 31.45 199 GLU D N 1
ATOM 11342 C CA . GLU D 1 199 ? 26.998 34.616 44.307 1.00 31.57 199 GLU D CA 1
ATOM 11343 C C . GLU D 1 199 ? 27.167 34.789 45.793 1.00 31.05 199 GLU D C 1
ATOM 11344 O O . GLU D 1 199 ? 27.293 33.811 46.537 1.00 30.77 199 GLU D O 1
ATOM 11350 N N . HIS D 1 200 ? 27.167 36.024 46.248 1.00 30.65 200 HIS D N 1
ATOM 11351 C CA . HIS D 1 200 ? 27.373 36.268 47.661 1.00 32.11 200 HIS D CA 1
ATOM 11352 C C . HIS D 1 200 ? 26.229 37.026 48.334 1.00 33.56 200 HIS D C 1
ATOM 11353 O O . HIS D 1 200 ? 26.285 37.306 49.523 1.00 31.53 200 HIS D O 1
ATOM 11360 N N . GLY D 1 201 ? 25.196 37.417 47.611 1.00 34.22 201 GLY D N 1
ATOM 11361 C CA . GLY D 1 201 ? 24.147 38.195 48.321 1.00 36.25 201 GLY D CA 1
ATOM 11362 C C . GLY D 1 201 ? 24.594 39.578 48.791 1.00 36.47 201 GLY D C 1
ATOM 11363 O O . GLY D 1 201 ? 24.021 40.169 49.708 1.00 37.48 201 GLY D O 1
ATOM 11364 N N . ILE D 1 202 ? 25.596 40.116 48.129 1.00 36.65 202 ILE D N 1
ATOM 11365 C CA . ILE D 1 202 ? 26.168 41.384 48.487 1.00 37.03 202 ILE D CA 1
ATOM 11366 C C . ILE D 1 202 ? 25.775 42.360 47.396 1.00 33.71 202 ILE D C 1
ATOM 11367 O O . ILE D 1 202 ? 25.864 42.034 46.215 1.00 34.08 202 ILE D O 1
ATOM 11372 N N . THR D 1 203 ? 25.477 43.569 47.817 1.00 33.30 203 THR D N 1
ATOM 11373 C CA . THR D 1 203 ? 25.251 44.741 46.978 1.00 39.98 203 THR D CA 1
ATOM 11374 C C . THR D 1 203 ? 26.471 45.637 47.205 1.00 40.12 203 THR D C 1
ATOM 11375 O O . THR D 1 203 ? 26.716 46.057 48.331 1.00 46.04 203 THR D O 1
ATOM 11379 N N . ALA D 1 204 ? 27.235 45.939 46.167 1.00 41.20 204 ALA D N 1
ATOM 11380 C CA . ALA D 1 204 ? 28.369 46.856 46.286 1.00 38.61 204 ALA D CA 1
ATOM 11381 C C . ALA D 1 204 ? 27.936 48.298 46.084 1.00 38.47 204 ALA D C 1
ATOM 11382 O O . ALA D 1 204 ? 27.010 48.562 45.315 1.00 40.46 204 ALA D O 1
ATOM 11384 N N . ASP D 1 205 ? 28.584 49.220 46.789 1.00 35.73 205 ASP D N 1
ATOM 11385 C CA . ASP D 1 205 ? 28.428 50.643 46.515 1.00 36.48 205 ASP D CA 1
ATOM 11386 C C . ASP D 1 205 ? 29.126 50.921 45.216 1.00 36.79 205 ASP D C 1
ATOM 11387 O O . ASP D 1 205 ? 28.638 51.690 44.401 1.00 39.37 205 ASP D O 1
ATOM 11392 N N . VAL D 1 206 ? 30.314 50.343 45.033 1.00 36.62 206 VAL D N 1
ATOM 11393 C CA . VAL D 1 206 ? 31.084 50.502 43.776 1.00 28.89 206 VAL D CA 1
ATOM 11394 C C . VAL D 1 206 ? 32.111 49.403 43.662 1.00 27.69 206 VAL D C 1
ATOM 11395 O O . VAL D 1 206 ? 32.767 49.041 44.653 1.00 26.50 206 VAL D O 1
ATOM 11399 N N . VAL D 1 207 ? 32.181 48.838 42.449 1.00 29.88 207 VAL D N 1
ATOM 11400 C CA . VAL D 1 207 ? 33.215 47.881 42.029 1.00 26.20 207 VAL D CA 1
ATOM 11401 C C . VAL D 1 207 ? 34.394 48.655 41.494 1.00 24.61 207 VAL D C 1
ATOM 11402 O O . VAL D 1 207 ? 34.291 49.398 40.521 1.00 23.63 207 VAL D O 1
ATOM 11406 N N . LEU D 1 208 ? 35.534 48.441 42.135 1.00 25.08 208 LEU D N 1
ATOM 11407 C CA . LEU D 1 208 ? 36.726 49.205 41.900 1.00 22.93 208 LEU D CA 1
ATOM 11408 C C . LEU D 1 208 ? 37.694 48.533 40.937 1.00 21.71 208 LEU D C 1
ATOM 11409 O O . LEU D 1 208 ? 37.993 49.049 39.864 1.00 21.66 208 LEU D O 1
ATOM 11414 N N . ASP D 1 209 ? 38.210 47.385 41.321 1.00 22.71 209 ASP D N 1
ATOM 11415 C CA . ASP D 1 209 ? 39.232 46.663 40.503 1.00 19.63 209 ASP D CA 1
ATOM 11416 C C . ASP D 1 209 ? 39.101 45.176 40.687 1.00 19.02 209 ASP D C 1
ATOM 11417 O O . ASP D 1 209 ? 38.351 44.753 41.573 1.00 16.79 209 ASP D O 1
ATOM 11422 N N . TYR D 1 210 ? 39.816 44.375 39.866 1.00 18.93 210 TYR D N 1
ATOM 11423 C CA . TYR D 1 210 ? 39.610 42.932 39.887 1.00 20.50 210 TYR D CA 1
ATOM 11424 C C . TYR D 1 210 ? 40.768 42.292 39.194 1.00 20.95 210 TYR D C 1
ATOM 11425 O O . TYR D 1 210 ? 41.484 42.956 38.433 1.00 20.27 210 TYR D O 1
ATOM 11434 N N . GLU D 1 211 ? 40.958 41.006 39.489 1.00 21.14 211 GLU D N 1
ATOM 11435 C CA . GLU D 1 211 ? 41.952 40.116 38.848 1.00 18.67 211 GLU D CA 1
ATOM 11436 C C . GLU D 1 211 ? 41.172 38.870 38.461 1.00 19.91 211 GLU D C 1
ATOM 11437 O O . GLU D 1 211 ? 40.863 37.971 39.305 1.00 18.16 211 GLU D O 1
ATOM 11443 N N . LEU D 1 212 ? 40.738 38.903 37.202 1.00 20.03 212 LEU D N 1
ATOM 11444 C CA . LEU D 1 212 ? 39.873 37.909 36.626 1.00 21.19 212 LEU D CA 1
ATOM 11445 C C . LEU D 1 212 ? 40.546 37.210 35.444 1.00 21.06 212 LEU D C 1
ATOM 11446 O O . LEU D 1 212 ? 41.043 37.841 34.500 1.00 22.34 212 LEU D O 1
ATOM 11451 N N . SER D 1 213 ? 40.486 35.895 35.516 1.00 19.78 213 SER D N 1
ATOM 11452 C CA . SER D 1 213 ? 41.028 34.987 34.533 1.00 19.26 213 SER D CA 1
ATOM 11453 C C . SER D 1 213 ? 39.924 34.218 33.792 1.00 19.26 213 SER D C 1
ATOM 11454 O O . SER D 1 213 ? 39.034 33.616 34.387 1.00 17.12 213 SER D O 1
ATOM 11457 N N . PHE D 1 214 ? 40.017 34.235 32.472 1.00 18.72 214 PHE D N 1
ATOM 11458 C CA . PHE D 1 214 ? 39.266 33.339 31.710 1.00 18.31 214 PHE D CA 1
ATOM 11459 C C . PHE D 1 214 ? 39.786 31.941 31.946 1.00 18.35 214 PHE D C 1
ATOM 11460 O O . PHE D 1 214 ? 40.963 31.724 32.252 1.00 18.54 214 PHE D O 1
ATOM 11468 N N . TYR D 1 215 ? 38.882 30.983 31.810 1.00 18.28 215 TYR D N 1
ATOM 11469 C CA . TYR D 1 215 ? 39.201 29.574 31.964 1.00 18.25 215 TYR D CA 1
ATOM 11470 C C . TYR D 1 215 ? 38.239 28.699 31.225 1.00 18.56 215 TYR D C 1
ATOM 11471 O O . TYR D 1 215 ? 37.096 29.081 30.994 1.00 19.03 215 TYR D O 1
ATOM 11480 N N . ASP D 1 216 ? 38.704 27.488 30.919 1.00 18.37 216 ASP D N 1
ATOM 11481 C CA . ASP D 1 216 ? 37.935 26.512 30.192 1.00 17.36 216 ASP D CA 1
ATOM 11482 C C . ASP D 1 216 ? 36.870 25.821 31.046 1.00 16.88 216 ASP D C 1
ATOM 11483 O O . ASP D 1 216 ? 37.166 25.285 32.142 1.00 18.19 216 ASP D O 1
ATOM 11488 N N . THR D 1 217 ? 35.629 25.807 30.544 1.00 16.85 217 THR D N 1
ATOM 11489 C CA . THR D 1 217 ? 34.536 25.065 31.239 1.00 16.35 217 THR D CA 1
ATOM 11490 C C . THR D 1 217 ? 34.553 23.591 31.053 1.00 17.45 217 THR D C 1
ATOM 11491 O O . THR D 1 217 ? 33.885 22.919 31.778 1.00 16.83 217 THR D O 1
ATOM 11495 N N . GLN D 1 218 ? 35.322 23.061 30.090 1.00 19.61 218 GLN D N 1
ATOM 11496 C CA . GLN D 1 218 ? 35.485 21.618 29.975 1.00 18.69 218 GLN D CA 1
ATOM 11497 C C . GLN D 1 218 ? 36.348 21.103 31.111 1.00 19.70 218 GLN D C 1
ATOM 11498 O O . GLN D 1 218 ? 37.548 21.411 31.213 1.00 19.47 218 GLN D O 1
ATOM 11504 N N . SER D 1 219 ? 35.737 20.270 31.923 1.00 18.86 219 SER D N 1
ATOM 11505 C CA . SER D 1 219 ? 36.386 19.671 33.025 1.00 19.15 219 SER D CA 1
ATOM 11506 C C . SER D 1 219 ? 37.521 18.841 32.507 1.00 19.16 219 SER D C 1
ATOM 11507 O O . SER D 1 219 ? 37.488 18.354 31.362 1.00 18.75 219 SER D O 1
ATOM 11510 N N . ALA D 1 220 ? 38.484 18.630 33.406 1.00 19.05 220 ALA D N 1
ATOM 11511 C CA . ALA D 1 220 ? 39.497 17.645 33.242 1.00 19.85 220 ALA D CA 1
ATOM 11512 C C . ALA D 1 220 ? 38.841 16.269 33.180 1.00 20.94 220 ALA D C 1
ATOM 11513 O O . ALA D 1 220 ? 37.760 16.067 33.737 1.00 19.89 220 ALA D O 1
ATOM 11515 N N . ALA D 1 221 ? 39.493 15.362 32.456 1.00 21.65 221 ALA D N 1
ATOM 11516 C CA . ALA D 1 221 ? 38.961 14.002 32.181 1.00 23.67 221 ALA D CA 1
ATOM 11517 C C . ALA D 1 221 ? 40.085 12.988 31.894 1.00 24.38 221 ALA D C 1
ATOM 11518 O O . ALA D 1 221 ? 41.095 13.313 31.291 1.00 20.91 221 ALA D O 1
ATOM 11520 N N . VAL D 1 222 ? 39.858 11.749 32.288 1.00 25.76 222 VAL D N 1
ATOM 11521 C CA . VAL D 1 222 ? 40.686 10.639 31.853 1.00 26.44 222 VAL D CA 1
ATOM 11522 C C . VAL D 1 222 ? 40.512 10.464 30.351 1.00 26.27 222 VAL D C 1
ATOM 11523 O O . VAL D 1 222 ? 39.465 10.712 29.834 1.00 28.93 222 VAL D O 1
ATOM 11527 N N . VAL D 1 223 ? 41.560 10.140 29.629 1.00 25.29 223 VAL D N 1
ATOM 11528 C CA . VAL D 1 223 ? 41.438 9.919 28.218 1.00 22.64 223 VAL D CA 1
ATOM 11529 C C . VAL D 1 223 ? 42.346 8.783 27.805 1.00 21.11 223 VAL D C 1
ATOM 11530 O O . VAL D 1 223 ? 43.334 8.446 28.488 1.00 20.89 223 VAL D O 1
ATOM 11534 N N . GLY D 1 224 ? 41.990 8.132 26.708 1.00 22.28 224 GLY D N 1
ATOM 11535 C CA . GLY D 1 224 ? 42.818 7.095 26.162 1.00 22.08 224 GLY D CA 1
ATOM 11536 C C . GLY D 1 224 ? 42.160 5.735 26.184 1.00 22.92 224 GLY D C 1
ATOM 11537 O O . GLY D 1 224 ? 41.327 5.456 27.020 1.00 23.57 224 GLY D O 1
ATOM 11538 N N . LEU D 1 225 ? 42.589 4.882 25.264 1.00 23.67 225 LEU D N 1
ATOM 11539 C CA . LEU D 1 225 ? 41.990 3.595 25.068 1.00 23.80 225 LEU D CA 1
ATOM 11540 C C . LEU D 1 225 ? 41.952 2.786 26.352 1.00 22.19 225 LEU D C 1
ATOM 11541 O O . LEU D 1 225 ? 40.954 2.133 26.601 1.00 21.48 225 LEU D O 1
ATOM 11546 N N . ASN D 1 226 ? 43.057 2.790 27.101 1.00 21.27 226 ASN D N 1
ATOM 11547 C CA . ASN D 1 226 ? 43.155 2.170 28.422 1.00 23.23 226 ASN D CA 1
ATOM 11548 C C . ASN D 1 226 ? 43.224 3.185 29.567 1.00 22.32 226 ASN D C 1
ATOM 11549 O O . ASN D 1 226 ? 43.832 2.916 30.613 1.00 18.27 226 ASN D O 1
ATOM 11554 N N . ASP D 1 227 ? 42.630 4.357 29.367 1.00 22.81 227 ASP D N 1
ATOM 11555 C CA . ASP D 1 227 ? 42.629 5.353 30.422 1.00 24.16 227 ASP D CA 1
ATOM 11556 C C . ASP D 1 227 ? 44.026 5.712 30.880 1.00 21.52 227 ASP D C 1
ATOM 11557 O O . ASP D 1 227 ? 44.263 5.976 32.068 1.00 21.28 227 ASP D O 1
ATOM 11562 N N . GLU D 1 228 ? 44.941 5.779 29.942 1.00 21.76 228 GLU D N 1
ATOM 11563 C CA . GLU D 1 228 ? 46.301 6.086 30.268 1.00 20.99 228 GLU D CA 1
ATOM 11564 C C . GLU D 1 228 ? 46.557 7.501 30.690 1.00 20.62 228 GLU D C 1
ATOM 11565 O O . GLU D 1 228 ? 47.622 7.808 31.320 1.00 21.61 228 GLU D O 1
ATOM 11571 N N . PHE D 1 229 ? 45.681 8.394 30.277 1.00 21.09 229 PHE D N 1
ATOM 11572 C CA . PHE D 1 229 ? 46.007 9.821 30.386 1.00 22.20 229 PHE D CA 1
ATOM 11573 C C . PHE D 1 229 ? 45.019 10.675 31.122 1.00 21.24 229 PHE D C 1
ATOM 11574 O O . PHE D 1 229 ? 43.872 10.295 31.329 1.00 22.32 229 PHE D O 1
ATOM 11582 N N . ILE D 1 230 ? 45.485 11.842 31.539 1.00 21.00 230 ILE D N 1
ATOM 11583 C CA . ILE D 1 230 ? 44.573 12.851 32.039 1.00 22.64 230 ILE D CA 1
ATOM 11584 C C . ILE D 1 230 ? 44.762 14.184 31.288 1.00 19.53 230 ILE D C 1
ATOM 11585 O O . ILE D 1 230 ? 45.853 14.683 31.181 1.00 19.13 230 ILE D O 1
ATOM 11590 N N . ALA D 1 231 ? 43.669 14.757 30.816 1.00 16.91 231 ALA D N 1
ATOM 11591 C CA . ALA D 1 231 ? 43.676 16.007 30.096 1.00 17.01 231 ALA D CA 1
ATOM 11592 C C . ALA D 1 231 ? 42.966 17.099 30.870 1.00 16.99 231 ALA D C 1
ATOM 11593 O O . ALA D 1 231 ? 41.900 16.889 31.402 1.00 18.15 231 ALA D O 1
ATOM 11595 N N . GLY D 1 232 ? 43.531 18.274 30.912 1.00 16.89 232 GLY D N 1
ATOM 11596 C CA . GLY D 1 232 ? 42.902 19.352 31.624 1.00 18.58 232 GLY D CA 1
ATOM 11597 C C . GLY D 1 232 ? 43.769 20.605 31.656 1.00 19.34 232 GLY D C 1
ATOM 11598 O O . GLY D 1 232 ? 44.964 20.539 31.563 1.00 18.74 232 GLY D O 1
ATOM 11599 N N . ALA D 1 233 ? 43.129 21.749 31.785 1.00 19.99 233 ALA D N 1
ATOM 11600 C CA . ALA D 1 233 ? 43.870 22.994 32.023 1.00 19.96 233 ALA D CA 1
ATOM 11601 C C . ALA D 1 233 ? 44.462 22.945 33.430 1.00 18.80 233 ALA D C 1
ATOM 11602 O O . ALA D 1 233 ? 43.953 22.260 34.291 1.00 17.85 233 ALA D O 1
ATOM 11604 N N . ARG D 1 234 ? 45.541 23.687 33.602 1.00 19.04 234 ARG D N 1
ATOM 11605 C CA . ARG D 1 234 ? 46.179 23.945 34.880 1.00 20.01 234 ARG D CA 1
ATOM 11606 C C . ARG D 1 234 ? 46.873 22.779 35.528 1.00 20.44 234 ARG D C 1
ATOM 11607 O O . ARG D 1 234 ? 47.142 22.813 36.693 1.00 22.27 234 ARG D O 1
ATOM 11615 N N . LEU D 1 235 ? 47.221 21.745 34.768 1.00 21.76 235 LEU D N 1
ATOM 11616 C CA . LEU D 1 235 ? 47.976 20.655 35.347 1.00 20.05 235 LEU D CA 1
ATOM 11617 C C . LEU D 1 235 ? 49.332 21.231 35.823 1.00 20.75 235 LEU D C 1
ATOM 11618 O O . LEU D 1 235 ? 49.816 20.880 36.902 1.00 18.59 235 LEU D O 1
ATOM 11623 N N . ASP D 1 236 ? 49.924 22.103 34.996 1.00 18.30 236 ASP D N 1
ATOM 11624 C CA . ASP D 1 236 ? 50.995 22.944 35.397 1.00 18.31 236 ASP D CA 1
ATOM 11625 C C . ASP D 1 236 ? 50.364 24.153 36.108 1.00 21.24 236 ASP D C 1
ATOM 11626 O O . ASP D 1 236 ? 49.847 25.078 35.417 1.00 19.97 236 ASP D O 1
ATOM 11631 N N . ASN D 1 237 ? 50.371 24.166 37.448 1.00 21.02 237 ASN D N 1
ATOM 11632 C CA . ASN D 1 237 ? 51.021 23.164 38.322 1.00 19.97 237 ASN D CA 1
ATOM 11633 C C . ASN D 1 237 ? 50.077 22.790 39.495 1.00 20.33 237 ASN D C 1
ATOM 11634 O O . ASN D 1 237 ? 50.506 22.540 40.628 1.00 19.30 237 ASN D O 1
ATOM 11639 N N . LEU D 1 238 ? 48.778 22.777 39.219 1.00 19.56 238 LEU D N 1
ATOM 11640 C CA . LEU D 1 238 ? 47.821 22.258 40.181 1.00 20.00 238 LEU D CA 1
ATOM 11641 C C . LEU D 1 238 ? 47.919 20.766 40.349 1.00 19.21 238 LEU D C 1
ATOM 11642 O O . LEU D 1 238 ? 47.469 20.244 41.344 1.00 18.89 238 LEU D O 1
ATOM 11647 N N . LEU D 1 239 ? 48.529 20.092 39.385 1.00 19.08 239 LEU D N 1
ATOM 11648 C CA . LEU D 1 239 ? 48.850 18.706 39.491 1.00 19.28 239 LEU D CA 1
ATOM 11649 C C . LEU D 1 239 ? 49.773 18.508 40.734 1.00 23.24 239 LEU D C 1
ATOM 11650 O O . LEU D 1 239 ? 49.572 17.571 41.572 1.00 20.65 239 LEU D O 1
ATOM 11655 N N . SER D 1 240 ? 50.787 19.369 40.853 1.00 23.34 240 SER D N 1
ATOM 11656 C CA . SER D 1 240 ? 51.738 19.232 41.966 1.00 21.33 240 SER D CA 1
ATOM 11657 C C . SER D 1 240 ? 51.158 19.748 43.297 1.00 21.45 240 SER D C 1
ATOM 11658 O O . SER D 1 240 ? 51.416 19.166 44.354 1.00 21.23 240 SER D O 1
ATOM 11661 N N . CYS D 1 241 ? 50.361 20.812 43.260 1.00 18.99 241 CYS D N 1
ATOM 11662 C CA . CYS D 1 241 ? 49.698 21.298 44.472 1.00 17.51 241 CYS D CA 1
ATOM 11663 C C . CYS D 1 241 ? 48.871 20.193 45.076 1.00 18.19 241 CYS D C 1
ATOM 11664 O O . CYS D 1 241 ? 48.922 19.953 46.268 1.00 16.74 241 CYS D O 1
ATOM 11667 N N . HIS D 1 242 ? 48.106 19.528 44.226 1.00 18.39 242 HIS D N 1
ATOM 11668 C CA . HIS D 1 242 ? 47.217 18.515 44.683 1.00 19.24 242 HIS D CA 1
ATOM 11669 C C . HIS D 1 242 ? 47.984 17.326 45.212 1.00 19.76 242 HIS D C 1
ATOM 11670 O O . HIS D 1 242 ? 47.674 16.810 46.293 1.00 17.77 242 HIS D O 1
ATOM 11677 N N . ALA D 1 243 ? 48.990 16.885 44.455 1.00 18.31 243 ALA D N 1
ATOM 11678 C CA . ALA D 1 243 ? 49.800 15.788 44.923 1.00 18.82 243 ALA D CA 1
ATOM 11679 C C . ALA D 1 243 ? 50.441 16.115 46.282 1.00 20.94 243 ALA D C 1
ATOM 11680 O O . ALA D 1 243 ? 50.483 15.257 47.168 1.00 21.48 243 ALA D O 1
ATOM 11682 N N . GLY D 1 244 ? 50.972 17.344 46.405 1.00 21.57 244 GLY D N 1
ATOM 11683 C CA . GLY D 1 244 ? 51.763 17.745 47.539 1.00 21.27 244 GLY D CA 1
ATOM 11684 C C . GLY D 1 244 ? 50.816 17.772 48.725 1.00 21.70 244 GLY D C 1
ATOM 11685 O O . GLY D 1 244 ? 51.152 17.332 49.814 1.00 18.07 244 GLY D O 1
ATOM 11686 N N . LEU D 1 245 ? 49.599 18.259 48.480 1.00 22.06 245 LEU D N 1
ATOM 11687 C CA . LEU D 1 245 ? 48.594 18.278 49.524 1.00 21.34 245 LEU D CA 1
ATOM 11688 C C . LEU D 1 245 ? 48.203 16.875 50.047 1.00 22.85 245 LEU D C 1
ATOM 11689 O O . LEU D 1 245 ? 48.074 16.657 51.265 1.00 24.34 245 LEU D O 1
ATOM 11694 N N . GLU D 1 246 ? 47.917 15.953 49.133 1.00 23.29 246 GLU D N 1
ATOM 11695 C CA . GLU D 1 246 ? 47.522 14.611 49.507 1.00 23.58 246 GLU D CA 1
ATOM 11696 C C . GLU D 1 246 ? 48.657 13.980 50.274 1.00 23.74 246 GLU D C 1
ATOM 11697 O O . GLU D 1 246 ? 48.434 13.228 51.198 1.00 27.88 246 GLU D O 1
ATOM 11703 N N . ALA D 1 247 ? 49.891 14.258 49.881 1.00 22.70 247 ALA D N 1
ATOM 11704 C CA . ALA D 1 247 ? 51.028 13.649 50.551 1.00 21.38 247 ALA D CA 1
ATOM 11705 C C . ALA D 1 247 ? 51.139 14.197 51.948 1.00 20.44 247 ALA D C 1
ATOM 11706 O O . ALA D 1 247 ? 51.492 13.489 52.870 1.00 18.35 247 ALA D O 1
ATOM 11708 N N . LEU D 1 248 ? 50.890 15.477 52.100 1.00 22.03 248 LEU D N 1
ATOM 11709 C CA . LEU D 1 248 ? 50.977 16.085 53.455 1.00 23.71 248 LEU D CA 1
ATOM 11710 C C . LEU D 1 248 ? 49.944 15.576 54.455 1.00 22.87 248 LEU D C 1
ATOM 11711 O O . LEU D 1 248 ? 50.228 15.350 55.653 1.00 23.03 248 LEU D O 1
ATOM 11716 N N . LEU D 1 249 ? 48.714 15.514 53.960 1.00 23.82 249 LEU D N 1
ATOM 11717 C CA . LEU D 1 249 ? 47.573 15.059 54.739 1.00 24.48 249 LEU D CA 1
ATOM 11718 C C . LEU D 1 249 ? 47.701 13.599 55.110 1.00 24.58 249 LEU D C 1
ATOM 11719 O O . LEU D 1 249 ? 47.185 13.228 56.110 1.00 28.72 249 LEU D O 1
ATOM 11724 N N . ASN D 1 250 ? 48.370 12.767 54.323 1.00 25.50 250 ASN D N 1
ATOM 11725 C CA . ASN D 1 250 ? 48.418 11.334 54.610 1.00 26.48 250 ASN D CA 1
ATOM 11726 C C . ASN D 1 250 ? 49.780 10.925 55.141 1.00 27.38 250 ASN D C 1
ATOM 11727 O O . ASN D 1 250 ? 49.992 9.771 55.418 1.00 26.88 250 ASN D O 1
ATOM 11732 N N . ALA D 1 251 ? 50.717 11.853 55.251 1.00 26.24 251 ALA D N 1
ATOM 11733 C CA . ALA D 1 251 ? 52.067 11.451 55.557 1.00 31.11 251 ALA D CA 1
ATOM 11734 C C . ALA D 1 251 ? 52.152 10.840 56.957 1.00 30.20 251 ALA D C 1
ATOM 11735 O O . ALA D 1 251 ? 51.608 11.373 57.878 1.00 23.74 251 ALA D O 1
ATOM 11737 N N . GLU D 1 252 ? 52.875 9.740 57.064 1.00 29.14 252 GLU D N 1
ATOM 11738 C CA . GLU D 1 252 ? 53.295 9.193 58.341 1.00 32.54 252 GLU D CA 1
ATOM 11739 C C . GLU D 1 252 ? 54.503 9.977 58.879 1.00 30.93 252 GLU D C 1
ATOM 11740 O O . GLU D 1 252 ? 54.991 10.901 58.265 1.00 29.41 252 GLU D O 1
ATOM 11746 N N . GLY D 1 253 ? 55.022 9.531 60.012 1.00 32.03 253 GLY D N 1
ATOM 11747 C CA . GLY D 1 253 ? 56.196 10.101 60.625 1.00 30.71 253 GLY D CA 1
ATOM 11748 C C . GLY D 1 253 ? 55.833 11.306 61.432 1.00 32.53 253 GLY D C 1
ATOM 11749 O O . GLY D 1 253 ? 54.661 11.652 61.603 1.00 30.88 253 GLY D O 1
ATOM 11750 N N . ASP D 1 254 ? 56.852 11.997 61.887 1.00 33.82 254 ASP D N 1
ATOM 11751 C CA . ASP D 1 254 ? 56.635 13.125 62.759 1.00 37.78 254 ASP D CA 1
ATOM 11752 C C . ASP D 1 254 ? 57.678 14.167 62.466 1.00 34.29 254 ASP D C 1
ATOM 11753 O O . ASP D 1 254 ? 58.237 14.752 63.358 1.00 32.35 254 ASP D O 1
ATOM 11758 N N . GLU D 1 255 ? 57.965 14.338 61.191 1.00 30.04 255 GLU D N 1
ATOM 11759 C CA . GLU D 1 255 ? 58.884 15.317 60.765 1.00 28.56 255 GLU D CA 1
ATOM 11760 C C . GLU D 1 255 ? 58.197 16.672 60.639 1.00 24.58 255 GLU D C 1
ATOM 11761 O O . GLU D 1 255 ? 56.964 16.803 60.637 1.00 19.46 255 GLU D O 1
ATOM 11767 N N . ASN D 1 256 ? 59.014 17.687 60.487 1.00 23.77 256 ASN D N 1
ATOM 11768 C CA . ASN D 1 256 ? 58.486 19.011 60.110 1.00 23.19 256 ASN D CA 1
ATOM 11769 C C . ASN D 1 256 ? 58.238 19.098 58.610 1.00 23.19 256 ASN D C 1
ATOM 11770 O O . ASN D 1 256 ? 59.178 19.088 57.820 1.00 21.95 256 ASN D O 1
ATOM 11775 N N . CYS D 1 257 ? 56.974 19.197 58.240 1.00 20.96 257 CYS D N 1
ATOM 11776 C CA . CYS D 1 257 ? 56.566 19.160 56.865 1.00 21.73 257 CYS D CA 1
ATOM 11777 C C . CYS D 1 257 ? 55.998 20.522 56.493 1.00 21.34 257 CYS D C 1
ATOM 11778 O O . CYS D 1 257 ? 55.223 21.116 57.246 1.00 21.42 257 CYS D O 1
ATOM 11781 N N . ILE D 1 258 ? 56.431 21.013 55.341 1.00 18.93 258 ILE D N 1
ATOM 11782 C CA . ILE D 1 258 ? 55.932 22.209 54.736 1.00 19.50 258 ILE D CA 1
ATOM 11783 C C . ILE D 1 258 ? 55.428 21.982 53.300 1.00 19.89 258 ILE D C 1
ATOM 11784 O O . ILE D 1 258 ? 56.117 21.360 52.474 1.00 20.92 258 ILE D O 1
ATOM 11789 N N . LEU D 1 259 ? 54.261 22.536 52.986 1.00 18.04 259 LEU D N 1
ATOM 11790 C CA . LEU D 1 259 ? 53.780 22.613 51.632 1.00 18.42 259 LEU D CA 1
ATOM 11791 C C . LEU D 1 259 ? 53.728 24.086 51.290 1.00 19.56 259 LEU D C 1
ATOM 11792 O O . LEU D 1 259 ? 53.012 24.839 51.949 1.00 20.34 259 LEU D O 1
ATOM 11797 N N . VAL D 1 260 ? 54.549 24.530 50.316 1.00 20.41 260 VAL D N 1
ATOM 11798 C CA . VAL D 1 260 ? 54.570 25.950 49.908 1.00 20.85 260 VAL D CA 1
ATOM 11799 C C . VAL D 1 260 ? 54.012 25.943 48.487 1.00 20.90 260 VAL D C 1
ATOM 11800 O O . VAL D 1 260 ? 54.680 25.423 47.554 1.00 19.27 260 VAL D O 1
ATOM 11804 N N . CYS D 1 261 ? 52.910 26.619 48.283 1.00 21.94 261 CYS D N 1
ATOM 11805 C CA . CYS D 1 261 ? 52.375 26.817 46.921 1.00 22.60 261 CYS D CA 1
ATOM 11806 C C . CYS D 1 261 ? 52.276 28.301 46.648 1.00 20.94 261 CYS D C 1
ATOM 11807 O O . CYS D 1 261 ? 51.435 28.956 47.229 1.00 20.73 261 CYS D O 1
ATOM 11810 N N . THR D 1 262 ? 53.140 28.822 45.778 1.00 20.84 262 THR D N 1
ATOM 11811 C CA . THR D 1 262 ? 53.198 30.242 45.525 1.00 20.44 262 THR D CA 1
ATOM 11812 C C . THR D 1 262 ? 52.546 30.683 44.206 1.00 20.76 262 THR D C 1
ATOM 11813 O O . THR D 1 262 ? 52.577 29.990 43.222 1.00 19.87 262 THR D O 1
ATOM 11817 N N . ASP D 1 263 ? 52.033 31.901 44.217 1.00 20.82 263 ASP D N 1
ATOM 11818 C CA . ASP D 1 263 ? 51.537 32.592 43.022 1.00 21.82 263 ASP D CA 1
ATOM 11819 C C . ASP D 1 263 ? 52.729 33.168 42.260 1.00 21.52 263 ASP D C 1
ATOM 11820 O O . ASP D 1 263 ? 53.893 33.171 42.726 1.00 20.85 263 ASP D O 1
ATOM 11825 N N . HIS D 1 264 ? 52.432 33.624 41.056 1.00 21.40 264 HIS D N 1
ATOM 11826 C CA . HIS D 1 264 ? 53.365 34.349 40.232 1.00 21.91 264 HIS D CA 1
ATOM 11827 C C . HIS D 1 264 ? 54.601 33.585 39.759 1.00 21.14 264 HIS D C 1
ATOM 11828 O O . HIS D 1 264 ? 55.532 34.202 39.283 1.00 22.93 264 HIS D O 1
ATOM 11835 N N . GLU D 1 265 ? 54.615 32.279 39.828 1.00 22.21 265 GLU D N 1
ATOM 11836 C CA . GLU D 1 265 ? 55.739 31.543 39.233 1.00 22.70 265 GLU D CA 1
ATOM 11837 C C . GLU D 1 265 ? 55.840 31.643 37.704 1.00 24.47 265 GLU D C 1
ATOM 11838 O O . GLU D 1 265 ? 56.939 31.582 37.136 1.00 23.72 265 GLU D O 1
ATOM 11844 N N . GLU D 1 266 ? 54.695 31.722 37.021 1.00 21.25 266 GLU D N 1
ATOM 11845 C CA . GLU D 1 266 ? 54.713 31.684 35.574 1.00 22.66 266 GLU D CA 1
ATOM 11846 C C . GLU D 1 266 ? 55.268 32.989 35.091 1.00 27.05 266 GLU D C 1
ATOM 11847 O O . GLU D 1 266 ? 55.546 33.170 33.891 1.00 25.27 266 GLU D O 1
ATOM 11853 N N . VAL D 1 267 ? 55.509 33.891 36.025 1.00 27.95 267 VAL D N 1
ATOM 11854 C CA . VAL D 1 267 ? 55.959 35.190 35.643 1.00 30.67 267 VAL D CA 1
ATOM 11855 C C . VAL D 1 267 ? 57.311 35.604 36.247 1.00 32.65 267 VAL D C 1
ATOM 11856 O O . VAL D 1 267 ? 57.715 36.696 36.077 1.00 34.04 267 VAL D O 1
ATOM 11860 N N . GLY D 1 268 ? 58.057 34.694 36.864 1.00 36.11 268 GLY D N 1
ATOM 11861 C CA . GLY D 1 268 ? 59.361 35.035 37.466 1.00 35.72 268 GLY D CA 1
ATOM 11862 C C . GLY D 1 268 ? 59.401 35.080 39.012 1.00 37.48 268 GLY D C 1
ATOM 11863 O O . GLY D 1 268 ? 60.445 35.369 39.596 1.00 35.91 268 GLY D O 1
ATOM 11864 N N . SER D 1 269 ? 58.255 34.842 39.659 1.00 36.81 269 SER D N 1
ATOM 11865 C CA . SER D 1 269 ? 58.114 34.672 41.136 1.00 41.95 269 SER D CA 1
ATOM 11866 C C . SER D 1 269 ? 58.408 35.951 41.951 1.00 42.87 269 SER D C 1
ATOM 11867 O O . SER D 1 269 ? 58.392 35.942 43.196 1.00 44.65 269 SER D O 1
ATOM 11870 N N . CYS D 1 270 ? 58.582 37.057 41.232 1.00 37.06 270 CYS D N 1
ATOM 11871 C CA . CYS D 1 270 ? 58.979 38.330 41.812 1.00 41.66 270 CYS D CA 1
ATOM 11872 C C . CYS D 1 270 ? 57.759 39.250 42.190 1.00 39.63 270 CYS D C 1
ATOM 11873 O O . CYS D 1 270 ? 57.312 40.184 41.443 1.00 37.61 270 CYS D O 1
ATOM 11876 N N . SER D 1 271 ? 57.215 38.950 43.370 1.00 41.90 271 SER D N 1
ATOM 11877 C CA . SER D 1 271 ? 56.102 39.714 43.977 1.00 41.71 271 SER D CA 1
ATOM 11878 C C . SER D 1 271 ? 56.189 39.623 45.536 1.00 38.03 271 SER D C 1
ATOM 11879 O O . SER D 1 271 ? 57.017 38.881 46.087 1.00 39.93 271 SER D O 1
ATOM 11882 N N . HIS D 1 272 ? 55.373 40.412 46.222 1.00 33.55 272 HIS D N 1
ATOM 11883 C CA . HIS D 1 272 ? 55.120 40.215 47.635 1.00 33.41 272 HIS D CA 1
ATOM 11884 C C . HIS D 1 272 ? 54.891 38.767 47.990 1.00 31.53 272 HIS D C 1
ATOM 11885 O O . HIS D 1 272 ? 55.384 38.291 49.006 1.00 29.10 272 HIS D O 1
ATOM 11892 N N . CYS D 1 273 ? 54.205 38.025 47.128 1.00 34.34 273 CYS D N 1
ATOM 11893 C CA . CYS D 1 273 ? 53.753 36.681 47.515 1.00 38.44 273 CYS D CA 1
ATOM 11894 C C . CYS D 1 273 ? 54.373 35.538 46.753 1.00 37.82 273 CYS D C 1
ATOM 11895 O O . CYS D 1 273 ? 54.015 34.381 47.032 1.00 38.56 273 CYS D O 1
ATOM 11898 N N . GLY D 1 274 ? 55.239 35.845 45.789 1.00 35.57 274 GLY D N 1
ATOM 11899 C CA . GLY D 1 274 ? 55.934 34.798 45.000 1.00 38.90 274 GLY D CA 1
ATOM 11900 C C . GLY D 1 274 ? 57.138 34.189 45.716 1.00 41.29 274 GLY D C 1
ATOM 11901 O O . GLY D 1 274 ? 57.536 34.669 46.816 1.00 39.11 274 GLY D O 1
ATOM 11902 N N . ALA D 1 275 ? 57.721 33.146 45.093 1.00 39.76 275 ALA D N 1
ATOM 11903 C CA . ALA D 1 275 ? 58.908 32.445 45.642 1.00 37.64 275 ALA D CA 1
ATOM 11904 C C . ALA D 1 275 ? 60.185 33.298 45.699 1.00 42.47 275 ALA D C 1
ATOM 11905 O O . ALA D 1 275 ? 61.112 33.044 46.508 1.00 46.01 275 ALA D O 1
ATOM 11907 N N . ASP D 1 276 ? 60.243 34.284 44.811 1.00 41.96 276 ASP D N 1
ATOM 11908 C CA . ASP D 1 276 ? 61.308 35.286 44.817 1.00 49.42 276 ASP D CA 1
ATOM 11909 C C . ASP D 1 276 ? 60.959 36.435 45.800 1.00 47.13 276 ASP D C 1
ATOM 11910 O O . ASP D 1 276 ? 61.561 37.497 45.780 1.00 53.64 276 ASP D O 1
ATOM 11915 N N . GLY D 1 277 ? 59.955 36.211 46.638 1.00 42.51 277 GLY D N 1
ATOM 11916 C CA . GLY D 1 277 ? 59.647 37.122 47.687 1.00 34.43 277 GLY D CA 1
ATOM 11917 C C . GLY D 1 277 ? 59.993 36.424 48.972 1.00 32.61 277 GLY D C 1
ATOM 11918 O O . GLY D 1 277 ? 60.347 35.240 48.997 1.00 32.40 277 GLY D O 1
ATOM 11919 N N . PRO D 1 278 ? 59.856 37.148 50.055 1.00 27.83 278 PRO D N 1
ATOM 11920 C CA . PRO D 1 278 ? 60.254 36.634 51.316 1.00 29.31 278 PRO D CA 1
ATOM 11921 C C . PRO D 1 278 ? 59.113 35.952 52.073 1.00 26.62 278 PRO D C 1
ATOM 11922 O O . PRO D 1 278 ? 59.272 35.703 53.262 1.00 26.91 278 PRO D O 1
ATOM 11926 N N . PHE D 1 279 ? 57.983 35.631 51.407 1.00 23.48 279 PHE D N 1
ATOM 11927 C CA . PHE D 1 279 ? 56.905 34.893 52.088 1.00 20.88 279 PHE D CA 1
ATOM 11928 C C . PHE D 1 279 ? 57.436 33.621 52.874 1.00 21.39 279 PHE D C 1
ATOM 11929 O O . PHE D 1 279 ? 57.309 33.502 54.091 1.00 18.77 279 PHE D O 1
ATOM 11937 N N . LEU D 1 280 ? 58.057 32.699 52.136 1.00 21.31 280 LEU D N 1
ATOM 11938 C CA . LEU D 1 280 ? 58.497 31.474 52.727 1.00 21.35 280 LEU D CA 1
ATOM 11939 C C . LEU D 1 280 ? 59.444 31.765 53.866 1.00 21.27 280 LEU D C 1
ATOM 11940 O O . LEU D 1 280 ? 59.346 31.178 54.947 1.00 21.21 280 LEU D O 1
ATOM 11945 N N . GLU D 1 281 ? 60.406 32.615 53.589 1.00 21.89 281 GLU D N 1
ATOM 11946 C CA . GLU D 1 281 ? 61.458 32.840 54.555 1.00 27.27 281 GLU D CA 1
ATOM 11947 C C . GLU D 1 281 ? 60.801 33.413 55.827 1.00 26.85 281 GLU D C 1
ATOM 11948 O O . GLU D 1 281 ? 61.082 32.972 56.949 1.00 26.99 281 GLU D O 1
ATOM 11954 N N . GLN D 1 282 ? 59.900 34.359 55.659 1.00 24.77 282 GLN D N 1
ATOM 11955 C CA . GLN D 1 282 ? 59.363 35.000 56.858 1.00 27.65 282 GLN D CA 1
ATOM 11956 C C . GLN D 1 282 ? 58.464 34.067 57.616 1.00 26.83 282 GLN D C 1
ATOM 11957 O O . GLN D 1 282 ? 58.345 34.180 58.810 1.00 31.61 282 GLN D O 1
ATOM 11963 N N . VAL D 1 283 ? 57.863 33.090 56.951 1.00 24.94 283 VAL D N 1
ATOM 11964 C CA . VAL D 1 283 ? 57.060 32.113 57.704 1.00 23.08 283 VAL D CA 1
ATOM 11965 C C . VAL D 1 283 ? 57.988 31.166 58.487 1.00 22.23 283 VAL D C 1
ATOM 11966 O O . VAL D 1 283 ? 57.784 30.912 59.685 1.00 22.05 283 VAL D O 1
ATOM 11970 N N . LEU D 1 284 ? 59.058 30.709 57.853 1.00 22.20 284 LEU D N 1
ATOM 11971 C CA . LEU D 1 284 ? 59.912 29.689 58.489 1.00 23.67 284 LEU D CA 1
ATOM 11972 C C . LEU D 1 284 ? 60.626 30.265 59.696 1.00 23.61 284 LEU D C 1
ATOM 11973 O O . LEU D 1 284 ? 60.719 29.620 60.705 1.00 26.64 284 LEU D O 1
ATOM 11978 N N . ARG D 1 285 ? 61.101 31.487 59.584 1.00 24.10 285 ARG D N 1
ATOM 11979 C CA . ARG D 1 285 ? 61.733 32.151 60.691 1.00 24.24 285 ARG D CA 1
ATOM 11980 C C . ARG D 1 285 ? 60.863 32.250 61.896 1.00 26.55 285 ARG D C 1
ATOM 11981 O O . ARG D 1 285 ? 61.389 32.162 63.027 1.00 25.00 285 ARG D O 1
ATOM 11989 N N . ARG D 1 286 ? 59.552 32.401 61.674 1.00 25.91 286 ARG D N 1
ATOM 11990 C CA . ARG D 1 286 ? 58.611 32.436 62.774 1.00 26.97 286 ARG D CA 1
ATOM 11991 C C . ARG D 1 286 ? 58.470 31.118 63.451 1.00 25.75 286 ARG D C 1
ATOM 11992 O O . ARG D 1 286 ? 57.965 31.108 64.542 1.00 25.76 286 ARG D O 1
ATOM 12000 N N . LEU D 1 287 ? 58.984 30.023 62.886 1.00 23.62 287 LEU D N 1
ATOM 12001 C CA . LEU D 1 287 ? 58.873 28.730 63.573 1.00 24.18 287 LEU D CA 1
ATOM 12002 C C . LEU D 1 287 ? 60.135 28.388 64.359 1.00 26.38 287 LEU D C 1
ATOM 12003 O O . LEU D 1 287 ? 60.246 27.283 64.846 1.00 25.04 287 LEU D O 1
ATOM 12008 N N . LEU D 1 288 ? 61.110 29.307 64.409 1.00 28.52 288 LEU D N 1
ATOM 12009 C CA . LEU D 1 288 ? 62.405 29.057 65.011 1.00 29.50 288 LEU D CA 1
ATOM 12010 C C . LEU D 1 288 ? 62.842 30.174 65.956 1.00 30.48 288 LEU D C 1
ATOM 12011 O O . LEU D 1 288 ? 62.381 31.268 65.833 1.00 25.55 288 LEU D O 1
ATOM 12016 N N . PRO D 1 289 ? 63.813 29.905 66.866 1.00 30.72 289 PRO D N 1
ATOM 12017 C CA . PRO D 1 289 ? 64.483 31.006 67.602 1.00 31.52 289 PRO D CA 1
ATOM 12018 C C . PRO D 1 289 ? 65.257 31.954 66.718 1.00 32.01 289 PRO D C 1
ATOM 12019 O O . PRO D 1 289 ? 65.557 31.629 65.555 1.00 30.55 289 PRO D O 1
ATOM 12023 N N . GLU D 1 290 ? 65.571 33.116 67.279 1.00 36.37 290 GLU D N 1
ATOM 12024 C CA . GLU D 1 290 ? 66.424 34.131 66.642 1.00 38.16 290 GLU D CA 1
ATOM 12025 C C . GLU D 1 290 ? 67.842 33.609 66.552 1.00 34.98 290 GLU D C 1
ATOM 12026 O O . GLU D 1 290 ? 68.173 32.625 67.155 1.00 36.78 290 GLU D O 1
ATOM 12032 N N . GLY D 1 291 ? 68.690 34.300 65.819 1.00 33.08 291 GLY D N 1
ATOM 12033 C CA . GLY D 1 291 ? 70.103 33.954 65.785 1.00 32.59 291 GLY D CA 1
ATOM 12034 C C . GLY D 1 291 ? 70.428 33.001 64.671 1.00 31.47 291 GLY D C 1
ATOM 12035 O O . GLY D 1 291 ? 69.839 33.060 63.614 1.00 30.91 291 GLY D O 1
ATOM 12036 N N . ASP D 1 292 ? 71.360 32.099 64.922 1.00 32.36 292 ASP D N 1
ATOM 12037 C CA . ASP D 1 292 ? 71.781 31.133 63.912 1.00 31.87 292 ASP D CA 1
ATOM 12038 C C . ASP D 1 292 ? 70.729 30.005 63.633 1.00 34.13 292 ASP D C 1
ATOM 12039 O O . ASP D 1 292 ? 70.907 29.168 62.739 1.00 31.81 292 ASP D O 1
ATOM 12044 N N . ALA D 1 293 ? 69.615 29.996 64.361 1.00 31.18 293 ALA D N 1
ATOM 12045 C CA . ALA D 1 293 ? 68.747 28.819 64.306 1.00 28.77 293 ALA D CA 1
ATOM 12046 C C . ALA D 1 293 ? 68.214 28.562 62.883 1.00 28.20 293 ALA D C 1
ATOM 12047 O O . ALA D 1 293 ? 68.197 27.436 62.422 1.00 26.57 293 ALA D O 1
ATOM 12049 N N . PHE D 1 294 ? 67.776 29.610 62.213 1.00 27.85 294 PHE D N 1
ATOM 12050 C CA . PHE D 1 294 ? 67.207 29.473 60.878 1.00 27.19 294 PHE D CA 1
ATOM 12051 C C . PHE D 1 294 ? 68.256 28.940 59.888 1.00 26.93 294 PHE D C 1
ATOM 12052 O O . PHE D 1 294 ? 67.983 28.037 59.095 1.00 24.15 294 PHE D O 1
ATOM 12060 N N . SER D 1 295 ? 69.463 29.472 59.953 1.00 25.38 295 SER D N 1
ATOM 12061 C CA . SER D 1 295 ? 70.489 29.005 59.066 1.00 26.72 295 SER D CA 1
ATOM 12062 C C . SER D 1 295 ? 70.818 27.522 59.243 1.00 25.32 295 SER D C 1
ATOM 12063 O O . SER D 1 295 ? 70.914 26.749 58.279 1.00 23.20 295 SER D O 1
ATOM 12066 N N . ARG D 1 296 ? 70.945 27.127 60.494 1.00 24.17 296 ARG D N 1
ATOM 12067 C CA . ARG D 1 296 ? 71.163 25.735 60.866 1.00 23.02 296 ARG D CA 1
ATOM 12068 C C . ARG D 1 296 ? 70.033 24.825 60.443 1.00 21.10 296 ARG D C 1
ATOM 12069 O O . ARG D 1 296 ? 70.248 23.739 59.887 1.00 21.84 296 ARG D O 1
ATOM 12077 N N . ALA D 1 297 ? 68.825 25.257 60.687 1.00 20.50 297 ALA D N 1
ATOM 12078 C CA . ALA D 1 297 ? 67.657 24.462 60.268 1.00 20.91 297 ALA D CA 1
ATOM 12079 C C . ALA D 1 297 ? 67.609 24.172 58.759 1.00 20.40 297 ALA D C 1
ATOM 12080 O O . ALA D 1 297 ? 67.379 23.034 58.319 1.00 19.92 297 ALA D O 1
ATOM 12082 N N . ILE D 1 298 ? 67.835 25.237 57.995 1.00 21.57 298 ILE D N 1
ATOM 12083 C CA . ILE D 1 298 ? 67.827 25.212 56.547 1.00 20.62 298 ILE D CA 1
ATOM 12084 C C . ILE D 1 298 ? 68.910 24.295 55.960 1.00 19.88 298 ILE D C 1
ATOM 12085 O O . ILE D 1 298 ? 68.644 23.581 54.976 1.00 18.38 298 ILE D O 1
ATOM 12090 N N . GLN D 1 299 ? 70.087 24.266 56.575 1.00 20.15 299 GLN D N 1
ATOM 12091 C CA . GLN D 1 299 ? 71.150 23.357 56.158 1.00 21.14 299 GLN D CA 1
ATOM 12092 C C . GLN D 1 299 ? 70.858 21.930 56.602 1.00 22.67 299 GLN D C 1
ATOM 12093 O O . GLN D 1 299 ? 71.587 21.084 56.261 1.00 24.99 299 GLN D O 1
ATOM 12099 N N . ARG D 1 300 ? 69.786 21.670 57.339 1.00 21.90 300 ARG D N 1
ATOM 12100 C CA . ARG D 1 300 ? 69.320 20.319 57.586 1.00 22.75 300 ARG D CA 1
ATOM 12101 C C . ARG D 1 300 ? 68.039 20.036 56.784 1.00 22.19 300 ARG D C 1
ATOM 12102 O O . ARG D 1 300 ? 67.397 18.996 56.967 1.00 18.55 300 ARG D O 1
ATOM 12110 N N . SER D 1 301 ? 67.641 20.967 55.923 1.00 20.06 301 SER D N 1
ATOM 12111 C CA . SER D 1 301 ? 66.365 20.819 55.238 1.00 20.19 301 SER D CA 1
ATOM 12112 C C . SER D 1 301 ? 66.600 20.387 53.767 1.00 18.68 301 SER D C 1
ATOM 12113 O O . SER D 1 301 ? 67.688 20.466 53.269 1.00 20.19 301 SER D O 1
ATOM 12116 N N . LEU D 1 302 ? 65.550 19.996 53.080 1.00 18.56 302 LEU D N 1
ATOM 12117 C CA . LEU D 1 302 ? 65.577 19.745 51.674 1.00 19.15 302 LEU D CA 1
ATOM 12118 C C . LEU D 1 302 ? 64.263 20.204 51.065 1.00 19.72 302 LEU D C 1
ATOM 12119 O O . LEU D 1 302 ? 63.205 19.920 51.602 1.00 22.03 302 LEU D O 1
ATOM 12124 N N . LEU D 1 303 ? 64.351 20.921 49.949 1.00 19.74 303 LEU D N 1
ATOM 12125 C CA . LEU D 1 303 ? 63.183 21.296 49.157 1.00 19.85 303 LEU D CA 1
ATOM 12126 C C . LEU D 1 303 ? 63.026 20.385 47.956 1.00 19.73 303 LEU D C 1
ATOM 12127 O O . LEU D 1 303 ? 63.919 20.295 47.119 1.00 20.87 303 LEU D O 1
ATOM 12132 N N . VAL D 1 304 ? 61.913 19.693 47.888 1.00 17.83 304 VAL D N 1
ATOM 12133 C CA . VAL D 1 304 ? 61.498 19.025 46.696 1.00 17.13 304 VAL D CA 1
ATOM 12134 C C . VAL D 1 304 ? 60.605 19.971 45.870 1.00 18.09 304 VAL D C 1
ATOM 12135 O O . VAL D 1 304 ? 59.457 20.204 46.205 1.00 19.37 304 VAL D O 1
ATOM 12139 N N . SER D 1 305 ? 61.170 20.544 44.827 1.00 17.82 305 SER D N 1
ATOM 12140 C CA . SER D 1 305 ? 60.449 21.497 43.977 1.00 21.40 305 SER D CA 1
ATOM 12141 C C . SER D 1 305 ? 59.685 20.772 42.832 1.00 21.48 305 SER D C 1
ATOM 12142 O O . SER D 1 305 ? 60.289 20.195 41.902 1.00 19.94 305 SER D O 1
ATOM 12145 N N . ALA D 1 306 ? 58.366 20.699 42.984 1.00 21.08 306 ALA D N 1
ATOM 12146 C CA . ALA D 1 306 ? 57.591 19.839 42.139 1.00 21.26 306 ALA D CA 1
ATOM 12147 C C . ALA D 1 306 ? 56.914 20.672 41.127 1.00 20.54 306 ALA D C 1
ATOM 12148 O O . ALA D 1 306 ? 55.999 21.418 41.464 1.00 21.17 306 ALA D O 1
ATOM 12150 N N . ASP D 1 307 ? 57.355 20.547 39.887 1.00 20.10 307 ASP D N 1
ATOM 12151 C CA . ASP D 1 307 ? 56.720 21.285 38.801 1.00 20.15 307 ASP D CA 1
ATOM 12152 C C . ASP D 1 307 ? 56.805 20.432 37.557 1.00 21.19 307 ASP D C 1
ATOM 12153 O O . ASP D 1 307 ? 57.801 19.812 37.333 1.00 18.51 307 ASP D O 1
ATOM 12158 N N . ASN D 1 308 ? 55.731 20.368 36.772 1.00 22.71 308 ASN D N 1
ATOM 12159 C CA . ASN D 1 308 ? 55.653 19.436 35.639 1.00 24.02 308 ASN D CA 1
ATOM 12160 C C . ASN D 1 308 ? 56.878 19.407 34.702 1.00 22.87 308 ASN D C 1
ATOM 12161 O O . ASN D 1 308 ? 57.483 20.433 34.413 1.00 21.49 308 ASN D O 1
ATOM 12166 N N . ALA D 1 309 ? 57.248 18.203 34.290 1.00 21.87 309 ALA D N 1
ATOM 12167 C CA . ALA D 1 309 ? 58.260 18.007 33.268 1.00 21.08 309 ALA D CA 1
ATOM 12168 C C . ALA D 1 309 ? 57.658 17.696 31.870 1.00 21.28 309 ALA D C 1
ATOM 12169 O O . ALA D 1 309 ? 56.434 17.444 31.699 1.00 20.68 309 ALA D O 1
ATOM 12171 N N . HIS D 1 310 ? 58.544 17.719 30.890 1.00 20.22 310 HIS D N 1
ATOM 12172 C CA . HIS D 1 310 ? 58.225 17.400 29.528 1.00 20.60 310 HIS D CA 1
ATOM 12173 C C . HIS D 1 310 ? 58.471 15.946 29.217 1.00 21.53 310 HIS D C 1
ATOM 12174 O O . HIS D 1 310 ? 59.633 15.464 29.116 1.00 22.36 310 HIS D O 1
ATOM 12181 N N . GLY D 1 311 ? 57.378 15.237 28.992 1.00 21.77 311 GLY D N 1
ATOM 12182 C CA . GLY D 1 311 ? 57.484 13.876 28.399 1.00 23.52 311 GLY D CA 1
ATOM 12183 C C . GLY D 1 311 ? 58.017 13.987 26.967 1.00 20.87 311 GLY D C 1
ATOM 12184 O O . GLY D 1 311 ? 57.787 14.999 26.294 1.00 20.28 311 GLY D O 1
ATOM 12185 N N . VAL D 1 312 ? 58.718 12.967 26.494 1.00 20.59 312 VAL D N 1
ATOM 12186 C CA . VAL D 1 312 ? 59.070 12.932 25.059 1.00 21.17 312 VAL D CA 1
ATOM 12187 C C . VAL D 1 312 ? 57.778 12.695 24.183 1.00 20.52 312 VAL D C 1
ATOM 12188 O O . VAL D 1 312 ? 57.016 11.759 24.342 1.00 23.20 312 VAL D O 1
ATOM 12192 N N . HIS D 1 313 ? 57.502 13.652 23.343 1.00 21.40 313 HIS D N 1
ATOM 12193 C CA . HIS D 1 313 ? 56.322 13.667 22.461 1.00 22.39 313 HIS D CA 1
ATOM 12194 C C . HIS D 1 313 ? 56.627 12.908 21.154 1.00 21.24 313 HIS D C 1
ATOM 12195 O O . HIS D 1 313 ? 57.503 13.294 20.361 1.00 20.19 313 HIS D O 1
ATOM 12202 N N . PRO D 1 314 ? 55.863 11.867 20.885 1.00 21.01 314 PRO D N 1
ATOM 12203 C CA . PRO D 1 314 ? 56.152 11.088 19.687 1.00 22.24 314 PRO D CA 1
ATOM 12204 C C . PRO D 1 314 ? 56.041 11.803 18.339 1.00 23.59 314 PRO D C 1
ATOM 12205 O O . PRO D 1 314 ? 56.647 11.347 17.376 1.00 20.44 314 PRO D O 1
ATOM 12209 N N . ASN D 1 315 ? 55.231 12.863 18.246 1.00 22.96 315 ASN D N 1
ATOM 12210 C CA . ASN D 1 315 ? 55.226 13.661 17.026 1.00 23.61 315 ASN D CA 1
ATOM 12211 C C . ASN D 1 315 ? 56.275 14.761 16.989 1.00 23.52 315 ASN D C 1
ATOM 12212 O O . ASN D 1 315 ? 56.320 15.492 16.037 1.00 21.49 315 ASN D O 1
ATOM 12217 N N . TYR D 1 316 ? 57.092 14.872 18.047 1.00 24.30 316 TYR D N 1
ATOM 12218 C CA . TYR D 1 316 ? 58.154 15.880 18.146 1.00 22.91 316 TYR D CA 1
ATOM 12219 C C . TYR D 1 316 ? 59.303 15.355 18.990 1.00 22.64 316 TYR D C 1
ATOM 12220 O O . TYR D 1 316 ? 59.835 16.099 19.855 1.00 24.73 316 TYR D O 1
ATOM 12229 N N . ALA D 1 317 ? 59.681 14.103 18.777 1.00 23.44 317 ALA D N 1
ATOM 12230 C CA . ALA D 1 317 ? 60.685 13.415 19.644 1.00 25.43 317 ALA D CA 1
ATOM 12231 C C . ALA D 1 317 ? 62.083 14.037 19.614 1.00 30.16 317 ALA D C 1
ATOM 12232 O O . ALA D 1 317 ? 62.815 14.012 20.640 1.00 30.98 317 ALA D O 1
ATOM 12234 N N . ASP D 1 318 ? 62.433 14.615 18.460 1.00 29.20 318 ASP D N 1
ATOM 12235 C CA . ASP D 1 318 ? 63.675 15.320 18.305 1.00 33.40 318 ASP D CA 1
ATOM 12236 C C . ASP D 1 318 ? 63.766 16.619 19.170 1.00 31.54 318 ASP D C 1
ATOM 12237 O O . ASP D 1 318 ? 64.761 17.287 19.141 1.00 32.59 318 ASP D O 1
ATOM 12242 N N . ARG D 1 319 ? 62.745 16.974 19.933 1.00 33.91 319 ARG D N 1
ATOM 12243 C CA . ARG D 1 319 ? 62.871 18.118 20.861 1.00 35.68 319 ARG D CA 1
ATOM 12244 C C . ARG D 1 319 ? 63.454 17.697 22.216 1.00 30.90 319 ARG D C 1
ATOM 12245 O O . ARG D 1 319 ? 63.757 18.538 23.027 1.00 30.34 319 ARG D O 1
ATOM 12253 N N . HIS D 1 320 ? 63.553 16.400 22.427 1.00 28.87 320 HIS D N 1
ATOM 12254 C CA . HIS D 1 320 ? 64.231 15.809 23.563 1.00 29.30 320 HIS D CA 1
ATOM 12255 C C . HIS D 1 320 ? 65.611 15.268 23.197 1.00 29.85 320 HIS D C 1
ATOM 12256 O O . HIS D 1 320 ? 65.845 14.905 22.076 1.00 27.75 320 HIS D O 1
ATOM 12263 N N . ASP D 1 321 ? 66.499 15.211 24.192 1.00 29.72 321 ASP D N 1
ATOM 12264 C CA . ASP D 1 321 ? 67.689 14.388 24.148 1.00 28.60 321 ASP D CA 1
ATOM 12265 C C . ASP D 1 321 ? 67.281 12.900 24.154 1.00 26.12 321 ASP D C 1
ATOM 12266 O O . ASP D 1 321 ? 66.473 12.462 24.951 1.00 28.21 321 ASP D O 1
ATOM 12271 N N . ALA D 1 322 ? 67.869 12.118 23.270 1.00 25.57 322 ALA D N 1
ATOM 12272 C CA . ALA D 1 322 ? 67.386 10.741 23.019 1.00 27.53 322 ALA D CA 1
ATOM 12273 C C . ALA D 1 322 ? 67.604 9.885 24.258 1.00 28.42 322 ALA D C 1
ATOM 12274 O O . ALA D 1 322 ? 66.890 8.887 24.483 1.00 26.01 322 ALA D O 1
ATOM 12276 N N . ASN D 1 323 ? 68.594 10.284 25.064 1.00 27.32 323 ASN D N 1
ATOM 12277 C CA . ASN D 1 323 ? 68.882 9.599 26.305 1.00 26.77 323 ASN D CA 1
ATOM 12278 C C . ASN D 1 323 ? 68.017 10.055 27.460 1.00 27.14 323 ASN D C 1
ATOM 12279 O O . ASN D 1 323 ? 68.068 9.442 28.513 1.00 27.11 323 ASN D O 1
ATOM 12284 N N . HIS D 1 324 ? 67.227 11.126 27.289 1.00 27.53 324 HIS D N 1
ATOM 12285 C CA . HIS D 1 324 ? 66.484 11.710 28.452 1.00 26.88 324 HIS D CA 1
ATOM 12286 C C . HIS D 1 324 ? 65.091 12.099 27.974 1.00 26.93 324 HIS D C 1
ATOM 12287 O O . HIS D 1 324 ? 64.722 13.275 27.984 1.00 27.32 324 HIS D O 1
ATOM 12294 N N . GLY D 1 325 ? 64.339 11.084 27.519 1.00 25.24 325 GLY D N 1
ATOM 12295 C CA . GLY D 1 325 ? 62.982 11.290 27.091 1.00 23.41 325 GLY D CA 1
ATOM 12296 C C . GLY D 1 325 ? 62.126 10.590 28.104 1.00 23.40 325 GLY D C 1
ATOM 12297 O O . GLY D 1 325 ? 62.031 9.406 28.071 1.00 23.00 325 GLY D O 1
ATOM 12298 N N . PRO D 1 326 ? 61.511 11.335 29.032 1.00 23.48 326 PRO D N 1
ATOM 12299 C CA . PRO D 1 326 ? 60.601 10.711 29.994 1.00 22.13 326 PRO D CA 1
ATOM 12300 C C . PRO D 1 326 ? 59.268 10.253 29.376 1.00 21.68 326 PRO D C 1
ATOM 12301 O O . PRO D 1 326 ? 58.734 10.899 28.465 1.00 20.79 326 PRO D O 1
ATOM 12305 N N . ALA D 1 327 ? 58.792 9.105 29.861 1.00 19.12 327 ALA D N 1
ATOM 12306 C CA . ALA D 1 327 ? 57.547 8.481 29.493 1.00 17.95 327 ALA D CA 1
ATOM 12307 C C . ALA D 1 327 ? 56.447 8.891 30.469 1.00 18.65 327 ALA D C 1
ATOM 12308 O O . ALA D 1 327 ? 56.639 8.798 31.711 1.00 18.10 327 ALA D O 1
ATOM 12310 N N . LEU D 1 328 ? 55.310 9.327 29.951 1.00 17.38 328 LEU D N 1
ATOM 12311 C CA . LEU D 1 328 ? 54.112 9.467 30.794 1.00 18.39 328 LEU D CA 1
ATOM 12312 C C . LEU D 1 328 ? 53.859 8.131 31.457 1.00 19.40 328 LEU D C 1
ATOM 12313 O O . LEU D 1 328 ? 54.013 7.081 30.812 1.00 23.18 328 LEU D O 1
ATOM 12318 N N . ASN D 1 329 ? 53.506 8.134 32.728 1.00 18.27 329 ASN D N 1
ATOM 12319 C CA . ASN D 1 329 ? 53.284 6.858 33.455 1.00 21.05 329 ASN D CA 1
ATOM 12320 C C . ASN D 1 329 ? 54.547 6.067 33.781 1.00 22.57 329 ASN D C 1
ATOM 12321 O O . ASN D 1 329 ? 54.454 4.950 34.274 1.00 24.19 329 ASN D O 1
ATOM 12326 N N . GLY D 1 330 ? 55.716 6.665 33.515 1.00 22.59 330 GLY D N 1
ATOM 12327 C CA . GLY D 1 330 ? 56.997 6.152 33.933 1.00 20.33 330 GLY D CA 1
ATOM 12328 C C . GLY D 1 330 ? 57.518 6.754 35.248 1.00 21.31 330 GLY D C 1
ATOM 12329 O O . GLY D 1 330 ? 58.684 6.533 35.635 1.00 23.26 330 GLY D O 1
ATOM 12330 N N . GLY D 1 331 ? 56.672 7.515 35.927 1.00 20.87 331 GLY D N 1
ATOM 12331 C CA . GLY D 1 331 ? 57.009 8.071 37.231 1.00 21.26 331 GLY D CA 1
ATOM 12332 C C . GLY D 1 331 ? 57.616 9.484 37.185 1.00 22.10 331 GLY D C 1
ATOM 12333 O O . GLY D 1 331 ? 57.834 10.089 36.104 1.00 19.43 331 GLY D O 1
ATOM 12334 N N . PRO D 1 332 ? 57.877 10.032 38.356 1.00 21.90 332 PRO D N 1
ATOM 12335 C CA . PRO D 1 332 ? 58.492 11.354 38.415 1.00 22.22 332 PRO D CA 1
ATOM 12336 C C . PRO D 1 332 ? 59.857 11.439 37.739 1.00 20.06 332 PRO D C 1
ATOM 12337 O O . PRO D 1 332 ? 60.636 10.495 37.715 1.00 21.12 332 PRO D O 1
ATOM 12341 N N . VAL D 1 333 ? 60.121 12.622 37.227 1.00 19.09 333 VAL D N 1
ATOM 12342 C CA . VAL D 1 333 ? 61.342 12.949 36.542 1.00 18.84 333 VAL D CA 1
ATOM 12343 C C . VAL D 1 333 ? 62.197 13.860 37.454 1.00 17.97 333 VAL D C 1
ATOM 12344 O O . VAL D 1 333 ? 61.754 14.929 37.873 1.00 21.32 333 VAL D O 1
ATOM 12348 N N . ILE D 1 334 ? 63.435 13.473 37.651 1.00 16.68 334 ILE D N 1
ATOM 12349 C CA . ILE D 1 334 ? 64.424 14.305 38.225 1.00 17.83 334 ILE D CA 1
ATOM 12350 C C . ILE D 1 334 ? 65.006 15.223 37.154 1.00 19.88 334 ILE D C 1
ATOM 12351 O O . ILE D 1 334 ? 65.596 14.749 36.154 1.00 20.96 334 ILE D O 1
ATOM 12356 N N . LYS D 1 335 ? 64.895 16.527 37.384 1.00 20.01 335 LYS D N 1
ATOM 12357 C CA . LYS D 1 335 ? 65.252 17.532 36.367 1.00 22.64 335 LYS D CA 1
ATOM 12358 C C . LYS D 1 335 ? 66.592 18.100 36.644 1.00 25.48 335 LYS D C 1
ATOM 12359 O O . LYS D 1 335 ? 66.825 18.664 37.700 1.00 26.15 335 LYS D O 1
ATOM 12365 N N . ILE D 1 336 ? 67.496 17.961 35.688 1.00 26.03 336 ILE D N 1
ATOM 12366 C CA . ILE D 1 336 ? 68.832 18.403 35.896 1.00 25.51 336 ILE D CA 1
ATOM 12367 C C . ILE D 1 336 ? 69.205 19.419 34.852 1.00 24.83 336 ILE D C 1
ATOM 12368 O O . ILE D 1 336 ? 68.926 19.255 33.656 1.00 28.46 336 ILE D O 1
ATOM 12373 N N . ASN D 1 337 ? 69.896 20.442 35.306 1.00 26.32 337 ASN D N 1
ATOM 12374 C CA . ASN D 1 337 ? 70.449 21.507 34.469 1.00 24.85 337 ASN D CA 1
ATOM 12375 C C . ASN D 1 337 ? 71.582 22.165 35.237 1.00 25.70 337 ASN D C 1
ATOM 12376 O O . ASN D 1 337 ? 71.382 22.887 36.234 1.00 23.84 337 ASN D O 1
ATOM 12381 N N . SER D 1 338 ? 72.802 21.936 34.815 1.00 26.07 338 SER D N 1
ATOM 12382 C CA . SER D 1 338 ? 73.945 22.420 35.636 1.00 28.98 338 SER D CA 1
ATOM 12383 C C . SER D 1 338 ? 74.093 23.931 35.556 1.00 27.93 338 SER D C 1
ATOM 12384 O O . SER D 1 338 ? 74.741 24.540 36.427 1.00 30.05 338 SER D O 1
ATOM 12387 N N . ASN D 1 339 ? 73.435 24.556 34.569 1.00 26.40 339 ASN D N 1
ATOM 12388 C CA . ASN D 1 339 ? 73.323 26.001 34.560 1.00 28.04 339 ASN D CA 1
ATOM 12389 C C . ASN D 1 339 ? 72.290 26.546 35.550 1.00 29.44 339 ASN D C 1
ATOM 12390 O O . ASN D 1 339 ? 71.949 27.699 35.494 1.00 26.01 339 ASN D O 1
ATOM 12395 N N . GLN D 1 340 ? 71.806 25.709 36.465 1.00 30.78 340 GLN D N 1
ATOM 12396 C CA . GLN D 1 340 ? 70.928 26.153 37.554 1.00 30.55 340 GLN D CA 1
ATOM 12397 C C . GLN D 1 340 ? 69.553 26.654 37.094 1.00 31.22 340 GLN D C 1
ATOM 12398 O O . GLN D 1 340 ? 68.851 27.353 37.792 1.00 31.10 340 GLN D O 1
ATOM 12404 N N . ARG D 1 341 ? 69.144 26.259 35.911 1.00 33.98 341 ARG D N 1
ATOM 12405 C CA . ARG D 1 341 ? 67.755 26.433 35.527 1.00 40.36 341 ARG D CA 1
ATOM 12406 C C . ARG D 1 341 ? 66.880 25.493 36.406 1.00 38.24 341 ARG D C 1
ATOM 12407 O O . ARG D 1 341 ? 65.702 25.757 36.615 1.00 34.41 341 ARG D O 1
ATOM 12415 N N . TYR D 1 342 ? 67.504 24.400 36.893 1.00 37.82 342 TYR D N 1
ATOM 12416 C CA . TYR D 1 342 ? 67.015 23.544 37.987 1.00 35.97 342 TYR D CA 1
ATOM 12417 C C . TYR D 1 342 ? 68.128 23.550 39.101 1.00 35.60 342 TYR D C 1
ATOM 12418 O O . TYR D 1 342 ? 69.287 23.771 38.784 1.00 32.48 342 TYR D O 1
ATOM 12427 N N . ALA D 1 343 ? 67.791 23.366 40.394 1.00 32.90 343 ALA D N 1
ATOM 12428 C CA . ALA D 1 343 ? 68.815 23.434 41.441 1.00 31.11 343 ALA D CA 1
ATOM 12429 C C . ALA D 1 343 ? 69.308 22.052 41.842 1.00 25.91 343 ALA D C 1
ATOM 12430 O O . ALA D 1 343 ? 70.171 21.906 42.705 1.00 23.21 343 ALA D O 1
ATOM 12432 N N . THR D 1 344 ? 68.821 21.022 41.163 1.00 23.80 344 THR D N 1
ATOM 12433 C CA . THR D 1 344 ? 69.193 19.716 41.582 1.00 23.71 344 THR D CA 1
ATOM 12434 C C . THR D 1 344 ? 70.731 19.472 41.519 1.00 22.74 344 THR D C 1
ATOM 12435 O O . THR D 1 344 ? 71.414 19.997 40.705 1.00 19.93 344 THR D O 1
ATOM 12439 N N . ASN D 1 345 ? 71.293 18.771 42.489 1.00 21.55 345 ASN D N 1
ATOM 12440 C CA . ASN D 1 345 ? 72.679 18.395 42.418 1.00 18.67 345 ASN D CA 1
ATOM 12441 C C . ASN D 1 345 ? 72.757 16.897 42.697 1.00 17.81 345 ASN D C 1
ATOM 12442 O O . ASN D 1 345 ? 71.732 16.251 42.879 1.00 18.98 345 ASN D O 1
ATOM 12447 N N . SER D 1 346 ? 73.954 16.346 42.737 1.00 16.85 346 SER D N 1
ATOM 12448 C CA . SER D 1 346 ? 74.127 14.890 42.789 1.00 17.22 346 SER D CA 1
ATOM 12449 C C . SER D 1 346 ? 73.567 14.332 44.082 1.00 18.71 346 SER D C 1
ATOM 12450 O O . SER D 1 346 ? 73.128 13.211 44.119 1.00 22.27 346 SER D O 1
ATOM 12453 N N . GLU D 1 347 ? 73.621 15.140 45.133 1.00 19.14 347 GLU D N 1
ATOM 12454 C CA . GLU D 1 347 ? 73.071 14.807 46.451 1.00 21.48 347 GLU D CA 1
ATOM 12455 C C . GLU D 1 347 ? 71.590 14.899 46.524 1.00 19.59 347 GLU D C 1
ATOM 12456 O O . GLU D 1 347 ? 70.980 14.000 47.007 1.00 18.38 347 GLU D O 1
ATOM 12462 N N . THR D 1 348 ? 70.996 15.939 45.975 1.00 22.37 348 THR D N 1
ATOM 12463 C CA . THR D 1 348 ? 69.539 15.999 46.002 1.00 22.66 348 THR D CA 1
ATOM 12464 C C . THR D 1 348 ? 68.947 15.000 45.034 1.00 22.35 348 THR D C 1
ATOM 12465 O O . THR D 1 348 ? 68.018 14.274 45.371 1.00 21.37 348 THR D O 1
ATOM 12469 N N . ALA D 1 349 ? 69.600 14.840 43.892 1.00 22.58 349 ALA D N 1
ATOM 12470 C CA . ALA D 1 349 ? 69.159 13.867 42.899 1.00 19.66 349 ALA D CA 1
ATOM 12471 C C . ALA D 1 349 ? 69.264 12.511 43.527 1.00 19.68 349 ALA D C 1
ATOM 12472 O O . ALA D 1 349 ? 68.306 11.697 43.470 1.00 19.14 349 ALA D O 1
ATOM 12474 N N . GLY D 1 350 ? 70.401 12.244 44.158 1.00 20.78 350 GLY D N 1
ATOM 12475 C CA . GLY D 1 350 ? 70.654 10.878 44.658 1.00 22.34 350 GLY D CA 1
ATOM 12476 C C . GLY D 1 350 ? 69.688 10.497 45.761 1.00 22.86 350 GLY D C 1
ATOM 12477 O O . GLY D 1 350 ? 69.217 9.372 45.849 1.00 21.17 350 GLY D O 1
ATOM 12478 N N . PHE D 1 351 ? 69.380 11.467 46.606 1.00 23.19 351 PHE D N 1
ATOM 12479 C CA . PHE D 1 351 ? 68.468 11.226 47.690 1.00 22.50 351 PHE D CA 1
ATOM 12480 C C . PHE D 1 351 ? 67.111 10.945 47.112 1.00 22.09 351 PHE D C 1
ATOM 12481 O O . PHE D 1 351 ? 66.388 10.055 47.539 1.00 23.05 351 PHE D O 1
ATOM 12489 N N . PHE D 1 352 ? 66.700 11.729 46.155 1.00 21.82 352 PHE D N 1
ATOM 12490 C CA . PHE D 1 352 ? 65.319 11.492 45.629 1.00 21.97 352 PHE D CA 1
ATOM 12491 C C . PHE D 1 352 ? 65.170 10.137 44.952 1.00 20.52 352 PHE D C 1
ATOM 12492 O O . PHE D 1 352 ? 64.175 9.424 45.107 1.00 18.98 352 PHE D O 1
ATOM 12500 N N . ARG D 1 353 ? 66.185 9.830 44.159 1.00 21.80 353 ARG D N 1
ATOM 12501 C CA . ARG D 1 353 ? 66.259 8.612 43.364 1.00 24.22 353 ARG D CA 1
ATOM 12502 C C . ARG D 1 353 ? 66.199 7.404 44.288 1.00 27.53 353 ARG D C 1
ATOM 12503 O O . ARG D 1 353 ? 65.467 6.454 44.029 1.00 23.63 353 ARG D O 1
ATOM 12511 N N . HIS D 1 354 ? 66.929 7.492 45.395 1.00 28.98 354 HIS D N 1
ATOM 12512 C CA . HIS D 1 354 ? 66.906 6.440 46.418 1.00 31.35 354 HIS D CA 1
ATOM 12513 C C . HIS D 1 354 ? 65.545 6.329 47.065 1.00 28.28 354 HIS D C 1
ATOM 12514 O O . HIS D 1 354 ? 65.051 5.241 47.332 1.00 25.56 354 HIS D O 1
ATOM 12521 N N . LEU D 1 355 ? 64.953 7.471 47.369 1.00 26.62 355 LEU D N 1
ATOM 12522 C CA . LEU D 1 355 ? 63.625 7.497 47.946 1.00 27.19 355 LEU D CA 1
ATOM 12523 C C . LEU D 1 355 ? 62.585 6.757 47.046 1.00 27.93 355 LEU D C 1
ATOM 12524 O O . LEU D 1 355 ? 61.760 5.982 47.544 1.00 27.87 355 LEU D O 1
ATOM 12529 N N . CYS D 1 356 ? 62.635 7.025 45.729 1.00 25.83 356 CYS D N 1
ATOM 12530 C CA . CYS D 1 356 ? 61.825 6.323 44.723 1.00 27.38 356 CYS D CA 1
ATOM 12531 C C . CYS D 1 356 ? 62.073 4.814 44.737 1.00 29.87 356 CYS D C 1
ATOM 12532 O O . CYS D 1 356 ? 61.135 4.042 44.703 1.00 27.70 356 CYS D O 1
ATOM 12535 N N . GLN D 1 357 ? 63.331 4.406 44.781 1.00 33.09 357 GLN D N 1
ATOM 12536 C CA . GLN D 1 357 ? 63.669 2.978 44.946 1.00 35.70 357 GLN D CA 1
ATOM 12537 C C . GLN D 1 357 ? 63.092 2.328 46.190 1.00 32.00 357 GLN D C 1
ATOM 12538 O O . GLN D 1 357 ? 62.435 1.293 46.090 1.00 27.87 357 GLN D O 1
ATOM 12544 N N . ASP D 1 358 ? 63.303 2.928 47.354 1.00 30.25 358 ASP D N 1
ATOM 12545 C CA . ASP D 1 358 ? 62.660 2.383 48.546 1.00 33.41 358 ASP D CA 1
ATOM 12546 C C . ASP D 1 358 ? 61.171 2.415 48.488 1.00 32.95 358 ASP D C 1
ATOM 12547 O O . ASP D 1 358 ? 60.567 1.656 49.218 1.00 38.53 358 ASP D O 1
ATOM 12552 N N . SER D 1 359 ? 60.553 3.304 47.722 1.00 30.18 359 SER D N 1
ATOM 12553 C CA . SER D 1 359 ? 59.083 3.293 47.654 1.00 28.47 359 SER D CA 1
ATOM 12554 C C . SER D 1 359 ? 58.569 2.472 46.507 1.00 28.88 359 SER D C 1
ATOM 12555 O O . SER D 1 359 ? 57.377 2.435 46.308 1.00 27.73 359 SER D O 1
ATOM 12558 N N . GLU D 1 360 ? 59.447 1.864 45.718 1.00 29.39 360 GLU D N 1
ATOM 12559 C CA . GLU D 1 360 ? 59.001 1.146 44.524 1.00 32.85 360 GLU D CA 1
ATOM 12560 C C . GLU D 1 360 ? 58.224 2.029 43.536 1.00 32.23 360 GLU D C 1
ATOM 12561 O O . GLU D 1 360 ? 57.273 1.612 42.917 1.00 30.82 360 GLU D O 1
ATOM 12567 N N . VAL D 1 361 ? 58.695 3.238 43.351 1.00 30.57 361 VAL D N 1
ATOM 12568 C CA . VAL D 1 361 ? 58.155 4.145 42.349 1.00 27.52 361 VAL D CA 1
ATOM 12569 C C . VAL D 1 361 ? 59.203 4.293 41.287 1.00 25.13 361 VAL D C 1
ATOM 12570 O O . VAL D 1 361 ? 60.339 4.617 41.611 1.00 21.45 361 VAL D O 1
ATOM 12574 N N . PRO D 1 362 ? 58.833 4.114 40.011 1.00 22.53 362 PRO D N 1
ATOM 12575 C CA . PRO D 1 362 ? 59.792 4.337 38.936 1.00 21.00 362 PRO D CA 1
ATOM 12576 C C . PRO D 1 362 ? 60.200 5.790 38.841 1.00 21.60 362 PRO D C 1
ATOM 12577 O O . PRO D 1 362 ? 59.405 6.662 39.183 1.00 22.02 362 PRO D O 1
ATOM 12581 N N . VAL D 1 363 ? 61.458 6.052 38.449 1.00 22.69 363 VAL D N 1
ATOM 12582 C CA . VAL D 1 363 ? 61.968 7.409 38.427 1.00 21.42 363 VAL D CA 1
ATOM 12583 C C . VAL D 1 363 ? 62.747 7.662 37.153 1.00 20.88 363 VAL D C 1
ATOM 12584 O O . VAL D 1 363 ? 63.342 6.803 36.643 1.00 20.33 363 VAL D O 1
ATOM 12588 N N . GLN D 1 364 ? 62.732 8.873 36.654 1.00 22.78 364 GLN D N 1
ATOM 12589 C CA . GLN D 1 364 ? 63.294 9.164 35.355 1.00 25.03 364 GLN D CA 1
ATOM 12590 C C . GLN D 1 364 ? 64.206 10.374 35.473 1.00 23.59 364 GLN D C 1
ATOM 12591 O O . GLN D 1 364 ? 64.147 11.094 36.477 1.00 23.62 364 GLN D O 1
ATOM 12597 N N . SER D 1 365 ? 64.994 10.625 34.426 1.00 21.94 365 SER D N 1
ATOM 12598 C CA . SER D 1 365 ? 65.907 11.770 34.384 1.00 25.65 365 SER D CA 1
ATOM 12599 C C . SER D 1 365 ? 65.673 12.641 33.157 1.00 27.36 365 SER D C 1
ATOM 12600 O O . SER D 1 365 ? 65.458 12.142 32.063 1.00 28.03 365 SER D O 1
ATOM 12603 N N . PHE D 1 366 ? 65.712 13.946 33.336 1.00 28.37 366 PHE D N 1
ATOM 12604 C CA . PHE D 1 366 ? 65.584 14.872 32.219 1.00 29.62 366 PHE D CA 1
ATOM 12605 C C . PHE D 1 366 ? 66.701 15.866 32.348 1.00 29.30 366 PHE D C 1
ATOM 12606 O O . PHE D 1 366 ? 66.946 16.402 33.444 1.00 25.87 366 PHE D O 1
ATOM 12614 N N . VAL D 1 367 ? 67.377 16.047 31.224 1.00 29.89 367 VAL D N 1
ATOM 12615 C CA . VAL D 1 367 ? 68.085 17.272 30.850 1.00 29.69 367 VAL D CA 1
ATOM 12616 C C . VAL D 1 367 ? 67.555 17.673 29.446 1.00 28.52 367 VAL D C 1
ATOM 12617 O O . VAL D 1 367 ? 67.106 16.814 28.642 1.00 27.32 367 VAL D O 1
ATOM 12621 N N . THR D 1 368 ? 67.680 18.957 29.125 1.00 28.90 368 THR D N 1
ATOM 12622 C CA . THR D 1 368 ? 67.426 19.456 27.759 1.00 29.04 368 THR D CA 1
ATOM 12623 C C . THR D 1 368 ? 68.496 19.024 26.755 1.00 31.51 368 THR D C 1
ATOM 12624 O O . THR D 1 368 ? 69.680 18.721 27.066 1.00 31.45 368 THR D O 1
ATOM 12628 N N . ARG D 1 369 ? 68.077 18.971 25.507 1.00 34.76 369 ARG D N 1
ATOM 12629 C CA . ARG D 1 369 ? 69.060 19.016 24.436 1.00 36.58 369 ARG D CA 1
ATOM 12630 C C . ARG D 1 369 ? 70.019 20.177 24.746 1.00 33.11 369 ARG D C 1
ATOM 12631 O O . ARG D 1 369 ? 69.584 21.275 25.171 1.00 32.49 369 ARG D O 1
ATOM 12639 N N . SER D 1 370 ? 71.312 19.911 24.557 1.00 30.06 370 SER D N 1
ATOM 12640 C CA . SER D 1 370 ? 72.371 20.875 24.896 1.00 30.68 370 SER D CA 1
ATOM 12641 C C . SER D 1 370 ? 72.435 22.084 23.944 1.00 33.05 370 SER D C 1
ATOM 12642 O O . SER D 1 370 ? 73.125 23.054 24.244 1.00 34.77 370 SER D O 1
ATOM 12645 N N . ASP D 1 371 ? 71.633 22.062 22.877 1.00 34.71 371 ASP D N 1
ATOM 12646 C CA . ASP D 1 371 ? 71.488 23.211 21.960 1.00 39.05 371 ASP D CA 1
ATOM 12647 C C . ASP D 1 371 ? 70.156 23.941 22.160 1.00 42.43 371 ASP D C 1
ATOM 12648 O O . ASP D 1 371 ? 69.778 24.733 21.313 1.00 39.70 371 ASP D O 1
ATOM 12653 N N . MET D 1 372 ? 69.464 23.656 23.268 1.00 47.35 372 MET D N 1
ATOM 12654 C CA . MET D 1 372 ? 68.216 24.321 23.681 1.00 47.49 372 MET D CA 1
ATOM 12655 C C . MET D 1 372 ? 68.366 24.867 25.093 1.00 51.64 372 MET D C 1
ATOM 12656 O O . MET D 1 372 ? 69.060 24.261 25.920 1.00 57.60 372 MET D O 1
ATOM 12661 N N . GLY D 1 373 ? 67.685 25.976 25.376 1.00 50.74 373 GLY D N 1
ATOM 12662 C CA . GLY D 1 373 ? 67.378 26.375 26.744 1.00 49.75 373 GLY D CA 1
ATOM 12663 C C . GLY D 1 373 ? 66.489 25.347 27.413 1.00 49.27 373 GLY D C 1
ATOM 12664 O O . GLY D 1 373 ? 66.095 25.517 28.571 1.00 55.04 373 GLY D O 1
ATOM 12665 N N . ILE D 1 378 ? 60.404 27.373 40.532 1.00 43.43 378 ILE D N 1
ATOM 12666 C CA . ILE D 1 378 ? 60.647 27.875 41.877 1.00 41.34 378 ILE D CA 1
ATOM 12667 C C . ILE D 1 378 ? 61.945 27.292 42.539 1.00 40.30 378 ILE D C 1
ATOM 12668 O O . ILE D 1 378 ? 62.434 27.874 43.555 1.00 38.37 378 ILE D O 1
ATOM 12673 N N . GLY D 1 379 ? 62.510 26.209 41.964 1.00 33.91 379 GLY D N 1
ATOM 12674 C CA . GLY D 1 379 ? 63.647 25.490 42.581 1.00 39.22 379 GLY D CA 1
ATOM 12675 C C . GLY D 1 379 ? 64.839 26.409 42.898 1.00 46.05 379 GLY D C 1
ATOM 12676 O O . GLY D 1 379 ? 65.156 26.697 44.098 1.00 40.14 379 GLY D O 1
ATOM 12677 N N . PRO D 1 380 ? 65.480 26.920 41.822 1.00 46.09 380 PRO D N 1
ATOM 12678 C CA . PRO D 1 380 ? 66.663 27.790 41.972 1.00 47.01 380 PRO D CA 1
ATOM 12679 C C . PRO D 1 380 ? 66.402 29.084 42.786 1.00 45.31 380 PRO D C 1
ATOM 12680 O O . PRO D 1 380 ? 67.304 29.549 43.504 1.00 45.07 380 PRO D O 1
ATOM 12684 N N . ILE D 1 381 ? 65.183 29.614 42.642 1.00 42.22 381 ILE D N 1
ATOM 12685 C CA . ILE D 1 381 ? 64.703 30.832 43.282 1.00 40.29 381 ILE D CA 1
ATOM 12686 C C . ILE D 1 381 ? 64.570 30.676 44.792 1.00 39.65 381 ILE D C 1
ATOM 12687 O O . ILE D 1 381 ? 64.894 31.582 45.546 1.00 39.34 381 ILE D O 1
ATOM 12692 N N . THR D 1 382 ? 64.028 29.555 45.247 1.00 41.73 382 THR D N 1
ATOM 12693 C CA . THR D 1 382 ? 63.795 29.378 46.695 1.00 38.67 382 THR D CA 1
ATOM 12694 C C . THR D 1 382 ? 65.095 28.947 47.380 1.00 39.11 382 THR D C 1
ATOM 12695 O O . THR D 1 382 ? 65.391 29.383 48.532 1.00 37.10 382 THR D O 1
ATOM 12699 N N . ALA D 1 383 ? 65.886 28.132 46.663 1.00 37.89 383 ALA D N 1
ATOM 12700 C CA . ALA D 1 383 ? 67.250 27.774 47.102 1.00 39.16 383 ALA D CA 1
ATOM 12701 C C . ALA D 1 383 ? 68.042 29.044 47.363 1.00 40.60 383 ALA D C 1
ATOM 12702 O O . ALA D 1 383 ? 68.778 29.130 48.364 1.00 40.06 383 ALA D O 1
ATOM 12704 N N . SER D 1 384 ? 67.865 30.027 46.462 1.00 41.22 384 SER D N 1
ATOM 12705 C CA . SER D 1 384 ? 68.638 31.266 46.485 1.00 42.98 384 SER D CA 1
ATOM 12706 C C . SER D 1 384 ? 68.067 32.268 47.470 1.00 38.52 384 SER D C 1
ATOM 12707 O O . SER D 1 384 ? 68.782 33.111 47.930 1.00 39.87 384 SER D O 1
ATOM 12710 N N . GLN D 1 385 ? 66.774 32.195 47.769 1.00 40.02 385 GLN D N 1
ATOM 12711 C CA . GLN D 1 385 ? 66.172 33.049 48.792 1.00 37.85 385 GLN D CA 1
ATOM 12712 C C . GLN D 1 385 ? 66.524 32.537 50.210 1.00 38.58 385 GLN D C 1
ATOM 12713 O O . GLN D 1 385 ? 67.101 33.255 50.989 1.00 36.52 385 GLN D O 1
ATOM 12719 N N . VAL D 1 386 ? 66.209 31.282 50.532 1.00 33.59 386 VAL D N 1
ATOM 12720 C CA . VAL D 1 386 ? 66.414 30.801 51.881 1.00 31.35 386 VAL D CA 1
ATOM 12721 C C . VAL D 1 386 ? 67.726 29.996 52.058 1.00 31.86 386 VAL D C 1
ATOM 12722 O O . VAL D 1 386 ? 68.152 29.775 53.196 1.00 29.77 386 VAL D O 1
ATOM 12726 N N . GLY D 1 387 ? 68.355 29.580 50.933 1.00 29.05 387 GLY D N 1
ATOM 12727 C CA . GLY D 1 387 ? 69.642 28.853 50.901 1.00 25.51 387 GLY D CA 1
ATOM 12728 C C . GLY D 1 387 ? 69.522 27.332 50.974 1.00 23.44 387 GLY D C 1
ATOM 12729 O O . GLY D 1 387 ? 70.484 26.655 51.343 1.00 21.51 387 GLY D O 1
ATOM 12730 N N . VAL D 1 388 ? 68.331 26.797 50.684 1.00 21.13 388 VAL D N 1
ATOM 12731 C CA . VAL D 1 388 ? 68.044 25.388 50.927 1.00 21.47 388 VAL D CA 1
ATOM 12732 C C . VAL D 1 388 ? 68.341 24.522 49.715 1.00 23.39 388 VAL D C 1
ATOM 12733 O O . VAL D 1 388 ? 68.020 24.884 48.562 1.00 24.41 388 VAL D O 1
ATOM 12737 N N . ARG D 1 389 ? 68.967 23.392 49.986 1.00 20.84 389 ARG D N 1
ATOM 12738 C CA . ARG D 1 389 ? 69.098 22.356 49.029 1.00 23.91 389 ARG D CA 1
ATOM 12739 C C . ARG D 1 389 ? 67.803 21.909 48.440 1.00 21.55 389 ARG D C 1
ATOM 12740 O O . ARG D 1 389 ? 66.812 21.653 49.144 1.00 21.83 389 ARG D O 1
ATOM 12748 N N . THR D 1 390 ? 67.879 21.663 47.145 1.00 19.17 390 THR D N 1
ATOM 12749 C CA . THR D 1 390 ? 66.688 21.535 46.336 1.00 20.25 390 THR D CA 1
ATOM 12750 C C . THR D 1 390 ? 66.884 20.425 45.318 1.00 18.92 390 THR D C 1
ATOM 12751 O O . THR D 1 390 ? 67.966 20.234 44.789 1.00 18.93 390 THR D O 1
ATOM 12755 N N . VAL D 1 391 ? 65.847 19.624 45.105 1.00 19.70 391 VAL D N 1
ATOM 12756 C CA . VAL D 1 391 ? 65.780 18.745 43.919 1.00 18.70 391 VAL D CA 1
ATOM 12757 C C . VAL D 1 391 ? 64.512 19.138 43.189 1.00 17.92 391 VAL D C 1
ATOM 12758 O O . VAL D 1 391 ? 63.509 19.345 43.811 1.00 17.39 391 VAL D O 1
ATOM 12762 N N . ASP D 1 392 ? 64.651 19.399 41.902 1.00 19.07 392 ASP D N 1
ATOM 12763 C CA . ASP D 1 392 ? 63.601 19.722 40.983 1.00 20.18 392 ASP D CA 1
ATOM 12764 C C . ASP D 1 392 ? 63.131 18.453 40.333 1.00 19.11 392 ASP D C 1
ATOM 12765 O O . ASP D 1 392 ? 63.903 17.749 39.660 1.00 18.26 392 ASP D O 1
ATOM 12770 N N . ILE D 1 393 ? 61.859 18.152 40.541 1.00 19.25 393 ILE D N 1
ATOM 12771 C CA . ILE D 1 393 ? 61.264 16.972 39.968 1.00 19.32 393 ILE D CA 1
ATOM 12772 C C . ILE D 1 393 ? 59.927 17.385 39.371 1.00 20.11 393 ILE D C 1
ATOM 12773 O O . ILE D 1 393 ? 59.386 18.467 39.664 1.00 18.88 393 ILE D O 1
ATOM 12778 N N . GLY D 1 394 ? 59.375 16.518 38.536 1.00 21.02 394 GLY D N 1
ATOM 12779 C CA . GLY D 1 394 ? 58.083 16.799 37.942 1.00 20.51 394 GLY D CA 1
ATOM 12780 C C . GLY D 1 394 ? 57.531 15.546 37.297 1.00 21.24 394 GLY D C 1
ATOM 12781 O O . GLY D 1 394 ? 58.280 14.673 36.837 1.00 23.43 394 GLY D O 1
ATOM 12782 N N . LEU D 1 395 ? 56.223 15.478 37.242 1.00 20.13 395 LEU D N 1
ATOM 12783 C CA . LEU D 1 395 ? 55.556 14.460 36.432 1.00 20.85 395 LEU D CA 1
ATOM 12784 C C . LEU D 1 395 ? 55.633 14.851 34.956 1.00 20.06 395 LEU D C 1
ATOM 12785 O O . LEU D 1 395 ? 55.489 16.034 34.609 1.00 19.54 395 LEU D O 1
ATOM 12790 N N . PRO D 1 396 ? 55.862 13.868 34.098 1.00 19.65 396 PRO D N 1
ATOM 12791 C CA . PRO D 1 396 ? 56.007 14.124 32.682 1.00 20.86 396 PRO D CA 1
ATOM 12792 C C . PRO D 1 396 ? 54.673 14.474 31.994 1.00 21.16 396 PRO D C 1
ATOM 12793 O O . PRO D 1 396 ? 53.646 13.837 32.226 1.00 19.21 396 PRO D O 1
ATOM 12797 N N . THR D 1 397 ? 54.680 15.519 31.175 1.00 20.58 397 THR D N 1
ATOM 12798 C CA . THR D 1 397 ? 53.438 15.966 30.597 1.00 21.00 397 THR D CA 1
ATOM 12799 C C . THR D 1 397 ? 53.657 16.412 29.191 1.00 21.22 397 THR D C 1
ATOM 12800 O O . THR D 1 397 ? 54.777 16.704 28.816 1.00 22.26 397 THR D O 1
ATOM 12804 N N . PHE D 1 398 ? 52.562 16.563 28.461 1.00 19.75 398 PHE D N 1
ATOM 12805 C CA . PHE D 1 398 ? 52.630 17.245 27.194 1.00 20.22 398 PHE D CA 1
ATOM 12806 C C . PHE D 1 398 ? 51.859 18.544 27.152 1.00 19.40 398 PHE D C 1
ATOM 12807 O O . PHE D 1 398 ? 50.927 18.749 27.934 1.00 18.05 398 PHE D O 1
ATOM 12815 N N . ALA D 1 399 ? 52.217 19.369 26.154 1.00 18.01 399 ALA D N 1
ATOM 12816 C CA . ALA D 1 399 ? 51.466 20.554 25.775 1.00 17.78 399 ALA D CA 1
ATOM 12817 C C . ALA D 1 399 ? 51.428 21.575 26.896 1.00 16.71 399 ALA D C 1
ATOM 12818 O O . ALA D 1 399 ? 50.466 22.319 27.062 1.00 18.41 399 ALA D O 1
ATOM 12820 N N . MET D 1 400 ? 52.522 21.716 27.594 1.00 16.79 400 MET D N 1
ATOM 12821 C CA . MET D 1 400 ? 52.553 22.630 28.704 1.00 17.25 400 MET D CA 1
ATOM 12822 C C . MET D 1 400 ? 52.333 24.058 28.183 1.00 17.85 400 MET D C 1
ATOM 12823 O O . MET D 1 400 ? 52.964 24.489 27.170 1.00 17.81 400 MET D O 1
ATOM 12828 N N . HIS D 1 401 ? 51.486 24.759 28.936 1.00 17.74 401 HIS D N 1
ATOM 12829 C CA . HIS D 1 401 ? 50.984 26.109 28.711 1.00 18.43 401 HIS D CA 1
ATOM 12830 C C . HIS D 1 401 ? 49.847 26.177 27.680 1.00 17.36 401 HIS D C 1
ATOM 12831 O O . HIS D 1 401 ? 49.333 27.251 27.427 1.00 16.02 401 HIS D O 1
ATOM 12838 N N . SER D 1 402 ? 49.385 25.023 27.175 1.00 16.75 402 SER D N 1
ATOM 12839 C CA . SER D 1 402 ? 48.106 25.003 26.514 1.00 16.89 402 SER D CA 1
ATOM 12840 C C . SER D 1 402 ? 46.972 25.304 27.523 1.00 16.42 402 SER D C 1
ATOM 12841 O O . SER D 1 402 ? 47.178 25.262 28.736 1.00 16.88 402 SER D O 1
ATOM 12844 N N . ILE D 1 403 ? 45.779 25.580 27.006 1.00 16.28 403 ILE D N 1
ATOM 12845 C CA . ILE D 1 403 ? 44.543 25.515 27.801 1.00 17.08 403 ILE D CA 1
ATOM 12846 C C . ILE D 1 403 ? 44.160 24.102 28.204 1.00 16.99 403 ILE D C 1
ATOM 12847 O O . ILE D 1 403 ? 43.330 23.891 29.115 1.00 17.22 403 ILE D O 1
ATOM 12852 N N . ARG D 1 404 ? 44.737 23.114 27.537 1.00 16.34 404 ARG D N 1
ATOM 12853 C CA . ARG D 1 404 ? 44.452 21.759 27.914 1.00 17.07 404 ARG D CA 1
ATOM 12854 C C . ARG D 1 404 ? 45.693 20.917 27.766 1.00 18.05 404 ARG D C 1
ATOM 12855 O O . ARG D 1 404 ? 46.088 20.554 26.655 1.00 18.46 404 ARG D O 1
ATOM 12863 N N . GLU D 1 405 ? 46.258 20.558 28.914 1.00 17.49 405 GLU D N 1
ATOM 12864 C CA . GLU D 1 405 ? 47.508 19.862 29.001 1.00 18.39 405 GLU D CA 1
ATOM 12865 C C . GLU D 1 405 ? 47.295 18.347 29.231 1.00 18.59 405 GLU D C 1
ATOM 12866 O O . GLU D 1 405 ? 46.180 17.908 29.528 1.00 17.80 405 GLU D O 1
ATOM 12872 N N . LEU D 1 406 ? 48.352 17.542 29.012 1.00 19.00 406 LEU D N 1
ATOM 12873 C CA . LEU D 1 406 ? 48.207 16.074 29.187 1.00 19.39 406 LEU D CA 1
ATOM 12874 C C . LEU D 1 406 ? 49.224 15.521 30.120 1.00 19.70 406 LEU D C 1
ATOM 12875 O O . LEU D 1 406 ? 50.434 15.815 29.944 1.00 21.57 406 LEU D O 1
ATOM 12880 N N . ALA D 1 407 ? 48.743 14.729 31.090 1.00 17.91 407 ALA D N 1
ATOM 12881 C CA . ALA D 1 407 ? 49.591 13.931 31.967 1.00 18.36 407 ALA D CA 1
ATOM 12882 C C . ALA D 1 407 ? 49.218 12.459 31.938 1.00 19.40 407 ALA D C 1
ATOM 12883 O O . ALA D 1 407 ? 48.245 12.036 31.284 1.00 18.77 407 ALA D O 1
ATOM 12885 N N . GLY D 1 408 ? 50.034 11.683 32.641 1.00 21.07 408 GLY D N 1
ATOM 12886 C CA . GLY D 1 408 ? 49.838 10.224 32.783 1.00 22.22 408 GLY D CA 1
ATOM 12887 C C . GLY D 1 408 ? 48.906 9.980 33.959 1.00 23.46 408 GLY D C 1
ATOM 12888 O O . GLY D 1 408 ? 49.020 10.622 34.986 1.00 20.23 408 GLY D O 1
ATOM 12889 N N . SER D 1 409 ? 47.961 9.064 33.794 1.00 25.49 409 SER D N 1
ATOM 12890 C CA . SER D 1 409 ? 46.974 8.783 34.838 1.00 23.89 409 SER D CA 1
ATOM 12891 C C . SER D 1 409 ? 47.477 7.889 35.974 1.00 24.75 409 SER D C 1
ATOM 12892 O O . SER D 1 409 ? 46.758 7.699 36.971 1.00 24.81 409 SER D O 1
ATOM 12895 N N . HIS D 1 410 ? 48.653 7.298 35.819 1.00 24.08 410 HIS D N 1
ATOM 12896 C CA . HIS D 1 410 ? 49.278 6.529 36.897 1.00 26.37 410 HIS D CA 1
ATOM 12897 C C . HIS D 1 410 ? 50.223 7.432 37.726 1.00 25.76 410 HIS D C 1
ATOM 12898 O O . HIS D 1 410 ? 50.667 7.067 38.814 1.00 25.86 410 HIS D O 1
ATOM 12905 N N . ASP D 1 411 ? 50.549 8.617 37.216 1.00 23.31 411 ASP D N 1
ATOM 12906 C CA . ASP D 1 411 ? 51.697 9.351 37.759 1.00 21.52 411 ASP D CA 1
ATOM 12907 C C . ASP D 1 411 ? 51.384 10.102 39.045 1.00 21.11 411 ASP D C 1
ATOM 12908 O O . ASP D 1 411 ? 52.261 10.195 39.934 1.00 21.06 411 ASP D O 1
ATOM 12913 N N . LEU D 1 412 ? 50.160 10.590 39.188 1.00 20.05 412 LEU D N 1
ATOM 12914 C CA . LEU D 1 412 ? 49.774 11.248 40.419 1.00 21.82 412 LEU D CA 1
ATOM 12915 C C . LEU D 1 412 ? 49.983 10.325 41.605 1.00 23.77 412 LEU D C 1
ATOM 12916 O O . LEU D 1 412 ? 50.598 10.694 42.587 1.00 23.66 412 LEU D O 1
ATOM 12921 N N . ALA D 1 413 ? 49.536 9.085 41.485 1.00 23.53 413 ALA D N 1
ATOM 12922 C CA . ALA D 1 413 ? 49.703 8.121 42.574 1.00 23.25 413 ALA D CA 1
ATOM 12923 C C . ALA D 1 413 ? 51.181 7.902 42.799 1.00 24.22 413 ALA D C 1
ATOM 12924 O O . ALA D 1 413 ? 51.614 7.803 43.932 1.00 24.08 413 ALA D O 1
ATOM 12926 N N . HIS D 1 414 ? 51.975 7.821 41.741 1.00 23.76 414 HIS D N 1
ATOM 12927 C CA . HIS D 1 414 ? 53.410 7.645 41.956 1.00 22.43 414 HIS D CA 1
ATOM 12928 C C . HIS D 1 414 ? 53.978 8.799 42.761 1.00 22.37 414 HIS D C 1
ATOM 12929 O O . HIS D 1 414 ? 54.816 8.587 43.650 1.00 21.72 414 HIS D O 1
ATOM 12936 N N . LEU D 1 415 ? 53.583 10.023 42.394 1.00 22.38 415 LEU D N 1
ATOM 12937 C CA . LEU D 1 415 ? 54.101 11.230 43.049 1.00 22.81 415 LEU D CA 1
ATOM 12938 C C . LEU D 1 415 ? 53.596 11.360 44.515 1.00 23.65 415 LEU D C 1
ATOM 12939 O O . LEU D 1 415 ? 54.389 11.660 45.413 1.00 21.54 415 LEU D O 1
ATOM 12944 N N . VAL D 1 416 ? 52.306 11.143 44.746 1.00 20.87 416 VAL D N 1
ATOM 12945 C CA . VAL D 1 416 ? 51.810 11.147 46.122 1.00 23.20 416 VAL D CA 1
ATOM 12946 C C . VAL D 1 416 ? 52.578 10.141 47.010 1.00 23.45 416 VAL D C 1
ATOM 12947 O O . VAL D 1 416 ? 52.988 10.471 48.108 1.00 24.37 416 VAL D O 1
ATOM 12951 N N . LYS D 1 417 ? 52.834 8.943 46.509 1.00 24.33 417 LYS D N 1
ATOM 12952 C CA . LYS D 1 417 ? 53.540 7.972 47.276 1.00 24.95 417 LYS D CA 1
ATOM 12953 C C . LYS D 1 417 ? 54.964 8.439 47.649 1.00 24.26 417 LYS D C 1
ATOM 12954 O O . LYS D 1 417 ? 55.417 8.282 48.790 1.00 23.26 417 LYS D O 1
ATOM 12960 N N . VAL D 1 418 ? 55.697 8.986 46.697 1.00 23.04 418 VAL D N 1
ATOM 12961 C CA . VAL D 1 418 ? 57.057 9.342 46.992 1.00 23.00 418 VAL D CA 1
ATOM 12962 C C . VAL D 1 418 ? 57.141 10.596 47.842 1.00 21.15 418 VAL D C 1
ATOM 12963 O O . VAL D 1 418 ? 57.977 10.666 48.743 1.00 19.31 418 VAL D O 1
ATOM 12967 N N . LEU D 1 419 ? 56.251 11.576 47.608 1.00 21.47 419 LEU D N 1
ATOM 12968 C CA . LEU D 1 419 ? 56.185 12.723 48.479 1.00 22.01 419 LEU D CA 1
ATOM 12969 C C . LEU D 1 419 ? 55.811 12.297 49.910 1.00 21.89 419 LEU D C 1
A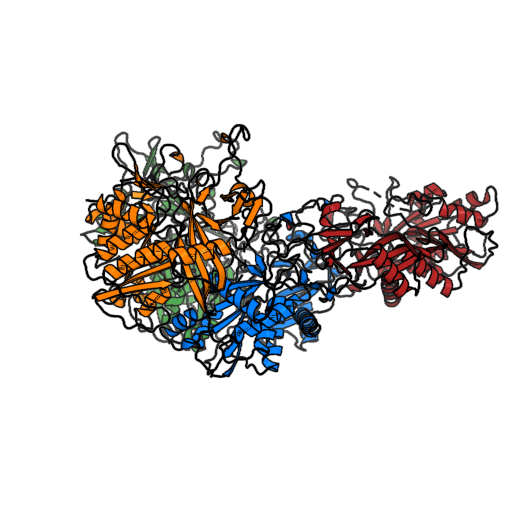TOM 12970 O O . LEU D 1 419 ? 56.343 12.832 50.869 1.00 20.09 419 LEU D O 1
ATOM 12975 N N . GLY D 1 420 ? 54.888 11.353 50.038 1.00 23.42 420 GLY D N 1
ATOM 12976 C CA . GLY D 1 420 ? 54.554 10.818 51.354 1.00 22.70 420 GLY D CA 1
ATOM 12977 C C . GLY D 1 420 ? 55.828 10.280 52.002 1.00 24.75 420 GLY D C 1
ATOM 12978 O O . GLY D 1 420 ? 56.087 10.554 53.145 1.00 23.92 420 GLY D O 1
ATOM 12979 N N . ALA D 1 421 ? 56.660 9.563 51.240 1.00 23.80 421 ALA D N 1
ATOM 12980 C CA . ALA D 1 421 ? 57.846 8.939 51.780 1.00 21.65 421 ALA D CA 1
ATOM 12981 C C . ALA D 1 421 ? 58.852 10.051 52.180 1.00 21.95 421 ALA D C 1
ATOM 12982 O O . ALA D 1 421 ? 59.529 9.970 53.211 1.00 22.37 421 ALA D O 1
ATOM 12984 N N . PHE D 1 422 ? 58.924 11.104 51.384 1.00 21.06 422 PHE D N 1
ATOM 12985 C CA . PHE D 1 422 ? 59.839 12.214 51.679 1.00 20.52 422 PHE D CA 1
ATOM 12986 C C . PHE D 1 422 ? 59.430 12.864 52.990 1.00 20.81 422 PHE D C 1
ATOM 12987 O O . PHE D 1 422 ? 60.261 13.131 53.880 1.00 22.62 422 PHE D O 1
ATOM 12995 N N . TYR D 1 423 ? 58.135 13.097 53.132 1.00 20.25 423 TYR D N 1
ATOM 12996 C CA . TYR D 1 423 ? 57.668 13.828 54.283 1.00 22.01 423 TYR D CA 1
ATOM 12997 C C . TYR D 1 423 ? 57.828 12.996 55.566 1.00 26.54 423 TYR D C 1
ATOM 12998 O O . TYR D 1 423 ? 57.860 13.560 56.663 1.00 25.85 423 TYR D O 1
ATOM 13007 N N . ALA D 1 424 ? 57.844 11.680 55.416 1.00 26.80 424 ALA D N 1
ATOM 13008 C CA . ALA D 1 424 ? 58.055 10.836 56.528 1.00 31.37 424 ALA D CA 1
ATOM 13009 C C . ALA D 1 424 ? 59.530 10.507 56.681 1.00 33.90 424 ALA D C 1
ATOM 13010 O O . ALA D 1 424 ? 59.863 9.749 57.557 1.00 39.48 424 ALA D O 1
ATOM 13012 N N . SER D 1 425 ? 60.450 11.059 55.898 1.00 34.78 425 SER D N 1
ATOM 13013 C CA . SER D 1 425 ? 61.799 10.576 56.068 1.00 39.02 425 SER D CA 1
ATOM 13014 C C . SER D 1 425 ? 62.525 11.342 57.186 1.00 43.58 425 SER D C 1
ATOM 13015 O O . SER D 1 425 ? 62.610 12.573 57.189 1.00 39.60 425 SER D O 1
ATOM 13018 N N . SER D 1 426 ? 63.064 10.597 58.136 1.00 49.78 426 SER D N 1
ATOM 13019 C CA . SER D 1 426 ? 63.703 11.219 59.301 1.00 55.28 426 SER D CA 1
ATOM 13020 C C . SER D 1 426 ? 65.138 11.602 59.039 1.00 57.20 426 SER D C 1
ATOM 13021 O O . SER D 1 426 ? 65.702 12.405 59.796 1.00 59.88 426 SER D O 1
ATOM 13024 N N . GLU D 1 427 ? 65.695 11.074 57.954 1.00 58.33 427 GLU D N 1
ATOM 13025 C CA . GLU D 1 427 ? 67.074 11.308 57.556 1.00 67.50 427 GLU D CA 1
ATOM 13026 C C . GLU D 1 427 ? 67.178 12.155 56.269 1.00 74.22 427 GLU D C 1
ATOM 13027 O O . GLU D 1 427 ? 66.443 11.901 55.323 1.00 79.92 427 GLU D O 1
ATOM 13033 N N . LEU D 1 428 ? 68.070 13.159 56.242 1.00 80.10 428 LEU D N 1
ATOM 13034 C CA . LEU D 1 428 ? 68.500 13.858 54.987 1.00 78.85 428 LEU D CA 1
ATOM 13035 C C . LEU D 1 428 ? 69.963 14.351 55.106 1.00 98.24 428 LEU D C 1
ATOM 13036 O O . LEU D 1 428 ? 70.739 14.205 54.147 1.00 100.05 428 LEU D O 1
ATOM 13041 N N . PRO D 1 429 ? 70.308 15.024 56.246 1.00 118.98 429 PRO D N 1
ATOM 13042 C CA . PRO D 1 429 ? 71.646 14.938 56.857 1.00 116.46 429 PRO D CA 1
ATOM 13043 C C . PRO D 1 429 ? 71.646 13.866 57.957 1.00 109.76 429 PRO D C 1
ATOM 13044 O O . PRO D 1 429 ? 72.609 13.118 58.113 1.00 98.95 429 PRO D O 1
#

Nearest PDB structures (foldseek):
  4njr-assembly1_A  TM=9.935E-01  e=5.071E-88  Pseudomonas aeruginosa PAO1
  4njr-assembly1_C  TM=9.955E-01  e=1.278E-87  Pseudomonas aeruginosa PAO1
  4njq-assembly1_D  TM=1.000E+00  e=1.572E-83  Pseudomonas aeruginosa PAO1
  4njq-assembly1_B  TM=9.996E-01  e=1.484E-83  Pseudomonas aeruginosa PAO1
  7u5h-assembly1_A  TM=9.067E-01  e=1.298E-44  Bos taurus

Secondary structure (DSSP, 8-state):
--HHHHHHHHHHHHT-SSHHHHHHHHHHHHHHTTPEEE-TTS-----TT-EEEEEETTTEEEEEE--SS-HHHH-EEEEEEES---EEEEEEEEEEEETTEEEEEEEEESS--SGGGTT--EEEEEEEEEEETTEEEEEEEE--S--BB-PPPPGGGSTTGGG-----HHHH-PPEEEE--TT----HHHHHHHHHHHHHS---SEEEEEEEEEEE-SPPEEESTTS-EEEETTHHHHHHHHHHHHHHHH--SS-EEEEEEES-GGGTS-STTSSSSSHHHHHHHTTS-STTHHHHHHTT-EEEEE--EEPPPTTSGGGS-TT--PPTTS--EEE--TTTTS---HHHHHHHHHHHHHTT---EEE---TT---HHHHHHTTT--EEEEE-EEESTTSSSEEEETTHHHHHHHHHHHHHT-----/-THHHHHHHHHHHHT-SSHHHHHHHHHHHHHHTTPEEE-TTS-----TT-EEEEEETTTEEEEEE--SS-HHHH-EEEEEEES---EEEEEEEEEEEETTEEEEEEEEESS--SGGGTT--EEEEEEEEEEETTEEEEEEEE--S--BB-PPPPGGGSTTGGG-----HHHH-PPEEEE--TT----HHHHHHHHHHHHH----SEEEEEEEEEEE-SPPEEESTTS-EEEETTHHHHHHHHHHHHHHHH--S--EEEEEEES-GGGTS--SSSSTTTHHHHHHHTTS-STTHHHHHHHT-EEEEE--EEPPPTTSGGGS-TT--PPTTS--EEE--TTTTS---HHHHHHHHHHHHHTT---EEE---TT---------SS---EEEEE-EEESTTSSSEEEETTHHHHHHHHHHHHHH-S---/-HHHHHHHHHHHHHT-SSHHHHHHHHHHHHHHTTPEE--TTSPP---TT-EEEEEETTTEEEEEE--SS-HHHH-BEEEEEES---EEEEEEEEEEEETTEEEEEEEEESS--SGGGTT--EEEEEEEEEEETTEEEEEEEE--S--BB-PPPPGGGSTTGGG-----HHHH-PPEEEE--TT----HHHHHHHHHHHHH----SEEEEEEEEEEE-SPPEEESTTS-EEEETTHHHHHHHHHHHHHHHH--S--B--EEEES-GGGTS-SSSSTTTTHHHHHHHTTS-STTHHHHHHTT-EEEEE--EEPPPTTSGGGS-TT--PPTTS--EEE--TTTTS---HHHHHHHHHHHHHTT---EEE---TT---HHHHHHH---EEEEE-EEESTTSSSEEEETTHHHHHHHHHHHHHT-S---/-HHHHHHHHHHHHHH-SSHHHHHHHHHHHHHHTTPEEE-TTSPP---TT-EEEEEETTTEEEEEE--SS-HHHH-EEEEEEES---EEEEEEEEEEEETTEEEEEEEEESS--SGGGSS--EEEEEEEEEEETTEEEEEEEE--S--BB-PPPPGGGSTTGGG-----HHHH-PPEEEE--TT----HHHHHHHHHHHHH----SEEEEEEEEEEE-SPPEEESTTS-EEEETTHHHHHHHHHHHHHHHH--S--EEEEEEES-GGGTS-SSSSTTTTHHHHHHHTTS-STTHHHHHHTT-EEEEE--EEPPPTTSGGGS-TT--PPTTS--EEE--TTTTS---HHHHHHHHHHHHHTT---EEE---TT---HHHHHHHH---EEEEE-EEESTTSSSEEEETTHHHHHHHHHHHHHT-----

Solvent-accessible surface area: 59016 Å² total; per-residue (Å²): 202,61,70,133,31,11,94,24,0,22,78,15,4,98,42,0,5,6,8,10,23,0,5,33,6,0,12,140,91,0,88,92,50,54,12,148,119,12,48,8,110,71,44,30,166,41,116,95,39,11,81,12,3,0,17,5,11,63,0,0,0,0,0,0,15,14,8,181,93,56,12,35,99,10,0,0,3,1,0,10,9,4,3,0,11,10,11,1,20,8,5,6,50,0,49,38,69,94,69,46,3,15,0,0,5,2,10,20,0,12,35,2,8,28,32,6,8,2,4,2,4,0,0,0,0,0,2,0,1,0,53,7,135,53,125,56,30,26,91,41,0,18,21,183,89,15,2,0,5,0,1,12,7,4,22,55,9,21,198,55,7,29,115,27,68,84,22,40,4,32,74,14,0,5,0,0,0,3,42,35,57,141,91,89,91,31,77,3,50,98,25,0,30,96,16,0,94,194,71,75,58,33,91,14,83,48,7,0,3,16,38,0,3,1,15,8,30,33,47,12,34,56,1,0,42,94,67,12,0,2,2,0,13,32,0,4,0,1,2,0,0,1,0,0,1,19,1,0,44,101,14,139,50,61,5,1,0,0,0,9,0,4,6,11,28,26,32,45,2,40,0,4,0,0,10,40,2,8,0,8,38,11,0,0,94,34,22,22,89,89,40,36,4,4,7,30,0,1,14,65,0,0,3,0,6,0,23,6,1,16,2,18,3,2,13,19,39,102,77,7,8,107,53,1,32,2,43,2,29,19,0,0,0,0,12,30,13,18,52,12,119,18,0,10,3,3,30,0,0,0,13,0,38,35,16,0,107,98,13,154,7,60,39,28,8,4,0,14,48,24,60,58,83,61,0,13,26,10,0,18,46,6,1,0,33,0,0,6,0,0,0,0,2,4,1,8,11,7,3,5,5,3,1,2,6,76,0,1,28,45,0,21,116,0,0,15,33,0,0,35,18,57,125,37,54,200,102,71,138,34,11,94,23,0,20,77,12,3,98,42,0,5,4,9,11,23,0,6,32,7,0,13,143,88,0,90,94,50,55,11,130,122,12,53,8,105,69,45,28,154,47,121,85,38,12,82,9,3,0,19,10,18,63,0,0,0,0,0,0,14,13,9,166,87,55,13,35,107,11,0,0,2,1,0,10,10,5,3,0,10,11,12,1,21,11,5,5,48,0,50,38,68,114,134,46,65,18,19,0,3,2,10,19,0,13,51,13,89,56,61,30,9,13,85,63,93,0,0,0,0,0,2,0,1,0,37,6,137,55,140,43,47,28,90,38,0,20,22,185,149,48,35,7,53,1,63,70,102,49,79,123,133,35,182,61,20,139,145,54,95,124,38,38,4,30,86,57,0,8,0,38,31,42,136,34,56,139,90,94,92,32,76,3,52,98,46,0,36,80,14,0,95,155,70,76,56,33,101,15,79,54,8,5,3,17,38,0,4,1,14,8,31,102,46,10,38,64,55,35,175,102,85,48,64,1,8,0,13,34,0,3,0,1,3,1,0,1,0,0,0,19,1,0,46,99,15,144,48,58,3,1,0,0,0,10,0,10,6,5,17,19,29,37,4,49,0,1,2,0,1,33,5,15,0,14,40,13,0,0,92,33,18,20,88,89,35,37,3,3,7,31,0,0,20,64,0,0,6,0,9,1,22,7,1,81,3,47,54,106,121,125,52,103,146,19,8,106,54,3,34,2,54,25,41,18,0,0,0,0,12,28,15,16,47,34,131,36,14,9,9,2,30,0,0,0,12,0,26,34,13,0,88,102,11,159,8,60,34,30,8,8,1,25,46,23,61,88,104,214,42,64,41,47,15,5,70,1,0,2,26,4,0,1,0,0,0,0,2,35,48,41,39,15,2,39,5,38,2,2,5,56,0,1,27,42,0,20,121,0,0,16,32,0,0,34,20,56,131,35,57,200,103,70,130,36,9,94,22,0,20,78,12,3,77,44,0,5,4,8,10,23,0,5,31,7,0,13,142,87,0,90,96,47,58,12,129,122,10,50,8,102,69,44,29,156,46,122,92,42,12,79,8,3,0,17,6,21,64,0,0,0,0,0,0,17,11,4,181,92,51,13,32,105,9,0,0,1,0,0,11,11,5,3,0,11,12,12,0,20,7,5,7,50,0,48,38,69,118,136,44,63,16,20,0,4,2,10,20,0,12,50,15,89,58,62,29,8,14,85,64,94,0,0,0,0,0,2,0,1,0,47,10,121,52,115,46,53,24,93,40,0,16,19,155,145,52,32,8,53,1,65,68,102,48,84,118,131,38,186,59,17,139,142,53,93,128,36,38,3,31,91,56,0,10,0,38,34,41,138,34,58,149,81,95,92,34,76,3,50,97,46,0,28,85,6,0,91,156,72,78,56,30,91,16,79,50,7,1,3,16,39,0,3,1,11,8,32,104,47,9,39,62,55,38,171,102,87,49,64,1,8,0,13,34,0,5,0,1,2,0,0,1,0,0,0,20,1,0,47,102,14,141,48,56,4,1,0,0,0,10,0,7,6,13,48,26,34,43,2,51,2,8,0,0,19,45,3,11,0,9,36,9,0,0,91,32,17,18,88,94,43,37,3,3,7,32,0,0,8,55,0,0,4,0,12,1,29,7,1,78,3,49,54,106,124,124,55,102,150,20,8,106,54,3,32,2,55,24,38,20,0,0,0,0,14,29,15,16,53,21,132,30,3,9,11,2,32,0,0,0,12,0,26,31,14,0,88,103,11,153,7,60,33,30,10,14,0,22,46,23,58,85,106,24,5,39,13,0,9,55,2,0,0,28,2,0,7,0,0,1,0,2,35,50,39,42,14,3,41,4,40,1,2,2,62,0,1,27,38,0,21,112,0,0,16,32,0,0,33,21,66,140,40,48,160,89,62,134,33,8,93,23,1,22,78,12,4,94,42,0,5,4,9,11,22,0,5,30,7,0,14,144,87,0,89,94,48,56,12,131,119,10,51,41,209,79,85,34,157,40,120,94,43,12,80,11,2,0,18,43,34,70,0,0,0,0,0,0,14,15,4,187,92,48,13,34,100,10,0,0,1,0,0,0,1,0,3,0,12,10,12,1,36,8,54,82,133,1,62,50,66,93,65,46,3,15,0,0,4,5,100,44,23,18,34,1,8,27,31,6,9,2,3,2,4,0,0,0,0,0,36,0,32,0,81,8,137,53,141,115,53,45,92,42,0,20,17,187,91,15,1,0,4,0,1,12,7,4,14,32,10,20,151,60,8,25,99,26,71,92,22,67,28,121,80,13,0,3,0,0,0,3,44,35,57,141,92,93,92,31,78,3,61,98,19,0,32,80,6,0,96,154,72,74,59,32,103,11,79,60,7,62,81,23,73,0,3,2,13,7,29,31,49,12,33,56,0,0,46,91,66,10,0,2,2,0,13,33,0,4,0,0,3,1,0,1,0,0,0,20,1,0,47,101,14,143,48,56,3,1,0,0,0,9,0,3,5,36,38,26,85,42,0,104,31,108,0,0,9,54,7,52,0,10,35,84,0,0,110,88,22,19,87,164,65,92,3,11,67,106,0,2,90,86,0,7,1,0,0,0,20,7,1,17,3,15,3,3,13,17,39,98,77,8,42,110,132,52,33,2,43,2,31,19,0,0,0,0,12,60,25,102,133,99,138,18,16,11,70,100,125,3,9,33,43,0,84,100,13,0,108,99,10,155,8,60,34,30,36,4,41,22,82,121,107,56,88,20,0,38,45,6,23,88,65,14,42,2,76,2,0,7,0,0,1,0,3,5,0,7,10,7,3,4,5,3,2,2,2,61,0,1,27,44,0,21,113,0,0,16,32,0,0,33,20,74,118,42,88

Foldseek 3Di:
DCVVVVVVLLVLQLQQFFLLSNLVVLVVVQVVLPADEDEPVDADDADAQHWYKYADPSRKMKTKGHFRDALLPQFEAEEEAASHAWFWKFDFVFWDAPPQFTWGFTDTGFDFDPPLQAPFQKWKKWKWWAAAPNDIDIDIFTPLGRQWHQHDDDCVVVVVVVVDDPDDRRPRPTITRGGADVVGDDDVFVVVQVRCCVPPVGHGPGTRGIIMGMAGNDTWDQDDPVSFKIKAAPVFPSLSVSLLSLLVSPFDAGHIYMYIYWYDPSPPAPDCTDDLHCPVVSVQPSSDDDDCRLVSSQVQYEYEYEGAAAAQDPVPNVFFDPQAHDDFLQEKEWEDDPVPPALADPQNVVQLCVLCVVLVFGYGYGDGDPPDDPHSSNCVPSVHHYTYMYFHWPDGSRSMIMGTPNHSVSSSSSSSSSNNPRGGD/DLVVLVVVLLVLCLQQQFLLSNLVSLVVVQVVLPADEDELVDQDDDDAQHWYKYDDPSRKMKTKGAFRDALLPQFEAEEEAASHAWFWKFDFVFWDAPPQFTWGFTDTAFDFDPPLQAPFQKWKKFKWWAAAPNDIDIDIFTPLGRQKHQHDDDCVVVVCVVVDDPDDRRPRPTITRGGADVVRDDDVFVVVQVRCCVPPVGHGPGTHGIIMGMAGSDTWDQDDPVSFKIKAAPVFPSLSLSLLSLLVSPADAGHIYMYIYFYDLSPAQDDPHTGQPCPPVSVVPSSFDPDCSLVSSQVSYEYEYEGADAAQDVVPNVFFDPQAHDDFLQEKEWEDDPVPLPLADPQNVVQLCVLLVVLVFGYGYGDGDPVDDPHGDDRPVSPHHYIYMYFHWPDGSRSMIMGTSNHSVSSSSSSSSSNNPRHGD/DLVVLVVVLLVLQLQQFALLSNLVSLVVVQVVLVADEDELVDQDDADAQHWYKYADPSRKMKTKGHFDDALLVQFEAAEEAASHAWFWKFDWQFFDAPPQFTWGFTDTDFDFDPPQQAPFQKWKKFKWWAAAPRDIDIDIFTPLGRQWHQHDDDCVVVVCVVVDDPDDRRPRPTITRGGADPVDDDDPFVVVQVRCCVPPVGHGPGTHGITMGMAGSDTWDQDDPVSFKIKAAPVFPSLSLSLLSLLVSPADAGHIYMYIYFYDPSPPQPDCTGLLHCPVVSVQPSSFDDDCSLVSSQQNYEYEYEGADAAQDPVPNVQFDPQAHDDFLQEKEFEDDPVPPDQADCQNVVVLCVLLVVLVFGYGYGDGDPVDDVSSNCVVSVHHYTYMYFHWPPGSRSMIMGTSNHSVSSSSSSSSSRNDRHGD/DLVVLVVVLLVLQLQQFFLLSNLVSLVVVQVVLPADEDEPVDQDDADAQHWYKYADPSRKIKTKGHFPDALLVQFEAEEEAASHAWFWKFDWVFWDADPQFTWTFTDTGFDFDPPLQAPFQKWKKFKWWAAAPNRIDIDIFTPLGRQWHQHDDDCVVVVCVVVDDPDDRRPRPTITRGGAPVPRDDDVFVVVQVRCCVPPVGHGPGTDGITMGMAGSDTWDQDDPVSFKIKAAPVFPSLSLSLLSLLVSPFDAGHIYMYIYFYCPSPPQPDCTGLLHCPVVVVQPSSFDDDCSLVSSQASYEYEYEGADAAQDPVPNVFFDPQAHHDFLQEKEWEDDPVPPAQADPLNVVVLCVLCVVLVFGYGYGDGDPVDDSHSSNCVNSVHHYIYMYFHWPDGSRSMIMGTSNHSVSSSSSSSSSNNDSDSD